Protein 9FAJ (pdb70)

Nearest PDB structures (foldseek):
  9eqg-assembly1_B  TM=9.991E-01  e=8.920E-66  Homo sapiens
  7a5v-assembly1_A  TM=9.840E-01  e=1.490E-62  Homo sapiens
  7qn5-assembly1_B  TM=9.969E-01  e=2.179E-61  Homo sapiens
  7qnb-assembly1_B  TM=9.867E-01  e=8.101E-61  Homo sapiens
  4cof-assembly1_E  TM=9.801E-01  e=2.899E-61  Homo sapiens

Sequence (2219 aa):
DNTTVFTRILDRRLLDGYDNRLRPGLGERRVTEVKTDIFVTSFGPVSDHDMEYTIDVFFRQSWKDERLKFKGPMTVLRLNNLMASKIWTPDTFFHNGKKKSVAHNMTMPNKLLRITEDGTLLYTMRLTVRAECPMHLEDFPMDAHACPLKFGSYAYTRAEVVYEWTREPARSVVVAEDGSRLNQYDLLGQTVDSGIVQSSTGEYVVMTTHFHLKRKIGYFVIQTYLPCIMTVILSQVSFWLNRESVPARTVFGVTTVLTMTTLSISARNSLPKVAYATAMDWFIAVCYAFVFSALIEFATVNYFTKRGYAWDGKSVVPEKKTFNSVSKIDRLSRIAFPLLFGIFNLVYWATYLNREPQLNMSFVKETVDKLLKGYDIRLRPDFGGPPVCVGMNIDIASIDMVSEVNMDYTLTMYFQQYYWRDKRLAYSGIPLNLTLDNRVADQLWVPDTYFLNDKKSFVHGVTVKNRMIRLHPDGTVLYGLRITTTAACMMDLRRYPLDEQNCTLEIESYGYTTDDIEFYWRGGDKAVTGVERIELPQFSIVEHRLVSRNVVFATGAYPRLSLSFRLKRNIGYFILQTYMPSILITILSWVSFWINYDASAARVALGITTVLTMTTINTHLRETLPKIPYVKAIDMYLMGCFVFVFLALLEYAFVNYIFFGRGPQRQKKLKIPDLTDVNAIDRWSRIVFPFTFSLFNLVYWLYYVGDVTVILNNLLEGYDNKLRPDIGVKPTLIHTDMYVNSIGPVNAINMEYTIDIFFAQTWYDRRLKFNSTIKVLRLNSNMVGKIWIPDTFFRNSKKADAHWITTPNRMLRIWNDGRVLYTLRLTIDAECQLQLHNFPMDEHSCPLEFSSYGYPRREEIVYQWKRSSVEVGDTRSWRLYQFSFVGLRRNTTEVVKTTSGDYVVMSVYFDLSRRMGYFTIQTYIPCTLIVVLSWVSFWINKDAVPARTSLGITTVLTMTTLSTIARKSLPKVSYVTAMDLFVSVCFFIFVFSALVEYGTLHYFVSNRKCLDGKDCASFFFEDHIRIAKMDSYARIFFPTAFCLFNLVYWVSYLYLGDNTTVFTRILDRLLDGYDNRLRPGLGERVTEVKTDIFVTSFGPVSDHDMEYTIDVFFRQSWKDERLKFKGPMTVLRLNNLMASKIWTPDTFFHNGKKSVAHNMTMPNKLLRITEDGTLLYTMRLTVRAECPMHLEDFPMDAHACPLKFGSYAYTRAEVVYEWTREPARSVVVAEDGSRLNQYDLLGQTVDSGIVQSSTGEYVVMTTHFHLKRKIGYFVIQTYLPCIMTVILSQVSFWLNRESVPARTVFGVTTVLTMTTLSISARNSLPKVAYATAMDWFIAVCYAFVFSALIEFATVNYFTKRGYAWDGKSVVPEKPKKTFNSVSKIDRLSRIAFPLLFGIFNLVYWATYLNRGNMSFVKETVDKLLKGYDIRLRPDFGGPPVCVGMNNIDIASIDMVSEVNMDYTLTMYFQQYYWRRDKRLAYSGIPLNLTLDNRVADQLWVPDTYFLNDKKSFVHGVTVKNRMIRLHPDGTVLYGLRITTTAACMMDLRRRYPLDEQNCTLEIESYGYTTDDIEFYWRGGDKAVTGVERRIELPQFSIVEHRLVSRNVVFATGAYPRLSLSFRLKRNIGYFILQTYMPSILITILSWVSFWINYDASAARVALGITTVLTMTTINTHLRETLPKIPYVKAIDMYLMGCFVFVFLALLEYAFVNYIFFGRGPQRQKKLIKIPDLTDVNAIDRWSRIVFPFTFSLFNLVYWLYYVDSRDYSTELSVTVAVGASLLFLNILAFAALYYKYHEHYMRNSRAIGVLWAIFTICFAIINVVVFIQPYWVGDSVSTPKPGYFGLFHYCVGSGLAGRELTCRGSFTDFSTIPSSAFKAAAFFVLLSMVLILGCITCFSLFFFCNTATVYKICAWMQLLAALCLVLGCMIFPDGWDAETIRDMCGAKTGKYSLGDCSVRWAYILAIIGILNALILSFFLAFVLGNRQTDQVQLQESGGGLVQGSLRVSCAASGRTFTTYIMAWFRQAPGKEREFLAAMDQGRRIQYYGDSVRGRFTISRDYAKNSVDLQLDGLRPEDTAVYYCAAGAGFWGLRTASSYHYWGQGTQVTVSSQVQLQESGGGLVQGSLRVSCAASGRTFTTYIMAWFRQAPGKEREFLAAMDQGRIQYYGDSVRGRFTISRDYAKNSVDLQLDGLRPEDTAVYYCAAGAGFWGLRTASSYHYWGQGTQVTVSS

GO terms:
  GO:0004890 GABA-A receptor activity (F, IDA)
  GO:0043197 dendritic spine (C, IDA)
  GO:0051932 synaptic transmission, GABAergic (P, IDA)
  GO:1904862 inhibitory synapse assembly (P, IDA)
  GO:1902711 GABA-A receptor complex (C, IDA)
  GO:0022851 GABA-gated chloride ion channel activity (F, IDA)
  GO:0005886 plasma membrane (C, EXP)
  GO:0004890 GABA-A receptor activity (F, TAS)
  GO:0005886 plasma membrane (C, TAS)
  GO:0007214 gamma-aminobutyric acid signaling pathway (P, TAS)
  GO:0005886 plasma membrane (C, IDA)
  GO:1902476 chloride transmembrane transport (P, IDA)
  GO:0007214 gamma-aminobutyric acid signaling pathway (P, IDA)

Foldseek 3Di:
DVCVVVVVLLCQLLVVADQVADACPPHAAWEKAKFKEFAAWAEAAQQQQKTKTKIWIKIKTFHQSNADDDPDFKDWDDPVVVVSHHDFQKDWPFFDDKDFDQVVHRQKTWMAGNNRMIMIITIMMTIGHFDDDFQLPPFDKGWGKTKMWGDQAAPRHYDYDHNDPQQVRYHYDPPRYNYDFKDQPGKDWDKDWDQDPNGIIIMTMMITIIGGHCVVVCVQQVVLLVVLLVQLLVLLPDFLLPVVVNLCSLVVSLVSLVVSLVPVCVSHHPDPDDHLSNVSSVVSNVSSNVSSVLSVVSNVPADDNDADDPPDDADDVVHHDDGDVSSVVSNVVSVVVVVVVVVVSCVVSNPDDDDD/DCVVVVVLVCQLLPPDDQVADQCNPDFAWEKAKFKEWPEWDDCAQQQQKTKTKIKIKIKTARQSSAADPDQDWDWDDQVCPVSHHDFQKDWPQFDDKDFDQPVHGQWTWIAHNRRMIMIITTMMTIGHFNADQQAPPQDKGKDKTKMWGDPAANRHYHYDHPPPPPRYHNLCVYDDPFWDFPDKDKDWDWDADPVGIIIIIMIMTMIGTDCPVVVVQQVVVLVVLLVLLLVLLPPDLVVVVVNLVSLVVSLVVLVVSLVVVPPSHHPDPDAHLSNVVSVVSNVSSNVSNVLSVLLNCLCVPCVVVVVVVVVQDPSNDSNSSSVVSNVVSVVVVVVVVVVSVVVSD/DVVVVLVVQLLVVADQVADAPNPNFAWEKEKAKEWAFWAEQQQQQQWTKTKIKIKIKTFHQSSADDDPDFKDKDDCPCVVSHHDFQKDKDQFPDKDFDQVPHFQKIWMAGNRRMIMIITIMMTTGGANADQQAPPQDKGWGKIKMWGPQAACRHYEYDYDPNGYHYDPQVVHNYDQKHWPDKDKDWDWDADPNGIIIMIMMITMIGGDCPVLCVQAVVVLVVLLVQLLVLLVDDLVPPVVNLCSLVVSLVVLVVSLVVSCVSHHPDDDAHLSNVSSVVSNVSSVVSNVLSVQLCCVVVVVPVPVDPDVVVVVPPCVPPRNCSSVVCNPVSVVVVVVVVVVSCCCSPPVD/DVCVVVVVLVCQLLVPADQVADACVPHAAWEKAKFKEFAAFAEQDQQQQKTKTKIWIKIKTAHQSSADDDPDQKDWDDPVVPVSHHDFQKDWPFWDDKDQDQVPHRQKTWMAGNNRMIMIIGIITTMGHFDADFQLPPQGKGWRKTKMWGDQDACRHYEYDHNPPFQPRYHYDPVHYHYDFKDFPGKDWDKDWDQDPNGIIIMTMIITIIGGHCVVCCVQQVVQLVVLLVQLLVLLPDFLLPLVVNLCSLVVSLVSLVVSLVVVCVSHHPDDDDHLSNVSSVVSSVSSVVSVVLSVVSNVPWDDNDADPPPDDADDPCVDHHDDRDPSSVVSNPVSVVVVVVVVVVSCVVSNVD/DDPVVVVVLVCQLLPPDDQVADLCNDFAAWEKAKFKEWPEWDDCAQAQQKTKTKIKIKIKTFHQSSAADDDQDKDKDDQVCPVSHHDFQKDWPQFDDKDFDQPVHGQWTWIAHNNRMIMIITTMMTIGHFHADQQAPPQDKGKDKTKMWGDPDANRHYHYDHPVAPNRYHNLVVYDDPFKDWPDKDKDWDWDADPVGIIIIIMIMTMIGTDCPVVCVQQQVVLVVLLVQLLVLLVDDLVVCVVNLVSLVVSLVVLVVSVVVVVVRHHDDPDAHLSNVNSVVSNVLSVVSSVLSVLLNCLCVPCVVVVVVVPVDQFDSNDSNRSSVVCSVVSVVVVVVVVVVSVVVSD/DDPDCDVVVVVVVVVVVVVVVVVVVVVVVVPPD/DVVVLVVVLVVLVVVLLVLLVVLLVLLVCLLPDFQFKWFAPPFQWGWTGHLFKIWTDPRDPDRNTDIWGDLVDCVRGQDPLSNLLSVLSVQLSVLSVVLNVLVVCVVPDDLLVNLLSNLVSLVSSLVSLVSSLQSRLQRCQGPVNCNGGHVQRHRPRNHRMDGGDSSVSSVVSSVSSNVSSVSSNVSSVSVVD/DKAKDKDWDAEDLDKIKIKIAIPDDQQLQKKKFKWWAAVPDDIWGAKIAGNVRDIDGDPVCPPAKDWDDDRVRRMIMIIGHPDDQVRFTWMKMFIARQDVHPIDPVRTDHIHPTGTYGHRD/DKAKDKDWDAEELDKIKIKIFIPPDQQLQWKKFKWWDAPPGDTWGAKIAHNVRDIDGDPVCVPAKDKGDDNVRRMIMIMGHPDDQVPWTWMKIFIGHADVHPGDPVRTPHIHPTGTHGHRD

InterPro domains:
  IPR001390 Gamma-aminobutyric-acid A receptor, alpha subunit [PR01079] (40-51)
  IPR001390 Gamma-aminobutyric-acid A receptor, alpha subunit [PR01079] (60-77)
  IPR001390 Gamma-aminobutyric-acid A receptor, alpha subunit [PR01079] (104-116)
  IPR001390 Gamma-aminobutyric-acid A receptor, alpha subunit [PR01079] (196-208)
  IPR001390 Gamma-aminobutyric-acid A receptor, alpha subunit [PR01079] (213-235)
  IPR001390 Gamma-aminobutyric-acid A receptor, alpha subunit [PR01079] (306-319)
  IPR001390 Gamma-aminobutyric-acid A receptor, alpha subunit [PR01079] (412-424)
  IPR001390 Gamma-aminobutyric-acid A receptor, alpha subunit [PR01079] (437-448)
  IPR005431 Gamma-aminobutyric-acid A receptor, alpha 1 subunit [PR01614] (1-26)
  IPR005431 Gamma-aminobutyric-acid A receptor, alpha 1 subunit [PR01614] (350-370)
  IPR005431 Gamma-aminobutyric-aci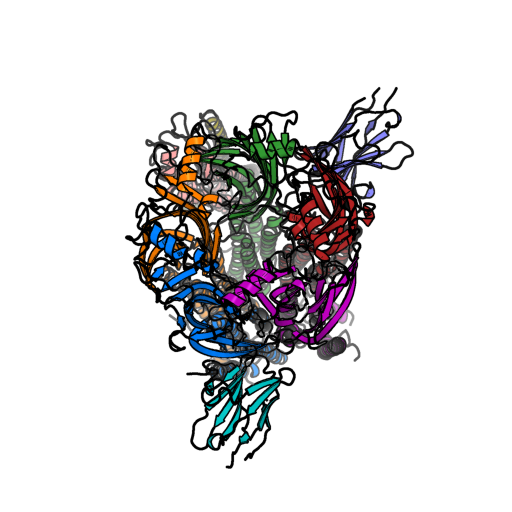d A receptor, alpha 1 subunit [PR01614] (384-397)
  IPR006028 Gamma-aminobutyric acid A receptor/Glycine receptor alpha [PR00253] (253-273)
  IPR006028 Gamma-aminobutyric acid A receptor/Glycine receptor alpha [PR00253] (279-300)
  IPR006028 Gamma-aminobutyric acid A receptor/Glycine receptor alpha [PR00253] (313-334)
  IPR006028 Gamma-aminobutyric acid A receptor/Glycine receptor alpha [PR00253] (422-442)
  IPR006029 Neurotransmitter-gated ion-channel transmembrane domain [PF02932] (257-341)
  IPR006029 Neurotransmitter-gated ion-channel transmembrane domain [PF02932] (372-439)
  IPR006201 Neurotransmitter-gated ion-channel [PR00252] (88-104)
  IPR006201 Neurotransmitter-gated ion-channel [PR00252] (120-131)
  IPR006201 Neurotransmitter-gated ion-channel [PR00252] (166-180)

Solvent-accessible surface area: 88097 Å² total

B-factor: mean 68.93, std 15.11, range [48.6, 142.57]

Organism: Homo sapiens (NCBI:txid9606)

Structure (mmCIF, N/CA/C/O backbone):
data_9FAJ
#
_entry.id   9FAJ
#
_cell.length_a   1.00
_cell.length_b   1.00
_cell.length_c   1.00
_cell.angle_alpha   90.00
_cell.angle_beta   90.00
_cell.angle_gamma   90.00
#
_symmetry.space_group_name_H-M   'P 1'
#
loop_
_entity.id
_entity.type
_entity.pdbx_description
1 polymer 'Gamma-aminobutyric acid receptor subunit alpha-1'
2 polymer 'Gamma-aminobutyric acid receptor subunit beta-3'
3 polymer 'Isoform 2 of Gamma-aminobutyric acid receptor subunit gamma-2'
4 polymer Neuroligin-2
5 polymer 'LHFPL tetraspan subfamily member 4 protein'
6 polymer Megabody38
7 branched alpha-D-mannopyranose-(1-2)-alpha-D-mannopyranose-(1-2)-alpha-D-mannopyranose-(1-3)-[alpha-D-mannopyranose-(1-2)-alpha-D-mannopyranose-(1-6)-[alpha-D-mannopyranose-(1-3)]alpha-D-mannopyranose-(1-6)]beta-D-mannopyranose-(1-4)-2-acetamido-2-deoxy-beta-D-glucopyranose-(1-4)-2-acetamido-2-deoxy-beta-D-glucopyranose
8 branched beta-D-mannopyranose-(1-4)-2-acetamido-2-deoxy-beta-D-glucopyranose-(1-4)-2-acetamido-2-deoxy-beta-D-glucopyranose
9 branched alpha-D-mannopyranose-(1-3)-alpha-D-mannopyranose-(1-6)-[alpha-D-mannopyranose-(1-3)]beta-D-mannopyranose-(1-4)-2-acetamido-2-deoxy-beta-D-glucopyranose-(1-4)-2-acetamido-2-deoxy-beta-D-glucopyranose
10 branched 2-acetamido-2-deoxy-beta-D-glucopyranose-(1-4)-2-acetamido-2-deoxy-beta-D-glucopyranose
11 branched alpha-D-mannopyranose-(1-2)-alpha-D-mannopyranose-(1-3)-[alpha-D-mannopyranose-(1-6)]beta-D-mannopyranose-(1-4)-2-acetamido-2-deoxy-beta-D-glucopyranose-(1-4)-2-acetamido-2-deoxy-beta-D-glucopyranose
12 non-polymer '[(2R)-2-octanoyloxy-3-[oxidanyl-[(1R,2R,3S,4R,5R,6S)-2,3,6-tris(oxidanyl)-4,5-diphosphonooxy-cyclohexyl]oxy-phosphoryl]oxy-propyl] octanoate'
13 non-polymer '(1R)-2-{[(S)-{[(2S)-2,3-dihydroxypropyl]oxy}(hydroxy)phosphoryl]oxy}-1-[(hexadecanoyloxy)methyl]ethyl (9Z)-octadec-9-enoate'
14 non-polymer DECANE
15 non-polymer 1,2-DILAUROYL-SN-GLYCERO-3-PHOSPHATE
16 non-polymer 'GAMMA-AMINO-BUTANOIC ACID'
17 non-polymer 'CHLORIDE ION'
18 non-polymer HEXADECANE
19 non-polymer HEXANE
20 non-polymer 'PALMITIC ACID'
21 non-polymer '(2R)-2,3-dihydroxypropyl (9Z)-octadec-9-enoate'
22 non-polymer CHOLESTEROL
23 water water
#
loop_
_atom_site.group_PDB
_atom_site.id
_atom_site.type_symbol
_atom_site.label_atom_id
_atom_site.label_alt_id
_atom_site.label_comp_id
_atom_site.label_asym_id
_atom_site.label_entity_id
_atom_site.label_seq_id
_atom_site.pdbx_PDB_ins_code
_atom_site.Cartn_x
_atom_site.Cartn_y
_atom_site.Cartn_z
_atom_site.occupancy
_atom_site.B_iso_or_equiv
_atom_site.auth_seq_id
_atom_site.auth_comp_id
_atom_site.auth_asym_id
_atom_site.auth_atom_id
_atom_site.pdbx_PDB_model_num
ATOM 1 N N . ASP A 1 1 ? 147.708 131.459 58.583 1.00 82.22 10 ASP A N 1
ATOM 2 C CA . ASP A 1 1 ? 147.722 131.749 60.011 1.00 82.22 10 ASP A CA 1
ATOM 3 C C . ASP A 1 1 ? 148.103 130.498 60.799 1.00 82.22 10 ASP A C 1
ATOM 4 O O . ASP A 1 1 ? 148.039 129.385 60.279 1.00 82.22 10 ASP A O 1
ATOM 9 N N . ASN A 1 2 ? 148.516 130.690 62.053 1.00 81.07 11 ASN A N 1
ATOM 10 C CA . ASN A 1 2 ? 148.907 129.555 62.882 1.00 81.07 11 ASN A CA 1
ATOM 11 C C . ASN A 1 2 ? 147.728 128.627 63.148 1.00 81.07 11 ASN A C 1
ATOM 12 O O . ASN A 1 2 ? 147.875 127.401 63.109 1.00 81.07 11 ASN A O 1
ATOM 17 N N . THR A 1 3 ? 146.549 129.193 63.414 1.00 75.98 12 THR A N 1
ATOM 18 C CA . THR A 1 3 ? 145.389 128.407 63.820 1.00 75.98 12 THR A CA 1
ATOM 19 C C . THR A 1 3 ? 144.500 127.985 62.657 1.00 75.98 12 THR A C 1
ATOM 20 O O . THR A 1 3 ? 143.700 127.054 62.817 1.00 75.98 12 THR A O 1
ATOM 24 N N . THR A 1 4 ? 144.605 128.643 61.500 1.00 76.02 13 THR A N 1
ATOM 25 C CA . THR A 1 4 ? 143.733 128.292 60.384 1.00 76.02 13 THR A CA 1
ATOM 26 C C . THR A 1 4 ? 144.047 126.902 59.842 1.00 76.02 13 THR A C 1
ATOM 27 O O . THR A 1 4 ? 143.138 126.200 59.386 1.00 76.02 13 THR A O 1
ATOM 31 N N . VAL A 1 5 ? 145.310 126.475 59.900 1.00 74.20 14 VAL A N 1
ATOM 32 C CA . VAL A 1 5 ? 145.651 125.132 59.441 1.00 74.20 14 VAL A CA 1
ATOM 33 C C . VAL A 1 5 ? 145.021 124.083 60.350 1.00 74.20 14 VAL A C 1
ATOM 34 O O . VAL A 1 5 ? 144.507 123.061 59.879 1.00 74.20 14 VAL A O 1
ATOM 38 N N . PHE A 1 6 ? 145.032 124.321 61.664 1.00 71.52 15 PHE A N 1
ATOM 39 C CA . PHE A 1 6 ? 144.402 123.380 62.584 1.00 71.52 15 PHE A CA 1
ATOM 40 C C . PHE A 1 6 ? 142.888 123.398 62.430 1.00 71.52 15 PHE A C 1
ATOM 41 O O . PHE A 1 6 ? 142.232 122.358 62.563 1.00 71.52 15 PHE A O 1
ATOM 49 N N . THR A 1 7 ? 142.314 124.570 62.147 1.00 71.28 16 THR A N 1
ATOM 50 C CA . THR A 1 7 ? 140.885 124.635 61.858 1.00 71.28 16 THR A CA 1
ATOM 51 C C . THR A 1 7 ? 140.544 123.813 60.621 1.00 71.28 16 THR A C 1
ATOM 52 O O . THR A 1 7 ? 139.547 123.081 60.605 1.00 71.28 16 THR A O 1
ATOM 56 N N . ARG A 1 8 ? 141.370 123.918 59.577 1.00 73.79 17 ARG A N 1
ATOM 57 C CA . ARG A 1 8 ? 141.157 123.116 58.376 1.00 73.79 17 ARG A CA 1
ATOM 58 C C . ARG A 1 8 ? 141.290 121.630 58.680 1.00 73.79 17 ARG A C 1
ATOM 59 O O . ARG A 1 8 ? 140.531 120.811 58.152 1.00 73.79 17 ARG A O 1
ATOM 67 N N . ILE A 1 9 ? 142.257 121.262 59.523 1.00 70.36 18 ILE A N 1
ATOM 68 C CA . ILE A 1 9 ? 142.444 119.856 59.878 1.00 70.36 18 ILE A CA 1
ATOM 69 C C . ILE A 1 9 ? 141.212 119.328 60.605 1.00 70.36 18 ILE A C 1
ATOM 70 O O . ILE A 1 9 ? 140.723 118.229 60.318 1.00 70.36 18 ILE A O 1
ATOM 75 N N . LEU A 1 10 ? 140.696 120.102 61.563 1.00 67.95 19 LEU A N 1
ATOM 76 C CA . LEU A 1 10 ? 139.512 119.671 62.301 1.00 67.95 19 LEU A CA 1
ATOM 77 C C . LEU A 1 10 ? 138.297 119.568 61.386 1.00 67.95 19 LEU A C 1
ATOM 78 O O . LEU A 1 10 ? 137.501 118.626 61.501 1.00 67.95 19 LEU A O 1
ATOM 83 N N . ASP A 1 11 ? 138.135 120.529 60.473 1.00 69.81 20 ASP A N 1
ATOM 84 C CA . ASP A 1 11 ? 137.028 120.462 59.524 1.00 69.81 20 ASP A CA 1
ATOM 85 C C . ASP A 1 11 ? 137.146 119.231 58.635 1.00 69.81 20 ASP A C 1
ATOM 86 O O . ASP A 1 11 ? 136.146 118.562 58.353 1.00 69.81 20 ASP A O 1
ATOM 91 N N . ARG A 1 12 ? 138.363 118.919 58.183 1.00 69.77 21 ARG A N 1
ATOM 92 C CA A ARG A 1 12 ? 138.562 117.727 57.366 0.50 69.77 21 ARG A CA 1
ATOM 93 C CA B ARG A 1 12 ? 138.567 117.725 57.366 0.50 69.77 21 ARG A CA 1
ATOM 94 C C . ARG A 1 12 ? 138.231 116.463 58.149 1.00 69.77 21 ARG A C 1
ATOM 95 O O . ARG A 1 12 ? 137.599 115.543 57.618 1.00 69.77 21 ARG A O 1
ATOM 110 N N . LEU A 1 13 ? 138.654 116.400 59.414 1.00 67.71 22 LEU A N 1
ATOM 111 C CA . LEU A 1 13 ? 138.368 115.224 60.230 1.00 67.71 22 LEU A CA 1
ATOM 112 C C . LEU A 1 13 ? 136.870 115.047 60.434 1.00 67.71 22 LEU A C 1
ATOM 113 O O . LEU A 1 13 ? 136.353 113.927 60.348 1.00 67.71 22 LEU A O 1
ATOM 118 N N . LEU A 1 14 ? 136.154 116.140 60.702 1.00 67.34 23 LEU A N 1
ATOM 119 C CA . LEU A 1 14 ? 134.717 116.057 60.929 1.00 67.34 23 LEU A CA 1
ATOM 120 C C . LEU A 1 14 ? 133.904 115.995 59.641 1.00 67.34 23 LEU A C 1
ATOM 121 O O . LEU A 1 14 ? 132.687 115.792 59.712 1.00 67.34 23 LEU A O 1
ATOM 126 N N . ASP A 1 15 ? 134.528 116.163 58.476 1.00 72.49 24 ASP A N 1
ATOM 127 C CA . ASP A 1 15 ? 133.801 116.097 57.211 1.00 72.49 24 ASP A CA 1
ATOM 128 C C . ASP A 1 15 ? 133.337 114.668 56.964 1.00 72.49 24 ASP A C 1
ATOM 129 O O . ASP A 1 15 ? 134.157 113.761 56.786 1.00 72.49 24 ASP A O 1
ATOM 134 N N . GLY A 1 16 ? 132.022 114.463 56.953 1.00 69.41 25 GLY A N 1
ATOM 135 C CA . GLY A 1 16 ? 131.456 113.152 56.726 1.00 69.41 25 GLY A CA 1
ATOM 136 C C . GLY A 1 16 ? 131.511 112.216 57.912 1.00 69.41 25 GLY A C 1
ATOM 137 O O . GLY A 1 16 ? 131.100 111.056 57.781 1.00 69.41 25 GLY A O 1
ATOM 138 N N . TYR A 1 17 ? 132.002 112.673 59.061 1.00 65.45 26 TYR A N 1
ATOM 139 C CA . TYR A 1 17 ? 132.090 111.816 60.233 1.00 65.45 26 TYR A CA 1
ATOM 140 C C . TYR A 1 17 ? 130.700 111.581 60.809 1.00 65.45 26 TYR A C 1
ATOM 141 O O . TYR A 1 17 ? 129.928 112.526 61.000 1.00 65.45 26 TYR A O 1
ATOM 150 N N . ASP A 1 18 ? 130.385 110.317 61.084 1.00 68.59 27 ASP A N 1
ATOM 151 C CA . ASP A 1 18 ? 129.120 109.914 61.695 1.00 68.59 27 ASP A CA 1
ATOM 152 C C . ASP A 1 18 ? 129.433 109.383 63.090 1.00 68.59 27 ASP A C 1
ATOM 153 O O . ASP A 1 18 ? 129.913 108.256 63.243 1.00 68.59 27 ASP A O 1
ATOM 158 N N . ASN A 1 19 ? 129.158 110.201 64.106 1.00 65.50 28 ASN A N 1
ATOM 159 C CA . ASN A 1 19 ? 129.418 109.803 65.484 1.00 65.50 28 ASN A CA 1
ATOM 160 C C . ASN A 1 19 ? 128.443 108.748 65.991 1.00 65.50 28 ASN A C 1
ATOM 161 O O . ASN A 1 19 ? 128.664 108.202 67.077 1.00 65.50 28 ASN A O 1
ATOM 166 N N . ARG A 1 20 ? 127.376 108.448 65.246 1.00 66.80 29 ARG A N 1
ATOM 167 C CA . ARG A 1 20 ? 126.448 107.404 65.661 1.00 66.80 29 ARG A CA 1
ATOM 168 C C . ARG A 1 20 ? 127.031 106.006 65.497 1.00 66.80 29 ARG A C 1
ATOM 169 O O . ARG A 1 20 ? 126.538 105.069 66.133 1.00 66.80 29 ARG A O 1
ATOM 177 N N . LEU A 1 21 ? 128.063 105.846 64.670 1.00 66.52 30 LEU A N 1
ATOM 178 C CA . LEU A 1 21 ? 128.661 104.549 64.382 1.00 66.52 30 LEU A CA 1
ATOM 179 C C . LEU A 1 21 ? 129.984 104.418 65.122 1.00 66.52 30 LEU A C 1
ATOM 180 O O . LEU A 1 21 ? 130.831 105.315 65.052 1.00 66.52 30 LEU A O 1
ATOM 185 N N . ARG A 1 22 ? 130.160 103.303 65.825 1.00 60.95 31 ARG A N 1
ATOM 186 C CA . ARG A 1 22 ? 131.405 103.057 66.527 1.00 60.95 31 ARG A CA 1
ATOM 187 C C . ARG A 1 22 ? 132.528 102.797 65.522 1.00 60.95 31 ARG A C 1
ATOM 188 O O . ARG A 1 22 ? 132.265 102.428 64.377 1.00 60.95 31 ARG A O 1
ATOM 196 N N . PRO A 1 23 ? 133.790 102.993 65.917 1.00 61.45 32 PRO A N 1
ATOM 197 C CA . PRO A 1 23 ? 134.892 102.642 65.013 1.00 61.45 32 PRO A CA 1
ATOM 198 C C . PRO A 1 23 ? 134.880 101.159 64.674 1.00 61.45 32 PRO A C 1
ATOM 199 O O . PRO A 1 23 ? 134.637 100.308 65.531 1.00 61.45 32 PRO A O 1
ATOM 203 N N . GLY A 1 24 ? 135.155 100.857 63.410 1.00 66.30 33 GLY A N 1
ATOM 204 C CA . GLY A 1 24 ? 135.176 99.474 62.963 1.00 66.30 33 GLY A CA 1
ATOM 205 C C . GLY A 1 24 ? 133.841 98.773 63.092 1.00 66.30 33 GLY A C 1
ATOM 206 O O . GLY A 1 24 ? 133.798 97.582 63.423 1.00 66.30 33 GLY A O 1
ATOM 207 N N . LEU A 1 25 ? 132.747 99.486 62.838 1.00 66.94 34 LEU A N 1
ATOM 208 C CA . LEU A 1 25 ? 131.427 98.877 62.920 1.00 66.94 34 LEU A CA 1
ATOM 209 C C . LEU A 1 25 ? 131.259 97.851 61.807 1.00 66.94 34 LEU A C 1
ATOM 210 O O . LEU A 1 25 ? 131.545 98.132 60.639 1.00 66.94 34 LEU A O 1
ATOM 215 N N . GLY A 1 26 ? 130.793 96.659 62.172 1.00 70.22 35 GLY A N 1
ATOM 216 C CA . GLY A 1 26 ? 130.542 95.610 61.209 1.00 70.22 35 GLY A CA 1
ATOM 217 C C . GLY A 1 26 ? 131.771 94.939 60.639 1.00 70.22 35 GLY A C 1
ATOM 218 O O . GLY A 1 26 ? 131.627 94.073 59.768 1.00 70.22 35 GLY A O 1
ATOM 219 N N . GLU A 1 27 ? 132.973 95.309 61.092 1.00 69.95 36 GLU A N 1
ATOM 220 C CA . GLU A 1 27 ? 134.216 94.726 60.596 1.00 69.95 36 GLU A CA 1
ATOM 221 C C . GLU A 1 27 ? 135.207 94.342 61.683 1.00 69.95 36 GLU A C 1
ATOM 222 O O . GLU A 1 27 ? 136.064 93.488 61.426 1.00 69.95 36 GLU A O 1
ATOM 228 N N . ARG A 1 28 ? 135.131 94.929 62.875 1.00 65.96 37 ARG A N 1
ATOM 229 C CA A ARG A 1 28 ? 136.045 94.559 63.944 0.50 65.96 37 ARG A CA 1
ATOM 230 C CA B ARG A 1 28 ? 136.102 94.678 63.932 0.50 65.96 37 ARG A CA 1
ATOM 231 C C . ARG A 1 28 ? 135.463 95.017 65.272 1.00 65.96 37 ARG A C 1
ATOM 232 O O . ARG A 1 28 ? 134.453 95.723 65.329 1.00 65.96 37 ARG A O 1
ATOM 247 N N . VAL A 1 29 ? 136.092 94.549 66.344 1.00 59.77 38 VAL A N 1
ATOM 248 C CA . VAL A 1 29 ? 135.669 94.856 67.705 1.00 59.77 38 VAL A CA 1
ATOM 249 C C . VAL A 1 29 ? 136.438 96.078 68.185 1.00 59.77 38 VAL A C 1
ATOM 250 O O . VAL A 1 29 ? 137.664 96.149 68.036 1.00 59.77 38 VAL A O 1
ATOM 254 N N . THR A 1 30 ? 135.723 97.042 68.758 1.00 58.58 39 THR A N 1
ATOM 255 C CA . THR A 1 30 ? 136.352 98.232 69.314 1.00 58.58 39 THR A CA 1
ATOM 256 C C . THR A 1 30 ? 136.978 97.886 70.660 1.00 58.58 39 THR A C 1
ATOM 257 O O . THR A 1 30 ? 136.271 97.526 71.608 1.00 58.58 39 THR A O 1
ATOM 261 N N . GLU A 1 31 ? 138.301 98.000 70.739 1.00 58.79 40 GLU A N 1
ATOM 262 C CA . GLU A 1 31 ? 139.055 97.699 71.949 1.00 58.79 40 GLU A CA 1
ATOM 263 C C . GLU A 1 31 ? 139.304 98.997 72.705 1.00 58.79 40 GLU A C 1
ATOM 264 O O . GLU A 1 31 ? 140.000 99.886 72.202 1.00 58.79 40 GLU A O 1
ATOM 270 N N . VAL A 1 32 ? 138.742 99.100 73.907 1.00 54.80 41 VAL A N 1
ATOM 271 C CA . VAL A 1 32 ? 138.835 100.300 74.734 1.00 54.80 41 VAL A CA 1
ATOM 272 C C . VAL A 1 32 ? 139.761 99.996 75.903 1.00 54.80 41 VAL A C 1
ATOM 273 O O . VAL A 1 32 ? 139.445 99.152 76.749 1.00 54.80 41 VAL A O 1
ATOM 277 N N . LYS A 1 33 ? 140.895 100.690 75.954 1.00 56.43 42 LYS A N 1
ATOM 278 C CA . LYS A 1 33 ? 141.851 100.544 77.043 1.00 56.43 42 LYS A CA 1
ATOM 279 C C . LYS A 1 33 ? 141.541 101.577 78.119 1.00 56.43 42 LYS A C 1
ATOM 280 O O . LYS A 1 33 ? 141.488 102.775 77.834 1.00 56.43 42 LYS A O 1
ATOM 286 N N . THR A 1 34 ? 141.352 101.110 79.350 1.00 54.48 43 THR A N 1
ATOM 287 C CA . THR A 1 34 ? 140.812 101.920 80.431 1.00 54.48 43 THR A CA 1
ATOM 288 C C . THR A 1 34 ? 141.752 101.914 81.628 1.00 54.48 43 THR A C 1
ATOM 289 O O . THR A 1 34 ? 142.467 100.939 81.876 1.00 54.48 43 THR A O 1
ATOM 293 N N . ASP A 1 35 ? 141.746 103.024 82.363 1.00 54.88 44 ASP A N 1
ATOM 294 C CA . ASP A 1 35 ? 142.430 103.095 83.645 1.00 54.88 44 ASP A CA 1
ATOM 295 C C . ASP A 1 35 ? 141.726 104.121 84.522 1.00 54.88 44 ASP A C 1
ATOM 296 O O . ASP A 1 35 ? 140.950 104.955 84.044 1.00 54.88 44 ASP A O 1
ATOM 301 N N . ILE A 1 36 ? 141.981 104.021 85.824 1.00 52.08 45 ILE A N 1
ATOM 302 C CA . ILE A 1 36 ? 141.334 104.849 86.834 1.00 52.08 45 ILE A CA 1
ATOM 303 C C . ILE A 1 36 ? 142.408 105.408 87.752 1.00 52.08 45 ILE A C 1
ATOM 304 O O . ILE A 1 36 ? 143.311 104.676 88.173 1.00 52.08 45 ILE A O 1
ATOM 309 N N . PHE A 1 37 ? 142.314 106.702 88.053 1.00 51.52 46 PHE A N 1
ATOM 310 C CA . PHE A 1 37 ? 143.119 107.339 89.091 1.00 51.52 46 PHE A CA 1
ATOM 311 C C . PHE A 1 37 ? 142.164 107.856 90.157 1.00 51.52 46 PHE A C 1
ATOM 312 O O . PHE A 1 37 ? 141.422 108.813 89.919 1.00 51.52 46 PHE A O 1
ATOM 320 N N . VAL A 1 38 ? 142.180 107.225 91.328 1.00 51.76 47 VAL A N 1
ATOM 321 C CA . VAL A 1 38 ? 141.265 107.586 92.405 1.00 51.76 47 VAL A CA 1
ATOM 322 C C . VAL A 1 38 ? 141.851 108.791 93.133 1.00 51.76 47 VAL A C 1
ATOM 323 O O . VAL A 1 38 ? 142.827 108.666 93.875 1.00 51.76 47 VAL A O 1
ATOM 327 N N . THR A 1 39 ? 141.251 109.964 92.921 1.00 52.65 48 THR A N 1
ATOM 328 C CA . THR A 1 39 ? 141.737 111.172 93.575 1.00 52.65 48 THR A CA 1
ATOM 329 C C . THR A 1 39 ? 141.365 111.204 95.050 1.00 52.65 48 THR A C 1
ATOM 330 O O . THR A 1 39 ? 142.063 111.841 95.845 1.00 52.65 48 THR A O 1
ATOM 334 N N . SER A 1 40 ? 140.269 110.547 95.429 1.00 53.83 49 SER A N 1
ATOM 335 C CA . SER A 1 40 ? 139.888 110.423 96.830 1.00 53.83 49 SER A CA 1
ATOM 336 C C . SER A 1 40 ? 138.825 109.346 96.995 1.00 53.83 49 SER A C 1
ATOM 337 O O . SER A 1 40 ? 137.816 109.349 96.284 1.00 53.83 49 SER A O 1
ATOM 340 N N . PHE A 1 41 ? 139.042 108.425 97.930 1.00 52.98 50 PHE A N 1
ATOM 341 C CA . PHE A 1 41 ? 138.076 107.374 98.234 1.00 52.98 50 PHE A CA 1
ATOM 342 C C . PHE A 1 41 ? 137.104 107.916 99.275 1.00 52.98 50 PHE A C 1
ATOM 343 O O . PHE A 1 41 ? 137.464 108.084 100.444 1.00 52.98 50 PHE A O 1
ATOM 351 N N . GLY A 1 42 ? 135.868 108.181 98.850 1.00 53.69 51 GLY A N 1
ATOM 352 C CA . GLY A 1 42 ? 134.927 108.886 99.671 1.00 53.69 51 GLY A CA 1
ATOM 353 C C . GLY A 1 42 ? 134.500 108.079 100.883 1.00 53.69 51 GLY A C 1
ATOM 354 O O . GLY A 1 42 ? 134.876 106.912 101.050 1.00 53.69 51 GLY A O 1
ATOM 355 N N . PRO A 1 43 ? 133.704 108.704 101.747 1.00 54.88 52 PRO A N 1
ATOM 356 C CA . PRO A 1 43 ? 133.260 108.020 102.963 1.00 54.88 52 PRO A CA 1
ATOM 357 C C . PRO A 1 43 ? 132.290 106.892 102.655 1.00 54.88 52 PRO A C 1
ATOM 358 O O . PRO A 1 43 ? 131.586 106.902 101.642 1.00 54.88 52 PRO A O 1
ATOM 362 N N . VAL A 1 44 ? 132.263 105.911 103.552 1.00 56.15 53 VAL A N 1
ATOM 363 C CA . VAL A 1 44 ? 131.371 104.762 103.453 1.00 56.15 53 VAL A CA 1
ATOM 364 C C . VAL A 1 44 ? 130.152 105.028 104.323 1.00 56.15 53 VAL A C 1
ATOM 365 O O . VAL A 1 44 ? 130.287 105.434 105.484 1.00 56.15 53 VAL A O 1
ATOM 369 N N . SER A 1 45 ? 128.966 104.804 103.762 1.00 59.80 54 SER A N 1
ATOM 370 C CA . SER A 1 45 ? 127.700 104.971 104.469 1.00 59.80 54 SER A CA 1
ATOM 371 C C . SER A 1 45 ? 127.132 103.585 104.749 1.00 59.80 54 SER A C 1
ATOM 372 O O . SER A 1 45 ? 126.636 102.915 103.838 1.00 59.80 54 SER A O 1
ATOM 375 N N . ASP A 1 46 ? 127.212 103.159 106.011 1.00 64.58 55 ASP A N 1
ATOM 376 C CA . ASP A 1 46 ? 126.701 101.844 106.380 1.00 64.58 55 ASP A CA 1
ATOM 377 C C . ASP A 1 46 ? 125.185 101.785 106.254 1.00 64.58 55 ASP A C 1
ATOM 378 O O . ASP A 1 46 ? 124.629 100.746 105.878 1.00 64.58 55 ASP A O 1
ATOM 383 N N . HIS A 1 47 ? 124.502 102.889 106.569 1.00 67.29 56 HIS A N 1
ATOM 384 C CA . HIS A 1 47 ? 123.042 102.900 106.536 1.00 67.29 56 HIS A CA 1
ATOM 385 C C . HIS A 1 47 ? 122.517 102.613 105.135 1.00 67.29 56 HIS A C 1
ATOM 386 O O . HIS A 1 47 ? 121.582 101.823 104.965 1.00 67.29 56 HIS A O 1
ATOM 393 N N . ASP A 1 48 ? 123.109 103.241 104.121 1.00 62.32 57 ASP A N 1
ATOM 394 C CA . ASP A 1 48 ? 122.716 103.021 102.737 1.00 62.32 57 ASP A CA 1
ATOM 395 C C . ASP A 1 48 ? 123.441 101.851 102.082 1.00 62.32 57 ASP A C 1
ATOM 396 O O . ASP A 1 48 ? 123.055 101.452 100.979 1.00 62.32 57 ASP A O 1
ATOM 401 N N . MET A 1 49 ? 124.460 101.284 102.734 1.00 62.61 58 MET A N 1
ATOM 402 C CA . MET A 1 49 ? 125.285 100.220 102.161 1.00 62.61 58 MET A CA 1
ATOM 403 C C . MET A 1 49 ? 125.865 100.666 100.816 1.00 62.61 58 MET A C 1
ATOM 404 O O . MET A 1 49 ? 125.608 100.082 99.761 1.00 62.61 58 MET A O 1
ATOM 409 N N . GLU A 1 50 ? 126.652 101.737 100.875 1.00 58.44 59 GLU A N 1
ATOM 410 C CA . GLU A 1 50 ? 127.203 102.359 99.682 1.00 58.44 59 GLU A CA 1
ATOM 411 C C . GLU A 1 50 ? 128.486 103.086 100.060 1.00 58.44 59 GLU A C 1
ATOM 412 O O . GLU A 1 50 ? 128.864 103.156 101.233 1.00 58.44 59 GLU A O 1
ATOM 418 N N . TYR A 1 51 ? 129.156 103.630 99.049 1.00 53.78 60 TYR A N 1
ATOM 419 C CA . TYR A 1 51 ? 130.354 104.427 99.261 1.00 53.78 60 TYR A CA 1
ATOM 420 C C . TYR A 1 51 ? 130.512 105.363 98.074 1.00 53.78 60 TYR A C 1
ATOM 421 O O . TYR A 1 51 ? 129.933 105.141 97.008 1.00 53.78 60 TYR A O 1
ATOM 430 N N . THR A 1 52 ? 131.308 106.409 98.274 1.00 51.96 61 THR A N 1
ATOM 431 C CA . THR A 1 52 ? 131.588 107.409 97.256 1.00 51.96 61 THR A CA 1
ATOM 432 C C . THR A 1 52 ? 133.052 107.326 96.846 1.00 51.96 61 THR A C 1
ATOM 433 O O . THR A 1 52 ? 133.916 106.962 97.647 1.00 51.96 61 THR A O 1
ATOM 437 N N . ILE A 1 53 ? 133.322 107.649 95.584 1.00 50.98 62 ILE A N 1
ATOM 438 C CA . ILE A 1 53 ? 134.685 107.609 95.061 1.00 50.98 62 ILE A CA 1
ATOM 439 C C . ILE A 1 53 ? 134.817 108.655 93.961 1.00 50.98 62 ILE A C 1
ATOM 440 O O . ILE A 1 53 ? 133.983 108.725 93.055 1.00 50.98 62 ILE A O 1
ATOM 445 N N . ASP A 1 54 ? 135.867 109.470 94.047 1.00 53.84 63 ASP A N 1
ATOM 446 C CA . ASP A 1 54 ? 136.178 110.479 93.041 1.00 53.84 63 ASP A CA 1
ATOM 447 C C . ASP A 1 54 ? 137.333 109.979 92.187 1.00 53.84 63 ASP A C 1
ATOM 448 O O . ASP A 1 54 ? 138.387 109.617 92.719 1.00 53.84 63 ASP A O 1
ATOM 453 N N . VAL A 1 55 ? 137.141 109.969 90.868 1.00 50.72 64 VAL A N 1
ATOM 454 C CA . VAL A 1 55 ? 138.075 109.318 89.954 1.00 50.72 64 VAL A CA 1
ATOM 455 C C . VAL A 1 55 ? 138.290 110.172 88.714 1.00 50.72 64 VAL A C 1
ATOM 456 O O . VAL A 1 55 ? 137.358 110.805 88.203 1.00 50.72 64 VAL A O 1
ATOM 460 N N . PHE A 1 56 ? 139.533 110.189 88.236 1.00 51.92 65 PHE A N 1
ATOM 461 C CA . PHE A 1 56 ? 139.826 110.455 86.833 1.00 51.92 65 PHE A CA 1
ATOM 462 C C . PHE A 1 56 ? 139.694 109.127 86.100 1.00 51.92 65 PHE A C 1
ATOM 463 O O . PHE A 1 56 ? 140.495 108.209 86.309 1.00 51.92 65 PHE A O 1
ATOM 471 N N . PHE A 1 57 ? 138.671 109.026 85.259 1.00 50.76 66 PHE A N 1
ATOM 472 C CA . PHE A 1 57 ? 138.367 107.824 84.494 1.00 50.76 66 PHE A CA 1
ATOM 473 C C . PHE A 1 57 ? 138.869 108.046 83.074 1.00 50.76 66 PHE A C 1
ATOM 474 O O . PHE A 1 57 ? 138.316 108.873 82.342 1.00 50.76 66 PHE A O 1
ATOM 482 N N . ARG A 1 58 ? 139.928 107.330 82.694 1.00 52.87 67 ARG A N 1
ATOM 483 C CA . ARG A 1 58 ? 140.584 107.493 81.405 1.00 52.87 67 ARG A CA 1
ATOM 484 C C . ARG A 1 58 ? 140.237 106.311 80.513 1.00 52.87 67 ARG A C 1
ATOM 485 O O . ARG A 1 58 ? 140.356 105.158 80.938 1.00 52.87 67 ARG A O 1
ATOM 493 N N . GLN A 1 59 ? 139.820 106.601 79.281 1.00 53.10 68 GLN A N 1
ATOM 494 C CA . GLN A 1 59 ? 139.596 105.598 78.253 1.00 53.10 68 GLN A CA 1
ATOM 495 C C . GLN A 1 59 ? 140.412 105.980 77.028 1.00 53.10 68 GLN A C 1
ATOM 496 O O . GLN A 1 59 ? 140.789 107.140 76.845 1.00 53.10 68 GLN A O 1
ATOM 502 N N . SER A 1 60 ? 140.710 104.985 76.201 1.00 54.73 69 SER A N 1
ATOM 503 C CA . SER A 1 60 ? 141.490 105.217 74.998 1.00 54.73 69 SER A CA 1
ATOM 504 C C . SER A 1 60 ? 141.110 104.187 73.949 1.00 54.73 69 SER A C 1
ATOM 505 O O . SER A 1 60 ? 140.810 103.039 74.281 1.00 54.73 69 SER A O 1
ATOM 508 N N . TRP A 1 61 ? 141.119 104.603 72.686 1.00 56.11 70 TRP A N 1
ATOM 509 C CA . TRP A 1 61 ? 140.740 103.680 71.621 1.00 56.11 70 TRP A CA 1
ATOM 510 C C . TRP A 1 61 ? 141.219 104.203 70.276 1.00 56.11 70 TRP A C 1
ATOM 511 O O . TRP A 1 61 ? 141.556 105.376 70.126 1.00 56.11 70 TRP A O 1
ATOM 522 N N . LYS A 1 62 ? 141.219 103.309 69.292 1.00 62.17 71 LYS A N 1
ATOM 523 C CA . LYS A 1 62 ? 141.663 103.618 67.939 1.00 62.17 71 LYS A CA 1
ATOM 524 C C . LYS A 1 62 ? 140.461 103.986 67.080 1.00 62.17 71 LYS A C 1
ATOM 525 O O . LYS A 1 62 ? 139.441 103.289 67.102 1.00 62.17 71 LYS A O 1
ATOM 531 N N . ASP A 1 63 ? 140.584 105.081 66.328 1.00 63.91 72 ASP A N 1
ATOM 532 C CA . ASP A 1 63 ? 139.564 105.510 65.372 1.00 63.91 72 ASP A CA 1
ATOM 533 C C . ASP A 1 63 ? 140.302 105.950 64.112 1.00 63.91 72 ASP A C 1
ATOM 534 O O . ASP A 1 63 ? 140.864 107.048 64.066 1.00 63.91 72 ASP A O 1
ATOM 539 N N . GLU A 1 64 ? 140.302 105.089 63.094 1.00 66.67 73 GLU A N 1
ATOM 540 C CA . GLU A 1 64 ? 141.026 105.379 61.863 1.00 66.67 73 GLU A CA 1
ATOM 541 C C . GLU A 1 64 ? 140.414 106.526 61.070 1.00 66.67 73 GLU A C 1
ATOM 542 O O . GLU A 1 64 ? 141.072 107.045 60.164 1.00 66.67 73 GLU A O 1
ATOM 548 N N . ARG A 1 65 ? 139.179 106.927 61.374 1.00 65.91 74 ARG A N 1
ATOM 549 C CA . ARG A 1 65 ? 138.587 108.073 60.696 1.00 65.91 74 ARG A CA 1
ATOM 550 C C . ARG A 1 65 ? 139.247 109.388 61.090 1.00 65.91 74 ARG A C 1
ATOM 551 O O . ARG A 1 65 ? 139.152 110.359 60.333 1.00 65.91 74 ARG A O 1
ATOM 559 N N . LEU A 1 66 ? 139.917 109.439 62.245 1.00 64.76 75 LEU A N 1
ATOM 560 C CA . LEU A 1 66 ? 140.432 110.681 62.811 1.00 64.76 75 LEU A CA 1
ATOM 561 C C . LEU A 1 66 ? 141.951 110.802 62.703 1.00 64.76 75 LEU A C 1
ATOM 562 O O . LEU A 1 66 ? 142.549 111.638 63.388 1.00 64.76 75 LEU A O 1
ATOM 567 N N . LYS A 1 67 ? 142.593 109.996 61.861 1.00 67.44 76 LYS A N 1
ATOM 568 C CA . LYS A 1 67 ? 144.021 110.164 61.633 1.00 67.44 76 LYS A CA 1
ATOM 569 C C . LYS A 1 67 ? 144.272 111.399 60.774 1.00 67.44 76 LYS A C 1
ATOM 570 O O . LYS A 1 67 ? 143.471 111.751 59.905 1.00 67.44 76 LYS A O 1
ATOM 576 N N . PHE A 1 68 ? 145.399 112.062 61.028 1.00 67.67 77 PHE A N 1
ATOM 577 C CA . PHE A 1 68 ? 145.709 113.315 60.356 1.00 67.67 77 PHE A CA 1
ATOM 578 C C . PHE A 1 68 ? 147.218 113.484 60.262 1.00 67.67 77 PHE A C 1
ATOM 579 O O . PHE A 1 68 ? 147.981 112.876 61.016 1.00 67.67 77 PHE A O 1
ATOM 587 N N . LYS A 1 69 ? 147.633 114.324 59.316 1.00 71.79 78 LYS A N 1
ATOM 588 C CA . LYS A 1 69 ? 148.997 114.827 59.223 1.00 71.79 78 LYS A CA 1
ATOM 589 C C . LYS A 1 69 ? 148.972 116.324 59.495 1.00 71.79 78 LYS A C 1
ATOM 590 O O . LYS A 1 69 ? 148.214 117.059 58.854 1.00 71.79 78 LYS A O 1
ATOM 596 N N . GLY A 1 70 ? 149.793 116.772 60.442 1.00 72.82 79 GLY A N 1
ATOM 597 C CA . GLY A 1 70 ? 149.799 118.162 60.833 1.00 72.82 79 GLY A CA 1
ATOM 598 C C . GLY A 1 70 ? 151.101 118.602 61.472 1.00 72.82 79 GLY A C 1
ATOM 599 O O . GLY A 1 70 ? 152.051 117.823 61.600 1.00 72.82 79 GLY A O 1
ATOM 600 N N . PRO A 1 71 ? 151.173 119.879 61.869 1.00 73.82 80 PRO A N 1
ATOM 601 C CA . PRO A 1 71 ? 152.407 120.376 62.506 1.00 73.82 80 PRO A CA 1
ATOM 602 C C . PRO A 1 71 ? 152.792 119.632 63.773 1.00 73.82 80 PRO A C 1
ATOM 603 O O . PRO A 1 71 ? 153.988 119.424 64.015 1.00 73.82 80 PRO A O 1
ATOM 607 N N . MET A 1 72 ? 151.816 119.224 64.587 1.00 72.95 81 MET A N 1
ATOM 608 C CA . MET A 1 72 ? 152.061 118.512 65.834 1.00 72.95 81 MET A CA 1
ATOM 609 C C . MET A 1 72 ? 151.420 117.132 65.781 1.00 72.95 81 MET A C 1
ATOM 610 O O . MET A 1 72 ? 150.457 116.900 65.044 1.00 72.95 81 MET A O 1
ATOM 615 N N . THR A 1 73 ? 151.973 116.215 66.577 1.00 69.38 82 THR A N 1
ATOM 616 C CA . THR A 1 73 ? 151.504 114.835 66.579 1.00 69.38 82 THR A CA 1
ATOM 617 C C . THR A 1 73 ? 150.191 114.664 67.332 1.00 69.38 82 THR A C 1
ATOM 618 O O . THR A 1 73 ? 149.390 113.795 66.972 1.00 69.38 82 THR A O 1
ATOM 622 N N . VAL A 1 74 ? 149.953 115.472 68.366 1.00 66.10 83 VAL A N 1
ATOM 623 C CA . VAL A 1 74 ? 148.804 115.323 69.253 1.00 66.10 83 VAL A CA 1
ATOM 624 C C . VAL A 1 74 ? 148.044 116.639 69.289 1.00 66.10 83 VAL A C 1
ATOM 625 O O . VAL A 1 74 ? 148.639 117.698 69.517 1.00 66.10 83 VAL A O 1
ATOM 629 N N . LEU A 1 75 ? 146.731 116.569 69.070 1.00 65.74 84 LEU A N 1
ATOM 630 C CA . LEU A 1 75 ? 145.838 117.721 69.180 1.00 65.74 84 LEU A CA 1
ATOM 631 C C . LEU A 1 75 ? 145.152 117.654 70.539 1.00 65.74 84 LEU A C 1
ATOM 632 O O . LEU A 1 75 ? 144.231 116.860 70.742 1.00 65.74 84 LEU A O 1
ATOM 637 N N . ARG A 1 76 ? 145.600 118.495 71.470 1.00 62.81 85 ARG A N 1
ATOM 638 C CA . ARG A 1 76 ? 144.975 118.603 72.788 1.00 62.81 85 ARG A CA 1
ATOM 639 C C . ARG A 1 76 ? 143.825 119.591 72.654 1.00 62.81 85 ARG A C 1
ATOM 640 O O . ARG A 1 76 ? 143.990 120.801 72.809 1.00 62.81 85 ARG A O 1
ATOM 648 N N . LEU A 1 77 ? 142.643 119.060 72.364 1.00 64.56 86 LEU A N 1
ATOM 649 C CA . LEU A 1 77 ? 141.493 119.851 71.958 1.00 64.56 86 LEU A CA 1
ATOM 650 C C . LEU A 1 77 ? 140.562 120.110 73.136 1.00 64.56 86 LEU A C 1
ATOM 651 O O . LEU A 1 77 ? 140.673 119.505 74.204 1.00 64.56 86 LEU A O 1
ATOM 656 N N . ASN A 1 78 ? 139.629 121.032 72.919 1.00 65.56 87 ASN A N 1
ATOM 657 C CA . ASN A 1 78 ? 138.609 121.324 73.914 1.00 65.56 87 ASN A CA 1
ATOM 658 C C . ASN A 1 78 ? 137.683 120.127 74.090 1.00 65.56 87 ASN A C 1
ATOM 659 O O . ASN A 1 78 ? 137.512 119.305 73.187 1.00 65.56 87 ASN A O 1
ATOM 664 N N . ASN A 1 79 ? 137.079 120.033 75.278 1.00 62.60 88 ASN A N 1
ATOM 665 C CA . ASN A 1 79 ? 136.140 118.947 75.550 1.00 62.60 88 ASN A CA 1
ATOM 666 C C . ASN A 1 79 ? 134.897 119.014 74.669 1.00 62.60 88 ASN A C 1
ATOM 667 O O . ASN A 1 79 ? 134.179 118.015 74.557 1.00 62.60 88 ASN A O 1
ATOM 672 N N . LEU A 1 80 ? 134.622 120.167 74.052 1.00 65.69 89 LEU A N 1
ATOM 673 C CA . LEU A 1 80 ? 133.505 120.271 73.119 1.00 65.69 89 LEU A CA 1
ATOM 674 C C . LEU A 1 80 ? 133.660 119.303 71.953 1.00 65.69 89 LEU A C 1
ATOM 675 O O . LEU A 1 80 ? 132.662 118.778 71.446 1.00 65.69 89 LEU A O 1
ATOM 680 N N . MET A 1 81 ? 134.897 119.049 71.520 1.00 66.60 90 MET A N 1
ATOM 681 C CA . MET A 1 81 ? 135.119 118.151 70.390 1.00 66.60 90 MET A CA 1
ATOM 682 C C . MET A 1 81 ? 134.706 116.719 70.711 1.00 66.60 90 MET A C 1
ATOM 683 O O . MET A 1 81 ? 134.437 115.935 69.794 1.00 66.60 90 MET A O 1
ATOM 688 N N . ALA A 1 82 ? 134.660 116.353 71.995 1.00 63.32 91 ALA A N 1
ATOM 689 C CA . ALA A 1 82 ? 134.279 114.992 72.361 1.00 63.32 91 ALA A CA 1
ATOM 690 C C . ALA A 1 82 ? 132.846 114.686 71.944 1.00 63.32 91 ALA A C 1
ATOM 691 O O . ALA A 1 82 ? 132.555 113.588 71.457 1.00 63.32 91 ALA A O 1
ATOM 693 N N . SER A 1 83 ? 131.936 115.645 72.126 1.00 66.84 92 SER A N 1
ATOM 694 C CA . SER A 1 83 ? 130.539 115.424 71.771 1.00 66.84 92 SER A CA 1
ATOM 695 C C . SER A 1 83 ? 130.331 115.278 70.268 1.00 66.84 92 SER A C 1
ATOM 696 O O . SER A 1 83 ? 129.316 114.710 69.852 1.00 66.84 92 SER A O 1
ATOM 699 N N . LYS A 1 84 ? 131.258 115.769 69.449 1.00 65.18 93 LYS A N 1
ATOM 700 C CA . LYS A 1 84 ? 131.132 115.704 68.000 1.00 65.18 93 LYS A CA 1
ATOM 701 C C . LYS A 1 84 ? 131.628 114.389 67.409 1.00 65.18 93 LYS A C 1
ATOM 702 O O . LYS A 1 84 ? 131.508 114.196 66.195 1.00 65.18 93 LYS A O 1
ATOM 708 N N . ILE A 1 85 ? 132.179 113.489 68.227 1.00 62.37 94 ILE A N 1
ATOM 709 C CA . ILE A 1 85 ? 132.708 112.210 67.773 1.00 62.37 94 ILE A CA 1
ATOM 710 C C . ILE A 1 85 ? 132.086 111.093 68.601 1.00 62.37 94 ILE A C 1
ATOM 711 O O . ILE A 1 85 ? 131.424 111.327 69.612 1.00 62.37 94 ILE A O 1
ATOM 716 N N . TRP A 1 86 ? 132.312 109.862 68.151 1.00 58.52 95 TRP A N 1
ATOM 717 C CA . TRP A 1 86 ? 131.888 108.700 68.917 1.00 58.52 95 TRP A CA 1
ATOM 718 C C . TRP A 1 86 ? 132.785 108.521 70.134 1.00 58.52 95 TRP A C 1
ATOM 719 O O . TRP A 1 86 ? 134.007 108.672 70.053 1.00 58.52 95 TRP A O 1
ATOM 730 N N . THR A 1 87 ? 132.169 108.202 71.263 1.00 56.86 96 THR A N 1
ATOM 731 C CA . THR A 1 87 ? 132.869 107.851 72.487 1.00 56.86 96 THR A CA 1
ATOM 732 C C . THR A 1 87 ? 132.160 106.657 73.105 1.00 56.86 96 THR A C 1
ATOM 733 O O . THR A 1 87 ? 130.973 106.435 72.842 1.00 56.86 96 THR A O 1
ATOM 737 N N . PRO A 1 88 ? 132.857 105.858 73.921 1.00 54.63 97 PRO A N 1
ATOM 738 C CA . PRO A 1 88 ? 132.187 104.712 74.547 1.00 54.63 97 PRO A CA 1
ATOM 739 C C . PRO A 1 88 ? 131.083 105.159 75.491 1.00 54.63 97 PRO A C 1
ATOM 740 O O . PRO A 1 88 ? 131.186 106.188 76.163 1.00 54.63 97 PRO A O 1
ATOM 744 N N . ASP A 1 89 ? 130.019 104.364 75.537 1.00 54.93 98 ASP A N 1
ATOM 745 C CA . ASP A 1 89 ? 128.897 104.604 76.447 1.00 54.93 98 ASP A CA 1
ATOM 746 C C . ASP A 1 89 ? 129.089 103.853 77.761 1.00 54.93 98 ASP A C 1
ATOM 747 O O . ASP A 1 89 ? 128.224 103.107 78.215 1.00 54.93 98 ASP A O 1
ATOM 752 N N . THR A 1 90 ? 130.244 104.062 78.386 1.00 50.52 99 THR A N 1
ATOM 753 C CA . THR A 1 90 ? 130.566 103.361 79.619 1.00 50.52 99 THR A CA 1
ATOM 754 C C . THR A 1 90 ? 129.638 103.799 80.744 1.00 50.52 99 THR A C 1
ATOM 755 O O . THR A 1 90 ? 129.303 104.979 80.874 1.00 50.52 99 THR A O 1
ATOM 759 N N . PHE A 1 91 ? 129.222 102.833 81.558 1.00 48.60 100 PHE A N 1
ATOM 760 C CA . PHE A 1 91 ? 128.382 103.091 82.714 1.00 48.60 100 PHE A CA 1
ATOM 761 C C . PHE A 1 91 ? 128.778 102.127 83.820 1.00 48.60 100 PHE A C 1
ATOM 762 O O . PHE A 1 91 ? 129.353 101.064 83.569 1.00 48.60 100 PHE A O 1
ATOM 770 N N . PHE A 1 92 ? 128.446 102.507 85.050 1.00 48.98 101 PHE A N 1
ATOM 771 C CA . PHE A 1 92 ? 128.782 101.730 86.235 1.00 48.98 101 PHE A CA 1
ATOM 772 C C . PHE A 1 92 ? 127.589 100.861 86.613 1.00 48.98 101 PHE A C 1
ATOM 773 O O . PHE A 1 92 ? 126.494 101.375 86.868 1.00 48.98 101 PHE A O 1
ATOM 781 N N . HIS A 1 93 ? 127.811 99.546 86.643 1.00 49.20 102 HIS A N 1
ATOM 782 C CA . HIS A 1 93 ? 126.722 98.603 86.878 1.00 49.20 102 HIS A CA 1
ATOM 783 C C . HIS A 1 93 ? 126.117 98.784 88.262 1.00 49.20 102 HIS A C 1
ATOM 784 O O . HIS A 1 93 ? 124.890 98.775 88.416 1.00 49.20 102 HIS A O 1
ATOM 791 N N . ASN A 1 94 ? 126.959 98.954 89.280 1.00 51.38 103 ASN A N 1
ATOM 792 C CA . ASN A 1 94 ? 126.514 99.112 90.658 1.00 51.38 103 ASN A CA 1
ATOM 793 C C . ASN A 1 94 ? 126.481 100.570 91.101 1.00 51.38 103 ASN A C 1
ATOM 794 O O . ASN A 1 94 ? 126.334 100.838 92.297 1.00 51.38 103 ASN A O 1
ATOM 799 N N . GLY A 1 95 ? 126.617 101.515 90.174 1.00 51.17 104 GLY A N 1
ATOM 800 C CA . GLY A 1 95 ? 126.482 102.914 90.533 1.00 51.17 104 GLY A CA 1
ATOM 801 C C . GLY A 1 95 ? 125.046 103.248 90.899 1.00 51.17 104 GLY A C 1
ATOM 802 O O . GLY A 1 95 ? 124.095 102.755 90.291 1.00 51.17 104 GLY A O 1
ATOM 803 N N . LYS A 1 96 ? 124.896 104.105 91.910 1.00 55.87 105 LYS A N 1
ATOM 804 C CA . LYS A 1 96 ? 123.588 104.520 92.407 1.00 55.87 105 LYS A CA 1
ATOM 805 C C . LYS A 1 96 ? 123.183 105.880 91.851 1.00 55.87 105 LYS A C 1
ATOM 806 O O . LYS A 1 96 ? 122.120 106.015 91.239 1.00 55.87 105 LYS A O 1
ATOM 812 N N . LYS A 1 97 ? 124.009 106.901 92.073 1.00 54.43 106 LYS A N 1
ATOM 813 C CA A LYS A 1 97 ? 123.752 108.231 91.523 0.50 54.43 106 LYS A CA 1
ATOM 814 C CA B LYS A 1 97 ? 123.752 108.232 91.525 0.50 54.43 106 LYS A CA 1
ATOM 815 C C . LYS A 1 97 ? 125.102 108.936 91.424 1.00 54.43 106 LYS A C 1
ATOM 816 O O . LYS A 1 97 ? 125.618 109.435 92.428 1.00 54.43 106 LYS A O 1
ATOM 827 N N . SER A 1 98 ? 125.656 108.975 90.218 1.00 53.93 107 SER A N 1
ATOM 828 C CA . SER A 1 98 ? 126.972 109.540 89.970 1.00 53.93 107 SER A CA 1
ATOM 829 C C . SER A 1 98 ? 126.860 110.930 89.357 1.00 53.93 107 SER A C 1
ATOM 830 O O . SER A 1 98 ? 125.817 111.323 88.829 1.00 53.93 107 SER A O 1
ATOM 833 N N . VAL A 1 99 ? 127.963 111.670 89.439 1.00 52.53 108 VAL A N 1
ATOM 834 C CA . VAL A 1 99 ? 128.045 113.047 88.966 1.00 52.53 108 VAL A CA 1
ATOM 835 C C . VAL A 1 99 ? 129.243 113.170 88.037 1.00 52.53 108 VAL A C 1
ATOM 836 O O . VAL A 1 99 ? 130.357 112.767 88.394 1.00 52.53 108 VAL A O 1
ATOM 840 N N . ALA A 1 100 ? 129.009 113.722 86.848 1.00 52.30 109 ALA A N 1
ATOM 841 C CA . ALA A 1 100 ? 130.068 114.146 85.939 1.00 52.30 109 ALA A CA 1
ATOM 842 C C . ALA A 1 100 ? 130.228 115.652 86.107 1.00 52.30 109 ALA A C 1
ATOM 843 O O . ALA A 1 100 ? 129.373 116.426 85.666 1.00 52.30 109 ALA A O 1
ATOM 845 N N . HIS A 1 101 ? 131.318 116.061 86.748 1.00 52.36 110 HIS A N 1
ATOM 846 C CA . HIS A 1 101 ? 131.488 117.456 87.131 1.00 52.36 110 HIS A CA 1
ATOM 847 C C . HIS A 1 101 ? 131.623 118.346 85.903 1.00 52.36 110 HIS A C 1
ATOM 848 O O . HIS A 1 101 ? 132.285 117.985 84.926 1.00 52.36 110 HIS A O 1
ATOM 855 N N . ASN A 1 102 ? 131.007 119.525 85.962 1.00 59.30 111 ASN A N 1
ATOM 856 C CA . ASN A 1 102 ? 131.067 120.484 84.836 1.00 59.30 111 ASN A CA 1
ATOM 857 C C . ASN A 1 102 ? 131.323 121.884 85.387 1.00 59.30 111 ASN A C 1
ATOM 858 O O . ASN A 1 102 ? 130.788 122.826 84.813 1.00 59.30 111 ASN A O 1
ATOM 863 N N . MET A 1 103 ? 132.115 122.000 86.447 1.00 56.03 112 MET A N 1
ATOM 864 C CA . MET A 1 103 ? 132.500 123.270 87.052 1.00 56.03 112 MET A CA 1
ATOM 865 C C . MET A 1 103 ? 134.002 123.464 86.847 1.00 56.03 112 MET A C 1
ATOM 866 O O . MET A 1 103 ? 134.780 122.590 87.243 1.00 56.03 112 MET A O 1
ATOM 871 N N . THR A 1 104 ? 134.439 124.581 86.242 1.00 55.61 113 THR A N 1
ATOM 872 C CA . THR A 1 104 ? 133.634 125.623 85.594 1.00 55.61 113 THR A CA 1
ATOM 873 C C . THR A 1 104 ? 133.072 125.118 84.269 1.00 55.61 113 THR A C 1
ATOM 874 O O . THR A 1 104 ? 131.948 125.446 83.893 1.00 55.61 113 THR A O 1
ATOM 878 N N . MET A 1 105 ? 133.871 124.324 83.572 1.00 58.06 114 MET A N 1
ATOM 879 C CA . MET A 1 105 ? 133.532 123.689 82.311 1.00 58.06 114 MET A CA 1
ATOM 880 C C . MET A 1 105 ? 133.420 122.182 82.501 1.00 58.06 114 MET A C 1
ATOM 881 O O . MET A 1 105 ? 133.737 121.656 83.574 1.00 58.06 114 MET A O 1
ATOM 886 N N . PRO A 1 106 ? 132.937 121.445 81.480 1.00 57.19 115 PRO A N 1
ATOM 887 C CA . PRO A 1 106 ? 132.969 119.977 81.559 1.00 57.19 115 PRO A CA 1
ATOM 888 C C . PRO A 1 106 ? 134.360 119.433 81.841 1.00 57.19 115 PRO A C 1
ATOM 889 O O . PRO A 1 106 ? 135.285 119.631 81.047 1.00 57.19 115 PRO A O 1
ATOM 893 N N . ASN A 1 107 ? 134.521 118.747 82.976 1.00 52.81 116 ASN A N 1
ATOM 894 C CA . ASN A 1 107 ? 135.820 118.212 83.387 1.00 52.81 116 ASN A CA 1
ATOM 895 C C . ASN A 1 107 ? 136.130 116.963 82.561 1.00 52.81 116 ASN A C 1
ATOM 896 O O . ASN A 1 107 ? 136.101 115.823 83.032 1.00 52.81 116 ASN A O 1
ATOM 901 N N . LYS A 1 108 ? 136.417 117.213 81.286 1.00 55.23 117 LYS A N 1
ATOM 902 C CA . LYS A 1 108 ? 136.801 116.192 80.328 1.00 55.23 117 LYS A CA 1
ATOM 903 C C . LYS A 1 108 ? 137.983 116.710 79.526 1.00 55.23 117 LYS A C 1
ATOM 904 O O . LYS A 1 108 ? 138.163 117.921 79.378 1.00 55.23 117 LYS A O 1
ATOM 910 N N . LEU A 1 109 ? 138.794 115.787 79.014 1.00 54.56 118 LEU A N 1
ATOM 911 C CA . LEU A 1 109 ? 139.799 116.148 78.023 1.00 54.56 118 LEU A CA 1
ATOM 912 C C . LEU A 1 109 ? 139.830 115.080 76.946 1.00 54.56 118 LEU A C 1
ATOM 913 O O . LEU A 1 109 ? 139.683 113.887 77.235 1.00 54.56 118 LEU A O 1
ATOM 918 N N . LEU A 1 110 ? 140.027 115.533 75.708 1.00 59.27 119 LEU A N 1
ATOM 919 C CA . LEU A 1 110 ? 140.134 114.686 74.529 1.00 59.27 119 LEU A CA 1
ATOM 920 C C . LEU A 1 110 ? 141.428 115.030 73.808 1.00 59.27 119 LEU A C 1
ATOM 921 O O . LEU A 1 110 ? 141.719 116.210 73.586 1.00 59.27 119 LEU A O 1
ATOM 926 N N . ARG A 1 111 ? 142.199 114.005 73.450 1.00 58.64 120 ARG A N 1
ATOM 927 C CA . ARG A 1 111 ? 143.458 114.173 72.734 1.00 58.64 120 ARG A CA 1
ATOM 928 C C . ARG A 1 111 ? 143.523 113.163 71.602 1.00 58.64 120 ARG A C 1
ATOM 929 O O . ARG A 1 111 ? 143.405 111.956 71.836 1.00 58.64 120 ARG A O 1
ATOM 937 N N . ILE A 1 112 ? 143.722 113.657 70.382 1.00 62.64 121 ILE A N 1
ATOM 938 C CA . ILE A 1 112 ? 143.753 112.833 69.178 1.00 62.64 121 ILE A CA 1
ATOM 939 C C . ILE A 1 112 ? 145.189 112.802 68.675 1.00 62.64 121 ILE A C 1
ATOM 940 O O . ILE A 1 112 ? 145.775 113.852 68.384 1.00 62.64 121 ILE A O 1
ATOM 945 N N . THR A 1 113 ? 145.753 111.604 68.576 1.00 65.04 122 THR A N 1
ATOM 946 C CA . THR A 1 113 ? 147.082 111.409 68.021 1.00 65.04 122 THR A CA 1
ATOM 947 C C . THR A 1 113 ? 146.994 111.289 66.501 1.00 65.04 122 THR A C 1
ATOM 948 O O . THR A 1 113 ? 145.943 110.972 65.940 1.00 65.04 122 THR A O 1
ATOM 952 N N . GLU A 1 114 ? 148.120 111.567 65.834 1.00 68.51 123 GLU A N 1
ATOM 953 C CA . GLU A 1 114 ? 148.149 111.544 64.374 1.00 68.51 123 GLU A CA 1
ATOM 954 C C . GLU A 1 114 ? 147.789 110.172 63.819 1.00 68.51 123 GLU A C 1
ATOM 955 O O . GLU A 1 114 ? 147.175 110.078 62.750 1.00 68.51 123 GLU A O 1
ATOM 961 N N . ASP A 1 115 ? 148.157 109.100 64.523 1.00 66.73 124 ASP A N 1
ATOM 962 C CA . ASP A 1 115 ? 147.851 107.753 64.055 1.00 66.73 124 ASP A CA 1
ATOM 963 C C . ASP A 1 115 ? 146.381 107.382 64.213 1.00 66.73 124 ASP A C 1
ATOM 964 O O . ASP A 1 115 ? 145.978 106.324 63.719 1.00 66.73 124 ASP A O 1
ATOM 969 N N . GLY A 1 116 ? 145.581 108.211 64.880 1.00 64.11 125 GLY A N 1
ATOM 970 C CA . GLY A 1 116 ? 144.192 107.905 65.148 1.00 64.11 125 GLY A CA 1
ATOM 971 C C . GLY A 1 116 ? 143.908 107.361 66.529 1.00 64.11 125 GLY A C 1
ATOM 972 O O . GLY A 1 116 ? 142.786 106.905 66.773 1.00 64.11 125 GLY A O 1
ATOM 973 N N . THR A 1 117 ? 144.884 107.378 67.433 1.00 62.28 126 THR A N 1
ATOM 974 C CA . THR A 1 117 ? 144.651 106.969 68.810 1.00 62.28 126 THR A CA 1
ATOM 975 C C . THR A 1 117 ? 144.052 108.130 69.592 1.00 62.28 126 THR A C 1
ATOM 976 O O . T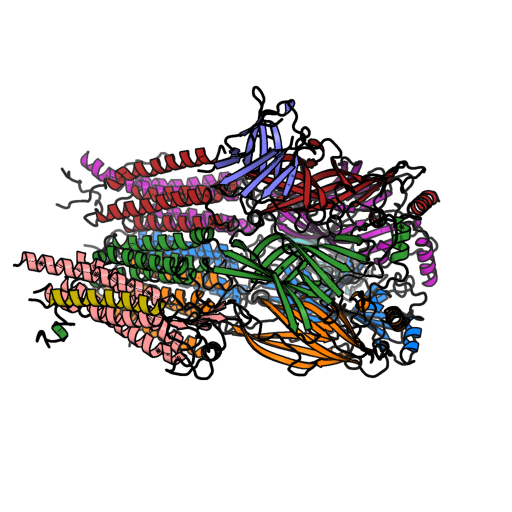HR A 1 117 ? 144.614 109.229 69.617 1.00 62.28 126 THR A O 1
ATOM 980 N N . LEU A 1 118 ? 142.913 107.880 70.229 1.00 59.83 127 LEU A N 1
ATOM 981 C CA . LEU A 1 118 ? 142.198 108.864 71.026 1.00 59.83 127 LEU A CA 1
ATOM 982 C C . LEU A 1 118 ? 142.374 108.530 72.495 1.00 59.83 127 LEU A C 1
ATOM 983 O O . LEU A 1 118 ? 142.233 107.366 72.887 1.00 59.83 127 LEU A O 1
ATOM 988 N N . LEU A 1 119 ? 142.700 109.549 73.287 1.00 55.34 128 LEU A N 1
ATOM 989 C CA . LEU A 1 119 ? 142.631 109.509 74.739 1.00 55.34 128 LEU A CA 1
ATOM 990 C C . LEU A 1 119 ? 141.490 110.414 75.181 1.00 55.34 128 LEU A C 1
ATOM 991 O O . LEU A 1 119 ? 141.327 111.519 74.656 1.00 55.34 128 LEU A O 1
ATOM 996 N N . TYR A 1 120 ? 140.701 109.943 76.143 1.00 54.68 129 TYR A N 1
ATOM 997 C CA . TYR A 1 120 ? 139.498 110.649 76.572 1.00 54.68 129 TYR A CA 1
ATOM 998 C C . TYR A 1 120 ? 139.329 110.385 78.059 1.00 54.68 129 TYR A C 1
ATOM 999 O O . TYR A 1 120 ? 139.033 109.250 78.442 1.00 54.68 129 TYR A O 1
ATOM 1008 N N . THR A 1 121 ? 139.526 111.408 78.893 1.00 52.73 130 THR A N 1
ATOM 1009 C CA . THR A 1 121 ? 139.408 111.233 80.337 1.00 52.73 130 THR A CA 1
ATOM 1010 C C . THR A 1 121 ? 138.336 112.162 80.882 1.00 52.73 130 THR A C 1
ATOM 1011 O O . THR A 1 121 ? 138.103 113.251 80.348 1.00 52.73 130 THR A O 1
ATOM 1015 N N . MET A 1 122 ? 137.696 111.703 81.957 1.00 52.87 131 MET A N 1
ATOM 1016 C CA . MET A 1 122 ? 136.588 112.384 82.611 1.00 52.87 131 MET A CA 1
ATOM 1017 C C . MET A 1 122 ? 136.858 112.456 84.105 1.00 52.87 131 MET A C 1
ATOM 1018 O O . MET A 1 122 ? 137.585 111.625 84.651 1.00 52.87 131 MET A O 1
ATOM 1023 N N . ARG A 1 123 ? 136.275 113.457 84.763 1.00 51.79 132 ARG A N 1
ATOM 1024 C CA . ARG A 1 123 ? 136.272 113.534 86.221 1.00 51.79 132 ARG A CA 1
ATOM 1025 C C . ARG A 1 123 ? 134.886 113.144 86.716 1.00 51.79 132 ARG A C 1
ATOM 1026 O O . ARG A 1 123 ? 133.891 113.768 86.330 1.00 51.79 132 ARG A O 1
ATOM 1034 N N . LEU A 1 124 ? 134.824 112.121 87.570 1.00 50.50 133 LEU A N 1
ATOM 1035 C CA . LEU A 1 124 ? 133.564 111.548 88.019 1.00 50.50 133 LEU A CA 1
ATOM 1036 C C . LEU A 1 124 ? 133.557 111.402 89.532 1.00 50.50 133 LEU A C 1
ATOM 1037 O O . LEU A 1 124 ? 134.601 111.213 90.162 1.00 50.50 133 LEU A O 1
ATOM 1042 N N . THR A 1 125 ? 132.357 111.498 90.103 1.00 52.79 134 THR A N 1
ATOM 1043 C CA . THR A 1 125 ? 132.091 111.127 91.489 1.00 52.79 134 THR A CA 1
ATOM 1044 C C . THR A 1 125 ? 131.021 110.046 91.459 1.00 52.79 134 THR A C 1
ATOM 1045 O O . THR A 1 125 ? 129.859 110.331 91.153 1.00 52.79 134 THR A O 1
ATOM 1049 N N . VAL A 1 126 ? 131.411 108.815 91.774 1.00 51.67 135 VAL A N 1
ATOM 1050 C CA . VAL A 1 126 ? 130.544 107.648 91.673 1.00 51.67 135 VAL A CA 1
ATOM 1051 C C . VAL A 1 126 ? 130.117 107.241 93.074 1.00 51.67 135 VAL A C 1
ATOM 1052 O O . VAL A 1 126 ? 130.961 107.064 93.962 1.00 51.67 135 VAL A O 1
ATOM 1056 N N . ARG A 1 127 ? 128.808 107.103 93.268 1.00 55.07 136 ARG A N 1
ATOM 1057 C CA . ARG A 1 127 ? 128.220 106.555 94.484 1.00 55.07 136 ARG A CA 1
ATOM 1058 C C . ARG A 1 127 ? 127.750 105.144 94.157 1.00 55.07 136 ARG A C 1
ATOM 1059 O O . ARG A 1 127 ? 126.714 104.966 93.508 1.00 55.07 136 ARG A O 1
ATOM 1067 N N . ALA A 1 128 ? 128.509 104.148 94.607 1.00 53.48 137 ALA A N 1
ATOM 1068 C CA . ALA A 1 128 ? 128.324 102.762 94.206 1.00 53.48 137 ALA A CA 1
ATOM 1069 C C . ALA A 1 128 ? 127.833 101.919 95.374 1.00 53.48 137 ALA A C 1
ATOM 1070 O O . ALA A 1 128 ? 128.088 102.229 96.541 1.00 53.48 137 ALA A O 1
ATOM 1072 N N . GLU A 1 129 ? 127.119 100.846 95.042 1.00 56.82 138 GLU A N 1
ATOM 1073 C CA . GLU A 1 129 ? 126.584 99.938 96.045 1.00 56.82 138 GLU A CA 1
ATOM 1074 C C . GLU A 1 129 ? 127.689 99.036 96.577 1.00 56.82 138 GLU A C 1
ATOM 1075 O O . GLU A 1 129 ? 128.466 98.467 95.804 1.00 56.82 138 GLU A O 1
ATOM 1081 N N . CYS A 1 130 ? 127.757 98.911 97.901 1.00 59.79 139 CYS A N 1
ATOM 1082 C CA . CYS A 1 130 ? 128.716 98.045 98.586 1.00 59.79 139 CYS A CA 1
ATOM 1083 C C . CYS A 1 130 ? 127.943 97.211 99.600 1.00 59.79 139 CYS A C 1
ATOM 1084 O O . CYS A 1 130 ? 127.868 97.579 100.779 1.00 59.79 139 CYS A O 1
ATOM 1087 N N . PRO A 1 131 ? 127.323 96.104 99.177 1.00 60.46 140 PRO A N 1
ATOM 1088 C CA . PRO A 1 131 ? 126.594 95.271 100.143 1.00 60.46 140 PRO A CA 1
ATOM 1089 C C . PRO A 1 131 ? 127.526 94.704 101.204 1.00 60.46 140 PRO A C 1
ATOM 1090 O O . PRO A 1 131 ? 128.676 94.357 100.925 1.00 60.46 140 PRO A O 1
ATOM 1094 N N . MET A 1 132 ? 127.011 94.610 102.431 1.00 61.92 141 MET A N 1
ATOM 1095 C CA . MET A 1 132 ? 127.804 94.263 103.602 1.00 61.92 141 MET A CA 1
ATOM 1096 C C . MET A 1 132 ? 127.135 93.141 104.381 1.00 61.92 141 MET A C 1
ATOM 1097 O O . MET A 1 132 ? 125.910 92.989 104.361 1.00 61.92 141 MET A O 1
ATOM 1102 N N . HIS A 1 133 ? 127.964 92.357 105.065 1.00 59.62 142 HIS A N 1
ATOM 1103 C CA . HIS A 1 133 ? 127.523 91.337 106.010 1.00 59.62 142 HIS A CA 1
ATOM 1104 C C . HIS A 1 133 ? 127.994 91.779 107.390 1.00 59.62 142 HIS A C 1
ATOM 1105 O O . HIS A 1 133 ? 129.198 91.789 107.665 1.00 59.62 142 HIS A O 1
ATOM 1112 N N . LEU A 1 134 ? 127.045 92.139 108.255 1.00 62.37 143 LEU A N 1
ATOM 1113 C CA . LEU A 1 134 ? 127.337 92.805 109.519 1.00 62.37 143 LEU A CA 1
ATOM 1114 C C . LEU A 1 134 ? 127.224 91.861 110.713 1.00 62.37 143 LEU A C 1
ATOM 1115 O O . LEU A 1 134 ? 126.833 92.280 111.805 1.00 62.37 143 LEU A O 1
ATOM 1120 N N . GLU A 1 135 ? 127.566 90.585 110.527 1.00 63.91 144 GLU A N 1
ATOM 1121 C CA . GLU A 1 135 ? 127.570 89.653 111.649 1.00 63.91 144 GLU A CA 1
ATOM 1122 C C . GLU A 1 135 ? 128.761 89.875 112.571 1.00 63.91 144 GLU A C 1
ATOM 1123 O O . GLU A 1 135 ? 128.656 89.626 113.777 1.00 63.91 144 GLU A O 1
ATOM 1129 N N . ASP A 1 136 ? 129.888 90.339 112.031 1.00 65.64 145 ASP A N 1
ATOM 1130 C CA . ASP A 1 136 ? 131.087 90.630 112.806 1.00 65.64 145 ASP A CA 1
ATOM 1131 C C . ASP A 1 136 ? 131.210 92.108 113.163 1.00 65.64 145 ASP A C 1
ATOM 1132 O O . ASP A 1 136 ? 132.271 92.535 113.628 1.00 65.64 145 ASP A O 1
ATOM 1137 N N . PHE A 1 137 ? 130.157 92.892 112.951 1.00 62.06 146 PHE A N 1
ATOM 1138 C CA . PHE A 1 137 ? 130.201 94.315 113.247 1.00 62.06 146 PHE A CA 1
ATOM 1139 C C . PHE A 1 137 ? 130.448 94.524 114.743 1.00 62.06 146 PHE A C 1
ATOM 1140 O O . PHE A 1 137 ? 129.859 93.813 115.565 1.00 62.06 146 PHE A O 1
ATOM 1148 N N . PRO A 1 138 ? 131.321 95.480 115.142 1.00 62.47 147 PRO A N 1
ATOM 1149 C CA . PRO A 1 138 ? 132.159 96.410 114.368 1.00 62.47 147 PRO A CA 1
ATOM 1150 C C . PRO A 1 138 ? 133.523 95.863 113.952 1.00 62.47 147 PRO A C 1
ATOM 1151 O O . PRO A 1 138 ? 134.376 96.648 113.541 1.00 62.47 147 PRO A O 1
ATOM 1155 N N . MET A 1 139 ? 133.732 94.553 114.061 1.00 64.65 148 MET A N 1
ATOM 1156 C CA . MET A 1 139 ? 134.994 93.919 113.685 1.00 64.65 148 MET A CA 1
ATOM 1157 C C . MET A 1 139 ? 134.882 93.238 112.328 1.00 64.65 148 MET A C 1
ATOM 1158 O O . MET A 1 139 ? 135.456 92.171 112.093 1.00 64.65 148 MET A O 1
ATOM 1163 N N . ASP A 1 140 ? 134.141 93.860 111.417 1.00 62.78 149 ASP A N 1
ATOM 1164 C CA . ASP A 1 140 ? 133.877 93.330 110.088 1.00 62.78 149 ASP A CA 1
ATOM 1165 C C . ASP A 1 140 ? 134.735 94.040 109.048 1.00 62.78 149 ASP A C 1
ATOM 1166 O O . ASP A 1 140 ? 135.245 95.141 109.270 1.00 62.78 149 ASP A O 1
ATOM 1171 N N . ALA A 1 141 ? 134.889 93.382 107.902 1.00 58.40 150 ALA A N 1
ATOM 1172 C CA . ALA A 1 141 ? 135.601 93.936 106.762 1.00 58.40 150 ALA A CA 1
ATOM 1173 C C . ALA A 1 141 ? 134.826 93.596 105.500 1.00 58.40 150 ALA A C 1
ATOM 1174 O O . ALA A 1 141 ? 134.157 92.562 105.427 1.00 58.40 150 ALA A O 1
ATOM 1176 N N . HIS A 1 142 ? 134.922 94.479 104.507 1.00 58.06 151 HIS A N 1
ATOM 1177 C CA . HIS A 1 142 ? 134.120 94.393 103.295 1.00 58.06 151 HIS A CA 1
ATOM 1178 C C . HIS A 1 142 ? 135.007 94.553 102.071 1.00 58.06 151 HIS A C 1
ATOM 1179 O O . HIS A 1 142 ? 136.135 95.044 102.151 1.00 58.06 151 HIS A O 1
ATOM 1186 N N . ALA A 1 143 ? 134.478 94.112 100.932 1.00 53.69 152 ALA A N 1
ATOM 1187 C CA . ALA A 1 143 ? 135.110 94.269 99.624 1.00 53.69 152 ALA A CA 1
ATOM 1188 C C . ALA A 1 143 ? 134.106 95.004 98.743 1.00 53.69 152 ALA A C 1
ATOM 1189 O O . ALA A 1 143 ? 133.250 94.385 98.107 1.00 53.69 152 ALA A O 1
ATOM 1191 N N . CYS A 1 144 ? 134.213 96.325 98.712 1.00 55.67 153 CYS A N 1
ATOM 1192 C CA . CYS A 1 144 ? 133.259 97.132 97.963 1.00 55.67 153 CYS A CA 1
ATOM 1193 C C . CYS A 1 144 ? 133.601 97.087 96.472 1.00 55.67 153 CYS A C 1
ATOM 1194 O O . CYS A 1 144 ? 134.741 97.392 96.103 1.00 55.67 153 CYS A O 1
ATOM 1197 N N . PRO A 1 145 ? 132.672 96.697 95.592 1.00 52.45 154 PRO A N 1
ATOM 1198 C CA . PRO A 1 145 ? 132.991 96.683 94.161 1.00 52.45 154 PRO A CA 1
ATOM 1199 C C . PRO A 1 145 ? 132.871 98.049 93.499 1.00 52.45 154 PRO A C 1
ATOM 1200 O O . PRO A 1 145 ? 132.262 98.987 94.016 1.00 52.45 154 PRO A O 1
ATOM 1204 N N . LEU A 1 146 ? 133.478 98.127 92.317 1.00 50.76 155 LEU A N 1
ATOM 1205 C CA . LEU A 1 146 ? 133.279 99.208 91.353 1.00 50.76 155 LEU A CA 1
ATOM 1206 C C . LEU A 1 146 ? 133.366 98.535 89.988 1.00 50.76 155 LEU A C 1
ATOM 1207 O O . LEU A 1 146 ? 134.460 98.185 89.537 1.00 50.76 155 LEU A O 1
ATOM 1212 N N . LYS A 1 147 ? 132.215 98.336 89.354 1.00 51.12 156 LYS A N 1
ATOM 1213 C CA . LYS A 1 147 ? 132.096 97.576 88.117 1.00 51.12 156 LYS A CA 1
ATOM 1214 C C . LYS A 1 147 ? 131.581 98.502 87.029 1.00 51.12 156 LYS A C 1
ATOM 1215 O O . LYS A 1 147 ? 130.599 99.216 87.245 1.00 51.12 156 LYS A O 1
ATOM 1221 N N . PHE A 1 148 ? 132.224 98.481 85.860 1.00 49.15 157 PHE A N 1
ATOM 1222 C CA . PHE A 1 148 ? 131.806 99.335 84.756 1.00 49.15 157 PHE A CA 1
ATOM 1223 C C . PHE A 1 148 ? 131.921 98.587 83.436 1.00 49.15 157 PHE A C 1
ATOM 1224 O O . PHE A 1 148 ? 132.630 97.586 83.317 1.00 49.15 157 PHE A O 1
ATOM 1232 N N . GLY A 1 149 ? 131.201 99.089 82.442 1.00 49.10 158 GLY A N 1
ATOM 1233 C CA . GLY A 1 149 ? 131.233 98.479 81.125 1.00 49.10 158 GLY A CA 1
ATOM 1234 C C . GLY A 1 149 ? 130.297 99.201 80.183 1.00 49.10 158 GLY A C 1
ATOM 1235 O O . GLY A 1 149 ? 129.609 100.153 80.558 1.00 49.10 158 GLY A O 1
ATOM 1236 N N . SER A 1 150 ? 130.285 98.730 78.939 1.00 51.61 159 SER A N 1
ATOM 1237 C CA . SER A 1 150 ? 129.421 99.324 77.929 1.00 51.61 159 SER A CA 1
ATOM 1238 C C . SER A 1 150 ? 127.961 99.018 78.231 1.00 51.61 159 SER A C 1
ATOM 1239 O O . SER A 1 150 ? 127.620 97.926 78.691 1.00 51.61 159 SER A O 1
ATOM 1242 N N . TYR A 1 151 ? 127.094 99.997 77.963 1.00 51.02 160 TYR A N 1
ATOM 1243 C CA . TYR A 1 151 ? 125.669 99.817 78.212 1.00 51.02 160 TYR A CA 1
ATOM 1244 C C . TYR A 1 151 ? 124.966 99.150 77.037 1.00 51.02 160 TYR A C 1
ATOM 1245 O O . TYR A 1 151 ? 124.094 98.298 77.240 1.00 51.02 160 TYR A O 1
ATOM 1254 N N . ALA A 1 152 ? 125.338 99.517 75.806 1.00 53.06 161 ALA A N 1
ATOM 1255 C CA . ALA A 1 152 ? 124.628 99.089 74.608 1.00 53.06 161 ALA A CA 1
ATOM 1256 C C . ALA A 1 152 ? 125.397 98.101 73.744 1.00 53.06 161 ALA A C 1
ATOM 1257 O O . ALA A 1 152 ? 124.766 97.343 73.002 1.00 53.06 161 ALA A O 1
ATOM 1259 N N . TYR A 1 153 ? 126.725 98.081 73.822 1.00 54.31 162 TYR A N 1
ATOM 1260 C CA . TYR A 1 153 ? 127.555 97.272 72.938 1.00 54.31 162 TYR A CA 1
ATOM 1261 C C . TYR A 1 153 ? 127.950 95.977 73.635 1.00 54.31 162 TYR A C 1
ATOM 1262 O O . TYR A 1 153 ? 128.457 96.001 74.761 1.00 54.31 162 TYR A O 1
ATOM 1271 N N . THR A 1 154 ? 127.728 94.855 72.956 1.00 54.51 163 THR A N 1
ATOM 1272 C CA . THR A 1 154 ? 127.983 93.537 73.522 1.00 54.51 163 THR A CA 1
ATOM 1273 C C . THR A 1 154 ? 129.458 93.176 73.337 1.00 54.51 163 THR A C 1
ATOM 1274 O O . THR A 1 154 ? 130.284 94.012 72.962 1.00 54.51 163 THR A O 1
ATOM 1278 N N . ARG A 1 155 ? 129.805 91.915 73.613 1.00 55.41 164 ARG A N 1
ATOM 1279 C CA . ARG A 1 155 ? 131.192 91.476 73.481 1.00 55.41 164 ARG A CA 1
ATOM 1280 C C . ARG A 1 155 ? 131.680 91.597 72.045 1.00 55.41 164 ARG A C 1
ATOM 1281 O O . ARG A 1 155 ? 132.810 92.032 71.799 1.00 55.41 164 ARG A O 1
ATOM 1289 N N . ALA A 1 156 ? 130.843 91.210 71.081 1.00 56.96 165 ALA A N 1
ATOM 1290 C CA . ALA A 1 156 ? 131.251 91.239 69.683 1.00 56.96 165 ALA A CA 1
ATOM 1291 C C . ALA A 1 156 ? 131.461 92.654 69.160 1.00 56.96 165 ALA A C 1
ATOM 1292 O O . ALA A 1 156 ? 132.124 92.823 68.131 1.00 56.96 165 ALA A O 1
ATOM 1294 N N . GLU A 1 157 ? 130.919 93.667 69.838 1.00 58.30 166 GLU A N 1
ATOM 1295 C CA . GLU A 1 157 ? 131.002 95.052 69.386 1.00 58.30 166 GLU A CA 1
ATOM 1296 C C . GLU A 1 157 ? 132.116 95.820 70.089 1.00 58.30 166 GLU A C 1
ATOM 1297 O O . GLU A 1 157 ? 132.999 96.371 69.428 1.00 58.30 166 GLU A O 1
ATOM 1303 N N . VAL A 1 158 ? 132.089 95.862 71.422 1.00 54.57 167 VAL A N 1
ATOM 1304 C CA . VAL A 1 158 ? 133.053 96.611 72.223 1.00 54.57 167 VAL A CA 1
ATOM 1305 C C . VAL A 1 158 ? 133.611 95.688 73.295 1.00 54.57 167 VAL A C 1
ATOM 1306 O O . VAL A 1 158 ? 132.860 94.948 73.941 1.00 54.57 167 VAL A O 1
ATOM 1310 N N . VAL A 1 159 ? 134.930 95.730 73.481 1.00 54.95 168 VAL A N 1
ATOM 1311 C CA . VAL A 1 159 ? 135.611 94.979 74.532 1.00 54.95 168 VAL A CA 1
ATOM 1312 C C . VAL A 1 159 ? 136.519 95.932 75.294 1.00 54.95 168 VAL A C 1
ATOM 1313 O O . VAL A 1 159 ? 137.268 96.706 74.685 1.00 54.95 168 VAL A O 1
ATOM 1317 N N . TYR A 1 160 ? 136.450 95.873 76.621 1.00 52.71 169 TYR A N 1
ATOM 1318 C CA . TYR A 1 160 ? 137.279 96.688 77.496 1.00 52.71 169 TYR A CA 1
ATOM 1319 C C . TYR A 1 160 ? 138.500 95.898 77.943 1.00 52.71 169 TYR A C 1
ATOM 1320 O O . TYR A 1 160 ? 138.430 94.682 78.146 1.00 52.71 169 TYR A O 1
ATOM 1329 N N . GLU A 1 161 ? 139.618 96.601 78.093 1.00 56.85 170 GLU A N 1
ATOM 1330 C CA . GLU A 1 161 ? 140.869 96.018 78.550 1.00 56.85 170 GLU A CA 1
ATOM 1331 C C . GLU A 1 161 ? 141.565 97.053 79.421 1.00 56.85 170 GLU A C 1
ATOM 1332 O O . GLU A 1 161 ? 141.263 98.244 79.348 1.00 56.85 170 GLU A O 1
ATOM 1338 N N . TRP A 1 162 ? 142.460 96.588 80.286 1.00 54.05 171 TRP A N 1
ATOM 1339 C CA . TRP A 1 162 ? 143.220 97.490 81.140 1.00 54.05 171 TRP A CA 1
ATOM 1340 C C . TRP A 1 162 ? 144.442 98.013 80.394 1.00 54.05 171 TRP A C 1
ATOM 1341 O O . TRP A 1 162 ? 145.102 97.271 79.661 1.00 54.05 171 TRP A O 1
ATOM 1352 N N . THR A 1 163 ? 144.732 99.305 80.576 1.00 57.32 172 THR A N 1
ATOM 1353 C CA . THR A 1 163 ? 145.817 99.938 79.829 1.00 57.32 172 THR A CA 1
ATOM 1354 C C . THR A 1 163 ? 147.160 99.305 80.168 1.00 57.32 172 THR A C 1
ATOM 1355 O O . THR A 1 163 ? 147.898 98.868 79.278 1.00 57.32 172 THR A O 1
ATOM 1359 N N . ARG A 1 164 ? 147.489 99.250 81.452 1.00 60.34 173 ARG A N 1
ATOM 1360 C CA . ARG A 1 164 ? 148.622 98.503 81.967 1.00 60.34 173 ARG A CA 1
ATOM 1361 C C . ARG A 1 164 ? 148.105 97.152 82.449 1.00 60.34 173 ARG A C 1
ATOM 1362 O O . ARG A 1 164 ? 146.960 96.774 82.183 1.00 60.34 173 ARG A O 1
ATOM 1370 N N . GLU A 1 165 ? 148.947 96.399 83.150 1.00 62.02 174 GLU A N 1
ATOM 1371 C CA . GLU A 1 165 ? 148.436 95.226 83.835 1.00 62.02 174 GLU A CA 1
ATOM 1372 C C . GLU A 1 165 ? 147.430 95.672 84.898 1.00 62.02 174 GLU A C 1
ATOM 1373 O O . GLU A 1 165 ? 147.513 96.801 85.396 1.00 62.02 174 GLU A O 1
ATOM 1379 N N . PRO A 1 166 ? 146.458 94.817 85.250 1.00 57.59 175 PRO A N 1
ATOM 1380 C CA . PRO A 1 166 ? 145.340 95.292 86.088 1.00 57.59 175 PRO A CA 1
ATOM 1381 C C . PRO A 1 166 ? 145.759 95.846 87.437 1.00 57.59 175 PRO A C 1
ATOM 1382 O O . PRO A 1 166 ? 145.099 96.759 87.947 1.00 57.59 175 PRO A O 1
ATOM 1386 N N . ALA A 1 167 ? 146.835 95.327 88.032 1.00 59.49 176 ALA A N 1
ATOM 1387 C CA . ALA A 1 167 ? 147.265 95.822 89.335 1.00 59.49 176 ALA A CA 1
ATOM 1388 C C . ALA A 1 167 ? 147.678 97.288 89.264 1.00 59.49 176 ALA A C 1
ATOM 1389 O O . ALA A 1 167 ? 147.313 98.084 90.137 1.00 59.49 176 ALA A O 1
ATOM 1391 N N . ARG A 1 168 ? 148.432 97.665 88.230 1.00 61.67 177 ARG A N 1
ATOM 1392 C CA . ARG A 1 168 ? 148.880 99.042 88.063 1.00 61.67 177 ARG A CA 1
ATOM 1393 C C . ARG A 1 168 ? 147.904 99.906 87.275 1.00 61.67 177 ARG A C 1
ATOM 1394 O O . ARG A 1 168 ? 148.123 101.118 87.176 1.00 61.67 177 ARG A O 1
ATOM 1402 N N . SER A 1 169 ? 146.842 99.328 86.715 1.00 58.08 178 SER A N 1
ATOM 1403 C CA . SER A 1 169 ? 145.886 100.115 85.947 1.00 58.08 178 SER A CA 1
ATOM 1404 C C . SER A 1 169 ? 144.895 100.878 86.817 1.00 58.08 178 SER A C 1
ATOM 1405 O O . SER A 1 169 ? 144.121 101.676 86.279 1.00 58.08 178 SER A O 1
ATOM 1408 N N . VAL A 1 170 ? 144.890 100.651 88.130 1.00 54.18 179 VAL A N 1
ATOM 1409 C CA . VAL A 1 170 ? 144.078 101.415 89.073 1.00 54.18 179 VAL A CA 1
ATOM 1410 C C . VAL A 1 170 ? 145.015 101.957 90.142 1.00 54.18 179 VAL A C 1
ATOM 1411 O O . VAL A 1 170 ? 145.676 101.181 90.842 1.00 54.18 179 VAL A O 1
ATOM 1415 N N . VAL A 1 171 ? 145.066 103.282 90.269 1.00 52.95 180 VAL A N 1
ATOM 1416 C CA . VAL A 1 171 ? 145.995 103.970 91.158 1.00 52.95 180 VAL A CA 1
ATOM 1417 C C . VAL A 1 171 ? 145.198 104.853 92.107 1.00 52.95 180 VAL A C 1
ATOM 1418 O O . VAL A 1 171 ? 144.247 105.524 91.693 1.00 52.95 180 VAL A O 1
ATOM 1422 N N . VAL A 1 172 ? 145.591 104.845 93.379 1.00 55.03 181 VAL A N 1
ATOM 1423 C CA . VAL A 1 172 ? 144.949 105.632 94.427 1.00 55.03 181 VAL A CA 1
ATOM 1424 C C . VAL A 1 172 ? 145.940 106.681 94.909 1.00 55.03 181 VAL A C 1
ATOM 1425 O O . VAL A 1 172 ? 147.093 106.358 95.222 1.00 55.03 181 VAL A O 1
ATOM 1429 N N . ALA A 1 173 ? 145.494 107.933 94.962 1.00 59.63 182 ALA A N 1
ATOM 1430 C CA . ALA A 1 173 ? 146.354 109.016 95.418 1.00 59.63 182 ALA A CA 1
ATOM 1431 C C . ALA A 1 173 ? 146.721 108.826 96.884 1.00 59.63 182 ALA A C 1
ATOM 1432 O O . ALA A 1 173 ? 145.918 108.340 97.686 1.00 59.63 182 ALA A O 1
ATOM 1434 N N . GLU A 1 174 ? 147.952 109.212 97.232 1.00 67.30 183 GLU A N 1
ATOM 1435 C CA . GLU A 1 174 ? 148.428 109.027 98.599 1.00 67.30 183 GLU A CA 1
ATOM 1436 C C . GLU A 1 174 ? 147.627 109.866 99.587 1.00 67.30 183 GLU A C 1
ATOM 1437 O O . GLU A 1 174 ? 147.259 109.383 100.664 1.00 67.30 183 GLU A O 1
ATOM 1443 N N . ASP A 1 175 ? 147.346 111.120 99.241 1.00 68.66 184 ASP A N 1
ATOM 1444 C CA . ASP A 1 175 ? 146.569 112.010 100.093 1.00 68.66 184 ASP A CA 1
ATOM 1445 C C . ASP A 1 175 ? 145.065 111.875 99.882 1.00 68.66 184 ASP A C 1
ATOM 1446 O O . ASP A 1 175 ? 144.296 112.535 100.587 1.00 68.66 184 ASP A O 1
ATOM 1451 N N . GLY A 1 176 ? 144.630 111.043 98.938 1.00 62.63 185 GLY A N 1
ATOM 1452 C CA . GLY A 1 176 ? 143.222 110.905 98.627 1.00 62.63 185 GLY A CA 1
ATOM 1453 C C . GLY A 1 176 ? 142.507 109.871 99.468 1.00 62.63 185 GLY A C 1
ATOM 1454 O O . GLY A 1 176 ? 142.178 108.788 98.975 1.00 62.63 185 GLY A O 1
ATOM 1455 N N . SER A 1 177 ? 142.264 110.187 100.739 1.00 58.01 186 SER A N 1
ATOM 1456 C CA . SER A 1 177 ? 141.532 109.302 101.641 1.00 58.01 186 SER A CA 1
ATOM 1457 C C . SER A 1 177 ? 140.566 110.149 102.455 1.00 58.01 186 SER A C 1
ATOM 1458 O O . SER A 1 177 ? 140.993 110.913 103.326 1.00 58.01 186 SER A O 1
ATOM 1461 N N . ARG A 1 178 ? 139.271 110.011 102.168 1.00 54.79 187 ARG A N 1
ATOM 1462 C CA . ARG A 1 178 ? 138.212 110.681 102.913 1.00 54.79 187 ARG A CA 1
ATOM 1463 C C . ARG A 1 178 ? 137.472 109.726 103.845 1.00 54.79 187 ARG A C 1
ATOM 1464 O O . ARG A 1 178 ? 136.365 110.038 104.294 1.00 54.79 187 ARG A O 1
ATOM 1472 N N . LEU A 1 179 ? 138.060 108.571 104.146 1.00 55.65 188 LEU A N 1
ATOM 1473 C CA . LEU A 1 179 ? 137.440 107.619 105.054 1.00 55.65 188 LEU A CA 1
ATOM 1474 C C . LEU A 1 179 ? 137.628 108.064 106.496 1.00 55.65 188 LEU A C 1
ATOM 1475 O O . LEU A 1 179 ? 138.696 108.554 106.876 1.00 55.65 188 LEU A O 1
ATOM 1480 N N . ASN A 1 180 ? 136.580 107.887 107.299 1.00 60.49 189 ASN A N 1
ATOM 1481 C CA . ASN A 1 180 ? 136.594 108.236 108.714 1.00 60.49 189 ASN A CA 1
ATOM 1482 C C . ASN A 1 180 ? 136.773 107.018 109.610 1.00 60.49 189 ASN A C 1
ATOM 1483 O O . ASN A 1 180 ? 137.638 107.022 110.489 1.00 60.49 189 ASN A O 1
ATOM 1488 N N . GLN A 1 181 ? 135.975 105.968 109.392 1.00 60.78 190 GLN A N 1
ATOM 1489 C CA . GLN A 1 181 ? 135.982 104.774 110.231 1.00 60.78 190 GLN A CA 1
ATOM 1490 C C . GLN A 1 181 ? 136.404 103.526 109.461 1.00 60.78 190 GLN A C 1
ATOM 1491 O O . GLN A 1 181 ? 136.094 102.412 109.889 1.00 60.78 190 GLN A O 1
ATOM 1497 N N . TYR A 1 182 ? 137.129 103.683 108.353 1.00 57.32 191 TYR A N 1
ATOM 1498 C CA . TYR A 1 182 ? 137.579 102.555 107.549 1.00 57.32 191 TYR A CA 1
ATOM 1499 C C . TYR A 1 182 ? 139.029 102.751 107.136 1.00 57.32 191 TYR A C 1
ATOM 1500 O O . TYR A 1 182 ? 139.512 103.879 107.009 1.00 57.32 191 TYR A O 1
ATOM 1509 N N . ASP A 1 183 ? 139.715 101.628 106.935 1.00 59.49 192 ASP A N 1
ATOM 1510 C CA . ASP A 1 183 ? 141.063 101.583 106.384 1.00 59.49 192 ASP A CA 1
ATOM 1511 C C . ASP A 1 183 ? 140.990 100.869 105.045 1.00 59.49 192 ASP A C 1
ATOM 1512 O O . ASP A 1 183 ? 140.508 99.734 104.975 1.00 59.49 192 ASP A O 1
ATOM 1517 N N . LEU A 1 184 ? 141.469 101.529 103.993 1.00 54.66 193 LEU A N 1
ATOM 1518 C CA . LEU A 1 184 ? 141.530 100.940 102.656 1.00 54.66 193 LEU A CA 1
ATOM 1519 C C . LEU A 1 184 ? 142.818 100.134 102.566 1.00 54.66 193 LEU A C 1
ATOM 1520 O O . LEU A 1 184 ? 143.890 100.663 102.267 1.00 54.66 193 LEU A O 1
ATOM 1525 N N . LEU A 1 185 ? 142.716 98.830 102.839 1.00 56.01 194 LEU A N 1
ATOM 1526 C CA . LEU A 1 185 ? 143.906 97.987 102.854 1.00 56.01 194 LEU A CA 1
ATOM 1527 C C . LEU A 1 185 ? 144.509 97.859 101.461 1.00 56.01 194 LEU A C 1
ATOM 1528 O O . LEU A 1 185 ? 145.735 97.793 101.313 1.00 56.01 194 LEU A O 1
ATOM 1533 N N . GLY A 1 186 ? 143.670 97.819 100.434 1.00 54.54 195 GLY A N 1
ATOM 1534 C CA . GLY A 1 186 ? 144.160 97.704 99.078 1.00 54.54 195 GLY A CA 1
ATOM 1535 C C . GLY A 1 186 ? 143.008 97.505 98.115 1.00 54.54 195 GLY A C 1
ATOM 1536 O O . GLY A 1 186 ? 141.836 97.648 98.478 1.00 54.54 195 GLY A O 1
ATOM 1537 N N . GLN A 1 187 ? 143.368 97.183 96.873 1.00 53.75 196 GLN A N 1
ATOM 1538 C CA . GLN A 1 187 ? 142.391 96.919 95.830 1.00 53.75 196 GLN A CA 1
ATOM 1539 C C . GLN A 1 187 ? 142.838 95.729 94.995 1.00 53.75 196 GLN A C 1
ATOM 1540 O O . GLN A 1 187 ? 144.034 95.450 94.873 1.00 53.75 196 GLN A O 1
ATOM 1546 N N . THR A 1 188 ? 141.858 95.029 94.427 1.00 53.68 197 THR A N 1
ATOM 1547 C CA . THR A 1 188 ? 142.095 93.958 93.464 1.00 53.68 197 THR A CA 1
ATOM 1548 C C . THR A 1 188 ? 141.330 94.259 92.185 1.00 53.68 197 THR A C 1
ATOM 1549 O O . THR A 1 188 ? 140.146 94.603 92.233 1.00 53.68 197 THR A O 1
ATOM 1553 N N . VAL A 1 189 ? 142.004 94.109 91.049 1.00 54.21 198 VAL A N 1
ATOM 1554 C CA . VAL A 1 189 ? 141.474 94.482 89.743 1.00 54.21 198 VAL A CA 1
ATOM 1555 C C . VAL A 1 189 ? 141.239 93.214 88.934 1.00 54.21 198 VAL A C 1
ATOM 1556 O O . VAL A 1 189 ? 142.089 92.316 88.912 1.00 54.21 198 VAL A O 1
ATOM 1560 N N . ASP A 1 190 ? 140.087 93.139 88.271 1.00 54.01 199 ASP A N 1
ATOM 1561 C CA . ASP A 1 190 ? 139.700 91.941 87.539 1.00 54.01 199 ASP A CA 1
ATOM 1562 C C . ASP A 1 190 ? 138.724 92.333 86.436 1.00 54.01 199 ASP A C 1
ATOM 1563 O O . ASP A 1 190 ? 138.325 93.494 86.309 1.00 54.01 199 ASP A O 1
ATOM 1568 N N . SER A 1 191 ? 138.334 91.341 85.638 1.00 52.88 200 SER A N 1
ATOM 1569 C CA . SER A 1 191 ? 137.360 91.539 84.577 1.00 52.88 200 SER A CA 1
ATOM 1570 C C . SER A 1 191 ? 136.565 90.255 84.402 1.00 52.88 200 SER A C 1
ATOM 1571 O O . SER A 1 191 ? 137.017 89.167 84.766 1.00 52.88 200 SER A O 1
ATOM 1574 N N . GLY A 1 192 ? 135.372 90.395 83.838 1.00 51.79 201 GLY A N 1
ATOM 1575 C CA . GLY A 1 192 ? 134.501 89.261 83.649 1.00 51.79 201 GLY A CA 1
ATOM 1576 C C . GLY A 1 192 ? 133.434 89.560 82.621 1.00 51.79 201 GLY A C 1
ATOM 1577 O O . GLY A 1 192 ? 133.469 90.587 81.942 1.00 51.79 201 GLY A O 1
ATOM 1578 N N . ILE A 1 193 ? 132.474 88.643 82.527 1.00 52.83 202 ILE A N 1
ATOM 1579 C CA . ILE A 1 193 ? 131.371 88.730 81.580 1.00 52.83 202 ILE A CA 1
ATOM 1580 C C . ILE A 1 193 ? 130.069 88.743 82.365 1.00 52.83 202 ILE A C 1
ATOM 1581 O O . ILE A 1 193 ? 129.963 88.134 83.434 1.00 52.83 202 ILE A O 1
ATOM 1586 N N . VAL A 1 194 ? 129.078 89.456 81.832 1.00 51.54 203 VAL A N 1
ATOM 1587 C CA . VAL A 1 194 ? 127.723 89.457 82.370 1.00 51.54 203 VAL A CA 1
ATOM 1588 C C . VAL A 1 194 ? 126.763 89.127 81.236 1.00 51.54 203 VAL A C 1
ATOM 1589 O O . VAL A 1 194 ? 126.876 89.683 80.137 1.00 51.54 203 VAL A O 1
ATOM 1593 N N . GLN A 1 195 ? 125.844 88.202 81.500 1.00 55.50 204 GLN A N 1
ATOM 1594 C CA . GLN A 1 195 ? 124.793 87.824 80.566 1.00 55.50 204 GLN A CA 1
ATOM 1595 C C . GLN A 1 195 ? 123.498 88.493 81.003 1.00 55.50 204 GLN A C 1
ATOM 1596 O O . GLN A 1 195 ? 123.073 88.339 82.153 1.00 55.50 204 GLN A O 1
ATOM 1602 N N . SER A 1 196 ? 122.880 89.233 80.088 1.00 56.77 205 SER A N 1
ATOM 1603 C CA . SER A 1 196 ? 121.619 89.918 80.331 1.00 56.77 205 SER A CA 1
ATOM 1604 C C . SER A 1 196 ? 120.652 89.578 79.206 1.00 56.77 205 SER A C 1
ATOM 1605 O O . SER A 1 196 ? 120.970 88.816 78.288 1.00 56.77 205 SER A O 1
ATOM 1608 N N . SER A 1 197 ? 119.451 90.154 79.282 1.00 58.57 206 SER A N 1
ATOM 1609 C CA . SER A 1 197 ? 118.436 89.895 78.270 1.00 58.57 206 SER A CA 1
ATOM 1610 C C . SER A 1 197 ? 118.828 90.426 76.897 1.00 58.57 206 SER A C 1
ATOM 1611 O O . SER A 1 197 ? 118.259 89.980 75.895 1.00 58.57 206 SER A O 1
ATOM 1614 N N . THR A 1 198 ? 119.784 91.356 76.826 1.00 56.29 207 THR A N 1
ATOM 1615 C CA . THR A 1 198 ? 120.188 91.985 75.575 1.00 56.29 207 THR A CA 1
ATOM 1616 C C . THR A 1 198 ? 121.518 91.469 75.033 1.00 56.29 207 THR A C 1
ATOM 1617 O O . THR A 1 198 ? 121.917 91.883 73.940 1.00 56.29 207 THR A O 1
ATOM 1621 N N . GLY A 1 199 ? 122.212 90.588 75.757 1.00 56.34 208 GLY A N 1
ATOM 1622 C CA . GLY A 1 199 ? 123.407 89.937 75.264 1.00 56.34 208 GLY A CA 1
ATOM 1623 C C . GLY A 1 199 ? 124.482 89.873 76.327 1.00 56.34 208 GLY A C 1
ATOM 1624 O O . GLY A 1 199 ? 124.233 90.097 77.510 1.00 56.34 208 GLY A O 1
ATOM 1625 N N . GLU A 1 200 ? 125.698 89.563 75.879 1.00 55.74 209 GLU A N 1
ATOM 1626 C CA . GLU A 1 200 ? 126.864 89.425 76.743 1.00 55.74 209 GLU A CA 1
ATOM 1627 C C . GLU A 1 200 ? 127.654 90.725 76.737 1.00 55.74 209 GLU A C 1
ATOM 1628 O O . GLU A 1 200 ? 127.873 91.314 75.674 1.00 55.74 209 GLU A O 1
ATOM 1634 N N . TYR A 1 201 ? 128.086 91.165 77.920 1.00 52.71 210 TYR A N 1
ATOM 1635 C CA . TYR A 1 201 ? 128.845 92.401 78.064 1.00 52.71 210 TYR A CA 1
ATOM 1636 C C . TYR A 1 201 ? 130.078 92.164 78.921 1.00 52.71 210 TYR A C 1
ATOM 1637 O O . TYR A 1 201 ? 130.029 91.432 79.914 1.00 52.71 210 TYR A O 1
ATOM 1646 N N . VAL A 1 202 ? 131.182 92.789 78.526 1.00 51.63 211 VAL A N 1
ATOM 1647 C CA . VAL A 1 202 ? 132.403 92.775 79.323 1.00 51.63 211 VAL A CA 1
ATOM 1648 C C . VAL A 1 202 ? 132.239 93.758 80.473 1.00 51.63 211 VAL A C 1
ATOM 1649 O O . VAL A 1 202 ? 131.847 94.912 80.264 1.00 51.63 211 VAL A O 1
ATOM 1653 N N . VAL A 1 203 ? 132.534 93.302 81.688 1.00 50.65 212 VAL A N 1
ATOM 1654 C CA . VAL A 1 203 ? 132.422 94.109 82.897 1.00 50.65 212 VAL A CA 1
ATOM 1655 C C . VAL A 1 203 ? 133.787 94.128 83.565 1.00 50.65 212 VAL A C 1
ATOM 1656 O O . VAL A 1 203 ? 134.303 93.078 83.967 1.00 50.65 212 VAL A O 1
ATOM 1660 N N . MET A 1 204 ? 134.362 95.317 83.693 1.00 52.98 213 MET A N 1
ATOM 1661 C CA . MET A 1 204 ? 135.659 95.512 84.322 1.00 52.98 213 MET A CA 1
ATOM 1662 C C . MET A 1 204 ? 135.418 95.942 85.760 1.00 52.98 213 MET A C 1
ATOM 1663 O O . MET A 1 204 ? 134.692 96.913 86.004 1.00 52.98 213 MET A O 1
ATOM 1668 N N . THR A 1 205 ? 136.016 95.218 86.706 1.00 52.68 214 THR A N 1
ATOM 1669 C CA . THR A 1 205 ? 135.698 95.349 88.118 1.00 52.68 214 THR A CA 1
ATOM 1670 C C . THR A 1 205 ? 136.953 95.657 88.920 1.00 52.68 214 THR A C 1
ATOM 1671 O O . THR A 1 205 ? 138.042 95.162 88.614 1.00 52.68 214 THR A O 1
ATOM 1675 N N . THR A 1 206 ? 136.785 96.498 89.930 1.00 52.67 215 THR A N 1
ATOM 1676 C CA . THR A 1 206 ? 137.755 96.681 90.994 1.00 52.67 215 THR A CA 1
ATOM 1677 C C . THR A 1 206 ? 137.051 96.385 92.308 1.00 52.67 215 THR A C 1
ATOM 1678 O O . THR A 1 206 ? 135.841 96.572 92.428 1.00 52.67 215 THR A O 1
ATOM 1682 N N . HIS A 1 207 ? 137.803 95.884 93.280 1.00 52.63 216 HIS A N 1
ATOM 1683 C CA . HIS A 1 207 ? 137.274 95.576 94.604 1.00 52.63 216 HIS A CA 1
ATOM 1684 C C . HIS A 1 207 ? 138.189 96.231 95.622 1.00 52.63 216 HIS A C 1
ATOM 1685 O O . HIS A 1 207 ? 139.352 95.837 95.750 1.00 52.63 216 HIS A O 1
ATOM 1692 N N . PHE A 1 208 ? 137.667 97.237 96.322 1.00 51.36 217 PHE A N 1
ATOM 1693 C CA . PHE A 1 208 ? 138.411 97.942 97.357 1.00 51.36 217 PHE A CA 1
ATOM 1694 C C . PHE A 1 208 ? 138.124 97.274 98.694 1.00 51.36 217 PHE A C 1
ATOM 1695 O O . PHE A 1 208 ? 136.960 97.146 99.089 1.00 51.36 217 PHE A O 1
ATOM 1703 N N . HIS A 1 209 ? 139.177 96.851 99.387 1.00 54.06 218 HIS A N 1
ATOM 1704 C CA . HIS A 1 209 ? 139.051 96.031 100.585 1.00 54.06 218 HIS A CA 1
ATOM 1705 C C . HIS A 1 209 ? 139.194 96.923 101.812 1.00 54.06 218 HIS A C 1
ATOM 1706 O O . HIS A 1 209 ? 140.298 97.372 102.139 1.00 54.06 218 HIS A O 1
ATOM 1713 N N . LEU A 1 210 ? 138.077 97.155 102.495 1.00 55.47 219 LEU A N 1
ATOM 1714 C CA . LEU A 1 210 ? 137.993 98.081 103.613 1.00 55.47 219 LEU A CA 1
ATOM 1715 C C . LEU A 1 210 ? 137.842 97.316 104.919 1.00 55.47 219 LEU A C 1
ATOM 1716 O O . LEU A 1 210 ? 137.106 96.327 104.988 1.00 55.47 219 LEU A O 1
ATOM 1721 N N . LYS A 1 211 ? 138.550 97.776 105.950 1.00 59.90 220 LYS A N 1
ATOM 1722 C CA . LYS A 1 211 ? 138.457 97.222 107.296 1.00 59.90 220 LYS A CA 1
ATOM 1723 C C . LYS A 1 211 ? 137.978 98.306 108.249 1.00 59.90 220 LYS A C 1
ATOM 1724 O O . LYS A 1 211 ? 138.568 99.388 108.306 1.00 59.90 220 LYS A O 1
ATOM 1730 N N . ARG A 1 212 ? 136.919 98.016 108.998 1.00 60.20 221 ARG A N 1
ATOM 1731 C CA . ARG A 1 212 ? 136.370 99.004 109.917 1.00 60.20 221 ARG A CA 1
ATOM 1732 C C . ARG A 1 212 ? 137.296 99.213 111.108 1.00 60.20 221 ARG A C 1
ATOM 1733 O O . ARG A 1 212 ? 137.939 98.277 111.591 1.00 60.20 221 ARG A O 1
ATOM 1741 N N . LYS A 1 213 ? 137.357 100.456 111.578 1.00 62.72 222 LYS A N 1
ATOM 1742 C CA . LYS A 1 213 ? 138.088 100.812 112.785 1.00 62.72 222 LYS A CA 1
ATOM 1743 C C . LYS A 1 213 ? 137.151 100.718 113.981 1.00 62.72 222 LYS A C 1
ATOM 1744 O O . LYS A 1 213 ? 136.047 101.269 113.958 1.00 62.72 222 LYS A O 1
ATOM 1750 N N . ILE A 1 214 ? 137.600 100.022 115.030 1.00 64.31 223 ILE A N 1
ATOM 1751 C CA . ILE A 1 214 ? 136.737 99.714 116.167 1.00 64.31 223 ILE A CA 1
ATOM 1752 C C . ILE A 1 214 ? 136.751 100.794 117.244 1.00 64.31 223 ILE A C 1
ATOM 1753 O O . ILE A 1 214 ? 135.970 100.704 118.204 1.00 64.31 223 ILE A O 1
ATOM 1758 N N . GLY A 1 215 ? 137.600 101.818 117.115 1.00 63.47 224 GLY A N 1
ATOM 1759 C CA . GLY A 1 215 ? 137.781 102.763 118.207 1.00 63.47 224 GLY A CA 1
ATOM 1760 C C . GLY A 1 215 ? 136.534 103.570 118.517 1.00 63.47 224 GLY A C 1
ATOM 1761 O O . GLY A 1 215 ? 136.212 103.808 119.688 1.00 63.47 224 GLY A O 1
ATOM 1762 N N . TYR A 1 216 ? 135.819 104.006 117.475 1.00 63.99 225 TYR A N 1
ATOM 1763 C CA . TYR A 1 216 ? 134.610 104.794 117.690 1.00 63.99 225 TYR A CA 1
ATOM 1764 C C . TYR A 1 216 ? 133.594 104.016 118.507 1.00 63.99 225 TYR A C 1
ATOM 1765 O O . TYR A 1 216 ? 133.027 104.536 119.471 1.00 63.99 225 TYR A O 1
ATOM 1774 N N . PHE A 1 217 ? 133.364 102.756 118.145 1.00 62.67 226 PHE A N 1
ATOM 1775 C CA . PHE A 1 217 ? 132.363 101.968 118.848 1.00 62.67 226 PHE A CA 1
ATOM 1776 C C . PHE A 1 217 ? 132.857 101.538 120.221 1.00 62.67 226 PHE A C 1
ATOM 1777 O O . PHE A 1 217 ? 132.050 101.403 121.147 1.00 62.67 226 PHE A O 1
ATOM 1785 N N . VAL A 1 218 ? 134.171 101.363 120.382 1.00 63.59 227 VAL A N 1
ATOM 1786 C CA . VAL A 1 218 ? 134.727 101.094 121.705 1.00 63.59 227 VAL A CA 1
ATOM 1787 C C . VAL A 1 218 ? 134.411 102.248 122.645 1.00 63.59 227 VAL A C 1
ATOM 1788 O O . VAL A 1 218 ? 133.994 102.045 123.791 1.00 63.59 227 VAL A O 1
ATOM 1792 N N . ILE A 1 219 ? 134.603 103.480 122.172 1.00 65.28 228 ILE A N 1
ATOM 1793 C CA . ILE A 1 219 ? 134.274 104.633 123.006 1.00 65.28 228 ILE A CA 1
ATOM 1794 C C . ILE A 1 219 ? 132.762 104.759 123.173 1.00 65.28 228 ILE A C 1
ATOM 1795 O O . ILE A 1 219 ? 132.272 105.136 124.244 1.00 65.28 228 ILE A O 1
ATOM 1800 N N . GLN A 1 220 ? 131.999 104.450 122.122 1.00 66.47 229 GLN A N 1
ATOM 1801 C CA . GLN A 1 220 ? 130.576 104.770 122.092 1.00 66.47 229 GLN A CA 1
ATOM 1802 C C . GLN A 1 220 ? 129.752 103.831 122.966 1.00 66.47 229 GLN A C 1
ATOM 1803 O O . GLN A 1 220 ? 128.886 104.288 123.719 1.00 66.47 229 GLN A O 1
ATOM 1809 N N . THR A 1 221 ? 129.983 102.520 122.857 1.00 64.13 230 THR A N 1
ATOM 1810 C CA . THR A 1 221 ? 129.111 101.513 123.456 1.00 64.13 230 THR A CA 1
ATOM 1811 C C . THR A 1 221 ? 129.828 100.598 124.435 1.00 64.13 230 THR A C 1
ATOM 1812 O O . THR A 1 221 ? 129.310 100.354 125.531 1.00 64.13 230 THR A O 1
ATOM 1816 N N . TYR A 1 222 ? 131.000 100.070 124.070 1.00 62.27 231 TYR A N 1
ATOM 1817 C CA . TYR A 1 222 ? 131.635 99.043 124.891 1.00 62.27 231 TYR A CA 1
ATOM 1818 C C . TYR A 1 222 ? 132.015 99.580 126.266 1.00 62.27 231 TYR A C 1
ATOM 1819 O O . TYR A 1 222 ? 131.735 98.945 127.289 1.00 62.27 231 TYR A O 1
ATOM 1828 N N . LEU A 1 223 ? 132.658 100.747 126.315 1.00 64.31 232 LEU A N 1
ATOM 1829 C CA . LEU A 1 223 ? 133.044 101.301 127.611 1.00 64.31 232 LEU A CA 1
ATOM 1830 C C . LEU A 1 223 ? 131.843 101.656 128.477 1.00 64.31 232 LEU A C 1
ATOM 1831 O O . LEU A 1 223 ? 131.853 101.302 129.668 1.00 64.31 232 LEU A O 1
ATOM 1836 N N . PRO A 1 224 ? 130.802 102.343 127.982 1.00 63.34 233 PRO A N 1
ATOM 1837 C CA . PRO A 1 224 ? 129.608 102.524 128.826 1.00 63.34 233 PRO A CA 1
ATOM 1838 C C . PRO A 1 224 ? 129.022 101.225 129.341 1.00 63.34 233 PRO A C 1
ATOM 1839 O O . PRO A 1 224 ? 128.645 101.153 130.514 1.00 63.34 233 PRO A O 1
ATOM 1843 N N . CYS A 1 225 ? 128.969 100.183 128.512 1.00 63.53 234 CYS A N 1
ATOM 1844 C CA . CYS A 1 225 ? 128.448 98.903 128.979 1.00 63.53 234 CYS A CA 1
ATOM 1845 C C . CYS A 1 225 ? 129.340 98.299 130.059 1.00 63.53 234 CYS A C 1
ATOM 1846 O O . CYS A 1 225 ? 128.841 97.766 131.057 1.00 63.53 234 CYS A O 1
ATOM 1849 N N . ILE A 1 226 ? 130.660 98.373 129.879 1.00 63.32 235 ILE A N 1
ATOM 1850 C CA . ILE A 1 226 ? 131.577 97.774 130.844 1.00 63.32 235 ILE A CA 1
ATOM 1851 C C . ILE A 1 226 ? 131.480 98.491 132.187 1.00 63.32 235 ILE A C 1
ATOM 1852 O O . ILE A 1 226 ? 131.380 97.854 133.244 1.00 63.32 235 ILE A O 1
ATOM 1857 N N . MET A 1 227 ? 131.503 99.827 132.171 1.00 64.01 236 MET A N 1
ATOM 1858 C CA . MET A 1 227 ? 131.388 100.549 133.434 1.00 64.01 236 MET A CA 1
ATOM 1859 C C . MET A 1 227 ? 129.988 100.443 134.022 1.00 64.01 236 MET A C 1
ATOM 1860 O O . MET A 1 227 ? 129.837 100.527 135.241 1.00 64.01 236 MET A O 1
ATOM 1865 N N . THR A 1 228 ? 128.957 100.224 133.202 1.00 61.52 237 THR A N 1
ATOM 1866 C CA . THR A 1 228 ? 127.635 99.953 133.758 1.00 61.52 237 THR A CA 1
ATOM 1867 C C . THR A 1 228 ? 127.612 98.616 134.489 1.00 61.52 237 THR A C 1
ATOM 1868 O O . THR A 1 228 ? 127.019 98.500 135.568 1.00 61.52 237 THR A O 1
ATOM 1872 N N . VAL A 1 229 ? 128.253 97.596 133.916 1.00 62.21 238 VAL A N 1
ATOM 1873 C CA . VAL A 1 229 ? 128.339 96.302 134.589 1.00 62.21 238 VAL A CA 1
ATOM 1874 C C . VAL A 1 229 ? 129.118 96.436 135.892 1.00 62.21 238 VAL A C 1
ATOM 1875 O O . VAL A 1 229 ? 128.737 95.869 136.924 1.00 62.21 238 VAL A O 1
ATOM 1879 N N . ILE A 1 230 ? 130.220 97.187 135.866 1.00 64.51 239 ILE A N 1
ATOM 1880 C CA . ILE A 1 230 ? 131.011 97.384 137.080 1.00 64.51 239 ILE A CA 1
ATOM 1881 C C . ILE A 1 230 ? 130.205 98.157 138.119 1.00 64.51 239 ILE A C 1
ATOM 1882 O O . ILE A 1 230 ? 130.269 97.871 139.321 1.00 64.51 239 ILE A O 1
ATOM 1887 N N . LEU A 1 231 ? 129.434 99.150 137.671 1.00 61.99 240 LEU A N 1
ATOM 1888 C CA . LEU A 1 231 ? 128.572 99.910 138.567 1.00 61.99 240 LEU A CA 1
ATOM 1889 C C . LEU A 1 231 ? 127.538 99.010 139.226 1.00 61.99 240 LEU A C 1
ATOM 1890 O O . LEU A 1 231 ? 127.265 99.135 140.425 1.00 61.99 240 LEU A O 1
ATOM 1895 N N . SER A 1 232 ? 126.945 98.100 138.452 1.00 62.43 241 SER A N 1
ATOM 1896 C CA . SER A 1 232 ? 126.003 97.145 139.023 1.00 62.43 241 SER A CA 1
ATOM 1897 C C . SER A 1 232 ? 126.690 96.233 140.031 1.00 62.43 241 SER A C 1
ATOM 1898 O O . SER A 1 232 ? 126.129 95.931 141.091 1.00 62.43 241 SER A O 1
ATOM 1901 N N . GLN A 1 233 ? 127.908 95.787 139.720 1.00 65.28 242 GLN A N 1
ATOM 1902 C CA . GLN A 1 233 ? 128.619 94.884 140.619 1.00 65.28 242 GLN A CA 1
ATOM 1903 C C . GLN A 1 233 ? 129.119 95.584 141.877 1.00 65.28 242 GLN A C 1
ATOM 1904 O O . GLN A 1 233 ? 129.430 94.906 142.862 1.00 65.28 242 GLN A O 1
ATOM 1910 N N . VAL A 1 234 ? 129.215 96.916 141.865 1.00 64.88 243 VAL A N 1
ATOM 1911 C CA . VAL A 1 234 ? 129.623 97.644 143.066 1.00 64.88 243 VAL A CA 1
ATOM 1912 C C . VAL A 1 234 ? 128.630 97.424 144.203 1.00 64.88 243 VAL A C 1
ATOM 1913 O O . VAL A 1 234 ? 129.004 97.481 145.381 1.00 64.88 243 VAL A O 1
ATOM 1917 N N . SER A 1 235 ? 127.360 97.164 143.881 1.00 64.38 244 SER A N 1
ATOM 1918 C CA . SER A 1 235 ? 126.335 97.046 144.914 1.00 64.38 244 SER A CA 1
ATOM 1919 C C . SER A 1 235 ? 126.563 95.860 145.844 1.00 64.38 244 SER A C 1
ATOM 1920 O O . SER A 1 235 ? 126.021 95.850 146.954 1.00 64.38 244 SER A O 1
ATOM 1923 N N . PHE A 1 236 ? 127.345 94.860 145.426 1.00 65.51 245 PHE A N 1
ATOM 1924 C CA . PHE A 1 236 ? 127.579 93.698 146.277 1.00 65.51 245 PHE A CA 1
ATOM 1925 C C . PHE A 1 236 ? 128.342 94.046 147.549 1.00 65.51 245 PHE A C 1
ATOM 1926 O O . PHE A 1 236 ? 128.265 93.291 148.524 1.00 65.51 245 PHE A O 1
ATOM 1934 N N . TRP A 1 237 ? 129.073 95.159 147.564 1.00 69.04 246 TRP A N 1
ATOM 1935 C CA . TRP A 1 237 ? 129.900 95.529 148.705 1.00 69.04 246 TRP A CA 1
ATOM 1936 C C . TRP A 1 237 ? 129.164 96.365 149.743 1.00 69.04 246 TRP A C 1
ATOM 1937 O O . TRP A 1 237 ? 129.727 96.624 150.812 1.00 69.04 246 TRP A O 1
ATOM 1948 N N . LEU A 1 238 ? 127.934 96.789 149.466 1.00 65.69 247 LEU A N 1
ATOM 1949 C CA . LEU A 1 238 ? 127.118 97.479 150.452 1.00 65.69 247 LEU A CA 1
ATOM 1950 C C . LEU A 1 238 ? 126.411 96.465 151.340 1.00 65.69 247 LEU A C 1
ATOM 1951 O O . LEU A 1 238 ? 126.126 95.338 150.926 1.00 65.69 247 LEU A O 1
ATOM 1956 N N . ASN A 1 239 ? 126.132 96.877 152.572 1.00 68.62 248 ASN A N 1
ATOM 1957 C CA . ASN A 1 239 ? 125.467 95.997 153.520 1.00 68.62 248 ASN A CA 1
ATOM 1958 C C . ASN A 1 239 ? 124.054 95.674 153.046 1.00 68.62 248 ASN A C 1
ATOM 1959 O O . ASN A 1 239 ? 123.404 96.469 152.363 1.00 68.62 248 ASN A O 1
ATOM 1964 N N . ARG A 1 240 ? 123.581 94.483 153.419 1.00 69.85 249 ARG A N 1
ATOM 1965 C CA . ARG A 1 240 ? 122.307 93.987 152.911 1.00 69.85 249 ARG A CA 1
ATOM 1966 C C . ARG A 1 240 ? 121.115 94.806 153.392 1.00 69.85 249 ARG A C 1
ATOM 1967 O O . ARG A 1 240 ? 120.048 94.737 152.773 1.00 69.85 249 ARG A O 1
ATOM 1975 N N . GLU A 1 241 ? 121.263 95.575 154.472 1.00 68.76 250 GLU A N 1
ATOM 1976 C CA . GLU A 1 241 ? 120.154 96.366 154.989 1.00 68.76 250 GLU A CA 1
ATOM 1977 C C . GLU A 1 241 ? 119.941 97.669 154.226 1.00 68.76 250 GLU A C 1
ATOM 1978 O O . GLU A 1 241 ? 118.948 98.357 154.485 1.00 68.76 250 GLU A O 1
ATOM 1984 N N . SER A 1 242 ? 120.836 98.026 153.301 1.00 64.86 251 SER A N 1
ATOM 1985 C CA . SER A 1 242 ? 120.658 99.207 152.456 1.00 64.86 251 SER A CA 1
ATOM 1986 C C . SER A 1 242 ? 119.795 98.854 151.241 1.00 64.86 251 SER A C 1
ATOM 1987 O O . SER A 1 242 ? 120.217 98.918 150.084 1.00 64.86 251 SER A O 1
ATOM 1990 N N . VAL A 1 243 ? 118.554 98.464 151.542 1.00 62.52 252 VAL A N 1
ATOM 1991 C CA . VAL A 1 243 ? 117.642 98.004 150.494 1.00 62.52 252 VAL A CA 1
ATOM 1992 C C . VAL A 1 243 ? 117.353 99.092 149.465 1.00 62.52 252 VAL A C 1
ATOM 1993 O O . VAL A 1 243 ? 117.447 98.808 148.260 1.00 62.52 252 VAL A O 1
ATOM 1997 N N . PRO A 1 244 ? 116.988 100.329 149.846 1.00 60.99 253 PRO A N 1
ATOM 1998 C CA . PRO A 1 244 ? 116.756 101.347 148.806 1.00 60.99 253 PRO A CA 1
ATOM 1999 C C . PRO A 1 244 ? 117.985 101.638 147.966 1.00 60.99 253 PRO A C 1
ATOM 2000 O O . PRO A 1 244 ? 117.871 101.808 146.749 1.00 60.99 253 PRO A O 1
ATOM 2004 N N . ALA A 1 245 ? 119.168 101.667 148.581 1.00 62.53 254 ALA A N 1
ATOM 2005 C CA . ALA A 1 245 ? 120.383 101.984 147.838 1.00 62.53 254 ALA A CA 1
ATOM 2006 C C . ALA A 1 245 ? 120.714 100.892 146.827 1.00 62.53 254 ALA A C 1
ATOM 2007 O O . ALA A 1 245 ? 121.042 101.178 145.668 1.00 62.53 254 ALA A O 1
ATOM 2009 N N . ARG A 1 246 ? 120.634 99.630 147.247 1.00 64.67 255 ARG A N 1
ATOM 2010 C CA . ARG A 1 246 ? 120.956 98.541 146.331 1.00 64.67 255 ARG A CA 1
ATOM 2011 C C . ARG A 1 246 ? 119.894 98.401 145.245 1.00 64.67 255 ARG A C 1
ATOM 2012 O O . ARG A 1 246 ? 120.214 98.085 144.089 1.00 64.67 255 ARG A O 1
ATOM 2020 N N . THR A 1 247 ? 118.626 98.654 145.584 1.00 62.31 256 THR A N 1
ATOM 2021 C CA . THR A 1 247 ? 117.591 98.683 144.557 1.00 62.31 256 THR A CA 1
ATOM 2022 C C . THR A 1 247 ? 117.846 99.806 143.561 1.00 62.31 256 THR A C 1
ATOM 2023 O O . THR A 1 247 ? 117.608 99.644 142.359 1.00 62.31 256 THR A O 1
ATOM 2027 N N . VAL A 1 248 ? 118.325 100.955 144.043 1.00 60.58 257 VAL A N 1
ATOM 2028 C CA . VAL A 1 248 ? 118.658 102.061 143.150 1.00 60.58 257 VAL A CA 1
ATOM 2029 C C . VAL A 1 248 ? 119.777 101.648 142.203 1.00 60.58 257 VAL A C 1
ATOM 2030 O O . VAL A 1 248 ? 119.709 101.900 140.994 1.00 60.58 257 VAL A O 1
ATOM 2034 N N . PHE A 1 249 ? 120.818 100.999 142.742 1.00 60.26 258 PHE A N 1
ATOM 2035 C CA . PHE A 1 249 ? 121.882 100.448 141.901 1.00 60.26 258 PHE A CA 1
ATOM 2036 C C . PHE A 1 249 ? 121.313 99.573 140.792 1.00 60.26 258 PHE A C 1
ATOM 2037 O O . PHE A 1 249 ? 121.565 99.807 139.602 1.00 60.26 258 PHE A O 1
ATOM 2045 N N . GLY A 1 250 ? 120.508 98.579 141.173 1.00 60.75 259 GLY A N 1
ATOM 2046 C CA . GLY A 1 250 ? 120.010 97.630 140.190 1.00 60.75 259 GLY A CA 1
ATOM 2047 C C . GLY A 1 250 ? 119.141 98.282 139.132 1.00 60.75 259 GLY A C 1
ATOM 2048 O O . GLY A 1 250 ? 119.346 98.083 137.931 1.00 60.75 259 GLY A O 1
ATOM 2049 N N . VAL A 1 251 ? 118.172 99.092 139.561 1.00 60.59 260 VAL A N 1
ATOM 2050 C CA . VAL A 1 251 ? 117.210 99.649 138.616 1.00 60.59 260 VAL A CA 1
ATOM 2051 C C . VAL A 1 251 ? 117.880 100.671 137.707 1.00 60.59 260 VAL A C 1
ATOM 2052 O O . VAL A 1 251 ? 117.606 100.717 136.501 1.00 60.59 260 VAL A O 1
ATOM 2056 N N . THR A 1 252 ? 118.774 101.502 138.254 1.00 60.54 261 THR A N 1
ATOM 2057 C CA . THR A 1 252 ? 119.446 102.488 137.419 1.00 60.54 261 THR A CA 1
ATOM 2058 C C . THR A 1 252 ? 120.371 101.816 136.413 1.00 60.54 261 THR A C 1
ATOM 2059 O O . THR A 1 252 ? 120.450 102.247 135.256 1.00 60.54 261 THR A O 1
ATOM 2063 N N . THR A 1 253 ? 121.073 100.754 136.821 1.00 60.37 262 THR A N 1
ATOM 2064 C CA . THR A 1 253 ? 121.929 100.057 135.867 1.00 60.37 262 THR A CA 1
ATOM 2065 C C . THR A 1 253 ? 121.104 99.372 134.783 1.00 60.37 262 THR A C 1
ATOM 2066 O O . THR A 1 253 ? 121.502 99.358 133.612 1.00 60.37 262 THR A O 1
ATOM 2070 N N . VAL A 1 254 ? 119.947 98.809 135.147 1.00 61.50 263 VAL A N 1
ATOM 2071 C CA . VAL A 1 254 ? 119.085 98.191 134.141 1.00 61.50 263 VAL A CA 1
ATOM 2072 C C . VAL A 1 254 ? 118.589 99.239 133.152 1.00 61.50 263 VAL A C 1
ATOM 2073 O O . VAL A 1 254 ? 118.561 99.004 131.938 1.00 61.50 263 VAL A O 1
ATOM 2077 N N . LEU A 1 255 ? 118.182 100.408 133.653 1.00 61.26 264 LEU A N 1
ATOM 2078 C CA . LEU A 1 255 ? 117.720 101.471 132.765 1.00 61.26 264 LEU A CA 1
ATOM 2079 C C . LEU A 1 255 ? 118.839 101.943 131.842 1.00 61.26 264 LEU A C 1
ATOM 2080 O O . LEU A 1 255 ? 118.613 102.182 130.648 1.00 61.26 264 LEU A O 1
ATOM 2085 N N . THR A 1 256 ? 120.053 102.085 132.379 1.00 61.04 265 THR A N 1
ATOM 2086 C CA . THR A 1 256 ? 121.181 102.508 131.554 1.00 61.04 265 THR A CA 1
ATOM 2087 C C . THR A 1 256 ? 121.481 101.485 130.467 1.00 61.04 265 THR A C 1
ATOM 2088 O O . THR A 1 256 ? 121.733 101.849 129.310 1.00 61.04 265 THR A O 1
ATOM 2092 N N . MET A 1 257 ? 121.459 100.197 130.816 1.00 63.23 266 MET A N 1
ATOM 2093 C CA . MET A 1 257 ? 121.713 99.169 129.814 1.00 63.23 266 MET A CA 1
ATOM 2094 C C . MET A 1 257 ? 120.612 99.147 128.762 1.00 63.23 266 MET A C 1
ATOM 2095 O O . MET A 1 257 ? 120.887 98.926 127.579 1.00 63.23 266 MET A O 1
ATOM 2100 N N . THR A 1 258 ? 119.359 99.364 129.172 1.00 62.35 267 THR A N 1
ATOM 2101 C CA . THR A 1 258 ? 118.270 99.433 128.202 1.00 62.35 267 THR A CA 1
ATOM 2102 C C . THR A 1 258 ? 118.471 100.593 127.235 1.00 62.35 267 THR A C 1
ATOM 2103 O O . THR A 1 258 ? 118.282 100.441 126.021 1.00 62.35 267 THR A O 1
ATOM 2107 N N . THR A 1 259 ? 118.860 101.759 127.755 1.00 62.70 268 THR A N 1
ATOM 2108 C CA . THR A 1 259 ? 119.107 102.908 126.889 1.00 62.70 268 THR A CA 1
ATOM 2109 C C . THR A 1 259 ? 120.246 102.626 125.916 1.00 62.70 268 THR A C 1
ATOM 2110 O O . THR A 1 259 ? 120.152 102.948 124.725 1.00 62.70 268 THR A O 1
ATOM 2114 N N . LEU A 1 260 ? 121.330 102.020 126.408 1.00 63.98 269 LEU A N 1
ATOM 2115 C CA . LEU A 1 260 ? 122.455 101.694 125.535 1.00 63.98 269 LEU A CA 1
ATOM 2116 C C . LEU A 1 260 ? 122.050 100.691 124.462 1.00 63.98 269 LEU A C 1
ATOM 2117 O O . LEU A 1 260 ? 122.442 100.825 123.297 1.00 63.98 269 LEU A O 1
ATOM 2122 N N . SER A 1 261 ? 121.270 99.675 124.836 1.00 65.09 270 SER A N 1
ATOM 2123 C CA . SER A 1 261 ? 120.824 98.683 123.865 1.00 65.09 270 SER A CA 1
ATOM 2124 C C . SER A 1 261 ? 119.947 99.318 122.796 1.00 65.09 270 SER A C 1
ATOM 2125 O O . SER A 1 261 ? 120.062 98.989 121.610 1.00 65.09 270 SER A O 1
ATOM 2128 N N . ILE A 1 262 ? 119.059 100.227 123.200 1.00 67.11 271 ILE A N 1
ATOM 2129 C CA . ILE A 1 262 ? 118.201 100.903 122.231 1.00 67.11 271 ILE A CA 1
ATOM 2130 C C . ILE A 1 262 ? 119.034 101.766 121.290 1.00 67.11 271 ILE A C 1
ATOM 2131 O O . ILE A 1 262 ? 118.805 101.781 120.074 1.00 67.11 271 ILE A O 1
ATOM 2136 N N . SER A 1 263 ? 120.011 102.496 121.829 1.00 68.09 272 SER A N 1
ATOM 2137 C CA . SER A 1 263 ? 120.759 103.469 121.040 1.00 68.09 272 SER A CA 1
ATOM 2138 C C . SER A 1 263 ? 121.942 102.876 120.283 1.00 68.09 272 SER A C 1
ATOM 2139 O O . SER A 1 263 ? 122.560 103.591 119.486 1.00 68.09 272 SER A O 1
ATOM 2142 N N . ALA A 1 264 ? 122.284 101.604 120.510 1.00 68.30 273 ALA A N 1
ATOM 2143 C CA . ALA A 1 264 ? 123.468 101.036 119.870 1.00 68.30 273 ALA A CA 1
ATOM 2144 C C . ALA A 1 264 ? 123.330 100.976 118.352 1.00 68.30 273 ALA A C 1
ATOM 2145 O O . ALA A 1 264 ? 124.262 101.346 117.628 1.00 68.30 273 ALA A O 1
ATOM 2147 N N . ARG A 1 265 ? 122.180 100.520 117.848 1.00 70.19 274 ARG A N 1
ATOM 2148 C CA . ARG A 1 265 ? 121.993 100.262 116.423 1.00 70.19 274 ARG A CA 1
ATOM 2149 C C . ARG A 1 265 ? 121.377 101.445 115.683 1.00 70.19 274 ARG A C 1
ATOM 2150 O O . ARG A 1 265 ? 120.711 101.252 114.657 1.00 70.19 274 ARG A O 1
ATOM 2158 N N . ASN A 1 266 ? 121.581 102.669 116.175 1.00 71.80 275 ASN A N 1
ATOM 2159 C CA . ASN A 1 266 ? 120.957 103.831 115.547 1.00 71.80 275 ASN A CA 1
ATOM 2160 C C . ASN A 1 266 ? 121.496 104.064 114.140 1.00 71.80 275 ASN A C 1
ATOM 2161 O O . ASN A 1 266 ? 120.726 104.345 113.214 1.00 71.80 275 ASN A O 1
ATOM 2166 N N . SER A 1 267 ? 122.812 103.943 113.960 1.00 69.61 276 SER A N 1
ATOM 2167 C CA . SER A 1 267 ? 123.488 104.303 112.719 1.00 69.61 276 SER A CA 1
ATOM 2168 C C . SER A 1 267 ? 123.790 103.089 111.845 1.00 69.61 276 SER A C 1
ATOM 2169 O O . SER A 1 267 ? 124.816 103.064 111.157 1.00 69.61 276 SER A O 1
ATOM 2172 N N . LEU A 1 268 ? 122.914 102.087 111.857 1.00 66.09 277 LEU A N 1
ATOM 2173 C CA . LEU A 1 268 ? 123.124 100.817 111.181 1.00 66.09 277 LEU A CA 1
ATOM 2174 C C . LEU A 1 268 ? 121.865 100.426 110.419 1.00 66.09 277 LEU A C 1
ATOM 2175 O O . LEU A 1 268 ? 120.760 100.799 110.826 1.00 66.09 277 LEU A O 1
ATOM 2180 N N . PRO A 1 269 ? 121.985 99.683 109.313 1.00 64.43 278 PRO A N 1
ATOM 2181 C CA . PRO A 1 269 ? 120.776 99.170 108.661 1.00 64.43 278 PRO A CA 1
ATOM 2182 C C . PRO A 1 269 ? 120.055 98.165 109.543 1.00 64.43 278 PRO A C 1
ATOM 2183 O O . PRO A 1 269 ? 120.660 97.476 110.367 1.00 64.43 278 PRO A O 1
ATOM 2187 N N . LYS A 1 270 ? 118.737 98.087 109.357 1.00 62.44 279 LYS A N 1
ATOM 2188 C CA . LYS A 1 270 ? 117.880 97.242 110.188 1.00 62.44 279 LYS A CA 1
ATOM 2189 C C . LYS A 1 270 ? 117.984 95.789 109.722 1.00 62.44 279 LYS A C 1
ATOM 2190 O O . LYS A 1 270 ? 117.050 95.198 109.176 1.00 62.44 279 LYS A O 1
ATOM 2196 N N . VAL A 1 271 ? 119.162 95.208 109.956 1.00 61.93 280 VAL A N 1
ATOM 2197 C CA . VAL A 1 271 ? 119.381 93.807 109.620 1.00 61.93 280 VAL A CA 1
ATOM 2198 C C . VAL A 1 271 ? 118.641 92.923 110.617 1.00 61.93 280 VAL A C 1
ATOM 2199 O O . VAL A 1 271 ? 118.414 93.302 111.774 1.00 61.93 280 VAL A O 1
ATOM 2203 N N . ALA A 1 272 ? 118.274 91.725 110.169 1.00 64.79 281 ALA A N 1
ATOM 2204 C CA . ALA A 1 272 ? 117.431 90.820 110.938 1.00 64.79 281 ALA A CA 1
ATOM 2205 C C . ALA A 1 272 ? 118.220 89.797 111.749 1.00 64.79 281 ALA A C 1
ATOM 2206 O O . ALA A 1 272 ? 117.621 88.843 112.255 1.00 64.79 281 ALA A O 1
ATOM 2208 N N . TYR A 1 273 ? 119.536 89.967 111.882 1.00 62.45 282 TYR A N 1
ATOM 2209 C CA . TYR A 1 273 ? 120.383 89.055 112.637 1.00 62.45 282 TYR A CA 1
ATOM 2210 C C . TYR A 1 273 ? 121.181 89.829 113.678 1.00 62.45 282 TYR A C 1
ATOM 2211 O O . TYR A 1 273 ? 121.332 91.051 113.597 1.00 62.45 282 TYR A O 1
ATOM 2220 N N . ALA A 1 274 ? 121.687 89.095 114.665 1.00 64.89 283 ALA A N 1
ATOM 2221 C CA . ALA A 1 274 ? 122.444 89.680 115.761 1.00 64.89 283 ALA A CA 1
ATOM 2222 C C . ALA A 1 274 ? 123.912 89.818 115.381 1.00 64.89 283 ALA A C 1
ATOM 2223 O O . ALA A 1 274 ? 124.483 88.941 114.727 1.00 64.89 283 ALA A O 1
ATOM 2225 N N . THR A 1 275 ? 124.515 90.928 115.800 1.00 63.72 284 THR A N 1
ATOM 2226 C CA . THR A 1 275 ? 125.918 91.219 115.559 1.00 63.72 284 THR A CA 1
ATOM 2227 C C . THR A 1 275 ? 126.723 90.988 116.837 1.00 63.72 284 THR A C 1
ATOM 2228 O O . THR A 1 275 ? 126.185 90.649 117.895 1.00 63.72 284 THR A O 1
ATOM 2232 N N . ALA A 1 276 ? 128.041 91.175 116.730 1.00 63.05 285 ALA A N 1
ATOM 2233 C CA . ALA A 1 276 ? 128.894 91.088 117.910 1.00 63.05 285 ALA A CA 1
ATOM 2234 C C . ALA A 1 276 ? 128.527 92.163 118.923 1.00 63.05 285 ALA A C 1
ATOM 2235 O O . ALA A 1 276 ? 128.560 91.924 120.137 1.00 63.05 285 ALA A O 1
ATOM 2237 N N . MET A 1 277 ? 128.185 93.360 118.439 1.00 64.05 286 MET A N 1
ATOM 2238 C CA . MET A 1 277 ? 127.684 94.412 119.316 1.00 64.05 286 MET A CA 1
ATOM 2239 C C . MET A 1 277 ? 126.445 93.946 120.069 1.00 64.05 286 MET A C 1
ATOM 2240 O O . MET A 1 277 ? 126.333 94.145 121.287 1.00 64.05 286 MET A O 1
ATOM 2245 N N . ASP A 1 278 ? 125.506 93.321 119.355 1.00 65.98 287 ASP A N 1
ATOM 2246 C CA . ASP A 1 278 ? 124.284 92.837 119.986 1.00 65.98 287 ASP A CA 1
ATOM 2247 C C . ASP A 1 278 ? 124.590 91.784 121.040 1.00 65.98 287 ASP A C 1
ATOM 2248 O O . ASP A 1 278 ? 124.016 91.808 122.134 1.00 65.98 287 ASP A O 1
ATOM 2253 N N . TRP A 1 279 ? 125.494 90.851 120.733 1.00 65.29 288 TRP A N 1
ATOM 2254 C CA . TRP A 1 279 ? 125.825 89.807 121.700 1.00 65.29 288 TRP A CA 1
ATOM 2255 C C . TRP A 1 279 ? 126.490 90.388 122.942 1.00 65.29 288 TRP A C 1
ATOM 2256 O O . TRP A 1 279 ? 126.167 89.991 124.070 1.00 65.29 288 TRP A O 1
ATOM 2267 N N . PHE A 1 280 ? 127.419 91.330 122.759 1.00 61.48 289 PHE A N 1
ATOM 2268 C CA . PHE A 1 280 ? 128.080 91.947 123.904 1.00 61.48 289 PHE A CA 1
ATOM 2269 C C . PHE A 1 280 ? 127.082 92.700 124.774 1.00 61.48 289 PHE A C 1
ATOM 2270 O O . PHE A 1 280 ? 127.106 92.583 126.008 1.00 61.48 289 PHE A O 1
ATOM 2278 N N . ILE A 1 281 ? 126.180 93.461 124.149 1.00 63.30 290 ILE A N 1
ATOM 2279 C CA . ILE A 1 281 ? 125.188 94.204 124.919 1.00 63.30 290 ILE A CA 1
ATOM 2280 C C . ILE A 1 281 ? 124.246 93.246 125.638 1.00 63.30 290 ILE A C 1
ATOM 2281 O O . ILE A 1 281 ? 123.841 93.497 126.779 1.00 63.30 290 ILE A O 1
ATOM 2286 N N . ALA A 1 282 ? 123.879 92.139 124.988 1.00 62.72 291 ALA A N 1
ATOM 2287 C CA . ALA A 1 282 ? 123.000 91.162 125.620 1.00 62.72 291 ALA A CA 1
ATOM 2288 C C . ALA A 1 282 ? 123.655 90.540 126.843 1.00 62.72 291 ALA A C 1
ATOM 2289 O O . ALA A 1 282 ? 123.016 90.391 127.891 1.00 62.72 291 ALA A O 1
ATOM 2291 N N . VAL A 1 283 ? 124.933 90.178 126.734 1.00 64.40 292 VAL A N 1
ATOM 2292 C CA . VAL A 1 283 ? 125.622 89.570 127.867 1.00 64.40 292 VAL A CA 1
ATOM 2293 C C . VAL A 1 283 ? 125.764 90.576 129.002 1.00 64.40 292 VAL A C 1
ATOM 2294 O O . VAL A 1 283 ? 125.605 90.232 130.180 1.00 64.40 292 VAL A O 1
ATOM 2298 N N . CYS A 1 284 ? 126.055 91.836 128.671 1.00 63.70 293 CYS A N 1
ATOM 2299 C CA . CYS A 1 284 ? 126.166 92.856 129.710 1.00 63.70 293 CYS A CA 1
ATOM 2300 C C . CYS A 1 284 ? 124.828 93.086 130.409 1.00 63.70 293 CYS A C 1
ATOM 2301 O O . CYS A 1 284 ? 124.772 93.213 131.642 1.00 63.70 293 CYS A O 1
ATOM 2304 N N . TYR A 1 285 ? 123.738 93.142 129.639 1.00 64.64 294 TYR A N 1
ATOM 2305 C CA . TYR A 1 285 ? 122.420 93.313 130.241 1.00 64.64 294 TYR A CA 1
ATOM 2306 C C . TYR A 1 285 ? 122.071 92.121 131.119 1.00 64.64 294 TYR A C 1
ATOM 2307 O O . TYR A 1 285 ? 121.452 92.279 132.177 1.00 64.64 294 TYR A O 1
ATOM 2316 N N . ALA A 1 286 ? 122.448 90.915 130.690 1.00 64.84 295 ALA A N 1
ATOM 2317 C CA . ALA A 1 286 ? 122.219 89.735 131.517 1.00 64.84 295 ALA A CA 1
ATOM 2318 C C . ALA A 1 286 ? 123.001 89.818 132.820 1.00 64.84 295 ALA A C 1
ATOM 2319 O O . ALA A 1 286 ? 122.494 89.432 133.877 1.00 64.84 295 ALA A O 1
ATOM 2321 N N . PHE A 1 287 ? 124.241 90.312 132.765 1.00 65.19 296 PHE A N 1
ATOM 2322 C CA . PHE A 1 287 ? 125.017 90.485 133.993 1.00 65.19 296 PHE A CA 1
ATOM 2323 C C . PHE A 1 287 ? 124.340 91.468 134.943 1.00 65.19 296 PHE A C 1
ATOM 2324 O O . PHE A 1 287 ? 124.240 91.209 136.148 1.00 65.19 296 PHE A O 1
ATOM 2332 N N . VAL A 1 288 ? 123.859 92.597 134.417 1.00 62.18 297 VAL A N 1
ATOM 2333 C CA . VAL A 1 288 ? 123.195 93.587 135.268 1.00 62.18 297 VAL A CA 1
ATOM 2334 C C . VAL A 1 288 ? 121.908 93.013 135.860 1.00 62.18 297 VAL A C 1
ATOM 2335 O O . VAL A 1 288 ? 121.612 93.191 137.054 1.00 62.18 297 VAL A O 1
ATOM 2339 N N . PHE A 1 289 ? 121.123 92.322 135.031 1.00 65.10 298 PHE A N 1
ATOM 2340 C CA . PHE A 1 289 ? 119.878 91.720 135.493 1.00 65.10 298 PHE A CA 1
ATOM 2341 C C . PHE A 1 289 ? 120.142 90.682 136.575 1.00 65.10 298 PHE A C 1
ATOM 2342 O O . PHE A 1 289 ? 119.428 90.625 137.584 1.00 65.10 298 PHE A O 1
ATOM 2350 N N . SER A 1 290 ? 121.170 89.853 136.383 1.00 65.23 299 SER A N 1
ATOM 2351 C CA . SER A 1 290 ? 121.517 88.855 137.384 1.00 65.23 299 SER A CA 1
ATOM 2352 C C . SER A 1 290 ? 122.018 89.504 138.664 1.00 65.23 299 SER A C 1
ATOM 2353 O O . SER A 1 290 ? 121.778 88.975 139.749 1.00 65.23 299 SER A O 1
ATOM 2356 N N . ALA A 1 291 ? 122.708 90.642 138.565 1.00 63.89 300 ALA A N 1
ATOM 2357 C CA . ALA A 1 291 ? 123.112 91.355 139.774 1.00 63.89 300 ALA A CA 1
ATOM 2358 C C . ALA A 1 291 ? 121.898 91.827 140.566 1.00 63.89 300 ALA A C 1
ATOM 2359 O O . ALA A 1 291 ? 121.845 91.676 141.795 1.00 63.89 300 ALA A O 1
ATOM 2361 N N . LEU A 1 292 ? 120.906 92.398 139.878 1.00 63.78 301 LEU A N 1
ATOM 2362 C CA . LEU A 1 292 ? 119.705 92.842 140.585 1.00 63.78 301 LEU A CA 1
ATOM 2363 C C . LEU A 1 292 ? 118.947 91.660 141.186 1.00 63.78 301 LEU A C 1
ATOM 2364 O O . LEU A 1 292 ? 118.455 91.737 142.321 1.00 63.78 301 LEU A O 1
ATOM 2369 N N . ILE A 1 293 ? 118.853 90.552 140.448 1.00 67.00 302 ILE A N 1
ATOM 2370 C CA . ILE A 1 293 ? 118.175 89.370 140.974 1.00 67.00 302 ILE A CA 1
ATOM 2371 C C . ILE A 1 293 ? 118.938 88.807 142.169 1.00 67.00 302 ILE A C 1
ATOM 2372 O O . ILE A 1 293 ? 118.338 88.297 143.123 1.00 67.00 302 ILE A O 1
ATOM 2377 N N . GLU A 1 294 ? 120.269 88.881 142.133 1.00 67.46 303 GLU A N 1
ATOM 2378 C CA . GLU A 1 294 ? 121.074 88.439 143.263 1.00 67.46 303 GLU A CA 1
ATOM 2379 C C . GLU A 1 294 ? 120.801 89.292 144.491 1.00 67.46 303 GLU A C 1
ATOM 2380 O O . GLU A 1 294 ? 120.716 88.773 145.611 1.00 67.46 303 GLU A O 1
ATOM 2386 N N . PHE A 1 295 ? 120.671 90.608 144.306 1.00 65.50 304 PHE A N 1
ATOM 2387 C CA . PHE A 1 295 ? 120.307 91.452 145.439 1.00 65.50 304 PHE A CA 1
ATOM 2388 C C . PHE A 1 295 ? 118.929 91.087 145.976 1.00 65.50 304 PHE A C 1
ATOM 2389 O O . PHE A 1 295 ? 118.709 91.099 147.192 1.00 65.50 304 PHE A O 1
ATOM 2397 N N . ALA A 1 296 ? 117.979 90.797 145.085 1.00 66.35 305 ALA A N 1
ATOM 2398 C CA . ALA A 1 296 ? 116.653 90.390 145.544 1.00 66.35 305 ALA A CA 1
ATOM 2399 C C . ALA A 1 296 ? 116.731 89.108 146.366 1.00 66.35 305 ALA A C 1
ATOM 2400 O O . ALA A 1 296 ? 116.084 88.988 147.416 1.00 66.35 305 ALA A O 1
ATOM 2402 N N . THR A 1 297 ? 117.535 88.146 145.910 1.00 69.49 306 THR A N 1
ATOM 2403 C CA . THR A 1 297 ? 117.715 86.906 146.658 1.00 69.49 306 THR A CA 1
ATOM 2404 C C . THR A 1 297 ? 118.347 87.168 148.019 1.00 69.49 306 THR A C 1
ATOM 2405 O O . THR A 1 297 ? 117.946 86.569 149.023 1.00 69.49 306 THR A O 1
ATOM 2409 N N . VAL A 1 298 ? 119.344 88.054 148.069 1.00 67.97 307 VAL A N 1
ATOM 2410 C CA . VAL A 1 298 ? 119.987 88.383 149.340 1.00 67.97 307 VAL A CA 1
ATOM 2411 C C . VAL A 1 298 ? 118.983 89.025 150.290 1.00 67.97 307 VAL A C 1
ATOM 2412 O O . VAL A 1 298 ? 118.929 88.692 151.480 1.00 67.97 307 VAL A O 1
ATOM 2416 N N . ASN A 1 299 ? 118.177 89.957 149.780 1.00 65.88 308 ASN A N 1
ATOM 2417 C CA . ASN A 1 299 ? 117.209 90.648 150.623 1.00 65.88 308 ASN A CA 1
ATOM 2418 C C . ASN A 1 299 ? 116.111 89.711 151.107 1.00 65.88 308 ASN A C 1
ATOM 2419 O O . ASN A 1 299 ? 115.543 89.933 152.183 1.00 65.88 308 ASN A O 1
ATOM 2424 N N . TYR A 1 300 ? 115.791 88.672 150.331 1.00 68.28 309 TYR A N 1
ATOM 2425 C CA . TYR A 1 300 ? 114.751 87.738 150.754 1.00 68.28 309 TYR A CA 1
ATOM 2426 C C . TYR A 1 300 ? 115.107 87.034 152.059 1.00 68.28 309 TYR A C 1
ATOM 2427 O O . TYR A 1 300 ? 114.209 86.673 152.828 1.00 68.28 309 TYR A O 1
ATOM 2436 N N . PHE A 1 301 ? 116.398 86.834 152.329 1.00 71.26 310 PHE A N 1
ATOM 2437 C CA . PHE A 1 301 ? 116.860 86.135 153.522 1.00 71.26 310 PHE A CA 1
ATOM 2438 C C . PHE A 1 301 ? 117.321 87.077 154.631 1.00 71.26 310 PHE A C 1
ATOM 2439 O O . PHE A 1 301 ? 117.928 86.618 155.603 1.00 71.26 310 PHE A O 1
ATOM 2447 N N . THR A 1 302 ? 117.043 88.375 154.518 1.00 70.84 311 THR A N 1
ATOM 2448 C CA . THR A 1 302 ? 117.409 89.331 155.559 1.00 70.84 311 THR A CA 1
ATOM 2449 C C . THR A 1 302 ? 116.340 89.303 156.645 1.00 70.84 311 THR A C 1
ATOM 2450 O O . THR A 1 302 ? 115.176 89.628 156.390 1.00 70.84 311 THR A O 1
ATOM 2454 N N . LYS A 1 303 ? 116.734 88.912 157.859 1.00 74.06 312 LYS A N 1
ATOM 2455 C CA . LYS A 1 303 ? 115.771 88.794 158.949 1.00 74.06 312 LYS A CA 1
ATOM 2456 C C . LYS A 1 303 ? 115.439 90.155 159.548 1.00 74.06 312 LYS A C 1
ATOM 2457 O O . LYS A 1 303 ? 114.267 90.541 159.628 1.00 74.06 312 LYS A O 1
ATOM 2463 N N . ARG A 1 304 ? 116.458 90.897 159.969 1.00 77.14 313 ARG A N 1
ATOM 2464 C CA . ARG A 1 304 ? 116.284 92.114 160.749 1.00 77.14 313 ARG A CA 1
ATOM 2465 C C . ARG A 1 304 ? 116.316 93.332 159.836 1.00 77.14 313 ARG A C 1
ATOM 2466 O O . ARG A 1 304 ? 117.078 93.375 158.866 1.00 77.14 313 ARG A O 1
ATOM 2474 N N . GLY A 1 305 ? 115.485 94.319 160.155 1.00 77.35 314 GLY A N 1
ATOM 2475 C CA . GLY A 1 305 ? 115.380 95.537 159.383 1.00 77.35 314 GLY A CA 1
ATOM 2476 C C . GLY A 1 305 ? 116.347 96.638 159.754 1.00 77.35 314 GLY A C 1
ATOM 2477 O O . GLY A 1 305 ? 116.263 97.727 159.177 1.00 77.35 314 GLY A O 1
ATOM 2478 N N . TYR A 1 306 ? 117.260 96.394 160.694 1.00 78.17 315 TYR A N 1
ATOM 2479 C CA . TYR A 1 306 ? 118.228 97.383 161.148 1.00 78.17 315 TYR A CA 1
ATOM 2480 C C . TYR A 1 306 ? 119.640 96.877 160.896 1.00 78.17 315 TYR A C 1
ATOM 2481 O O . TYR A 1 306 ? 119.915 95.677 160.990 1.00 78.17 315 TYR A O 1
ATOM 2490 N N . ALA A 1 307 ? 120.534 97.807 160.571 1.00 76.82 316 ALA A N 1
ATOM 2491 C CA . ALA A 1 307 ? 121.924 97.477 160.308 1.00 76.82 316 ALA A CA 1
ATOM 2492 C C . ALA A 1 307 ? 122.697 97.376 161.621 1.00 76.82 316 ALA A C 1
ATOM 2493 O O . ALA A 1 307 ? 122.150 97.537 162.715 1.00 76.82 316 ALA A O 1
ATOM 2495 N N . TRP A 1 308 ? 123.994 97.106 161.508 1.00 86.47 317 TRP A N 1
ATOM 2496 C CA . TRP A 1 308 ? 124.845 96.918 162.676 1.00 86.47 317 TRP A CA 1
ATOM 2497 C C . TRP A 1 308 ? 125.271 98.274 163.229 1.00 86.47 317 TRP A C 1
ATOM 2498 O O . TRP A 1 308 ? 125.949 99.045 162.541 1.00 86.47 317 TRP A O 1
ATOM 2509 N N . ASP A 1 309 ? 124.874 98.564 164.464 1.00 90.33 318 ASP A N 1
ATOM 2510 C CA . ASP A 1 309 ? 125.303 99.793 165.117 1.00 90.33 318 ASP A CA 1
ATOM 2511 C C . ASP A 1 309 ? 126.799 99.746 165.405 1.00 90.33 318 ASP A C 1
ATOM 2512 O O . ASP A 1 309 ? 127.378 98.682 165.636 1.00 90.33 318 ASP A O 1
ATOM 2517 N N . GLY A 1 310 ? 127.424 100.924 165.412 1.00 89.70 319 GLY A N 1
ATOM 2518 C CA . GLY A 1 310 ? 128.874 100.999 165.483 1.00 89.70 319 GLY A CA 1
ATOM 2519 C C . GLY A 1 310 ? 129.476 100.474 166.771 1.00 89.70 319 GLY A C 1
ATOM 2520 O O . GLY A 1 310 ? 130.669 100.152 166.795 1.00 89.70 319 GLY A O 1
ATOM 2521 N N . LYS A 1 311 ? 128.685 100.371 167.839 1.00 94.66 320 LYS A N 1
ATOM 2522 C CA . LYS A 1 311 ? 129.198 100.058 169.170 1.00 94.66 320 LYS A CA 1
ATOM 2523 C C . LYS A 1 311 ? 129.038 98.593 169.559 1.00 94.66 320 LYS A C 1
ATOM 2524 O O . LYS A 1 311 ? 129.929 98.034 170.208 1.00 94.66 320 LYS A O 1
ATOM 2530 N N . SER A 1 312 ? 127.935 97.952 169.184 1.00 93.29 321 SER A N 1
ATOM 2531 C CA . SER A 1 312 ? 127.643 96.615 169.681 1.00 93.29 321 SER A CA 1
ATOM 2532 C C . SER A 1 312 ? 128.586 95.580 169.075 1.00 93.29 321 SER A C 1
ATOM 2533 O O . SER A 1 312 ? 129.098 95.743 167.965 1.00 93.29 321 SER A O 1
ATOM 2536 N N . VAL A 1 313 ? 128.804 94.500 169.825 1.00 95.84 322 VAL A N 1
ATOM 2537 C CA . VAL A 1 313 ? 129.640 93.381 169.402 1.00 95.84 322 VAL A CA 1
ATOM 2538 C C . VAL A 1 313 ? 128.728 92.255 168.935 1.00 95.84 322 VAL A C 1
ATOM 2539 O O . VAL A 1 313 ? 127.780 91.882 169.637 1.00 95.84 322 VAL A O 1
ATOM 2543 N N . VAL A 1 314 ? 129.013 91.714 167.755 1.00 94.28 323 VAL A N 1
ATOM 2544 C CA . VAL A 1 314 ? 128.180 90.676 167.153 1.00 94.28 323 VAL A CA 1
ATOM 2545 C C . VAL A 1 314 ? 128.470 89.346 167.848 1.00 94.28 323 VAL A C 1
ATOM 2546 O O . VAL A 1 314 ? 129.627 88.903 167.838 1.00 94.28 323 VAL A O 1
ATOM 2550 N N . PRO A 1 315 ? 127.490 88.672 168.460 1.00 97.74 324 PRO A N 1
ATOM 2551 C CA . PRO A 1 315 ? 127.767 87.333 168.993 1.00 97.74 324 PRO A CA 1
ATOM 2552 C C . PRO A 1 315 ? 128.057 86.334 167.884 1.00 97.74 324 PRO A C 1
ATOM 2553 O O . PRO A 1 315 ? 127.542 86.438 166.768 1.00 97.74 324 PRO A O 1
ATOM 2557 N N . GLU A 1 316 ? 128.895 85.355 168.209 1.00 100.07 325 GLU A N 1
ATOM 2558 C CA . GLU A 1 316 ? 129.242 84.304 167.265 1.00 100.07 325 GLU A CA 1
ATOM 2559 C C . GLU A 1 316 ? 128.128 83.265 167.194 1.00 100.07 325 GLU A C 1
ATOM 2560 O O . GLU A 1 316 ? 127.400 83.035 168.163 1.00 100.07 325 GLU A O 1
ATOM 2566 N N . LYS A 1 317 ? 127.998 82.642 166.026 1.00 90.01 326 LYS A N 1
ATOM 2567 C CA . LYS A 1 317 ? 126.997 81.602 165.813 1.00 90.01 326 LYS A CA 1
ATOM 2568 C C . LYS A 1 317 ? 127.230 80.419 166.747 1.00 90.01 326 LYS A C 1
ATOM 2569 O O . LYS A 1 317 ? 128.359 79.958 166.911 1.00 90.01 326 LYS A O 1
ATOM 2575 N N . LYS A 1 375 ? 120.222 91.745 171.608 1.00 82.95 384 LYS A N 1
ATOM 2576 C CA . LYS A 1 375 ? 120.047 92.332 170.285 1.00 82.95 384 LYS A CA 1
ATOM 2577 C C . LYS A 1 375 ? 120.994 91.696 169.274 1.00 82.95 384 LYS A C 1
ATOM 2578 O O . LYS A 1 375 ? 122.174 92.041 169.213 1.00 82.95 384 LYS A O 1
ATOM 2584 N N . THR A 1 376 ? 120.468 90.766 168.482 1.00 82.17 385 THR A N 1
ATOM 2585 C CA . THR A 1 376 ? 121.247 90.126 167.436 1.00 82.17 385 THR A CA 1
ATOM 2586 C C . THR A 1 376 ? 121.296 91.016 166.196 1.00 82.17 385 THR A C 1
ATOM 2587 O O . THR A 1 376 ? 120.533 91.975 166.053 1.00 82.17 385 THR A O 1
ATOM 2591 N N . PHE A 1 377 ? 122.217 90.685 165.290 1.00 82.93 386 PHE A N 1
ATOM 2592 C CA . PHE A 1 377 ? 122.434 91.454 164.073 1.00 82.93 386 PHE A CA 1
ATOM 2593 C C . PHE A 1 377 ? 122.584 90.507 162.893 1.00 82.93 386 PHE A C 1
ATOM 2594 O O . PHE A 1 377 ? 122.976 89.348 163.051 1.00 82.93 386 PHE A O 1
ATOM 2602 N N . ASN A 1 378 ? 122.265 91.016 161.707 1.00 75.95 387 ASN A N 1
ATOM 2603 C CA . ASN A 1 378 ? 122.392 90.224 160.494 1.00 75.95 387 ASN A CA 1
ATOM 2604 C C . ASN A 1 378 ? 123.853 89.909 160.206 1.00 75.95 387 ASN A C 1
ATOM 2605 O O . ASN A 1 378 ? 124.733 90.760 160.361 1.00 75.95 387 ASN A O 1
ATOM 2610 N N . SER A 1 379 ? 124.105 88.675 159.782 1.00 75.01 388 SER A N 1
ATOM 2611 C CA . SER A 1 379 ? 125.425 88.288 159.313 1.00 75.01 388 SER A CA 1
ATOM 2612 C C . SER A 1 379 ? 125.598 88.693 157.854 1.00 75.01 388 SER A C 1
ATOM 2613 O O . SER A 1 379 ? 124.625 88.835 157.108 1.00 75.01 388 SER A O 1
ATOM 2616 N N . VAL A 1 380 ? 126.854 88.887 157.453 1.00 72.42 389 VAL A N 1
ATOM 2617 C CA . VAL A 1 380 ? 127.145 89.253 156.072 1.00 72.42 389 VAL A CA 1
ATOM 2618 C C . VAL A 1 380 ? 126.755 88.099 155.161 1.00 72.42 389 VAL A C 1
ATOM 2619 O O . VAL A 1 380 ? 127.107 86.939 155.415 1.00 72.42 389 VAL A O 1
ATOM 2623 N N . SER A 1 381 ? 126.020 88.410 154.097 1.00 72.91 390 SER A N 1
ATOM 2624 C CA . SER A 1 381 ? 125.460 87.373 153.242 1.00 72.91 390 SER A CA 1
ATOM 2625 C C . SER A 1 381 ? 126.563 86.635 152.494 1.00 72.91 390 SER A C 1
ATOM 2626 O O . SER A 1 381 ? 127.388 87.250 151.808 1.00 72.91 390 SER A O 1
ATOM 2629 N N . LYS A 1 382 ? 126.570 85.306 152.618 1.00 75.40 391 LYS A N 1
ATOM 2630 C CA . LYS A 1 382 ? 127.528 84.507 151.863 1.00 75.40 391 LYS A CA 1
ATOM 2631 C C . LYS A 1 382 ? 127.261 84.594 150.366 1.00 75.40 391 LYS A C 1
ATOM 2632 O O . LYS A 1 382 ? 128.193 84.458 149.562 1.00 75.40 391 LYS A O 1
ATOM 2638 N N . ILE A 1 383 ? 126.005 84.833 149.978 1.00 72.72 392 ILE A N 1
ATOM 2639 C CA . ILE A 1 383 ? 125.694 85.087 148.574 1.00 72.72 392 ILE A CA 1
ATOM 2640 C C . ILE A 1 383 ? 126.477 86.295 148.081 1.00 72.72 392 ILE A C 1
ATOM 2641 O O . ILE A 1 383 ? 127.116 86.253 147.025 1.00 72.72 392 ILE A O 1
ATOM 2646 N N . ASP A 1 384 ? 126.452 87.387 148.850 1.00 71.62 393 ASP A N 1
ATOM 2647 C CA . ASP A 1 384 ? 127.231 88.567 148.490 1.00 71.62 393 ASP A CA 1
ATOM 2648 C C . ASP A 1 384 ? 128.723 88.262 148.502 1.00 71.62 393 ASP A C 1
ATOM 2649 O O . ASP A 1 384 ? 129.462 88.698 147.609 1.00 71.62 393 ASP A O 1
ATOM 2654 N N . ARG A 1 385 ? 129.181 87.513 149.511 1.00 73.11 394 ARG A N 1
ATOM 2655 C CA . ARG A 1 385 ? 130.610 87.247 149.652 1.00 73.11 394 ARG A CA 1
ATOM 2656 C C . ARG A 1 385 ? 131.158 86.502 148.443 1.00 73.11 394 ARG A C 1
ATOM 2657 O O . ARG A 1 385 ? 132.232 86.840 147.933 1.00 73.11 394 ARG A O 1
ATOM 2665 N N . LEU A 1 386 ? 130.433 85.489 147.965 1.00 72.10 395 LEU A N 1
ATOM 2666 C CA . LEU A 1 386 ? 130.892 84.749 146.796 1.00 72.10 395 LEU A CA 1
ATOM 2667 C C . LEU A 1 386 ? 130.550 85.450 145.486 1.00 72.10 395 LEU A C 1
ATOM 2668 O O . LEU A 1 386 ? 131.250 85.242 144.491 1.00 72.10 395 LEU A O 1
ATOM 2673 N N . SER A 1 387 ? 129.513 86.293 145.460 1.00 69.79 396 SER A N 1
ATOM 2674 C CA . SER A 1 387 ? 129.224 87.061 144.255 1.00 69.79 396 SER A CA 1
ATOM 2675 C C . SER A 1 387 ? 130.312 88.085 143.977 1.00 69.79 396 SER A C 1
ATOM 2676 O O . SER A 1 387 ? 130.620 88.349 142.808 1.00 69.79 396 SER A O 1
ATOM 2679 N N . ARG A 1 388 ? 130.903 88.656 145.034 1.00 69.77 397 ARG A N 1
ATOM 2680 C CA . ARG A 1 388 ? 131.985 89.624 144.862 1.00 69.77 397 ARG A CA 1
ATOM 2681 C C . ARG A 1 388 ? 133.132 89.039 144.046 1.00 69.77 397 ARG A C 1
ATOM 2682 O O . ARG A 1 388 ? 133.751 89.745 143.241 1.00 69.77 397 ARG A O 1
ATOM 2690 N N . ILE A 1 389 ? 133.428 87.755 144.239 1.00 70.64 398 ILE A N 1
ATOM 2691 C CA . ILE A 1 389 ? 134.475 87.093 143.467 1.00 70.64 398 ILE A CA 1
ATOM 2692 C C . ILE A 1 389 ? 133.943 86.504 142.161 1.00 70.64 398 ILE A C 1
ATOM 2693 O O . ILE A 1 389 ? 134.687 86.408 141.181 1.00 70.64 398 ILE A O 1
ATOM 2698 N N . ALA A 1 390 ? 132.669 86.109 142.119 1.00 69.38 399 ALA A N 1
ATOM 2699 C CA . ALA A 1 390 ? 132.145 85.432 140.939 1.00 69.38 399 ALA A CA 1
ATOM 2700 C C . ALA A 1 390 ? 131.876 86.409 139.800 1.00 69.38 399 ALA A C 1
ATOM 2701 O O . ALA A 1 390 ? 132.390 86.229 138.692 1.00 69.38 399 ALA A O 1
ATOM 2703 N N . PHE A 1 391 ? 131.087 87.456 140.060 1.00 66.59 400 PHE A N 1
ATOM 2704 C CA . PHE A 1 391 ? 130.625 88.322 138.975 1.00 66.59 400 PHE A CA 1
ATOM 2705 C C . PHE A 1 391 ? 131.770 88.989 138.221 1.00 66.59 400 PHE A C 1
ATOM 2706 O O . PHE A 1 391 ? 131.796 88.896 136.979 1.00 66.59 400 PHE A O 1
ATOM 2714 N N . PRO A 1 392 ? 132.738 89.649 138.873 1.00 67.52 401 PRO A N 1
ATOM 2715 C CA . PRO A 1 392 ? 133.885 90.175 138.112 1.00 67.52 401 PRO A CA 1
ATOM 2716 C C . PRO A 1 392 ? 134.662 89.100 137.376 1.00 67.52 401 PRO A C 1
ATOM 2717 O O . PRO A 1 392 ? 135.105 89.325 136.244 1.00 67.52 401 PRO A O 1
ATOM 2721 N N . LEU A 1 393 ? 134.827 87.926 137.987 1.00 68.11 402 LEU A N 1
ATOM 2722 C CA . LEU A 1 393 ? 135.608 86.862 137.365 1.00 68.11 402 LEU A CA 1
ATOM 2723 C C . LEU A 1 393 ? 134.933 86.353 136.095 1.00 68.11 402 LEU A C 1
ATOM 2724 O O . LEU A 1 393 ? 135.574 86.240 135.041 1.00 68.11 402 LEU A O 1
ATOM 2729 N N . LEU A 1 394 ? 133.635 86.047 136.172 1.00 68.30 403 LEU A N 1
ATOM 2730 C CA . LEU A 1 394 ? 132.921 85.591 134.984 1.00 68.30 403 LEU A CA 1
ATOM 2731 C C . LEU A 1 394 ? 132.862 86.676 133.918 1.00 68.30 403 LEU A C 1
ATOM 2732 O O . LEU A 1 394 ? 132.987 86.382 132.724 1.00 68.30 403 LEU A O 1
ATOM 2737 N N . PHE A 1 395 ? 132.668 87.937 134.318 1.00 64.62 404 PHE A N 1
ATOM 2738 C CA . PHE A 1 395 ? 132.625 89.003 133.321 1.00 64.62 404 PHE A CA 1
ATOM 2739 C C . PHE A 1 395 ? 133.972 89.158 132.620 1.00 64.62 404 PHE A C 1
ATOM 2740 O O . PHE A 1 395 ? 134.025 89.344 131.397 1.00 64.62 404 PHE A O 1
ATOM 2748 N N . GLY A 1 396 ? 135.071 89.068 133.372 1.00 66.36 405 GLY A N 1
ATOM 2749 C CA . GLY A 1 396 ? 136.385 89.144 132.756 1.00 66.36 405 GLY A CA 1
ATOM 2750 C C . GLY A 1 396 ? 136.662 87.982 131.823 1.00 66.36 405 GLY A C 1
ATOM 2751 O O . GLY A 1 396 ? 137.238 88.162 130.746 1.00 66.36 405 GLY A O 1
ATOM 2752 N N . ILE A 1 397 ? 136.263 86.771 132.221 1.00 66.65 406 ILE A N 1
ATOM 2753 C CA . ILE A 1 397 ? 136.462 85.613 131.352 1.00 66.65 406 ILE A CA 1
ATOM 2754 C C . ILE A 1 397 ? 135.637 85.761 130.079 1.00 66.65 406 ILE A C 1
ATOM 2755 O O . ILE A 1 397 ? 136.095 85.419 128.979 1.00 66.65 406 ILE A O 1
ATOM 2760 N N . PHE A 1 398 ? 134.405 86.260 130.207 1.00 64.85 407 PHE A N 1
ATOM 2761 C CA . PHE A 1 398 ? 133.585 86.500 129.026 1.00 64.85 407 PHE A CA 1
ATOM 2762 C C . PHE A 1 398 ? 134.236 87.517 128.102 1.00 64.85 407 PHE A C 1
ATOM 2763 O O . PHE A 1 398 ? 134.229 87.344 126.880 1.00 64.85 407 PHE A O 1
ATOM 2771 N N . ASN A 1 399 ? 134.784 88.597 128.665 1.00 65.01 408 ASN A N 1
ATOM 2772 C CA . ASN A 1 399 ? 135.459 89.589 127.834 1.00 65.01 408 ASN A CA 1
ATOM 2773 C C . ASN A 1 399 ? 136.656 88.977 127.121 1.00 65.01 408 ASN A C 1
ATOM 2774 O O . ASN A 1 399 ? 136.871 89.223 125.926 1.00 65.01 408 ASN A O 1
ATOM 2779 N N . LEU A 1 400 ? 137.439 88.166 127.839 1.00 66.21 409 LEU A N 1
ATOM 2780 C CA . LEU A 1 400 ? 138.576 87.482 127.229 1.00 66.21 409 LEU A CA 1
ATOM 2781 C C . LEU A 1 400 ? 138.135 86.644 126.037 1.00 66.21 409 LEU A C 1
ATOM 2782 O O . LEU A 1 400 ? 138.668 86.787 124.930 1.00 66.21 409 LEU A O 1
ATOM 2787 N N . VAL A 1 401 ? 137.137 85.781 126.244 1.00 66.10 410 VAL A N 1
ATOM 2788 C CA . VAL A 1 401 ? 136.705 84.877 125.180 1.00 66.10 410 VAL A CA 1
ATOM 2789 C C . VAL A 1 401 ? 136.122 85.662 124.012 1.00 66.10 410 VAL A C 1
ATOM 2790 O O . VAL A 1 401 ? 136.407 85.366 122.845 1.00 66.10 410 VAL A O 1
ATOM 2794 N N . TYR A 1 402 ? 135.300 86.673 124.304 1.00 64.17 411 TYR A N 1
ATOM 2795 C CA . TYR A 1 402 ? 134.650 87.449 123.254 1.00 64.17 411 TYR A CA 1
ATOM 2796 C C . TYR A 1 402 ? 135.674 88.164 122.383 1.00 64.17 411 TYR A C 1
ATOM 2797 O O . TYR A 1 402 ? 135.638 88.065 121.148 1.00 64.17 411 TYR A O 1
ATOM 2806 N N . TRP A 1 403 ? 136.600 88.893 123.005 1.00 64.75 412 TRP A N 1
ATOM 2807 C CA . TRP A 1 403 ? 137.572 89.630 122.210 1.00 64.75 412 TRP A CA 1
ATOM 2808 C C . TRP A 1 403 ? 138.513 88.681 121.480 1.00 64.75 412 TRP A C 1
ATOM 2809 O O . TRP A 1 403 ? 138.854 88.921 120.317 1.00 64.75 412 TRP A O 1
ATOM 2820 N N . ALA A 1 404 ? 138.900 87.571 122.118 1.00 66.91 413 ALA A N 1
ATOM 2821 C CA . ALA A 1 404 ? 139.771 86.610 121.452 1.00 66.91 413 ALA A CA 1
ATOM 2822 C C . ALA A 1 404 ? 139.101 86.007 120.224 1.00 66.91 413 ALA A C 1
ATOM 2823 O O . ALA A 1 404 ? 139.740 85.855 119.176 1.00 66.91 413 ALA A O 1
ATOM 2825 N N . THR A 1 405 ? 137.814 85.661 120.325 1.00 68.45 414 THR A N 1
ATOM 2826 C CA . THR A 1 405 ? 137.147 84.989 119.217 1.00 68.45 414 THR A CA 1
ATOM 2827 C C . THR A 1 405 ? 136.639 85.949 118.149 1.00 68.45 414 THR A C 1
ATOM 2828 O O . THR A 1 405 ? 136.323 85.490 117.046 1.00 68.45 414 THR A O 1
ATOM 2832 N N . TYR A 1 406 ? 136.557 87.256 118.434 1.00 67.77 415 TYR A N 1
ATOM 2833 C CA . TYR A 1 406 ? 136.076 88.219 117.444 1.00 67.77 415 TYR A CA 1
ATOM 2834 C C . TYR A 1 406 ? 137.159 89.085 116.815 1.00 67.77 415 TYR A C 1
ATOM 2835 O O . TYR A 1 406 ? 136.991 89.498 115.666 1.00 67.77 415 TYR A O 1
ATOM 2844 N N . LEU A 1 407 ? 138.259 89.384 117.512 1.00 68.67 416 LEU A N 1
ATOM 2845 C CA . LEU A 1 407 ? 139.266 90.261 116.924 1.00 68.67 416 LEU A CA 1
ATOM 2846 C C . LEU A 1 407 ? 139.984 89.586 115.761 1.00 68.67 416 LEU A C 1
ATOM 2847 O O . LEU A 1 407 ? 140.229 90.220 114.728 1.00 68.67 416 LEU A O 1
ATOM 2852 N N . ASN A 1 408 ? 140.325 88.305 115.908 1.00 75.87 417 ASN A N 1
ATOM 2853 C CA . ASN A 1 408 ? 141.046 87.554 114.880 1.00 75.87 417 ASN A CA 1
ATOM 2854 C C . ASN A 1 408 ? 140.035 86.721 114.096 1.00 75.87 417 ASN A C 1
ATOM 2855 O O . ASN A 1 408 ? 139.837 85.531 114.346 1.00 75.87 417 ASN A O 1
ATOM 2860 N N . ARG A 1 409 ? 139.380 87.376 113.132 1.00 75.23 418 ARG A N 1
ATOM 2861 C CA . ARG A 1 409 ? 138.346 86.736 112.319 1.00 75.23 418 ARG A CA 1
ATOM 2862 C C . ARG A 1 409 ? 138.440 87.021 110.827 1.00 75.23 418 ARG A C 1
ATOM 2863 O O . ARG A 1 409 ? 137.912 86.225 110.043 1.00 75.23 418 ARG A O 1
ATOM 2871 N N . GLU A 1 410 ? 139.083 88.102 110.392 1.00 74.51 419 GLU A N 1
ATOM 2872 C CA . GLU A 1 410 ? 139.078 88.458 108.983 1.00 74.51 419 GLU A CA 1
ATOM 2873 C C . GLU A 1 410 ? 140.098 87.628 108.203 1.00 74.51 419 GLU A C 1
ATOM 2874 O O . GLU A 1 410 ? 141.033 87.074 108.786 1.00 74.51 419 GLU A O 1
ATOM 2880 N N . PRO A 1 411 ? 139.948 87.523 106.881 1.00 73.11 420 PRO A N 1
ATOM 2881 C CA . PRO A 1 411 ? 141.013 86.915 106.076 1.00 73.11 420 PRO A CA 1
ATOM 2882 C C . PRO A 1 411 ? 142.235 87.818 105.999 1.00 73.11 420 PRO A C 1
ATOM 2883 O O . PRO A 1 411 ? 142.176 89.020 106.267 1.00 73.11 420 PRO A O 1
ATOM 2887 N N . GLN A 1 412 ? 143.360 87.208 105.627 1.00 79.20 421 GLN A N 1
ATOM 2888 C CA . GLN A 1 412 ? 144.630 87.902 105.475 1.00 79.20 421 GLN A CA 1
ATOM 2889 C C . GLN A 1 412 ? 145.252 87.536 104.135 1.00 79.20 421 GLN A C 1
ATOM 2890 O O . GLN A 1 412 ? 144.975 86.473 103.573 1.00 79.20 421 GLN A O 1
ATOM 2896 N N . LEU A 1 413 ? 146.094 88.431 103.629 1.00 74.61 422 LEU A N 1
ATOM 2897 C CA . LEU A 1 413 ? 146.798 88.197 102.373 1.00 74.61 422 LEU A CA 1
ATOM 2898 C C . LEU A 1 413 ? 147.732 86.997 102.491 1.00 74.61 422 LEU A C 1
ATOM 2899 O O . LEU A 1 413 ? 148.183 86.444 101.487 1.00 74.61 422 LEU A O 1
ATOM 2905 N N . ASN B 2 2 ? 127.754 155.666 67.974 1.00 78.49 8 ASN B N 1
ATOM 2906 C CA . ASN B 2 2 ? 126.777 154.811 67.310 1.00 78.49 8 ASN B CA 1
ATOM 2907 C C . ASN B 2 2 ? 126.911 153.348 67.729 1.00 78.49 8 ASN B C 1
ATOM 2908 O O . ASN B 2 2 ? 127.974 152.916 68.176 1.00 78.49 8 ASN B O 1
ATOM 2913 N N . MET B 2 3 ? 125.818 152.596 67.583 1.00 73.04 9 MET B N 1
ATOM 2914 C CA . MET B 2 3 ? 125.798 151.174 67.900 1.00 73.04 9 MET B CA 1
ATOM 2915 C C . MET B 2 3 ? 126.007 150.290 66.679 1.00 73.04 9 MET B C 1
ATOM 2916 O O . MET B 2 3 ? 126.386 149.125 66.839 1.00 73.04 9 MET B O 1
ATOM 2921 N N . SER B 2 4 ? 125.768 150.808 65.471 1.00 76.59 10 SER B N 1
ATOM 2922 C CA . SER B 2 4 ? 125.959 150.000 64.271 1.00 76.59 10 SER B CA 1
ATOM 2923 C C . SER B 2 4 ? 127.417 149.588 64.110 1.00 76.59 10 SER B C 1
ATOM 2924 O O . SER B 2 4 ? 127.710 148.440 63.757 1.00 76.59 10 SER B O 1
ATOM 2927 N N . PHE B 2 5 ? 128.346 150.512 64.365 1.00 74.27 11 PHE B N 1
ATOM 2928 C CA . PHE B 2 5 ? 129.763 150.182 64.248 1.00 74.27 11 PHE B CA 1
ATOM 2929 C C . PHE B 2 5 ? 130.169 149.135 65.278 1.00 74.27 11 PHE B C 1
ATOM 2930 O O . PHE B 2 5 ? 130.942 148.219 64.973 1.00 74.27 11 PHE B O 1
ATOM 2938 N N . VAL B 2 6 ? 129.654 149.252 66.504 1.00 69.48 12 VAL B N 1
ATOM 2939 C CA . VAL B 2 6 ? 129.945 148.259 67.535 1.00 69.48 12 VAL B CA 1
ATOM 2940 C C . VAL B 2 6 ? 129.390 146.899 67.131 1.00 69.48 12 VAL B C 1
ATOM 2941 O O . VAL B 2 6 ? 130.033 145.862 67.338 1.00 69.48 12 VAL B O 1
ATOM 2945 N N . LYS B 2 7 ? 128.182 146.880 66.564 1.00 70.08 13 LYS B N 1
ATOM 2946 C CA . LYS B 2 7 ? 127.591 145.624 66.113 1.00 70.08 13 LYS B CA 1
ATOM 2947 C C . LYS B 2 7 ? 128.431 144.988 65.013 1.00 70.08 13 LYS B C 1
ATOM 2948 O O . LYS B 2 7 ? 128.672 143.775 65.029 1.00 70.08 13 LYS B O 1
ATOM 2954 N N . GLU B 2 8 ? 128.885 145.793 64.050 1.00 73.49 14 GLU B N 1
ATOM 2955 C CA . GLU B 2 8 ? 129.736 145.265 62.989 1.00 73.49 14 GLU B CA 1
ATOM 2956 C C . GLU B 2 8 ? 131.045 144.727 63.550 1.00 73.49 14 GLU B C 1
ATOM 2957 O O . GLU B 2 8 ? 131.519 143.668 63.125 1.00 73.49 14 GLU B O 1
ATOM 2963 N N . THR B 2 9 ? 131.642 145.439 64.508 1.00 69.68 15 THR B N 1
ATOM 2964 C CA . THR B 2 9 ? 132.891 144.973 65.103 1.00 69.68 15 THR B CA 1
ATOM 2965 C C . THR B 2 9 ? 132.695 143.649 65.832 1.00 69.68 15 THR B C 1
ATOM 2966 O O . THR B 2 9 ? 133.509 142.729 65.693 1.00 69.68 15 THR B O 1
ATOM 2970 N N . VAL B 2 10 ? 131.617 143.532 66.611 1.00 67.36 16 VAL B N 1
ATOM 2971 C CA . VAL B 2 10 ? 131.368 142.298 67.350 1.00 67.36 16 VAL B CA 1
ATOM 2972 C C . VAL B 2 10 ? 131.102 141.143 66.391 1.00 67.36 16 VAL B C 1
ATOM 2973 O O . VAL B 2 10 ? 131.590 140.024 66.595 1.00 67.36 16 VAL B O 1
ATOM 2977 N N . ASP B 2 11 ? 130.319 141.390 65.337 1.00 71.12 17 ASP B N 1
ATOM 2978 C CA . ASP B 2 11 ? 130.054 140.343 64.356 1.00 71.12 17 ASP B CA 1
ATOM 2979 C C . ASP B 2 11 ? 131.334 139.917 63.649 1.00 71.12 17 ASP B C 1
ATOM 2980 O O . ASP B 2 11 ? 131.542 138.725 63.393 1.00 71.12 17 ASP B O 1
ATOM 2985 N N . LYS B 2 12 ? 132.201 140.877 63.320 1.00 71.63 18 LYS B N 1
ATOM 2986 C CA . LYS B 2 12 ? 133.477 140.543 62.696 1.00 71.63 18 LYS B CA 1
ATOM 2987 C C . LYS B 2 12 ? 134.338 139.705 63.631 1.00 71.63 18 LYS B C 1
ATOM 2988 O O . LYS B 2 12 ? 134.989 138.748 63.197 1.00 71.63 18 LYS B O 1
ATOM 2994 N N . LEU B 2 13 ? 134.361 140.055 64.920 1.00 66.78 19 LEU B N 1
ATOM 2995 C CA . LEU B 2 13 ? 135.136 139.278 65.881 1.00 66.78 19 LEU B CA 1
ATOM 2996 C C . LEU B 2 13 ? 134.607 137.855 65.994 1.00 66.78 19 LEU B C 1
ATOM 2997 O O . LEU B 2 13 ? 135.387 136.896 66.026 1.00 66.78 19 LEU B O 1
ATOM 3002 N N . LEU B 2 14 ? 133.285 137.696 66.054 1.00 66.26 20 LEU B N 1
ATOM 3003 C CA . LEU B 2 14 ? 132.696 136.375 66.236 1.00 66.26 20 LEU B CA 1
ATOM 3004 C C . LEU B 2 14 ? 132.646 135.553 64.954 1.00 66.26 20 LEU B C 1
ATOM 3005 O O . LEU B 2 14 ? 132.433 134.338 65.031 1.00 66.26 20 LEU B O 1
ATOM 3010 N N . LYS B 2 15 ? 132.835 136.168 63.789 1.00 71.13 21 LYS B N 1
ATOM 3011 C CA . LYS B 2 15 ? 132.827 135.430 62.533 1.00 71.13 21 LYS B CA 1
ATOM 3012 C C . LYS B 2 15 ? 134.175 134.756 62.316 1.00 71.13 21 LYS B C 1
ATOM 3013 O O . LYS B 2 15 ? 135.225 135.397 62.420 1.00 71.13 21 LYS B O 1
ATOM 3019 N N . GLY B 2 16 ? 134.143 133.461 62.011 1.00 68.58 22 GLY B N 1
ATOM 3020 C CA . GLY B 2 16 ? 135.368 132.720 61.793 1.00 68.58 22 GLY B CA 1
ATOM 3021 C C . GLY B 2 16 ? 136.152 132.411 63.047 1.00 68.58 22 GLY B C 1
ATOM 3022 O O . GLY B 2 16 ? 137.343 132.103 62.958 1.00 68.58 22 GLY B O 1
ATOM 3023 N N . TYR B 2 17 ? 135.519 132.480 64.215 1.00 62.21 23 TYR B N 1
ATOM 3024 C CA . TYR B 2 17 ? 136.179 132.195 65.482 1.00 62.21 23 TYR B CA 1
ATOM 3025 C C . TYR B 2 17 ? 136.043 130.708 65.784 1.00 62.21 23 TYR B C 1
ATOM 3026 O O . TYR B 2 17 ? 134.927 130.178 65.827 1.00 62.21 23 TYR B O 1
ATOM 3035 N N . ASP B 2 18 ? 137.175 130.039 65.995 1.00 66.22 24 ASP B N 1
ATOM 3036 C CA . ASP B 2 18 ? 137.212 128.603 66.265 1.00 66.22 24 ASP B CA 1
ATOM 3037 C C . ASP B 2 18 ? 137.269 128.403 67.776 1.00 66.22 24 ASP B C 1
ATOM 3038 O O . ASP B 2 18 ? 138.316 128.592 68.400 1.00 66.22 24 ASP B O 1
ATOM 3043 N N . ILE B 2 19 ? 136.134 128.018 68.362 1.00 63.64 25 ILE B N 1
ATOM 3044 C CA . ILE B 2 19 ? 136.079 127.778 69.798 1.00 63.64 25 ILE B CA 1
ATOM 3045 C C . ILE B 2 19 ? 136.877 126.544 70.198 1.00 63.64 25 ILE B C 1
ATOM 3046 O O . ILE B 2 19 ? 137.281 126.423 71.360 1.00 63.64 25 ILE B O 1
ATOM 3051 N N . ARG B 2 20 ? 137.116 125.618 69.266 1.00 66.56 26 ARG B N 1
ATOM 3052 C CA . ARG B 2 20 ? 137.837 124.396 69.606 1.00 66.56 26 ARG B CA 1
ATOM 3053 C C . ARG B 2 20 ? 139.292 124.676 69.955 1.00 66.56 26 ARG B C 1
ATOM 3054 O O . ARG B 2 20 ? 139.865 123.990 70.808 1.00 66.56 26 ARG B O 1
ATOM 3062 N N . LEU B 2 21 ? 139.902 125.671 69.315 1.00 66.94 27 LEU B N 1
ATOM 3063 C CA . LEU B 2 21 ? 141.308 125.992 69.510 1.00 66.94 27 LEU B CA 1
ATOM 3064 C C . LEU B 2 21 ? 141.464 127.072 70.572 1.00 66.94 27 LEU B C 1
ATOM 3065 O O . LEU B 2 21 ? 140.673 128.016 70.636 1.00 66.94 27 LEU B O 1
ATOM 3070 N N . ARG B 2 22 ? 142.491 126.924 71.400 1.00 61.74 28 ARG B N 1
ATOM 3071 C CA . ARG B 2 22 ? 142.828 127.922 72.402 1.00 61.74 28 ARG B CA 1
ATOM 3072 C C . ARG B 2 22 ? 143.509 129.106 71.718 1.00 61.74 28 ARG B C 1
ATOM 3073 O O . ARG B 2 22 ? 143.787 129.052 70.518 1.00 61.74 28 ARG B O 1
ATOM 3081 N N . PRO B 2 23 ? 143.752 130.210 72.447 1.00 62.20 29 PRO B N 1
ATOM 3082 C CA . PRO B 2 23 ? 144.237 131.437 71.780 1.00 62.20 29 PRO B CA 1
ATOM 3083 C C . PRO B 2 23 ? 145.502 131.275 70.951 1.00 62.20 29 PRO B C 1
ATOM 3084 O O . PRO B 2 23 ? 145.605 131.890 69.882 1.00 62.20 29 PRO B O 1
ATOM 3088 N N . ASP B 2 24 ? 146.471 130.476 71.407 1.00 66.09 30 ASP B N 1
ATOM 3089 C CA . ASP B 2 24 ? 147.686 130.175 70.639 1.00 66.09 30 ASP B CA 1
ATOM 3090 C C . ASP B 2 24 ? 147.844 128.659 70.637 1.00 66.09 30 ASP B C 1
ATOM 3091 O O . ASP B 2 24 ? 148.593 128.104 71.442 1.00 66.09 30 ASP B O 1
ATOM 3096 N N . PHE B 2 25 ? 147.157 127.999 69.702 1.00 67.49 31 PHE B N 1
ATOM 3097 C CA . PHE B 2 25 ? 147.069 126.542 69.737 1.00 67.49 31 PHE B CA 1
ATOM 3098 C C . PHE B 2 25 ? 148.430 125.892 69.512 1.00 67.49 31 PHE B C 1
ATOM 3099 O O . PHE B 2 25 ? 148.790 124.941 70.216 1.00 67.49 31 PHE B O 1
ATOM 3107 N N . GLY B 2 26 ? 149.195 126.388 68.540 1.00 68.47 32 GLY B N 1
ATOM 3108 C CA . GLY B 2 26 ? 150.544 125.918 68.296 1.00 68.47 32 GLY B CA 1
ATOM 3109 C C . GLY B 2 26 ? 151.637 126.725 68.959 1.00 68.47 32 GLY B C 1
ATOM 3110 O O . GLY B 2 26 ? 152.800 126.312 68.931 1.00 68.47 32 GLY B O 1
ATOM 3111 N N . GLY B 2 27 ? 151.295 127.862 69.560 1.00 66.35 33 GLY B N 1
ATOM 3112 C CA . GLY B 2 27 ? 152.273 128.772 70.104 1.00 66.35 33 GLY B CA 1
ATOM 3113 C C . GLY B 2 27 ? 152.573 128.508 71.568 1.00 66.35 33 GLY B C 1
ATOM 3114 O O . GLY B 2 27 ? 152.266 127.435 72.098 1.00 66.35 33 GLY B O 1
ATOM 3115 N N . PRO B 2 28 ? 153.181 129.476 72.252 1.00 63.71 34 PRO B N 1
ATOM 3116 C CA . PRO B 2 28 ? 153.501 129.288 73.674 1.00 63.71 34 PRO B CA 1
ATOM 3117 C C . PRO B 2 28 ? 152.239 129.216 74.513 1.00 63.71 34 PRO B C 1
ATOM 3118 O O . PRO B 2 28 ? 151.140 129.513 74.020 1.00 63.71 34 PRO B O 1
ATOM 3122 N N . PRO B 2 29 ? 152.347 128.819 75.781 1.00 59.80 35 PRO B N 1
ATOM 3123 C CA . PRO B 2 29 ? 151.141 128.665 76.602 1.00 59.80 35 PRO B CA 1
ATOM 3124 C C . PRO B 2 29 ? 150.447 129.992 76.865 1.00 59.80 35 PRO B C 1
ATOM 3125 O O . PRO B 2 29 ? 151.071 131.055 76.909 1.00 59.80 35 PRO B O 1
ATOM 3129 N N . VAL B 2 30 ? 149.133 129.910 77.039 1.00 59.72 36 VAL B N 1
ATOM 3130 C CA . VAL B 2 30 ? 148.327 131.075 77.385 1.00 59.72 36 VAL B CA 1
ATOM 3131 C C . VAL B 2 30 ? 148.415 131.303 78.888 1.00 59.72 36 VAL B C 1
ATOM 3132 O O . VAL B 2 30 ? 148.183 130.386 79.683 1.00 59.72 36 VAL B O 1
ATOM 3136 N N . CYS B 2 31 ? 148.765 132.526 79.278 1.00 59.83 37 CYS B N 1
ATOM 3137 C CA . CYS B 2 31 ? 148.840 132.903 80.683 1.00 59.83 37 CYS B CA 1
ATOM 3138 C C . CYS B 2 31 ? 147.472 133.381 81.149 1.00 59.83 37 CYS B C 1
ATOM 3139 O O . CYS B 2 31 ? 146.871 134.260 80.524 1.00 59.83 37 CYS B O 1
ATOM 3142 N N . VAL B 2 32 ? 146.987 132.801 82.245 1.00 55.19 38 VAL B N 1
ATOM 3143 C CA . VAL B 2 32 ? 145.681 133.114 82.809 1.00 55.19 38 VAL B CA 1
ATOM 3144 C C . VAL B 2 32 ? 145.893 133.609 84.232 1.00 55.19 38 VAL B C 1
ATOM 3145 O O . VAL B 2 32 ? 146.411 132.874 85.084 1.00 55.19 38 VAL B O 1
ATOM 3149 N N . GLY B 2 33 ? 145.507 134.855 84.480 1.00 54.78 39 GLY B N 1
ATOM 3150 C CA . GLY B 2 33 ? 145.443 135.370 85.828 1.00 54.78 39 GLY B CA 1
ATOM 3151 C C . GLY B 2 33 ? 144.098 135.049 86.447 1.00 54.78 39 GLY B C 1
ATOM 3152 O O . GLY B 2 33 ? 143.091 134.961 85.757 1.00 54.78 39 GLY B O 1
ATOM 3153 N N . MET B 2 34 ? 144.096 134.854 87.761 1.00 53.97 40 MET B N 1
ATOM 3154 C CA . MET B 2 34 ? 142.870 134.563 88.488 1.00 53.97 40 MET B CA 1
ATOM 3155 C C . MET B 2 34 ? 142.811 135.398 89.751 1.00 53.97 40 MET B C 1
ATOM 3156 O O . MET B 2 34 ? 143.827 135.599 90.422 1.00 53.97 40 MET B O 1
ATOM 3161 N N . ASN B 2 35 ? 141.614 135.884 90.063 1.00 54.47 41 ASN B N 1
ATOM 3162 C CA . ASN B 2 35 ? 141.361 136.511 91.349 1.00 54.47 41 ASN B CA 1
ATOM 3163 C C . ASN B 2 35 ? 139.961 136.142 91.815 1.00 54.47 41 ASN B C 1
ATOM 3164 O O . ASN B 2 35 ? 139.095 135.747 91.026 1.00 54.47 41 ASN B O 1
ATOM 3169 N N . ILE B 2 36 ? 139.777 136.217 93.129 1.00 54.23 42 ILE B N 1
ATOM 3170 C CA . ILE B 2 36 ? 138.575 135.742 93.800 1.00 54.23 42 ILE B CA 1
ATOM 3171 C C . ILE B 2 36 ? 138.118 136.810 94.779 1.00 54.23 42 ILE B C 1
ATOM 3172 O O . ILE B 2 36 ? 138.941 137.454 95.438 1.00 54.23 42 ILE B O 1
ATOM 3177 N N . ASP B 2 37 ? 136.805 137.007 94.859 1.00 56.95 43 ASP B N 1
ATOM 3178 C CA . ASP B 2 37 ? 136.179 137.802 95.913 1.00 56.95 43 ASP B CA 1
ATOM 3179 C C . ASP B 2 37 ? 135.284 136.863 96.711 1.00 56.95 43 ASP B C 1
ATOM 3180 O O . ASP B 2 37 ? 134.261 136.396 96.201 1.00 56.95 43 ASP B O 1
ATOM 3185 N N . ILE B 2 38 ? 135.672 136.583 97.952 1.00 56.84 44 ILE B N 1
ATOM 3186 C CA . ILE B 2 38 ? 134.973 135.602 98.778 1.00 56.84 44 ILE B CA 1
ATOM 3187 C C . ILE B 2 38 ? 133.714 136.265 99.325 1.00 56.84 44 ILE B C 1
ATOM 3188 O O . ILE B 2 38 ? 133.790 137.132 100.198 1.00 56.84 44 ILE B O 1
ATOM 3193 N N . ALA B 2 39 ? 132.549 135.862 98.812 1.00 54.64 45 ALA B N 1
ATOM 3194 C CA . ALA B 2 39 ? 131.302 136.443 99.293 1.00 54.64 45 ALA B CA 1
ATOM 3195 C C . ALA B 2 39 ? 130.964 135.941 100.690 1.00 54.64 45 ALA B C 1
ATOM 3196 O O . ALA B 2 39 ? 130.562 136.726 101.556 1.00 54.64 45 ALA B O 1
ATOM 3198 N N . SER B 2 40 ? 131.122 134.641 100.933 1.00 56.88 46 SER B N 1
ATOM 3199 C CA . SER B 2 40 ? 130.795 134.068 102.231 1.00 56.88 46 SER B CA 1
ATOM 3200 C C . SER B 2 40 ? 131.323 132.643 102.303 1.00 56.88 46 SER B C 1
ATOM 3201 O O . SER B 2 40 ? 131.568 131.998 101.279 1.00 56.88 46 SER B O 1
ATOM 3204 N N . ILE B 2 41 ? 131.501 132.169 103.534 1.00 58.66 47 ILE B N 1
ATOM 3205 C CA . ILE B 2 41 ? 131.717 130.758 103.838 1.00 58.66 47 ILE B CA 1
ATOM 3206 C C . ILE B 2 41 ? 130.614 130.355 104.806 1.00 58.66 47 ILE B C 1
ATOM 3207 O O . ILE B 2 41 ? 130.506 130.925 105.899 1.00 58.66 47 ILE B O 1
ATOM 3212 N N . ASP B 2 42 ? 129.800 129.376 104.411 1.00 63.23 48 ASP B N 1
ATOM 3213 C CA . ASP B 2 42 ? 128.504 129.155 105.045 1.00 63.23 48 ASP B CA 1
ATOM 3214 C C . ASP B 2 42 ? 128.520 128.039 106.085 1.00 63.23 48 ASP B C 1
ATOM 3215 O O . ASP B 2 42 ? 128.235 128.289 107.260 1.00 63.23 48 ASP B O 1
ATOM 3220 N N . MET B 2 43 ? 128.857 126.813 105.679 1.00 63.62 49 MET B N 1
ATOM 3221 C CA . MET B 2 43 ? 128.622 125.614 106.491 1.00 63.62 49 MET B CA 1
ATOM 3222 C C . MET B 2 43 ? 129.893 124.775 106.566 1.00 63.62 49 MET B C 1
ATOM 3223 O O . MET B 2 43 ? 130.071 123.847 105.774 1.00 63.62 49 MET B O 1
ATOM 3228 N N . VAL B 2 44 ? 130.754 125.075 107.536 1.00 60.20 50 VAL B N 1
ATOM 3229 C CA . VAL B 2 44 ? 131.927 124.247 107.811 1.00 60.20 50 VAL B CA 1
ATOM 3230 C C . VAL B 2 44 ? 131.433 123.043 108.608 1.00 60.20 50 VAL B C 1
ATOM 3231 O O . VAL B 2 44 ? 131.243 123.123 109.822 1.00 60.20 50 VAL B O 1
ATOM 3235 N N . SER B 2 45 ? 131.228 121.920 107.924 1.00 60.88 51 SER B N 1
ATOM 3236 C CA . SER B 2 45 ? 130.579 120.748 108.497 1.00 60.88 51 SER B CA 1
ATOM 3237 C C . SER B 2 45 ? 131.630 119.738 108.939 1.00 60.88 51 SER B C 1
ATOM 3238 O O . SER B 2 45 ? 132.461 119.306 108.133 1.00 60.88 51 SER B O 1
ATOM 3241 N N . GLU B 2 46 ? 131.590 119.365 110.221 1.00 62.65 52 GLU B N 1
ATOM 3242 C CA . GLU B 2 46 ? 132.477 118.314 110.712 1.00 62.65 52 GLU B CA 1
ATOM 3243 C C . GLU B 2 46 ? 132.015 116.942 110.241 1.00 62.65 52 GLU B C 1
ATOM 3244 O O . GLU B 2 46 ? 132.835 116.114 109.828 1.00 62.65 52 GLU B O 1
ATOM 3250 N N . VAL B 2 47 ? 130.706 116.683 110.294 1.00 62.29 53 VAL B N 1
ATOM 3251 C CA . VAL B 2 47 ? 130.192 115.363 109.941 1.00 62.29 53 VAL B CA 1
ATOM 3252 C C . VAL B 2 47 ? 130.432 115.069 108.464 1.00 62.29 53 VAL B C 1
ATOM 3253 O O . VAL B 2 47 ? 130.798 113.947 108.094 1.00 62.29 53 VAL B O 1
ATOM 3257 N N . ASN B 2 48 ? 130.235 116.063 107.599 1.00 60.22 54 ASN B N 1
ATOM 3258 C CA . ASN B 2 48 ? 130.464 115.902 106.169 1.00 60.22 54 ASN B CA 1
ATOM 3259 C C . ASN B 2 48 ? 131.908 116.165 105.759 1.00 60.22 54 ASN B C 1
ATOM 3260 O O . ASN B 2 48 ? 132.291 115.788 104.647 1.00 60.22 54 ASN B O 1
ATOM 3265 N N . MET B 2 49 ? 132.713 116.785 106.625 1.00 60.34 55 MET B N 1
ATOM 3266 C CA . MET B 2 49 ? 134.112 117.099 106.330 1.00 60.34 55 MET B CA 1
ATOM 3267 C C . MET B 2 49 ? 134.231 117.943 105.061 1.00 60.34 55 MET B C 1
ATOM 3268 O O . MET B 2 49 ? 135.024 117.654 104.163 1.00 60.34 55 MET B O 1
ATOM 3273 N N . ASP B 2 50 ? 133.425 118.999 104.991 1.00 58.43 56 ASP B N 1
ATOM 3274 C CA . ASP B 2 50 ? 133.461 119.914 103.860 1.00 58.43 56 ASP B CA 1
ATOM 3275 C C . ASP B 2 50 ? 132.966 121.279 104.312 1.00 58.43 56 ASP B C 1
ATOM 3276 O O . ASP B 2 50 ? 132.373 121.425 105.384 1.00 58.43 56 ASP B O 1
ATOM 3281 N N . TYR B 2 51 ? 133.225 122.282 103.477 1.00 57.67 57 TYR B N 1
ATOM 3282 C CA . TYR B 2 51 ? 132.760 123.640 103.705 1.00 57.67 57 TYR B CA 1
ATOM 3283 C C . TYR B 2 51 ? 132.183 124.189 102.410 1.00 57.67 57 TYR B C 1
ATOM 3284 O O . TYR B 2 51 ? 132.637 123.843 101.316 1.00 57.67 57 TYR B O 1
ATOM 3293 N N . THR B 2 52 ? 131.178 125.049 102.546 1.00 58.52 58 THR B N 1
ATOM 3294 C CA . THR B 2 52 ? 130.538 125.702 101.413 1.00 58.52 58 THR B CA 1
ATOM 3295 C C . THR B 2 52 ? 131.095 127.111 101.276 1.00 58.52 58 THR B C 1
ATOM 3296 O O . THR B 2 52 ? 131.134 127.867 102.252 1.00 58.52 58 THR B O 1
ATOM 3300 N N . LEU B 2 53 ? 131.517 127.456 100.062 1.00 56.10 59 LEU B N 1
ATOM 3301 C CA . LEU B 2 53 ? 132.224 128.698 99.779 1.00 56.10 59 LEU B CA 1
ATOM 3302 C C . LEU B 2 53 ? 131.575 129.351 98.572 1.00 56.10 59 LEU B C 1
ATOM 3303 O O . LEU B 2 53 ? 131.566 128.766 97.485 1.00 56.10 59 LEU B O 1
ATOM 3308 N N . THR B 2 54 ? 131.036 130.553 98.766 1.00 55.45 60 THR B N 1
ATOM 3309 C CA . THR B 2 54 ? 130.486 131.368 97.690 1.00 55.45 60 THR B CA 1
ATOM 3310 C C . THR B 2 54 ? 131.485 132.455 97.322 1.00 55.45 60 THR B C 1
ATOM 3311 O O . THR B 2 54 ? 132.105 133.065 98.197 1.00 55.45 60 THR B O 1
ATOM 3315 N N . MET B 2 55 ? 131.630 132.707 96.024 1.00 54.43 61 MET B N 1
ATOM 3316 C CA . MET B 2 55 ? 132.679 133.604 95.568 1.00 54.43 61 MET B CA 1
ATOM 3317 C C . MET B 2 55 ? 132.356 134.136 94.182 1.00 54.43 61 MET B C 1
ATOM 3318 O O . MET B 2 55 ? 131.561 133.558 93.433 1.00 54.43 61 MET B O 1
ATOM 3323 N N . TYR B 2 56 ? 132.981 135.269 93.869 1.00 53.29 62 TYR B N 1
ATOM 3324 C CA . TYR B 2 56 ? 133.092 135.779 92.509 1.00 53.29 62 TYR B CA 1
ATOM 3325 C C . TYR B 2 56 ? 134.474 135.380 92.009 1.00 53.29 62 TYR B C 1
ATOM 3326 O O . TYR B 2 56 ? 135.486 135.897 92.493 1.00 53.29 62 TYR B O 1
ATOM 3335 N N . PHE B 2 57 ? 134.511 134.451 91.059 1.00 52.82 63 PHE B N 1
ATOM 3336 C CA . PHE B 2 57 ? 135.741 133.891 90.514 1.00 52.82 63 PHE B CA 1
ATOM 3337 C C . PHE B 2 57 ? 135.957 134.490 89.133 1.00 52.82 63 PHE B C 1
ATOM 3338 O O . PHE B 2 57 ? 135.138 134.275 88.233 1.00 52.82 63 PHE B O 1
ATOM 3346 N N . GLN B 2 58 ? 137.045 135.245 88.968 1.00 54.82 64 GLN B N 1
ATOM 3347 C CA . GLN B 2 58 ? 137.302 135.995 87.747 1.00 54.82 64 GLN B CA 1
ATOM 3348 C C . GLN B 2 58 ? 138.640 135.580 87.152 1.00 54.82 64 GLN B C 1
ATOM 3349 O O . GLN B 2 58 ? 139.658 135.531 87.857 1.00 54.82 64 GLN B O 1
ATOM 3355 N N . GLN B 2 59 ? 138.618 135.282 85.854 1.00 53.94 65 GLN B N 1
ATOM 3356 C CA . GLN B 2 59 ? 139.777 134.892 85.071 1.00 53.94 65 GLN B CA 1
ATOM 3357 C C . GLN B 2 59 ? 140.100 135.984 84.059 1.00 53.94 65 GLN B C 1
ATOM 3358 O O . GLN B 2 59 ? 139.211 136.677 83.556 1.00 53.94 65 GLN B O 1
ATOM 3364 N N . TYR B 2 60 ? 141.391 136.122 83.777 1.00 54.87 66 TYR B N 1
ATOM 3365 C CA A TYR B 2 60 ? 141.925 137.178 82.925 0.50 54.87 66 TYR B CA 1
ATOM 3366 C CA B TYR B 2 60 ? 141.929 137.179 82.935 0.50 54.87 66 TYR B CA 1
ATOM 3367 C C . TYR B 2 60 ? 142.899 136.555 81.942 1.00 54.87 66 TYR B C 1
ATOM 3368 O O . TYR B 2 60 ? 143.827 135.853 82.350 1.00 54.87 66 TYR B O 1
ATOM 3385 N N . TRP B 2 61 ? 142.697 136.807 80.650 1.00 56.00 67 TRP B N 1
ATOM 3386 C CA . TRP B 2 61 ? 143.645 136.297 79.664 1.00 56.00 67 TRP B CA 1
ATOM 3387 C C . TRP B 2 61 ? 143.592 137.166 78.417 1.00 56.00 67 TRP B C 1
ATOM 3388 O O . TRP B 2 61 ? 142.853 138.148 78.354 1.00 56.00 67 TRP B O 1
ATOM 3399 N N . ARG B 2 62 ? 144.413 136.807 77.431 1.00 61.69 68 ARG B N 1
ATOM 3400 C CA . ARG B 2 62 ? 144.535 137.546 76.182 1.00 61.69 68 ARG B CA 1
ATOM 3401 C C . ARG B 2 62 ? 144.264 136.614 75.012 1.00 61.69 68 ARG B C 1
ATOM 3402 O O . ARG B 2 62 ? 144.878 135.547 74.908 1.00 61.69 68 ARG B O 1
ATOM 3410 N N . ASP B 2 63 ? 143.343 137.022 74.141 1.00 62.59 69 ASP B N 1
ATOM 3411 C CA . ASP B 2 63 ? 143.025 136.304 72.910 1.00 62.59 69 ASP B CA 1
ATOM 3412 C C . ASP B 2 63 ? 143.115 137.306 71.768 1.00 62.59 69 ASP B C 1
ATOM 3413 O O . ASP B 2 63 ? 142.230 138.154 71.611 1.00 62.59 69 ASP B O 1
ATOM 3418 N N . LYS B 2 64 ? 144.183 137.211 70.973 1.00 63.56 70 LYS B N 1
ATOM 3419 C CA . LYS B 2 64 ? 144.398 138.172 69.897 1.00 63.56 70 LYS B CA 1
ATOM 3420 C C . LYS B 2 64 ? 143.331 138.087 68.813 1.00 63.56 70 LYS B C 1
ATOM 3421 O O . LYS B 2 64 ? 143.170 139.042 68.047 1.00 63.56 70 LYS B O 1
ATOM 3427 N N . ARG B 2 65 ? 142.603 136.971 68.727 1.00 62.87 71 ARG B N 1
ATOM 3428 C CA . ARG B 2 65 ? 141.504 136.882 67.773 1.00 62.87 71 ARG B CA 1
ATOM 3429 C C . ARG B 2 65 ? 140.398 137.877 68.097 1.00 62.87 71 ARG B C 1
ATOM 3430 O O . ARG B 2 65 ? 139.696 138.339 67.191 1.00 62.87 71 ARG B O 1
ATOM 3438 N N . LEU B 2 66 ? 140.231 138.221 69.374 1.00 61.93 72 LEU B N 1
ATOM 3439 C CA . LEU B 2 66 ? 139.159 139.095 69.828 1.00 61.93 72 LEU B CA 1
ATOM 3440 C C . LEU B 2 66 ? 139.593 140.550 69.968 1.00 61.93 72 LEU B C 1
ATOM 3441 O O . LEU B 2 66 ? 138.836 141.358 70.514 1.00 61.93 72 LEU B O 1
ATOM 3446 N N . ALA B 2 67 ? 140.786 140.903 69.498 1.00 63.39 73 ALA B N 1
ATOM 3447 C CA . ALA B 2 67 ? 141.223 142.291 69.550 1.00 63.39 73 ALA B CA 1
ATOM 3448 C C . ALA B 2 67 ? 140.464 143.124 68.526 1.00 63.39 73 ALA B C 1
ATOM 3449 O O . ALA B 2 67 ? 140.181 142.666 67.416 1.00 63.39 73 ALA B O 1
ATOM 3451 N N . TYR B 2 68 ? 140.137 144.359 68.906 1.00 65.03 74 TYR B N 1
ATOM 3452 C CA . TYR B 2 68 ? 139.404 145.275 68.045 1.00 65.03 74 TYR B CA 1
ATOM 3453 C C . TYR B 2 68 ? 139.973 146.677 68.207 1.00 65.03 74 TYR B C 1
ATOM 3454 O O . TYR B 2 68 ? 140.669 146.979 69.179 1.00 65.03 74 TYR B O 1
ATOM 3463 N N . SER B 2 69 ? 139.666 147.531 67.232 1.00 69.38 75 SER B N 1
ATOM 3464 C CA . SER B 2 69 ? 140.165 148.898 67.197 1.00 69.38 75 SER B CA 1
ATOM 3465 C C . SER B 2 69 ? 139.050 149.828 66.742 1.00 69.38 75 SER B C 1
ATOM 3466 O O . SER B 2 69 ? 138.056 149.399 66.151 1.00 69.38 75 SER B O 1
ATOM 3469 N N . GLY B 2 70 ? 139.229 151.115 67.030 1.00 71.49 76 GLY B N 1
ATOM 3470 C CA . GLY B 2 70 ? 138.254 152.125 66.678 1.00 71.49 76 GLY B CA 1
ATOM 3471 C C . GLY B 2 70 ? 137.112 152.291 67.657 1.00 71.49 76 GLY B C 1
ATOM 3472 O O . GLY B 2 70 ? 136.227 153.121 67.408 1.00 71.49 76 GLY B O 1
ATOM 3473 N N . ILE B 2 71 ? 137.098 151.535 68.751 1.00 69.31 77 ILE B N 1
ATOM 3474 C CA . ILE B 2 71 ? 136.062 151.626 69.779 1.00 69.31 77 ILE B CA 1
ATOM 3475 C C . ILE B 2 71 ? 136.755 151.837 71.121 1.00 69.31 77 ILE B C 1
ATOM 3476 O O . ILE B 2 71 ? 137.100 150.851 71.788 1.00 69.31 77 ILE B O 1
ATOM 3481 N N . PRO B 2 72 ? 136.989 153.083 71.568 1.00 69.46 78 PRO B N 1
ATOM 3482 C CA . PRO B 2 72 ? 137.708 153.254 72.851 1.00 69.46 78 PRO B CA 1
ATOM 3483 C C . PRO B 2 72 ? 136.825 152.946 74.056 1.00 69.46 78 PRO B C 1
ATOM 3484 O O . PRO B 2 72 ? 136.449 153.814 74.852 1.00 69.46 78 PRO B O 1
ATOM 3488 N N . LEU B 2 73 ? 136.476 151.669 74.199 1.00 68.14 79 LEU B N 1
ATOM 3489 C CA . LEU B 2 73 ? 135.625 151.208 75.285 1.00 68.14 79 LEU B CA 1
ATOM 3490 C C . LEU B 2 73 ? 135.961 149.759 75.596 1.00 68.14 79 LEU B C 1
ATOM 3491 O O . LEU B 2 73 ? 136.478 149.031 74.745 1.00 68.14 79 LEU B O 1
ATOM 3496 N N . ASN B 2 74 ? 135.660 149.350 76.826 1.00 65.70 80 ASN B N 1
ATOM 3497 C CA . ASN B 2 74 ? 135.675 147.942 77.206 1.00 65.70 80 ASN B CA 1
ATOM 3498 C C . ASN B 2 74 ? 134.271 147.396 76.985 1.00 65.70 80 ASN B C 1
ATOM 3499 O O . ASN B 2 74 ? 133.328 147.790 77.679 1.00 65.70 80 ASN B O 1
ATOM 3504 N N . LEU B 2 75 ? 134.130 146.492 76.022 1.00 62.75 81 LEU B N 1
ATOM 3505 C CA . LEU B 2 75 ? 132.817 145.980 75.649 1.00 62.75 81 LEU B CA 1
ATOM 3506 C C . LEU B 2 75 ? 132.409 144.900 76.641 1.00 62.75 81 LEU B C 1
ATOM 3507 O O . LEU B 2 75 ? 132.949 143.791 76.619 1.00 62.75 81 LEU B O 1
ATOM 3512 N N . THR B 2 76 ? 131.463 145.229 77.516 1.00 59.45 82 THR B N 1
ATOM 3513 C CA . THR B 2 76 ? 130.869 144.259 78.432 1.00 59.45 82 THR B CA 1
ATOM 3514 C C . THR B 2 76 ? 129.701 143.614 77.701 1.00 59.45 82 THR B C 1
ATOM 3515 O O . THR B 2 76 ? 128.624 144.205 77.589 1.00 59.45 82 THR B O 1
ATOM 3519 N N . LEU B 2 77 ? 129.908 142.400 77.203 1.00 60.86 83 LEU B N 1
ATOM 3520 C CA . LEU B 2 77 ? 128.903 141.764 76.366 1.00 60.86 83 LEU B CA 1
ATOM 3521 C C . LEU B 2 77 ? 127.958 140.926 77.215 1.00 60.86 83 LEU B C 1
ATOM 3522 O O . LEU B 2 77 ? 128.244 140.594 78.368 1.00 60.86 83 LEU B O 1
ATOM 3527 N N . ASP B 2 78 ? 126.809 140.598 76.630 1.00 63.10 84 ASP B N 1
ATOM 3528 C CA . ASP B 2 78 ? 125.869 139.709 77.294 1.00 63.10 84 ASP B CA 1
ATOM 3529 C C . ASP B 2 78 ? 126.520 138.353 77.522 1.00 63.10 84 ASP B C 1
ATOM 3530 O O . ASP B 2 78 ? 127.296 137.871 76.693 1.00 63.10 84 ASP B O 1
ATOM 3535 N N . ASN B 2 79 ? 126.197 137.731 78.656 1.00 60.35 85 ASN B N 1
ATOM 3536 C CA . ASN B 2 79 ? 126.884 136.515 79.074 1.00 60.35 85 ASN B CA 1
ATOM 3537 C C . ASN B 2 79 ? 126.640 135.334 78.142 1.00 60.35 85 ASN B C 1
ATOM 3538 O O . ASN B 2 79 ? 127.355 134.333 78.249 1.00 60.35 85 ASN B O 1
ATOM 3543 N N . ARG B 2 80 ? 125.657 135.417 77.240 1.00 65.33 86 ARG B N 1
ATOM 3544 C CA . ARG B 2 80 ? 125.421 134.325 76.302 1.00 65.33 86 ARG B CA 1
ATOM 3545 C C . ARG B 2 80 ? 126.610 134.105 75.373 1.00 65.33 86 ARG B C 1
ATOM 3546 O O . ARG B 2 80 ? 126.852 132.975 74.935 1.00 65.33 86 ARG B O 1
ATOM 3554 N N . VAL B 2 81 ? 127.364 135.164 75.062 1.00 62.45 87 VAL B N 1
ATOM 3555 C CA . VAL B 2 81 ? 128.486 135.047 74.134 1.00 62.45 87 VAL B CA 1
ATOM 3556 C C . VAL B 2 81 ? 129.663 134.284 74.723 1.00 62.45 87 VAL B C 1
ATOM 3557 O O . VAL B 2 81 ? 130.582 133.912 73.981 1.00 62.45 87 VAL B O 1
ATOM 3561 N N . ALA B 2 82 ? 129.673 134.046 76.037 1.00 60.79 88 ALA B N 1
ATOM 3562 C CA . ALA B 2 82 ? 130.709 133.201 76.618 1.00 60.79 88 ALA B CA 1
ATOM 3563 C C . ALA B 2 82 ? 130.634 131.782 76.071 1.00 60.79 88 ALA B C 1
ATOM 3564 O O . ALA B 2 82 ? 131.657 131.095 75.985 1.00 60.79 88 ALA B O 1
ATOM 3566 N N . ASP B 2 83 ? 129.435 131.326 75.699 1.00 67.20 89 ASP B N 1
ATOM 3567 C CA . ASP B 2 83 ? 129.306 130.021 75.064 1.00 67.20 89 ASP B CA 1
ATOM 3568 C C . ASP B 2 83 ? 129.975 129.998 73.697 1.00 67.20 89 ASP B C 1
ATOM 3569 O O . ASP B 2 83 ? 130.528 128.969 73.296 1.00 67.20 89 ASP B O 1
ATOM 3574 N N . GLN B 2 84 ? 129.931 131.115 72.969 1.00 63.34 90 GLN B N 1
ATOM 3575 C CA . GLN B 2 84 ? 130.587 131.189 71.669 1.00 63.34 90 GLN B CA 1
ATOM 3576 C C . GLN B 2 84 ? 132.093 131.370 71.798 1.00 63.34 90 GLN B C 1
ATOM 3577 O O . GLN B 2 84 ? 132.846 130.880 70.951 1.00 63.34 90 GLN B O 1
ATOM 3583 N N . LEU B 2 85 ? 132.544 132.062 72.839 1.00 61.59 91 LEU B N 1
ATOM 3584 C CA . LEU B 2 85 ? 133.963 132.326 73.030 1.00 61.59 91 LEU B CA 1
ATOM 3585 C C . LEU B 2 85 ? 134.643 131.175 73.765 1.00 61.59 91 LEU B C 1
ATOM 3586 O O . LEU B 2 85 ? 134.013 130.403 74.491 1.00 61.59 91 LEU B O 1
ATOM 3591 N N . TRP B 2 86 ? 135.953 131.073 73.561 1.00 58.42 92 TRP B N 1
ATOM 3592 C CA . TRP B 2 86 ? 136.772 130.118 74.293 1.00 58.42 92 TRP B CA 1
ATOM 3593 C C . TRP B 2 86 ? 137.041 130.633 75.699 1.00 58.42 92 TRP B C 1
ATOM 3594 O O . TRP B 2 86 ? 137.304 131.822 75.899 1.00 58.42 92 TRP B O 1
ATOM 3605 N N . VAL B 2 87 ? 136.968 129.730 76.673 1.00 55.94 93 VAL B N 1
ATOM 3606 C CA . VAL B 2 87 ? 137.326 130.033 78.058 1.00 55.94 93 VAL B CA 1
ATOM 3607 C C . VAL B 2 87 ? 138.121 128.866 78.625 1.00 55.94 93 VAL B C 1
ATOM 3608 O O . VAL B 2 87 ? 138.025 127.736 78.129 1.00 55.94 93 VAL B O 1
ATOM 3612 N N . PRO B 2 88 ? 138.926 129.110 79.667 1.00 55.35 94 PRO B N 1
ATOM 3613 C CA . PRO B 2 88 ? 139.711 128.009 80.240 1.00 55.35 94 PRO B CA 1
ATOM 3614 C C . PRO B 2 88 ? 138.821 126.942 80.859 1.00 55.35 94 PRO B C 1
ATOM 3615 O O . PRO B 2 88 ? 137.729 127.222 81.357 1.00 55.35 94 PRO B O 1
ATOM 3619 N N . ASP B 2 89 ? 139.309 125.705 80.826 1.00 57.28 95 ASP B N 1
ATOM 3620 C CA . ASP B 2 89 ? 138.612 124.569 81.435 1.00 57.28 95 ASP B CA 1
ATOM 3621 C C . ASP B 2 89 ? 139.007 124.400 82.900 1.00 57.28 95 ASP B C 1
ATOM 3622 O O . ASP B 2 89 ? 139.402 123.326 83.351 1.00 57.28 95 ASP B O 1
ATOM 3627 N N . THR B 2 90 ? 138.883 125.484 83.658 1.00 53.21 96 THR B N 1
ATOM 3628 C CA . THR B 2 90 ? 139.254 125.480 85.063 1.00 53.21 96 THR B CA 1
ATOM 3629 C C . THR B 2 90 ? 138.288 124.621 85.873 1.00 53.21 96 THR B C 1
ATOM 3630 O O . THR B 2 90 ? 137.097 124.527 85.565 1.00 53.21 96 THR B O 1
ATOM 3634 N N . TYR B 2 91 ? 138.814 123.988 86.920 1.00 51.76 97 TYR B N 1
ATOM 3635 C CA . TYR B 2 91 ? 137.988 123.193 87.815 1.00 51.76 97 TYR B CA 1
ATOM 3636 C C . TYR B 2 91 ? 138.639 123.152 89.188 1.00 51.76 97 TYR B C 1
ATOM 3637 O O . TYR B 2 91 ? 139.826 123.450 89.348 1.00 51.76 97 TYR B O 1
ATOM 3646 N N . PHE B 2 92 ? 137.835 122.796 90.187 1.00 52.76 98 PHE B N 1
ATOM 3647 C CA . PHE B 2 92 ? 138.276 122.696 91.572 1.00 52.76 98 PHE B CA 1
ATOM 3648 C C . PHE B 2 92 ? 138.366 121.220 91.936 1.00 52.76 98 PHE B C 1
ATOM 3649 O O . PHE B 2 92 ? 137.350 120.517 91.948 1.00 52.76 98 PHE B O 1
ATOM 3657 N N . LEU B 2 93 ? 139.584 120.756 92.228 1.00 53.60 99 LEU B N 1
ATOM 3658 C CA . LEU B 2 93 ? 139.818 119.322 92.383 1.00 53.60 99 LEU B CA 1
ATOM 3659 C C . LEU B 2 93 ? 139.065 118.752 93.578 1.00 53.60 99 LEU B C 1
ATOM 3660 O O . LEU B 2 93 ? 138.464 117.676 93.484 1.00 53.60 99 LEU B O 1
ATOM 3665 N N . ASN B 2 94 ? 139.081 119.456 94.709 1.00 54.28 100 ASN B N 1
ATOM 3666 C CA . ASN B 2 94 ? 138.447 118.977 95.931 1.00 54.28 100 ASN B CA 1
ATOM 3667 C C . ASN B 2 94 ? 136.971 119.357 96.015 1.00 54.28 100 ASN B C 1
ATOM 3668 O O . ASN B 2 94 ? 136.407 119.383 97.114 1.00 54.28 100 ASN B O 1
ATOM 3673 N N . ASP B 2 95 ? 136.337 119.649 94.882 1.00 56.11 101 ASP B N 1
ATOM 3674 C CA . ASP B 2 95 ? 134.916 119.956 94.866 1.00 56.11 101 ASP B CA 1
ATOM 3675 C C . ASP B 2 95 ? 134.094 118.703 95.139 1.00 56.11 101 ASP B C 1
ATOM 3676 O O . ASP B 2 95 ? 134.523 117.578 94.870 1.00 56.11 101 ASP B O 1
ATOM 3681 N N . LYS B 2 96 ? 132.901 118.915 95.682 1.00 55.71 102 LYS B N 1
ATOM 3682 C CA . LYS B 2 96 ? 131.891 117.877 95.851 1.00 55.71 102 LYS B CA 1
ATOM 3683 C C . LYS B 2 96 ? 130.570 118.241 95.198 1.00 55.71 102 LYS B C 1
ATOM 3684 O O . LYS B 2 96 ? 129.889 117.365 94.660 1.00 55.71 102 LYS B O 1
ATOM 3690 N N . LYS B 2 97 ? 130.195 119.517 95.229 1.00 57.05 103 LYS B N 1
ATOM 3691 C CA . LYS B 2 97 ? 128.952 119.978 94.629 1.00 57.05 103 LYS B CA 1
ATOM 3692 C C . LYS B 2 97 ? 129.056 121.480 94.430 1.00 57.05 103 LYS B C 1
ATOM 3693 O O . LYS B 2 97 ? 129.358 122.209 95.380 1.00 57.05 103 LYS B O 1
ATOM 3699 N N . SER B 2 98 ? 128.813 121.938 93.204 1.00 55.09 104 SER B N 1
ATOM 3700 C CA . SER B 2 98 ? 128.958 123.348 92.883 1.00 55.09 104 SER B CA 1
ATOM 3701 C C . SER B 2 98 ? 128.038 123.702 91.726 1.00 55.09 104 SER B C 1
ATOM 3702 O O . SER B 2 98 ? 127.610 122.836 90.958 1.00 55.09 104 SER B O 1
ATOM 3705 N N . PHE B 2 99 ? 127.738 124.992 91.613 1.00 54.70 105 PHE B N 1
ATOM 3706 C CA . PHE B 2 99 ? 126.932 125.491 90.510 1.00 54.70 105 PHE B CA 1
ATOM 3707 C C . PHE B 2 99 ? 127.170 126.985 90.369 1.00 54.70 105 PHE B C 1
ATOM 3708 O O . PHE B 2 99 ? 127.634 127.650 91.299 1.00 54.70 105 PHE B O 1
ATOM 3716 N N . VAL B 2 100 ? 126.846 127.500 89.188 1.00 53.78 106 VAL B N 1
ATOM 3717 C CA . VAL B 2 100 ? 126.836 128.934 88.932 1.00 53.78 106 VAL B CA 1
ATOM 3718 C C . VAL B 2 100 ? 125.420 129.440 89.166 1.00 53.78 106 VAL B C 1
ATOM 3719 O O . VAL B 2 100 ? 124.454 128.868 88.648 1.00 53.78 106 VAL B O 1
ATOM 3723 N N . HIS B 2 101 ? 125.294 130.501 89.960 1.00 52.99 107 HIS B N 1
ATOM 3724 C CA . HIS B 2 101 ? 123.983 131.065 90.250 1.00 52.99 107 HIS B CA 1
ATOM 3725 C C . HIS B 2 101 ? 123.320 131.556 88.969 1.00 52.99 107 HIS B C 1
ATOM 3726 O O . HIS B 2 101 ? 123.980 132.104 88.082 1.00 52.99 107 HIS B O 1
ATOM 3733 N N . GLY B 2 102 ? 122.003 131.358 88.881 1.00 55.18 108 GLY B N 1
ATOM 3734 C CA . GLY B 2 102 ? 121.267 131.574 87.648 1.00 55.18 108 GLY B CA 1
ATOM 3735 C C . GLY B 2 102 ? 119.994 132.384 87.777 1.00 55.18 108 GLY B C 1
ATOM 3736 O O . GLY B 2 102 ? 119.010 132.092 87.090 1.00 55.18 108 GLY B O 1
ATOM 3737 N N . VAL B 2 103 ? 119.996 133.391 88.650 1.00 53.90 109 VAL B N 1
ATOM 3738 C CA . VAL B 2 103 ? 118.871 134.305 88.829 1.00 53.90 109 VAL B CA 1
ATOM 3739 C C . VAL B 2 103 ? 119.433 135.727 88.871 1.00 53.90 109 VAL B C 1
ATOM 3740 O O . VAL B 2 103 ? 120.402 135.973 89.598 1.00 53.90 109 VAL B O 1
ATOM 3744 N N . THR B 2 104 ? 118.852 136.672 88.111 1.00 53.91 110 THR B N 1
ATOM 3745 C CA . THR B 2 104 ? 117.750 136.507 87.152 1.00 53.91 110 THR B CA 1
ATOM 3746 C C . THR B 2 104 ? 118.213 135.801 85.879 1.00 53.91 110 THR B C 1
ATOM 3747 O O . THR B 2 104 ? 117.406 135.214 85.159 1.00 53.91 110 THR B O 1
ATOM 3751 N N . VAL B 2 105 ? 119.515 135.873 85.603 1.00 55.12 111 VAL B N 1
ATOM 3752 C CA . VAL B 2 105 ? 120.152 135.152 84.515 1.00 55.12 111 VAL B CA 1
ATOM 3753 C C . VAL B 2 105 ? 121.400 134.472 85.069 1.00 55.12 111 VAL B C 1
ATOM 3754 O O . VAL B 2 105 ? 121.684 134.537 86.264 1.00 55.12 111 VAL B O 1
ATOM 3758 N N . LYS B 2 106 ? 122.138 133.805 84.187 1.00 56.52 112 LYS B N 1
ATOM 3759 C CA . LYS B 2 106 ? 123.391 133.179 84.586 1.00 56.52 112 LYS B CA 1
ATOM 3760 C C . LYS B 2 106 ? 124.362 134.245 85.074 1.00 56.52 112 LYS B C 1
ATOM 3761 O O . LYS B 2 106 ? 124.776 135.117 84.303 1.00 56.52 112 LYS B O 1
ATOM 3767 N N . ASN B 2 107 ? 124.727 134.179 86.356 1.00 53.03 113 ASN B N 1
ATOM 3768 C CA . ASN B 2 107 ? 125.577 135.204 86.964 1.00 53.03 113 ASN B CA 1
ATOM 3769 C C . ASN B 2 107 ? 126.994 135.015 86.431 1.00 53.03 113 ASN B C 1
ATOM 3770 O O . ASN B 2 107 ? 127.884 134.445 87.073 1.00 53.03 113 ASN B O 1
ATOM 3775 N N . ARG B 2 108 ? 127.186 135.531 85.219 1.00 55.90 114 ARG B N 1
ATOM 3776 C CA . ARG B 2 108 ? 128.388 135.358 84.426 1.00 55.90 114 ARG B CA 1
ATOM 3777 C C . ARG B 2 108 ? 128.660 136.666 83.700 1.00 55.90 114 ARG B C 1
ATOM 3778 O O . ARG B 2 108 ? 127.737 137.294 83.175 1.00 55.90 114 ARG B O 1
ATOM 3786 N N . MET B 2 109 ? 129.925 137.072 83.684 1.00 57.23 115 MET B N 1
ATOM 3787 C CA . MET B 2 109 ? 130.373 138.314 83.071 1.00 57.23 115 MET B CA 1
ATOM 3788 C C . MET B 2 109 ? 131.428 138.005 82.025 1.00 57.23 115 MET B C 1
ATOM 3789 O O . MET B 2 109 ? 132.324 137.192 82.262 1.00 57.23 115 MET B O 1
ATOM 3794 N N . ILE B 2 110 ? 131.319 138.665 80.874 1.00 58.02 116 ILE B N 1
ATOM 3795 C CA . ILE B 2 110 ? 132.324 138.587 79.820 1.00 58.02 116 ILE B CA 1
ATOM 3796 C C . ILE B 2 110 ? 132.583 140.005 79.322 1.00 58.02 116 ILE B C 1
ATOM 3797 O O . ILE B 2 110 ? 131.648 140.714 78.924 1.00 58.02 116 ILE B O 1
ATOM 3802 N N . ARG B 2 111 ? 133.845 140.430 79.380 1.00 57.45 117 ARG B N 1
ATOM 3803 C CA . ARG B 2 111 ? 134.245 141.784 79.015 1.00 57.45 117 ARG B CA 1
ATOM 3804 C C . ARG B 2 111 ? 135.485 141.710 78.140 1.00 57.45 117 ARG B C 1
ATOM 3805 O O . ARG B 2 111 ? 136.507 141.150 78.551 1.00 57.45 117 ARG B O 1
ATOM 3813 N N . LEU B 2 112 ? 135.391 142.276 76.940 1.00 60.09 118 LEU B N 1
ATOM 3814 C CA . LEU B 2 112 ? 136.496 142.348 75.998 1.00 60.09 118 LEU B CA 1
ATOM 3815 C C . LEU B 2 112 ? 137.113 143.740 76.028 1.00 60.09 118 LEU B C 1
ATOM 3816 O O . LEU B 2 112 ? 136.423 144.737 76.253 1.00 60.09 118 LEU B O 1
ATOM 3821 N N . HIS B 2 113 ? 138.419 143.794 75.797 1.00 61.43 119 HIS B N 1
ATOM 3822 C CA . HIS B 2 113 ? 139.184 145.029 75.729 1.00 61.43 119 HIS B CA 1
ATOM 3823 C C . HIS B 2 113 ? 139.795 145.172 74.339 1.00 61.43 119 HIS B C 1
ATOM 3824 O O . HIS B 2 113 ? 139.845 144.198 73.578 1.00 61.43 119 HIS B O 1
ATOM 3831 N N . PRO B 2 114 ? 140.244 146.378 73.959 1.00 63.62 120 PRO B N 1
ATOM 3832 C CA . PRO B 2 114 ? 140.716 146.575 72.575 1.00 63.62 120 PRO B CA 1
ATOM 3833 C C . PRO B 2 114 ? 141.873 145.679 72.168 1.00 63.62 120 PRO B C 1
ATOM 3834 O O . PRO B 2 114 ? 141.960 145.302 70.992 1.00 63.62 120 PRO B O 1
ATOM 3838 N N . ASP B 2 115 ? 142.760 145.316 73.094 1.00 63.52 121 ASP B N 1
ATOM 3839 C CA . ASP B 2 115 ? 143.927 144.503 72.781 1.00 63.52 121 ASP B CA 1
ATOM 3840 C C . ASP B 2 115 ? 143.642 143.004 72.836 1.00 63.52 121 ASP B C 1
ATOM 3841 O O . ASP B 2 115 ? 144.581 142.211 72.972 1.00 63.52 121 ASP B O 1
ATOM 3846 N N . GLY B 2 116 ? 142.378 142.599 72.731 1.00 62.49 122 GLY B N 1
ATOM 3847 C CA . GLY B 2 116 ? 142.019 141.199 72.775 1.00 62.49 122 GLY B CA 1
ATOM 3848 C C . GLY B 2 116 ? 141.921 140.607 74.162 1.00 62.49 122 GLY B C 1
ATOM 3849 O O . GLY B 2 116 ? 141.658 139.404 74.284 1.00 62.49 122 GLY B O 1
ATOM 3850 N N . THR B 2 117 ? 142.123 141.402 75.209 1.00 58.60 123 THR B N 1
ATOM 3851 C CA . THR B 2 117 ? 142.034 140.885 76.565 1.00 58.60 123 THR B CA 1
ATOM 3852 C C . THR B 2 117 ? 140.592 140.535 76.906 1.00 58.60 123 THR B C 1
ATOM 3853 O O . THR B 2 117 ? 139.658 141.267 76.566 1.00 58.60 123 THR B O 1
ATOM 3857 N N . VAL B 2 118 ? 140.424 139.405 77.589 1.00 56.58 124 VAL B N 1
ATOM 3858 C CA . VAL B 2 118 ? 139.130 138.897 78.022 1.00 56.58 124 VAL B CA 1
ATOM 3859 C C . VAL B 2 118 ? 139.150 138.776 79.537 1.00 56.58 124 VAL B C 1
ATOM 3860 O O . VAL B 2 118 ? 140.075 138.180 80.111 1.00 56.58 124 VAL B O 1
ATOM 3864 N N . LEU B 2 119 ? 138.135 139.356 80.175 1.00 55.59 125 LEU B N 1
ATOM 3865 C CA . LEU B 2 119 ? 137.844 139.166 81.587 1.00 55.59 125 LEU B CA 1
ATOM 3866 C C . LEU B 2 119 ? 136.548 138.375 81.699 1.00 55.59 125 LEU B C 1
ATOM 3867 O O . LEU B 2 119 ? 135.522 138.773 81.134 1.00 55.59 125 LEU B O 1
ATOM 3872 N N . TYR B 2 120 ? 136.603 137.260 82.427 1.00 53.46 126 TYR B N 1
ATOM 3873 C CA . TYR B 2 120 ? 135.525 136.278 82.479 1.00 53.46 126 TYR B CA 1
ATOM 3874 C C . TYR B 2 120 ? 135.232 135.962 83.938 1.00 53.46 126 TYR B C 1
ATOM 3875 O O . TYR B 2 120 ? 136.044 135.320 84.609 1.00 53.46 126 TYR B O 1
ATOM 3884 N N . GLY B 2 121 ? 134.075 136.403 84.425 1.00 52.61 127 GLY B N 1
ATOM 3885 C CA . GLY B 2 121 ? 133.695 136.243 85.818 1.00 52.61 127 GLY B CA 1
ATOM 3886 C C . GLY B 2 121 ? 132.510 135.310 85.967 1.00 52.61 127 GLY B C 1
ATOM 3887 O O . GLY B 2 121 ? 131.633 135.262 85.106 1.00 52.61 127 GLY B O 1
ATOM 3888 N N . LEU B 2 122 ? 132.491 134.567 87.072 1.00 52.41 128 LEU B N 1
ATOM 3889 C CA . LEU B 2 122 ? 131.389 133.678 87.410 1.00 52.41 128 LEU B CA 1
ATOM 3890 C C . LEU B 2 122 ? 131.082 133.810 88.891 1.00 52.41 128 LEU B C 1
ATOM 3891 O O . LEU B 2 122 ? 131.995 133.965 89.706 1.00 52.41 128 LEU B O 1
ATOM 3896 N N . ARG B 2 123 ? 129.797 133.748 89.243 1.00 52.32 129 ARG B N 1
ATOM 3897 C CA . ARG B 2 123 ? 129.382 133.674 90.641 1.00 52.32 129 ARG B CA 1
ATOM 3898 C C . ARG B 2 123 ? 129.173 132.204 90.983 1.00 52.32 129 ARG B C 1
ATOM 3899 O O . ARG B 2 123 ? 128.183 131.598 90.560 1.00 52.32 129 ARG B O 1
ATOM 3907 N N . ILE B 2 124 ? 130.102 131.635 91.751 1.00 52.65 130 ILE B N 1
ATOM 3908 C CA . ILE B 2 124 ? 130.159 130.199 91.998 1.00 52.65 130 ILE B CA 1
ATOM 3909 C C . ILE B 2 124 ? 130.072 129.956 93.495 1.00 52.65 130 ILE B C 1
ATOM 3910 O O . ILE B 2 124 ? 130.798 130.586 94.272 1.00 52.65 130 ILE B O 1
ATOM 3915 N N . THR B 2 125 ? 129.196 129.037 93.893 1.00 54.67 131 THR B N 1
ATOM 3916 C CA . THR B 2 125 ? 129.192 128.478 95.238 1.00 54.67 131 THR B CA 1
ATOM 3917 C C . THR B 2 125 ? 129.509 126.994 95.141 1.00 54.67 131 THR B C 1
ATOM 3918 O O . THR B 2 125 ? 128.884 126.271 94.359 1.00 54.67 131 THR B O 1
ATOM 3922 N N . THR B 2 126 ? 130.495 126.555 95.920 1.00 56.07 132 THR B N 1
ATOM 3923 C CA . THR B 2 126 ? 131.031 125.204 95.834 1.00 56.07 132 THR B CA 1
ATOM 3924 C C . THR B 2 126 ? 131.193 124.614 97.225 1.00 56.07 132 THR B C 1
ATOM 3925 O O . THR B 2 126 ? 131.634 125.298 98.152 1.00 56.07 132 THR B O 1
ATOM 3929 N N . THR B 2 127 ? 130.838 123.338 97.359 1.00 56.01 133 THR B N 1
ATOM 3930 C CA . THR B 2 127 ? 131.068 122.572 98.578 1.00 56.01 133 THR B CA 1
ATOM 3931 C C . THR B 2 127 ? 132.357 121.782 98.386 1.00 56.01 133 THR B C 1
ATOM 3932 O O . THR B 2 127 ? 132.385 120.802 97.635 1.00 56.01 133 THR B O 1
ATOM 3936 N N . ALA B 2 128 ? 133.417 122.210 99.065 1.00 56.12 134 ALA B N 1
ATOM 3937 C CA . ALA B 2 128 ? 134.747 121.643 98.903 1.00 56.12 134 ALA B CA 1
ATOM 3938 C C . ALA B 2 128 ? 135.091 120.756 100.090 1.00 56.12 134 ALA B C 1
ATOM 3939 O O . ALA B 2 128 ? 134.818 121.106 101.242 1.00 56.12 134 ALA B O 1
ATOM 3941 N N . ALA B 2 129 ? 135.687 119.603 99.800 1.00 56.32 135 ALA B N 1
ATOM 3942 C CA . ALA B 2 129 ? 136.085 118.681 100.853 1.00 56.32 135 ALA B CA 1
ATOM 3943 C C . ALA B 2 129 ? 137.204 119.280 101.694 1.00 56.32 135 ALA B C 1
ATOM 3944 O O . ALA B 2 129 ? 138.132 119.902 101.171 1.00 56.32 135 ALA B O 1
ATOM 3946 N N . CYS B 2 130 ? 137.109 119.087 103.010 1.00 62.00 136 CYS B N 1
ATOM 3947 C CA . CYS B 2 130 ? 138.154 119.529 103.932 1.00 62.00 136 CYS B CA 1
ATOM 3948 C C . CYS B 2 130 ? 138.212 118.508 105.065 1.00 62.00 136 CYS B C 1
ATOM 3949 O O . CYS B 2 130 ? 137.432 118.591 106.017 1.00 62.00 136 CYS B O 1
ATOM 3952 N N . MET B 2 131 ? 139.131 117.553 104.953 1.00 61.21 137 MET B N 1
ATOM 3953 C CA . MET B 2 131 ? 139.290 116.542 105.990 1.00 61.21 137 MET B CA 1
ATOM 3954 C C . MET B 2 131 ? 139.943 117.173 107.212 1.00 61.21 137 MET B C 1
ATOM 3955 O O . MET B 2 131 ? 141.070 117.674 107.135 1.00 61.21 137 MET B O 1
ATOM 3960 N N . MET B 2 132 ? 139.237 117.137 108.338 1.00 61.37 138 MET B N 1
ATOM 3961 C CA . MET B 2 132 ? 139.609 117.869 109.541 1.00 61.37 138 MET B CA 1
ATOM 3962 C C . MET B 2 132 ? 140.128 116.904 110.597 1.00 61.37 138 MET B C 1
ATOM 3963 O O . MET B 2 132 ? 139.492 115.884 110.880 1.00 61.37 138 MET B O 1
ATOM 3968 N N . ASP B 2 133 ? 141.283 117.230 111.173 1.00 62.25 139 ASP B N 1
ATOM 3969 C CA . ASP B 2 133 ? 141.858 116.463 112.273 1.00 62.25 139 ASP B CA 1
ATOM 3970 C C . ASP B 2 133 ? 141.247 116.969 113.574 1.00 62.25 139 ASP B C 1
ATOM 3971 O O . ASP B 2 133 ? 141.498 118.107 113.983 1.00 62.25 139 ASP B O 1
ATOM 3976 N N . LEU B 2 134 ? 140.450 116.121 114.226 1.00 60.86 140 LEU B N 1
ATOM 3977 C CA . LEU B 2 134 ? 139.684 116.499 115.407 1.00 60.86 140 LEU B CA 1
ATOM 3978 C C . LEU B 2 134 ? 140.292 115.955 116.696 1.00 60.86 140 LEU B C 1
ATOM 3979 O O . LEU B 2 134 ? 139.576 115.785 117.688 1.00 60.86 140 LEU B O 1
ATOM 3984 N N . ARG B 2 135 ? 141.597 115.678 116.706 1.00 61.73 141 ARG B N 1
ATOM 3985 C CA . ARG B 2 135 ? 142.227 115.158 117.916 1.00 61.73 141 ARG B CA 1
ATOM 3986 C C . ARG B 2 135 ? 142.198 116.185 119.041 1.00 61.73 141 ARG B C 1
ATOM 3987 O O . ARG B 2 135 ? 142.001 115.826 120.208 1.00 61.73 141 ARG B O 1
ATOM 3995 N N . ARG B 2 136 ? 142.389 117.463 118.711 1.00 62.40 142 ARG B N 1
ATOM 3996 C CA . ARG B 2 136 ? 142.372 118.552 119.680 1.00 62.40 142 ARG B CA 1
ATOM 3997 C C . ARG B 2 136 ? 141.034 119.288 119.707 1.00 62.40 142 ARG B C 1
ATOM 3998 O O . ARG B 2 136 ? 140.957 120.401 120.237 1.00 62.40 142 ARG B O 1
ATOM 4006 N N . TYR B 2 137 ? 139.987 118.693 119.144 1.00 60.36 143 TYR B N 1
ATOM 4007 C CA . TYR B 2 137 ? 138.678 119.325 119.132 1.00 60.36 143 TYR B CA 1
ATOM 4008 C C . TYR B 2 137 ? 138.170 119.481 120.566 1.00 60.36 143 TYR B C 1
ATOM 4009 O O . TYR B 2 137 ? 138.308 118.553 121.372 1.00 60.36 143 TYR B O 1
ATOM 4018 N N . PRO B 2 138 ? 137.570 120.633 120.930 1.00 60.49 144 PRO B N 1
ATOM 4019 C CA . PRO B 2 138 ? 137.230 121.845 120.180 1.00 60.49 144 PRO B CA 1
ATOM 4020 C C . PRO B 2 138 ? 138.316 122.921 120.192 1.00 60.49 144 PRO B C 1
ATOM 4021 O O . PRO B 2 138 ? 138.058 124.034 119.737 1.00 60.49 144 PRO B O 1
ATOM 4025 N N . LEU B 2 139 ? 139.507 122.599 120.705 1.00 62.34 145 LEU B N 1
ATOM 4026 C CA . LEU B 2 139 ? 140.648 123.507 120.668 1.00 62.34 145 LEU B CA 1
ATOM 4027 C C . LEU B 2 139 ? 141.513 123.287 119.435 1.00 62.34 145 LEU B C 1
ATOM 4028 O O . LEU B 2 139 ? 142.727 123.530 119.473 1.00 62.34 145 LEU B O 1
ATOM 4033 N N . ASP B 2 140 ? 140.912 122.832 118.342 1.00 61.99 146 ASP B N 1
ATOM 4034 C CA . ASP B 2 140 ? 141.623 122.468 117.127 1.00 61.99 146 ASP B CA 1
ATOM 4035 C C . ASP B 2 140 ? 141.724 123.658 116.180 1.00 61.99 146 ASP B C 1
ATOM 4036 O O . ASP B 2 140 ? 140.977 124.634 116.280 1.00 61.99 146 ASP B O 1
ATOM 4041 N N . GLU B 2 141 ? 142.673 123.559 115.251 1.00 63.73 147 GLU B N 1
ATOM 4042 C CA . GLU B 2 141 ? 142.878 124.547 114.202 1.00 63.73 147 GLU B CA 1
ATOM 4043 C C . GLU B 2 141 ? 142.959 123.807 112.876 1.00 63.73 147 GLU B C 1
ATOM 4044 O O . GLU B 2 141 ? 143.767 122.884 112.729 1.00 63.73 147 GLU B O 1
ATOM 4050 N N . GLN B 2 142 ? 142.130 124.215 111.916 1.00 61.04 148 GLN B N 1
ATOM 4051 C CA . GLN B 2 142 ? 141.874 123.439 110.708 1.00 61.04 148 GLN B CA 1
ATOM 4052 C C . GLN B 2 142 ? 142.336 124.187 109.468 1.00 61.04 148 GLN B C 1
ATOM 4053 O O . GLN B 2 142 ? 142.045 125.376 109.308 1.00 61.04 148 GLN B O 1
ATOM 4059 N N . ASN B 2 143 ? 143.045 123.480 108.592 1.00 60.40 149 ASN B N 1
ATOM 4060 C CA . ASN B 2 143 ? 143.390 123.977 107.268 1.00 60.40 149 ASN B CA 1
ATOM 4061 C C . ASN B 2 143 ? 142.355 123.492 106.261 1.00 60.40 149 ASN B C 1
ATOM 4062 O O . ASN B 2 143 ? 142.077 122.291 106.184 1.00 60.40 149 ASN B O 1
ATOM 4067 N N . CYS B 2 144 ? 141.785 124.424 105.496 1.00 62.57 150 CYS B N 1
ATOM 4068 C CA . CYS B 2 144 ? 140.825 124.097 104.448 1.00 62.57 150 CYS B CA 1
ATOM 4069 C C . CYS B 2 144 ? 141.225 124.821 103.173 1.00 62.57 150 CYS B C 1
ATOM 4070 O O . CYS B 2 144 ? 141.423 126.039 103.188 1.00 62.57 150 CYS B O 1
ATOM 4073 N N . THR B 2 145 ? 141.314 124.079 102.069 1.00 58.23 151 THR B N 1
ATOM 4074 C CA . THR B 2 145 ? 141.894 124.580 100.832 1.00 58.23 151 THR B CA 1
ATOM 4075 C C . THR B 2 145 ? 140.926 124.413 99.669 1.00 58.23 151 THR B C 1
ATOM 4076 O O . THR B 2 145 ? 140.045 123.550 99.676 1.00 58.23 151 THR B O 1
ATOM 4080 N N . LEU B 2 146 ? 141.110 125.274 98.672 1.00 55.35 152 LEU B N 1
ATOM 4081 C CA . LEU B 2 146 ? 140.476 125.163 97.367 1.00 55.35 152 LEU B CA 1
ATOM 4082 C C . LEU B 2 146 ? 141.579 125.024 96.330 1.00 55.35 152 LEU B C 1
ATOM 4083 O O . LEU B 2 146 ? 142.488 125.861 96.272 1.00 55.35 152 LEU B O 1
ATOM 4088 N N . GLU B 2 147 ? 141.491 123.971 95.515 1.00 54.93 153 GLU B N 1
ATOM 4089 C CA . GLU B 2 147 ? 142.559 123.556 94.606 1.00 54.93 153 GLU B CA 1
ATOM 4090 C C . GLU B 2 147 ? 142.108 123.800 93.170 1.00 54.93 153 GLU B C 1
ATOM 4091 O O . GLU B 2 147 ? 141.444 122.954 92.567 1.00 54.93 153 GLU B O 1
ATOM 4097 N N . ILE B 2 148 ? 142.498 124.943 92.617 1.00 53.12 154 ILE B N 1
ATOM 4098 C CA . ILE B 2 148 ? 142.134 125.334 91.261 1.00 53.12 154 ILE B CA 1
ATOM 4099 C C . ILE B 2 148 ? 143.149 124.736 90.296 1.00 53.12 154 ILE B C 1
ATOM 4100 O O . ILE B 2 148 ? 144.362 124.861 90.503 1.00 53.12 154 ILE B O 1
ATOM 4105 N N . GLU B 2 149 ? 142.657 124.094 89.235 1.00 54.06 155 GLU B N 1
ATOM 4106 C CA . GLU B 2 149 ? 143.524 123.397 88.296 1.00 54.06 155 GLU B CA 1
ATOM 4107 C C . GLU B 2 149 ? 142.899 123.412 86.909 1.00 54.06 155 GLU B C 1
ATOM 4108 O O . GLU B 2 149 ? 141.675 123.470 86.761 1.00 54.06 155 GLU B O 1
ATOM 4114 N N . SER B 2 150 ? 143.756 123.353 85.891 1.00 53.84 156 SER B N 1
ATOM 4115 C CA . SER B 2 150 ? 143.321 123.147 84.517 1.00 53.84 156 SER B CA 1
ATOM 4116 C C . SER B 2 150 ? 143.195 121.654 84.257 1.00 53.84 156 SER B C 1
ATOM 4117 O O . SER B 2 150 ? 144.090 120.881 84.612 1.00 53.84 156 SER B O 1
ATOM 4120 N N . TYR B 2 151 ? 142.087 121.249 83.637 1.00 52.95 157 TYR B N 1
ATOM 4121 C CA . TYR B 2 151 ? 141.853 119.827 83.418 1.00 52.95 157 TYR B CA 1
ATOM 4122 C C . TYR B 2 151 ? 142.582 119.316 82.179 1.00 52.95 157 TYR B C 1
ATOM 4123 O O . TYR B 2 151 ? 143.429 118.423 82.272 1.00 52.95 157 TYR B O 1
ATOM 4132 N N . GLY B 2 152 ? 142.261 119.866 81.012 1.00 53.62 158 GLY B N 1
ATOM 4133 C CA . GLY B 2 152 ? 142.758 119.324 79.763 1.00 53.62 158 GLY B CA 1
ATOM 4134 C C . GLY B 2 152 ? 144.078 119.892 79.288 1.00 53.62 158 GLY B C 1
ATOM 4135 O O . GLY B 2 152 ? 144.803 119.229 78.540 1.00 53.62 158 GLY B O 1
ATOM 4136 N N . TYR B 2 153 ? 144.409 121.108 79.714 1.00 56.43 159 TYR B N 1
ATOM 4137 C CA . TYR B 2 153 ? 145.564 121.835 79.200 1.00 56.43 159 TYR B CA 1
ATOM 4138 C C . TYR B 2 153 ? 146.731 121.693 80.168 1.00 56.43 159 TYR B C 1
ATOM 4139 O O . TYR B 2 153 ? 146.621 122.066 81.340 1.00 56.43 159 TYR B O 1
ATOM 4148 N N . THR B 2 154 ? 147.847 121.167 79.669 1.00 56.01 160 THR B N 1
ATOM 4149 C CA . THR B 2 154 ? 149.050 120.997 80.467 1.00 56.01 160 THR B CA 1
ATOM 4150 C C . THR B 2 154 ? 149.798 122.325 80.571 1.00 56.01 160 THR B C 1
ATOM 4151 O O . THR B 2 154 ? 149.365 123.356 80.051 1.00 56.01 160 THR B O 1
ATOM 4155 N N . THR B 2 155 ? 150.944 122.302 81.256 1.00 56.22 161 THR B N 1
ATOM 4156 C CA . THR B 2 155 ? 151.754 123.508 81.383 1.00 56.22 161 THR B CA 1
ATOM 4157 C C . THR B 2 155 ? 152.288 123.987 80.041 1.00 56.22 161 THR B C 1
ATOM 4158 O O . THR B 2 155 ? 152.609 125.172 79.901 1.00 56.22 161 THR B O 1
ATOM 4162 N N . ASP B 2 156 ? 152.394 123.098 79.052 1.00 60.60 162 ASP B N 1
ATOM 4163 C CA . ASP B 2 156 ? 152.771 123.520 77.709 1.00 60.60 162 ASP B CA 1
ATOM 4164 C C . ASP B 2 156 ? 151.692 124.367 77.048 1.00 60.60 162 ASP B C 1
ATOM 4165 O O . ASP B 2 156 ? 152.011 125.162 76.158 1.00 60.60 162 ASP B O 1
ATOM 4170 N N . ASP B 2 157 ? 150.433 124.217 77.464 1.00 60.84 163 ASP B N 1
ATOM 4171 C CA . ASP B 2 157 ? 149.311 124.921 76.857 1.00 60.84 163 ASP B CA 1
ATOM 4172 C C . ASP B 2 157 ? 148.800 126.086 77.690 1.00 60.84 163 ASP B C 1
ATOM 4173 O O . ASP B 2 157 ? 148.406 127.108 77.120 1.00 60.84 163 ASP B O 1
ATOM 4178 N N . ILE B 2 158 ? 148.809 125.971 79.016 1.00 56.03 164 ILE B N 1
ATOM 4179 C CA . ILE B 2 158 ? 148.208 126.973 79.890 1.00 56.03 164 ILE B CA 1
ATOM 4180 C C . ILE B 2 158 ? 149.094 127.172 81.110 1.00 56.03 164 ILE B C 1
ATOM 4181 O O . ILE B 2 158 ? 149.695 126.221 81.621 1.00 56.03 164 ILE B O 1
ATOM 4186 N N . GLU B 2 159 ? 149.179 128.419 81.567 1.00 57.26 165 GLU B N 1
ATOM 4187 C CA . GLU B 2 159 ? 149.849 128.785 82.805 1.00 57.26 165 GLU B CA 1
ATOM 4188 C C . GLU B 2 159 ? 148.861 129.546 83.672 1.00 57.26 165 GLU B C 1
ATOM 4189 O O . GLU B 2 159 ? 148.030 130.294 83.153 1.00 57.26 165 GLU B O 1
ATOM 4195 N N . PHE B 2 160 ? 148.947 129.347 84.984 1.00 53.45 166 PHE B N 1
ATOM 4196 C CA . PHE B 2 160 ? 148.091 130.019 85.951 1.00 53.45 166 PHE B CA 1
ATOM 4197 C C . PHE B 2 160 ? 148.926 130.961 86.802 1.00 53.45 166 PHE B C 1
ATOM 4198 O O . PHE B 2 160 ? 150.083 130.668 87.118 1.00 53.45 166 PHE B O 1
ATOM 4206 N N . TYR B 2 161 ? 148.337 132.097 87.167 1.00 53.90 167 TYR B N 1
ATOM 4207 C CA . TYR B 2 161 ? 148.949 132.961 88.164 1.00 53.90 167 TYR B CA 1
ATOM 4208 C C . TYR B 2 161 ? 147.856 133.692 88.927 1.00 53.90 167 TYR B C 1
ATOM 4209 O O . TYR B 2 161 ? 146.714 133.798 88.473 1.00 53.90 167 TYR B O 1
ATOM 4218 N N . TRP B 2 162 ? 148.217 134.164 90.116 1.00 52.78 168 TRP B N 1
ATOM 4219 C CA . TRP B 2 162 ? 147.324 134.958 90.946 1.00 52.78 168 TRP B CA 1
ATOM 4220 C C . TRP B 2 162 ? 147.440 136.417 90.526 1.00 52.78 168 TRP B C 1
ATOM 4221 O O . TRP B 2 162 ? 148.502 137.029 90.680 1.00 52.78 168 TRP B O 1
ATOM 4232 N N . ARG B 2 163 ? 146.355 136.968 89.992 1.00 56.27 169 ARG B N 1
ATOM 4233 C CA . ARG B 2 163 ? 146.377 138.345 89.522 1.00 56.27 169 ARG B CA 1
ATOM 4234 C C . ARG B 2 163 ? 146.422 139.297 90.709 1.00 56.27 169 ARG B C 1
ATOM 4235 O O . ARG B 2 163 ? 145.603 139.201 91.628 1.00 56.27 169 ARG B O 1
ATOM 4243 N N . GLY B 2 164 ? 147.379 140.220 90.685 1.00 57.59 170 GLY B N 1
ATOM 4244 C CA . GLY B 2 164 ? 147.607 141.101 91.810 1.00 57.59 170 GLY B CA 1
ATOM 4245 C C . GLY B 2 164 ? 148.442 140.507 92.920 1.00 57.59 170 GLY B C 1
ATOM 4246 O O . GLY B 2 164 ? 148.544 141.118 93.990 1.00 57.59 170 GLY B O 1
ATOM 4247 N N . GLY B 2 165 ? 149.045 139.340 92.703 1.00 58.35 171 GLY B N 1
ATOM 4248 C CA . GLY B 2 165 ? 149.877 138.737 93.729 1.00 58.35 171 GLY B CA 1
ATOM 4249 C C . GLY B 2 165 ? 149.071 138.349 94.951 1.00 58.35 171 GLY B C 1
ATOM 4250 O O . GLY B 2 165 ? 147.961 137.812 94.855 1.00 58.35 171 GLY B O 1
ATOM 4251 N N . ASP B 2 166 ? 149.631 138.642 96.127 1.00 63.20 172 ASP B N 1
ATOM 4252 C CA . ASP B 2 166 ? 148.996 138.255 97.382 1.00 63.20 172 ASP B CA 1
ATOM 4253 C C . ASP B 2 166 ? 147.661 138.955 97.619 1.00 63.20 172 ASP B C 1
ATOM 4254 O O . ASP B 2 166 ? 146.892 138.510 98.477 1.00 63.20 172 ASP B O 1
ATOM 4259 N N . LYS B 2 167 ? 147.367 140.029 96.887 1.00 60.95 173 LYS B N 1
ATOM 4260 C CA . LYS B 2 167 ? 146.074 140.697 96.956 1.00 60.95 173 LYS B CA 1
ATOM 4261 C C . LYS B 2 167 ? 145.049 140.097 95.999 1.00 60.95 173 LYS B C 1
ATOM 4262 O O . LYS B 2 167 ? 144.004 140.713 95.770 1.00 60.95 173 LYS B O 1
ATOM 4268 N N . ALA B 2 168 ? 145.323 138.918 95.433 1.00 56.48 174 ALA B N 1
ATOM 4269 C CA . ALA B 2 168 ? 144.397 138.327 94.473 1.00 56.48 174 ALA B CA 1
ATOM 4270 C C . ALA B 2 168 ? 143.063 137.978 95.122 1.00 56.48 174 ALA B C 1
ATOM 4271 O O . ALA B 2 168 ? 142.004 138.194 94.523 1.00 56.48 174 ALA B O 1
ATOM 4273 N N . VAL B 2 169 ? 143.092 137.446 96.341 1.00 56.58 175 VAL B N 1
ATOM 4274 C CA . VAL B 2 169 ? 141.890 137.021 97.052 1.00 56.58 175 VAL B CA 1
ATOM 4275 C C . VAL B 2 169 ? 141.499 138.109 98.039 1.00 56.58 175 VAL B C 1
ATOM 4276 O O . VAL B 2 169 ? 142.313 138.521 98.875 1.00 56.58 175 VAL B O 1
ATOM 4280 N N . THR B 2 170 ? 140.254 138.572 97.943 1.00 57.91 176 THR B N 1
ATOM 4281 C CA . THR B 2 170 ? 139.720 139.634 98.783 1.00 57.91 176 THR B CA 1
ATOM 4282 C C . THR B 2 170 ? 138.446 139.145 99.460 1.00 57.91 176 THR B C 1
ATOM 4283 O O . THR B 2 170 ? 137.878 138.113 99.096 1.00 57.91 176 THR B O 1
ATOM 4287 N N . GLY B 2 171 ? 137.999 139.906 100.457 1.00 62.14 177 GLY B N 1
ATOM 4288 C CA . GLY B 2 171 ? 136.810 139.565 101.208 1.00 62.14 177 GLY B CA 1
ATOM 4289 C C . GLY B 2 171 ? 137.016 138.564 102.323 1.00 62.14 177 GLY B C 1
ATOM 4290 O O . GLY B 2 171 ? 136.035 138.180 102.973 1.00 62.14 177 GLY B O 1
ATOM 4291 N N . VAL B 2 172 ? 138.253 138.127 102.570 1.00 61.86 178 VAL B N 1
ATOM 4292 C CA . VAL B 2 172 ? 138.500 137.166 103.639 1.00 61.86 178 VAL B CA 1
ATOM 4293 C C . VAL B 2 172 ? 138.222 137.786 105.004 1.00 61.86 178 VAL B C 1
ATOM 4294 O O . VAL B 2 172 ? 137.803 137.087 105.935 1.00 61.86 178 VAL B O 1
ATOM 4298 N N . GLU B 2 173 ? 138.442 139.092 105.152 1.00 66.56 179 GLU B N 1
ATOM 4299 C CA . GLU B 2 173 ? 138.270 139.741 106.446 1.00 66.56 179 GLU B CA 1
ATOM 4300 C C . GLU B 2 173 ? 136.811 140.032 106.781 1.00 66.56 179 GLU B C 1
ATOM 4301 O O . GLU B 2 173 ? 136.510 140.294 107.950 1.00 66.56 179 GLU B O 1
ATOM 4307 N N . ARG B 2 174 ? 135.904 139.981 105.805 1.00 67.08 180 ARG B N 1
ATOM 4308 C CA . ARG B 2 174 ? 134.491 140.262 106.030 1.00 67.08 180 ARG B CA 1
ATOM 4309 C C . ARG B 2 174 ? 133.671 139.004 106.315 1.00 67.08 180 ARG B C 1
ATOM 4310 O O . ARG B 2 174 ? 132.441 139.083 106.383 1.00 67.08 180 ARG B O 1
ATOM 4318 N N . ILE B 2 175 ? 134.316 137.852 106.483 1.00 62.67 181 ILE B N 1
ATOM 4319 C CA . ILE B 2 175 ? 133.602 136.603 106.731 1.00 62.67 181 ILE B CA 1
ATOM 4320 C C . ILE B 2 175 ? 133.308 136.483 108.220 1.00 62.67 181 ILE B C 1
ATOM 4321 O O . ILE B 2 175 ? 134.196 136.680 109.059 1.00 62.67 181 ILE B O 1
ATOM 4326 N N . GLU B 2 176 ? 132.056 136.162 108.550 1.00 68.63 182 GLU B N 1
ATOM 4327 C CA . GLU B 2 176 ? 131.627 135.888 109.919 1.00 68.63 182 GLU B CA 1
ATOM 4328 C C . GLU B 2 176 ? 131.185 134.433 109.997 1.00 68.63 182 GLU B C 1
ATOM 4329 O O . GLU B 2 176 ? 130.142 134.068 109.443 1.00 68.63 182 GLU B O 1
ATOM 4335 N N . LEU B 2 177 ? 131.981 133.605 110.688 1.00 61.60 183 LEU B N 1
ATOM 4336 C CA . LEU B 2 177 ? 131.635 132.218 110.977 1.00 61.60 183 LEU B CA 1
ATOM 4337 C C . LEU B 2 177 ? 131.221 132.099 112.438 1.00 61.60 183 LEU B C 1
ATOM 4338 O O . LEU B 2 177 ? 131.986 132.535 113.311 1.00 61.60 183 LEU B O 1
ATOM 4343 N N . PRO B 2 178 ? 130.041 131.559 112.779 1.00 63.74 184 PRO B N 1
ATOM 4344 C CA . PRO B 2 178 ? 129.682 131.471 114.207 1.00 63.74 184 PRO B CA 1
ATOM 4345 C C . PRO B 2 178 ? 130.641 130.632 115.032 1.00 63.74 184 PRO B C 1
ATOM 4346 O O . PRO B 2 178 ? 130.875 130.954 116.204 1.00 63.74 184 PRO B O 1
ATOM 4350 N N . GLN B 2 179 ? 131.209 129.571 114.455 1.00 64.13 185 GLN B N 1
ATOM 4351 C CA . GLN B 2 179 ? 132.056 128.640 115.190 1.00 64.13 185 GLN B CA 1
ATOM 4352 C C . GLN B 2 179 ? 133.546 128.867 114.980 1.00 64.13 185 GLN B C 1
ATOM 4353 O O . GLN B 2 179 ? 134.342 128.397 115.801 1.00 64.13 185 GLN B O 1
ATOM 4359 N N . PHE B 2 180 ? 133.941 129.571 113.919 1.00 60.57 186 PHE B N 1
ATOM 4360 C CA . PHE B 2 180 ? 135.335 129.667 113.510 1.00 60.57 186 PHE B CA 1
ATOM 4361 C C . PHE B 2 180 ? 135.741 131.120 113.322 1.00 60.57 186 PHE B C 1
ATOM 4362 O O . PHE B 2 180 ? 134.908 132.007 113.124 1.00 60.57 186 PHE B O 1
ATOM 4370 N N . SER B 2 181 ? 137.052 131.341 113.399 1.00 59.90 187 SER B N 1
ATOM 4371 C CA . SER B 2 181 ? 137.677 132.617 113.082 1.00 59.90 187 SER B CA 1
ATOM 4372 C C . SER B 2 181 ? 138.765 132.370 112.048 1.00 59.90 187 SER B C 1
ATOM 4373 O O . SER B 2 181 ? 139.571 131.445 112.203 1.00 59.90 187 SER B O 1
ATOM 4376 N N . ILE B 2 182 ? 138.778 133.186 110.996 1.00 60.08 188 ILE B N 1
ATOM 4377 C CA . ILE B 2 182 ? 139.768 133.073 109.925 1.00 60.08 188 ILE B CA 1
ATOM 4378 C C . ILE B 2 182 ? 141.046 133.730 110.437 1.00 60.08 188 ILE B C 1
ATOM 4379 O O . ILE B 2 182 ? 141.157 134.957 110.442 1.00 60.08 188 ILE B O 1
ATOM 4384 N N . VAL B 2 183 ? 142.020 132.923 110.864 1.00 60.68 189 VAL B N 1
ATOM 4385 C CA . VAL B 2 183 ? 143.236 133.508 111.421 1.00 60.68 189 VAL B CA 1
ATOM 4386 C C . VAL B 2 183 ? 144.219 133.895 110.320 1.00 60.68 189 VAL B C 1
ATOM 4387 O O . VAL B 2 183 ? 145.043 134.796 110.515 1.00 60.68 189 VAL B O 1
ATOM 4391 N N . GLU B 2 184 ? 144.155 133.247 109.159 1.00 61.22 190 GLU B N 1
ATOM 4392 C CA . GLU B 2 184 ? 145.098 133.535 108.086 1.00 61.22 190 GLU B CA 1
ATOM 4393 C C . GLU B 2 184 ? 144.606 132.860 106.813 1.00 61.22 190 GLU B C 1
ATOM 4394 O O . GLU B 2 184 ? 143.919 131.835 106.867 1.00 61.22 190 GLU B O 1
ATOM 4400 N N . HIS B 2 185 ? 144.947 133.463 105.674 1.00 58.31 191 HIS B N 1
ATOM 4401 C CA . HIS B 2 185 ? 144.723 132.863 104.367 1.00 58.31 191 HIS B CA 1
ATOM 4402 C C . HIS B 2 185 ? 145.995 132.985 103.541 1.00 58.31 191 HIS B C 1
ATOM 4403 O O . HIS B 2 185 ? 146.790 133.910 103.730 1.00 58.31 191 HIS B O 1
ATOM 4410 N N . ARG B 2 186 ? 146.177 132.036 102.624 1.00 59.76 192 ARG B N 1
ATOM 4411 C CA . ARG B 2 186 ? 147.412 131.899 101.866 1.00 59.76 192 ARG B CA 1
ATOM 4412 C C . ARG B 2 186 ? 147.100 131.514 100.428 1.00 59.76 192 ARG B C 1
ATOM 4413 O O . ARG B 2 186 ? 146.103 130.841 100.150 1.00 59.76 192 ARG B O 1
ATOM 4421 N N . LEU B 2 187 ? 147.975 131.945 99.520 1.00 55.99 193 LEU B N 1
ATOM 4422 C CA . LEU B 2 187 ? 147.888 131.633 98.099 1.00 55.99 193 LEU B CA 1
ATOM 4423 C C . LEU B 2 187 ? 149.167 130.929 97.671 1.00 55.99 193 LEU B C 1
ATOM 4424 O O . LEU B 2 187 ? 150.266 131.376 98.015 1.00 55.99 193 LEU B O 1
ATOM 4429 N N . VAL B 2 188 ? 149.021 129.835 96.925 1.00 59.05 194 VAL B N 1
ATOM 4430 C CA . VAL B 2 188 ? 150.151 129.058 96.432 1.00 59.05 194 VAL B CA 1
ATOM 4431 C C . VAL B 2 188 ? 149.940 128.776 94.952 1.00 59.05 194 VAL B C 1
ATOM 4432 O O . VAL B 2 188 ? 148.807 128.624 94.487 1.00 59.05 194 VAL B O 1
ATOM 4436 N N . SER B 2 189 ? 151.045 128.716 94.209 1.00 58.70 195 SER B N 1
ATOM 4437 C CA . SER B 2 189 ? 151.042 128.353 92.798 1.00 58.70 195 SER B CA 1
ATOM 4438 C C . SER B 2 189 ? 152.144 127.332 92.561 1.00 58.70 195 SER B C 1
ATOM 4439 O O . SER B 2 189 ? 153.274 127.523 93.019 1.00 58.70 195 SER B O 1
ATOM 4442 N N . ARG B 2 190 ? 151.820 126.257 91.850 1.00 58.82 196 ARG B N 1
ATOM 4443 C CA . ARG B 2 190 ? 152.767 125.168 91.641 1.00 58.82 196 ARG B CA 1
ATOM 4444 C C . ARG B 2 190 ? 152.314 124.347 90.439 1.00 58.82 196 ARG B C 1
ATOM 4445 O O . ARG B 2 190 ? 151.393 124.732 89.711 1.00 58.82 196 ARG B O 1
ATOM 4453 N N . ASN B 2 191 ? 152.973 123.208 90.232 1.00 56.85 197 ASN B N 1
ATOM 4454 C CA . ASN B 2 191 ? 152.633 122.254 89.187 1.00 56.85 197 ASN B CA 1
ATOM 4455 C C . ASN B 2 191 ? 152.335 120.901 89.816 1.00 56.85 197 ASN B C 1
ATOM 4456 O O . ASN B 2 191 ? 152.934 120.525 90.828 1.00 56.85 197 ASN B O 1
ATOM 4461 N N . VAL B 2 192 ? 151.397 120.178 89.209 1.00 54.49 198 VAL B N 1
ATOM 4462 C CA . VAL B 2 192 ? 151.002 118.845 89.650 1.00 54.49 198 VAL B CA 1
ATOM 4463 C C . VAL B 2 192 ? 151.106 117.908 88.458 1.00 54.49 198 VAL B C 1
ATOM 4464 O O . VAL B 2 192 ? 150.591 118.213 87.377 1.00 54.49 198 VAL B O 1
ATOM 4468 N N . VAL B 2 193 ? 151.766 116.770 88.658 1.00 54.07 199 VAL B N 1
ATOM 4469 C CA . VAL B 2 193 ? 152.050 115.813 87.595 1.00 54.07 199 VAL B CA 1
ATOM 4470 C C . VAL B 2 193 ? 151.121 114.620 87.766 1.00 54.07 199 VAL B C 1
ATOM 4471 O O . VAL B 2 193 ? 151.116 113.972 88.820 1.00 54.07 199 VAL B O 1
ATOM 4475 N N . PHE B 2 194 ? 150.337 114.339 86.731 1.00 53.93 200 PHE B N 1
ATOM 4476 C CA . PHE B 2 194 ? 149.533 113.133 86.616 1.00 53.93 200 PHE B CA 1
ATOM 4477 C C . PHE B 2 194 ? 150.106 112.262 85.504 1.00 53.93 200 PHE B C 1
ATOM 4478 O O . PHE B 2 194 ? 151.096 112.612 84.855 1.00 53.93 200 PHE B O 1
ATOM 4486 N N . ALA B 2 195 ? 149.475 111.107 85.287 1.00 56.03 201 ALA B N 1
ATOM 4487 C CA . ALA B 2 195 ? 149.918 110.220 84.218 1.00 56.03 201 ALA B CA 1
ATOM 4488 C C . ALA B 2 195 ? 149.759 110.866 82.848 1.00 56.03 201 ALA B C 1
ATOM 4489 O O . ALA B 2 195 ? 150.510 110.543 81.920 1.00 56.03 201 ALA B O 1
ATOM 4491 N N . THR B 2 196 ? 148.798 111.777 82.699 1.00 55.11 202 THR B N 1
ATOM 4492 C CA . THR B 2 196 ? 148.538 112.431 81.425 1.00 55.11 202 THR B CA 1
ATOM 4493 C C . THR B 2 196 ? 149.429 113.643 81.171 1.00 55.11 202 THR B C 1
ATOM 4494 O O . THR B 2 196 ? 149.455 114.139 80.040 1.00 55.11 202 THR B O 1
ATOM 4498 N N . GLY B 2 197 ? 150.153 114.128 82.178 1.00 55.73 203 GLY B N 1
ATOM 4499 C CA . GLY B 2 197 ? 151.070 115.235 82.025 1.00 55.73 203 GLY B CA 1
ATOM 4500 C C . GLY B 2 197 ? 151.071 116.106 83.261 1.00 55.73 203 GLY B C 1
ATOM 4501 O O . GLY B 2 197 ? 150.480 115.770 84.285 1.00 55.73 203 GLY B O 1
ATOM 4502 N N . ALA B 2 198 ? 151.751 117.246 83.149 1.00 54.38 204 ALA B N 1
ATOM 4503 C CA . ALA B 2 198 ? 151.856 118.224 84.223 1.00 54.38 204 ALA B CA 1
ATOM 4504 C C . ALA B 2 198 ? 150.890 119.372 83.969 1.00 54.38 204 ALA B C 1
ATOM 4505 O O . ALA B 2 198 ? 150.736 119.822 82.831 1.00 54.38 204 ALA B O 1
ATOM 4507 N N . TYR B 2 199 ? 150.247 119.843 85.035 1.00 53.63 205 TYR B N 1
ATOM 4508 C CA . TYR B 2 199 ? 149.232 120.881 84.964 1.00 53.63 205 TYR B CA 1
ATOM 4509 C C . TYR B 2 199 ? 149.518 121.961 85.997 1.00 53.63 205 TYR B C 1
ATOM 4510 O O . TYR B 2 199 ? 150.135 121.681 87.028 1.00 53.63 205 TYR B O 1
ATOM 4519 N N . PRO B 2 200 ? 149.081 123.199 85.759 1.00 53.59 206 PRO B N 1
ATOM 4520 C CA . PRO B 2 200 ? 149.255 124.236 86.777 1.00 53.59 206 PRO B CA 1
ATOM 4521 C C . PRO B 2 200 ? 148.196 124.124 87.860 1.00 53.59 206 PRO B C 1
ATOM 4522 O O . PRO B 2 200 ? 147.062 123.712 87.611 1.00 53.59 206 PRO B O 1
ATOM 4526 N N . ARG B 2 201 ? 148.581 124.509 89.076 1.00 54.60 207 ARG B N 1
ATOM 4527 C CA . ARG B 2 201 ? 147.725 124.365 90.247 1.00 54.60 207 ARG B CA 1
ATOM 4528 C C . ARG B 2 201 ? 147.859 125.613 91.102 1.00 54.60 207 ARG B C 1
ATOM 4529 O O . ARG B 2 201 ? 148.948 125.911 91.600 1.00 54.60 207 ARG B O 1
ATOM 4537 N N . LEU B 2 202 ? 146.754 126.330 91.271 1.00 52.90 208 LEU B N 1
ATOM 4538 C CA . LEU B 2 202 ? 146.641 127.370 92.279 1.00 52.90 208 LEU B CA 1
ATOM 4539 C C . LEU B 2 202 ? 145.921 126.793 93.490 1.00 52.90 208 LEU B C 1
ATOM 4540 O O . LEU B 2 202 ? 145.100 125.883 93.367 1.00 52.90 208 LEU B O 1
ATOM 4545 N N . SER B 2 203 ? 146.255 127.313 94.667 1.00 55.88 209 SER B N 1
ATOM 4546 C CA . SER B 2 203 ? 145.697 126.810 95.917 1.00 55.88 209 SER B CA 1
ATOM 4547 C C . SER B 2 203 ? 145.407 127.986 96.832 1.00 55.88 209 SER B C 1
ATOM 4548 O O . SER B 2 203 ? 146.310 128.771 97.140 1.00 55.88 209 SER B O 1
ATOM 4551 N N . LEU B 2 204 ? 144.150 128.102 97.255 1.00 56.32 210 LEU B N 1
ATOM 4552 C CA . LEU B 2 204 ? 143.714 129.113 98.215 1.00 56.32 210 LEU B CA 1
ATOM 4553 C C . LEU B 2 204 ? 143.406 128.398 99.522 1.00 56.32 210 LEU B C 1
ATOM 4554 O O . LEU B 2 204 ? 142.435 127.642 99.601 1.00 56.32 210 LEU B O 1
ATOM 4559 N N . SER B 2 205 ? 144.223 128.643 100.543 1.00 58.68 211 SER B N 1
ATOM 4560 C CA . SER B 2 205 ? 144.104 127.974 101.831 1.00 58.68 211 SER B CA 1
ATOM 4561 C C . SER B 2 205 ? 143.636 128.963 102.887 1.00 58.68 211 SER B C 1
ATOM 4562 O O . SER B 2 205 ? 144.040 130.127 102.877 1.00 58.68 211 SER B O 1
ATOM 4565 N N . PHE B 2 206 ? 142.772 128.495 103.784 1.00 59.30 212 PHE B N 1
ATOM 4566 C CA . PHE B 2 206 ? 142.369 129.225 104.974 1.00 59.30 212 PHE B CA 1
ATOM 4567 C C . PHE B 2 206 ? 142.709 128.393 106.200 1.00 59.30 212 PHE B C 1
ATOM 4568 O O . PHE B 2 206 ? 142.655 127.157 106.164 1.00 59.30 212 PHE B O 1
ATOM 4576 N N . ARG B 2 207 ? 143.065 129.081 107.282 1.00 61.44 213 ARG B N 1
ATOM 4577 C CA . ARG B 2 207 ? 143.260 128.462 108.584 1.00 61.44 213 ARG B CA 1
ATOM 4578 C C . ARG B 2 207 ? 142.194 128.986 109.537 1.00 61.44 213 ARG B C 1
ATOM 4579 O O . ARG B 2 207 ? 142.038 130.203 109.702 1.00 61.44 213 ARG B O 1
ATOM 4587 N N . LEU B 2 208 ? 141.456 128.058 110.141 1.00 59.88 214 LEU B N 1
ATOM 4588 C CA . LEU B 2 208 ? 140.290 128.349 110.960 1.00 59.88 214 LEU B CA 1
ATOM 4589 C C . LEU B 2 208 ? 140.587 127.942 112.394 1.00 59.88 214 LEU B C 1
ATOM 4590 O O . LEU B 2 208 ? 141.015 126.809 112.640 1.00 59.88 214 LEU B O 1
ATOM 4595 N N . LYS B 2 209 ? 140.356 128.859 113.330 1.00 60.47 215 LYS B N 1
ATOM 4596 C CA . LYS B 2 209 ? 140.459 128.577 114.756 1.00 60.47 215 LYS B CA 1
ATOM 4597 C C . LYS B 2 209 ? 139.056 128.479 115.337 1.00 60.47 215 LYS B C 1
ATOM 4598 O O . LYS B 2 209 ? 138.246 129.395 115.166 1.00 60.47 215 LYS B O 1
ATOM 4604 N N . ARG B 2 210 ? 138.772 127.372 116.017 1.00 59.44 216 ARG B N 1
ATOM 4605 C CA . ARG B 2 210 ? 137.440 127.131 116.550 1.00 59.44 216 ARG B CA 1
ATOM 4606 C C . ARG B 2 210 ? 137.218 127.929 117.828 1.00 59.44 216 ARG B C 1
ATOM 4607 O O . ARG B 2 210 ? 138.110 128.041 118.673 1.00 59.44 216 ARG B O 1
ATOM 4615 N N . ASN B 2 211 ? 136.016 128.483 117.963 1.00 63.56 217 ASN B N 1
ATOM 4616 C CA . ASN B 2 211 ? 135.662 129.257 119.144 1.00 63.56 217 ASN B CA 1
ATOM 4617 C C . ASN B 2 211 ? 135.305 128.331 120.300 1.00 63.56 217 ASN B C 1
ATOM 4618 O O . ASN B 2 211 ? 134.607 127.329 120.122 1.00 63.56 217 ASN B O 1
ATOM 4623 N N . ILE B 2 212 ? 135.783 128.686 121.494 1.00 63.70 218 ILE B N 1
ATOM 4624 C CA . ILE B 2 212 ? 135.665 127.828 122.668 1.00 63.70 218 ILE B CA 1
ATOM 4625 C C . ILE B 2 212 ? 134.474 128.189 123.558 1.00 63.70 218 ILE B C 1
ATOM 4626 O O . ILE B 2 212 ? 134.082 127.372 124.405 1.00 63.70 218 ILE B O 1
ATOM 4631 N N . GLY B 2 213 ? 133.880 129.373 123.384 1.00 65.52 219 GLY B N 1
ATOM 4632 C CA . GLY B 2 213 ? 132.820 129.801 124.286 1.00 65.52 219 GLY B CA 1
ATOM 4633 C C . GLY B 2 213 ? 131.593 128.912 124.232 1.00 65.52 219 GLY B C 1
ATOM 4634 O O . GLY B 2 213 ? 130.970 128.636 125.262 1.00 65.52 219 GLY B O 1
ATOM 4635 N N . TYR B 2 214 ? 131.222 128.462 123.030 1.00 64.46 220 TYR B N 1
ATOM 4636 C CA . TYR B 2 214 ? 130.081 127.563 122.895 1.00 64.46 220 TYR B CA 1
ATOM 4637 C C . TYR B 2 214 ? 130.297 126.293 123.704 1.00 64.46 220 TYR B C 1
ATOM 4638 O O . TYR B 2 214 ? 129.405 125.841 124.431 1.00 64.46 220 TYR B O 1
ATOM 4647 N N . PHE B 2 215 ? 131.493 125.716 123.607 1.00 62.32 221 PHE B N 1
ATOM 4648 C CA . PHE B 2 215 ? 131.773 124.480 124.321 1.00 62.32 221 PHE B CA 1
ATOM 4649 C C . PHE B 2 215 ? 131.890 124.710 125.819 1.00 62.32 221 PHE B C 1
ATOM 4650 O O . PHE B 2 215 ? 131.483 123.849 126.602 1.00 62.32 221 PHE B O 1
ATOM 4658 N N . ILE B 2 216 ? 132.412 125.864 126.240 1.00 64.68 222 ILE B N 1
ATOM 4659 C CA . ILE B 2 216 ? 132.444 126.171 127.667 1.00 64.68 222 ILE B CA 1
ATOM 4660 C C . ILE B 2 216 ? 131.026 126.255 128.215 1.00 64.68 222 ILE B C 1
ATOM 4661 O O . ILE B 2 216 ? 130.735 125.756 129.308 1.00 64.68 222 ILE B O 1
ATOM 4666 N N . LEU B 2 217 ? 130.121 126.889 127.466 1.00 66.51 223 LEU B N 1
ATOM 4667 C CA . LEU B 2 217 ? 128.733 126.968 127.907 1.00 66.51 223 LEU B CA 1
ATOM 4668 C C . LEU B 2 217 ? 128.068 125.596 127.913 1.00 66.51 223 LEU B C 1
ATOM 4669 O O . LEU B 2 217 ? 127.275 125.290 128.811 1.00 66.51 223 LEU B O 1
ATOM 4674 N N . GLN B 2 218 ? 128.376 124.757 126.924 1.00 68.30 224 GLN B N 1
ATOM 4675 C CA . GLN B 2 218 ? 127.605 123.541 126.697 1.00 68.30 224 GLN B CA 1
ATOM 4676 C C . GLN B 2 218 ? 128.099 122.340 127.499 1.00 68.30 224 GLN B C 1
ATOM 4677 O O . GLN B 2 218 ? 127.278 121.589 128.037 1.00 68.30 224 GLN B O 1
ATOM 4683 N N . THR B 2 219 ? 129.415 122.137 127.593 1.00 66.70 225 THR B N 1
ATOM 4684 C CA . THR B 2 219 ? 129.994 120.901 128.107 1.00 66.70 225 THR B CA 1
ATOM 4685 C C . THR B 2 219 ? 130.823 121.100 129.364 1.00 66.70 225 THR B C 1
ATOM 4686 O O . THR B 2 219 ? 130.587 120.417 130.368 1.00 66.70 225 THR B O 1
ATOM 4690 N N . TYR B 2 220 ? 131.802 122.006 129.335 1.00 64.13 226 TYR B N 1
ATOM 4691 C CA . TYR B 2 220 ? 132.786 122.073 130.411 1.00 64.13 226 TYR B CA 1
ATOM 4692 C C . TYR B 2 220 ? 132.147 122.509 131.723 1.00 64.13 226 TYR B C 1
ATOM 4693 O O . TYR B 2 220 ? 132.382 121.898 132.772 1.00 64.13 226 TYR B O 1
ATOM 4702 N N . MET B 2 221 ? 131.339 123.567 131.684 1.00 67.51 227 MET B N 1
ATOM 4703 C CA . MET B 2 221 ? 130.692 124.050 132.903 1.00 67.51 227 MET B CA 1
ATOM 4704 C C . MET B 2 221 ? 129.760 123.017 133.523 1.00 67.51 227 MET B C 1
ATOM 4705 O O . MET B 2 221 ? 129.884 122.758 134.735 1.00 67.51 227 MET B O 1
ATOM 4710 N N . PRO B 2 222 ? 128.812 122.411 132.792 1.00 65.64 228 PRO B N 1
ATOM 4711 C CA . PRO B 2 222 ? 127.959 121.392 133.432 1.00 65.64 228 PRO B CA 1
ATOM 4712 C C . PRO B 2 222 ? 128.734 120.208 133.980 1.00 65.64 228 PRO B C 1
ATOM 4713 O O . PRO B 2 222 ? 128.367 119.678 135.033 1.00 65.64 228 PRO B O 1
ATOM 4717 N N . SER B 2 223 ? 129.801 119.779 133.302 1.00 64.47 229 SER B N 1
ATOM 4718 C CA . SER B 2 223 ? 130.607 118.679 133.822 1.00 64.47 229 SER B CA 1
ATOM 4719 C C . SER B 2 223 ? 131.263 119.056 135.144 1.00 64.47 229 SER B C 1
ATOM 4720 O O . SER B 2 223 ? 131.277 118.259 136.091 1.00 64.47 229 SER B O 1
ATOM 4723 N N . ILE B 2 224 ? 131.801 120.274 135.230 1.00 64.76 230 ILE B N 1
ATOM 4724 C CA . ILE B 2 224 ? 132.437 120.729 136.464 1.00 64.76 230 ILE B CA 1
ATOM 4725 C C . ILE B 2 224 ? 131.415 120.794 137.591 1.00 64.76 230 ILE B C 1
ATOM 4726 O O . ILE B 2 224 ? 131.676 120.354 138.720 1.00 64.76 230 ILE B O 1
ATOM 4731 N N . LEU B 2 225 ? 130.245 121.319 137.259 1.00 65.33 231 LEU B N 1
ATOM 4732 C CA . LEU B 2 225 ? 129.182 121.475 138.279 1.00 65.33 231 LEU B CA 1
ATOM 4733 C C . LEU B 2 225 ? 128.692 120.102 138.741 1.00 65.33 231 LEU B C 1
ATOM 4734 O O . LEU B 2 225 ? 128.441 119.954 139.932 1.00 65.33 231 LEU B O 1
ATOM 4739 N N . ILE B 2 226 ? 128.585 119.136 137.842 1.00 62.52 232 ILE B N 1
ATOM 4740 C CA . ILE B 2 226 ? 128.177 117.780 138.197 1.00 62.52 232 ILE B CA 1
ATOM 4741 C C . ILE B 2 226 ? 129.239 117.122 139.066 1.00 62.52 232 ILE B C 1
ATOM 4742 O O . ILE B 2 226 ? 128.924 116.383 140.005 1.00 62.52 232 ILE B O 1
ATOM 4747 N N . THR B 2 227 ? 130.515 117.376 138.769 1.00 62.61 233 THR B N 1
ATOM 4748 C CA . THR B 2 227 ? 131.584 116.848 139.612 1.00 62.61 233 THR B CA 1
ATOM 4749 C C . THR B 2 227 ? 131.512 117.434 141.019 1.00 62.61 233 THR B C 1
ATOM 4750 O O . THR B 2 227 ? 131.762 116.735 142.011 1.00 62.61 233 THR B O 1
ATOM 4754 N N . ILE B 2 228 ? 131.174 118.719 141.127 1.00 63.49 234 ILE B N 1
ATOM 4755 C CA . ILE B 2 228 ? 131.056 119.340 142.446 1.00 63.49 234 ILE B CA 1
ATOM 4756 C C . ILE B 2 228 ? 129.909 118.709 143.233 1.00 63.49 234 ILE B C 1
ATOM 4757 O O . ILE B 2 228 ? 130.043 118.398 144.426 1.00 63.49 234 ILE B O 1
ATOM 4762 N N . LEU B 2 229 ? 128.762 118.503 142.583 1.00 63.26 235 LEU B N 1
ATOM 4763 C CA . LEU B 2 229 ? 127.680 117.796 143.264 1.00 63.26 235 LEU B CA 1
ATOM 4764 C C . LEU B 2 229 ? 128.040 116.351 143.575 1.00 63.26 235 LEU B C 1
ATOM 4765 O O . LEU B 2 229 ? 127.484 115.778 144.516 1.00 63.26 235 LEU B O 1
ATOM 4770 N N . SER B 2 230 ? 128.941 115.743 142.806 1.00 62.50 236 SER B N 1
ATOM 4771 C CA . SER B 2 230 ? 129.480 114.448 143.203 1.00 62.50 236 SER B CA 1
ATOM 4772 C C . SER B 2 230 ? 130.257 114.567 144.507 1.00 62.50 236 SER B C 1
ATOM 4773 O O . SER B 2 230 ? 130.144 113.707 145.389 1.00 62.50 236 SER B O 1
ATOM 4776 N N . TRP B 2 231 ? 131.053 115.630 144.646 1.00 63.85 237 TRP B N 1
ATOM 4777 C CA . TRP B 2 231 ? 131.797 115.844 145.887 1.00 63.85 237 TRP B CA 1
ATOM 4778 C C . TRP B 2 231 ? 130.890 116.143 147.068 1.00 63.85 237 TRP B C 1
ATOM 4779 O O . TRP B 2 231 ? 131.310 115.951 148.214 1.00 63.85 237 TRP B O 1
ATOM 4790 N N . VAL B 2 232 ? 129.677 116.643 146.814 1.00 64.47 238 VAL B N 1
ATOM 4791 C CA . VAL B 2 232 ? 128.771 117.008 147.908 1.00 64.47 238 VAL B CA 1
ATOM 4792 C C . VAL B 2 232 ? 128.499 115.821 148.831 1.00 64.47 238 VAL B C 1
ATOM 4793 O O . VAL B 2 232 ? 128.230 116.006 150.024 1.00 64.47 238 VAL B O 1
ATOM 4797 N N . SER B 2 233 ? 128.571 114.592 148.311 1.00 63.76 239 SER B N 1
ATOM 4798 C CA . SER B 2 233 ? 128.264 113.420 149.124 1.00 63.76 239 SER B CA 1
ATOM 4799 C C . SER B 2 233 ? 129.239 113.225 150.279 1.00 63.76 239 SER B C 1
ATOM 4800 O O . SER B 2 233 ? 128.881 112.577 151.268 1.00 63.76 239 SER B O 1
ATOM 4803 N N . PHE B 2 234 ? 130.460 113.760 150.185 1.00 64.35 240 PHE B N 1
ATOM 4804 C CA . PHE B 2 234 ? 131.437 113.548 151.248 1.00 64.35 240 PHE B CA 1
ATOM 4805 C C . PHE B 2 234 ? 131.032 114.213 152.556 1.00 64.35 240 PHE B C 1
ATOM 4806 O O . PHE B 2 234 ? 131.484 113.777 153.620 1.00 64.35 240 PHE B O 1
ATOM 4814 N N . TRP B 2 235 ? 130.200 115.250 152.507 1.00 67.28 241 TRP B N 1
ATOM 4815 C CA . TRP B 2 235 ? 129.709 115.915 153.706 1.00 67.28 241 TRP B CA 1
ATOM 4816 C C . TRP B 2 235 ? 128.420 115.303 154.241 1.00 67.28 241 TRP B C 1
ATOM 4817 O O . TRP B 2 235 ? 127.920 115.760 155.275 1.00 67.28 241 TRP B O 1
ATOM 4828 N N . ILE B 2 236 ? 127.875 114.284 153.575 1.00 64.54 242 ILE B N 1
ATOM 4829 C CA . ILE B 2 236 ? 126.678 113.588 154.031 1.00 64.54 242 ILE B CA 1
ATOM 4830 C C . ILE B 2 236 ? 127.109 112.459 154.958 1.00 64.54 242 ILE B C 1
ATOM 4831 O O . ILE B 2 236 ? 128.195 111.887 154.813 1.00 64.54 242 ILE B O 1
ATOM 4836 N N . ASN B 2 237 ? 126.254 112.146 155.930 1.00 69.81 243 ASN B N 1
ATOM 4837 C CA . ASN B 2 237 ? 126.563 111.115 156.912 1.00 69.81 243 ASN B CA 1
ATOM 4838 C C . ASN B 2 237 ? 126.752 109.762 156.237 1.00 69.81 243 ASN B C 1
ATOM 4839 O O . ASN B 2 237 ? 126.091 109.445 155.245 1.00 69.81 243 ASN B O 1
ATOM 4844 N N . TYR B 2 238 ? 127.669 108.962 156.787 1.00 71.75 244 TYR B N 1
ATOM 4845 C CA . TYR B 2 238 ? 127.986 107.671 156.185 1.00 71.75 244 TYR B CA 1
ATOM 4846 C C . TYR B 2 238 ? 126.796 106.720 156.217 1.00 71.75 244 TYR B C 1
ATOM 4847 O O . TYR B 2 238 ? 126.696 105.828 155.366 1.00 71.75 244 TYR B O 1
ATOM 4856 N N . ASP B 2 239 ? 125.889 106.885 157.181 1.00 69.84 245 ASP B N 1
ATOM 4857 C CA . ASP B 2 239 ? 124.727 106.012 157.285 1.00 69.84 245 ASP B CA 1
ATOM 4858 C C . ASP B 2 239 ? 123.585 106.416 156.358 1.00 69.84 245 ASP B C 1
ATOM 4859 O O . ASP B 2 239 ? 122.600 105.675 156.266 1.00 69.84 245 ASP B O 1
ATOM 4864 N N . ALA B 2 240 ? 123.685 107.559 155.673 1.00 65.32 246 ALA B N 1
ATOM 4865 C CA . ALA B 2 240 ? 122.668 107.987 154.710 1.00 65.32 246 ALA B CA 1
ATOM 4866 C C . ALA B 2 240 ? 122.959 107.329 153.359 1.00 65.32 246 ALA B C 1
ATOM 4867 O O . ALA B 2 240 ? 123.280 107.974 152.356 1.00 65.32 246 ALA B O 1
ATOM 4869 N N . SER B 2 241 ? 122.837 105.999 153.358 1.00 63.61 247 SER B N 1
ATOM 4870 C CA . SER B 2 241 ? 123.235 105.214 152.196 1.00 63.61 247 SER B CA 1
ATOM 4871 C C . SER B 2 241 ? 122.366 105.518 150.987 1.00 63.61 247 SER B C 1
ATOM 4872 O O . SER B 2 241 ? 122.880 105.651 149.873 1.00 63.61 247 SER B O 1
ATOM 4875 N N . ALA B 2 242 ? 121.052 105.632 151.184 1.00 61.54 248 ALA B N 1
ATOM 4876 C CA . ALA B 2 242 ? 120.165 105.915 150.062 1.00 61.54 248 ALA B CA 1
ATOM 4877 C C . ALA B 2 242 ? 120.519 107.247 149.414 1.00 61.54 248 ALA B C 1
ATOM 4878 O O . ALA B 2 242 ? 120.650 107.338 148.189 1.00 61.54 248 ALA B O 1
ATOM 4880 N N . ALA B 2 243 ? 120.735 108.279 150.231 1.00 62.05 249 ALA B N 1
ATOM 4881 C CA . ALA B 2 243 ? 121.054 109.599 149.697 1.00 62.05 249 ALA B CA 1
ATOM 4882 C C . ALA B 2 243 ? 122.392 109.594 148.968 1.00 62.05 249 ALA B C 1
ATOM 4883 O O . ALA B 2 243 ? 122.504 110.104 147.845 1.00 62.05 249 ALA B O 1
ATOM 4885 N N . ARG B 2 244 ? 123.425 109.026 149.595 1.00 63.12 250 ARG B N 1
ATOM 4886 C CA . ARG B 2 244 ? 124.755 109.085 148.997 1.00 63.12 250 ARG B CA 1
ATOM 4887 C C . ARG B 2 244 ? 124.829 108.245 147.727 1.00 63.12 250 ARG B C 1
ATOM 4888 O O . ARG B 2 244 ? 125.432 108.667 146.731 1.00 63.12 250 ARG B O 1
ATOM 4896 N N . VAL B 2 245 ? 124.209 107.063 147.732 1.00 61.58 251 VAL B N 1
ATOM 4897 C CA . VAL B 2 245 ? 124.171 106.238 146.532 1.00 61.58 251 VAL B CA 1
ATOM 4898 C C . VAL B 2 245 ? 123.368 106.920 145.435 1.00 61.58 251 VAL B C 1
ATOM 4899 O O . VAL B 2 245 ? 123.737 106.855 144.257 1.00 61.58 251 VAL B O 1
ATOM 4903 N N . ALA B 2 246 ? 122.259 107.577 145.790 1.00 60.45 252 ALA B N 1
ATOM 4904 C CA . ALA B 2 246 ? 121.483 108.294 144.786 1.00 60.45 252 ALA B CA 1
ATOM 4905 C C . ALA B 2 246 ? 122.321 109.386 144.139 1.00 60.45 252 ALA B C 1
ATOM 4906 O O . ALA B 2 246 ? 122.351 109.513 142.911 1.00 60.45 252 ALA B O 1
ATOM 4908 N N . LEU B 2 247 ? 123.045 110.156 144.954 1.00 62.43 253 LEU B N 1
ATOM 4909 C CA . LEU B 2 247 ? 123.879 111.227 144.417 1.00 62.43 253 LEU B CA 1
ATOM 4910 C C . LEU B 2 247 ? 124.972 110.674 143.508 1.00 62.43 253 LEU B C 1
ATOM 4911 O O . LEU B 2 247 ? 125.185 111.174 142.395 1.00 62.43 253 LEU B O 1
ATOM 4916 N N . GLY B 2 248 ? 125.671 109.631 143.963 1.00 61.13 254 GLY B N 1
ATOM 4917 C CA . GLY B 2 248 ? 126.761 109.084 143.167 1.00 61.13 254 GLY B CA 1
ATOM 4918 C C . GLY B 2 248 ? 126.288 108.479 141.859 1.00 61.13 254 GLY B C 1
ATOM 4919 O O . GLY B 2 248 ? 126.862 108.737 140.795 1.00 61.13 254 GLY B O 1
ATOM 4920 N N . ILE B 2 249 ? 125.230 107.665 141.920 1.00 61.10 255 ILE B N 1
ATOM 4921 C CA . ILE B 2 249 ? 124.686 107.041 140.718 1.00 61.10 255 ILE B CA 1
ATOM 4922 C C . ILE B 2 249 ? 124.193 108.107 139.754 1.00 61.10 255 ILE B C 1
ATOM 4923 O O . ILE B 2 249 ? 124.417 108.021 138.538 1.00 61.10 255 ILE B O 1
ATOM 4928 N N . THR B 2 250 ? 123.510 109.125 140.282 1.00 61.17 256 THR B N 1
ATOM 4929 C CA . THR B 2 250 ? 123.012 110.209 139.451 1.00 61.17 256 THR B CA 1
ATOM 4930 C C . THR B 2 250 ? 124.152 110.900 138.715 1.00 61.17 256 THR B C 1
ATOM 4931 O O . THR B 2 250 ? 124.101 111.065 137.492 1.00 61.17 256 THR B O 1
ATOM 4935 N N . THR B 2 251 ? 125.199 111.295 139.444 1.00 61.65 257 THR B N 1
ATOM 4936 C CA . THR B 2 251 ? 126.301 112.011 138.809 1.00 61.65 257 THR B CA 1
ATOM 4937 C C . THR B 2 251 ? 127.003 111.142 137.770 1.00 61.65 257 THR B C 1
ATOM 4938 O O . THR B 2 251 ? 127.334 111.616 136.674 1.00 61.65 257 THR B O 1
ATOM 4942 N N . VAL B 2 252 ? 127.221 109.862 138.086 1.00 62.91 258 VAL B N 1
ATOM 4943 C CA . VAL B 2 252 ? 127.923 108.974 137.161 1.00 62.91 258 VAL B CA 1
ATOM 4944 C C . VAL B 2 252 ? 127.126 108.815 135.869 1.00 62.91 258 VAL B C 1
ATOM 4945 O O . VAL B 2 252 ? 127.649 109.004 134.757 1.00 62.91 258 VAL B O 1
ATOM 4949 N N . LEU B 2 253 ? 125.840 108.480 135.997 1.00 62.79 259 LEU B N 1
ATOM 4950 C CA . LEU B 2 253 ? 125.033 108.250 134.808 1.00 62.79 259 LEU B CA 1
ATOM 4951 C C . LEU B 2 253 ? 124.820 109.533 134.023 1.00 62.79 259 LEU B C 1
ATOM 4952 O O . LEU B 2 253 ? 124.703 109.489 132.796 1.00 62.79 259 LEU B O 1
ATOM 4957 N N . THR B 2 254 ? 124.798 110.684 134.695 1.00 64.07 260 THR B N 1
ATOM 4958 C CA . THR B 2 254 ? 124.646 111.942 133.977 1.00 64.07 260 THR B CA 1
ATOM 4959 C C . THR B 2 254 ? 125.905 112.291 133.201 1.00 64.07 260 THR B C 1
ATOM 4960 O O . THR B 2 254 ? 125.824 112.840 132.098 1.00 64.07 260 THR B O 1
ATOM 4964 N N . MET B 2 255 ? 127.080 111.995 133.760 1.00 65.98 261 MET B N 1
ATOM 4965 C CA . MET B 2 255 ? 128.307 112.202 132.999 1.00 65.98 261 MET B CA 1
ATOM 4966 C C . MET B 2 255 ? 128.329 111.315 131.759 1.00 65.98 261 MET B C 1
ATOM 4967 O O . MET B 2 255 ? 128.661 111.777 130.655 1.00 65.98 261 MET B O 1
ATOM 4972 N N . THR B 2 256 ? 127.940 110.045 131.913 1.00 66.98 262 THR B N 1
ATOM 4973 C CA . THR B 2 256 ? 127.857 109.169 130.744 1.00 66.98 262 THR B CA 1
ATOM 4974 C C . THR B 2 256 ? 126.852 109.701 129.728 1.00 66.98 262 THR B C 1
ATOM 4975 O O . THR B 2 256 ? 127.120 109.711 128.518 1.00 66.98 262 THR B O 1
ATOM 4979 N N . THR B 2 257 ? 125.691 110.153 130.206 1.00 69.42 263 THR B N 1
ATOM 4980 C CA . THR B 2 257 ? 124.636 110.614 129.313 1.00 69.42 263 THR B CA 1
ATOM 4981 C C . THR B 2 257 ? 125.067 111.853 128.543 1.00 69.42 263 THR B C 1
ATOM 4982 O O . THR B 2 257 ? 124.846 111.944 127.333 1.00 69.42 263 THR B O 1
ATOM 4986 N N . ILE B 2 258 ? 125.680 112.824 129.225 1.00 68.60 264 ILE B N 1
ATOM 4987 C CA . ILE B 2 258 ? 126.076 114.048 128.538 1.00 68.60 264 ILE B CA 1
ATOM 4988 C C . ILE B 2 258 ? 127.195 113.761 127.546 1.00 68.60 264 ILE B C 1
ATOM 4989 O O . ILE B 2 258 ? 127.203 114.312 126.439 1.00 68.60 264 ILE B O 1
ATOM 4994 N N . ASN B 2 259 ? 128.133 112.872 127.896 1.00 70.48 265 ASN B N 1
ATOM 4995 C CA . ASN B 2 259 ? 129.191 112.527 126.948 1.00 70.48 265 ASN B CA 1
ATOM 4996 C C . ASN B 2 259 ? 128.614 111.884 125.690 1.00 70.48 265 ASN B C 1
ATOM 4997 O O . ASN B 2 259 ? 128.919 112.303 124.560 1.00 70.48 265 ASN B O 1
ATOM 5002 N N . THR B 2 260 ? 127.768 110.864 125.868 1.00 72.91 266 THR B N 1
ATOM 5003 C CA . THR B 2 260 ? 127.205 110.164 124.719 1.00 72.91 266 THR B CA 1
ATOM 5004 C C . THR B 2 260 ? 126.318 111.085 123.891 1.00 72.91 266 THR B C 1
ATOM 5005 O O . THR B 2 260 ? 126.392 111.082 122.658 1.00 72.91 266 THR B O 1
ATOM 5009 N N . HIS B 2 261 ? 125.481 111.891 124.551 1.00 74.75 267 HIS B N 1
ATOM 5010 C CA . HIS B 2 261 ? 124.606 112.810 123.835 1.00 74.75 267 HIS B CA 1
ATOM 5011 C C . HIS B 2 261 ? 125.403 113.858 123.073 1.00 74.75 267 HIS B C 1
ATOM 5012 O O . HIS B 2 261 ? 124.998 114.272 121.981 1.00 74.75 267 HIS B O 1
ATOM 5019 N N . LEU B 2 262 ? 126.532 114.302 123.629 1.00 70.81 268 LEU B N 1
ATOM 5020 C CA . LEU B 2 262 ? 127.368 115.267 122.928 1.00 70.81 268 LEU B CA 1
ATOM 5021 C C . LEU B 2 262 ? 127.969 114.660 121.671 1.00 70.81 268 LEU B C 1
ATOM 5022 O O . LEU B 2 262 ? 127.886 115.250 120.588 1.00 70.81 268 LEU B O 1
ATOM 5027 N N . ARG B 2 263 ? 128.579 113.477 121.787 1.00 70.89 269 ARG B N 1
ATOM 5028 C CA . ARG B 2 263 ? 129.457 113.003 120.722 1.00 70.89 269 ARG B CA 1
ATOM 5029 C C . ARG B 2 263 ? 128.714 112.238 119.625 1.00 70.89 269 ARG B C 1
ATOM 5030 O O . ARG B 2 263 ? 129.322 111.399 118.946 1.00 70.89 269 ARG B O 1
ATOM 5038 N N . GLU B 2 264 ? 127.416 112.506 119.432 1.00 75.69 270 GLU B N 1
ATOM 5039 C CA . GLU B 2 264 ? 126.700 111.984 118.269 1.00 75.69 270 GLU B CA 1
ATOM 5040 C C . GLU B 2 264 ? 126.843 112.902 117.061 1.00 75.69 270 GLU B C 1
ATOM 5041 O O . GLU B 2 264 ? 126.984 112.423 115.930 1.00 75.69 270 GLU B O 1
ATOM 5047 N N . THR B 2 265 ? 126.803 114.219 117.277 1.00 70.83 271 THR B N 1
ATOM 5048 C CA . THR B 2 265 ? 126.821 115.160 116.162 1.00 70.83 271 THR B CA 1
ATOM 5049 C C . THR B 2 265 ? 128.139 115.139 115.398 1.00 70.83 271 THR B C 1
ATOM 5050 O O . THR B 2 265 ? 128.169 115.544 114.231 1.00 70.83 271 THR B O 1
ATOM 5054 N N . LEU B 2 266 ? 129.222 114.685 116.020 1.00 66.18 272 LEU B N 1
ATOM 5055 C CA . LEU B 2 266 ? 130.489 114.549 115.326 1.00 66.18 272 LEU B CA 1
ATOM 5056 C C . LEU B 2 266 ? 130.448 113.343 114.391 1.00 66.18 272 LEU B C 1
ATOM 5057 O O . LEU B 2 266 ? 129.585 112.472 114.528 1.00 66.18 272 LEU B O 1
ATOM 5062 N N . PRO B 2 267 ? 131.364 113.262 113.427 1.00 64.29 273 PRO B N 1
ATOM 5063 C CA . PRO B 2 267 ? 131.477 112.035 112.632 1.00 64.29 273 PRO B CA 1
ATOM 5064 C C . PRO B 2 267 ? 132.050 110.902 113.470 1.00 64.29 273 PRO B C 1
ATOM 5065 O O . PRO B 2 267 ? 132.538 111.093 114.585 1.00 64.29 273 PRO B O 1
ATOM 5069 N N . LYS B 2 268 ? 131.983 109.695 112.910 1.00 64.20 274 LYS B N 1
ATOM 5070 C CA . LYS B 2 268 ? 132.402 108.487 113.620 1.00 64.20 274 LYS B CA 1
ATOM 5071 C C . LYS B 2 268 ? 133.920 108.306 113.530 1.00 64.20 274 LYS B C 1
ATOM 5072 O O . LYS B 2 268 ? 134.437 107.344 112.963 1.00 64.20 274 LYS B O 1
ATOM 5078 N N . ILE B 2 269 ? 134.636 109.262 114.111 1.00 62.91 275 ILE B N 1
ATOM 5079 C CA . ILE B 2 269 ? 136.098 109.234 114.116 1.00 62.91 275 ILE B CA 1
ATOM 5080 C C . ILE B 2 269 ? 136.580 108.126 115.049 1.00 62.91 275 ILE B C 1
ATOM 5081 O O . ILE B 2 269 ? 135.924 107.856 116.064 1.00 62.91 275 ILE B O 1
ATOM 5086 N N . PRO B 2 270 ? 137.724 107.488 114.781 1.00 62.32 276 PRO B N 1
ATOM 5087 C CA . PRO B 2 270 ? 138.174 106.381 115.630 1.00 62.32 276 PRO B CA 1
ATOM 5088 C C . PRO B 2 270 ? 138.988 106.781 116.851 1.00 62.32 276 PRO B C 1
ATOM 5089 O O . PRO B 2 270 ? 139.212 105.925 117.718 1.00 62.32 276 PRO B O 1
ATOM 5093 N N . TYR B 2 271 ? 139.422 108.035 116.953 1.00 62.06 277 TYR B N 1
ATOM 5094 C CA . TYR B 2 271 ? 140.362 108.473 117.978 1.00 62.06 277 TYR B CA 1
ATOM 5095 C C . TYR B 2 271 ? 139.650 109.317 119.029 1.00 62.06 277 TYR B C 1
ATOM 5096 O O . TYR B 2 271 ? 138.489 109.705 118.877 1.00 62.06 277 TYR B O 1
ATOM 5105 N N . VAL B 2 272 ? 140.376 109.592 120.110 1.00 63.79 278 VAL B N 1
ATOM 5106 C CA . VAL B 2 272 ? 139.843 110.308 121.263 1.00 63.79 278 VAL B CA 1
ATOM 5107 C C . VAL B 2 272 ? 140.136 111.794 121.102 1.00 63.79 278 VAL B C 1
ATOM 5108 O O . VAL B 2 272 ? 141.271 112.184 120.800 1.00 63.79 278 VAL B O 1
ATOM 5112 N N . LYS B 2 273 ? 139.114 112.621 121.302 1.00 64.09 279 LYS B N 1
ATOM 5113 C CA . LYS B 2 273 ? 139.245 114.068 121.223 1.00 64.09 279 LYS B CA 1
ATOM 5114 C C . LYS B 2 273 ? 139.554 114.655 122.599 1.00 64.09 279 LYS B C 1
ATOM 5115 O O . LYS B 2 273 ? 139.548 113.963 123.618 1.00 64.09 279 LYS B O 1
ATOM 5121 N N . ALA B 2 274 ? 139.823 115.962 122.618 1.00 62.78 280 ALA B N 1
ATOM 5122 C CA . ALA B 2 274 ? 140.083 116.641 123.883 1.00 62.78 280 ALA B CA 1
ATOM 5123 C C . ALA B 2 274 ? 138.827 116.704 124.745 1.00 62.78 280 ALA B C 1
ATOM 5124 O O . ALA B 2 274 ? 138.899 116.541 125.970 1.00 62.78 280 ALA B O 1
ATOM 5126 N N . ILE B 2 275 ? 137.669 116.951 124.129 1.00 64.07 281 ILE B N 1
ATOM 5127 C CA . ILE B 2 275 ? 136.422 116.960 124.889 1.00 64.07 281 ILE B CA 1
ATOM 5128 C C . ILE B 2 275 ? 136.141 115.572 125.446 1.00 64.07 281 ILE B C 1
ATOM 5129 O O . ILE B 2 275 ? 135.665 115.423 126.578 1.00 64.07 281 ILE B O 1
ATOM 5134 N N . ASP B 2 276 ? 136.454 114.533 124.669 1.00 66.59 282 ASP B N 1
ATOM 5135 C CA . ASP B 2 276 ? 136.306 113.170 125.161 1.00 66.59 282 ASP B CA 1
ATOM 5136 C C . ASP B 2 276 ? 137.240 112.912 126.335 1.00 66.59 282 ASP B C 1
ATOM 5137 O O . ASP B 2 276 ? 136.849 112.277 127.318 1.00 66.59 282 ASP B O 1
ATOM 5142 N N . MET B 2 277 ? 138.478 113.402 126.251 1.00 66.64 283 MET B N 1
ATOM 5143 C CA . MET B 2 277 ? 139.422 113.226 127.350 1.00 66.64 283 MET B CA 1
ATOM 5144 C C . MET B 2 277 ? 138.912 113.900 128.618 1.00 66.64 283 MET B C 1
ATOM 5145 O O . MET B 2 277 ? 138.954 113.314 129.709 1.00 66.64 283 MET B O 1
ATOM 5150 N N . TYR B 2 278 ? 138.408 115.128 128.488 1.00 63.39 284 TYR B N 1
ATOM 5151 C CA . TYR B 2 278 ? 137.873 115.840 129.645 1.00 63.39 284 TYR B CA 1
ATOM 5152 C C . TYR B 2 278 ? 136.667 115.116 130.231 1.00 63.39 284 TYR B C 1
ATOM 5153 O O . TYR B 2 278 ? 136.522 115.019 131.458 1.00 63.39 284 TYR B O 1
ATOM 5162 N N . LEU B 2 279 ? 135.784 114.605 129.371 1.00 65.69 285 LEU B N 1
ATOM 5163 C CA . LEU B 2 279 ? 134.590 113.930 129.864 1.00 65.69 285 LEU B CA 1
ATOM 5164 C C . LEU B 2 279 ? 134.940 112.615 130.552 1.00 65.69 285 LEU B C 1
ATOM 5165 O O . LEU B 2 279 ? 134.331 112.266 131.568 1.00 65.69 285 LEU B O 1
ATOM 5170 N N . MET B 2 280 ? 135.921 111.875 130.027 1.00 66.56 286 MET B N 1
ATOM 5171 C CA . MET B 2 280 ? 136.383 110.681 130.730 1.00 66.56 286 MET B CA 1
ATOM 5172 C C . MET B 2 280 ? 137.023 111.036 132.065 1.00 66.56 286 MET B C 1
ATOM 5173 O O . MET B 2 280 ? 136.869 110.300 133.044 1.00 66.56 286 MET B O 1
ATOM 5178 N N . GLY B 2 281 ? 137.748 112.154 132.129 1.00 64.08 287 GLY B N 1
ATOM 5179 C CA . GLY B 2 281 ? 138.292 112.583 133.410 1.00 64.08 287 GLY B CA 1
ATOM 5180 C C . GLY B 2 281 ? 137.206 112.865 134.432 1.00 64.08 287 GLY B C 1
ATOM 5181 O O . GLY B 2 281 ? 137.275 112.413 135.581 1.00 64.08 287 GLY B O 1
ATOM 5182 N N . CYS B 2 282 ? 136.175 113.605 134.019 1.00 64.28 288 CYS B N 1
ATOM 5183 C CA . CYS B 2 282 ? 135.067 113.900 134.925 1.00 64.28 288 CYS B CA 1
ATOM 5184 C C . CYS B 2 282 ? 134.332 112.626 135.331 1.00 64.28 288 CYS B C 1
ATOM 5185 O O . CYS B 2 282 ? 133.912 112.479 136.489 1.00 64.28 288 CYS B O 1
ATOM 5188 N N . PHE B 2 283 ? 134.157 111.698 134.385 1.00 64.35 289 PHE B N 1
ATOM 5189 C CA . PHE B 2 283 ? 133.539 110.417 134.705 1.00 64.35 289 PHE B CA 1
ATOM 5190 C C . PHE B 2 283 ? 134.356 109.663 135.741 1.00 64.35 289 PHE B C 1
ATOM 5191 O O . PHE B 2 283 ? 133.798 109.079 136.676 1.00 64.35 289 PHE B O 1
ATOM 5199 N N . VAL B 2 284 ? 135.680 109.651 135.582 1.00 63.39 290 VAL B N 1
ATOM 5200 C CA . VAL B 2 284 ? 136.538 108.964 136.540 1.00 63.39 290 VAL B CA 1
ATOM 5201 C C . VAL B 2 284 ? 136.405 109.604 137.913 1.00 63.39 290 VAL B C 1
ATOM 5202 O O . VAL B 2 284 ? 136.375 108.911 138.933 1.00 63.39 290 VAL B O 1
ATOM 5206 N N . PHE B 2 285 ? 136.306 110.933 137.961 1.00 62.80 291 PHE B N 1
ATOM 5207 C CA . PHE B 2 285 ? 136.189 111.608 139.253 1.00 62.80 291 PHE B CA 1
ATOM 5208 C C . PHE B 2 285 ? 134.879 111.258 139.956 1.00 62.80 291 PHE B C 1
ATOM 5209 O O . PHE B 2 285 ? 134.873 110.919 141.148 1.00 62.80 291 PHE B O 1
ATOM 5217 N N . VAL B 2 286 ? 133.755 111.330 139.239 1.00 62.74 292 VAL B N 1
ATOM 5218 C CA . VAL B 2 286 ? 132.474 111.029 139.883 1.00 62.74 292 VAL B CA 1
ATOM 5219 C C . VAL B 2 286 ? 132.397 109.548 140.255 1.00 62.74 292 VAL B C 1
ATOM 5220 O O . VAL B 2 286 ? 131.863 109.182 141.315 1.00 62.74 292 VAL B O 1
ATOM 5224 N N . PHE B 2 287 ? 132.939 108.676 139.401 1.00 63.21 293 PHE B N 1
ATOM 5225 C CA . PHE B 2 287 ? 132.974 107.254 139.715 1.00 63.21 293 PHE B CA 1
ATOM 5226 C C . PHE B 2 287 ? 133.828 106.990 140.946 1.00 63.21 293 PHE B C 1
ATOM 5227 O O . PHE B 2 287 ? 133.495 106.131 141.767 1.00 63.21 293 PHE B O 1
ATOM 5235 N N . LEU B 2 288 ? 134.936 107.719 141.090 1.00 63.54 294 LEU B N 1
ATOM 5236 C CA . LEU B 2 288 ? 135.775 107.560 142.269 1.00 63.54 294 LEU B CA 1
ATOM 5237 C C . LEU B 2 288 ? 135.063 108.050 143.521 1.00 63.54 294 LEU B C 1
ATOM 5238 O O . LEU B 2 288 ? 135.247 107.484 144.599 1.00 63.54 294 LEU B O 1
ATOM 5243 N N . ALA B 2 289 ? 134.252 109.104 143.407 1.00 62.36 295 ALA B N 1
ATOM 5244 C CA . ALA B 2 289 ? 133.465 109.539 144.562 1.00 62.36 295 ALA B CA 1
ATOM 5245 C C . ALA B 2 289 ? 132.465 108.464 144.987 1.00 62.36 295 ALA B C 1
ATOM 5246 O O . ALA B 2 289 ? 132.325 108.157 146.184 1.00 62.36 295 ALA B O 1
ATOM 5248 N N . LEU B 2 290 ? 131.762 107.875 144.016 1.00 62.31 296 LEU B N 1
ATOM 5249 C CA . LEU B 2 290 ? 130.822 106.806 144.344 1.00 62.31 296 LEU B CA 1
ATOM 5250 C C . LEU B 2 290 ? 131.547 105.603 144.941 1.00 62.31 296 LEU B C 1
ATOM 5251 O O . LEU B 2 290 ? 131.081 105.003 145.920 1.00 62.31 296 LEU B O 1
ATOM 5256 N N . LEU B 2 291 ? 132.698 105.242 144.371 1.00 66.37 297 LEU B N 1
ATOM 5257 C CA . LEU B 2 291 ? 133.489 104.151 144.923 1.00 66.37 297 LEU B CA 1
ATOM 5258 C C . LEU B 2 291 ? 134.009 104.488 146.311 1.00 66.37 297 LEU B C 1
ATOM 5259 O O . LEU B 2 291 ? 134.194 103.591 147.133 1.00 66.37 297 LEU B O 1
ATOM 5264 N N . GLU B 2 292 ? 134.262 105.767 146.589 1.00 67.44 298 GLU B N 1
ATOM 5265 C CA . GLU B 2 292 ? 134.676 106.165 147.928 1.00 67.44 298 GLU B CA 1
ATOM 5266 C C . GLU B 2 292 ? 133.563 105.923 148.934 1.00 67.44 298 GLU B C 1
ATOM 5267 O O . GLU B 2 292 ? 133.818 105.432 150.045 1.00 67.44 298 GLU B O 1
ATOM 5273 N N . TYR B 2 293 ? 132.321 106.267 148.576 1.00 65.07 299 TYR B N 1
ATOM 5274 C CA . TYR B 2 293 ? 131.235 105.934 149.494 1.00 65.07 299 TYR B CA 1
ATOM 5275 C C . TYR B 2 293 ? 131.102 104.423 149.656 1.00 65.07 299 TYR B C 1
ATOM 5276 O O . TYR B 2 293 ? 130.865 103.927 150.765 1.00 65.07 299 TYR B O 1
ATOM 5285 N N . ALA B 2 294 ? 131.221 103.678 148.555 1.00 67.15 300 ALA B N 1
ATOM 5286 C CA . ALA B 2 294 ? 131.164 102.222 148.654 1.00 67.15 300 ALA B CA 1
ATOM 5287 C C . ALA B 2 294 ? 132.260 101.698 149.573 1.00 67.15 300 ALA B C 1
ATOM 5288 O O . ALA B 2 294 ? 132.038 100.767 150.355 1.00 67.15 300 ALA B O 1
ATOM 5290 N N . PHE B 2 295 ? 133.438 102.319 149.520 1.00 71.82 301 PHE B N 1
ATOM 5291 C CA . PHE B 2 295 ? 134.560 101.884 150.339 1.00 71.82 301 PHE B CA 1
ATOM 5292 C C . PHE B 2 295 ? 134.303 102.144 151.816 1.00 71.82 301 PHE B C 1
ATOM 5293 O O . PHE B 2 295 ? 134.555 101.273 152.653 1.00 71.82 301 PHE B O 1
ATOM 5301 N N . VAL B 2 296 ? 133.811 103.336 152.165 1.00 70.60 302 VAL B N 1
ATOM 5302 C CA . VAL B 2 296 ? 133.572 103.607 153.583 1.00 70.60 302 VAL B CA 1
ATOM 5303 C C . VAL B 2 296 ? 132.427 102.745 154.104 1.00 70.60 302 VAL B C 1
ATOM 5304 O O . VAL B 2 296 ? 132.466 102.265 155.245 1.00 70.60 302 VAL B O 1
ATOM 5308 N N . ASN B 2 297 ? 131.396 102.522 153.281 1.00 69.01 303 ASN B N 1
ATOM 5309 C CA . ASN B 2 297 ? 130.303 101.649 153.697 1.00 69.01 303 ASN B CA 1
ATOM 5310 C C . ASN B 2 297 ? 130.795 100.228 153.936 1.00 69.01 303 ASN B C 1
ATOM 5311 O O . ASN B 2 297 ? 130.437 99.599 154.941 1.00 69.01 303 ASN B O 1
ATOM 5316 N N . TYR B 2 298 ? 131.618 99.704 153.023 1.00 73.36 304 TYR B N 1
ATOM 5317 C CA . TYR B 2 298 ? 132.176 98.371 153.216 1.00 73.36 304 TYR B CA 1
ATOM 5318 C C . TYR B 2 298 ? 133.055 98.320 154.455 1.00 73.36 304 TYR B C 1
ATOM 5319 O O . TYR B 2 298 ? 132.966 97.373 155.241 1.00 73.36 304 TYR B O 1
ATOM 5328 N N . ILE B 2 299 ? 133.898 99.338 154.651 1.00 76.41 305 ILE B N 1
ATOM 5329 C CA . ILE B 2 299 ? 134.799 99.356 155.799 1.00 76.41 305 ILE B CA 1
ATOM 5330 C C . ILE B 2 299 ? 133.998 99.290 157.089 1.00 76.41 305 ILE B C 1
ATOM 5331 O O . ILE B 2 299 ? 134.214 98.404 157.922 1.00 76.41 305 ILE B O 1
ATOM 5336 N N . PHE B 2 300 ? 133.004 100.167 157.230 1.00 77.22 306 PHE B N 1
ATOM 5337 C CA . PHE B 2 300 ? 132.161 100.165 158.418 1.00 77.22 306 PHE B CA 1
ATOM 5338 C C . PHE B 2 300 ? 131.469 98.817 158.584 1.00 77.22 306 PHE B C 1
ATOM 5339 O O . PHE B 2 300 ? 131.824 98.045 159.483 1.00 77.22 306 PHE B O 1
ATOM 5347 N N . PHE B 2 301 ? 130.565 98.476 157.664 1.00 75.04 307 PHE B N 1
ATOM 5348 C CA . PHE B 2 301 ? 129.670 97.342 157.853 1.00 75.04 307 PHE B CA 1
ATOM 5349 C C . PHE B 2 301 ? 130.312 95.994 157.527 1.00 75.04 307 PHE B C 1
ATOM 5350 O O . PHE B 2 301 ? 129.585 94.997 157.448 1.00 75.04 307 PHE B O 1
ATOM 5358 N N . GLY B 2 302 ? 131.631 95.930 157.335 1.00 81.53 308 GLY B N 1
ATOM 5359 C CA . GLY B 2 302 ? 132.305 94.660 157.160 1.00 81.53 308 GLY B CA 1
ATOM 5360 C C . GLY B 2 302 ? 133.651 94.571 157.848 1.00 81.53 308 GLY B C 1
ATOM 5361 O O . GLY B 2 302 ? 134.360 93.578 157.663 1.00 81.53 308 GLY B O 1
ATOM 5362 N N . ARG B 2 303 ? 134.030 95.591 158.630 1.00 88.06 309 ARG B N 1
ATOM 5363 C CA . ARG B 2 303 ? 135.200 95.491 159.490 1.00 88.06 309 ARG B CA 1
ATOM 5364 C C . ARG B 2 303 ? 134.966 96.022 160.894 1.00 88.06 309 ARG B C 1
ATOM 5365 O O . ARG B 2 303 ? 135.815 95.780 161.756 1.00 88.06 309 ARG B O 1
ATOM 5373 N N . GLY B 2 304 ? 133.867 96.727 161.170 1.00 91.54 310 GLY B N 1
ATOM 5374 C CA . GLY B 2 304 ? 133.566 97.138 162.517 1.00 91.54 310 GLY B CA 1
ATOM 5375 C C . GLY B 2 304 ? 133.354 95.969 163.461 1.00 91.54 310 GLY B C 1
ATOM 5376 O O . GLY B 2 304 ? 133.949 95.918 164.542 1.00 91.54 310 GLY B O 1
ATOM 5377 N N . PRO B 2 305 ? 132.493 95.010 163.088 1.00 93.11 311 PRO B N 1
ATOM 5378 C CA . PRO B 2 305 ? 132.335 93.823 163.948 1.00 93.11 311 PRO B CA 1
ATOM 5379 C C . PRO B 2 305 ? 133.621 93.040 164.139 1.00 93.11 311 PRO B C 1
ATOM 5380 O O . PRO B 2 305 ? 133.935 92.639 165.266 1.00 93.11 311 PRO B O 1
ATOM 5384 N N . GLN B 2 306 ? 134.390 92.828 163.069 1.00 97.40 312 GLN B N 1
ATOM 5385 C CA . GLN B 2 306 ? 135.631 92.069 163.194 1.00 97.40 312 GLN B CA 1
ATOM 5386 C C . GLN B 2 306 ? 136.666 92.833 164.011 1.00 97.40 312 GLN B C 1
ATOM 5387 O O . GLN B 2 306 ? 137.365 92.242 164.842 1.00 97.40 312 GLN B O 1
ATOM 5393 N N . ARG B 2 307 ? 136.775 94.146 163.797 1.00 99.77 313 ARG B N 1
ATOM 5394 C CA . ARG B 2 307 ? 137.723 94.937 164.576 1.00 99.77 313 ARG B CA 1
ATOM 5395 C C . ARG B 2 307 ? 137.339 94.962 166.050 1.00 99.77 313 ARG B C 1
ATOM 5396 O O . ARG B 2 307 ? 138.210 94.892 166.925 1.00 99.77 313 ARG B O 1
ATOM 5404 N N . GLN B 2 308 ? 136.042 95.061 166.348 1.00 99.34 314 GLN B N 1
ATOM 5405 C CA . GLN B 2 308 ? 135.604 95.056 167.740 1.00 99.34 314 GLN B CA 1
ATOM 5406 C C . GLN B 2 308 ? 135.824 93.691 168.381 1.00 99.34 314 GLN B C 1
ATOM 5407 O O . GLN B 2 308 ? 136.175 93.604 169.563 1.00 99.34 314 GLN B O 1
ATOM 5413 N N . LYS B 2 309 ? 135.617 92.613 167.620 1.00 103.38 315 LYS B N 1
ATOM 5414 C CA . LYS B 2 309 ? 135.920 91.280 168.129 1.00 103.38 315 LYS B CA 1
ATOM 5415 C C . LYS B 2 309 ? 137.410 91.135 168.413 1.00 103.38 315 LYS B C 1
ATOM 5416 O O . LYS B 2 309 ? 137.804 90.506 169.402 1.00 103.38 315 LYS B O 1
ATOM 5422 N N . LYS B 2 310 ? 138.251 91.705 167.548 1.00 105.91 316 LYS B N 1
ATOM 5423 C CA . LYS B 2 310 ? 139.686 91.731 167.813 1.00 105.91 316 LYS B CA 1
ATOM 5424 C C . LYS B 2 310 ? 139.992 92.500 169.092 1.00 105.91 316 LYS B C 1
ATOM 5425 O O . LYS B 2 310 ? 140.805 92.057 169.912 1.00 105.91 316 LYS B O 1
ATOM 5431 N N . LEU B 2 311 ? 139.345 93.647 169.279 1.00 103.93 317 LEU B N 1
ATOM 5432 C CA . LEU B 2 311 ? 139.554 94.489 170.454 1.00 103.93 317 LEU B CA 1
ATOM 5433 C C . LEU B 2 311 ? 138.456 94.257 171.486 1.00 103.93 317 LEU B C 1
ATOM 5434 O O . LEU B 2 311 ? 137.942 93.146 171.621 1.00 103.93 317 LEU B O 1
ATOM 5439 N N . LYS B 2 407 ? 149.309 112.658 152.163 1.00 98.98 413 LYS B N 1
ATOM 5440 C CA . LYS B 2 407 ? 149.529 111.375 152.820 1.00 98.98 413 LYS B CA 1
ATOM 5441 C C . LYS B 2 407 ? 148.197 110.706 153.141 1.00 98.98 413 LYS B C 1
ATOM 5442 O O . LYS B 2 407 ? 147.235 111.370 153.528 1.00 98.98 413 LYS B O 1
ATOM 5448 N N . ILE B 2 408 ? 148.148 109.387 152.977 1.00 91.97 414 ILE B N 1
ATOM 5449 C CA . ILE B 2 408 ? 146.904 108.633 153.126 1.00 91.97 414 ILE B CA 1
ATOM 5450 C C . ILE B 2 408 ? 146.455 108.667 154.584 1.00 91.97 414 ILE B C 1
ATOM 5451 O O . ILE B 2 408 ? 147.295 108.833 155.480 1.00 91.97 414 ILE B O 1
ATOM 5456 N N . PRO B 2 409 ? 145.150 108.512 154.875 1.00 87.43 415 PRO B N 1
ATOM 5457 C CA . PRO B 2 409 ? 144.700 108.513 156.271 1.00 87.43 415 PRO B CA 1
ATOM 5458 C C . PRO B 2 409 ? 144.727 107.118 156.874 1.00 87.43 415 PRO B C 1
ATOM 5459 O O . PRO B 2 409 ? 145.130 106.161 156.206 1.00 87.43 415 PRO B O 1
ATOM 5463 N N . ASP B 2 410 ? 144.303 106.986 158.128 1.00 90.23 416 ASP B N 1
ATOM 5464 C CA . ASP B 2 410 ? 144.105 105.663 158.703 1.00 90.23 416 ASP B CA 1
ATOM 5465 C C . ASP B 2 410 ? 142.875 105.020 158.073 1.00 90.23 416 ASP B C 1
ATOM 5466 O O . ASP B 2 410 ? 141.806 105.634 158.000 1.00 90.23 416 ASP B O 1
ATOM 5471 N N . LEU B 2 411 ? 143.029 103.781 157.607 1.00 86.63 417 LEU B N 1
ATOM 5472 C CA . LEU B 2 411 ? 141.980 103.123 156.841 1.00 86.63 417 LEU B CA 1
ATOM 5473 C C . LEU B 2 411 ? 140.825 102.625 157.702 1.00 86.63 417 LEU B C 1
ATOM 5474 O O . LEU B 2 411 ? 139.802 102.211 157.146 1.00 86.63 417 LEU B O 1
ATOM 5479 N N . THR B 2 412 ? 140.955 102.652 159.028 1.00 87.63 418 THR B N 1
ATOM 5480 C CA . THR B 2 412 ? 139.930 102.121 159.916 1.00 87.63 418 THR B CA 1
ATOM 5481 C C . THR B 2 412 ? 138.885 103.151 160.332 1.00 87.63 418 THR B C 1
ATOM 5482 O O . THR B 2 412 ? 137.902 102.772 160.978 1.00 87.63 418 THR B O 1
ATOM 5486 N N . ASP B 2 413 ? 139.060 104.429 159.980 1.00 83.70 419 ASP B N 1
ATOM 5487 C CA . ASP B 2 413 ? 138.170 105.506 160.412 1.00 83.70 419 ASP B CA 1
ATOM 5488 C C . ASP B 2 413 ? 137.435 106.066 159.199 1.00 83.70 419 ASP B C 1
ATOM 5489 O O . ASP B 2 413 ? 138.043 106.704 158.328 1.00 83.70 419 ASP B O 1
ATOM 5494 N N . VAL B 2 414 ? 136.120 105.841 159.158 1.00 77.76 420 VAL B N 1
ATOM 5495 C CA . VAL B 2 414 ? 135.310 106.339 158.051 1.00 77.76 420 VAL B CA 1
ATOM 5496 C C . VAL B 2 414 ? 135.286 107.862 158.051 1.00 77.76 420 VAL B C 1
ATOM 5497 O O . VAL B 2 414 ? 135.254 108.494 156.989 1.00 77.76 420 VAL B O 1
ATOM 5501 N N . ASN B 2 415 ? 135.294 108.476 159.236 1.00 79.40 421 ASN B N 1
ATOM 5502 C CA . ASN B 2 415 ? 135.358 109.932 159.306 1.00 79.40 421 ASN B CA 1
ATOM 5503 C C . ASN B 2 415 ? 136.662 110.449 158.712 1.00 79.40 421 ASN B C 1
ATOM 5504 O O . ASN B 2 415 ? 136.670 111.451 157.987 1.00 79.40 421 ASN B O 1
ATOM 5509 N N . ALA B 2 416 ? 137.776 109.775 159.008 1.00 80.34 422 ALA B N 1
ATOM 5510 C CA . ALA B 2 416 ? 139.052 110.172 158.424 1.00 80.34 422 ALA B CA 1
ATOM 5511 C C . ALA B 2 416 ? 139.034 110.012 156.912 1.00 80.34 422 ALA B C 1
ATOM 5512 O O . ALA B 2 416 ? 139.558 110.865 156.187 1.00 80.34 422 ALA B O 1
ATOM 5514 N N . ILE B 2 417 ? 138.442 108.923 156.415 1.00 75.89 423 ILE B N 1
ATOM 5515 C CA . ILE B 2 417 ? 138.370 108.726 154.968 1.00 75.89 423 ILE B CA 1
ATOM 5516 C C . ILE B 2 417 ? 137.537 109.829 154.324 1.00 75.89 423 ILE B C 1
ATOM 5517 O O . ILE B 2 417 ? 137.896 110.363 153.267 1.00 75.89 423 ILE B O 1
ATOM 5522 N N . ASP B 2 418 ? 136.409 110.182 154.945 1.00 73.09 424 ASP B N 1
ATOM 5523 C CA . ASP B 2 418 ? 135.560 111.234 154.395 1.00 73.09 424 ASP B CA 1
ATOM 5524 C C . ASP B 2 418 ? 136.277 112.579 154.392 1.00 73.09 424 ASP B C 1
ATOM 5525 O O . ASP B 2 418 ? 136.194 113.331 153.415 1.00 73.09 424 ASP B O 1
ATOM 5530 N N . ARG B 2 419 ? 136.987 112.901 155.477 1.00 74.43 425 ARG B N 1
ATOM 5531 C CA . ARG B 2 419 ? 137.731 114.156 155.524 1.00 74.43 425 ARG B CA 1
ATOM 5532 C C . ARG B 2 419 ? 138.836 114.179 154.473 1.00 74.43 425 ARG B C 1
ATOM 5533 O O . ARG B 2 419 ? 139.059 115.201 153.811 1.00 74.43 425 ARG B O 1
ATOM 5541 N N . TRP B 2 420 ? 139.537 113.056 154.308 1.00 74.69 426 TRP B N 1
ATOM 5542 C CA . TRP B 2 420 ? 140.576 112.966 153.290 1.00 74.69 426 TRP B CA 1
ATOM 5543 C C . TRP B 2 420 ? 139.996 113.167 151.898 1.00 74.69 426 TRP B C 1
ATOM 5544 O O . TRP B 2 420 ? 140.592 113.857 151.064 1.00 74.69 426 TRP B O 1
ATOM 5555 N N . SER B 2 421 ? 138.828 112.579 151.630 1.00 69.31 427 SER B N 1
ATOM 5556 C CA . SER B 2 421 ? 138.169 112.798 150.346 1.00 69.31 427 SER B CA 1
ATOM 5557 C C . SER B 2 421 ? 137.800 114.265 150.163 1.00 69.31 427 SER B C 1
ATOM 5558 O O . SER B 2 421 ? 138.008 114.833 149.083 1.00 69.31 427 SER B O 1
ATOM 5561 N N . ARG B 2 422 ? 137.269 114.894 151.218 1.00 69.18 428 ARG B N 1
ATOM 5562 C CA . ARG B 2 422 ? 136.905 116.307 151.156 1.00 69.18 428 ARG B CA 1
ATOM 5563 C C . ARG B 2 422 ? 138.103 117.166 150.779 1.00 69.18 428 ARG B C 1
ATOM 5564 O O . ARG B 2 422 ? 137.987 118.083 149.957 1.00 69.18 428 ARG B O 1
ATOM 5572 N N . ILE B 2 423 ? 139.260 116.891 151.381 1.00 69.60 429 ILE B N 1
ATOM 5573 C CA . ILE B 2 423 ? 140.452 117.672 151.064 1.00 69.60 429 ILE B CA 1
ATOM 5574 C C . ILE B 2 423 ? 140.947 117.364 149.654 1.00 69.60 429 ILE B C 1
ATOM 5575 O O . ILE B 2 423 ? 141.316 118.274 148.903 1.00 69.60 429 ILE B O 1
ATOM 5580 N N . VAL B 2 424 ? 140.961 116.090 149.268 1.00 67.57 430 VAL B N 1
ATOM 5581 C CA . VAL B 2 424 ? 141.737 115.670 148.105 1.00 67.57 430 VAL B CA 1
ATOM 5582 C C . VAL B 2 424 ? 140.971 115.851 146.799 1.00 67.57 430 VAL B C 1
ATOM 5583 O O . VAL B 2 424 ? 141.557 116.281 145.804 1.00 67.57 430 VAL B O 1
ATOM 5587 N N . PHE B 2 425 ? 139.675 115.517 146.758 1.00 64.12 431 PHE B N 1
ATOM 5588 C CA . PHE B 2 425 ? 138.953 115.540 145.484 1.00 64.12 431 PHE B CA 1
ATOM 5589 C C . PHE B 2 425 ? 138.945 116.916 144.827 1.00 64.12 431 PHE B C 1
ATOM 5590 O O . PHE B 2 425 ? 139.269 117.002 143.628 1.00 64.12 431 PHE B O 1
ATOM 5598 N N . PRO B 2 426 ? 138.602 118.011 145.518 1.00 65.21 432 PRO B N 1
ATOM 5599 C CA . PRO B 2 426 ? 138.736 119.330 144.875 1.00 65.21 432 PRO B CA 1
ATOM 5600 C C . PRO B 2 426 ? 140.155 119.648 144.441 1.00 65.21 432 PRO B C 1
ATOM 5601 O O . PRO B 2 426 ? 140.358 120.204 143.355 1.00 65.21 432 PRO B O 1
ATOM 5605 N N . PHE B 2 427 ? 141.149 119.280 145.251 1.00 66.34 433 PHE B N 1
ATOM 5606 C CA . PHE B 2 427 ? 142.532 119.604 144.922 1.00 66.34 433 PHE B CA 1
ATOM 5607 C C . PHE B 2 427 ? 142.987 118.870 143.667 1.00 66.34 433 PHE B C 1
ATOM 5608 O O . PHE B 2 427 ? 143.543 119.479 142.744 1.00 66.34 433 PHE B O 1
ATOM 5616 N N . THR B 2 428 ? 142.758 117.556 143.612 1.00 64.87 434 THR B N 1
ATOM 5617 C CA . THR B 2 428 ? 143.207 116.803 142.448 1.00 64.87 434 THR B CA 1
ATOM 5618 C C . THR B 2 428 ? 142.382 117.143 141.212 1.00 64.87 434 THR B C 1
ATOM 5619 O O . THR B 2 428 ? 142.908 117.096 140.097 1.00 64.87 434 THR B O 1
ATOM 5623 N N . PHE B 2 429 ? 141.111 117.524 141.376 1.00 63.67 435 PHE B N 1
ATOM 5624 C CA . PHE B 2 429 ? 140.350 117.976 140.214 1.00 63.67 435 PHE B CA 1
ATOM 5625 C C . PHE B 2 429 ? 140.881 119.303 139.686 1.00 63.67 435 PHE B C 1
ATOM 5626 O O . PHE B 2 429 ? 140.959 119.505 138.469 1.00 63.67 435 PHE B O 1
ATOM 5634 N N . SER B 2 430 ? 141.241 120.224 140.583 1.00 66.11 436 SER B N 1
ATOM 5635 C CA . SER B 2 430 ? 141.841 121.479 140.143 1.00 66.11 436 SER B CA 1
ATOM 5636 C C . SER B 2 430 ? 143.167 121.228 139.438 1.00 66.11 436 SER B C 1
ATOM 5637 O O . SER B 2 430 ? 143.468 121.861 138.419 1.00 66.11 436 SER B O 1
ATOM 5640 N N . LEU B 2 431 ? 143.972 120.305 139.967 1.00 65.91 437 LEU B N 1
ATOM 5641 C CA . LEU B 2 431 ? 145.235 119.964 139.319 1.00 65.91 437 LEU B CA 1
ATOM 5642 C C . LEU B 2 431 ? 144.995 119.355 137.941 1.00 65.91 437 LEU B C 1
ATOM 5643 O O . LEU B 2 431 ? 145.713 119.666 136.982 1.00 65.91 437 LEU B O 1
ATOM 5648 N N . PHE B 2 432 ? 143.990 118.483 137.826 1.00 64.56 438 PHE B N 1
ATOM 5649 C CA . PHE B 2 432 ? 143.649 117.896 136.535 1.00 64.56 438 PHE B CA 1
ATOM 5650 C C . PHE B 2 432 ? 143.225 118.965 135.538 1.00 64.56 438 PHE B C 1
ATOM 5651 O O . PHE B 2 432 ? 143.641 118.938 134.374 1.00 64.56 438 PHE B O 1
ATOM 5659 N N . ASN B 2 433 ? 142.394 119.913 135.976 1.00 64.89 439 ASN B N 1
ATOM 5660 C CA . ASN B 2 433 ? 141.976 120.996 135.091 1.00 64.89 439 ASN B CA 1
ATOM 5661 C C . ASN B 2 433 ? 143.167 121.838 134.658 1.00 64.89 439 ASN B C 1
ATOM 5662 O O . ASN B 2 433 ? 143.276 122.216 133.485 1.00 64.89 439 ASN B O 1
ATOM 5667 N N . LEU B 2 434 ? 144.067 122.145 135.594 1.00 67.17 440 LEU B N 1
ATOM 5668 C CA . LEU B 2 434 ? 145.253 122.926 135.261 1.00 67.17 440 LEU B CA 1
ATOM 5669 C C . LEU B 2 434 ? 146.092 122.215 134.208 1.00 67.17 440 LEU B C 1
ATOM 5670 O O . LEU B 2 434 ? 146.493 122.819 133.206 1.00 67.17 440 LEU B O 1
ATOM 5675 N N . VAL B 2 435 ? 146.345 120.919 134.408 1.00 65.84 441 VAL B N 1
ATOM 5676 C CA . VAL B 2 435 ? 147.162 120.163 133.461 1.00 65.84 441 VAL B CA 1
ATOM 5677 C C . VAL B 2 435 ? 146.483 120.114 132.098 1.00 65.84 441 VAL B C 1
ATOM 5678 O O . VAL B 2 435 ? 147.117 120.340 131.060 1.00 65.84 441 VAL B O 1
ATOM 5682 N N . TYR B 2 436 ? 145.176 119.833 132.085 1.00 63.63 442 TYR B N 1
ATOM 5683 C CA . TYR B 2 436 ? 144.438 119.724 130.830 1.00 63.63 442 TYR B CA 1
ATOM 5684 C C . TYR B 2 436 ? 144.480 121.030 130.048 1.00 63.63 442 TYR B C 1
ATOM 5685 O O . TYR B 2 436 ? 144.789 121.041 128.849 1.00 63.63 442 TYR B O 1
ATOM 5694 N N . TRP B 2 437 ? 144.175 122.147 130.712 1.00 65.26 443 TRP B N 1
ATOM 5695 C CA . TRP B 2 437 ? 144.100 123.415 129.998 1.00 65.26 443 TRP B CA 1
ATOM 5696 C C . TRP B 2 437 ? 145.482 123.897 129.579 1.00 65.26 443 TRP B C 1
ATOM 5697 O O . TRP B 2 437 ? 145.641 124.444 128.482 1.00 65.26 443 TRP B O 1
ATOM 5708 N N . LEU B 2 438 ? 146.502 123.684 130.417 1.00 67.62 444 LEU B N 1
ATOM 5709 C CA . LEU B 2 438 ? 147.855 124.060 130.022 1.00 67.62 444 LEU B CA 1
ATOM 5710 C C . LEU B 2 438 ? 148.324 123.244 128.825 1.00 67.62 444 LEU B C 1
ATOM 5711 O O . LEU B 2 438 ? 148.996 123.773 127.932 1.00 67.62 444 LEU B O 1
ATOM 5716 N N . TYR B 2 439 ? 147.982 121.955 128.784 1.00 67.34 445 TYR B N 1
ATOM 5717 C CA . TYR B 2 439 ? 148.391 121.129 127.654 1.00 67.34 445 TYR B CA 1
ATOM 5718 C C . TYR B 2 439 ? 147.665 121.540 126.379 1.00 67.34 445 TYR B C 1
ATOM 5719 O O . TYR B 2 439 ? 148.291 121.706 125.326 1.00 67.34 445 TYR B O 1
ATOM 5728 N N . TYR B 2 440 ? 146.345 121.715 126.452 1.00 65.30 446 TYR B N 1
ATOM 5729 C CA . TYR B 2 440 ? 145.539 121.910 125.253 1.00 65.30 446 TYR B CA 1
ATOM 5730 C C . TYR B 2 440 ? 145.425 123.366 124.814 1.00 65.30 446 TYR B C 1
ATOM 5731 O O . TYR B 2 440 ? 144.855 123.619 123.747 1.00 65.30 446 TYR B O 1
ATOM 5740 N N . VAL B 2 441 ? 145.943 124.318 125.591 1.00 66.42 447 VAL B N 1
ATOM 5741 C CA . VAL B 2 441 ? 145.965 125.725 125.188 1.00 66.42 447 VAL B CA 1
ATOM 5742 C C . VAL B 2 441 ? 147.411 126.170 125.018 1.00 66.42 447 VAL B C 1
ATOM 5743 O O . VAL B 2 441 ? 147.807 126.635 123.950 1.00 66.42 447 VAL B O 1
ATOM 5748 N N . GLY C 3 1 ? 99.964 138.918 59.735 1.00 72.19 25 GLY C N 1
ATOM 5749 C CA . GLY C 3 1 ? 99.446 139.628 60.890 1.00 72.19 25 GLY C CA 1
ATOM 5750 C C . GLY C 3 1 ? 100.212 140.903 61.183 1.00 72.19 25 GLY C C 1
ATOM 5751 O O . GLY C 3 1 ? 101.436 140.946 61.039 1.00 72.19 25 GLY C O 1
ATOM 5752 N N . ASP C 3 2 ? 99.483 141.947 61.588 1.00 69.24 26 ASP C N 1
ATOM 5753 C CA . ASP C 3 2 ? 100.125 143.220 61.907 1.00 69.24 26 ASP C CA 1
ATOM 5754 C C . ASP C 3 2 ? 101.111 143.065 63.060 1.00 69.24 26 ASP C C 1
ATOM 5755 O O . ASP C 3 2 ? 102.237 143.576 63.001 1.00 69.24 26 ASP C O 1
ATOM 5760 N N . VAL C 3 3 ? 100.718 142.336 64.106 1.00 64.97 27 VAL C N 1
ATOM 5761 C CA . VAL C 3 3 ? 101.614 142.141 65.242 1.00 64.97 27 VAL C CA 1
ATOM 5762 C C . VAL C 3 3 ? 102.811 141.298 64.825 1.00 64.97 27 VAL C C 1
ATOM 5763 O O . VAL C 3 3 ? 103.941 141.540 65.265 1.00 64.97 27 VAL C O 1
ATOM 5767 N N . THR C 3 4 ? 102.585 140.298 63.970 1.00 66.68 28 THR C N 1
ATOM 5768 C CA . THR C 3 4 ? 103.680 139.446 63.520 1.00 66.68 28 THR C CA 1
ATOM 5769 C C . THR C 3 4 ? 104.711 140.247 62.734 1.00 66.68 28 THR C C 1
ATOM 5770 O O . THR C 3 4 ? 105.919 140.119 62.965 1.00 66.68 28 THR C O 1
ATOM 5774 N N . VAL C 3 5 ? 104.253 141.087 61.801 1.00 67.52 29 VAL C N 1
ATOM 5775 C CA . VAL C 3 5 ? 105.204 141.876 61.023 1.00 67.52 29 VAL C CA 1
ATOM 5776 C C . VAL C 3 5 ? 105.886 142.912 61.906 1.00 67.52 29 VAL C C 1
ATOM 5777 O O . VAL C 3 5 ? 107.066 143.219 61.703 1.00 67.52 29 VAL C O 1
ATOM 5781 N N . ILE C 3 6 ? 105.176 143.465 62.895 1.00 64.64 30 ILE C N 1
ATOM 5782 C CA . ILE C 3 6 ? 105.810 144.399 63.824 1.00 64.64 30 ILE C CA 1
ATOM 5783 C C . ILE C 3 6 ? 106.944 143.708 64.573 1.00 64.64 30 ILE C C 1
ATOM 5784 O O . ILE C 3 6 ? 108.052 144.243 64.691 1.00 64.64 30 ILE C O 1
ATOM 5789 N N . LEU C 3 7 ? 106.683 142.503 65.084 1.00 63.82 31 LEU C N 1
ATOM 5790 C CA . LEU C 3 7 ? 107.707 141.779 65.830 1.00 63.82 31 LEU C CA 1
ATOM 5791 C C . LEU C 3 7 ? 108.885 141.409 64.936 1.00 63.82 31 LEU C C 1
ATOM 5792 O O . LEU C 3 7 ? 110.047 141.508 65.353 1.00 63.82 31 LEU C O 1
ATOM 5797 N N . ASN C 3 8 ? 108.606 140.974 63.704 1.00 66.22 32 ASN C N 1
ATOM 5798 C CA . ASN C 3 8 ? 109.688 140.634 62.785 1.00 66.22 32 ASN C CA 1
ATOM 5799 C C . ASN C 3 8 ? 110.534 141.856 62.456 1.00 66.22 32 ASN C C 1
ATOM 5800 O O . ASN C 3 8 ? 111.764 141.767 62.391 1.00 66.22 32 ASN C O 1
ATOM 5805 N N . ASN C 3 9 ? 109.894 143.008 62.241 1.00 67.35 33 ASN C N 1
ATOM 5806 C CA . ASN C 3 9 ? 110.645 144.230 61.973 1.00 67.35 33 ASN C CA 1
ATOM 5807 C C . ASN C 3 9 ? 111.493 144.628 63.173 1.00 67.35 33 ASN C C 1
ATOM 5808 O O . ASN C 3 9 ? 112.642 145.056 63.015 1.00 67.35 33 ASN C O 1
ATOM 5813 N N . LEU C 3 10 ? 110.942 144.502 64.383 1.00 62.49 34 LEU C N 1
ATOM 5814 C CA . LEU C 3 10 ? 111.705 144.854 65.576 1.00 62.49 34 LEU C CA 1
ATOM 5815 C C . LEU C 3 10 ? 112.918 143.947 65.742 1.00 62.49 34 LEU C C 1
ATOM 5816 O O . LEU C 3 10 ? 114.013 144.419 66.069 1.00 62.49 34 LEU C O 1
ATOM 5821 N N . LEU C 3 11 ? 112.747 142.643 65.519 1.00 64.85 35 LEU C N 1
ATOM 5822 C CA . LEU C 3 11 ? 113.863 141.714 65.659 1.00 64.85 35 LEU C CA 1
ATOM 5823 C C . LEU C 3 11 ? 114.822 141.749 64.475 1.00 64.85 35 LEU C C 1
ATOM 5824 O O . LEU C 3 11 ? 115.937 141.230 64.588 1.00 64.85 35 LEU C O 1
ATOM 5829 N N . GLU C 3 12 ? 114.423 142.340 63.350 1.00 70.23 36 GLU C N 1
ATOM 5830 C CA . GLU C 3 12 ? 115.279 142.393 62.170 1.00 70.23 36 GLU C CA 1
ATOM 5831 C C . GLU C 3 12 ? 116.477 143.289 62.460 1.00 70.23 36 GLU C C 1
ATOM 5832 O O . GLU C 3 12 ? 116.325 144.501 62.645 1.00 70.23 36 GLU C O 1
ATOM 5838 N N . GLY C 3 13 ? 117.668 142.696 62.500 1.00 67.07 37 GLY C N 1
ATOM 5839 C CA . GLY C 3 13 ? 118.880 143.428 62.796 1.00 67.07 37 GLY C CA 1
ATOM 5840 C C . GLY C 3 13 ? 119.138 143.671 64.266 1.00 67.07 37 GLY C C 1
ATOM 5841 O O . GLY C 3 13 ? 120.164 144.273 64.604 1.00 67.07 37 GLY C O 1
ATOM 5842 N N . TYR C 3 14 ? 118.248 143.228 65.150 1.00 62.71 38 TYR C N 1
ATOM 5843 C CA . TYR C 3 14 ? 118.452 143.416 66.578 1.00 62.71 38 TYR C CA 1
ATOM 5844 C C . TYR C 3 14 ? 119.602 142.544 67.065 1.00 62.71 38 TYR C C 1
ATOM 5845 O O . TYR C 3 14 ? 119.757 141.397 66.637 1.00 62.71 38 TYR C O 1
ATOM 5854 N N . ASP C 3 15 ? 120.411 143.101 67.967 1.00 66.71 39 ASP C N 1
ATOM 5855 C CA . ASP C 3 15 ? 121.532 142.402 68.590 1.00 66.71 39 ASP C CA 1
ATOM 5856 C C . ASP C 3 15 ? 121.314 142.408 70.097 1.00 66.71 39 ASP C C 1
ATOM 5857 O O . ASP C 3 15 ? 121.515 143.434 70.755 1.00 66.71 39 ASP C O 1
ATOM 5862 N N . ASN C 3 16 ? 120.900 141.263 70.640 1.00 62.61 40 ASN C N 1
ATOM 5863 C CA . ASN C 3 16 ? 120.659 141.152 72.074 1.00 62.61 40 ASN C CA 1
ATOM 5864 C C . ASN C 3 16 ? 121.943 141.088 72.892 1.00 62.61 40 ASN C C 1
ATOM 5865 O O . ASN C 3 16 ? 121.873 141.167 74.122 1.00 62.61 40 ASN C O 1
ATOM 5870 N N . LYS C 3 17 ? 123.104 140.937 72.251 1.00 63.77 41 LYS C N 1
ATOM 5871 C CA . LYS C 3 17 ? 124.360 140.972 72.991 1.00 63.77 41 LYS C CA 1
ATOM 5872 C C . LYS C 3 17 ? 124.660 142.368 73.520 1.00 63.77 41 LYS C C 1
ATOM 5873 O O . LYS C 3 17 ? 125.246 142.507 74.599 1.00 63.77 41 LYS C O 1
ATOM 5879 N N . LEU C 3 18 ? 124.269 143.405 72.781 1.00 64.20 42 LEU C N 1
ATOM 5880 C CA . LEU C 3 18 ? 124.569 144.784 73.140 1.00 64.20 42 LEU C CA 1
ATOM 5881 C C . LEU C 3 18 ? 123.399 145.392 73.902 1.00 64.20 42 LEU C C 1
ATOM 5882 O O . LEU C 3 18 ? 122.240 145.224 73.510 1.00 64.20 42 LEU C O 1
ATOM 5887 N N . ARG C 3 19 ? 123.707 146.097 74.987 1.00 60.21 43 ARG C N 1
ATOM 5888 C CA . ARG C 3 19 ? 122.682 146.806 75.729 1.00 60.21 43 ARG C CA 1
ATOM 5889 C C . ARG C 3 19 ? 122.229 148.038 74.945 1.00 60.21 43 ARG C C 1
ATOM 5890 O O . ARG C 3 19 ? 122.949 148.521 74.069 1.00 60.21 43 ARG C O 1
ATOM 5898 N N . PRO C 3 20 ? 121.037 148.566 75.233 1.00 60.66 44 PRO C N 1
ATOM 5899 C CA . PRO C 3 20 ? 120.679 149.871 74.668 1.00 60.66 44 PRO C CA 1
ATOM 5900 C C . PRO C 3 20 ? 121.614 150.955 75.180 1.00 60.66 44 PRO C C 1
ATOM 5901 O O . PRO C 3 20 ? 122.004 150.960 76.349 1.00 60.66 44 PRO C O 1
ATOM 5905 N N . ASP C 3 21 ? 121.971 151.880 74.289 1.00 64.49 45 ASP C N 1
ATOM 5906 C CA . ASP C 3 21 ? 122.869 152.988 74.618 1.00 64.49 45 ASP C CA 1
ATOM 5907 C C . ASP C 3 21 ? 124.253 152.466 75.005 1.00 64.49 45 ASP C C 1
ATOM 5908 O O . ASP C 3 21 ? 124.794 152.798 76.061 1.00 64.49 45 ASP C O 1
ATOM 5913 N N . ILE C 3 22 ? 124.828 151.638 74.129 1.00 65.12 46 ILE C N 1
ATOM 5914 C CA . ILE C 3 22 ? 126.101 150.988 74.437 1.00 65.12 46 ILE C CA 1
ATOM 5915 C C . ILE C 3 22 ? 127.215 152.020 74.578 1.00 65.12 46 ILE C C 1
ATOM 5916 O O . ILE C 3 22 ? 128.122 151.861 75.404 1.00 65.12 46 ILE C O 1
ATOM 5921 N N . GLY C 3 23 ? 127.167 153.085 73.776 1.00 66.15 47 GLY C N 1
ATOM 5922 C CA . GLY C 3 23 ? 128.189 154.117 73.780 1.00 66.15 47 GLY C CA 1
ATOM 5923 C C . GLY C 3 23 ? 127.680 155.506 74.111 1.00 66.15 47 GLY C C 1
ATOM 5924 O O . GLY C 3 23 ? 128.475 156.444 74.214 1.00 66.15 47 GLY C O 1
ATOM 5925 N N . VAL C 3 24 ? 126.367 155.658 74.286 1.00 65.50 48 VAL C N 1
ATOM 5926 C CA . VAL C 3 24 ? 125.760 156.974 74.452 1.00 65.50 48 VAL C CA 1
ATOM 5927 C C . VAL C 3 24 ? 125.683 157.337 75.929 1.00 65.50 48 VAL C C 1
ATOM 5928 O O . VAL C 3 24 ? 126.284 158.325 76.365 1.00 65.50 48 VAL C O 1
ATOM 5932 N N . LYS C 3 25 ? 124.949 156.549 76.705 1.00 64.17 49 LYS C N 1
ATOM 5933 C CA . LYS C 3 25 ? 124.685 156.874 78.099 1.00 64.17 49 LYS C CA 1
ATOM 5934 C C . LYS C 3 25 ? 124.368 155.587 78.840 1.00 64.17 49 LYS C C 1
ATOM 5935 O O . LYS C 3 25 ? 124.112 154.548 78.218 1.00 64.17 49 LYS C O 1
ATOM 5941 N N . PRO C 3 26 ? 124.377 155.615 80.175 1.00 59.94 50 PRO C N 1
ATOM 5942 C CA . PRO C 3 26 ? 123.960 154.426 80.926 1.00 59.94 50 PRO C CA 1
ATOM 5943 C C . PRO C 3 26 ? 122.485 154.117 80.724 1.00 59.94 50 PRO C C 1
ATOM 5944 O O . PRO C 3 26 ? 121.654 155.010 80.541 1.00 59.94 50 PRO C O 1
ATOM 5948 N N . THR C 3 27 ? 122.168 152.826 80.765 1.00 57.69 51 THR C N 1
ATOM 5949 C CA . THR C 3 27 ? 120.787 152.372 80.718 1.00 57.69 51 THR C CA 1
ATOM 5950 C C . THR C 3 27 ? 120.173 152.472 82.109 1.00 57.69 51 THR C C 1
ATOM 5951 O O . THR C 3 27 ? 120.728 151.947 83.080 1.00 57.69 51 THR C O 1
ATOM 5955 N N . LEU C 3 28 ? 119.027 153.141 82.200 1.00 54.02 52 LEU C N 1
ATOM 5956 C CA . LEU C 3 28 ? 118.342 153.369 83.465 1.00 54.02 52 LEU C CA 1
ATOM 5957 C C . LEU C 3 28 ? 117.256 152.314 83.639 1.00 54.02 52 LEU C C 1
ATOM 5958 O O . LEU C 3 28 ? 116.338 152.223 82.817 1.00 54.02 52 LEU C O 1
ATOM 5963 N N . ILE C 3 29 ? 117.362 151.528 84.708 1.00 54.26 53 ILE C N 1
ATOM 5964 C CA . ILE C 3 29 ? 116.425 150.452 85.014 1.00 54.26 53 ILE C CA 1
ATOM 5965 C C . ILE C 3 29 ? 115.617 150.864 86.236 1.00 54.26 53 ILE C C 1
ATOM 5966 O O . ILE C 3 29 ? 116.167 150.991 87.337 1.00 54.26 53 ILE C O 1
ATOM 5971 N N . HIS C 3 30 ? 114.314 151.051 86.051 1.00 56.41 54 HIS C N 1
ATOM 5972 C CA . HIS C 3 30 ? 113.400 151.326 87.151 1.00 56.41 54 HIS C CA 1
ATOM 5973 C C . HIS C 3 30 ? 112.890 149.999 87.699 1.00 56.41 54 HIS C C 1
ATOM 5974 O O . HIS C 3 30 ? 112.315 149.199 86.954 1.00 56.41 54 HIS C O 1
ATOM 5981 N N . THR C 3 31 ? 113.099 149.768 88.992 1.00 57.47 55 THR C N 1
ATOM 5982 C CA . THR C 3 31 ? 112.834 148.476 89.612 1.00 57.47 55 THR C CA 1
ATOM 5983 C C . THR C 3 31 ? 111.584 148.537 90.480 1.00 57.47 55 THR C C 1
ATOM 5984 O O . THR C 3 31 ? 111.332 149.536 91.160 1.00 57.47 55 THR C O 1
ATOM 5988 N N . ASP C 3 32 ? 110.809 147.454 90.446 1.00 62.13 56 ASP C N 1
ATOM 5989 C CA . ASP C 3 32 ? 109.578 147.313 91.209 1.00 62.13 56 ASP C CA 1
ATOM 5990 C C . ASP C 3 32 ? 109.545 145.903 91.782 1.00 62.13 56 ASP C C 1
ATOM 5991 O O . ASP C 3 32 ? 110.077 144.967 91.179 1.00 62.13 56 ASP C O 1
ATOM 5996 N N . MET C 3 33 ? 108.908 145.748 92.942 1.00 59.83 57 MET C N 1
ATOM 5997 C CA . MET C 3 33 ? 108.959 144.488 93.668 1.00 59.83 57 MET C CA 1
ATOM 5998 C C . MET C 3 33 ? 107.677 144.330 94.469 1.00 59.83 57 MET C C 1
ATOM 5999 O O . MET C 3 33 ? 107.262 145.263 95.162 1.00 59.83 57 MET C O 1
ATOM 6004 N N . TYR C 3 34 ? 107.056 143.156 94.359 1.00 62.33 58 TYR C N 1
ATOM 6005 C CA . TYR C 3 34 ? 105.910 142.783 95.182 1.00 62.33 58 TYR C CA 1
ATOM 6006 C C . TYR C 3 34 ? 106.262 141.517 95.946 1.00 62.33 58 TYR C C 1
ATOM 6007 O O . TYR C 3 34 ? 106.523 140.477 95.336 1.00 62.33 58 TYR C O 1
ATOM 6016 N N . VAL C 3 35 ? 106.249 141.599 97.274 1.00 59.72 59 VAL C N 1
ATOM 6017 C CA . VAL C 3 35 ? 106.649 140.487 98.130 1.00 59.72 59 VAL C CA 1
ATOM 6018 C C . VAL C 3 35 ? 105.404 139.647 98.400 1.00 59.72 59 VAL C C 1
ATOM 6019 O O . VAL C 3 35 ? 104.538 140.032 99.186 1.00 59.72 59 VAL C O 1
ATOM 6023 N N . ASN C 3 36 ? 105.313 138.490 97.740 1.00 58.79 60 ASN C N 1
ATOM 6024 C CA . ASN C 3 36 ? 104.214 137.572 98.020 1.00 58.79 60 ASN C CA 1
ATOM 6025 C C . ASN C 3 36 ? 104.305 137.029 99.439 1.00 58.79 60 ASN C C 1
ATOM 6026 O O . ASN C 3 36 ? 103.292 136.933 100.140 1.00 58.79 60 ASN C O 1
ATOM 6031 N N . SER C 3 37 ? 105.510 136.666 99.877 1.00 59.46 61 SER C N 1
ATOM 6032 C CA . SER C 3 37 ? 105.688 136.096 101.205 1.00 59.46 61 SER C CA 1
ATOM 6033 C C . SER C 3 37 ? 107.156 136.035 101.599 1.00 59.46 61 SER C C 1
ATOM 6034 O O . SER C 3 37 ? 107.998 135.593 100.811 1.00 59.46 61 SER C O 1
ATOM 6037 N N . ILE C 3 38 ? 107.468 136.475 102.814 1.00 59.45 62 ILE C N 1
ATOM 6038 C CA . ILE C 3 38 ? 108.786 136.274 103.405 1.00 59.45 62 ILE C CA 1
ATOM 6039 C C . ILE C 3 38 ? 108.730 134.953 104.162 1.00 59.45 62 ILE C C 1
ATOM 6040 O O . ILE C 3 38 ? 108.081 134.849 105.205 1.00 59.45 62 ILE C O 1
ATOM 6045 N N . GLY C 3 39 ? 109.411 133.942 103.632 1.00 61.08 63 GLY C N 1
ATOM 6046 C CA . GLY C 3 39 ? 109.379 132.615 104.195 1.00 61.08 63 GLY C CA 1
ATOM 6047 C C . GLY C 3 39 ? 110.052 132.540 105.552 1.00 61.08 63 GLY C C 1
ATOM 6048 O O . GLY C 3 39 ? 110.373 133.564 106.163 1.00 61.08 63 GLY C O 1
ATOM 6049 N N . PRO C 3 40 ? 110.277 131.326 106.056 1.00 61.57 64 PRO C N 1
ATOM 6050 C CA . PRO C 3 40 ? 110.843 131.190 107.400 1.00 61.57 64 PRO C CA 1
ATOM 6051 C C . PRO C 3 40 ? 112.261 131.729 107.478 1.00 61.57 64 PRO C C 1
ATOM 6052 O O . PRO C 3 40 ? 113.030 131.669 106.516 1.00 61.57 64 PRO C O 1
ATOM 6056 N N . VAL C 3 41 ? 112.597 132.262 108.648 1.00 60.77 65 VAL C N 1
ATOM 6057 C CA . VAL C 3 41 ? 113.948 132.725 108.941 1.00 60.77 65 VAL C CA 1
ATOM 6058 C C . VAL C 3 41 ? 114.681 131.576 109.622 1.00 60.77 65 VAL C C 1
ATOM 6059 O O . VAL C 3 41 ? 114.393 131.242 110.774 1.00 60.77 65 VAL C O 1
ATOM 6063 N N . ASN C 3 42 ? 115.629 130.971 108.911 1.00 65.08 66 ASN C N 1
ATOM 6064 C CA . ASN C 3 42 ? 116.411 129.856 109.442 1.00 65.08 66 ASN C CA 1
ATOM 6065 C C . ASN C 3 42 ? 117.618 130.441 110.163 1.00 65.08 66 ASN C C 1
ATOM 6066 O O . ASN C 3 42 ? 118.606 130.829 109.535 1.00 65.08 66 ASN C O 1
ATOM 6071 N N . ALA C 3 43 ? 117.538 130.504 111.494 1.00 65.45 67 ALA C N 1
ATOM 6072 C CA . ALA C 3 43 ? 118.599 131.138 112.268 1.00 65.45 67 ALA C CA 1
ATOM 6073 C C . ALA C 3 43 ? 119.870 130.300 112.290 1.00 65.45 67 ALA C C 1
ATOM 6074 O O . ALA C 3 43 ? 120.963 130.844 112.481 1.00 65.45 67 ALA C O 1
ATOM 6076 N N . ILE C 3 44 ? 119.754 128.984 112.105 1.00 67.17 68 ILE C N 1
ATOM 6077 C CA . ILE C 3 44 ? 120.935 128.125 112.136 1.00 67.17 68 ILE C CA 1
ATOM 6078 C C . ILE C 3 44 ? 121.850 128.441 110.959 1.00 67.17 68 ILE C C 1
ATOM 6079 O O . ILE C 3 44 ? 123.072 128.554 111.115 1.00 67.17 68 ILE C O 1
ATOM 6084 N N . ASN C 3 45 ? 121.276 128.591 109.768 1.00 64.64 69 ASN C N 1
ATOM 6085 C CA . ASN C 3 45 ? 122.038 128.853 108.554 1.00 64.64 69 ASN C CA 1
ATOM 6086 C C . ASN C 3 45 ? 122.187 130.337 108.237 1.00 64.64 69 ASN C C 1
ATOM 6087 O O . ASN C 3 45 ? 122.844 130.671 107.246 1.00 64.64 69 ASN C O 1
ATOM 6092 N N . MET C 3 46 ? 121.607 131.229 109.044 1.00 66.26 70 MET C N 1
ATOM 6093 C CA . MET C 3 46 ? 121.662 132.673 108.806 1.00 66.26 70 MET C CA 1
ATOM 6094 C C . MET C 3 46 ? 121.096 133.019 107.427 1.00 66.26 70 MET C C 1
ATOM 6095 O O . MET C 3 46 ? 121.767 133.614 106.583 1.00 66.26 70 MET C O 1
ATOM 6100 N N . GLU C 3 47 ? 119.842 132.629 107.209 1.00 62.22 71 GLU C N 1
ATOM 6101 C CA . GLU C 3 47 ? 119.182 132.895 105.939 1.00 62.22 71 GLU C CA 1
ATOM 6102 C C . GLU C 3 47 ? 117.678 132.978 106.149 1.00 62.22 71 GLU C C 1
ATOM 6103 O O . GLU C 3 47 ? 117.137 132.474 107.137 1.00 62.22 71 GLU C O 1
ATOM 6109 N N . TYR C 3 48 ? 117.012 133.628 105.198 1.00 57.45 72 TYR C N 1
ATOM 6110 C CA . TYR C 3 48 ? 115.560 133.698 105.151 1.00 57.45 72 TYR C CA 1
ATOM 6111 C C . TYR C 3 48 ? 115.118 133.552 103.704 1.00 57.45 72 TYR C C 1
ATOM 6112 O O . TYR C 3 48 ? 115.838 133.940 102.780 1.00 57.45 72 TYR C O 1
ATOM 6121 N N . THR C 3 49 ? 113.929 132.990 103.516 1.00 57.64 73 THR C N 1
ATOM 6122 C CA . THR C 3 49 ? 113.351 132.791 102.194 1.00 57.64 73 THR C CA 1
ATOM 6123 C C . THR C 3 49 ? 112.352 133.900 101.900 1.00 57.64 73 THR C C 1
ATOM 6124 O O . THR C 3 49 ? 111.602 134.322 102.785 1.00 57.64 73 THR C O 1
ATOM 6128 N N . ILE C 3 50 ? 112.358 134.381 100.659 1.00 55.96 74 ILE C N 1
ATOM 6129 C CA . ILE C 3 50 ? 111.447 135.431 100.215 1.00 55.96 74 ILE C CA 1
ATOM 6130 C C . ILE C 3 50 ? 110.962 135.091 98.812 1.00 55.96 74 ILE C C 1
ATOM 6131 O O . ILE C 3 50 ? 111.757 134.711 97.948 1.00 55.96 74 ILE C O 1
ATOM 6136 N N . ASP C 3 51 ? 109.658 135.230 98.589 1.00 57.29 75 ASP C N 1
ATOM 6137 C CA . ASP C 3 51 ? 109.034 135.019 97.289 1.00 57.29 75 ASP C CA 1
ATOM 6138 C C . ASP C 3 51 ? 108.543 136.361 96.768 1.00 57.29 75 ASP C C 1
ATOM 6139 O O . ASP C 3 51 ? 107.807 137.064 97.468 1.00 57.29 75 ASP C O 1
ATOM 6144 N N . ILE C 3 52 ? 108.955 136.721 95.551 1.00 54.74 76 ILE C N 1
ATOM 6145 C CA . ILE C 3 52 ? 108.678 138.044 95.004 1.00 54.74 76 ILE C CA 1
ATOM 6146 C C . ILE C 3 52 ? 108.264 137.951 93.542 1.00 54.74 76 ILE C C 1
ATOM 6147 O O . ILE C 3 52 ? 108.594 136.994 92.834 1.00 54.74 76 ILE C O 1
ATOM 6152 N N . PHE C 3 53 ? 107.512 138.958 93.110 1.00 55.08 77 PHE C N 1
ATOM 6153 C CA . PHE C 3 53 ? 107.389 139.325 91.707 1.00 55.08 77 PHE C CA 1
ATOM 6154 C C . PHE C 3 53 ? 108.302 140.523 91.484 1.00 55.08 77 PHE C C 1
ATOM 6155 O O . PHE C 3 53 ? 108.094 141.584 92.087 1.00 55.08 77 PHE C O 1
ATOM 6163 N N . PHE C 3 54 ? 109.312 140.346 90.636 1.00 53.25 78 PHE C N 1
ATOM 6164 C CA . PHE C 3 54 ? 110.351 141.339 90.396 1.00 53.25 78 PHE C CA 1
ATOM 6165 C C . PHE C 3 54 ? 110.173 141.880 88.986 1.00 53.25 78 PHE C C 1
ATOM 6166 O O . PHE C 3 54 ? 110.156 141.104 88.024 1.00 53.25 78 PHE C O 1
ATOM 6174 N N . ALA C 3 55 ? 110.035 143.201 88.865 1.00 53.68 79 ALA C N 1
ATOM 6175 C CA . ALA C 3 55 ? 109.768 143.863 87.597 1.00 53.68 79 ALA C CA 1
ATOM 6176 C C . ALA C 3 55 ? 110.828 144.920 87.329 1.00 53.68 79 ALA C C 1
ATOM 6177 O O . ALA C 3 55 ? 111.254 145.633 88.242 1.00 53.68 79 ALA C O 1
ATOM 6179 N N . GLN C 3 56 ? 111.244 145.012 86.069 1.00 53.28 80 GLN C N 1
ATOM 6180 C CA . GLN C 3 56 ? 112.258 145.957 85.625 1.00 53.28 80 GLN C CA 1
ATOM 6181 C C . GLN C 3 56 ? 111.751 146.664 84.379 1.00 53.28 80 GLN C C 1
ATOM 6182 O O . GLN C 3 56 ? 111.298 146.010 83.434 1.00 53.28 80 GLN C O 1
ATOM 6188 N N . THR C 3 57 ? 111.834 147.992 84.377 1.00 54.90 81 THR C N 1
ATOM 6189 C CA . THR C 3 57 ? 111.404 148.819 83.261 1.00 54.90 81 THR C CA 1
ATOM 6190 C C . THR C 3 57 ? 112.601 149.586 82.719 1.00 54.90 81 THR C C 1
ATOM 6191 O O . THR C 3 57 ? 113.413 150.104 83.489 1.00 54.90 81 THR C O 1
ATOM 6195 N N . TRP C 3 58 ? 112.715 149.655 81.397 1.00 54.07 82 TRP C N 1
ATOM 6196 C CA . TRP C 3 58 ? 113.789 150.429 80.784 1.00 54.07 82 TRP C CA 1
ATOM 6197 C C . TRP C 3 58 ? 113.358 150.836 79.382 1.00 54.07 82 TRP C C 1
ATOM 6198 O O . TRP C 3 58 ? 112.229 150.578 78.961 1.00 54.07 82 TRP C O 1
ATOM 6209 N N . TYR C 3 59 ? 114.268 151.497 78.668 1.00 55.03 83 TYR C N 1
ATOM 6210 C CA . TYR C 3 59 ? 114.017 152.018 77.331 1.00 55.03 83 TYR C CA 1
ATOM 6211 C C . TYR C 3 59 ? 115.034 151.437 76.359 1.00 55.03 83 TYR C C 1
ATOM 6212 O O . TYR C 3 59 ? 116.233 151.405 76.654 1.00 55.03 83 TYR C O 1
ATOM 6221 N N . ASP C 3 60 ? 114.548 150.978 75.207 1.00 59.17 84 ASP C N 1
ATOM 6222 C CA . ASP C 3 60 ? 115.384 150.461 74.125 1.00 59.17 84 ASP C CA 1
ATOM 6223 C C . ASP C 3 60 ? 114.856 151.071 72.830 1.00 59.17 84 ASP C C 1
ATOM 6224 O O . ASP C 3 60 ? 113.799 150.666 72.338 1.00 59.17 84 ASP C O 1
ATOM 6229 N N . ARG C 3 61 ? 115.582 152.048 72.279 1.00 63.34 85 ARG C N 1
ATOM 6230 C CA . ARG C 3 61 ? 115.102 152.716 71.073 1.00 63.34 85 ARG C CA 1
ATOM 6231 C C . ARG C 3 61 ? 115.057 151.785 69.868 1.00 63.34 85 ARG C C 1
ATOM 6232 O O . ARG C 3 61 ? 114.340 152.077 68.906 1.00 63.34 85 ARG C O 1
ATOM 6240 N N . ARG C 3 62 ? 115.800 150.676 69.894 1.00 62.05 86 ARG C N 1
ATOM 6241 C CA . ARG C 3 62 ? 115.717 149.702 68.812 1.00 62.05 86 ARG C CA 1
ATOM 6242 C C . ARG C 3 62 ? 114.344 149.051 68.721 1.00 62.05 86 ARG C C 1
ATOM 6243 O O . ARG C 3 62 ? 113.984 148.547 67.652 1.00 62.05 86 ARG C O 1
ATOM 6251 N N . LEU C 3 63 ? 113.572 149.053 69.808 1.00 59.44 87 LEU C N 1
ATOM 6252 C CA . LEU C 3 63 ? 112.267 148.412 69.859 1.00 59.44 87 LEU C CA 1
ATOM 6253 C C . LEU C 3 63 ? 111.116 149.387 69.638 1.00 59.44 87 LEU C C 1
ATOM 6254 O O . LEU C 3 63 ? 109.956 149.011 69.833 1.00 59.44 87 LEU C O 1
ATOM 6259 N N . LYS C 3 64 ? 111.401 150.625 69.240 1.00 61.07 88 LYS C N 1
ATOM 6260 C CA . LYS C 3 64 ? 110.338 151.545 68.864 1.00 61.07 88 LYS C CA 1
ATOM 6261 C C . LYS C 3 64 ? 109.619 151.034 67.623 1.00 61.07 88 LYS C C 1
ATOM 6262 O O . LYS C 3 64 ? 110.245 150.530 66.687 1.00 61.07 88 LYS C O 1
ATOM 6268 N N . PHE C 3 65 ? 108.295 151.162 67.623 1.00 61.61 89 PHE C N 1
ATOM 6269 C CA . PHE C 3 65 ? 107.488 150.791 66.471 1.00 61.61 89 PHE C CA 1
ATOM 6270 C C . PHE C 3 65 ? 106.308 151.744 66.373 1.00 61.61 89 PHE C C 1
ATOM 6271 O O . PHE C 3 65 ? 105.716 152.116 67.389 1.00 61.61 89 PHE C O 1
ATOM 6279 N N . ASN C 3 66 ? 105.979 152.134 65.144 1.00 69.23 90 ASN C N 1
ATOM 6280 C CA . ASN C 3 66 ? 104.857 153.021 64.864 1.00 69.23 90 ASN C CA 1
ATOM 6281 C C . ASN C 3 66 ? 103.699 152.183 64.339 1.00 69.23 90 ASN C C 1
ATOM 6282 O O . ASN C 3 66 ? 103.831 151.510 63.311 1.00 69.23 90 ASN C O 1
ATOM 6287 N N . SER C 3 67 ? 102.573 152.221 65.044 1.00 67.88 91 SER C N 1
ATOM 6288 C CA . SER C 3 67 ? 101.408 151.433 64.667 1.00 67.88 91 SER C CA 1
ATOM 6289 C C . SER C 3 67 ? 100.224 151.894 65.503 1.00 67.88 91 SER C C 1
ATOM 6290 O O . SER C 3 67 ? 100.379 152.608 66.497 1.00 67.88 91 SER C O 1
ATOM 6293 N N . THR C 3 68 ? 99.029 151.473 65.082 1.00 69.47 92 THR C N 1
ATOM 6294 C CA . THR C 3 68 ? 97.833 151.738 65.874 1.00 69.47 92 THR C CA 1
ATOM 6295 C C . THR C 3 68 ? 97.878 151.005 67.209 1.00 69.47 92 THR C C 1
ATOM 6296 O O . THR C 3 68 ? 97.273 151.462 68.185 1.00 69.47 92 THR C O 1
ATOM 6300 N N . ILE C 3 69 ? 98.579 149.873 67.269 1.00 66.24 93 ILE C N 1
ATOM 6301 C CA . ILE C 3 69 ? 98.735 149.147 68.523 1.00 66.24 93 ILE C CA 1
ATOM 6302 C C . ILE C 3 69 ? 99.724 149.894 69.405 1.00 66.24 93 ILE C C 1
ATOM 6303 O O . ILE C 3 69 ? 100.828 150.246 68.969 1.00 66.24 93 ILE C O 1
ATOM 6308 N N . LYS C 3 70 ? 99.334 150.134 70.657 1.00 64.28 94 LYS C N 1
ATOM 6309 C CA . LYS C 3 70 ? 100.143 150.925 71.575 1.00 64.28 94 LYS C CA 1
ATOM 6310 C C . LYS C 3 70 ? 101.088 150.087 72.424 1.00 64.28 94 LYS C C 1
ATOM 6311 O O . LYS C 3 70 ? 102.088 150.623 72.915 1.00 64.28 94 LYS C O 1
ATOM 6317 N N . VAL C 3 71 ? 100.805 148.800 72.613 1.00 59.06 95 VAL C N 1
ATOM 6318 C CA . VAL C 3 71 ? 101.644 147.948 73.451 1.00 59.06 95 VAL C CA 1
ATOM 6319 C C . VAL C 3 71 ? 101.512 146.507 72.981 1.00 59.06 95 VAL C C 1
ATOM 6320 O O . VAL C 3 71 ? 100.402 146.012 72.762 1.00 59.06 95 VAL C O 1
ATOM 6324 N N . LEU C 3 72 ? 102.653 145.841 72.822 1.00 60.38 96 LEU C N 1
ATOM 6325 C CA . LEU C 3 72 ? 102.709 144.405 72.585 1.00 60.38 96 LEU C CA 1
ATOM 6326 C C . LEU C 3 72 ? 102.891 143.707 73.925 1.00 60.38 96 LEU C C 1
ATOM 6327 O O . LEU C 3 72 ? 103.889 143.940 74.617 1.00 60.38 96 LEU C O 1
ATOM 6332 N N . ARG C 3 73 ? 101.930 142.861 74.286 1.00 58.49 97 ARG C N 1
ATOM 6333 C CA . ARG C 3 73 ? 101.934 142.120 75.543 1.00 58.49 97 ARG C CA 1
ATOM 6334 C C . ARG C 3 73 ? 102.269 140.670 75.226 1.00 58.49 97 ARG C C 1
ATOM 6335 O O . ARG C 3 73 ? 101.519 140.006 74.501 1.00 58.49 97 ARG C O 1
ATOM 6343 N N . LEU C 3 74 ? 103.384 140.180 75.770 1.00 59.20 98 LEU C N 1
ATOM 6344 C CA . LEU C 3 74 ? 103.985 138.927 75.340 1.00 59.20 98 LEU C CA 1
ATOM 6345 C C . LEU C 3 74 ? 104.355 138.069 76.541 1.00 59.20 98 LEU C C 1
ATOM 6346 O O . LEU C 3 74 ? 104.661 138.574 77.628 1.00 59.20 98 LEU C O 1
ATOM 6351 N N . ASN C 3 75 ? 104.332 136.759 76.321 1.00 59.97 99 ASN C N 1
ATOM 6352 C CA . ASN C 3 75 ? 104.777 135.793 77.314 1.00 59.97 99 ASN C CA 1
ATOM 6353 C C . ASN C 3 75 ? 106.304 135.698 77.259 1.00 59.97 99 ASN C C 1
ATOM 6354 O O . ASN C 3 75 ? 106.981 136.531 76.650 1.00 59.97 99 ASN C O 1
ATOM 6359 N N . SER C 3 76 ? 106.866 134.675 77.894 1.00 61.10 100 SER C N 1
ATOM 6360 C CA . SER C 3 76 ? 108.309 134.509 78.058 1.00 61.10 100 SER C CA 1
ATOM 6361 C C . SER C 3 76 ? 109.052 134.153 76.757 1.00 61.10 100 SER C C 1
ATOM 6362 O O . SER C 3 76 ? 110.251 133.861 76.857 1.00 61.10 100 SER C O 1
ATOM 6365 N N . ASN C 3 77 ? 108.450 134.154 75.565 1.00 65.87 101 ASN C N 1
ATOM 6366 C CA . ASN C 3 77 ? 109.156 133.664 74.385 1.00 65.87 101 ASN C CA 1
ATOM 6367 C C . ASN C 3 77 ? 110.279 134.605 73.961 1.00 65.87 101 ASN C C 1
ATOM 6368 O O . ASN C 3 77 ? 111.374 134.147 73.613 1.00 65.87 101 ASN C O 1
ATOM 6373 N N . MET C 3 78 ? 110.037 135.916 73.985 1.00 63.61 102 MET C N 1
ATOM 6374 C CA . MET C 3 78 ? 111.011 136.893 73.507 1.00 63.61 102 MET C CA 1
ATOM 6375 C C . MET C 3 78 ? 111.935 137.421 74.598 1.00 63.61 102 MET C C 1
ATOM 6376 O O . MET C 3 78 ? 112.753 138.309 74.316 1.00 63.61 102 MET C O 1
ATOM 6381 N N . VAL C 3 79 ? 111.839 136.898 75.823 1.00 59.51 103 VAL C N 1
ATOM 6382 C CA . VAL C 3 79 ? 112.747 137.322 76.884 1.00 59.51 103 VAL C CA 1
ATOM 6383 C C . VAL C 3 79 ? 114.186 137.012 76.497 1.00 59.51 103 VAL C C 1
ATOM 6384 O O . VAL C 3 79 ? 115.090 137.833 76.698 1.00 59.51 103 VAL C O 1
ATOM 6388 N N . GLY C 3 80 ? 114.423 135.830 75.932 1.00 62.02 104 GLY C N 1
ATOM 6389 C CA . GLY C 3 80 ? 115.729 135.510 75.393 1.00 62.02 104 GLY C CA 1
ATOM 6390 C C . GLY C 3 80 ? 116.037 136.147 74.057 1.00 62.02 104 GLY C C 1
ATOM 6391 O O . GLY C 3 80 ? 117.206 136.196 73.664 1.00 62.02 104 GLY C O 1
ATOM 6392 N N . LYS C 3 81 ? 115.016 136.635 73.348 1.00 63.84 105 LYS C N 1
ATOM 6393 C CA . LYS C 3 81 ? 115.238 137.260 72.049 1.00 63.84 105 LYS C CA 1
ATOM 6394 C C . LYS C 3 81 ? 115.765 138.682 72.186 1.00 63.84 105 LYS C C 1
ATOM 6395 O O . LYS C 3 81 ? 116.653 139.086 71.427 1.00 63.84 105 LYS C O 1
ATOM 6401 N N . ILE C 3 82 ? 115.239 139.452 73.141 1.00 59.46 106 ILE C N 1
ATOM 6402 C CA . ILE C 3 82 ? 115.663 140.840 73.328 1.00 59.46 106 ILE C CA 1
ATOM 6403 C C . ILE C 3 82 ? 116.720 140.898 74.423 1.00 59.46 106 ILE C C 1
ATOM 6404 O O . ILE C 3 82 ? 116.910 139.958 75.200 1.00 59.46 106 ILE C O 1
ATOM 6409 N N . TRP C 3 83 ? 117.424 142.026 74.482 1.00 56.52 107 TRP C N 1
ATOM 6410 C CA . TRP C 3 83 ? 118.376 142.260 75.558 1.00 56.52 107 TRP C CA 1
ATOM 6411 C C . TRP C 3 83 ? 117.640 142.412 76.882 1.00 56.52 107 TRP C C 1
ATOM 6412 O O . TRP C 3 83 ? 116.592 143.061 76.957 1.00 56.52 107 TRP C O 1
ATOM 6423 N N . ILE C 3 84 ? 118.200 141.811 77.928 1.00 55.11 108 ILE C N 1
ATOM 6424 C CA . ILE C 3 84 ? 117.611 141.812 79.266 1.00 55.11 108 ILE C CA 1
ATOM 6425 C C . ILE C 3 84 ? 118.709 142.235 80.239 1.00 55.11 108 ILE C C 1
ATOM 6426 O O . ILE C 3 84 ? 119.865 141.833 80.047 1.00 55.11 108 ILE C O 1
ATOM 6431 N N . PRO C 3 85 ? 118.432 143.038 81.274 1.00 54.43 109 PRO C N 1
ATOM 6432 C CA . PRO C 3 85 ? 119.481 143.318 82.261 1.00 54.43 109 PRO C CA 1
ATOM 6433 C C . PRO C 3 85 ? 119.915 142.055 82.987 1.00 54.43 109 PRO C C 1
ATOM 6434 O O . PRO C 3 85 ? 119.111 141.162 83.264 1.00 54.43 109 PRO C O 1
ATOM 6438 N N . ASP C 3 86 ? 121.206 141.992 83.300 1.00 55.64 110 ASP C N 1
ATOM 6439 C CA . ASP C 3 86 ? 121.775 140.859 84.032 1.00 55.64 110 ASP C CA 1
ATOM 6440 C C . ASP C 3 86 ? 121.705 141.086 85.539 1.00 55.64 110 ASP C C 1
ATOM 6441 O O . ASP C 3 86 ? 122.692 140.956 86.261 1.00 55.64 110 ASP C O 1
ATOM 6446 N N . THR C 3 87 ? 120.513 141.417 86.026 1.00 52.82 111 THR C N 1
ATOM 6447 C CA . THR C 3 87 ? 120.328 141.661 87.449 1.00 52.82 111 THR C CA 1
ATOM 6448 C C . THR C 3 87 ? 120.499 140.364 88.226 1.00 52.82 111 THR C C 1
ATOM 6449 O O . THR C 3 87 ? 119.937 139.329 87.859 1.00 52.82 111 THR C O 1
ATOM 6453 N N . PHE C 3 88 ? 121.280 140.425 89.301 1.00 51.86 112 PHE C N 1
ATOM 6454 C CA . PHE C 3 88 ? 121.489 139.292 90.186 1.00 51.86 112 PHE C CA 1
ATOM 6455 C C . PHE C 3 88 ? 121.450 139.785 91.622 1.00 51.86 112 PHE C C 1
ATOM 6456 O O . PHE C 3 88 ? 121.779 140.941 91.911 1.00 51.86 112 PHE C O 1
ATOM 6464 N N . PHE C 3 89 ? 121.057 138.886 92.519 1.00 51.82 113 PHE C N 1
ATOM 6465 C CA . PHE C 3 89 ? 120.920 139.201 93.933 1.00 51.82 113 PHE C CA 1
ATOM 6466 C C . PHE C 3 89 ? 122.224 138.859 94.644 1.00 51.82 113 PHE C C 1
ATOM 6467 O O . PHE C 3 89 ? 122.646 137.698 94.665 1.00 51.82 113 PHE C O 1
ATOM 6475 N N . ARG C 3 90 ? 122.854 139.881 95.224 1.00 53.47 114 ARG C N 1
ATOM 6476 C CA . ARG C 3 90 ? 124.216 139.744 95.731 1.00 53.47 114 ARG C CA 1
ATOM 6477 C C . ARG C 3 90 ? 124.284 138.801 96.925 1.00 53.47 114 ARG C C 1
ATOM 6478 O O . ARG C 3 90 ? 125.197 137.972 97.015 1.00 53.47 114 ARG C O 1
ATOM 6486 N N . ASN C 3 91 ? 123.330 138.911 97.851 1.00 54.68 115 ASN C N 1
ATOM 6487 C CA . ASN C 3 91 ? 123.348 138.159 99.100 1.00 54.68 115 ASN C CA 1
ATOM 6488 C C . ASN C 3 91 ? 122.500 136.894 99.028 1.00 54.68 115 ASN C C 1
ATOM 6489 O O . ASN C 3 91 ? 121.955 136.455 100.046 1.00 54.68 115 ASN C O 1
ATOM 6494 N N . SER C 3 92 ? 122.389 136.292 97.846 1.00 55.31 116 SER C N 1
ATOM 6495 C CA . SER C 3 92 ? 121.573 135.101 97.649 1.00 55.31 116 SER C CA 1
ATOM 6496 C C . SER C 3 92 ? 122.420 133.851 97.844 1.00 55.31 116 SER C C 1
ATOM 6497 O O . SER C 3 92 ? 123.404 133.643 97.126 1.00 55.31 116 SER C O 1
ATOM 6500 N N . LYS C 3 93 ? 122.036 133.023 98.815 1.00 59.88 117 LYS C N 1
ATOM 6501 C CA . LYS C 3 93 ? 122.640 131.704 98.949 1.00 59.88 117 LYS C CA 1
ATOM 6502 C C . LYS C 3 93 ? 122.092 130.731 97.916 1.00 59.88 117 LYS C C 1
ATOM 6503 O O . LYS C 3 93 ? 122.821 129.849 97.450 1.00 59.88 117 LYS C O 1
ATOM 6509 N N . LYS C 3 94 ? 120.820 130.876 97.549 1.00 59.57 118 LYS C N 1
ATOM 6510 C CA . LYS C 3 94 ? 120.199 130.022 96.546 1.00 59.57 118 LYS C CA 1
ATOM 6511 C C . LYS C 3 94 ? 118.918 130.699 96.085 1.00 59.57 118 LYS C C 1
ATOM 6512 O O . LYS C 3 94 ? 118.075 131.056 96.912 1.00 59.57 118 LYS C O 1
ATOM 6518 N N . ALA C 3 95 ? 118.782 130.879 94.773 1.00 56.54 119 ALA C N 1
ATOM 6519 C CA . ALA C 3 95 ? 117.595 131.479 94.184 1.00 56.54 119 ALA C CA 1
ATOM 6520 C C . ALA C 3 95 ? 117.230 130.711 92.924 1.00 56.54 119 ALA C C 1
ATOM 6521 O O . ALA C 3 95 ? 118.088 130.100 92.283 1.00 56.54 119 ALA C O 1
ATOM 6523 N N . ASP C 3 96 ? 115.946 130.745 92.577 1.00 60.19 120 ASP C N 1
ATOM 6524 C CA . ASP C 3 96 ? 115.468 130.026 91.406 1.00 60.19 120 ASP C CA 1
ATOM 6525 C C . ASP C 3 96 ? 114.167 130.652 90.931 1.00 60.19 120 ASP C C 1
ATOM 6526 O O . ASP C 3 96 ? 113.353 131.097 91.743 1.00 60.19 120 ASP C O 1
ATOM 6531 N N . ALA C 3 97 ? 113.986 130.687 89.614 1.00 56.37 121 ALA C N 1
ATOM 6532 C CA . ALA C 3 97 ? 112.761 131.194 89.014 1.00 56.37 121 ALA C CA 1
ATOM 6533 C C . ALA C 3 97 ? 111.682 130.116 89.106 1.00 56.37 121 ALA C C 1
ATOM 6534 O O . ALA C 3 97 ? 111.853 129.091 89.770 1.00 56.37 121 ALA C O 1
ATOM 6536 N N . HIS C 3 98 ? 110.549 130.344 88.444 1.00 54.90 122 HIS C N 1
ATOM 6537 C CA . HIS C 3 98 ? 109.438 129.404 88.409 1.00 54.90 122 HIS C CA 1
ATOM 6538 C C . HIS C 3 98 ? 109.147 129.028 86.965 1.00 54.90 122 HIS C C 1
ATOM 6539 O O . HIS C 3 98 ? 109.155 129.887 86.077 1.00 54.90 122 HIS C O 1
ATOM 6546 N N . TRP C 3 99 ? 108.889 127.735 86.740 1.00 59.95 123 TRP C N 1
ATOM 6547 C CA . TRP C 3 99 ? 108.791 127.172 85.398 1.00 59.95 123 TRP C CA 1
ATOM 6548 C C . TRP C 3 99 ? 107.543 126.322 85.192 1.00 59.95 123 TRP C C 1
ATOM 6549 O O . TRP C 3 99 ? 107.468 125.601 84.190 1.00 59.95 123 TRP C O 1
ATOM 6560 N N . ILE C 3 100 ? 106.567 126.393 86.098 1.00 54.88 124 ILE C N 1
ATOM 6561 C CA . ILE C 3 100 ? 105.362 125.570 86.059 1.00 54.88 124 ILE C CA 1
ATOM 6562 C C . ILE C 3 100 ? 104.159 126.509 85.947 1.00 54.88 124 ILE C C 1
ATOM 6563 O O . ILE C 3 100 ? 104.034 127.432 86.760 1.00 54.88 124 ILE C O 1
ATOM 6568 N N . THR C 3 101 ? 103.269 126.300 84.960 1.00 53.74 125 THR C N 1
ATOM 6569 C CA . THR C 3 101 ? 103.346 125.320 83.870 1.00 53.74 125 THR C CA 1
ATOM 6570 C C . THR C 3 101 ? 104.397 125.744 82.848 1.00 53.74 125 THR C C 1
ATOM 6571 O O . THR C 3 101 ? 105.104 124.909 82.284 1.00 53.74 125 THR C O 1
ATOM 6575 N N . THR C 3 102 ? 104.483 127.055 82.620 1.00 56.54 126 THR C N 1
ATOM 6576 C CA . THR C 3 102 ? 105.443 127.666 81.710 1.00 56.54 126 THR C CA 1
ATOM 6577 C C . THR C 3 102 ? 106.304 128.627 82.523 1.00 56.54 126 THR C C 1
ATOM 6578 O O . THR C 3 102 ? 106.043 128.810 83.719 1.00 56.54 126 THR C O 1
ATOM 6582 N N . PRO C 3 103 ? 107.341 129.236 81.943 1.00 57.69 127 PRO C N 1
ATOM 6583 C CA . PRO C 3 103 ? 108.144 130.197 82.712 1.00 57.69 127 PRO C CA 1
ATOM 6584 C C . PRO C 3 103 ? 107.303 131.371 83.195 1.00 57.69 127 PRO C C 1
ATOM 6585 O O . PRO C 3 103 ? 106.618 132.032 82.412 1.00 57.69 127 PRO C O 1
ATOM 6589 N N . ASN C 3 104 ? 107.365 131.628 84.503 1.00 53.54 128 ASN C N 1
ATOM 6590 C CA . ASN C 3 104 ? 106.589 132.699 85.128 1.00 53.54 128 ASN C CA 1
ATOM 6591 C C . ASN C 3 104 ? 107.285 134.036 84.870 1.00 53.54 128 ASN C C 1
ATOM 6592 O O . ASN C 3 104 ? 107.879 134.661 85.755 1.00 53.54 128 ASN C O 1
ATOM 6597 N N . ARG C 3 105 ? 107.206 134.459 83.608 1.00 55.39 129 ARG C N 1
ATOM 6598 C CA . ARG C 3 105 ? 107.770 135.716 83.144 1.00 55.39 129 ARG C CA 1
ATOM 6599 C C . ARG C 3 105 ? 106.774 136.387 82.209 1.00 55.39 129 ARG C C 1
ATOM 6600 O O . ARG C 3 105 ? 105.914 135.736 81.612 1.00 55.39 129 ARG C O 1
ATOM 6608 N N . MET C 3 106 ? 106.907 137.705 82.090 1.00 56.44 130 MET C N 1
ATOM 6609 C CA . MET C 3 106 ? 106.005 138.518 81.288 1.00 56.44 130 MET C CA 1
ATOM 6610 C C . MET C 3 106 ? 106.800 139.664 80.683 1.00 56.44 130 MET C C 1
ATOM 6611 O O . MET C 3 106 ? 107.691 140.216 81.337 1.00 56.44 130 MET C O 1
ATOM 6616 N N . LEU C 3 107 ? 106.463 140.024 79.442 1.00 56.99 131 LEU C N 1
ATOM 6617 C CA . LEU C 3 107 ? 107.123 141.098 78.718 1.00 56.99 131 LEU C CA 1
ATOM 6618 C C . LEU C 3 107 ? 106.072 142.022 78.125 1.00 56.99 131 LEU C C 1
ATOM 6619 O O . LEU C 3 107 ? 105.006 141.569 77.701 1.00 56.99 131 LEU C O 1
ATOM 6624 N N . ARG C 3 108 ? 106.369 143.319 78.108 1.00 57.24 132 ARG C N 1
ATOM 6625 C CA . ARG C 3 108 ? 105.453 144.300 77.533 1.00 57.24 132 ARG C CA 1
ATOM 6626 C C . ARG C 3 108 ? 106.269 145.414 76.901 1.00 57.24 132 ARG C C 1
ATOM 6627 O O . ARG C 3 108 ? 107.046 146.079 77.592 1.00 57.24 132 ARG C O 1
ATOM 6635 N N . ILE C 3 109 ? 106.088 145.618 75.597 1.00 56.97 133 ILE C N 1
ATOM 6636 C CA . ILE C 3 109 ? 106.870 146.579 74.822 1.00 56.97 133 ILE C CA 1
ATOM 6637 C C . ILE C 3 109 ? 105.922 147.651 74.304 1.00 56.97 133 ILE C C 1
ATOM 6638 O O . ILE C 3 109 ? 104.964 147.343 73.587 1.00 56.97 133 ILE C O 1
ATOM 6643 N N . TRP C 3 110 ? 106.201 148.905 74.645 1.00 56.71 134 TRP C N 1
ATOM 6644 C CA . TRP C 3 110 ? 105.381 150.028 74.216 1.00 56.71 134 TRP C CA 1
ATOM 6645 C C . TRP C 3 110 ? 105.943 150.650 72.941 1.00 56.71 134 TRP C C 1
ATOM 6646 O O . TRP C 3 110 ? 107.092 150.419 72.559 1.00 56.71 134 TRP C O 1
ATOM 6657 N N . ASN C 3 111 ? 105.102 151.450 72.277 1.00 60.47 135 ASN C N 1
ATOM 6658 C CA . ASN C 3 111 ? 105.486 152.029 70.993 1.00 60.47 135 ASN C CA 1
ATOM 6659 C C . ASN C 3 111 ? 106.657 152.993 71.132 1.00 60.47 135 ASN C C 1
ATOM 6660 O O . ASN C 3 111 ? 107.430 153.167 70.183 1.00 60.47 135 ASN C O 1
ATOM 6665 N N . ASP C 3 112 ? 106.808 153.625 72.294 1.00 59.53 136 ASP C N 1
ATOM 6666 C CA . ASP C 3 112 ? 107.935 154.520 72.532 1.00 59.53 136 ASP C CA 1
ATOM 6667 C C . ASP C 3 112 ? 109.237 153.780 72.819 1.00 59.53 136 ASP C C 1
ATOM 6668 O O . ASP C 3 112 ? 110.269 154.435 73.000 1.00 59.53 136 ASP C O 1
ATOM 6673 N N . GLY C 3 113 ? 109.217 152.450 72.868 1.00 57.82 137 GLY C N 1
ATOM 6674 C CA . GLY C 3 113 ? 110.400 151.668 73.159 1.00 57.82 137 GLY C CA 1
ATOM 6675 C C . GLY C 3 113 ? 110.581 151.298 74.612 1.00 57.82 137 GLY C C 1
ATOM 6676 O O . GLY C 3 113 ? 111.669 150.844 74.984 1.00 57.82 137 GLY C O 1
ATOM 6677 N N . ARG C 3 114 ? 109.561 151.479 75.447 1.00 55.68 138 ARG C N 1
ATOM 6678 C CA . ARG C 3 114 ? 109.654 151.097 76.847 1.00 55.68 138 ARG C CA 1
ATOM 6679 C C . ARG C 3 114 ? 109.387 149.605 76.993 1.00 55.68 138 ARG C C 1
ATOM 6680 O O . ARG C 3 114 ? 108.360 149.102 76.530 1.00 55.68 138 ARG C O 1
ATOM 6688 N N . VAL C 3 115 ? 110.318 148.905 77.635 1.00 55.16 139 VAL C N 1
ATOM 6689 C CA . VAL C 3 115 ? 110.220 147.475 77.894 1.00 55.16 139 VAL C CA 1
ATOM 6690 C C . VAL C 3 115 ? 109.986 147.283 79.383 1.00 55.16 139 VAL C C 1
ATOM 6691 O O . VAL C 3 115 ? 110.746 147.806 80.207 1.00 55.16 139 VAL C O 1
ATOM 6695 N N . LEU C 3 116 ? 108.935 146.539 79.719 1.00 54.68 140 LEU C N 1
ATOM 6696 C CA . LEU C 3 116 ? 108.650 146.096 81.077 1.00 54.68 140 LEU C CA 1
ATOM 6697 C C . LEU C 3 116 ? 108.810 144.583 81.107 1.00 54.68 140 LEU C C 1
ATOM 6698 O O . LEU C 3 116 ? 108.173 143.876 80.318 1.00 54.68 140 LEU C O 1
ATOM 6703 N N . TYR C 3 117 ? 109.655 144.094 82.012 1.00 53.18 141 TYR C N 1
ATOM 6704 C CA . TYR C 3 117 ? 109.978 142.677 82.122 1.00 53.18 141 TYR C CA 1
ATOM 6705 C C . TYR C 3 117 ? 109.780 142.255 83.567 1.00 53.18 141 TYR C C 1
ATOM 6706 O O . TYR C 3 117 ? 110.479 142.748 84.457 1.00 53.18 141 TYR C O 1
ATOM 6715 N N . THR C 3 118 ? 108.831 141.350 83.798 1.00 52.90 142 THR C N 1
ATOM 6716 C CA . THR C 3 118 ? 108.496 140.875 85.132 1.00 52.90 142 THR C CA 1
ATOM 6717 C C . THR C 3 118 ? 108.741 139.376 85.209 1.00 52.90 142 THR C C 1
ATOM 6718 O O . THR C 3 118 ? 108.587 138.661 84.218 1.00 52.90 142 THR C O 1
ATOM 6722 N N . LEU C 3 119 ? 109.140 138.906 86.389 1.00 52.38 143 LEU C N 1
ATOM 6723 C CA . LEU C 3 119 ? 109.308 137.475 86.598 1.00 52.38 143 LEU C CA 1
ATOM 6724 C C . LEU C 3 119 ? 109.116 137.142 88.069 1.00 52.38 143 LEU C C 1
ATOM 6725 O O . LEU C 3 119 ? 109.357 137.972 88.950 1.00 52.38 143 LEU C O 1
ATOM 6730 N N . ARG C 3 120 ? 108.684 135.908 88.323 1.00 53.89 144 ARG C N 1
ATOM 6731 C CA . ARG C 3 120 ? 108.522 135.413 89.684 1.00 53.89 144 ARG C CA 1
ATOM 6732 C C . ARG C 3 120 ? 109.810 134.750 90.155 1.00 53.89 144 ARG C C 1
ATOM 6733 O O . ARG C 3 120 ? 110.438 133.992 89.411 1.00 53.89 144 ARG C O 1
ATOM 6741 N N . LEU C 3 121 ? 110.197 135.038 91.400 1.00 53.45 145 LEU C N 1
ATOM 6742 C CA . LEU C 3 121 ? 111.435 134.531 91.975 1.00 53.45 145 LEU C CA 1
ATOM 6743 C C . LEU C 3 121 ? 111.204 134.079 93.408 1.00 53.45 145 LEU C C 1
ATOM 6744 O O . LEU C 3 121 ? 110.337 134.602 94.113 1.00 53.45 145 LEU C O 1
ATOM 6749 N N . THR C 3 122 ? 111.998 133.093 93.827 1.00 55.28 146 THR C N 1
ATOM 6750 C CA . THR C 3 122 ? 112.085 132.664 95.218 1.00 55.28 146 THR C CA 1
ATOM 6751 C C . THR C 3 122 ? 113.558 132.619 95.592 1.00 55.28 146 THR C C 1
ATOM 6752 O O . THR C 3 122 ? 114.329 131.866 94.989 1.00 55.28 146 THR C O 1
ATOM 6756 N N . ILE C 3 123 ? 113.941 133.417 96.586 1.00 55.02 147 ILE C N 1
ATOM 6757 C CA . ILE C 3 123 ? 115.335 133.664 96.932 1.00 55.02 147 ILE C CA 1
ATOM 6758 C C . ILE C 3 123 ? 115.562 133.242 98.375 1.00 55.02 147 ILE C C 1
ATOM 6759 O O . ILE C 3 123 ? 114.773 133.593 99.260 1.00 55.02 147 ILE C O 1
ATOM 6764 N N . ASP C 3 124 ? 116.637 132.489 98.606 1.00 59.84 148 ASP C N 1
ATOM 6765 C CA . ASP C 3 124 ? 117.143 132.208 99.949 1.00 59.84 148 ASP C CA 1
ATOM 6766 C C . ASP C 3 124 ? 118.333 133.135 100.171 1.00 59.84 148 ASP C C 1
ATOM 6767 O O . ASP C 3 124 ? 119.449 132.844 99.733 1.00 59.84 148 ASP C O 1
ATOM 6772 N N . ALA C 3 125 ? 118.092 134.249 100.856 1.00 57.23 149 ALA C N 1
ATOM 6773 C CA . ALA C 3 125 ? 119.086 135.294 101.051 1.00 57.23 149 ALA C CA 1
ATOM 6774 C C . ALA C 3 125 ? 119.686 135.191 102.445 1.00 57.23 149 ALA C C 1
ATOM 6775 O O . ALA C 3 125 ? 118.975 134.925 103.419 1.00 57.23 149 ALA C O 1
ATOM 6777 N N . GLU C 3 126 ? 120.996 135.403 102.535 1.00 61.58 150 GLU C N 1
ATOM 6778 C CA . GLU C 3 126 ? 121.672 135.348 103.821 1.00 61.58 150 GLU C CA 1
ATOM 6779 C C . GLU C 3 126 ? 121.363 136.594 104.643 1.00 61.58 150 GLU C C 1
ATOM 6780 O O . GLU C 3 126 ? 121.184 137.692 104.110 1.00 61.58 150 GLU C O 1
ATOM 6786 N N . CYS C 3 127 ? 121.302 136.409 105.962 1.00 65.68 151 CYS C N 1
ATOM 6787 C CA . CYS C 3 127 ? 121.030 137.507 106.887 1.00 65.68 151 CYS C CA 1
ATOM 6788 C C . CYS C 3 127 ? 121.789 137.206 108.176 1.00 65.68 151 CYS C C 1
ATOM 6789 O O . CYS C 3 127 ? 121.361 136.358 108.964 1.00 65.68 151 CYS C O 1
ATOM 6792 N N . GLN C 3 128 ? 122.910 137.893 108.377 1.00 65.96 152 GLN C N 1
ATOM 6793 C CA . GLN C 3 128 ? 123.737 137.678 109.560 1.00 65.96 152 GLN C CA 1
ATOM 6794 C C . GLN C 3 128 ? 123.003 138.203 110.788 1.00 65.96 152 GLN C C 1
ATOM 6795 O O . GLN C 3 128 ? 122.793 139.412 110.925 1.00 65.96 152 GLN C O 1
ATOM 6801 N N . LEU C 3 129 ? 122.623 137.297 111.684 1.00 63.94 153 LEU C N 1
ATOM 6802 C CA . LEU C 3 129 ? 121.826 137.628 112.857 1.00 63.94 153 LEU C CA 1
ATOM 6803 C C . LEU C 3 129 ? 122.730 137.808 114.069 1.00 63.94 153 LEU C C 1
ATOM 6804 O O . LEU C 3 129 ? 123.626 136.992 114.308 1.00 63.94 153 LEU C O 1
ATOM 6809 N N . GLN C 3 130 ? 122.492 138.878 114.825 1.00 65.11 154 GLN C N 1
ATOM 6810 C CA . GLN C 3 130 ? 123.111 139.087 116.130 1.00 65.11 154 GLN C CA 1
ATOM 6811 C C . GLN C 3 130 ? 122.104 138.644 117.184 1.00 65.11 154 GLN C C 1
ATOM 6812 O O . GLN C 3 130 ? 121.089 139.314 117.402 1.00 65.11 154 GLN C O 1
ATOM 6818 N N . LEU C 3 131 ? 122.390 137.519 117.839 1.00 64.39 155 LEU C N 1
ATOM 6819 C CA . LEU C 3 131 ? 121.452 136.865 118.745 1.00 64.39 155 LEU C CA 1
ATOM 6820 C C . LEU C 3 131 ? 121.805 137.095 120.211 1.00 64.39 155 LEU C C 1
ATOM 6821 O O . LEU C 3 131 ? 121.535 136.236 121.057 1.00 64.39 155 LEU C O 1
ATOM 6826 N N . HIS C 3 132 ? 122.406 138.243 120.529 1.00 63.69 156 HIS C N 1
ATOM 6827 C CA . HIS C 3 132 ? 122.738 138.539 121.919 1.00 63.69 156 HIS C CA 1
ATOM 6828 C C . HIS C 3 132 ? 121.482 138.686 122.769 1.00 63.69 156 HIS C C 1
ATOM 6829 O O . HIS C 3 132 ? 121.424 138.173 123.892 1.00 63.69 156 HIS C O 1
ATOM 6836 N N . ASN C 3 133 ? 120.468 139.379 122.250 1.00 63.18 157 ASN C N 1
ATOM 6837 C CA . ASN C 3 133 ? 119.221 139.610 122.966 1.00 63.18 157 ASN C CA 1
ATOM 6838 C C . ASN C 3 133 ? 118.168 138.545 122.679 1.00 63.18 157 ASN C C 1
ATOM 6839 O O . ASN C 3 133 ? 116.987 138.767 122.966 1.00 63.18 157 ASN C O 1
ATOM 6844 N N . PHE C 3 134 ? 118.564 137.406 122.121 1.00 63.63 158 PHE C N 1
ATOM 6845 C CA . PHE C 3 134 ? 117.612 136.343 121.843 1.00 63.63 158 PHE C CA 1
ATOM 6846 C C . PHE C 3 134 ? 117.009 135.845 123.158 1.00 63.63 158 PHE C C 1
ATOM 6847 O O . PHE C 3 134 ? 117.747 135.642 124.128 1.00 63.63 158 PHE C O 1
ATOM 6855 N N . PRO C 3 135 ? 115.675 135.619 123.234 1.00 64.13 159 PRO C N 1
ATOM 6856 C CA . PRO C 3 135 ? 114.627 135.759 122.212 1.00 64.13 159 PRO C CA 1
ATOM 6857 C C . PRO C 3 135 ? 113.999 137.151 122.114 1.00 64.13 159 PRO C C 1
ATOM 6858 O O . PRO C 3 135 ? 112.968 137.291 121.456 1.00 64.13 159 PRO C O 1
ATOM 6862 N N . MET C 3 136 ? 114.600 138.158 122.754 1.00 65.48 160 MET C N 1
ATOM 6863 C CA . MET C 3 136 ? 114.146 139.541 122.649 1.00 65.48 160 MET C CA 1
ATOM 6864 C C . MET C 3 136 ? 114.849 140.293 121.520 1.00 65.48 160 MET C C 1
ATOM 6865 O O . MET C 3 136 ? 114.938 141.528 121.551 1.00 65.48 160 MET C O 1
ATOM 6870 N N . ASP C 3 137 ? 115.336 139.576 120.512 1.00 64.20 161 ASP C N 1
ATOM 6871 C CA . ASP C 3 137 ? 116.176 140.154 119.475 1.00 64.20 161 ASP C CA 1
ATOM 6872 C C . ASP C 3 137 ? 115.337 140.671 118.313 1.00 64.20 161 ASP C C 1
ATOM 6873 O O . ASP C 3 137 ? 114.238 140.181 118.043 1.00 64.20 161 ASP C O 1
ATOM 6878 N N . GLU C 3 138 ? 115.876 141.681 117.631 1.00 63.86 162 GLU C N 1
ATOM 6879 C CA . GLU C 3 138 ? 115.289 142.247 116.427 1.00 63.86 162 GLU C CA 1
ATOM 6880 C C . GLU C 3 138 ? 116.366 142.337 115.358 1.00 63.86 162 GLU C C 1
ATOM 6881 O O . GLU C 3 138 ? 117.538 142.579 115.661 1.00 63.86 162 GLU C O 1
ATOM 6887 N N . HIS C 3 139 ? 115.960 142.140 114.104 1.00 62.69 163 HIS C N 1
ATOM 6888 C CA . HIS C 3 139 ? 116.891 142.098 112.985 1.00 62.69 163 HIS C CA 1
ATOM 6889 C C . HIS C 3 139 ? 116.350 142.932 111.836 1.00 62.69 163 HIS C C 1
ATOM 6890 O O . HIS C 3 139 ? 115.155 143.220 111.756 1.00 62.69 163 HIS C O 1
ATOM 6897 N N . SER C 3 140 ? 117.262 143.331 110.951 1.00 60.41 164 SER C N 1
ATOM 6898 C CA . SER C 3 140 ? 116.939 144.058 109.724 1.00 60.41 164 SER C CA 1
ATOM 6899 C C . SER C 3 140 ? 117.642 143.313 108.594 1.00 60.41 164 SER C C 1
ATOM 6900 O O . SER C 3 140 ? 118.781 143.630 108.243 1.00 60.41 164 SER C O 1
ATOM 6903 N N . CYS C 3 141 ? 116.960 142.325 108.032 1.00 61.56 165 CYS C N 1
ATOM 6904 C CA . CYS C 3 141 ? 117.592 141.448 107.055 1.00 61.56 165 CYS C CA 1
ATOM 6905 C C . CYS C 3 141 ? 117.618 142.124 105.684 1.00 61.56 165 CYS C C 1
ATOM 6906 O O . CYS C 3 141 ? 116.605 142.698 105.271 1.00 61.56 165 CYS C O 1
ATOM 6909 N N . PRO C 3 142 ? 118.736 142.080 104.951 1.00 57.66 166 PRO C N 1
ATOM 6910 C CA . PRO C 3 142 ? 118.796 142.763 103.657 1.00 57.66 166 PRO C CA 1
ATOM 6911 C C . PRO C 3 142 ? 118.441 141.862 102.481 1.00 57.66 166 PRO C C 1
ATOM 6912 O O . PRO C 3 142 ? 118.439 140.633 102.568 1.00 57.66 166 PRO C O 1
ATOM 6916 N N . LEU C 3 143 ? 118.137 142.519 101.365 1.00 54.51 167 LEU C N 1
ATOM 6917 C CA . LEU C 3 143 ? 118.016 141.875 100.060 1.00 54.51 167 LEU C CA 1
ATOM 6918 C C . LEU C 3 143 ? 118.611 142.845 99.051 1.00 54.51 167 LEU C C 1
ATOM 6919 O O . LEU C 3 143 ? 118.003 143.877 98.757 1.00 54.51 167 LEU C O 1
ATOM 6924 N N . GLU C 3 144 ? 119.798 142.525 98.545 1.00 55.08 168 GLU C N 1
ATOM 6925 C CA . GLU C 3 144 ? 120.563 143.407 97.675 1.00 55.08 168 GLU C CA 1
ATOM 6926 C C . GLU C 3 144 ? 120.612 142.818 96.275 1.00 55.08 168 GLU C C 1
ATOM 6927 O O . GLU C 3 144 ? 120.749 141.605 96.114 1.00 55.08 168 GLU C O 1
ATOM 6933 N N . PHE C 3 145 ? 120.523 143.679 95.262 1.00 52.86 169 PHE C N 1
ATOM 6934 C CA . PHE C 3 145 ? 120.683 143.230 93.885 1.00 52.86 169 PHE C CA 1
ATOM 6935 C C . PHE C 3 145 ? 121.387 144.307 93.074 1.00 52.86 169 PHE C C 1
ATOM 6936 O O . PHE C 3 145 ? 121.380 145.489 93.425 1.00 52.86 169 PHE C O 1
ATOM 6944 N N . SER C 3 146 ? 122.007 143.875 91.981 1.00 53.40 170 SER C N 1
ATOM 6945 C CA . SER C 3 146 ? 122.717 144.789 91.093 1.00 53.40 170 SER C CA 1
ATOM 6946 C C . SER C 3 146 ? 122.991 144.071 89.782 1.00 53.40 170 SER C C 1
ATOM 6947 O O . SER C 3 146 ? 122.760 142.867 89.651 1.00 53.40 170 SER C O 1
ATOM 6950 N N . SER C 3 147 ? 123.492 144.826 88.809 1.00 54.70 171 SER C N 1
ATOM 6951 C CA . SER C 3 147 ? 123.922 144.230 87.552 1.00 54.70 171 SER C CA 1
ATOM 6952 C C . SER C 3 147 ? 125.245 143.505 87.756 1.00 54.70 171 SER C C 1
ATOM 6953 O O . SER C 3 147 ? 126.181 144.055 88.343 1.00 54.70 171 SER C O 1
ATOM 6956 N N . TYR C 3 148 ? 125.324 142.265 87.273 1.00 53.44 172 TYR C N 1
ATOM 6957 C CA . TYR C 3 148 ? 126.537 141.482 87.482 1.00 53.44 172 TYR C CA 1
ATOM 6958 C C . TYR C 3 148 ? 127.678 141.975 86.604 1.00 53.44 172 TYR C C 1
ATOM 6959 O O . TYR C 3 148 ? 128.818 142.091 87.069 1.00 53.44 172 TYR C O 1
ATOM 6968 N N . GLY C 3 149 ? 127.393 142.276 85.341 1.00 54.72 173 GLY C N 1
ATOM 6969 C CA . GLY C 3 149 ? 128.435 142.590 84.385 1.00 54.72 173 GLY C CA 1
ATOM 6970 C C . GLY C 3 149 ? 128.673 144.070 84.178 1.00 54.72 173 GLY C C 1
ATOM 6971 O O . GLY C 3 149 ? 129.820 144.512 84.074 1.00 54.72 173 GLY C O 1
ATOM 6972 N N . TYR C 3 150 ? 127.596 144.848 84.134 1.00 56.31 174 TYR C N 1
ATOM 6973 C CA . TYR C 3 150 ? 127.669 146.224 83.666 1.00 56.31 174 TYR C CA 1
ATOM 6974 C C . TYR C 3 150 ? 127.955 147.161 84.836 1.00 56.31 174 TYR C C 1
ATOM 6975 O O . TYR C 3 150 ? 127.162 147.196 85.786 1.00 56.31 174 TYR C O 1
ATOM 6984 N N . PRO C 3 151 ? 129.063 147.941 84.823 1.00 57.75 175 PRO C N 1
ATOM 6985 C CA . PRO C 3 151 ? 129.325 148.833 85.962 1.00 57.75 175 PRO C CA 1
ATOM 6986 C C . PRO C 3 151 ? 128.387 150.031 86.001 1.00 57.75 175 PRO C C 1
ATOM 6987 O O . PRO C 3 151 ? 127.454 150.128 85.199 1.00 57.75 175 PRO C O 1
ATOM 6991 N N . ARG C 3 152 ? 128.634 150.950 86.939 1.00 59.04 176 ARG C N 1
ATOM 6992 C CA A ARG C 3 152 ? 127.757 152.102 87.129 0.50 59.04 176 ARG C CA 1
ATOM 6993 C CA B ARG C 3 152 ? 127.734 152.085 87.112 0.50 59.04 176 ARG C CA 1
ATOM 6994 C C . ARG C 3 152 ? 127.720 152.999 85.895 1.00 59.04 176 ARG C C 1
ATOM 6995 O O . ARG C 3 152 ? 126.725 153.697 85.670 1.00 59.04 176 ARG C O 1
ATOM 7010 N N . GLU C 3 153 ? 128.786 153.004 85.096 1.00 60.29 177 GLU C N 1
ATOM 7011 C CA . GLU C 3 153 ? 128.805 153.811 83.882 1.00 60.29 177 GLU C CA 1
ATOM 7012 C C . GLU C 3 153 ? 127.990 153.200 82.749 1.00 60.29 177 GLU C C 1
ATOM 7013 O O . GLU C 3 153 ? 127.818 153.859 81.717 1.00 60.29 177 GLU C O 1
ATOM 7019 N N . GLU C 3 154 ? 127.488 151.975 82.912 1.00 59.96 178 GLU C N 1
ATOM 7020 C CA . GLU C 3 154 ? 126.750 151.261 81.876 1.00 59.96 178 GLU C CA 1
ATOM 7021 C C . GLU C 3 154 ? 125.299 150.991 82.241 1.00 59.96 178 GLU C C 1
ATOM 7022 O O . GLU C 3 154 ? 124.424 151.164 81.394 1.00 59.96 178 GLU C O 1
ATOM 7028 N N . ILE C 3 155 ? 125.015 150.576 83.476 1.00 56.01 179 ILE C N 1
ATOM 7029 C CA . ILE C 3 155 ? 123.650 150.361 83.949 1.00 56.01 179 ILE C CA 1
ATOM 7030 C C . ILE C 3 155 ? 123.501 151.055 85.295 1.00 56.01 179 ILE C C 1
ATOM 7031 O O . ILE C 3 155 ? 124.376 150.938 86.159 1.00 56.01 179 ILE C O 1
ATOM 7036 N N . VAL C 3 156 ? 122.393 151.775 85.465 1.00 54.87 180 VAL C N 1
ATOM 7037 C CA . VAL C 3 156 ? 122.048 152.438 86.718 1.00 54.87 180 VAL C CA 1
ATOM 7038 C C . VAL C 3 156 ? 120.632 152.029 87.092 1.00 54.87 180 VAL C C 1
ATOM 7039 O O . VAL C 3 156 ? 119.709 152.173 86.284 1.00 54.87 180 VAL C O 1
ATOM 7043 N N . TYR C 3 157 ? 120.461 151.527 88.310 1.00 54.33 181 TYR C N 1
ATOM 7044 C CA . TYR C 3 157 ? 119.151 151.150 88.816 1.00 54.33 181 TYR C CA 1
ATOM 7045 C C . TYR C 3 157 ? 118.530 152.304 89.598 1.00 54.33 181 TYR C C 1
ATOM 7046 O O . TYR C 3 157 ? 119.221 153.203 90.081 1.00 54.33 181 TYR C O 1
ATOM 7055 N N . GLN C 3 158 ? 117.204 152.266 89.718 1.00 56.64 182 GLN C N 1
ATOM 7056 C CA . GLN C 3 158 ? 116.473 153.322 90.403 1.00 56.64 182 GLN C CA 1
ATOM 7057 C C . GLN C 3 158 ? 115.158 152.774 90.938 1.00 56.64 182 GLN C C 1
ATOM 7058 O O . GLN C 3 158 ? 114.446 152.048 90.238 1.00 56.64 182 GLN C O 1
ATOM 7064 N N . TRP C 3 159 ? 114.840 153.132 92.180 1.00 59.70 183 TRP C N 1
ATOM 7065 C CA . TRP C 3 159 ? 113.572 152.748 92.781 1.00 59.70 183 TRP C CA 1
ATOM 7066 C C . TRP C 3 159 ? 112.447 153.618 92.237 1.00 59.70 183 TRP C C 1
ATOM 7067 O O . TRP C 3 159 ? 112.636 154.808 91.972 1.00 59.70 183 TRP C O 1
ATOM 7078 N N . LYS C 3 160 ? 111.269 153.019 92.077 1.00 66.94 184 LYS C N 1
ATOM 7079 C CA . LYS C 3 160 ? 110.090 153.756 91.649 1.00 66.94 184 LYS C CA 1
ATOM 7080 C C . LYS C 3 160 ? 109.459 154.465 92.848 1.00 66.94 184 LYS C C 1
ATOM 7081 O O . LYS C 3 160 ? 109.978 154.431 93.967 1.00 66.94 184 LYS C O 1
ATOM 7087 N N . ARG C 3 161 ? 108.325 155.131 92.610 1.00 78.84 185 ARG C N 1
ATOM 7088 C CA . ARG C 3 161 ? 107.678 155.903 93.668 1.00 78.84 185 ARG C CA 1
ATOM 7089 C C . ARG C 3 161 ? 107.230 155.002 94.813 1.00 78.84 185 ARG C C 1
ATOM 7090 O O . ARG C 3 161 ? 107.560 155.249 95.979 1.00 78.84 185 ARG C O 1
ATOM 7098 N N . SER C 3 162 ? 106.477 153.951 94.496 1.00 73.53 186 SER C N 1
ATOM 7099 C CA . SER C 3 162 ? 106.053 152.927 95.450 1.00 73.53 186 SER C CA 1
ATOM 7100 C C . SER C 3 162 ? 106.631 151.615 94.933 1.00 73.53 186 SER C C 1
ATOM 7101 O O . SER C 3 162 ? 105.974 150.880 94.193 1.00 73.53 186 SER C O 1
ATOM 7104 N N . SER C 3 163 ? 107.868 151.326 95.331 1.00 67.24 187 SER C N 1
ATOM 7105 C CA . SER C 3 163 ? 108.640 150.257 94.712 1.00 67.24 187 SER C CA 1
ATOM 7106 C C . SER C 3 163 ? 108.420 148.905 95.380 1.00 67.24 187 SER C C 1
ATOM 7107 O O . SER C 3 163 ? 108.144 147.918 94.696 1.00 67.24 187 SER C O 1
ATOM 7110 N N . VAL C 3 164 ? 108.561 148.837 96.700 1.00 62.17 188 VAL C N 1
ATOM 7111 C CA . VAL C 3 164 ? 108.411 147.593 97.447 1.00 62.17 188 VAL C CA 1
ATOM 7112 C C . VAL C 3 164 ? 106.997 147.562 98.008 1.00 62.17 188 VAL C C 1
ATOM 7113 O O . VAL C 3 164 ? 106.668 148.319 98.928 1.00 62.17 188 VAL C O 1
ATOM 7117 N N . GLU C 3 165 ? 106.164 146.685 97.455 1.00 66.99 189 GLU C N 1
ATOM 7118 C CA . GLU C 3 165 ? 104.794 146.490 97.899 1.00 66.99 189 GLU C CA 1
ATOM 7119 C C . GLU C 3 165 ? 104.667 145.133 98.576 1.00 66.99 189 GLU C C 1
ATOM 7120 O O . GLU C 3 165 ? 105.401 144.192 98.260 1.00 66.99 189 GLU C O 1
ATOM 7126 N N . VAL C 3 166 ? 103.740 145.051 99.527 1.00 68.35 190 VAL C N 1
ATOM 7127 C CA . VAL C 3 166 ? 103.437 143.816 100.236 1.00 68.35 190 VAL C CA 1
ATOM 7128 C C . VAL C 3 166 ? 101.927 143.656 100.289 1.00 68.35 190 VAL C C 1
ATOM 7129 O O . VAL C 3 166 ? 101.176 144.634 100.220 1.00 68.35 190 VAL C O 1
ATOM 7133 N N . GLY C 3 167 ? 101.485 142.408 100.417 1.00 75.13 191 GLY C N 1
ATOM 7134 C CA . GLY C 3 167 ? 100.072 142.101 100.509 1.00 75.13 191 GLY C CA 1
ATOM 7135 C C . GLY C 3 167 ? 99.634 141.952 101.949 1.00 75.13 191 GLY C C 1
ATOM 7136 O O . GLY C 3 167 ? 99.511 142.943 102.675 1.00 75.13 191 GLY C O 1
ATOM 7137 N N . ASP C 3 168 ? 99.402 140.712 102.371 1.00 85.91 192 ASP C N 1
ATOM 7138 C CA . ASP C 3 168 ? 99.043 140.404 103.753 1.00 85.91 192 ASP C CA 1
ATOM 7139 C C . ASP C 3 168 ? 100.327 140.076 104.502 1.00 85.91 192 ASP C C 1
ATOM 7140 O O . ASP C 3 168 ? 100.875 138.979 104.370 1.00 85.91 192 ASP C O 1
ATOM 7145 N N . THR C 3 169 ? 100.811 141.037 105.293 1.00 78.26 193 THR C N 1
ATOM 7146 C CA . THR C 3 169 ? 102.122 140.895 105.920 1.00 78.26 193 THR C CA 1
ATOM 7147 C C . THR C 3 169 ? 102.149 139.746 106.921 1.00 78.26 193 THR C C 1
ATOM 7148 O O . THR C 3 169 ? 103.102 138.959 106.943 1.00 78.26 193 THR C O 1
ATOM 7152 N N . ARG C 3 170 ? 101.112 139.625 107.750 1.00 91.84 194 ARG C N 1
ATOM 7153 C CA . ARG C 3 170 ? 101.081 138.641 108.824 1.00 91.84 194 ARG C CA 1
ATOM 7154 C C . ARG C 3 170 ? 100.321 137.373 108.451 1.00 91.84 194 ARG C C 1
ATOM 7155 O O . ARG C 3 170 ? 99.928 136.617 109.345 1.00 91.84 194 ARG C O 1
ATOM 7163 N N . SER C 3 171 ? 100.100 137.128 107.158 1.00 82.05 195 SER C N 1
ATOM 7164 C CA . SER C 3 171 ? 99.672 135.830 106.655 1.00 82.05 195 SER C CA 1
ATOM 7165 C C . SER C 3 171 ? 100.826 135.039 106.049 1.00 82.05 195 SER C C 1
ATOM 7166 O O . SER C 3 171 ? 100.589 134.029 105.380 1.00 82.05 195 SER C O 1
ATOM 7169 N N . TRP C 3 172 ? 102.065 135.475 106.269 1.00 67.25 196 TRP C N 1
ATOM 7170 C CA . TRP C 3 172 ? 103.231 134.843 105.678 1.00 67.25 196 TRP C CA 1
ATOM 7171 C C . TRP C 3 172 ? 103.674 133.661 106.539 1.00 67.25 196 TRP C C 1
ATOM 7172 O O . TRP C 3 172 ? 103.042 133.311 107.539 1.00 67.25 196 TRP C O 1
ATOM 7183 N N . ARG C 3 173 ? 104.782 133.037 106.146 1.00 64.84 197 ARG C N 1
ATOM 7184 C CA . ARG C 3 173 ? 105.317 131.874 106.842 1.00 64.84 197 ARG C CA 1
ATOM 7185 C C . ARG C 3 173 ? 106.174 132.245 108.052 1.00 64.84 197 ARG C C 1
ATOM 7186 O O . ARG C 3 173 ? 106.765 131.352 108.669 1.00 64.84 197 ARG C O 1
ATOM 7194 N N . LEU C 3 174 ? 106.245 133.522 108.419 1.00 62.71 198 LEU C N 1
ATOM 7195 C CA . LEU C 3 174 ? 107.016 133.947 109.585 1.00 62.71 198 LEU C CA 1
ATOM 7196 C C . LEU C 3 174 ? 106.314 133.461 110.844 1.00 62.71 198 LEU C C 1
ATOM 7197 O O . LEU C 3 174 ? 105.345 134.068 111.305 1.00 62.71 198 LEU C O 1
ATOM 7202 N N . TYR C 3 175 ? 106.805 132.360 111.412 1.00 66.79 199 TYR C N 1
ATOM 7203 C CA . TYR C 3 175 ? 106.247 131.814 112.643 1.00 66.79 199 TYR C CA 1
ATOM 7204 C C . TYR C 3 175 ? 106.885 132.446 113.874 1.00 66.79 199 TYR C C 1
ATOM 7205 O O . TYR C 3 175 ? 106.180 132.916 114.772 1.00 66.79 199 TYR C O 1
ATOM 7214 N N . GLN C 3 176 ? 108.213 132.465 113.924 1.00 67.63 200 GLN C N 1
ATOM 7215 C CA . GLN C 3 176 ? 108.949 132.984 115.067 1.00 67.63 200 GLN C CA 1
ATOM 7216 C C . GLN C 3 176 ? 109.159 134.491 115.015 1.00 67.63 200 GLN C C 1
ATOM 7217 O O . GLN C 3 176 ? 109.661 135.058 115.990 1.00 67.63 200 GLN C O 1
ATOM 7223 N N . PHE C 3 177 ? 108.776 135.153 113.922 1.00 62.96 201 PHE C N 1
ATOM 7224 C CA . PHE C 3 177 ? 109.045 136.569 113.722 1.00 62.96 201 PHE C CA 1
ATOM 7225 C C . PHE C 3 177 ? 107.784 137.282 113.259 1.00 62.96 201 PHE C C 1
ATOM 7226 O O . PHE C 3 177 ? 106.858 136.674 112.717 1.00 62.96 201 PHE C O 1
ATOM 7234 N N . SER C 3 178 ? 107.765 138.591 113.498 1.00 63.56 202 SER C N 1
ATOM 7235 C CA . SER C 3 178 ? 106.722 139.488 113.031 1.00 63.56 202 SER C CA 1
ATOM 7236 C C . SER C 3 178 ? 107.364 140.588 112.200 1.00 63.56 202 SER C C 1
ATOM 7237 O O . SER C 3 178 ? 108.432 141.102 112.551 1.00 63.56 202 SER C O 1
ATOM 7240 N N . PHE C 3 179 ? 106.708 140.939 111.098 1.00 62.93 203 PHE C N 1
ATOM 7241 C CA . PHE C 3 179 ? 107.227 141.914 110.146 1.00 62.93 203 PHE C CA 1
ATOM 7242 C C . PHE C 3 179 ? 106.842 143.313 110.617 1.00 62.93 203 PHE C C 1
ATOM 7243 O O . PHE C 3 179 ? 105.657 143.658 110.654 1.00 62.93 203 PHE C O 1
ATOM 7251 N N . VAL C 3 180 ? 107.842 144.117 110.974 1.00 62.73 204 VAL C N 1
ATOM 7252 C CA . VAL C 3 180 ? 107.597 145.471 111.462 1.00 62.73 204 VAL C CA 1
ATOM 7253 C C . VAL C 3 180 ? 107.478 146.460 110.309 1.00 62.73 204 VAL C C 1
ATOM 7254 O O . VAL C 3 180 ? 106.609 147.335 110.321 1.00 62.73 204 VAL C O 1
ATOM 7258 N N . GLY C 3 181 ? 108.343 146.339 109.311 1.00 62.41 205 GLY C N 1
ATOM 7259 C CA . GLY C 3 181 ? 108.312 147.251 108.185 1.00 62.41 205 GLY C CA 1
ATOM 7260 C C . GLY C 3 181 ? 109.464 146.966 107.251 1.00 62.41 205 GLY C C 1
ATOM 7261 O O . GLY C 3 181 ? 110.176 145.971 107.400 1.00 62.41 205 GLY C O 1
ATOM 7262 N N . LEU C 3 182 ? 109.636 147.848 106.270 1.00 60.54 206 LEU C N 1
ATOM 7263 C CA . LEU C 3 182 ? 110.743 147.716 105.336 1.00 60.54 206 LEU C CA 1
ATOM 7264 C C . LEU C 3 182 ? 111.171 149.092 104.854 1.00 60.54 206 LEU C C 1
ATOM 7265 O O . LEU C 3 182 ? 110.422 150.067 104.950 1.00 60.54 206 LEU C O 1
ATOM 7270 N N . ARG C 3 183 ? 112.396 149.155 104.337 1.00 61.34 207 ARG C N 1
ATOM 7271 C CA A ARG C 3 183 ? 112.924 150.389 103.773 0.50 61.34 207 ARG C CA 1
ATOM 7272 C CA B ARG C 3 183 ? 112.921 150.389 103.770 0.50 61.34 207 ARG C CA 1
ATOM 7273 C C . ARG C 3 183 ? 113.913 150.047 102.670 1.00 61.34 207 ARG C C 1
ATOM 7274 O O . ARG C 3 183 ? 114.710 149.119 102.812 1.00 61.34 207 ARG C O 1
ATOM 7289 N N . ASN C 3 184 ? 113.861 150.808 101.581 1.00 63.14 208 ASN C N 1
ATOM 7290 C CA . ASN C 3 184 ? 114.733 150.602 100.435 1.00 63.14 208 ASN C CA 1
ATOM 7291 C C . ASN C 3 184 ? 115.814 151.674 100.394 1.00 63.14 208 ASN C C 1
ATOM 7292 O O . ASN C 3 184 ? 115.605 152.809 100.831 1.00 63.14 208 ASN C O 1
ATOM 7297 N N . THR C 3 185 ? 116.975 151.299 99.860 1.00 61.15 209 THR C N 1
ATOM 7298 C CA . THR C 3 185 ? 118.110 152.202 99.733 1.00 61.15 209 THR C CA 1
ATOM 7299 C C . THR C 3 185 ? 118.882 151.850 98.469 1.00 61.15 209 THR C C 1
ATOM 7300 O O . THR C 3 185 ? 118.677 150.798 97.859 1.00 61.15 209 THR C O 1
ATOM 7304 N N . THR C 3 186 ? 119.784 152.752 98.087 1.00 59.79 210 THR C N 1
ATOM 7305 C CA . THR C 3 186 ? 120.674 152.549 96.953 1.00 59.79 210 THR C CA 1
ATOM 7306 C C . THR C 3 186 ? 122.060 153.047 97.328 1.00 59.79 210 THR C C 1
ATOM 7307 O O . THR C 3 186 ? 122.205 153.969 98.134 1.00 59.79 210 THR C O 1
ATOM 7311 N N . GLU C 3 187 ? 123.081 152.429 96.740 1.00 60.45 211 GLU C N 1
ATOM 7312 C CA . GLU C 3 187 ? 124.459 152.813 97.022 1.00 60.45 211 GLU C CA 1
ATOM 7313 C C . GLU C 3 187 ? 125.332 152.384 95.849 1.00 60.45 211 GLU C C 1
ATOM 7314 O O . GLU C 3 187 ? 124.856 151.787 94.881 1.00 60.45 211 GLU C O 1
ATOM 7320 N N . VAL C 3 188 ? 126.622 152.698 95.950 1.00 57.97 212 VAL C N 1
ATOM 7321 C CA . VAL C 3 188 ? 127.624 152.316 94.962 1.00 57.97 212 VAL C CA 1
ATOM 7322 C C . VAL C 3 188 ? 128.682 151.483 95.669 1.00 57.97 212 VAL C C 1
ATOM 7323 O O . VAL C 3 188 ? 129.239 151.913 96.686 1.00 57.97 212 VAL C O 1
ATOM 7327 N N . VAL C 3 189 ? 128.955 150.297 95.130 1.00 57.01 213 VAL C N 1
ATOM 7328 C CA . VAL C 3 189 ? 129.918 149.358 95.693 1.00 57.01 213 VAL C CA 1
ATOM 7329 C C . VAL C 3 189 ? 131.062 149.206 94.704 1.00 57.01 213 VAL C C 1
ATOM 7330 O O . VAL C 3 189 ? 130.834 148.924 93.522 1.00 57.01 213 VAL C O 1
ATOM 7334 N N . LYS C 3 190 ? 132.287 149.392 95.189 1.00 59.97 214 LYS C N 1
ATOM 7335 C CA . LYS C 3 190 ? 133.479 149.273 94.362 1.00 59.97 214 LYS C CA 1
ATOM 7336 C C . LYS C 3 190 ? 134.024 147.855 94.452 1.00 59.97 214 LYS C C 1
ATOM 7337 O O . LYS C 3 190 ? 134.214 147.324 95.551 1.00 59.97 214 LYS C O 1
ATOM 7343 N N . THR C 3 191 ? 134.266 147.247 93.293 1.00 60.68 215 THR C N 1
ATOM 7344 C CA . THR C 3 191 ? 134.845 145.915 93.185 1.00 60.68 215 THR C CA 1
ATOM 7345 C C . THR C 3 191 ? 136.020 145.973 92.218 1.00 60.68 215 THR C C 1
ATOM 7346 O O . THR C 3 191 ? 136.362 147.032 91.683 1.00 60.68 215 THR C O 1
ATOM 7350 N N . THR C 3 192 ? 136.650 144.818 91.999 1.00 61.09 216 THR C N 1
ATOM 7351 C CA . THR C 3 192 ? 137.774 144.758 91.071 1.00 61.09 216 THR C CA 1
ATOM 7352 C C . THR C 3 192 ? 137.331 145.076 89.649 1.00 61.09 216 THR C C 1
ATOM 7353 O O . THR C 3 192 ? 138.049 145.752 88.903 1.00 61.09 216 THR C O 1
ATOM 7357 N N . SER C 3 193 ? 136.149 144.599 89.255 1.00 60.65 217 SER C N 1
ATOM 7358 C CA . SER C 3 193 ? 135.671 144.843 87.899 1.00 60.65 217 SER C CA 1
ATOM 7359 C C . SER C 3 193 ? 135.235 146.290 87.704 1.00 60.65 217 SER C C 1
ATOM 7360 O O . SER C 3 193 ? 135.350 146.822 86.594 1.00 60.65 217 SER C O 1
ATOM 7363 N N . GLY C 3 194 ? 134.740 146.937 88.749 1.00 60.92 218 GLY C N 1
ATOM 7364 C CA . GLY C 3 194 ? 134.330 148.321 88.648 1.00 60.92 218 GLY C CA 1
ATOM 7365 C C . GLY C 3 194 ? 133.360 148.679 89.757 1.00 60.92 218 GLY C C 1
ATOM 7366 O O . GLY C 3 194 ? 133.138 147.909 90.690 1.00 60.92 218 GLY C O 1
ATOM 7367 N N . ASP C 3 195 ? 132.790 149.875 89.626 1.00 60.26 219 ASP C N 1
ATOM 7368 C CA . ASP C 3 195 ? 131.802 150.379 90.570 1.00 60.26 219 ASP C CA 1
ATOM 7369 C C . ASP C 3 195 ? 130.406 150.030 90.072 1.00 60.26 219 ASP C C 1
ATOM 7370 O O . ASP C 3 195 ? 130.083 150.265 88.904 1.00 60.26 219 ASP C O 1
ATOM 7375 N N . TYR C 3 196 ? 129.583 149.474 90.961 1.00 56.59 220 TYR C N 1
ATOM 7376 C CA . TYR C 3 196 ? 128.262 148.969 90.616 1.00 56.59 220 TYR C CA 1
ATOM 7377 C C . TYR C 3 196 ? 127.211 149.607 91.510 1.00 56.59 220 TYR C C 1
ATOM 7378 O O . TYR C 3 196 ? 127.441 149.813 92.705 1.00 56.59 220 TYR C O 1
ATOM 7387 N N . VAL C 3 197 ? 126.055 149.908 90.925 1.00 55.97 221 VAL C N 1
ATOM 7388 C CA . VAL C 3 197 ? 124.930 150.465 91.670 1.00 55.97 221 VAL C CA 1
ATOM 7389 C C . VAL C 3 197 ? 124.189 149.305 92.326 1.00 55.97 221 VAL C C 1
ATOM 7390 O O . VAL C 3 197 ? 123.603 148.465 91.639 1.00 55.97 221 VAL C O 1
ATOM 7394 N N . VAL C 3 198 ? 124.203 149.266 93.656 1.00 54.79 222 VAL C N 1
ATOM 7395 C CA . VAL C 3 198 ? 123.593 148.198 94.439 1.00 54.79 222 VAL C CA 1
ATOM 7396 C C . VAL C 3 198 ? 122.311 148.735 95.058 1.00 54.79 222 VAL C C 1
ATOM 7397 O O . VAL C 3 198 ? 122.309 149.814 95.666 1.00 54.79 222 VAL C O 1
ATOM 7401 N N . MET C 3 199 ? 121.227 147.977 94.906 1.00 57.23 223 MET C N 1
ATOM 7402 C CA . MET C 3 199 ? 119.895 148.378 95.334 1.00 57.23 223 MET C CA 1
ATOM 7403 C C . MET C 3 199 ? 119.477 147.417 96.435 1.00 57.23 223 MET C C 1
ATOM 7404 O O . MET C 3 199 ? 119.423 146.204 96.203 1.00 57.23 223 MET C O 1
ATOM 7409 N N . SER C 3 200 ? 119.181 147.949 97.620 1.00 57.77 224 SER C N 1
ATOM 7410 C CA . SER C 3 200 ? 118.930 147.141 98.805 1.00 57.77 224 SER C CA 1
ATOM 7411 C C . SER C 3 200 ? 117.522 147.384 99.325 1.00 57.77 224 SER C C 1
ATOM 7412 O O . SER C 3 200 ? 116.990 148.492 99.233 1.00 57.77 224 SER C O 1
ATOM 7415 N N . VAL C 3 201 ? 116.924 146.326 99.866 1.00 57.88 225 VAL C N 1
ATOM 7416 C CA . VAL C 3 201 ? 115.654 146.396 100.579 1.00 57.88 225 VAL C CA 1
ATOM 7417 C C . VAL C 3 201 ? 115.848 145.693 101.913 1.00 57.88 225 VAL C C 1
ATOM 7418 O O . VAL C 3 201 ? 116.139 144.493 101.944 1.00 57.88 225 VAL C O 1
ATOM 7422 N N . TYR C 3 202 ? 115.697 146.433 103.007 1.00 59.02 226 TYR C N 1
ATOM 7423 C CA . TYR C 3 202 ? 115.822 145.892 104.352 1.00 59.02 226 TYR C CA 1
ATOM 7424 C C . TYR C 3 202 ? 114.434 145.616 104.906 1.00 59.02 226 TYR C C 1
ATOM 7425 O O . TYR C 3 202 ? 113.552 146.480 104.832 1.00 59.02 226 TYR C O 1
ATOM 7434 N N . PHE C 3 203 ? 114.245 144.411 105.446 1.00 57.54 227 PHE C N 1
ATOM 7435 C CA . PHE C 3 203 ? 113.009 144.006 106.108 1.00 57.54 227 PHE C CA 1
ATOM 7436 C C . PHE C 3 203 ? 113.283 143.885 107.600 1.00 57.54 227 PHE C C 1
ATOM 7437 O O . PHE C 3 203 ? 114.183 143.141 108.006 1.00 57.54 227 PHE C O 1
ATOM 7445 N N . ASP C 3 204 ? 112.509 144.603 108.411 1.00 61.72 228 ASP C N 1
ATOM 7446 C CA . ASP C 3 204 ? 112.669 144.586 109.858 1.00 61.72 228 ASP C CA 1
ATOM 7447 C C . ASP C 3 204 ? 111.787 143.492 110.447 1.00 61.72 228 ASP C C 1
ATOM 7448 O O . ASP C 3 204 ? 110.573 143.475 110.217 1.00 61.72 228 ASP C O 1
ATOM 7453 N N . LEU C 3 205 ? 112.401 142.590 111.208 1.00 61.45 229 LEU C N 1
ATOM 7454 C CA . LEU C 3 205 ? 111.721 141.470 111.841 1.00 61.45 229 LEU C CA 1
ATOM 7455 C C . LEU C 3 205 ? 111.962 141.517 113.342 1.00 61.45 229 LEU C C 1
ATOM 7456 O O . LEU C 3 205 ? 113.077 141.800 113.794 1.00 61.45 229 LEU C O 1
ATOM 7461 N N . SER C 3 206 ? 110.906 141.247 114.108 1.00 63.54 230 SER C N 1
ATOM 7462 C CA . SER C 3 206 ? 110.959 141.225 115.564 1.00 63.54 230 SER C CA 1
ATOM 7463 C C . SER C 3 206 ? 110.512 139.856 116.052 1.00 63.54 230 SER C C 1
ATOM 7464 O O . SER C 3 206 ? 109.431 139.388 115.687 1.00 63.54 230 SER C O 1
ATOM 7467 N N . ARG C 3 207 ? 111.339 139.218 116.874 1.00 64.19 231 ARG C N 1
ATOM 7468 C CA . ARG C 3 207 ? 111.034 137.871 117.331 1.00 64.19 231 ARG C CA 1
ATOM 7469 C C . ARG C 3 207 ? 109.834 137.868 118.270 1.00 64.19 231 ARG C C 1
ATOM 7470 O O . ARG C 3 207 ? 109.567 138.842 118.980 1.00 64.19 231 ARG C O 1
ATOM 7478 N N . ARG C 3 208 ? 109.112 136.750 118.265 1.00 67.95 232 ARG C N 1
ATOM 7479 C CA . ARG C 3 208 ? 107.946 136.544 119.113 1.00 67.95 232 ARG C CA 1
ATOM 7480 C C . ARG C 3 208 ? 108.289 135.573 120.236 1.00 67.95 232 ARG C C 1
ATOM 7481 O O . ARG C 3 208 ? 108.959 134.560 120.016 1.00 67.95 232 ARG C O 1
ATOM 7489 N N . MET C 3 209 ? 107.820 135.893 121.441 1.00 71.59 233 MET C N 1
ATOM 7490 C CA . MET C 3 209 ? 108.247 135.229 122.666 1.00 71.59 233 MET C CA 1
ATOM 7491 C C . MET C 3 209 ? 107.490 133.943 122.980 1.00 71.59 233 MET C C 1
ATOM 7492 O O . MET C 3 209 ? 107.889 133.234 123.908 1.00 71.59 233 MET C O 1
ATOM 7497 N N . GLY C 3 210 ? 106.412 133.630 122.258 1.00 70.35 234 GLY C N 1
ATOM 7498 C CA . GLY C 3 210 ? 105.502 132.590 122.722 1.00 70.35 234 GLY C CA 1
ATOM 7499 C C . GLY C 3 210 ? 106.128 131.206 122.766 1.00 70.35 234 GLY C C 1
ATOM 7500 O O . GLY C 3 210 ? 106.067 130.516 123.791 1.00 70.35 234 GLY C O 1
ATOM 7501 N N . TYR C 3 211 ? 106.739 130.781 121.657 1.00 69.61 235 TYR C N 1
ATOM 7502 C CA . TYR C 3 211 ? 107.279 129.426 121.590 1.00 69.61 235 TYR C CA 1
ATOM 7503 C C . TYR C 3 211 ? 108.405 129.229 122.594 1.00 69.61 235 TYR C C 1
ATOM 7504 O O . TYR C 3 211 ? 108.455 128.211 123.292 1.00 69.61 235 TYR C O 1
ATOM 7513 N N . PHE C 3 212 ? 109.314 130.197 122.685 1.00 67.99 236 PHE C N 1
ATOM 7514 C CA . PHE C 3 212 ? 110.444 130.060 123.595 1.00 67.99 236 PHE C CA 1
ATOM 7515 C C . PHE C 3 212 ? 110.005 130.163 125.048 1.00 67.99 236 PHE C C 1
ATOM 7516 O O . PHE C 3 212 ? 110.567 129.479 125.913 1.00 67.99 236 PHE C O 1
ATOM 7524 N N . THR C 3 213 ? 108.995 130.989 125.330 1.00 66.67 237 THR C N 1
ATOM 7525 C CA . THR C 3 213 ? 108.423 131.032 126.669 1.00 66.67 237 THR C CA 1
ATOM 7526 C C . THR C 3 213 ? 107.835 129.681 127.050 1.00 66.67 237 THR C C 1
ATOM 7527 O O . THR C 3 213 ? 108.000 129.221 128.186 1.00 66.67 237 THR C O 1
ATOM 7531 N N . ILE C 3 214 ? 107.141 129.032 126.112 1.00 68.72 238 ILE C N 1
ATOM 7532 C CA . ILE C 3 214 ? 106.625 127.691 126.377 1.00 68.72 238 ILE C CA 1
ATOM 7533 C C . ILE C 3 214 ? 107.773 126.717 126.609 1.00 68.72 238 ILE C C 1
ATOM 7534 O O . ILE C 3 214 ? 107.728 125.883 127.520 1.00 68.72 238 ILE C O 1
ATOM 7539 N N . GLN C 3 215 ? 108.821 126.809 125.788 1.00 67.95 239 GLN C N 1
ATOM 7540 C CA . GLN C 3 215 ? 109.811 125.742 125.721 1.00 67.95 239 GLN C CA 1
ATOM 7541 C C . GLN C 3 215 ? 110.809 125.789 126.873 1.00 67.95 239 GLN C C 1
ATOM 7542 O O . GLN C 3 215 ? 111.140 124.740 127.436 1.00 67.95 239 GLN C O 1
ATOM 7548 N N . THR C 3 216 ? 111.307 126.976 127.233 1.00 65.27 240 THR C N 1
ATOM 7549 C CA . THR C 3 216 ? 112.439 127.095 128.150 1.00 65.27 240 THR C CA 1
ATOM 7550 C C . THR C 3 216 ? 112.116 127.867 129.419 1.00 65.27 240 THR C C 1
ATOM 7551 O O . THR C 3 216 ? 112.443 127.399 130.516 1.00 65.27 240 THR C O 1
ATOM 7555 N N . TYR C 3 217 ? 111.496 129.044 129.308 1.00 63.12 241 TYR C N 1
ATOM 7556 C CA . TYR C 3 217 ? 111.355 129.916 130.471 1.00 63.12 241 TYR C CA 1
ATOM 7557 C C . TYR C 3 217 ? 110.465 129.289 131.536 1.00 63.12 241 TYR C C 1
ATOM 7558 O O . TYR C 3 217 ? 110.826 129.252 132.718 1.00 63.12 241 TYR C O 1
ATOM 7567 N N . ILE C 3 218 ? 109.296 128.799 131.140 1.00 64.40 242 ILE C N 1
ATOM 7568 C CA . ILE C 3 218 ? 108.330 128.254 132.091 1.00 64.40 242 ILE C CA 1
ATOM 7569 C C . ILE C 3 218 ? 108.891 126.989 132.742 1.00 64.40 242 ILE C C 1
ATOM 7570 O O . ILE C 3 218 ? 108.852 126.885 133.977 1.00 64.40 242 ILE C O 1
ATOM 7575 N N . PRO C 3 219 ? 109.412 126.008 131.987 1.00 63.19 243 PRO C N 1
ATOM 7576 C CA . PRO C 3 219 ? 110.005 124.834 132.657 1.00 63.19 243 PRO C CA 1
ATOM 7577 C C . PRO C 3 219 ? 111.150 125.159 133.601 1.00 63.19 243 PRO C C 1
ATOM 7578 O O . PRO C 3 219 ? 111.255 124.536 134.663 1.00 63.19 243 PRO C O 1
ATOM 7582 N N . CYS C 3 220 ? 112.014 126.114 133.255 1.00 64.16 244 CYS C N 1
ATOM 7583 C CA . CYS C 3 220 ? 113.142 126.423 134.129 1.00 64.16 244 CYS C CA 1
ATOM 7584 C C . CYS C 3 220 ? 112.672 127.037 135.443 1.00 64.16 244 CYS C C 1
ATOM 7585 O O . CYS C 3 220 ? 113.140 126.648 136.521 1.00 64.16 244 CYS C O 1
ATOM 7588 N N . THR C 3 221 ? 111.738 127.989 135.376 1.00 63.17 245 THR C N 1
ATOM 7589 C CA . THR C 3 221 ? 111.189 128.572 136.595 1.00 63.17 245 THR C CA 1
ATOM 7590 C C . THR C 3 221 ? 110.464 127.518 137.421 1.00 63.17 245 THR C C 1
ATOM 7591 O O . THR C 3 221 ? 110.550 127.512 138.656 1.00 63.17 245 THR C O 1
ATOM 7595 N N . LEU C 3 222 ? 109.744 126.615 136.755 1.00 63.31 246 LEU C N 1
ATOM 7596 C CA . LEU C 3 222 ? 109.039 125.562 137.475 1.00 63.31 246 LEU C CA 1
ATOM 7597 C C . LEU C 3 222 ? 110.013 124.621 138.173 1.00 63.31 246 LEU C C 1
ATOM 7598 O O . LEU C 3 222 ? 109.752 124.171 139.293 1.00 63.31 246 LEU C O 1
ATOM 7603 N N . ILE C 3 223 ? 111.142 124.313 137.534 1.00 61.81 247 ILE C N 1
ATOM 7604 C CA . ILE C 3 223 ? 112.145 123.467 138.177 1.00 61.81 247 ILE C CA 1
ATOM 7605 C C . ILE C 3 223 ? 112.788 124.199 139.349 1.00 61.81 247 ILE C C 1
ATOM 7606 O O . ILE C 3 223 ? 113.134 123.587 140.365 1.00 61.81 247 ILE C O 1
ATOM 7611 N N . VAL C 3 224 ? 112.970 125.515 139.228 1.00 62.33 248 VAL C N 1
ATOM 7612 C CA . VAL C 3 224 ? 113.491 126.286 140.355 1.00 62.33 248 VAL C CA 1
ATOM 7613 C C . VAL C 3 224 ? 112.520 126.229 141.531 1.00 62.33 248 VAL C C 1
ATOM 7614 O O . VAL C 3 224 ? 112.927 126.085 142.692 1.00 62.33 248 VAL C O 1
ATOM 7618 N N . VAL C 3 225 ? 111.220 126.328 141.253 1.00 63.17 249 VAL C N 1
ATOM 7619 C CA . VAL C 3 225 ? 110.232 126.227 142.327 1.00 63.17 249 VAL C CA 1
ATOM 7620 C C . VAL C 3 225 ? 110.233 124.814 142.911 1.00 63.17 249 VAL C C 1
ATOM 7621 O O . VAL C 3 225 ? 110.053 124.620 144.122 1.00 63.17 249 VAL C O 1
ATOM 7625 N N . LEU C 3 226 ? 110.412 123.805 142.056 1.00 61.54 250 LEU C N 1
ATOM 7626 C CA . LEU C 3 226 ? 110.534 122.431 142.533 1.00 61.54 250 LEU C CA 1
ATOM 7627 C C . LEU C 3 226 ? 111.725 122.290 143.473 1.00 61.54 250 LEU C C 1
ATOM 7628 O O . LEU C 3 226 ? 111.670 121.543 144.455 1.00 61.54 250 LEU C O 1
ATOM 7633 N N . SER C 3 227 ? 112.817 122.992 143.174 1.00 62.36 251 SER C N 1
ATOM 7634 C CA . SER C 3 227 ? 113.948 123.030 144.094 1.00 62.36 251 SER C CA 1
ATOM 7635 C C . SER C 3 227 ? 113.566 123.716 145.400 1.00 62.36 251 SER C C 1
ATOM 7636 O O . SER C 3 227 ? 113.999 123.298 146.480 1.00 62.36 251 SER C O 1
ATOM 7639 N N . TRP C 3 228 ? 112.764 124.783 145.319 1.00 64.42 252 TRP C N 1
ATOM 7640 C CA . TRP C 3 228 ? 112.318 125.458 146.538 1.00 64.42 252 TRP C CA 1
ATOM 7641 C C . TRP C 3 228 ? 111.480 124.542 147.415 1.00 64.42 252 TRP C C 1
ATOM 7642 O O . TRP C 3 228 ? 111.456 124.709 148.640 1.00 64.42 252 TRP C O 1
ATOM 7653 N N . VAL C 3 229 ? 110.766 123.592 146.805 1.00 64.03 253 VAL C N 1
ATOM 7654 C CA . VAL C 3 229 ? 109.920 122.679 147.577 1.00 64.03 253 VAL C CA 1
ATOM 7655 C C . VAL C 3 229 ? 110.746 121.893 148.593 1.00 64.03 253 VAL C C 1
ATOM 7656 O O . VAL C 3 229 ? 110.225 121.471 149.632 1.00 64.03 253 VAL C O 1
ATOM 7660 N N . SER C 3 230 ? 112.038 121.687 148.318 1.00 62.84 254 SER C N 1
ATOM 7661 C CA . SER C 3 230 ? 112.893 120.948 149.242 1.00 62.84 254 SER C CA 1
ATOM 7662 C C . SER C 3 230 ? 112.995 121.629 150.603 1.00 62.84 254 SER C C 1
ATOM 7663 O O . SER C 3 230 ? 113.169 120.949 151.620 1.00 62.84 254 SER C O 1
ATOM 7666 N N . PHE C 3 231 ? 112.898 122.961 150.648 1.00 64.52 255 PHE C N 1
ATOM 7667 C CA . PHE C 3 231 ? 113.041 123.665 151.920 1.00 64.52 255 PHE C CA 1
ATOM 7668 C C . PHE C 3 231 ? 111.928 123.327 152.903 1.00 64.52 255 PHE C C 1
ATOM 7669 O O . PHE C 3 231 ? 112.138 123.446 154.115 1.00 64.52 255 PHE C O 1
ATOM 7677 N N . TRP C 3 232 ? 110.759 122.913 152.418 1.00 67.49 256 TRP C N 1
ATOM 7678 C CA . TRP C 3 232 ? 109.625 122.607 153.279 1.00 67.49 256 TRP C CA 1
ATOM 7679 C C . TRP C 3 232 ? 109.578 121.151 153.724 1.00 67.49 256 TRP C C 1
ATOM 7680 O O . TRP C 3 232 ? 108.730 120.804 154.552 1.00 67.49 256 TRP C O 1
ATOM 7691 N N . ILE C 3 233 ? 110.457 120.298 153.203 1.00 63.33 257 ILE C N 1
ATOM 7692 C CA . ILE C 3 233 ? 110.545 118.915 153.656 1.00 63.33 257 ILE C CA 1
ATOM 7693 C C . ILE C 3 233 ? 111.368 118.868 154.936 1.00 63.33 257 ILE C C 1
ATOM 7694 O O . ILE C 3 233 ? 112.260 119.695 155.158 1.00 63.33 257 ILE C O 1
ATOM 7699 N N . ASN C 3 234 ? 111.056 117.900 155.795 1.00 64.31 258 ASN C N 1
ATOM 7700 C CA . ASN C 3 234 ? 111.817 117.714 157.023 1.00 64.31 258 ASN C CA 1
ATOM 7701 C C . ASN C 3 234 ? 113.277 117.420 156.698 1.00 64.31 258 ASN C C 1
ATOM 7702 O O . ASN C 3 234 ? 113.584 116.624 155.806 1.00 64.31 258 ASN C O 1
ATOM 7707 N N . LYS C 3 235 ? 114.182 118.076 157.428 1.00 65.92 259 LYS C N 1
ATOM 7708 C CA . LYS C 3 235 ? 115.607 117.913 157.165 1.00 65.92 259 LYS C CA 1
ATOM 7709 C C . LYS C 3 235 ? 116.093 116.496 157.442 1.00 65.92 259 LYS C C 1
ATOM 7710 O O . LYS C 3 235 ? 117.132 116.098 156.906 1.00 65.92 259 LYS C O 1
ATOM 7716 N N . ASP C 3 236 ? 115.373 115.729 158.262 1.00 65.02 260 ASP C N 1
ATOM 7717 C CA . ASP C 3 236 ? 115.724 114.333 158.485 1.00 65.02 260 ASP C CA 1
ATOM 7718 C C . ASP C 3 236 ? 115.443 113.452 157.273 1.00 65.02 260 ASP C C 1
ATOM 7719 O O . ASP C 3 236 ? 115.934 112.319 157.231 1.00 65.02 260 ASP C O 1
ATOM 7724 N N . ALA C 3 237 ? 114.673 113.935 156.296 1.00 62.70 261 ALA C N 1
ATOM 7725 C CA . ALA C 3 237 ? 114.397 113.187 155.069 1.00 62.70 261 ALA C CA 1
ATOM 7726 C C . ALA C 3 237 ? 115.576 113.351 154.109 1.00 62.70 261 ALA C C 1
ATOM 7727 O O . ALA C 3 237 ? 115.506 114.019 153.072 1.00 62.70 261 ALA C O 1
ATOM 7729 N N . VAL C 3 238 ? 116.684 112.709 154.484 1.00 61.55 262 VAL C N 1
ATOM 7730 C CA . VAL C 3 238 ? 117.937 112.901 153.754 1.00 61.55 262 VAL C CA 1
ATOM 7731 C C . VAL C 3 238 ? 117.849 112.391 152.320 1.00 61.55 262 VAL C C 1
ATOM 7732 O O . VAL C 3 238 ? 118.173 113.159 151.397 1.00 61.55 262 VAL C O 1
ATOM 7736 N N . PRO C 3 239 ? 117.457 111.135 152.053 1.00 60.82 263 PRO C N 1
ATOM 7737 C CA . PRO C 3 239 ? 117.368 110.708 150.647 1.00 60.82 263 PRO C CA 1
ATOM 7738 C C . PRO C 3 239 ? 116.375 111.518 149.840 1.00 60.82 263 PRO C C 1
ATOM 7739 O O . PRO C 3 239 ? 116.653 111.845 148.681 1.00 60.82 263 PRO C O 1
ATOM 7743 N N . ALA C 3 240 ? 115.242 111.894 150.438 1.00 61.29 264 ALA C N 1
ATOM 7744 C CA . ALA C 3 240 ? 114.241 112.664 149.709 1.00 61.29 264 ALA C CA 1
ATOM 7745 C C . ALA C 3 240 ? 114.797 114.013 149.275 1.00 61.29 264 ALA C C 1
ATOM 7746 O O . ALA C 3 240 ? 114.735 114.372 148.093 1.00 61.29 264 ALA C O 1
ATOM 7748 N N . ARG C 3 241 ? 115.367 114.768 150.217 1.00 62.79 265 ARG C N 1
ATOM 7749 C CA . ARG C 3 241 ? 115.852 116.103 149.881 1.00 62.79 265 ARG C CA 1
ATOM 7750 C C . ARG C 3 241 ? 117.060 116.042 148.952 1.00 62.79 265 ARG C C 1
ATOM 7751 O O . ARG C 3 241 ? 117.175 116.855 148.023 1.00 62.79 265 ARG C O 1
ATOM 7759 N N . THR C 3 242 ? 117.967 115.085 149.172 1.00 62.59 266 THR C N 1
ATOM 7760 C CA . THR C 3 242 ? 119.129 114.965 148.297 1.00 62.59 266 THR C CA 1
ATOM 7761 C C . THR C 3 242 ? 118.712 114.612 146.874 1.00 62.59 266 THR C C 1
ATOM 7762 O O . THR C 3 242 ? 119.212 115.204 145.905 1.00 62.59 266 THR C O 1
ATOM 7766 N N . SER C 3 243 ? 117.792 113.652 146.726 1.00 61.97 267 SER C N 1
ATOM 7767 C CA . SER C 3 243 ? 117.310 113.286 145.402 1.00 61.97 267 SER C CA 1
ATOM 7768 C C . SER C 3 243 ? 116.600 114.455 144.741 1.00 61.97 267 SER C C 1
ATOM 7769 O O . SER C 3 243 ? 116.773 114.693 143.543 1.00 61.97 267 SER C O 1
ATOM 7772 N N . LEU C 3 244 ? 115.807 115.207 145.509 1.00 62.27 268 LEU C N 1
ATOM 7773 C CA . LEU C 3 244 ? 115.110 116.359 144.949 1.00 62.27 268 LEU C CA 1
ATOM 7774 C C . LEU C 3 244 ? 116.096 117.386 144.404 1.00 62.27 268 LEU C C 1
ATOM 7775 O O . LEU C 3 244 ? 115.964 117.849 143.263 1.00 62.27 268 LEU C O 1
ATOM 7780 N N . GLY C 3 245 ? 117.114 117.731 145.196 1.00 61.92 269 GLY C N 1
ATOM 7781 C CA . GLY C 3 245 ? 118.079 118.724 144.745 1.00 61.92 269 GLY C CA 1
ATOM 7782 C C . GLY C 3 245 ? 118.861 118.274 143.524 1.00 61.92 269 GLY C C 1
ATOM 7783 O O . GLY C 3 245 ? 118.963 119.002 142.525 1.00 61.92 269 GLY C O 1
ATOM 7784 N N . ILE C 3 246 ? 119.413 117.058 143.578 1.00 62.76 270 ILE C N 1
ATOM 7785 C CA . ILE C 3 246 ? 120.233 116.593 142.465 1.00 62.76 270 ILE C CA 1
ATOM 7786 C C . ILE C 3 246 ? 119.380 116.423 141.213 1.00 62.76 270 ILE C C 1
ATOM 7787 O O . ILE C 3 246 ? 119.823 116.729 140.101 1.00 62.76 270 ILE C O 1
ATOM 7792 N N . THR C 3 247 ? 118.131 115.978 141.373 1.00 62.27 271 THR C N 1
ATOM 7793 C CA . THR C 3 247 ? 117.246 115.804 140.230 1.00 62.27 271 THR C CA 1
ATOM 7794 C C . THR C 3 247 ? 116.888 117.142 139.596 1.00 62.27 271 THR C C 1
ATOM 7795 O O . THR C 3 247 ? 116.800 117.250 138.364 1.00 62.27 271 THR C O 1
ATOM 7799 N N . THR C 3 248 ? 116.661 118.170 140.419 1.00 62.43 272 THR C N 1
ATOM 7800 C CA . THR C 3 248 ? 116.418 119.498 139.870 1.00 62.43 272 THR C CA 1
ATOM 7801 C C . THR C 3 248 ? 117.620 119.980 139.071 1.00 62.43 272 THR C C 1
ATOM 7802 O O . THR C 3 248 ? 117.464 120.567 137.992 1.00 62.43 272 THR C O 1
ATOM 7806 N N . VAL C 3 249 ? 118.829 119.695 139.556 1.00 63.07 273 VAL C N 1
ATOM 7807 C CA . VAL C 3 249 ? 120.088 120.106 138.858 1.00 63.07 273 VAL C CA 1
ATOM 7808 C C . VAL C 3 249 ? 120.243 119.315 137.562 1.00 63.07 273 VAL C C 1
ATOM 7809 O O . VAL C 3 249 ? 120.812 119.855 136.622 1.00 63.07 273 VAL C O 1
ATOM 7813 N N . LEU C 3 250 ? 119.764 118.084 137.521 1.00 63.82 274 LEU C N 1
ATOM 7814 C CA . LEU C 3 250 ? 119.759 117.305 136.283 1.00 63.82 274 LEU C CA 1
ATOM 7815 C C . LEU C 3 250 ? 118.821 117.914 135.258 1.00 63.82 274 LEU C C 1
ATOM 7816 O O . LEU C 3 250 ? 119.179 118.088 134.084 1.00 63.82 274 LEU C O 1
ATOM 7821 N N . THR C 3 251 ? 117.590 118.192 135.677 1.00 62.63 275 THR C N 1
ATOM 7822 C CA . THR C 3 251 ? 116.609 118.714 134.742 1.00 62.63 275 THR C CA 1
ATOM 7823 C C . THR C 3 251 ? 117.015 120.087 134.237 1.00 62.63 275 THR C C 1
ATOM 7824 O O . THR C 3 251 ? 116.756 120.416 133.076 1.00 62.63 275 THR C O 1
ATOM 7828 N N . MET C 3 252 ? 117.867 120.779 134.980 1.00 64.53 276 MET C N 1
ATOM 7829 C CA . MET C 3 252 ? 118.362 122.087 134.490 1.00 64.53 276 MET C CA 1
ATOM 7830 C C . MET C 3 252 ? 119.402 121.834 133.405 1.00 64.53 276 MET C C 1
ATOM 7831 O O . MET C 3 252 ? 119.313 122.473 132.354 1.00 64.53 276 MET C O 1
ATOM 7836 N N . THR C 3 253 ? 120.340 120.928 133.648 1.00 65.18 277 THR C N 1
ATOM 7837 C CA . THR C 3 253 ? 121.341 120.574 132.615 1.00 65.18 277 THR C CA 1
ATOM 7838 C C . THR C 3 253 ? 120.596 120.187 131.347 1.00 65.18 277 THR C C 1
ATOM 7839 O O . THR C 3 253 ? 121.031 120.579 130.269 1.00 65.18 277 THR C O 1
ATOM 7843 N N . THR C 3 254 ? 119.509 119.438 131.483 1.00 63.94 278 THR C N 1
ATOM 7844 C CA . THR C 3 254 ? 118.834 119.006 130.261 1.00 63.94 278 THR C CA 1
ATOM 7845 C C . THR C 3 254 ? 118.128 120.174 129.579 1.00 63.94 278 THR C C 1
ATOM 7846 O O . THR C 3 254 ? 118.162 120.299 128.346 1.00 63.94 278 THR C O 1
ATOM 7850 N N . LEU C 3 255 ? 117.479 121.035 130.368 1.00 64.02 279 LEU C N 1
ATOM 7851 C CA . LEU C 3 255 ? 116.814 122.208 129.813 1.00 64.02 279 LEU C CA 1
ATOM 7852 C C . LEU C 3 255 ? 117.816 123.137 129.144 1.00 64.02 279 LEU C C 1
ATOM 7853 O O . LEU C 3 255 ? 117.544 123.685 128.069 1.00 64.02 279 LEU C O 1
ATOM 7858 N N . SER C 3 256 ? 118.986 123.320 129.743 1.00 65.28 280 SER C N 1
ATOM 7859 C CA . SER C 3 256 ? 120.025 124.146 129.079 1.00 65.28 280 SER C CA 1
ATOM 7860 C C . SER C 3 256 ? 120.393 123.495 127.757 1.00 65.28 280 SER C C 1
ATOM 7861 O O . SER C 3 256 ? 120.465 124.193 126.745 1.00 65.28 280 SER C O 1
ATOM 7864 N N . THR C 3 257 ? 120.624 122.190 127.785 1.00 67.96 281 THR C N 1
ATOM 7865 C CA . THR C 3 257 ? 121.057 121.537 126.555 1.00 67.96 281 THR C CA 1
ATOM 7866 C C . THR C 3 257 ? 120.041 121.729 125.434 1.00 67.96 281 THR C C 1
ATOM 7867 O O . THR C 3 257 ? 120.418 122.021 124.293 1.00 67.96 281 THR C O 1
ATOM 7871 N N . ILE C 3 258 ? 118.748 121.579 125.737 1.00 66.61 282 ILE C N 1
ATOM 7872 C CA . ILE C 3 258 ? 117.744 121.673 124.676 1.00 66.61 282 ILE C CA 1
ATOM 7873 C C . ILE C 3 258 ? 117.401 123.114 124.312 1.00 66.61 282 ILE C C 1
ATOM 7874 O O . ILE C 3 258 ? 116.871 123.355 123.220 1.00 66.61 282 ILE C O 1
ATOM 7879 N N . ALA C 3 259 ? 117.676 124.083 125.191 1.00 65.78 283 ALA C N 1
ATOM 7880 C CA . ALA C 3 259 ? 117.373 125.471 124.862 1.00 65.78 283 ALA C CA 1
ATOM 7881 C C . ALA C 3 259 ? 118.233 125.983 123.713 1.00 65.78 283 ALA C C 1
ATOM 7882 O O . ALA C 3 259 ? 117.821 126.902 122.995 1.00 65.78 283 ALA C O 1
ATOM 7884 N N . ARG C 3 260 ? 119.419 125.407 123.521 1.00 68.76 284 ARG C N 1
ATOM 7885 C CA . ARG C 3 260 ? 120.350 125.881 122.507 1.00 68.76 284 ARG C CA 1
ATOM 7886 C C . ARG C 3 260 ? 120.063 125.299 121.125 1.00 68.76 284 ARG C C 1
ATOM 7887 O O . ARG C 3 260 ? 120.616 125.796 120.138 1.00 68.76 284 ARG C O 1
ATOM 7895 N N . LYS C 3 261 ? 119.186 124.293 121.028 1.00 68.49 285 LYS C N 1
ATOM 7896 C CA . LYS C 3 261 ? 119.051 123.521 119.794 1.00 68.49 285 LYS C CA 1
ATOM 7897 C C . LYS C 3 261 ? 118.594 124.389 118.627 1.00 68.49 285 LYS C C 1
ATOM 7898 O O . LYS C 3 261 ? 119.077 124.229 117.500 1.00 68.49 285 LYS C O 1
ATOM 7904 N N . SER C 3 262 ? 117.660 125.309 118.874 1.00 69.97 286 SER C N 1
ATOM 7905 C CA . SER C 3 262 ? 117.153 126.147 117.793 1.00 69.97 286 SER C CA 1
ATOM 7906 C C . SER C 3 262 ? 118.220 127.100 117.267 1.00 69.97 286 SER C C 1
ATOM 7907 O O . SER C 3 262 ? 118.193 127.465 116.086 1.00 69.97 286 SER C O 1
ATOM 7910 N N . LEU C 3 263 ? 119.157 127.509 118.115 1.00 67.35 287 LEU C N 1
ATOM 7911 C CA . LEU C 3 263 ? 120.157 128.490 117.734 1.00 67.35 287 LEU C CA 1
ATOM 7912 C C . LEU C 3 263 ? 121.309 127.840 116.972 1.00 67.35 287 LEU C C 1
ATOM 7913 O O . LEU C 3 263 ? 121.478 126.619 117.007 1.00 67.35 287 LEU C O 1
ATOM 7918 N N . PRO C 3 264 ? 122.117 128.633 116.270 1.00 65.91 288 PRO C N 1
ATOM 7919 C CA . PRO C 3 264 ? 123.418 128.140 115.814 1.00 65.91 288 PRO C CA 1
ATOM 7920 C C . PRO C 3 264 ? 124.419 128.136 116.962 1.00 65.91 288 PRO C C 1
ATOM 7921 O O . PRO C 3 264 ? 124.158 128.636 118.057 1.00 65.91 288 PRO C O 1
ATOM 7925 N N . LYS C 3 265 ? 125.588 127.559 116.689 1.00 65.57 289 LYS C N 1
ATOM 7926 C CA . LYS C 3 265 ? 126.615 127.369 117.712 1.00 65.57 289 LYS C CA 1
ATOM 7927 C C . LYS C 3 265 ? 127.451 128.640 117.890 1.00 65.57 289 LYS C C 1
ATOM 7928 O O . LYS C 3 265 ? 128.658 128.673 117.654 1.00 65.57 289 LYS C O 1
ATOM 7934 N N . VAL C 3 266 ? 126.773 129.706 118.325 1.00 65.38 290 VAL C N 1
ATOM 7935 C CA . VAL C 3 266 ? 127.471 130.960 118.601 1.00 65.38 290 VAL C CA 1
ATOM 7936 C C . VAL C 3 266 ? 128.267 130.835 119.896 1.00 65.38 290 VAL C C 1
ATOM 7937 O O . VAL C 3 266 ? 127.948 130.041 120.789 1.00 65.38 290 VAL C O 1
ATOM 7941 N N . SER C 3 267 ? 129.317 131.651 119.999 1.00 66.19 291 SER C N 1
ATOM 7942 C CA . SER C 3 267 ? 130.266 131.598 121.105 1.00 66.19 291 SER C CA 1
ATOM 7943 C C . SER C 3 267 ? 130.083 132.753 122.086 1.00 66.19 291 SER C C 1
ATOM 7944 O O . SER C 3 267 ? 131.059 133.240 122.662 1.00 66.19 291 SER C O 1
ATOM 7947 N N . TYR C 3 268 ? 128.845 133.208 122.280 1.00 64.54 292 TYR C N 1
ATOM 7948 C CA . TYR C 3 268 ? 128.544 134.244 123.258 1.00 64.54 292 TYR C CA 1
ATOM 7949 C C . TYR C 3 268 ? 127.253 133.892 123.982 1.00 64.54 292 TYR C C 1
ATOM 7950 O O . TYR C 3 268 ? 126.461 133.067 123.523 1.00 64.54 292 TYR C O 1
ATOM 7959 N N . VAL C 3 269 ? 127.057 134.535 125.127 1.00 65.32 293 VAL C N 1
ATOM 7960 C CA . VAL C 3 269 ? 125.895 134.276 125.969 1.00 65.32 293 VAL C CA 1
ATOM 7961 C C . VAL C 3 269 ? 124.716 135.088 125.449 1.00 65.32 293 VAL C C 1
ATOM 7962 O O . VAL C 3 269 ? 124.854 136.279 125.145 1.00 65.32 293 VAL C O 1
ATOM 7966 N N . THR C 3 270 ? 123.561 134.440 125.330 1.00 64.05 294 THR C N 1
ATOM 7967 C CA . THR C 3 270 ? 122.310 135.094 124.982 1.00 64.05 294 THR C CA 1
ATOM 7968 C C . THR C 3 270 ? 121.491 135.337 126.249 1.00 64.05 294 THR C C 1
ATOM 7969 O O . THR C 3 270 ? 121.868 134.935 127.352 1.00 64.05 294 THR C O 1
ATOM 7973 N N . ALA C 3 271 ? 120.353 136.015 126.086 1.00 63.29 295 ALA C N 1
ATOM 7974 C CA . ALA C 3 271 ? 119.478 136.265 127.227 1.00 63.29 295 ALA C CA 1
ATOM 7975 C C . ALA C 3 271 ? 118.945 134.960 127.801 1.00 63.29 295 ALA C C 1
ATOM 7976 O O . ALA C 3 271 ? 118.870 134.793 129.026 1.00 63.29 295 ALA C O 1
ATOM 7978 N N . MET C 3 272 ? 118.558 134.028 126.930 1.00 64.81 296 MET C N 1
ATOM 7979 C CA . MET C 3 272 ? 118.098 132.726 127.395 1.00 64.81 296 MET C CA 1
ATOM 7980 C C . MET C 3 272 ? 119.206 131.992 128.133 1.00 64.81 296 MET C C 1
ATOM 7981 O O . MET C 3 272 ? 118.960 131.347 129.160 1.00 64.81 296 MET C O 1
ATOM 7986 N N . ASP C 3 273 ? 120.434 132.080 127.620 1.00 66.15 297 ASP C N 1
ATOM 7987 C CA . ASP C 3 273 ? 121.568 131.454 128.288 1.00 66.15 297 ASP C CA 1
ATOM 7988 C C . ASP C 3 273 ? 121.772 132.042 129.676 1.00 66.15 297 ASP C C 1
ATOM 7989 O O . ASP C 3 273 ? 122.011 131.308 130.640 1.00 66.15 297 ASP C O 1
ATOM 7994 N N . LEU C 3 274 ? 121.675 133.367 129.795 1.00 65.47 298 LEU C N 1
ATOM 7995 C CA . LEU C 3 274 ? 121.837 134.014 131.092 1.00 65.47 298 LEU C CA 1
ATOM 7996 C C . LEU C 3 274 ? 120.744 133.583 132.063 1.00 65.47 298 LEU C C 1
ATOM 7997 O O . LEU C 3 274 ? 121.018 133.298 133.236 1.00 65.47 298 LEU C O 1
ATOM 8002 N N . PHE C 3 275 ? 119.498 133.528 131.589 1.00 61.79 299 PHE C N 1
ATOM 8003 C CA . PHE C 3 275 ? 118.390 133.117 132.445 1.00 61.79 299 PHE C CA 1
ATOM 8004 C C . PHE C 3 275 ? 118.576 131.684 132.931 1.00 61.79 299 PHE C C 1
ATOM 8005 O O . PHE C 3 275 ? 118.393 131.384 134.120 1.00 61.79 299 PHE C O 1
ATOM 8013 N N . VAL C 3 276 ? 118.926 130.785 132.026 1.00 63.12 300 VAL C N 1
ATOM 8014 C CA . VAL C 3 276 ? 119.067 129.353 132.396 1.00 63.12 300 VAL C CA 1
ATOM 8015 C C . VAL C 3 276 ? 120.271 129.205 133.319 1.00 63.12 300 VAL C C 1
ATOM 8016 O O . VAL C 3 276 ? 120.221 128.355 134.197 1.00 63.12 300 VAL C O 1
ATOM 8020 N N . SER C 3 277 ? 121.301 130.012 133.119 1.00 64.59 301 SER C N 1
ATOM 8021 C CA . SER C 3 277 ? 122.518 129.938 133.954 1.00 64.59 301 SER C CA 1
ATOM 8022 C C . SER C 3 277 ? 122.198 130.382 135.373 1.00 64.59 301 SER C C 1
ATOM 8023 O O . SER C 3 277 ? 122.723 129.789 136.303 1.00 64.59 301 SER C O 1
ATOM 8026 N N . VAL C 3 278 ? 121.378 131.410 135.516 1.00 63.87 302 VAL C N 1
ATOM 8027 C CA . VAL C 3 278 ? 121.006 131.915 136.860 1.00 63.87 302 VAL C CA 1
ATOM 8028 C C . VAL C 3 278 ? 120.068 130.905 137.502 1.00 63.87 302 VAL C C 1
ATOM 8029 O O . VAL C 3 278 ? 120.163 130.717 138.708 1.00 63.87 302 VAL C O 1
ATOM 8033 N N . CYS C 3 279 ? 119.190 130.292 136.722 1.00 64.25 303 CYS C N 1
ATOM 8034 C CA . CYS C 3 279 ? 118.302 129.235 137.255 1.00 64.25 303 CYS C CA 1
ATOM 8035 C C . CYS C 3 279 ? 119.176 128.089 137.755 1.00 64.25 303 CYS C C 1
ATOM 8036 O O . CYS C 3 279 ? 118.846 127.523 138.792 1.00 64.25 303 CYS C O 1
ATOM 8039 N N . PHE C 3 280 ? 120.260 127.768 137.057 1.00 65.71 304 PHE C N 1
ATOM 8040 C CA A PHE C 3 280 ? 121.218 126.736 137.534 0.50 65.71 304 PHE C CA 1
ATOM 8041 C CA B PHE C 3 280 ? 121.199 126.722 137.541 0.50 65.71 304 PHE C CA 1
ATOM 8042 C C . PHE C 3 280 ? 121.850 127.044 138.900 1.00 65.71 304 PHE C C 1
ATOM 8043 O O . PHE C 3 280 ? 122.131 126.214 139.831 1.00 65.71 304 PHE C O 1
ATOM 8058 N N . ILE C 3 281 ? 122.175 128.314 139.075 1.00 65.02 305 ILE C N 1
ATOM 8059 C CA . ILE C 3 281 ? 122.826 128.729 140.346 1.00 65.02 305 ILE C CA 1
ATOM 8060 C C . ILE C 3 281 ? 121.798 128.634 141.468 1.00 65.02 305 ILE C C 1
ATOM 8061 O O . ILE C 3 281 ? 122.173 128.251 142.568 1.00 65.02 305 ILE C O 1
ATOM 8066 N N . PHE C 3 282 ? 120.547 128.971 141.186 1.00 63.79 306 PHE C N 1
ATOM 8067 C CA . PHE C 3 282 ? 119.497 128.954 142.230 1.00 63.79 306 PHE C CA 1
ATOM 8068 C C . PHE C 3 282 ? 119.204 127.514 142.639 1.00 63.79 306 PHE C C 1
ATOM 8069 O O . PHE C 3 282 ? 118.835 127.302 143.791 1.00 63.79 306 PHE C O 1
ATOM 8077 N N . VAL C 3 283 ? 119.331 126.572 141.712 1.00 63.01 307 VAL C N 1
ATOM 8078 C CA . VAL C 3 283 ? 119.032 125.142 142.006 1.00 63.01 307 VAL C CA 1
ATOM 8079 C C . VAL C 3 283 ? 120.259 124.530 142.666 1.00 63.01 307 VAL C C 1
ATOM 8080 O O . VAL C 3 283 ? 120.085 123.608 143.456 1.00 63.01 307 VAL C O 1
ATOM 8084 N N . PHE C 3 284 ? 121.445 125.039 142.354 1.00 64.41 308 PHE C N 1
ATOM 8085 C CA . PHE C 3 284 ? 122.695 124.555 142.988 1.00 64.41 308 PHE C CA 1
ATOM 8086 C C . PHE C 3 284 ? 122.812 125.173 144.378 1.00 64.41 308 PHE C C 1
ATOM 8087 O O . PHE C 3 284 ? 123.209 124.452 145.284 1.00 64.41 308 PHE C O 1
ATOM 8095 N N . SER C 3 285 ? 122.466 126.450 144.542 1.00 64.55 309 SER C N 1
ATOM 8096 C CA . SER C 3 285 ? 122.480 127.041 145.873 1.00 64.55 309 SER C CA 1
ATOM 8097 C C . SER C 3 285 ? 121.517 126.321 146.803 1.00 64.55 309 SER C C 1
ATOM 8098 O O . SER C 3 285 ? 121.810 126.155 147.988 1.00 64.55 309 SER C O 1
ATOM 8101 N N . ALA C 3 286 ? 120.360 125.895 146.293 1.00 63.31 310 ALA C N 1
ATOM 8102 C CA . ALA C 3 286 ? 119.422 125.149 147.130 1.00 63.31 310 ALA C CA 1
ATOM 8103 C C . ALA C 3 286 ? 120.031 123.828 147.594 1.00 63.31 310 ALA C C 1
ATOM 8104 O O . ALA C 3 286 ? 119.944 123.464 148.779 1.00 63.31 310 ALA C O 1
ATOM 8106 N N . LEU C 3 287 ? 120.662 123.097 146.671 1.00 63.41 311 LEU C N 1
ATOM 8107 C CA . LEU C 3 287 ? 121.283 121.830 147.048 1.00 63.41 311 LEU C CA 1
ATOM 8108 C C . LEU C 3 287 ? 122.417 122.048 148.045 1.00 63.41 311 LEU C C 1
ATOM 8109 O O . LEU C 3 287 ? 122.543 121.305 149.028 1.00 63.41 311 LEU C O 1
ATOM 8114 N N . VAL C 3 288 ? 123.247 123.068 147.815 1.00 66.12 312 VAL C N 1
ATOM 8115 C CA . VAL C 3 288 ? 124.344 123.352 148.735 1.00 66.12 312 VAL C CA 1
ATOM 8116 C C . VAL C 3 288 ? 123.804 123.785 150.092 1.00 66.12 312 VAL C C 1
ATOM 8117 O O . VAL C 3 288 ? 124.393 123.479 151.135 1.00 66.12 312 VAL C O 1
ATOM 8121 N N . GLU C 3 289 ? 122.687 124.515 150.101 1.00 66.74 313 GLU C N 1
ATOM 8122 C CA . GLU C 3 289 ? 122.054 124.909 151.353 1.00 66.74 313 GLU C CA 1
ATOM 8123 C C . GLU C 3 289 ? 121.647 123.688 152.159 1.00 66.74 313 GLU C C 1
ATOM 8124 O O . GLU C 3 289 ? 121.916 123.609 153.365 1.00 66.74 313 GLU C O 1
ATOM 8130 N N . TYR C 3 290 ? 120.989 122.723 151.512 1.00 64.28 314 TYR C N 1
ATOM 8131 C CA . TYR C 3 290 ? 120.606 121.534 152.266 1.00 64.28 314 TYR C CA 1
ATOM 8132 C C . TYR C 3 290 ? 121.831 120.754 152.725 1.00 64.28 314 TYR C C 1
ATOM 8133 O O . TYR C 3 290 ? 121.841 120.208 153.834 1.00 64.28 314 TYR C O 1
ATOM 8142 N N . GLY C 3 291 ? 122.861 120.670 151.881 1.00 65.44 315 GLY C N 1
ATOM 8143 C CA . GLY C 3 291 ? 124.074 119.977 152.289 1.00 65.44 315 GLY C CA 1
ATOM 8144 C C . GLY C 3 291 ? 124.699 120.595 153.526 1.00 65.44 315 GLY C C 1
ATOM 8145 O O . GLY C 3 291 ? 125.080 119.891 154.466 1.00 65.44 315 GLY C O 1
ATOM 8146 N N . THR C 3 292 ? 124.789 121.926 153.549 1.00 69.17 316 THR C N 1
ATOM 8147 C CA . THR C 3 292 ? 125.347 122.615 154.708 1.00 69.17 316 THR C CA 1
ATOM 8148 C C . THR C 3 292 ? 124.484 122.399 155.943 1.00 69.17 316 THR C C 1
ATOM 8149 O O . THR C 3 292 ? 125.006 122.148 157.038 1.00 69.17 316 THR C O 1
ATOM 8153 N N . LEU C 3 293 ? 123.160 122.501 155.789 1.00 68.09 317 LEU C N 1
ATOM 8154 C CA . LEU C 3 293 ? 122.263 122.300 156.923 1.00 68.09 317 LEU C CA 1
ATOM 8155 C C . LEU C 3 293 ? 122.428 120.903 157.505 1.00 68.09 317 LEU C C 1
ATOM 8156 O O . LEU C 3 293 ? 122.556 120.735 158.724 1.00 68.09 317 LEU C O 1
ATOM 8161 N N . HIS C 3 294 ? 122.443 119.887 156.641 1.00 66.34 318 HIS C N 1
ATOM 8162 C CA . HIS C 3 294 ? 122.573 118.514 157.112 1.00 66.34 318 HIS C CA 1
ATOM 8163 C C . HIS C 3 294 ? 123.918 118.289 157.789 1.00 66.34 318 HIS C C 1
ATOM 8164 O O . HIS C 3 294 ? 123.986 117.660 158.852 1.00 66.34 318 HIS C O 1
ATOM 8171 N N . TYR C 3 295 ? 125.000 118.799 157.191 1.00 70.37 319 TYR C N 1
ATOM 8172 C CA . TYR C 3 295 ? 126.321 118.598 157.774 1.00 70.37 319 TYR C CA 1
ATOM 8173 C C . TYR C 3 295 ? 126.428 119.255 159.143 1.00 70.37 319 TYR C C 1
ATOM 8174 O O . TYR C 3 295 ? 126.973 118.662 160.081 1.00 70.37 319 TYR C O 1
ATOM 8183 N N . PHE C 3 296 ? 125.911 120.477 159.282 1.00 71.55 320 PHE C N 1
ATOM 8184 C CA . PHE C 3 296 ? 126.031 121.186 160.549 1.00 71.55 320 PHE C CA 1
ATOM 8185 C C . PHE C 3 296 ? 125.027 120.718 161.595 1.00 71.55 320 PHE C C 1
ATOM 8186 O O . PHE C 3 296 ? 125.242 120.972 162.785 1.00 71.55 320 PHE C O 1
ATOM 8194 N N . VAL C 3 297 ? 123.952 120.044 161.193 1.00 70.33 321 VAL C N 1
ATOM 8195 C CA . VAL C 3 297 ? 122.964 119.553 162.151 1.00 70.33 321 VAL C CA 1
ATOM 8196 C C . VAL C 3 297 ? 123.309 118.152 162.640 1.00 70.33 321 VAL C C 1
ATOM 8197 O O . VAL C 3 297 ? 123.284 117.889 163.845 1.00 70.33 321 VAL C O 1
ATOM 8201 N N . SER C 3 298 ? 123.644 117.239 161.724 1.00 72.04 322 SER C N 1
ATOM 8202 C CA . SER C 3 298 ? 123.794 115.823 162.047 1.00 72.04 322 SER C CA 1
ATOM 8203 C C . SER C 3 298 ? 125.233 115.340 161.926 1.00 72.04 322 SER C C 1
ATOM 8204 O O . SER C 3 298 ? 125.779 114.788 162.886 1.00 72.04 322 SER C O 1
ATOM 8207 N N . ASN C 3 299 ? 125.864 115.525 160.764 1.00 73.76 323 ASN C N 1
ATOM 8208 C CA . ASN C 3 299 ? 127.172 114.920 160.528 1.00 73.76 323 ASN C CA 1
ATOM 8209 C C . ASN C 3 299 ? 128.234 115.520 161.441 1.00 73.76 323 ASN C C 1
ATOM 8210 O O . ASN C 3 299 ? 128.975 114.790 162.111 1.00 73.76 323 ASN C O 1
ATOM 8215 N N . ARG C 3 300 ? 128.326 116.850 161.483 1.00 77.35 324 ARG C N 1
ATOM 8216 C CA . ARG C 3 300 ? 129.245 117.488 162.420 1.00 77.35 324 ARG C CA 1
ATOM 8217 C C . ARG C 3 300 ? 128.786 117.284 163.858 1.00 77.35 324 ARG C C 1
ATOM 8218 O O . ARG C 3 300 ? 129.612 117.080 164.756 1.00 77.35 324 ARG C O 1
ATOM 8226 N N . LYS C 3 301 ? 127.479 117.338 164.092 1.00 80.70 325 LYS C N 1
ATOM 8227 C CA . LYS C 3 301 ? 126.922 117.213 165.433 1.00 80.70 325 LYS C CA 1
ATOM 8228 C C . LYS C 3 301 ? 125.541 116.569 165.373 1.00 80.70 325 LYS C C 1
ATOM 8229 O O . LYS C 3 301 ? 125.373 115.403 165.730 1.00 80.70 325 LYS C O 1
ATOM 8235 N N . CYS C 3 345 ? 135.528 158.067 165.656 1.00 112.09 369 CYS C N 1
ATOM 8236 C CA . CYS C 3 345 ? 135.019 157.643 166.985 1.00 112.09 369 CYS C CA 1
ATOM 8237 C C . CYS C 3 345 ? 133.974 158.642 167.503 1.00 112.09 369 CYS C C 1
ATOM 8238 O O . CYS C 3 345 ? 134.016 158.937 168.715 1.00 112.09 369 CYS C O 1
ATOM 8241 N N . LEU C 3 346 ? 133.069 159.139 166.653 1.00 107.36 370 LEU C N 1
ATOM 8242 C CA . LEU C 3 346 ? 132.131 160.148 167.198 1.00 107.36 370 LEU C CA 1
ATOM 8243 C C . LEU C 3 346 ? 131.314 159.463 168.291 1.00 107.36 370 LEU C C 1
ATOM 8244 O O . LEU C 3 346 ? 131.083 160.095 169.345 1.00 107.36 370 LEU C O 1
ATOM 8249 N N . ASP C 3 347 ? 130.887 158.224 168.053 1.00 110.07 371 ASP C N 1
ATOM 8250 C CA . ASP C 3 347 ? 130.230 157.417 169.121 1.00 110.07 371 ASP C CA 1
ATOM 8251 C C . ASP C 3 347 ? 131.268 157.188 170.224 1.00 110.07 371 ASP C C 1
ATOM 8252 O O . ASP C 3 347 ? 130.888 157.224 171.412 1.00 110.07 371 ASP C O 1
ATOM 8257 N N . GLY C 3 348 ? 132.522 156.943 169.839 1.00 110.61 372 GLY C N 1
ATOM 8258 C CA . GLY C 3 348 ? 133.563 156.546 170.801 1.00 110.61 372 GLY C CA 1
ATOM 8259 C C . GLY C 3 348 ? 133.433 155.049 170.992 1.00 110.61 372 GLY C C 1
ATOM 8260 O O . GLY C 3 348 ? 134.198 154.487 171.804 1.00 110.61 372 GLY C O 1
ATOM 8261 N N . LYS C 3 349 ? 132.510 154.418 170.254 1.00 109.58 373 LYS C N 1
ATOM 8262 C CA . LYS C 3 349 ? 132.384 152.938 170.260 1.00 109.58 373 LYS C CA 1
ATOM 8263 C C . LYS C 3 349 ? 133.610 152.354 169.542 1.00 109.58 373 LYS C C 1
ATOM 8264 O O . LYS C 3 349 ? 134.118 153.025 168.623 1.00 109.58 373 LYS C O 1
ATOM 8270 N N . ASP C 3 350 ? 134.062 151.160 169.918 1.00 106.62 374 ASP C N 1
ATOM 8271 C CA . ASP C 3 350 ? 135.209 150.614 169.154 1.00 106.62 374 ASP C CA 1
ATOM 8272 C C . ASP C 3 350 ? 134.712 150.425 167.730 1.00 106.62 374 ASP C C 1
ATOM 8273 O O . ASP C 3 350 ? 133.574 149.956 167.544 1.00 106.62 374 ASP C O 1
ATOM 8278 N N . CYS C 3 351 ? 135.558 150.734 166.758 1.00 103.16 375 CYS C N 1
ATOM 8279 C CA . CYS C 3 351 ? 135.044 150.711 165.378 1.00 103.16 375 CYS C CA 1
ATOM 8280 C C . CYS C 3 351 ? 134.606 149.291 165.048 1.00 103.16 375 CYS C C 1
ATOM 8281 O O . CYS C 3 351 ? 133.519 149.134 164.463 1.00 103.16 375 CYS C O 1
ATOM 8284 N N . ALA C 3 352 ? 135.382 148.293 165.457 1.00 101.36 376 ALA C N 1
ATOM 8285 C CA . ALA C 3 352 ? 134.952 146.948 165.027 1.00 101.36 376 ALA C CA 1
ATOM 8286 C C . ALA C 3 352 ? 133.587 146.633 165.639 1.00 101.36 376 ALA C C 1
ATOM 8287 O O . ALA C 3 352 ? 132.743 146.075 164.924 1.00 101.36 376 ALA C O 1
ATOM 8289 N N . SER C 3 353 ? 133.364 146.962 166.914 1.00 100.63 377 SER C N 1
ATOM 8290 C CA . SER C 3 353 ? 131.999 146.779 167.470 1.00 100.63 377 SER C CA 1
ATOM 8291 C C . SER C 3 353 ? 130.975 147.685 166.775 1.00 100.63 377 SER C C 1
ATOM 8292 O O . SER C 3 353 ? 129.851 147.220 166.512 1.00 100.63 377 SER C O 1
ATOM 8295 N N . PHE C 3 354 ? 131.347 148.943 166.519 1.00 99.08 378 PHE C N 1
ATOM 8296 C CA . PHE C 3 354 ? 130.359 149.888 165.939 1.00 99.08 378 PHE C CA 1
ATOM 8297 C C . PHE C 3 354 ? 129.940 149.430 164.578 1.00 99.08 378 PHE C C 1
ATOM 8298 O O . PHE C 3 354 ? 128.741 149.411 164.255 1.00 99.08 378 PHE C O 1
ATOM 8306 N N . PHE C 3 355 ? 130.937 149.120 163.761 1.00 93.84 379 PHE C N 1
ATOM 8307 C CA . PHE C 3 355 ? 130.643 148.741 162.366 1.00 93.84 379 PHE C CA 1
ATOM 8308 C C . PHE C 3 355 ? 130.487 147.253 162.276 1.00 93.84 379 PHE C C 1
ATOM 8309 O O . PHE C 3 355 ? 129.359 146.788 162.045 1.00 93.84 379 PHE C O 1
ATOM 8363 N N . PHE C 3 358 ? 131.531 141.213 165.671 1.00 98.10 382 PHE C N 1
ATOM 8364 C CA . PHE C 3 358 ? 132.239 140.185 166.430 1.00 98.10 382 PHE C CA 1
ATOM 8365 C C . PHE C 3 358 ? 131.368 139.706 167.588 1.00 98.10 382 PHE C C 1
ATOM 8366 O O . PHE C 3 358 ? 131.551 138.600 168.095 1.00 98.10 382 PHE C O 1
ATOM 8374 N N . GLU C 3 359 ? 130.427 140.551 168.010 1.00 99.30 383 GLU C N 1
ATOM 8375 C CA . GLU C 3 359 ? 129.421 140.127 168.972 1.00 99.30 383 GLU C CA 1
ATOM 8376 C C . GLU C 3 359 ? 128.613 138.970 168.399 1.00 99.30 383 GLU C C 1
ATOM 8377 O O . GLU C 3 359 ? 128.227 138.983 167.227 1.00 99.30 383 GLU C O 1
ATOM 8383 N N . ASP C 3 360 ? 128.374 137.959 169.231 1.00 97.71 384 ASP C N 1
ATOM 8384 C CA . ASP C 3 360 ? 127.653 136.749 168.827 1.00 97.71 384 ASP C CA 1
ATOM 8385 C C . ASP C 3 360 ? 128.354 136.031 167.669 1.00 97.71 384 ASP C C 1
ATOM 8386 O O . ASP C 3 360 ? 128.937 134.964 167.865 1.00 97.71 384 ASP C O 1
ATOM 8414 N N . HIS C 3 372 ? 128.187 129.205 162.326 1.00 92.09 396 HIS C N 1
ATOM 8415 C CA . HIS C 3 372 ? 127.546 130.127 163.256 1.00 92.09 396 HIS C CA 1
ATOM 8416 C C . HIS C 3 372 ? 126.705 129.358 164.269 1.00 92.09 396 HIS C C 1
ATOM 8417 O O . HIS C 3 372 ? 126.720 128.127 164.291 1.00 92.09 396 HIS C O 1
ATOM 8424 N N . ILE C 3 373 ? 125.976 130.093 165.104 1.00 92.57 397 ILE C N 1
ATOM 8425 C CA . ILE C 3 373 ? 125.061 129.489 166.070 1.00 92.57 397 ILE C CA 1
ATOM 8426 C C . ILE C 3 373 ? 123.680 129.293 165.465 1.00 92.57 397 ILE C C 1
ATOM 8427 O O . ILE C 3 373 ? 123.081 128.221 165.588 1.00 92.57 397 ILE C O 1
ATOM 8432 N N . ARG C 3 374 ? 123.155 130.324 164.801 1.00 89.67 398 ARG C N 1
ATOM 8433 C CA . ARG C 3 374 ? 121.829 130.268 164.186 1.00 89.67 398 ARG C CA 1
ATOM 8434 C C . ARG C 3 374 ? 121.937 129.570 162.829 1.00 89.67 398 ARG C C 1
ATOM 8435 O O . ARG C 3 374 ? 121.812 130.177 161.763 1.00 89.67 398 ARG C O 1
ATOM 8443 N N . ILE C 3 375 ? 122.165 128.256 162.894 1.00 79.12 399 ILE C N 1
ATOM 8444 C CA . ILE C 3 375 ? 122.359 127.440 161.706 1.00 79.12 399 ILE C CA 1
ATOM 8445 C C . ILE C 3 375 ? 121.189 126.489 161.464 1.00 79.12 399 ILE C C 1
ATOM 8446 O O . ILE C 3 375 ? 120.925 126.135 160.309 1.00 79.12 399 ILE C O 1
ATOM 8451 N N . ALA C 3 376 ? 120.474 126.074 162.513 1.00 76.97 400 ALA C N 1
ATOM 8452 C CA . ALA C 3 376 ? 119.329 125.189 162.320 1.00 76.97 400 ALA C CA 1
ATOM 8453 C C . ALA C 3 376 ? 118.166 125.904 161.644 1.00 76.97 400 ALA C C 1
ATOM 8454 O O . ALA C 3 376 ? 117.310 125.250 161.036 1.00 76.97 400 ALA C O 1
ATOM 8456 N N . LYS C 3 377 ? 118.112 127.235 161.734 1.00 77.91 401 LYS C N 1
ATOM 8457 C CA . LYS C 3 377 ? 117.058 128.029 161.119 1.00 77.91 401 LYS C CA 1
ATOM 8458 C C . LYS C 3 377 ? 117.358 128.380 159.662 1.00 77.91 401 LYS C C 1
ATOM 8459 O O . LYS C 3 377 ? 116.717 129.281 159.101 1.00 77.91 401 LYS C O 1
ATOM 8465 N N . MET C 3 378 ? 118.318 127.694 159.035 1.00 75.25 402 MET C N 1
ATOM 8466 C CA . MET C 3 378 ? 118.659 128.022 157.658 1.00 75.25 402 MET C CA 1
ATOM 8467 C C . MET C 3 378 ? 117.528 127.662 156.704 1.00 75.25 402 MET C C 1
ATOM 8468 O O . MET C 3 378 ? 117.354 128.332 155.684 1.00 75.25 402 MET C O 1
ATOM 8473 N N . ASP C 3 379 ? 116.745 126.626 157.016 1.00 72.60 403 ASP C N 1
ATOM 8474 C CA . ASP C 3 379 ? 115.570 126.329 156.200 1.00 72.60 403 ASP C CA 1
ATOM 8475 C C . ASP C 3 379 ? 114.554 127.462 156.273 1.00 72.60 403 ASP C C 1
ATOM 8476 O O . ASP C 3 379 ? 113.990 127.871 155.249 1.00 72.60 403 ASP C O 1
ATOM 8481 N N . SER C 3 380 ? 114.307 127.978 157.480 1.00 74.90 404 SER C N 1
ATOM 8482 C CA . SER C 3 380 ? 113.380 129.093 157.634 1.00 74.90 404 SER C CA 1
ATOM 8483 C C . SER C 3 380 ? 113.879 130.320 156.885 1.00 74.90 404 SER C C 1
ATOM 8484 O O . SER C 3 380 ? 113.092 131.036 156.256 1.00 74.90 404 SER C O 1
ATOM 8487 N N . TYR C 3 381 ? 115.186 130.581 156.947 1.00 77.95 405 TYR C N 1
ATOM 8488 C CA . TYR C 3 381 ? 115.743 131.701 156.196 1.00 77.95 405 TYR C CA 1
ATOM 8489 C C . TYR C 3 381 ? 115.571 131.491 154.696 1.00 77.95 405 TYR C C 1
ATOM 8490 O O . TYR C 3 381 ? 115.121 132.391 153.980 1.00 77.95 405 TYR C O 1
ATOM 8499 N N . ALA C 3 382 ? 115.901 130.292 154.208 1.00 70.26 406 ALA C N 1
ATOM 8500 C CA . ALA C 3 382 ? 115.890 130.033 152.774 1.00 70.26 406 ALA C CA 1
ATOM 8501 C C . ALA C 3 382 ? 114.485 130.094 152.195 1.00 70.26 406 ALA C C 1
ATOM 8502 O O . ALA C 3 382 ? 114.316 130.553 151.058 1.00 70.26 406 ALA C O 1
ATOM 8504 N N . ARG C 3 383 ? 113.480 129.656 152.966 1.00 70.62 407 ARG C N 1
ATOM 8505 C CA . ARG C 3 383 ? 112.103 129.622 152.475 1.00 70.62 407 ARG C CA 1
ATOM 8506 C C . ARG C 3 383 ? 111.650 130.988 151.975 1.00 70.62 407 ARG C C 1
ATOM 8507 O O . ARG C 3 383 ? 110.936 131.082 150.970 1.00 70.62 407 ARG C O 1
ATOM 8515 N N . ILE C 3 384 ? 112.059 132.054 152.661 1.00 73.56 408 ILE C N 1
ATOM 8516 C CA . ILE C 3 384 ? 111.736 133.410 152.226 1.00 73.56 408 ILE C CA 1
ATOM 8517 C C . ILE C 3 384 ? 112.837 133.990 151.339 1.00 73.56 408 ILE C C 1
ATOM 8518 O O . ILE C 3 384 ? 112.547 134.788 150.442 1.00 73.56 408 ILE C O 1
ATOM 8523 N N . PHE C 3 385 ? 114.097 133.610 151.567 1.00 72.92 409 PHE C N 1
ATOM 8524 C CA . PHE C 3 385 ? 115.202 134.222 150.837 1.00 72.92 409 PHE C CA 1
ATOM 8525 C C . PHE C 3 385 ? 115.172 133.856 149.358 1.00 72.92 409 PHE C C 1
ATOM 8526 O O . PHE C 3 385 ? 115.259 134.735 148.493 1.00 72.92 409 PHE C O 1
ATOM 8534 N N . PHE C 3 386 ? 115.061 132.564 149.047 1.00 66.29 410 PHE C N 1
ATOM 8535 C CA . PHE C 3 386 ? 115.180 132.131 147.654 1.00 66.29 410 PHE C CA 1
ATOM 8536 C C . PHE C 3 386 ? 114.076 132.692 146.767 1.00 66.29 410 PHE C C 1
ATOM 8537 O O . PHE C 3 386 ? 114.391 133.197 145.672 1.00 66.29 410 PHE C O 1
ATOM 8545 N N . PRO C 3 387 ? 112.791 132.632 147.143 1.00 68.02 411 PRO C N 1
ATOM 8546 C CA . PRO C 3 387 ? 111.769 133.287 146.308 1.00 68.02 411 PRO C CA 1
ATOM 8547 C C . PRO C 3 387 ? 111.996 134.776 146.125 1.00 68.02 411 PRO C C 1
ATOM 8548 O O . PRO C 3 387 ? 111.765 135.296 145.029 1.00 68.02 411 PRO C O 1
ATOM 8552 N N . THR C 3 388 ? 112.452 135.480 147.164 1.00 69.50 412 THR C N 1
ATOM 8553 C CA . THR C 3 388 ? 112.698 136.912 147.028 1.00 69.50 412 THR C CA 1
ATOM 8554 C C . THR C 3 388 ? 113.826 137.185 146.041 1.00 69.50 412 THR C C 1
ATOM 8555 O O . THR C 3 388 ? 113.712 138.077 145.188 1.00 69.50 412 THR C O 1
ATOM 8559 N N . ALA C 3 389 ? 114.920 136.426 146.139 1.00 67.02 413 ALA C N 1
ATOM 8560 C CA . ALA C 3 389 ? 116.033 136.604 145.213 1.00 67.02 413 ALA C CA 1
ATOM 8561 C C . ALA C 3 389 ? 115.603 136.317 143.784 1.00 67.02 413 ALA C C 1
ATOM 8562 O O . ALA C 3 389 ? 115.948 137.063 142.860 1.00 67.02 413 ALA C O 1
ATOM 8564 N N . PHE C 3 390 ? 114.840 135.241 143.584 1.00 63.54 414 PHE C N 1
ATOM 8565 C CA . PHE C 3 390 ? 114.399 134.898 142.238 1.00 63.54 414 PHE C CA 1
ATOM 8566 C C . PHE C 3 390 ? 113.439 135.943 141.685 1.00 63.54 414 PHE C C 1
ATOM 8567 O O . PHE C 3 390 ? 113.498 136.277 140.497 1.00 63.54 414 PHE C O 1
ATOM 8575 N N . CYS C 3 391 ? 112.544 136.466 142.526 1.00 67.69 415 CYS C N 1
ATOM 8576 C CA . CYS C 3 391 ? 111.623 137.502 142.074 1.00 67.69 415 CYS C CA 1
ATOM 8577 C C . CYS C 3 391 ? 112.371 138.768 141.682 1.00 67.69 415 CYS C C 1
ATOM 8578 O O . CYS C 3 391 ? 112.062 139.387 140.657 1.00 67.69 415 CYS C O 1
ATOM 8581 N N . LEU C 3 392 ? 113.362 139.168 142.484 1.00 68.94 416 LEU C N 1
ATOM 8582 C CA . LEU C 3 392 ? 114.158 140.342 142.137 1.00 68.94 416 LEU C CA 1
ATOM 8583 C C . LEU C 3 392 ? 114.914 140.123 140.833 1.00 68.94 416 LEU C C 1
ATOM 8584 O O . LEU C 3 392 ? 114.959 141.014 139.972 1.00 68.94 416 LEU C O 1
ATOM 8589 N N . PHE C 3 393 ? 115.510 138.940 140.669 1.00 64.03 417 PHE C N 1
ATOM 8590 C CA . PHE C 3 393 ? 116.233 138.637 139.440 1.00 64.03 417 PHE C CA 1
ATOM 8591 C C . PHE C 3 393 ? 115.307 138.693 138.234 1.00 64.03 417 PHE C C 1
ATOM 8592 O O . PHE C 3 393 ? 115.650 139.282 137.204 1.00 64.03 417 PHE C O 1
ATOM 8600 N N . ASN C 3 394 ? 114.124 138.087 138.346 1.00 64.26 418 ASN C N 1
ATOM 8601 C CA . ASN C 3 394 ? 113.181 138.095 137.233 1.00 64.26 418 ASN C CA 1
ATOM 8602 C C . ASN C 3 394 ? 112.729 139.510 136.908 1.00 64.26 418 ASN C C 1
ATOM 8603 O O . ASN C 3 394 ? 112.632 139.882 135.733 1.00 64.26 418 ASN C O 1
ATOM 8608 N N . LEU C 3 395 ? 112.458 140.317 137.936 1.00 66.87 419 LEU C N 1
ATOM 8609 C CA . LEU C 3 395 ? 112.019 141.688 137.705 1.00 66.87 419 LEU C CA 1
ATOM 8610 C C . LEU C 3 395 ? 113.079 142.479 136.952 1.00 66.87 419 LEU C C 1
ATOM 8611 O O . LEU C 3 395 ? 112.792 143.092 135.915 1.00 66.87 419 LEU C O 1
ATOM 8616 N N . VAL C 3 396 ? 114.322 142.456 137.445 1.00 65.71 420 VAL C N 1
ATOM 8617 C CA . VAL C 3 396 ? 115.378 143.230 136.796 1.00 65.71 420 VAL C CA 1
ATOM 8618 C C . VAL C 3 396 ? 115.628 142.707 135.386 1.00 65.71 420 VAL C C 1
ATOM 8619 O O . VAL C 3 396 ? 115.760 143.489 134.437 1.00 65.71 420 VAL C O 1
ATOM 8623 N N . TYR C 3 397 ? 115.674 141.382 135.225 1.00 62.47 421 TYR C N 1
ATOM 8624 C CA . TYR C 3 397 ? 115.922 140.778 133.919 1.00 62.47 421 TYR C CA 1
ATOM 8625 C C . TYR C 3 397 ? 114.869 141.196 132.899 1.00 62.47 421 TYR C C 1
ATOM 8626 O O . TYR C 3 397 ? 115.199 141.704 131.818 1.00 62.47 421 TYR C O 1
ATOM 8635 N N . TRP C 3 398 ? 113.591 141.001 133.231 1.00 64.04 422 TRP C N 1
ATOM 8636 C CA . TRP C 3 398 ? 112.537 141.284 132.268 1.00 64.04 422 TRP C CA 1
ATOM 8637 C C . TRP C 3 398 ? 112.430 142.776 131.989 1.00 64.04 422 TRP C C 1
ATOM 8638 O O . TRP C 3 398 ? 112.250 143.179 130.834 1.00 64.04 422 TRP C O 1
ATOM 8649 N N . VAL C 3 399 ? 112.553 143.615 133.023 1.00 66.63 423 VAL C N 1
ATOM 8650 C CA . VAL C 3 399 ? 112.470 145.057 132.813 1.00 66.63 423 VAL C CA 1
ATOM 8651 C C . VAL C 3 399 ? 113.601 145.518 131.903 1.00 66.63 423 VAL C C 1
ATOM 8652 O O . VAL C 3 399 ? 113.380 146.259 130.935 1.00 66.63 423 VAL C O 1
ATOM 8656 N N . SER C 3 400 ? 114.825 145.058 132.180 1.00 67.41 424 SER C N 1
ATOM 8657 C CA . SER C 3 400 ? 115.973 145.469 131.384 1.00 67.41 424 SER C CA 1
ATOM 8658 C C . SER C 3 400 ? 115.841 145.021 129.936 1.00 67.41 424 SER C C 1
ATOM 8659 O O . SER C 3 400 ? 116.135 145.793 129.015 1.00 67.41 424 SER C O 1
ATOM 8662 N N . TYR C 3 401 ? 115.398 143.783 129.708 1.00 64.32 425 TYR C N 1
ATOM 8663 C CA . TYR C 3 401 ? 115.353 143.279 128.341 1.00 64.32 425 TYR C CA 1
ATOM 8664 C C . TYR C 3 401 ? 114.148 143.772 127.553 1.00 64.32 425 TYR C C 1
ATOM 8665 O O . TYR C 3 401 ? 114.212 143.791 126.319 1.00 64.32 425 TYR C O 1
ATOM 8674 N N . LEU C 3 402 ? 113.065 144.178 128.218 1.00 66.60 426 LEU C N 1
ATOM 8675 C CA . LEU C 3 402 ? 111.854 144.592 127.521 1.00 66.60 426 LEU C CA 1
ATOM 8676 C C . LEU C 3 402 ? 111.738 146.100 127.346 1.00 66.60 426 LEU C C 1
ATOM 8677 O O . LEU C 3 402 ? 111.269 146.549 126.296 1.00 66.60 426 LEU C O 1
ATOM 8682 N N . TYR C 3 403 ? 112.160 146.894 128.334 1.00 70.31 427 TYR C N 1
ATOM 8683 C CA . TYR C 3 403 ? 111.931 148.336 128.329 1.00 70.31 427 TYR C CA 1
ATOM 8684 C C . TYR C 3 403 ? 113.208 149.156 128.225 1.00 70.31 427 TYR C C 1
ATOM 8685 O O . TYR C 3 403 ? 113.324 150.000 127.332 1.00 70.31 427 TYR C O 1
ATOM 8694 N N . LEU C 3 404 ? 114.177 148.936 129.114 1.00 70.25 428 LEU C N 1
ATOM 8695 C CA . LEU C 3 404 ? 115.359 149.791 129.133 1.00 70.25 428 LEU C CA 1
ATOM 8696 C C . LEU C 3 404 ? 116.316 149.503 127.982 1.00 70.25 428 LEU C C 1
ATOM 8697 O O . LEU C 3 404 ? 117.170 150.345 127.684 1.00 70.25 428 LEU C O 1
ATOM 8702 N N . GLY C 3 405 ? 116.199 148.351 127.330 1.00 72.76 429 GLY C N 1
ATOM 8703 C CA . GLY C 3 405 ? 117.094 148.007 126.240 1.00 72.76 429 GLY C CA 1
ATOM 8704 C C . GLY C 3 405 ? 116.574 146.875 125.375 1.00 72.76 429 GLY C C 1
ATOM 8705 O O . GLY C 3 405 ? 117.337 146.226 124.660 1.00 72.76 429 GLY C O 1
ATOM 8707 N N . ASP D 1 1 ? 103.616 107.533 50.893 1.00 90.89 10 ASP D N 1
ATOM 8708 C CA . ASP D 1 1 ? 103.225 106.735 52.049 1.00 90.89 10 ASP D CA 1
ATOM 8709 C C . ASP D 1 1 ? 101.928 107.268 52.650 1.00 90.89 10 ASP D C 1
ATOM 8710 O O . ASP D 1 1 ? 101.513 108.390 52.359 1.00 90.89 10 ASP D O 1
ATOM 8715 N N . ASN D 1 2 ? 101.287 106.449 53.488 1.00 88.35 11 ASN D N 1
ATOM 8716 C CA . ASN D 1 2 ? 100.038 106.864 54.117 1.00 88.35 11 ASN D CA 1
ATOM 8717 C C . ASN D 1 2 ? 100.255 108.047 55.053 1.00 88.35 11 ASN D C 1
ATOM 8718 O O . ASN D 1 2 ? 99.430 108.966 55.105 1.00 88.35 11 ASN D O 1
ATOM 8723 N N . THR D 1 3 ? 101.357 108.041 55.804 1.00 80.81 12 THR D N 1
ATOM 8724 C CA . THR D 1 3 ? 101.625 109.088 56.782 1.00 80.81 12 THR D CA 1
ATOM 8725 C C . THR D 1 3 ? 102.158 110.373 56.158 1.00 80.81 12 THR D C 1
ATOM 8726 O O . THR D 1 3 ? 102.235 111.395 56.854 1.00 80.81 12 THR D O 1
ATOM 8730 N N . THR D 1 4 ? 102.529 110.350 54.874 1.00 81.77 13 THR D N 1
ATOM 8731 C CA . THR D 1 4 ? 103.022 111.562 54.230 1.00 81.77 13 THR D CA 1
ATOM 8732 C C . THR D 1 4 ? 101.953 112.644 54.187 1.00 81.77 13 THR D C 1
ATOM 8733 O O . THR D 1 4 ? 102.273 113.834 54.282 1.00 81.77 13 THR D O 1
ATOM 8737 N N . VAL D 1 5 ? 100.681 112.258 54.059 1.00 77.38 14 VAL D N 1
ATOM 8738 C CA . VAL D 1 5 ? 99.615 113.255 54.051 1.00 77.38 14 VAL D CA 1
ATOM 8739 C C . VAL D 1 5 ? 99.526 113.946 55.408 1.00 77.38 14 VAL D C 1
ATOM 8740 O O . VAL D 1 5 ? 99.332 115.164 55.485 1.00 77.38 14 VAL D O 1
ATOM 8744 N N . PHE D 1 6 ? 99.698 113.193 56.497 1.00 74.34 15 PHE D N 1
ATOM 8745 C CA . PHE D 1 6 ? 99.661 113.801 57.823 1.00 74.34 15 PHE D CA 1
ATOM 8746 C C . PHE D 1 6 ? 100.886 114.675 58.060 1.00 74.34 15 PHE D C 1
ATOM 8747 O O . PHE D 1 6 ? 100.788 115.732 58.697 1.00 74.34 15 PHE D O 1
ATOM 8755 N N . THR D 1 7 ? 102.048 114.253 57.554 1.00 73.52 16 THR D N 1
ATOM 8756 C CA . THR D 1 7 ? 103.234 115.099 57.649 1.00 73.52 16 THR D CA 1
ATOM 8757 C C . THR D 1 7 ? 103.027 116.415 56.909 1.00 73.52 16 THR D C 1
ATOM 8758 O O . THR D 1 7 ? 103.379 117.487 57.417 1.00 73.52 16 THR D O 1
ATOM 8762 N N . ARG D 1 8 ? 102.445 116.353 55.708 1.00 75.89 17 ARG D N 1
ATOM 8763 C CA . ARG D 1 8 ? 102.166 117.573 54.958 1.00 75.89 17 ARG D CA 1
ATOM 8764 C C . ARG D 1 8 ? 101.142 118.440 55.678 1.00 75.89 17 ARG D C 1
ATOM 8765 O O . ARG D 1 8 ? 101.249 119.670 55.670 1.00 75.89 17 ARG D O 1
ATOM 8773 N N . ILE D 1 9 ? 100.138 117.819 56.302 1.00 71.93 18 ILE D N 1
ATOM 8774 C CA . ILE D 1 9 ? 99.135 118.582 57.043 1.00 71.93 18 ILE D CA 1
ATOM 8775 C C . ILE D 1 9 ? 99.788 119.324 58.202 1.00 71.93 18 ILE D C 1
ATOM 8776 O O . ILE D 1 9 ? 99.513 120.506 58.439 1.00 71.93 18 ILE D O 1
ATOM 8781 N N . LEU D 1 10 ? 100.660 118.640 58.946 1.00 68.60 19 LEU D N 1
ATOM 8782 C CA . LEU D 1 10 ? 101.335 119.289 60.067 1.00 68.60 19 LEU D CA 1
ATOM 8783 C C . LEU D 1 10 ? 102.250 120.411 59.588 1.00 68.60 19 LEU D C 1
ATOM 8784 O O . LEU D 1 10 ? 102.310 121.481 60.210 1.00 68.60 19 LEU D O 1
ATOM 8789 N N . ASP D 1 11 ? 102.974 120.185 58.488 1.00 72.47 20 ASP D N 1
ATOM 8790 C CA . ASP D 1 11 ? 103.835 121.233 57.949 1.00 72.47 20 ASP D CA 1
ATOM 8791 C C . ASP D 1 11 ? 103.016 122.441 57.511 1.00 72.47 20 ASP D C 1
ATOM 8792 O O . ASP D 1 11 ? 103.419 123.588 57.737 1.00 72.47 20 ASP D O 1
ATOM 8797 N N . ARG D 1 12 ? 101.863 122.204 56.883 1.00 72.93 21 ARG D N 1
ATOM 8798 C CA . ARG D 1 12 ? 100.986 123.303 56.494 1.00 72.93 21 ARG D CA 1
ATOM 8799 C C . ARG D 1 12 ? 100.476 124.055 57.716 1.00 72.93 21 ARG D C 1
ATOM 8800 O O . ARG D 1 12 ? 100.420 125.291 57.714 1.00 72.93 21 ARG D O 1
ATOM 8808 N N . LEU D 1 13 ? 100.091 123.327 58.767 1.00 67.97 22 LEU D N 1
ATOM 8809 C CA . LEU D 1 13 ? 99.583 123.977 59.971 1.00 67.97 22 LEU D CA 1
ATOM 8810 C C . LEU D 1 13 ? 100.649 124.852 60.616 1.00 67.97 22 LEU D C 1
ATOM 8811 O O . LEU D 1 13 ? 100.361 125.972 61.052 1.00 67.97 22 LEU D O 1
ATOM 8816 N N . LEU D 1 14 ? 101.887 124.361 60.683 1.00 68.13 23 LEU D N 1
ATOM 8817 C CA . LEU D 1 14 ? 102.969 125.143 61.272 1.00 68.13 23 LEU D CA 1
ATOM 8818 C C . LEU D 1 14 ? 103.542 126.187 60.321 1.00 68.13 23 LEU D C 1
ATOM 8819 O O . LEU D 1 14 ? 104.323 127.035 60.764 1.00 68.13 23 LEU D O 1
ATOM 8824 N N . ASP D 1 15 ? 103.181 126.155 59.040 1.00 73.60 24 ASP D N 1
ATOM 8825 C CA . ASP D 1 15 ? 103.675 127.149 58.096 1.00 73.60 24 ASP D CA 1
ATOM 8826 C C . ASP D 1 15 ? 103.033 128.499 58.389 1.00 73.60 24 ASP D C 1
ATOM 8827 O O . ASP D 1 15 ? 101.807 128.639 58.325 1.00 73.60 24 ASP D O 1
ATOM 8832 N N . GLY D 1 16 ? 103.859 129.490 58.712 1.00 69.24 25 GLY D N 1
ATOM 8833 C CA . GLY D 1 16 ? 103.367 130.818 59.011 1.00 69.24 25 GLY D CA 1
ATOM 8834 C C . GLY D 1 16 ? 102.750 130.982 60.380 1.00 69.24 25 GLY D C 1
ATOM 8835 O O . GLY D 1 16 ? 102.177 132.041 60.658 1.00 69.24 25 GLY D O 1
ATOM 8836 N N . TYR D 1 17 ? 102.845 129.975 61.245 1.00 63.85 26 TYR D N 1
ATOM 8837 C CA . TYR D 1 17 ? 102.280 130.067 62.584 1.00 63.85 26 TYR D CA 1
ATOM 8838 C C . TYR D 1 17 ? 103.213 130.866 63.485 1.00 63.85 26 TYR D C 1
ATOM 8839 O O . TYR D 1 17 ? 104.419 130.606 63.529 1.00 63.85 26 TYR D O 1
ATOM 8848 N N . ASP D 1 18 ? 102.648 131.836 64.202 1.00 64.74 27 ASP D N 1
ATOM 8849 C CA . ASP D 1 18 ? 103.379 132.671 65.153 1.00 64.74 27 ASP D CA 1
ATOM 8850 C C . ASP D 1 18 ? 102.880 132.315 66.549 1.00 64.74 27 ASP D C 1
ATOM 8851 O O . ASP D 1 18 ? 101.773 132.697 66.939 1.00 64.74 27 ASP D O 1
ATOM 8856 N N . ASN D 1 19 ? 103.702 131.587 67.302 1.00 63.27 28 ASN D N 1
ATOM 8857 C CA . ASN D 1 19 ? 103.322 131.128 68.631 1.00 63.27 28 ASN D CA 1
ATOM 8858 C C . ASN D 1 19 ? 103.526 132.183 69.711 1.00 63.27 28 ASN D C 1
ATOM 8859 O O . ASN D 1 19 ? 103.204 131.919 70.874 1.00 63.27 28 ASN D O 1
ATOM 8864 N N . ARG D 1 20 ? 104.053 133.359 69.366 1.00 63.32 29 ARG D N 1
ATOM 8865 C CA . ARG D 1 20 ? 104.157 134.448 70.328 1.00 63.32 29 ARG D CA 1
ATOM 8866 C C . ARG D 1 20 ? 102.825 135.145 70.572 1.00 63.32 29 ARG D C 1
ATOM 8867 O O . ARG D 1 20 ? 102.688 135.847 71.579 1.00 63.32 29 ARG D O 1
ATOM 8875 N N . LEU D 1 21 ? 101.848 134.964 69.685 1.00 62.75 30 LEU D N 1
ATOM 8876 C CA . LEU D 1 21 ? 100.559 135.638 69.758 1.00 62.75 30 LEU D CA 1
ATOM 8877 C C . LEU D 1 21 ? 99.485 134.642 70.168 1.00 62.75 30 LEU D C 1
ATOM 8878 O O . LEU D 1 21 ? 99.412 133.539 69.616 1.00 62.75 30 LEU D O 1
ATOM 8883 N N . ARG D 1 22 ? 98.656 135.034 71.131 1.00 59.95 31 ARG D N 1
ATOM 8884 C CA . ARG D 1 22 ? 97.557 134.190 71.557 1.00 59.95 31 ARG D CA 1
ATOM 8885 C C . ARG D 1 22 ? 96.520 134.083 70.438 1.00 59.95 31 ARG D C 1
ATOM 8886 O O . ARG D 1 22 ? 96.434 134.963 69.579 1.00 59.95 31 ARG D O 1
ATOM 8894 N N . PRO D 1 23 ? 95.724 133.010 70.414 1.00 60.07 32 PRO D N 1
ATOM 8895 C CA . PRO D 1 23 ? 94.672 132.917 69.396 1.00 60.07 32 PRO D CA 1
ATOM 8896 C C . PRO D 1 23 ? 93.631 134.011 69.575 1.00 60.07 32 PRO D C 1
ATOM 8897 O O . PRO D 1 23 ? 93.300 134.404 70.696 1.00 60.07 32 PRO D O 1
ATOM 8901 N N . GLY D 1 24 ? 93.110 134.499 68.453 1.00 64.39 33 GLY D N 1
ATOM 8902 C CA . GLY D 1 24 ? 92.133 135.572 68.494 1.00 64.39 33 GLY D CA 1
ATOM 8903 C C . GLY D 1 24 ? 92.673 136.867 69.052 1.00 64.39 33 GLY D C 1
ATOM 8904 O O . GLY D 1 24 ? 91.935 137.606 69.712 1.00 64.39 33 GLY D O 1
ATOM 8905 N N . LEU D 1 25 ? 93.946 137.166 68.805 1.00 63.39 34 LEU D N 1
ATOM 8906 C CA . LEU D 1 25 ? 94.536 138.399 69.308 1.00 63.39 34 LEU D CA 1
ATOM 8907 C C . LEU D 1 25 ? 93.935 139.595 68.583 1.00 63.39 34 LEU D C 1
ATOM 8908 O O . LEU D 1 25 ? 93.905 139.638 67.349 1.00 63.39 34 LEU D O 1
ATOM 8913 N N . GLY D 1 26 ? 93.457 140.570 69.352 1.00 67.80 35 GLY D N 1
ATOM 8914 C CA . GLY D 1 26 ? 92.849 141.749 68.773 1.00 67.80 35 GLY D CA 1
ATOM 8915 C C . GLY D 1 26 ? 91.464 141.545 68.206 1.00 67.80 35 GLY D C 1
ATOM 8916 O O . GLY D 1 26 ? 90.945 142.455 67.552 1.00 67.80 35 GLY D O 1
ATOM 8917 N N . GLU D 1 27 ? 90.850 140.380 68.433 1.00 69.32 36 GLU D N 1
ATOM 8918 C CA . GLU D 1 27 ? 89.521 140.077 67.911 1.00 69.32 36 GLU D CA 1
ATOM 8919 C C . GLU D 1 27 ? 88.588 139.569 69.003 1.00 69.32 36 GLU D C 1
ATOM 8920 O O . GLU D 1 27 ? 87.375 139.792 68.938 1.00 69.32 36 GLU D O 1
ATOM 8926 N N . ARG D 1 28 ? 89.132 138.886 70.007 1.00 65.55 37 ARG D N 1
ATOM 8927 C CA . ARG D 1 28 ? 88.309 138.342 71.078 1.00 65.55 37 ARG D CA 1
ATOM 8928 C C . ARG D 1 28 ? 89.206 137.970 72.249 1.00 65.55 37 ARG D C 1
ATOM 8929 O O . ARG D 1 28 ? 90.434 138.040 72.168 1.00 65.55 37 ARG D O 1
ATOM 8937 N N . VAL D 1 29 ? 88.566 137.570 73.341 1.00 59.10 38 VAL D N 1
ATOM 8938 C CA . VAL D 1 29 ? 89.255 137.127 74.546 1.00 59.10 38 VAL D CA 1
ATOM 8939 C C . VAL D 1 29 ? 89.438 135.617 74.465 1.00 59.10 38 VAL D C 1
ATOM 8940 O O . VAL D 1 29 ? 88.483 134.882 74.187 1.00 59.10 38 VAL D O 1
ATOM 8944 N N . THR D 1 30 ? 90.662 135.151 74.702 1.00 58.45 39 THR D N 1
ATOM 8945 C CA . THR D 1 30 ? 90.944 133.723 74.648 1.00 58.45 39 THR D CA 1
ATOM 8946 C C . THR D 1 30 ? 90.343 133.032 75.867 1.00 58.45 39 THR D C 1
ATOM 8947 O O . THR D 1 30 ? 90.750 133.295 77.004 1.00 58.45 39 THR D O 1
ATOM 8951 N N . GLU D 1 31 ? 89.383 132.145 75.625 1.00 59.81 40 GLU D N 1
ATOM 8952 C CA . GLU D 1 31 ? 88.710 131.394 76.677 1.00 59.81 40 GLU D CA 1
ATOM 8953 C C . GLU D 1 31 ? 89.395 130.043 76.827 1.00 59.81 40 GLU D C 1
ATOM 8954 O O . GLU D 1 31 ? 89.496 129.285 75.857 1.00 59.81 40 GLU D O 1
ATOM 8960 N N . VAL D 1 32 ? 89.860 129.747 78.038 1.00 56.40 41 VAL D N 1
ATOM 8961 C CA . VAL D 1 32 ? 90.550 128.499 78.348 1.00 56.40 41 VAL D CA 1
ATOM 8962 C C . VAL D 1 32 ? 89.648 127.695 79.273 1.00 56.40 41 VAL D C 1
ATOM 8963 O O . VAL D 1 32 ? 89.401 128.095 80.418 1.00 56.40 41 VAL D O 1
ATOM 8967 N N . LYS D 1 33 ? 89.156 126.562 78.780 1.00 57.63 42 LYS D N 1
ATOM 8968 C CA . LYS D 1 33 ? 88.371 125.635 79.582 1.00 57.63 42 LYS D CA 1
ATOM 8969 C C . LYS D 1 33 ? 89.327 124.679 80.283 1.00 57.63 42 LYS D C 1
ATOM 8970 O O . LYS D 1 33 ? 90.023 123.903 79.623 1.00 57.63 42 LYS D O 1
ATOM 8976 N N . THR D 1 34 ? 89.358 124.734 81.612 1.00 56.82 43 THR D N 1
ATOM 8977 C CA . THR D 1 34 ? 90.343 124.020 82.411 1.00 56.82 43 THR D CA 1
ATOM 8978 C C . THR D 1 34 ? 89.652 123.053 83.360 1.00 56.82 43 THR D C 1
ATOM 8979 O O . THR D 1 34 ? 88.486 123.234 83.722 1.00 56.82 43 THR D O 1
ATOM 8983 N N . ASP D 1 35 ? 90.381 122.004 83.731 1.00 57.53 44 ASP D N 1
ATOM 8984 C CA . ASP D 1 35 ? 89.925 121.085 84.762 1.00 57.53 44 ASP D CA 1
ATOM 8985 C C . ASP D 1 35 ? 91.127 120.338 85.321 1.00 57.53 44 ASP D C 1
ATOM 8986 O O . ASP D 1 35 ? 92.220 120.355 84.746 1.00 57.53 44 ASP D O 1
ATOM 8991 N N . ILE D 1 36 ? 90.913 119.712 86.475 1.00 54.45 45 ILE D N 1
ATOM 8992 C CA . ILE D 1 36 ? 91.958 119.024 87.222 1.00 54.45 45 ILE D CA 1
ATOM 8993 C C . ILE D 1 36 ? 91.443 117.647 87.609 1.00 54.45 45 ILE D C 1
ATOM 8994 O O . ILE D 1 36 ? 90.298 117.507 88.052 1.00 54.45 45 ILE D O 1
ATOM 8999 N N . PHE D 1 37 ? 92.287 116.631 87.431 1.00 53.93 46 PHE D N 1
ATOM 9000 C CA . PHE D 1 37 ? 92.035 115.293 87.961 1.00 53.93 46 PHE D CA 1
ATOM 9001 C C . PHE D 1 37 ? 93.141 114.975 88.957 1.00 53.93 46 PHE D C 1
ATOM 9002 O O . PHE D 1 37 ? 94.293 114.771 88.565 1.00 53.93 46 PHE D O 1
ATOM 9010 N N . VAL D 1 38 ? 92.792 114.930 90.239 1.00 54.78 47 VAL D N 1
ATOM 9011 C CA . VAL D 1 38 ? 93.769 114.679 91.294 1.00 54.78 47 VAL D CA 1
ATOM 9012 C C . VAL D 1 38 ? 93.976 113.172 91.390 1.00 54.78 47 VAL D C 1
ATOM 9013 O O . VAL D 1 38 ? 93.112 112.447 91.888 1.00 54.78 47 VAL D O 1
ATOM 9017 N N . THR D 1 39 ? 95.128 112.697 90.915 1.00 55.20 48 THR D N 1
ATOM 9018 C CA . THR D 1 39 ? 95.413 111.269 90.980 1.00 55.20 48 THR D CA 1
ATOM 9019 C C . THR D 1 39 ? 95.752 110.832 92.398 1.00 55.20 48 THR D C 1
ATOM 9020 O O . THR D 1 39 ? 95.487 109.684 92.770 1.00 55.20 48 THR D O 1
ATOM 9024 N N . SER D 1 40 ? 96.337 111.722 93.197 1.00 56.87 49 SER D N 1
ATOM 9025 C CA . SER D 1 40 ? 96.686 111.396 94.577 1.00 56.87 49 SER D CA 1
ATOM 9026 C C . SER D 1 40 ? 96.864 112.691 95.349 1.00 56.87 49 SER D C 1
ATOM 9027 O O . SER D 1 40 ? 97.706 113.517 94.982 1.00 56.87 49 SER D O 1
ATOM 9030 N N . PHE D 1 41 ? 96.083 112.869 96.411 1.00 57.07 50 PHE D N 1
ATOM 9031 C CA . PHE D 1 41 ? 96.231 114.025 97.288 1.00 57.07 50 PHE D CA 1
ATOM 9032 C C . PHE D 1 41 ? 97.387 113.752 98.242 1.00 57.07 50 PHE D C 1
ATOM 9033 O O . PHE D 1 41 ? 97.272 112.923 99.150 1.00 57.07 50 PHE D O 1
ATOM 9041 N N . GLY D 1 42 ? 98.503 114.454 98.040 1.00 55.73 51 GLY D N 1
ATOM 9042 C CA . GLY D 1 42 ? 99.717 114.147 98.738 1.00 55.73 51 GLY D CA 1
ATOM 9043 C C . GLY D 1 42 ? 99.631 114.483 100.215 1.00 55.73 51 GLY D C 1
ATOM 9044 O O . GLY D 1 42 ? 98.623 115.010 100.703 1.00 55.73 51 GLY D O 1
ATOM 9045 N N . PRO D 1 43 ? 100.699 114.173 100.946 1.00 55.50 52 PRO D N 1
ATOM 9046 C CA . PRO D 1 43 ? 100.716 114.461 102.383 1.00 55.50 52 PRO D CA 1
ATOM 9047 C C . PRO D 1 43 ? 100.814 115.954 102.655 1.00 55.50 52 PRO D C 1
ATOM 9048 O O . PRO D 1 43 ? 101.278 116.740 101.826 1.00 55.50 52 PRO D O 1
ATOM 9052 N N . VAL D 1 44 ? 100.366 116.334 103.848 1.00 59.12 53 VAL D N 1
ATOM 9053 C CA . VAL D 1 44 ? 100.378 117.720 104.302 1.00 59.12 53 VAL D CA 1
ATOM 9054 C C . VAL D 1 44 ? 101.572 117.912 105.225 1.00 59.12 53 VAL D C 1
ATOM 9055 O O . VAL D 1 44 ? 101.754 117.150 106.183 1.00 59.12 53 VAL D O 1
ATOM 9059 N N . SER D 1 45 ? 102.384 118.927 104.938 1.00 63.47 54 SER D N 1
ATOM 9060 C CA . SER D 1 45 ? 103.556 119.262 105.744 1.00 63.47 54 SER D CA 1
ATOM 9061 C C . SER D 1 45 ? 103.172 120.405 106.676 1.00 63.47 54 SER D C 1
ATOM 9062 O O . SER D 1 45 ? 103.107 121.565 106.262 1.00 63.47 54 SER D O 1
ATOM 9065 N N . ASP D 1 46 ? 102.913 120.072 107.942 1.00 67.32 55 ASP D N 1
ATOM 9066 C CA . ASP D 1 46 ? 102.568 121.100 108.916 1.00 67.32 55 ASP D CA 1
ATOM 9067 C C . ASP D 1 46 ? 103.755 122.003 109.219 1.00 67.32 55 ASP D C 1
ATOM 9068 O O . ASP D 1 46 ? 103.570 123.195 109.489 1.00 67.32 55 ASP D O 1
ATOM 9073 N N . HIS D 1 47 ? 104.972 121.456 109.186 1.00 69.14 56 HIS D N 1
ATOM 9074 C CA . HIS D 1 47 ? 106.157 122.269 109.438 1.00 69.14 56 HIS D CA 1
ATOM 9075 C C . HIS D 1 47 ? 106.297 123.373 108.399 1.00 69.14 56 HIS D C 1
ATOM 9076 O O . HIS D 1 47 ? 106.610 124.520 108.739 1.00 69.14 56 HIS D O 1
ATOM 9083 N N . ASP D 1 48 ? 106.066 123.047 107.129 1.00 66.24 57 ASP D N 1
ATOM 9084 C CA . ASP D 1 48 ? 106.162 124.015 106.046 1.00 66.24 57 ASP D CA 1
ATOM 9085 C C . ASP D 1 48 ? 104.856 124.750 105.771 1.00 66.24 57 ASP D C 1
ATOM 9086 O O . ASP D 1 48 ? 104.864 125.708 104.991 1.00 66.24 57 ASP D O 1
ATOM 9091 N N . MET D 1 49 ? 103.751 124.353 106.403 1.00 66.62 58 MET D N 1
ATOM 9092 C CA . MET D 1 49 ? 102.415 124.818 106.031 1.00 66.62 58 MET D CA 1
ATOM 9093 C C . MET D 1 49 ? 102.208 124.623 104.528 1.00 66.62 58 MET D C 1
ATOM 9094 O O . MET D 1 49 ? 102.039 125.563 103.749 1.00 66.62 58 MET D O 1
ATOM 9099 N N . GLU D 1 50 ? 102.244 123.353 104.136 1.00 64.12 59 GLU D N 1
ATOM 9100 C CA . GLU D 1 50 ? 102.386 122.973 102.743 1.00 64.12 59 GLU D CA 1
ATOM 9101 C C . GLU D 1 50 ? 101.699 121.633 102.535 1.00 64.12 59 GLU D C 1
ATOM 9102 O O . GLU D 1 50 ? 101.526 120.852 103.474 1.00 64.12 59 GLU D O 1
ATOM 9108 N N . TYR D 1 51 ? 101.302 121.375 101.292 1.00 57.42 60 TYR D N 1
ATOM 9109 C CA . TYR D 1 51 ? 100.706 120.098 100.937 1.00 57.42 60 TYR D CA 1
ATOM 9110 C C . TYR D 1 51 ? 101.014 119.804 99.478 1.00 57.42 60 TYR D C 1
ATOM 9111 O O . TYR D 1 51 ? 101.090 120.715 98.649 1.00 57.42 60 TYR D O 1
ATOM 9120 N N . THR D 1 52 ? 101.194 118.523 99.179 1.00 56.92 61 THR D N 1
ATOM 9121 C CA . THR D 1 52 ? 101.499 118.052 97.838 1.00 56.92 61 THR D CA 1
ATOM 9122 C C . THR D 1 52 ? 100.244 117.476 97.196 1.00 56.92 61 THR D C 1
ATOM 9123 O O . THR D 1 52 ? 99.355 116.963 97.879 1.00 56.92 61 THR D O 1
ATOM 9127 N N . ILE D 1 53 ? 100.169 117.588 95.874 1.00 55.47 62 ILE D N 1
ATOM 9128 C CA . ILE D 1 53 ? 99.035 117.066 95.119 1.00 55.47 62 ILE D CA 1
ATOM 9129 C C . ILE D 1 53 ? 99.517 116.710 93.719 1.00 55.47 62 ILE D C 1
ATOM 9130 O O . ILE D 1 53 ? 100.145 117.528 93.040 1.00 55.47 62 ILE D O 1
ATOM 9135 N N . ASP D 1 54 ? 99.246 115.475 93.301 1.00 56.48 63 ASP D N 1
ATOM 9136 C CA . ASP D 1 54 ? 99.577 114.995 91.965 1.00 56.48 63 ASP D CA 1
ATOM 9137 C C . ASP D 1 54 ? 98.334 115.094 91.093 1.00 56.48 63 ASP D C 1
ATOM 9138 O O . ASP D 1 54 ? 97.283 114.550 91.446 1.00 56.48 63 ASP D O 1
ATOM 9143 N N . VAL D 1 55 ? 98.458 115.778 89.955 1.00 53.28 64 VAL D N 1
ATOM 9144 C CA . VAL D 1 55 ? 97.304 116.145 89.143 1.00 53.28 64 VAL D CA 1
ATOM 9145 C C . VAL D 1 55 ? 97.592 115.928 87.665 1.00 53.28 64 VAL D C 1
ATOM 9146 O O . VAL D 1 55 ? 98.716 116.116 87.189 1.00 53.28 64 VAL D O 1
ATOM 9150 N N . PHE D 1 56 ? 96.553 115.513 86.944 1.00 53.96 65 PHE D N 1
ATOM 9151 C CA . PHE D 1 56 ? 96.443 115.753 85.511 1.00 53.96 65 PHE D CA 1
ATOM 9152 C C . PHE D 1 56 ? 95.751 117.099 85.349 1.00 53.96 65 PHE D C 1
ATOM 9153 O O . PHE D 1 56 ? 94.555 117.231 85.642 1.00 53.96 65 PHE D O 1
ATOM 9161 N N . PHE D 1 57 ? 96.512 118.101 84.919 1.00 53.15 66 PHE D N 1
ATOM 9162 C CA . PHE D 1 57 ? 96.001 119.443 84.677 1.00 53.15 66 PHE D CA 1
ATOM 9163 C C . PHE D 1 57 ? 95.665 119.542 83.196 1.00 53.15 66 PHE D C 1
ATOM 9164 O O . PHE D 1 57 ? 96.560 119.448 82.346 1.00 53.15 66 PHE D O 1
ATOM 9172 N N . ARG D 1 58 ? 94.378 119.703 82.887 1.00 54.55 67 ARG D N 1
ATOM 9173 C CA . ARG D 1 58 ? 93.873 119.720 81.522 1.00 54.55 67 ARG D CA 1
ATOM 9174 C C . ARG D 1 58 ? 93.408 121.128 81.184 1.00 54.55 67 ARG D C 1
ATOM 9175 O O . ARG D 1 58 ? 92.705 121.758 81.982 1.00 54.55 67 ARG D O 1
ATOM 9183 N N . GLN D 1 59 ? 93.795 121.610 80.005 1.00 54.74 68 GLN D N 1
ATOM 9184 C CA . GLN D 1 59 ? 93.336 122.881 79.472 1.00 54.74 68 GLN D CA 1
ATOM 9185 C C . GLN D 1 59 ? 92.873 122.657 78.041 1.00 54.74 68 GLN D C 1
ATOM 9186 O O . GLN D 1 59 ? 93.279 121.699 77.380 1.00 54.74 68 GLN D O 1
ATOM 9192 N N . SER D 1 60 ? 91.990 123.533 77.575 1.00 55.96 69 SER D N 1
ATOM 9193 C CA . SER D 1 60 ? 91.494 123.434 76.214 1.00 55.96 69 SER D CA 1
ATOM 9194 C C . SER D 1 60 ? 91.106 124.816 75.719 1.00 55.96 69 SER D C 1
ATOM 9195 O O . SER D 1 60 ? 90.670 125.668 76.495 1.00 55.96 69 SER D O 1
ATOM 9198 N N . TRP D 1 61 ? 91.269 125.031 74.417 1.00 56.56 70 TRP D N 1
ATOM 9199 C CA . TRP D 1 61 ? 90.955 126.342 73.854 1.00 56.56 70 TRP D CA 1
ATOM 9200 C C . TRP D 1 61 ? 90.867 126.241 72.340 1.00 56.56 70 TRP D C 1
ATOM 9201 O O . TRP D 1 61 ? 91.367 125.293 71.736 1.00 56.56 70 TRP D O 1
ATOM 9212 N N . LYS D 1 62 ? 90.246 127.248 71.733 1.00 61.82 71 LYS D N 1
ATOM 9213 C CA . LYS D 1 62 ? 90.101 127.305 70.285 1.00 61.82 71 LYS D CA 1
ATOM 9214 C C . LYS D 1 62 ? 91.244 128.100 69.666 1.00 61.82 71 LYS D C 1
ATOM 9215 O O . LYS D 1 62 ? 91.624 129.160 70.170 1.00 61.82 71 LYS D O 1
ATOM 9221 N N . ASP D 1 63 ? 91.791 127.573 68.571 1.00 62.08 72 ASP D N 1
ATOM 9222 C CA . ASP D 1 63 ? 92.827 128.248 67.794 1.00 62.08 72 ASP D CA 1
ATOM 9223 C C . ASP D 1 63 ? 92.466 128.082 66.325 1.00 62.08 72 ASP D C 1
ATOM 9224 O O . ASP D 1 63 ? 92.628 126.995 65.764 1.00 62.08 72 ASP D O 1
ATOM 9229 N N . GLU D 1 64 ? 91.973 129.157 65.706 1.00 66.77 73 GLU D N 1
ATOM 9230 C CA . GLU D 1 64 ? 91.516 129.068 64.322 1.00 66.77 73 GLU D CA 1
ATOM 9231 C C . GLU D 1 64 ? 92.665 128.780 63.363 1.00 66.77 73 GLU D C 1
ATOM 9232 O O . GLU D 1 64 ? 92.440 128.228 62.281 1.00 66.77 73 GLU D O 1
ATOM 9238 N N . ARG D 1 65 ? 93.893 129.146 63.735 1.00 62.59 74 ARG D N 1
ATOM 9239 C CA . ARG D 1 65 ? 95.032 128.919 62.853 1.00 62.59 74 ARG D CA 1
ATOM 9240 C C . ARG D 1 65 ? 95.295 127.434 62.635 1.00 62.59 74 ARG D C 1
ATOM 9241 O O . ARG D 1 65 ? 95.830 127.049 61.589 1.00 62.59 74 ARG D O 1
ATOM 9249 N N . LEU D 1 66 ? 94.926 126.589 63.600 1.00 63.37 75 LEU D N 1
ATOM 9250 C CA . LEU D 1 66 ? 95.209 125.159 63.556 1.00 63.37 75 LEU D CA 1
ATOM 9251 C C . LEU D 1 66 ? 94.019 124.341 63.058 1.00 63.37 75 LEU D C 1
ATOM 9252 O O . LEU D 1 66 ? 93.863 123.176 63.438 1.00 63.37 75 LEU D O 1
ATOM 9257 N N . LYS D 1 67 ? 93.174 124.929 62.215 1.00 67.86 76 LYS D N 1
ATOM 9258 C CA . LYS D 1 67 ? 92.125 124.175 61.546 1.00 67.86 76 LYS D CA 1
ATOM 9259 C C . LYS D 1 67 ? 92.717 123.355 60.406 1.00 67.86 76 LYS D C 1
ATOM 9260 O O . LYS D 1 67 ? 93.689 123.760 59.763 1.00 67.86 76 LYS D O 1
ATOM 9266 N N . PHE D 1 68 ? 92.120 122.192 60.158 1.00 67.64 77 PHE D N 1
ATOM 9267 C CA . PHE D 1 68 ? 92.596 121.317 59.096 1.00 67.64 77 PHE D CA 1
ATOM 9268 C C . PHE D 1 68 ? 91.457 120.419 58.640 1.00 67.64 77 PHE D C 1
ATOM 9269 O O . PHE D 1 68 ? 90.432 120.291 59.315 1.00 67.64 77 PHE D O 1
ATOM 9277 N N . LYS D 1 69 ? 91.656 119.805 57.476 1.00 73.99 78 LYS D N 1
ATOM 9278 C CA . LYS D 1 69 ? 90.771 118.772 56.955 1.00 73.99 78 LYS D CA 1
ATOM 9279 C C . LYS D 1 69 ? 91.630 117.596 56.518 1.00 73.99 78 LYS D C 1
ATOM 9280 O O . LYS D 1 69 ? 92.596 117.776 55.770 1.00 73.99 78 LYS D O 1
ATOM 9286 N N . GLY D 1 70 ? 91.281 116.400 56.983 1.00 73.59 79 GLY D N 1
ATOM 9287 C CA . GLY D 1 70 ? 92.053 115.220 56.678 1.00 73.59 79 GLY D CA 1
ATOM 9288 C C . GLY D 1 70 ? 91.308 113.940 56.996 1.00 73.59 79 GLY D C 1
ATOM 9289 O O . GLY D 1 70 ? 90.131 113.957 57.371 1.00 73.59 79 GLY D O 1
ATOM 9290 N N . PRO D 1 71 ? 91.980 112.797 56.831 1.00 74.60 80 PRO D N 1
ATOM 9291 C CA . PRO D 1 71 ? 91.333 111.516 57.166 1.00 74.60 80 PRO D CA 1
ATOM 9292 C C . PRO D 1 71 ? 90.897 111.416 58.617 1.00 74.60 80 PRO D C 1
ATOM 9293 O O . PRO D 1 71 ? 89.855 110.810 58.898 1.00 74.60 80 PRO D O 1
ATOM 9297 N N . MET D 1 72 ? 91.655 111.996 59.543 1.00 74.06 81 MET D N 1
ATOM 9298 C CA . MET D 1 72 ? 91.372 111.911 60.969 1.00 74.06 81 MET D CA 1
ATOM 9299 C C . MET D 1 72 ? 90.638 113.158 61.440 1.00 74.06 81 MET D C 1
ATOM 9300 O O . MET D 1 72 ? 90.942 114.274 61.008 1.00 74.06 81 MET D O 1
ATOM 9305 N N . THR D 1 73 ? 89.666 112.959 62.331 1.00 69.07 82 THR D N 1
ATOM 9306 C CA . THR D 1 73 ? 88.990 114.083 62.966 1.00 69.07 82 THR D CA 1
ATOM 9307 C C . THR D 1 73 ? 89.850 114.722 64.049 1.00 69.07 82 THR D C 1
ATOM 9308 O O . THR D 1 73 ? 89.758 115.935 64.268 1.00 69.07 82 THR D O 1
ATOM 9312 N N . VAL D 1 74 ? 90.679 113.929 64.728 1.00 65.35 83 VAL D N 1
ATOM 9313 C CA . VAL D 1 74 ? 91.524 114.394 65.821 1.00 65.35 83 VAL D CA 1
ATOM 9314 C C . VAL D 1 74 ? 92.943 113.903 65.578 1.00 65.35 83 VAL D C 1
ATOM 9315 O O . VAL D 1 74 ? 93.151 112.755 65.171 1.00 65.35 83 VAL D O 1
ATOM 9319 N N . LEU D 1 75 ? 93.917 114.776 65.828 1.00 65.37 84 LEU D N 1
ATOM 9320 C CA . LEU D 1 75 ? 95.339 114.461 65.696 1.00 65.37 84 LEU D CA 1
ATOM 9321 C C . LEU D 1 75 ? 95.923 114.309 67.095 1.00 65.37 84 LEU D C 1
ATOM 9322 O O . LEU D 1 75 ? 96.282 115.299 67.739 1.00 65.37 84 LEU D O 1
ATOM 9327 N N . ARG D 1 76 ? 96.022 113.067 67.560 1.00 63.49 85 ARG D N 1
ATOM 9328 C CA . ARG D 1 76 ? 96.648 112.765 68.845 1.00 63.49 85 ARG D CA 1
ATOM 9329 C C . ARG D 1 76 ? 98.154 112.748 68.627 1.00 63.49 85 ARG D C 1
ATOM 9330 O O . ARG D 1 76 ? 98.729 111.729 68.236 1.00 63.49 85 ARG D O 1
ATOM 9338 N N . LEU D 1 77 ? 98.796 113.882 68.886 1.00 65.01 86 LEU D N 1
ATOM 9339 C CA . LEU D 1 77 ? 100.167 114.133 68.470 1.00 65.01 86 LEU D CA 1
ATOM 9340 C C . LEU D 1 77 ? 101.141 113.977 69.631 1.00 65.01 86 LEU D C 1
ATOM 9341 O O . LEU D 1 77 ? 100.761 113.897 70.801 1.00 65.01 86 LEU D O 1
ATOM 9346 N N . ASN D 1 78 ? 102.423 113.936 69.280 1.00 69.10 87 ASN D N 1
ATOM 9347 C CA . ASN D 1 78 ? 103.481 113.963 70.278 1.00 69.10 87 ASN D CA 1
ATOM 9348 C C . ASN D 1 78 ? 103.484 115.306 70.999 1.00 69.10 87 ASN D C 1
ATOM 9349 O O . ASN D 1 78 ? 103.059 116.329 70.457 1.00 69.10 87 ASN D O 1
ATOM 9354 N N . ASN D 1 79 ? 103.975 115.297 72.240 1.00 65.90 88 ASN D N 1
ATOM 9355 C CA . ASN D 1 79 ? 104.015 116.516 73.042 1.00 65.90 88 ASN D CA 1
ATOM 9356 C C . ASN D 1 79 ? 104.990 117.556 72.502 1.00 65.90 88 ASN D C 1
ATOM 9357 O O . ASN D 1 79 ? 104.962 118.701 72.967 1.00 65.90 88 ASN D O 1
ATOM 9362 N N . LEU D 1 80 ? 105.847 117.193 71.543 1.00 68.08 89 LEU D N 1
ATOM 9363 C CA . LEU D 1 80 ? 106.773 118.157 70.958 1.00 68.08 89 LEU D CA 1
ATOM 9364 C C . LEU D 1 80 ? 106.038 119.304 70.273 1.00 68.08 89 LEU D C 1
ATOM 9365 O O . LEU D 1 80 ? 106.578 120.411 70.171 1.00 68.08 89 LEU D O 1
ATOM 9370 N N . MET D 1 81 ? 104.815 119.062 69.794 1.00 66.84 90 MET D N 1
ATOM 9371 C CA . MET D 1 81 ? 104.035 120.109 69.143 1.00 66.84 90 MET D CA 1
ATOM 9372 C C . MET D 1 81 ? 103.665 121.241 70.094 1.00 66.84 90 MET D C 1
ATOM 9373 O O . MET D 1 81 ? 103.412 122.363 69.634 1.00 66.84 90 MET D O 1
ATOM 9378 N N . ALA D 1 82 ? 103.604 120.965 71.400 1.00 63.78 91 ALA D N 1
ATOM 9379 C CA . ALA D 1 82 ? 103.238 121.997 72.363 1.00 63.78 91 ALA D CA 1
ATOM 9380 C C . ALA D 1 82 ? 104.253 123.130 72.382 1.00 63.78 91 ALA D C 1
ATOM 9381 O O . ALA D 1 82 ? 103.873 124.303 72.471 1.00 63.78 91 ALA D O 1
ATOM 9383 N N . SER D 1 83 ? 105.544 122.803 72.306 1.00 66.71 92 SER D N 1
ATOM 9384 C CA . SER D 1 83 ? 106.568 123.837 72.238 1.00 66.71 92 SER D CA 1
ATOM 9385 C C . SER D 1 83 ? 106.482 124.646 70.953 1.00 66.71 92 SER D C 1
ATOM 9386 O O . SER D 1 83 ? 106.942 125.793 70.927 1.00 66.71 92 SER D O 1
ATOM 9389 N N . LYS D 1 84 ? 105.905 124.081 69.891 1.00 65.37 93 LYS D N 1
ATOM 9390 C CA . LYS D 1 84 ? 105.808 124.773 68.615 1.00 65.37 93 LYS D CA 1
ATOM 9391 C C . LYS D 1 84 ? 104.566 125.644 68.496 1.00 65.37 93 LYS D C 1
ATOM 9392 O O . LYS D 1 84 ? 104.609 126.648 67.775 1.00 65.37 93 LYS D O 1
ATOM 9398 N N . ILE D 1 85 ? 103.475 125.297 69.177 1.00 61.34 94 ILE D N 1
ATOM 9399 C CA . ILE D 1 85 ? 102.251 126.093 69.131 1.00 61.34 94 ILE D CA 1
ATOM 9400 C C . ILE D 1 85 ? 102.150 126.942 70.397 1.00 61.34 94 ILE D C 1
ATOM 9401 O O . ILE D 1 85 ? 102.898 126.765 71.359 1.00 61.34 94 ILE D O 1
ATOM 9406 N N . TRP D 1 86 ? 101.207 127.880 70.380 1.00 57.87 95 TRP D N 1
ATOM 9407 C CA . TRP D 1 86 ? 100.908 128.687 71.554 1.00 57.87 95 TRP D CA 1
ATOM 9408 C C . TRP D 1 86 ? 100.125 127.868 72.570 1.00 57.87 95 TRP D C 1
ATOM 9409 O O . TRP D 1 86 ? 99.239 127.087 72.210 1.00 57.87 95 TRP D O 1
ATOM 9420 N N . THR D 1 87 ? 100.457 128.051 73.844 1.00 57.24 96 THR D N 1
ATOM 9421 C CA . THR D 1 87 ? 99.740 127.445 74.954 1.00 57.24 96 THR D CA 1
ATOM 9422 C C . THR D 1 87 ? 99.593 128.482 76.059 1.00 57.24 96 THR D C 1
ATOM 9423 O O . THR D 1 87 ? 100.422 129.394 76.159 1.00 57.24 96 THR D O 1
ATOM 9427 N N . PRO D 1 88 ? 98.557 128.380 76.894 1.00 55.39 97 PRO D N 1
ATOM 9428 C CA . PRO D 1 88 ? 98.414 129.351 77.984 1.00 55.39 97 PRO D CA 1
ATOM 9429 C C . PRO D 1 88 ? 99.542 129.229 78.995 1.00 55.39 97 PRO D C 1
ATOM 9430 O O . PRO D 1 88 ? 100.038 128.137 79.282 1.00 55.39 97 PRO D O 1
ATOM 9434 N N . ASP D 1 89 ? 99.940 130.375 79.540 1.00 55.25 98 ASP D N 1
ATOM 9435 C CA . ASP D 1 89 ? 101.021 130.444 80.524 1.00 55.25 98 ASP D CA 1
ATOM 9436 C C . ASP D 1 89 ? 100.482 130.348 81.949 1.00 55.25 98 ASP D C 1
ATOM 9437 O O . ASP D 1 89 ? 100.758 131.187 82.805 1.00 55.25 98 ASP D O 1
ATOM 9442 N N . THR D 1 90 ? 99.708 129.299 82.210 1.00 52.71 99 THR D N 1
ATOM 9443 C CA . THR D 1 90 ? 99.102 129.120 83.522 1.00 52.71 99 THR D CA 1
ATOM 9444 C C . THR D 1 90 ? 100.171 128.881 84.581 1.00 52.71 99 THR D C 1
ATOM 9445 O O . THR D 1 90 ? 101.161 128.184 84.344 1.00 52.71 99 THR D O 1
ATOM 9449 N N . PHE D 1 91 ? 99.962 129.470 85.756 1.00 50.73 100 PHE D N 1
ATOM 9450 C CA . PHE D 1 91 ? 100.854 129.286 86.889 1.00 50.73 100 PHE D CA 1
ATOM 9451 C C . PHE D 1 91 ? 100.022 129.295 88.160 1.00 50.73 100 PHE D C 1
ATOM 9452 O O . PHE D 1 91 ? 98.908 129.829 88.197 1.00 50.73 100 PHE D O 1
ATOM 9460 N N . PHE D 1 92 ? 100.587 128.704 89.210 1.00 52.89 101 PHE D N 1
ATOM 9461 C CA . PHE D 1 92 ? 99.924 128.569 90.499 1.00 52.89 101 PHE D CA 1
ATOM 9462 C C . PHE D 1 92 ? 100.369 129.707 91.408 1.00 52.89 101 PHE D C 1
ATOM 9463 O O . PHE D 1 92 ? 101.563 129.859 91.685 1.00 52.89 101 PHE D O 1
ATOM 9471 N N . HIS D 1 93 ? 99.401 130.502 91.866 1.00 54.49 102 HIS D N 1
ATOM 9472 C CA . HIS D 1 93 ? 99.713 131.681 92.667 1.00 54.49 102 HIS D CA 1
ATOM 9473 C C . HIS D 1 93 ? 100.363 131.297 93.989 1.00 54.49 102 HIS D C 1
ATOM 9474 O O . HIS D 1 93 ? 101.325 131.941 94.425 1.00 54.49 102 HIS D O 1
ATOM 9481 N N . ASN D 1 94 ? 99.853 130.250 94.639 1.00 55.66 103 ASN D N 1
ATOM 9482 C CA . ASN D 1 94 ? 100.356 129.790 95.927 1.00 55.66 103 ASN D CA 1
ATOM 9483 C C . ASN D 1 94 ? 101.274 128.578 95.797 1.00 55.66 103 ASN D C 1
ATOM 9484 O O . ASN D 1 94 ? 101.557 127.915 96.801 1.00 55.66 103 ASN D O 1
ATOM 9489 N N . GLY D 1 95 ? 101.747 128.275 94.589 1.00 56.64 104 GLY D N 1
ATOM 9490 C CA . GLY D 1 95 ? 102.634 127.147 94.409 1.00 56.64 104 GLY D CA 1
ATOM 9491 C C . GLY D 1 95 ? 104.015 127.401 94.981 1.00 56.64 104 GLY D C 1
ATOM 9492 O O . GLY D 1 95 ? 104.444 128.537 95.180 1.00 56.64 104 GLY D O 1
ATOM 9493 N N . LYS D 1 96 ? 104.725 126.302 95.250 1.00 61.22 105 LYS D N 1
ATOM 9494 C CA . LYS D 1 96 ? 106.071 126.364 95.827 1.00 61.22 105 LYS D CA 1
ATOM 9495 C C . LYS D 1 96 ? 106.866 125.182 95.273 1.00 61.22 105 LYS D C 1
ATOM 9496 O O . LYS D 1 96 ? 106.836 124.085 95.834 1.00 61.22 105 LYS D O 1
ATOM 9502 N N . LYS D 1 97 ? 107.597 125.429 94.188 1.00 61.24 106 LYS D N 1
ATOM 9503 C CA . LYS D 1 97 ? 108.461 124.424 93.572 1.00 61.24 106 LYS D CA 1
ATOM 9504 C C . LYS D 1 97 ? 107.654 123.195 93.147 1.00 61.24 106 LYS D C 1
ATOM 9505 O O . LYS D 1 97 ? 107.831 122.087 93.658 1.00 61.24 106 LYS D O 1
ATOM 9511 N N . SER D 1 98 ? 106.738 123.418 92.210 1.00 57.26 107 SER D N 1
ATOM 9512 C CA . SER D 1 98 ? 106.039 122.314 91.576 1.00 57.26 107 SER D CA 1
ATOM 9513 C C . SER D 1 98 ? 106.963 121.624 90.576 1.00 57.26 107 SER D C 1
ATOM 9514 O O . SER D 1 98 ? 107.985 122.174 90.156 1.00 57.26 107 SER D O 1
ATOM 9517 N N . VAL D 1 99 ? 106.590 120.403 90.196 1.00 55.48 108 VAL D N 1
ATOM 9518 C CA . VAL D 1 99 ? 107.413 119.547 89.348 1.00 55.48 108 VAL D CA 1
ATOM 9519 C C . VAL D 1 99 ? 106.587 119.105 88.150 1.00 55.48 108 VAL D C 1
ATOM 9520 O O . VAL D 1 99 ? 105.456 118.634 88.310 1.00 55.48 108 VAL D O 1
ATOM 9524 N N . ALA D 1 100 ? 107.154 119.260 86.955 1.00 56.73 109 ALA D N 1
ATOM 9525 C CA . ALA D 1 100 ? 106.597 118.704 85.727 1.00 56.73 109 ALA D CA 1
ATOM 9526 C C . ALA D 1 100 ? 107.333 117.402 85.439 1.00 56.73 109 ALA D C 1
ATOM 9527 O O . ALA D 1 100 ? 108.523 117.415 85.110 1.00 56.73 109 ALA D O 1
ATOM 9529 N N . HIS D 1 101 ? 106.628 116.283 85.568 1.00 55.38 110 HIS D N 1
ATOM 9530 C CA . HIS D 1 101 ? 107.260 114.980 85.432 1.00 55.38 110 HIS D CA 1
ATOM 9531 C C . HIS D 1 101 ? 107.742 114.766 84.003 1.00 55.38 110 HIS D C 1
ATOM 9532 O O . HIS D 1 101 ? 107.095 115.192 83.043 1.00 55.38 110 HIS D O 1
ATOM 9539 N N . ASN D 1 102 ? 108.899 114.123 83.842 1.00 61.62 111 ASN D N 1
ATOM 9540 C CA . ASN D 1 102 ? 109.553 113.977 82.516 1.00 61.62 111 ASN D CA 1
ATOM 9541 C C . ASN D 1 102 ? 110.102 112.560 82.346 1.00 61.62 111 ASN D C 1
ATOM 9542 O O . ASN D 1 102 ? 111.085 112.417 81.628 1.00 61.62 111 ASN D O 1
ATOM 9547 N N . MET D 1 103 ? 109.484 111.557 82.965 1.00 55.57 112 MET D N 1
ATOM 9548 C CA . MET D 1 103 ? 109.897 110.161 82.870 1.00 55.57 112 MET D CA 1
ATOM 9549 C C . MET D 1 103 ? 108.763 109.358 82.235 1.00 55.57 112 MET D C 1
ATOM 9550 O O . MET D 1 103 ? 107.627 109.446 82.710 1.00 55.57 112 MET D O 1
ATOM 9555 N N . THR D 1 104 ? 109.029 108.574 81.176 1.00 55.36 113 THR D N 1
ATOM 9556 C CA . THR D 1 104 ? 110.274 108.499 80.403 1.00 55.36 113 THR D CA 1
ATOM 9557 C C . THR D 1 104 ? 110.415 109.732 79.520 1.00 55.36 113 THR D C 1
ATOM 9558 O O . THR D 1 104 ? 111.503 110.284 79.368 1.00 55.36 113 THR D O 1
ATOM 9562 N N . MET D 1 105 ? 109.298 110.145 78.942 1.00 61.17 114 MET D N 1
ATOM 9563 C CA . MET D 1 105 ? 109.167 111.334 78.120 1.00 61.17 114 MET D CA 1
ATOM 9564 C C . MET D 1 105 ? 108.404 112.403 78.893 1.00 61.17 114 MET D C 1
ATOM 9565 O O . MET D 1 105 ? 107.880 112.140 79.981 1.00 61.17 114 MET D O 1
ATOM 9570 N N . PRO D 1 106 ? 108.344 113.634 78.381 1.00 61.16 115 PRO D N 1
ATOM 9571 C CA . PRO D 1 106 ? 107.521 114.659 79.046 1.00 61.16 115 PRO D CA 1
ATOM 9572 C C . PRO D 1 106 ? 106.066 114.226 79.128 1.00 61.16 115 PRO D C 1
ATOM 9573 O O . PRO D 1 106 ? 105.417 113.971 78.111 1.00 61.16 115 PRO D O 1
ATOM 9577 N N . ASN D 1 107 ? 105.552 114.142 80.357 1.00 55.02 116 ASN D N 1
ATOM 9578 C CA . ASN D 1 107 ? 104.191 113.662 80.596 1.00 55.02 116 ASN D CA 1
ATOM 9579 C C . ASN D 1 107 ? 103.199 114.766 80.229 1.00 55.02 116 ASN D C 1
ATOM 9580 O O . ASN D 1 107 ? 102.588 115.426 81.073 1.00 55.02 116 ASN D O 1
ATOM 9585 N N . LYS D 1 108 ? 103.064 114.960 78.919 1.00 57.31 117 LYS D N 1
ATOM 9586 C CA . LYS D 1 108 ? 102.117 115.895 78.339 1.00 57.31 117 LYS D CA 1
ATOM 9587 C C . LYS D 1 108 ? 101.473 115.237 77.130 1.00 57.31 117 LYS D C 1
ATOM 9588 O O . LYS D 1 108 ? 102.070 114.365 76.493 1.00 57.31 117 LYS D O 1
ATOM 9594 N N . LEU D 1 109 ? 100.247 115.653 76.824 1.00 55.69 118 LEU D N 1
ATOM 9595 C CA . LEU D 1 109 ? 99.581 115.232 75.600 1.00 55.69 118 LEU D CA 1
ATOM 9596 C C . LEU D 1 109 ? 98.887 116.429 74.973 1.00 55.69 118 LEU D C 1
ATOM 9597 O O . LEU D 1 109 ? 98.356 117.296 75.678 1.00 55.69 118 LEU D O 1
ATOM 9602 N N . LEU D 1 110 ? 98.897 116.451 73.642 1.00 59.06 119 LEU D N 1
ATOM 9603 C CA . LEU D 1 110 ? 98.263 117.483 72.839 1.00 59.06 119 LEU D CA 1
ATOM 9604 C C . LEU D 1 110 ? 97.377 116.819 71.798 1.00 59.06 119 LEU D C 1
ATOM 9605 O O . LEU D 1 110 ? 97.770 115.821 71.186 1.00 59.06 119 LEU D O 1
ATOM 9610 N N . ARG D 1 111 ? 96.183 117.375 71.602 1.00 57.92 120 ARG D N 1
ATOM 9611 C CA . ARG D 1 111 ? 95.228 116.851 70.634 1.00 57.92 120 ARG D CA 1
ATOM 9612 C C . ARG D 1 111 ? 94.569 118.011 69.907 1.00 57.92 120 ARG D C 1
ATOM 9613 O O . ARG D 1 111 ? 94.056 118.936 70.545 1.00 57.92 120 ARG D O 1
ATOM 9621 N N . ILE D 1 112 ? 94.585 117.951 68.576 1.00 62.49 121 ILE D N 1
ATOM 9622 C CA . ILE D 1 112 ? 94.037 118.993 67.714 1.00 62.49 121 ILE D CA 1
ATOM 9623 C C . ILE D 1 112 ? 92.822 118.407 67.011 1.00 62.49 121 ILE D C 1
ATOM 9624 O O . ILE D 1 112 ? 92.934 117.400 66.301 1.00 62.49 121 ILE D O 1
ATOM 9629 N N . THR D 1 113 ? 91.668 119.034 67.204 1.00 64.29 122 THR D N 1
ATOM 9630 C CA . THR D 1 113 ? 90.457 118.673 66.484 1.00 64.29 122 THR D CA 1
ATOM 9631 C C . THR D 1 113 ? 90.402 119.431 65.159 1.00 64.29 122 THR D C 1
ATOM 9632 O O . THR D 1 113 ? 91.061 120.456 64.975 1.00 64.29 122 THR D O 1
ATOM 9636 N N . GLU D 1 114 ? 89.606 118.902 64.224 1.00 68.06 123 GLU D N 1
ATOM 9637 C CA . GLU D 1 114 ? 89.548 119.483 62.885 1.00 68.06 123 GLU D CA 1
ATOM 9638 C C . GLU D 1 114 ? 89.024 120.914 62.906 1.00 68.06 123 GLU D C 1
ATOM 9639 O O . GLU D 1 114 ? 89.388 121.718 62.041 1.00 68.06 123 GLU D O 1
ATOM 9645 N N . ASP D 1 115 ? 88.178 121.253 63.877 1.00 67.16 124 ASP D N 1
ATOM 9646 C CA . ASP D 1 115 ? 87.645 122.604 64.002 1.00 67.16 124 ASP D CA 1
ATOM 9647 C C . ASP D 1 115 ? 88.585 123.552 64.741 1.00 67.16 124 ASP D C 1
ATOM 9648 O O . ASP D 1 115 ? 88.188 124.686 65.029 1.00 67.16 124 ASP D O 1
ATOM 9653 N N . GLY D 1 116 ? 89.807 123.124 65.052 1.00 64.40 125 GLY D N 1
ATOM 9654 C CA . GLY D 1 116 ? 90.760 123.963 65.746 1.00 64.40 125 GLY D CA 1
ATOM 9655 C C . GLY D 1 116 ? 90.675 123.926 67.254 1.00 64.40 125 GLY D C 1
ATOM 9656 O O . GLY D 1 116 ? 91.240 124.810 67.908 1.00 64.40 125 GLY D O 1
ATOM 9657 N N . THR D 1 117 ? 89.988 122.943 67.829 1.00 62.03 126 THR D N 1
ATOM 9658 C CA . THR D 1 117 ? 89.909 122.817 69.278 1.00 62.03 126 THR D CA 1
ATOM 9659 C C . THR D 1 117 ? 91.144 122.082 69.785 1.00 62.03 126 THR D C 1
ATOM 9660 O O . THR D 1 117 ? 91.395 120.935 69.399 1.00 62.03 126 THR D O 1
ATOM 9664 N N . LEU D 1 118 ? 91.907 122.742 70.648 1.00 59.50 127 LEU D N 1
ATOM 9665 C CA . LEU D 1 118 ? 93.113 122.198 71.248 1.00 59.50 127 LEU D CA 1
ATOM 9666 C C . LEU D 1 118 ? 92.770 121.659 72.625 1.00 59.50 127 LEU D C 1
ATOM 9667 O O . LEU D 1 118 ? 92.089 122.338 73.402 1.00 59.50 127 LEU D O 1
ATOM 9672 N N . LEU D 1 119 ? 93.229 120.440 72.907 1.00 56.39 128 LEU D N 1
ATOM 9673 C CA . LEU D 1 119 ? 93.247 119.868 74.246 1.00 56.39 128 LEU D CA 1
ATOM 9674 C C . LEU D 1 119 ? 94.701 119.635 74.624 1.00 56.39 128 LEU D C 1
ATOM 9675 O O . LEU D 1 119 ? 95.463 119.065 73.837 1.00 56.39 128 LEU D O 1
ATOM 9680 N N . TYR D 1 120 ? 95.082 120.075 75.821 1.00 55.42 129 TYR D N 1
ATOM 9681 C CA . TYR D 1 120 ? 96.476 120.078 76.251 1.00 55.42 129 TYR D CA 1
ATOM 9682 C C . TYR D 1 120 ? 96.504 119.707 77.726 1.00 55.42 129 TYR D C 1
ATOM 9683 O O . TYR D 1 120 ? 96.040 120.483 78.567 1.00 55.42 129 TYR D O 1
ATOM 9692 N N . THR D 1 121 ? 97.031 118.524 78.037 1.00 54.23 130 THR D N 1
ATOM 9693 C CA . THR D 1 121 ? 97.063 118.016 79.402 1.00 54.23 130 THR D CA 1
ATOM 9694 C C . THR D 1 121 ? 98.499 117.739 79.814 1.00 54.23 130 THR D C 1
ATOM 9695 O O . THR D 1 121 ? 99.331 117.362 78.986 1.00 54.23 130 THR D O 1
ATOM 9699 N N . MET D 1 122 ? 98.783 117.940 81.102 1.00 54.66 131 MET D N 1
ATOM 9700 C CA . MET D 1 122 ? 100.112 117.696 81.648 1.00 54.66 131 MET D CA 1
ATOM 9701 C C . MET D 1 122 ? 100.003 117.097 83.043 1.00 54.66 131 MET D C 1
ATOM 9702 O O . MET D 1 122 ? 99.074 117.400 83.795 1.00 54.66 131 MET D O 1
ATOM 9707 N N . ARG D 1 123 ? 100.972 116.248 83.385 1.00 53.91 132 ARG D N 1
ATOM 9708 C CA . ARG D 1 123 ? 101.056 115.667 84.720 1.00 53.91 132 ARG D CA 1
ATOM 9709 C C . ARG D 1 123 ? 101.980 116.516 85.581 1.00 53.91 132 ARG D C 1
ATOM 9710 O O . ARG D 1 123 ? 103.105 116.822 85.175 1.00 53.91 132 ARG D O 1
ATOM 9718 N N . LEU D 1 124 ? 101.500 116.895 86.766 1.00 53.12 133 LEU D N 1
ATOM 9719 C CA . LEU D 1 124 ? 102.242 117.772 87.661 1.00 53.12 133 LEU D CA 1
ATOM 9720 C C . LEU D 1 124 ? 102.168 117.244 89.083 1.00 53.12 133 LEU D C 1
ATOM 9721 O O . LEU D 1 124 ? 101.214 116.561 89.463 1.00 53.12 133 LEU D O 1
ATOM 9726 N N . THR D 1 125 ? 103.198 117.564 89.860 1.00 54.67 134 THR D N 1
ATOM 9727 C CA . THR D 1 125 ? 103.210 117.383 91.308 1.00 54.67 134 THR D CA 1
ATOM 9728 C C . THR D 1 125 ? 103.220 118.788 91.900 1.00 54.67 134 THR D C 1
ATOM 9729 O O . THR D 1 125 ? 104.276 119.352 92.187 1.00 54.67 134 THR D O 1
ATOM 9733 N N . VAL D 1 126 ? 102.034 119.356 92.067 1.00 55.38 135 VAL D N 1
ATOM 9734 C CA . VAL D 1 126 ? 101.911 120.718 92.565 1.00 55.38 135 VAL D CA 1
ATOM 9735 C C . VAL D 1 126 ? 102.141 120.717 94.067 1.00 55.38 135 VAL D C 1
ATOM 9736 O O . VAL D 1 126 ? 101.650 119.842 94.791 1.00 55.38 135 VAL D O 1
ATOM 9740 N N . ARG D 1 127 ? 102.901 121.703 94.535 1.00 58.60 136 ARG D N 1
ATOM 9741 C CA . ARG D 1 127 ? 103.293 121.828 95.937 1.00 58.60 136 ARG D CA 1
ATOM 9742 C C . ARG D 1 127 ? 102.950 123.254 96.357 1.00 58.60 136 ARG D C 1
ATOM 9743 O O . ARG D 1 127 ? 103.680 124.193 96.026 1.00 58.60 136 ARG D O 1
ATOM 9751 N N . ALA D 1 128 ? 101.848 123.410 97.087 1.00 57.91 137 ALA D N 1
ATOM 9752 C CA . ALA D 1 128 ? 101.216 124.701 97.317 1.00 57.91 137 ALA D CA 1
ATOM 9753 C C . ALA D 1 128 ? 101.176 125.035 98.803 1.00 57.91 137 ALA D C 1
ATOM 9754 O O . ALA D 1 128 ? 101.396 124.184 99.668 1.00 57.91 137 ALA D O 1
ATOM 9756 N N . GLU D 1 129 ? 100.889 126.305 99.083 1.00 61.42 138 GLU D N 1
ATOM 9757 C CA . GLU D 1 129 ? 100.812 126.812 100.446 1.00 61.42 138 GLU D CA 1
ATOM 9758 C C . GLU D 1 129 ? 99.434 126.555 101.036 1.00 61.42 138 GLU D C 1
ATOM 9759 O O . GLU D 1 129 ? 98.412 126.772 100.380 1.00 61.42 138 GLU D O 1
ATOM 9765 N N . CYS D 1 130 ? 99.419 126.091 102.284 1.00 64.98 139 CYS D N 1
ATOM 9766 C CA . CYS D 1 130 ? 98.194 125.890 103.056 1.00 64.98 139 CYS D CA 1
ATOM 9767 C C . CYS D 1 130 ? 98.396 126.573 104.402 1.00 64.98 139 CYS D C 1
ATOM 9768 O O . CYS D 1 130 ? 98.809 125.922 105.373 1.00 64.98 139 CYS D O 1
ATOM 9771 N N . PRO D 1 131 ? 98.158 127.887 104.497 1.00 65.46 140 PRO D N 1
ATOM 9772 C CA . PRO D 1 131 ? 98.323 128.556 105.795 1.00 65.46 140 PRO D CA 1
ATOM 9773 C C . PRO D 1 131 ? 97.387 127.965 106.839 1.00 65.46 140 PRO D C 1
ATOM 9774 O O . PRO D 1 131 ? 96.222 127.673 106.560 1.00 65.46 140 PRO D O 1
ATOM 9778 N N . MET D 1 132 ? 97.910 127.803 108.055 1.00 67.16 141 MET D N 1
ATOM 9779 C CA . MET D 1 132 ? 97.268 127.008 109.091 1.00 67.16 141 MET D CA 1
ATOM 9780 C C . MET D 1 132 ? 97.126 127.837 110.357 1.00 67.16 141 MET D C 1
ATOM 9781 O O . MET D 1 132 ? 97.948 128.712 110.642 1.00 67.16 141 MET D O 1
ATOM 9786 N N . HIS D 1 133 ? 96.071 127.547 111.112 1.00 78.34 142 HIS D N 1
ATOM 9787 C CA . HIS D 1 133 ? 95.752 128.249 112.352 1.00 78.34 142 HIS D CA 1
ATOM 9788 C C . HIS D 1 133 ? 95.668 127.176 113.433 1.00 78.34 142 HIS D C 1
ATOM 9789 O O . HIS D 1 133 ? 94.639 126.508 113.577 1.00 78.34 142 HIS D O 1
ATOM 9796 N N . LEU D 1 134 ? 96.754 127.009 114.186 1.00 67.37 143 LEU D N 1
ATOM 9797 C CA . LEU D 1 134 ? 96.933 125.865 115.069 1.00 67.37 143 LEU D CA 1
ATOM 9798 C C . LEU D 1 134 ? 96.465 126.130 116.495 1.00 67.37 143 LEU D C 1
ATOM 9799 O O . LEU D 1 134 ? 96.971 125.497 117.428 1.00 67.37 143 LEU D O 1
ATOM 9804 N N . GLU D 1 135 ? 95.518 127.048 116.687 1.00 69.86 144 GLU D N 1
ATOM 9805 C CA . GLU D 1 135 ? 95.004 127.298 118.029 1.00 69.86 144 GLU D CA 1
ATOM 9806 C C . GLU D 1 135 ? 94.268 126.079 118.572 1.00 69.86 144 GLU D C 1
ATOM 9807 O O . GLU D 1 135 ? 94.401 125.741 119.754 1.00 69.86 144 GLU D O 1
ATOM 9813 N N . ASP D 1 136 ? 93.487 125.409 117.724 1.00 68.91 145 ASP D N 1
ATOM 9814 C CA . ASP D 1 136 ? 92.711 124.239 118.112 1.00 68.91 145 ASP D CA 1
ATOM 9815 C C . ASP D 1 136 ? 93.446 122.929 117.841 1.00 68.91 145 ASP D C 1
ATOM 9816 O O . ASP D 1 136 ? 92.811 121.869 117.807 1.00 68.91 145 ASP D O 1
ATOM 9821 N N . PHE D 1 137 ? 94.759 122.981 117.644 1.00 64.76 146 PHE D N 1
ATOM 9822 C CA . PHE D 1 137 ? 95.525 121.772 117.388 1.00 64.76 146 PHE D CA 1
ATOM 9823 C C . PHE D 1 137 ? 95.460 120.853 118.608 1.00 64.76 146 PHE D C 1
ATOM 9824 O O . PHE D 1 137 ? 95.580 121.328 119.743 1.00 64.76 146 PHE D O 1
ATOM 9832 N N . PRO D 1 138 ? 95.277 119.529 118.425 1.00 63.74 147 PRO D N 1
ATOM 9833 C CA . PRO D 1 138 ? 95.110 118.710 117.218 1.00 63.74 147 PRO D CA 1
ATOM 9834 C C . PRO D 1 138 ? 93.660 118.551 116.753 1.00 63.74 147 PRO D C 1
ATOM 9835 O O . PRO D 1 138 ? 93.391 117.710 115.896 1.00 63.74 147 PRO D O 1
ATOM 9839 N N . MET D 1 139 ? 92.743 119.351 117.305 1.00 66.47 148 MET D N 1
ATOM 9840 C CA . MET D 1 139 ? 91.345 119.355 116.890 1.00 66.47 148 MET D CA 1
ATOM 9841 C C . MET D 1 139 ? 91.067 120.405 115.817 1.00 66.47 148 MET D C 1
ATOM 9842 O O . MET D 1 139 ? 89.934 120.894 115.699 1.00 66.47 148 MET D O 1
ATOM 9847 N N . ASP D 1 140 ? 92.071 120.750 115.017 1.00 65.81 149 ASP D N 1
ATOM 9848 C CA . ASP D 1 140 ? 91.983 121.834 114.050 1.00 65.81 149 ASP D CA 1
ATOM 9849 C C . ASP D 1 140 ? 91.645 121.295 112.666 1.00 65.81 149 ASP D C 1
ATOM 9850 O O . ASP D 1 140 ? 91.997 120.167 112.313 1.00 65.81 149 ASP D O 1
ATOM 9855 N N . ALA D 1 141 ? 90.950 122.122 111.887 1.00 63.69 150 ALA D N 1
ATOM 9856 C CA . ALA D 1 141 ? 90.603 121.822 110.507 1.00 63.69 150 ALA D CA 1
ATOM 9857 C C . ALA D 1 141 ? 90.930 123.032 109.645 1.00 63.69 150 ALA D C 1
ATOM 9858 O O . ALA D 1 141 ? 90.808 124.177 110.087 1.00 63.69 150 ALA D O 1
ATOM 9860 N N . HIS D 1 142 ? 91.341 122.765 108.406 1.00 65.06 151 HIS D N 1
ATOM 9861 C CA . HIS D 1 142 ? 91.858 123.787 107.506 1.00 65.06 151 HIS D CA 1
ATOM 9862 C C . HIS D 1 142 ? 91.222 123.654 106.131 1.00 65.06 151 HIS D C 1
ATOM 9863 O O . HIS D 1 142 ? 90.589 122.647 105.806 1.00 65.06 151 HIS D O 1
ATOM 9870 N N . ALA D 1 143 ? 91.393 124.704 105.328 1.00 63.02 152 ALA D N 1
ATOM 9871 C CA . ALA D 1 143 ? 90.937 124.749 103.939 1.00 63.02 152 ALA D CA 1
ATOM 9872 C C . ALA D 1 143 ? 92.133 125.180 103.096 1.00 63.02 152 ALA D C 1
ATOM 9873 O O . ALA D 1 143 ? 92.392 126.375 102.939 1.00 63.02 152 ALA D O 1
ATOM 9875 N N . CYS D 1 144 ? 92.857 124.205 102.562 1.00 61.73 153 CYS D N 1
ATOM 9876 C CA . CYS D 1 144 ? 94.058 124.492 101.789 1.00 61.73 153 CYS D CA 1
ATOM 9877 C C . CYS D 1 144 ? 93.667 124.990 100.399 1.00 61.73 153 CYS D C 1
ATOM 9878 O O . CYS D 1 144 ? 92.945 124.281 99.687 1.00 61.73 153 CYS D O 1
ATOM 9881 N N . PRO D 1 145 ? 94.089 126.184 99.973 1.00 57.85 154 PRO D N 1
ATOM 9882 C CA . PRO D 1 145 ? 93.754 126.629 98.617 1.00 57.85 154 PRO D CA 1
ATOM 9883 C C . PRO D 1 145 ? 94.646 126.008 97.550 1.00 57.85 154 PRO D C 1
ATOM 9884 O O . PRO D 1 145 ? 95.738 125.501 97.812 1.00 57.85 154 PRO D O 1
ATOM 9888 N N . LEU D 1 146 ? 94.139 126.065 96.320 1.00 56.50 155 LEU D N 1
ATOM 9889 C CA . LEU D 1 146 ? 94.915 125.810 95.108 1.00 56.50 155 LEU D CA 1
ATOM 9890 C C . LEU D 1 146 ? 94.404 126.823 94.091 1.00 56.50 155 LEU D C 1
ATOM 9891 O O . LEU D 1 146 ? 93.305 126.661 93.553 1.00 56.50 155 LEU D O 1
ATOM 9896 N N . LYS D 1 147 ? 95.190 127.869 93.853 1.00 58.89 156 LYS D N 1
ATOM 9897 C CA . LYS D 1 147 ? 94.798 128.999 93.022 1.00 58.89 156 LYS D CA 1
ATOM 9898 C C . LYS D 1 147 ? 95.724 129.059 91.819 1.00 58.89 156 LYS D C 1
ATOM 9899 O O . LYS D 1 147 ? 96.946 129.007 91.980 1.00 58.89 156 LYS D O 1
ATOM 9905 N N . PHE D 1 148 ? 95.150 129.180 90.622 1.00 53.82 157 PHE D N 1
ATOM 9906 C CA . PHE D 1 148 ? 95.956 129.248 89.409 1.00 53.82 157 PHE D CA 1
ATOM 9907 C C . PHE D 1 148 ? 95.347 130.233 88.423 1.00 53.82 157 PHE D C 1
ATOM 9908 O O . PHE D 1 148 ? 94.164 130.571 88.490 1.00 53.82 157 PHE D O 1
ATOM 9916 N N . GLY D 1 149 ? 96.183 130.695 87.502 1.00 52.30 158 GLY D N 1
ATOM 9917 C CA . GLY D 1 149 ? 95.726 131.630 86.491 1.00 52.30 158 GLY D CA 1
ATOM 9918 C C . GLY D 1 149 ? 96.862 132.017 85.573 1.00 52.30 158 GLY D C 1
ATOM 9919 O O . GLY D 1 149 ? 98.003 131.577 85.737 1.00 52.30 158 GLY D O 1
ATOM 9920 N N . SER D 1 150 ? 96.531 132.851 84.593 1.00 53.55 159 SER D N 1
ATOM 9921 C CA . SER D 1 150 ? 97.531 133.309 83.639 1.00 53.55 159 SER D CA 1
ATOM 9922 C C . SER D 1 150 ? 98.494 134.286 84.299 1.00 53.55 159 SER D C 1
ATOM 9923 O O . SER D 1 150 ? 98.102 135.096 85.143 1.00 53.55 159 SER D O 1
ATOM 9926 N N . TYR D 1 151 ? 99.765 134.204 83.905 1.00 52.97 160 TYR D N 1
ATOM 9927 C CA . TYR D 1 151 ? 100.777 135.110 84.436 1.00 52.97 160 TYR D CA 1
ATOM 9928 C C . TYR D 1 151 ? 100.822 136.415 83.651 1.00 52.97 160 TYR D C 1
ATOM 9929 O O . TYR D 1 151 ? 100.759 137.502 84.235 1.00 52.97 160 TYR D O 1
ATOM 9938 N N . ALA D 1 152 ? 100.926 136.325 82.325 1.00 55.13 161 ALA D N 1
ATOM 9939 C CA . ALA D 1 152 ? 101.181 137.492 81.492 1.00 55.13 161 ALA D CA 1
ATOM 9940 C C . ALA D 1 152 ? 99.915 138.153 80.967 1.00 55.13 161 ALA D C 1
ATOM 9941 O O . ALA D 1 152 ? 99.928 139.359 80.694 1.00 55.13 161 ALA D O 1
ATOM 9943 N N . TYR D 1 153 ? 98.824 137.405 80.825 1.00 55.14 162 TYR D N 1
ATOM 9944 C CA . TYR D 1 153 ? 97.619 137.886 80.163 1.00 55.14 162 TYR D CA 1
ATOM 9945 C C . TYR D 1 153 ? 96.587 138.315 81.195 1.00 55.14 162 TYR D C 1
ATOM 9946 O O . TYR D 1 153 ? 96.231 137.538 82.087 1.00 55.14 162 TYR D O 1
ATOM 9955 N N . THR D 1 154 ? 96.110 139.550 81.068 1.00 57.44 163 THR D N 1
ATOM 9956 C CA . THR D 1 154 ? 95.111 140.090 81.975 1.00 57.44 163 THR D CA 1
ATOM 9957 C C . THR D 1 154 ? 93.734 139.523 81.632 1.00 57.44 163 THR D C 1
ATOM 9958 O O . THR D 1 154 ? 93.581 138.677 80.747 1.00 57.44 163 THR D O 1
ATOM 9962 N N . ARG D 1 155 ? 92.712 139.994 82.352 1.00 60.39 164 ARG D N 1
ATOM 9963 C CA . ARG D 1 155 ? 91.356 139.506 82.123 1.00 60.39 164 ARG D CA 1
ATOM 9964 C C . ARG D 1 155 ? 90.861 139.852 80.725 1.00 60.39 164 ARG D C 1
ATOM 9965 O O . ARG D 1 155 ? 90.072 139.100 80.143 1.00 60.39 164 ARG D O 1
ATOM 9973 N N . ALA D 1 156 ? 91.306 140.981 80.172 1.00 58.44 165 ALA D N 1
ATOM 9974 C CA . ALA D 1 156 ? 90.874 141.388 78.841 1.00 58.44 165 ALA D CA 1
ATOM 9975 C C . ALA D 1 156 ? 91.510 140.564 77.729 1.00 58.44 165 ALA D C 1
ATOM 9976 O O . ALA D 1 156 ? 91.083 140.691 76.576 1.00 58.44 165 ALA D O 1
ATOM 9978 N N . GLU D 1 157 ? 92.505 139.731 78.039 1.00 59.02 166 GLU D N 1
ATOM 9979 C CA . GLU D 1 157 ? 93.212 138.920 77.054 1.00 59.02 166 GLU D CA 1
ATOM 9980 C C . GLU D 1 157 ? 92.894 137.438 77.176 1.00 59.02 166 GLU D C 1
ATOM 9981 O O . GLU D 1 157 ? 92.513 136.810 76.184 1.00 59.02 166 GLU D O 1
ATOM 9987 N N . VAL D 1 158 ? 93.031 136.867 78.372 1.00 56.06 167 VAL D N 1
ATOM 9988 C CA . VAL D 1 158 ? 92.798 135.447 78.619 1.00 56.06 167 VAL D CA 1
ATOM 9989 C C . VAL D 1 158 ? 91.862 135.318 79.811 1.00 56.06 167 VAL D C 1
ATOM 9990 O O . VAL D 1 158 ? 92.066 135.977 80.837 1.00 56.06 167 VAL D O 1
ATOM 9994 N N . VAL D 1 159 ? 90.840 134.474 79.675 1.00 57.18 168 VAL D N 1
ATOM 9995 C CA . VAL D 1 159 ? 89.890 134.193 80.746 1.00 57.18 168 VAL D CA 1
ATOM 9996 C C . VAL D 1 159 ? 89.773 132.684 80.901 1.00 57.18 168 VAL D C 1
ATOM 9997 O O . VAL D 1 159 ? 89.632 131.963 79.908 1.00 57.18 168 VAL D O 1
ATOM 10001 N N . TYR D 1 160 ? 89.826 132.216 82.145 1.00 54.77 169 TYR D N 1
ATOM 10002 C CA . TYR D 1 160 ? 89.702 130.803 82.469 1.00 54.77 169 TYR D CA 1
ATOM 10003 C C . TYR D 1 160 ? 88.280 130.493 82.914 1.00 54.77 169 TYR D C 1
ATOM 10004 O O . TYR D 1 160 ? 87.672 131.258 83.668 1.00 54.77 169 TYR D O 1
ATOM 10013 N N . GLU D 1 161 ? 87.757 129.369 82.435 1.00 58.90 170 GLU D N 1
ATOM 10014 C CA . GLU D 1 161 ? 86.467 128.844 82.851 1.00 58.90 170 GLU D CA 1
ATOM 10015 C C . GLU D 1 161 ? 86.628 127.364 83.150 1.00 58.90 170 GLU D C 1
ATOM 10016 O O . GLU D 1 161 ? 87.503 126.703 82.592 1.00 58.90 170 GLU D O 1
ATOM 10022 N N . TRP D 1 162 ? 85.796 126.851 84.048 1.00 58.20 171 TRP D N 1
ATOM 10023 C CA . TRP D 1 162 ? 85.807 125.423 84.322 1.00 58.20 171 TRP D CA 1
ATOM 10024 C C . TRP D 1 162 ? 85.165 124.667 83.165 1.00 58.20 171 TRP D C 1
ATOM 10025 O O . TRP D 1 162 ? 84.197 125.135 82.559 1.00 58.20 171 TRP D O 1
ATOM 10036 N N . THR D 1 163 ? 85.723 123.494 82.849 1.00 59.45 172 THR D N 1
ATOM 10037 C CA . THR D 1 163 ? 85.228 122.718 81.714 1.00 59.45 172 THR D CA 1
ATOM 10038 C C . THR D 1 163 ? 83.777 122.301 81.926 1.00 59.45 172 THR D C 1
ATOM 10039 O O . THR D 1 163 ? 82.883 122.716 81.180 1.00 59.45 172 THR D O 1
ATOM 10043 N N . ARG D 1 164 ? 83.529 121.479 82.938 1.00 63.48 173 ARG D N 1
ATOM 10044 C CA . ARG D 1 164 ? 82.191 121.133 83.381 1.00 63.48 173 ARG D CA 1
ATOM 10045 C C . ARG D 1 164 ? 81.736 122.191 84.382 1.00 63.48 173 ARG D C 1
ATOM 10046 O O . ARG D 1 164 ? 82.345 123.258 84.506 1.00 63.48 173 ARG D O 1
ATOM 10054 N N . GLU D 1 165 ? 80.648 121.915 85.095 1.00 66.20 174 GLU D N 1
ATOM 10055 C CA . GLU D 1 165 ? 80.271 122.801 86.183 1.00 66.20 174 GLU D CA 1
ATOM 10056 C C . GLU D 1 165 ? 81.360 122.764 87.258 1.00 66.20 174 GLU D C 1
ATOM 10057 O O . GLU D 1 165 ? 82.092 121.773 87.366 1.00 66.20 174 GLU D O 1
ATOM 10063 N N . PRO D 1 166 ? 81.505 123.838 88.052 1.00 62.97 175 PRO D N 1
ATOM 10064 C CA . PRO D 1 166 ? 82.680 123.929 88.942 1.00 62.97 175 PRO D CA 1
ATOM 10065 C C . PRO D 1 166 ? 82.793 122.798 89.950 1.00 62.97 175 PRO D C 1
ATOM 10066 O O . PRO D 1 166 ? 83.910 122.380 90.276 1.00 62.97 175 PRO D O 1
ATOM 10070 N N . ALA D 1 167 ? 81.667 122.288 90.455 1.00 64.94 176 ALA D N 1
ATOM 10071 C CA . ALA D 1 167 ? 81.724 121.227 91.454 1.00 64.94 176 ALA D CA 1
ATOM 10072 C C . ALA D 1 167 ? 82.339 119.954 90.890 1.00 64.94 176 ALA D C 1
ATOM 10073 O O . ALA D 1 167 ? 83.138 119.299 91.570 1.00 64.94 176 ALA D O 1
ATOM 10075 N N . ARG D 1 168 ? 81.987 119.592 89.657 1.00 66.01 177 ARG D N 1
ATOM 10076 C CA . ARG D 1 168 ? 82.461 118.369 89.022 1.00 66.01 177 ARG D CA 1
ATOM 10077 C C . ARG D 1 168 ? 83.640 118.601 88.086 1.00 66.01 177 ARG D C 1
ATOM 10078 O O . ARG D 1 168 ? 84.076 117.658 87.416 1.00 66.01 177 ARG D O 1
ATOM 10086 N N . SER D 1 169 ? 84.170 119.822 88.020 1.00 61.48 178 SER D N 1
ATOM 10087 C CA . SER D 1 169 ? 85.347 120.098 87.208 1.00 61.48 178 SER D CA 1
ATOM 10088 C C . SER D 1 169 ? 86.658 119.776 87.915 1.00 61.48 178 SER D C 1
ATOM 10089 O O . SER D 1 169 ? 87.712 119.828 87.274 1.00 61.48 178 SER D O 1
ATOM 10092 N N . VAL D 1 170 ? 86.622 119.460 89.208 1.00 58.17 179 VAL D N 1
ATOM 10093 C CA . VAL D 1 170 ? 87.779 118.966 89.949 1.00 58.17 179 VAL D CA 1
ATOM 10094 C C . VAL D 1 170 ? 87.389 117.624 90.547 1.00 58.17 179 VAL D C 1
ATOM 10095 O O . VAL D 1 170 ? 86.439 117.544 91.336 1.00 58.17 179 VAL D O 1
ATOM 10099 N N . VAL D 1 171 ? 88.121 116.576 90.176 1.00 57.22 180 VAL D N 1
ATOM 10100 C CA . VAL D 1 171 ? 87.801 115.201 90.541 1.00 57.22 180 VAL D CA 1
ATOM 10101 C C . VAL D 1 171 ? 89.005 114.597 91.246 1.00 57.22 180 VAL D C 1
ATOM 10102 O O . VAL D 1 171 ? 90.140 114.735 90.775 1.00 57.22 180 VAL D O 1
ATOM 10106 N N . VAL D 1 172 ? 88.754 113.931 92.371 1.00 58.81 181 VAL D N 1
ATOM 10107 C CA . VAL D 1 172 ? 89.781 113.254 93.155 1.00 58.81 181 VAL D CA 1
ATOM 10108 C C . VAL D 1 172 ? 89.565 111.754 93.025 1.00 58.81 181 VAL D C 1
ATOM 10109 O O . VAL D 1 172 ? 88.457 111.258 93.264 1.00 58.81 181 VAL D O 1
ATOM 10113 N N . ALA D 1 173 ? 90.618 111.037 92.641 1.00 63.17 182 ALA D N 1
ATOM 10114 C CA . ALA D 1 173 ? 90.533 109.587 92.536 1.00 63.17 182 ALA D CA 1
ATOM 10115 C C . ALA D 1 173 ? 90.303 108.975 93.911 1.00 63.17 182 ALA D C 1
ATOM 10116 O O . ALA D 1 173 ? 90.952 109.352 94.890 1.00 63.17 182 ALA D O 1
ATOM 10118 N N . GLU D 1 174 ? 89.370 108.024 93.982 1.00 72.99 183 GLU D N 1
ATOM 10119 C CA . GLU D 1 174 ? 89.034 107.421 95.268 1.00 72.99 183 GLU D CA 1
ATOM 10120 C C . GLU D 1 174 ? 90.172 106.563 95.808 1.00 72.99 183 GLU D C 1
ATOM 10121 O O . GLU D 1 174 ? 90.377 106.506 97.026 1.00 72.99 183 GLU D O 1
ATOM 10127 N N . ASP D 1 175 ? 90.922 105.895 94.930 1.00 72.43 184 ASP D N 1
ATOM 10128 C CA . ASP D 1 175 ? 92.003 105.029 95.387 1.00 72.43 184 ASP D CA 1
ATOM 10129 C C . ASP D 1 175 ? 93.220 105.822 95.844 1.00 72.43 184 ASP D C 1
ATOM 10130 O O . ASP D 1 175 ? 93.904 105.408 96.786 1.00 72.43 184 ASP D O 1
ATOM 10135 N N . GLY D 1 176 ? 93.503 106.953 95.201 1.00 66.78 185 GLY D N 1
ATOM 10136 C CA . GLY D 1 176 ? 94.680 107.734 95.523 1.00 66.78 185 GLY D CA 1
ATOM 10137 C C . GLY D 1 176 ? 94.459 108.724 96.647 1.00 66.78 185 GLY D C 1
ATOM 10138 O O . GLY D 1 176 ? 93.767 109.731 96.475 1.00 66.78 185 GLY D O 1
ATOM 10139 N N . SER D 1 177 ? 95.048 108.443 97.808 1.00 61.74 186 SER D N 1
ATOM 10140 C CA . SER D 1 177 ? 94.952 109.343 98.955 1.00 61.74 186 SER D CA 1
ATOM 10141 C C . SER D 1 177 ? 96.146 109.062 99.855 1.00 61.74 186 SER D C 1
ATOM 10142 O O . SER D 1 177 ? 96.192 108.015 100.508 1.00 61.74 186 SER D O 1
ATOM 10145 N N . ARG D 1 178 ? 97.100 109.994 99.889 1.00 56.74 187 ARG D N 1
ATOM 10146 C CA . ARG D 1 178 ? 98.342 109.833 100.634 1.00 56.74 187 ARG D CA 1
ATOM 10147 C C . ARG D 1 178 ? 98.352 110.641 101.927 1.00 56.74 187 ARG D C 1
ATOM 10148 O O . ARG D 1 178 ? 99.424 110.999 102.426 1.00 56.74 187 ARG D O 1
ATOM 10156 N N . LEU D 1 179 ? 97.178 110.936 102.480 1.00 58.59 188 LEU D N 1
ATOM 10157 C CA . LEU D 1 179 ? 97.089 111.648 103.746 1.00 58.59 188 LEU D CA 1
ATOM 10158 C C . LEU D 1 179 ? 97.239 110.668 104.901 1.00 58.59 188 LEU D C 1
ATOM 10159 O O . LEU D 1 179 ? 96.538 109.653 104.960 1.00 58.59 188 LEU D O 1
ATOM 10164 N N . ASN D 1 180 ? 98.153 110.978 105.821 1.00 62.80 189 ASN D N 1
ATOM 10165 C CA . ASN D 1 180 ? 98.398 110.138 106.986 1.00 62.80 189 ASN D CA 1
ATOM 10166 C C . ASN D 1 180 ? 97.601 110.603 108.199 1.00 62.80 189 ASN D C 1
ATOM 10167 O O . ASN D 1 180 ? 96.907 109.801 108.831 1.00 62.80 189 ASN D O 1
ATOM 10172 N N . GLN D 1 181 ? 97.681 111.892 108.524 1.00 62.36 190 GLN D N 1
ATOM 10173 C CA . GLN D 1 181 ? 97.060 112.472 109.710 1.00 62.36 190 GLN D CA 1
ATOM 10174 C C . GLN D 1 181 ? 96.001 113.499 109.324 1.00 62.36 190 GLN D C 1
ATOM 10175 O O . GLN D 1 181 ? 95.819 114.515 109.999 1.00 62.36 190 GLN D O 1
ATOM 10181 N N . TYR D 1 182 ? 95.287 113.244 108.229 1.00 60.18 191 TYR D N 1
ATOM 10182 C CA . TYR D 1 182 ? 94.249 114.150 107.762 1.00 60.18 191 TYR D CA 1
ATOM 10183 C C . TYR D 1 182 ? 93.167 113.360 107.044 1.00 60.18 191 TYR D C 1
ATOM 10184 O O . TYR D 1 182 ? 93.407 112.270 106.518 1.00 60.18 191 TYR D O 1
ATOM 10193 N N . ASP D 1 183 ? 91.965 113.932 107.035 1.00 63.02 192 ASP D N 1
ATOM 10194 C CA . ASP D 1 183 ? 90.831 113.425 106.276 1.00 63.02 192 ASP D CA 1
ATOM 10195 C C . ASP D 1 183 ? 90.356 114.522 105.339 1.00 63.02 192 ASP D C 1
ATOM 10196 O O . ASP D 1 183 ? 90.085 115.644 105.782 1.00 63.02 192 ASP D O 1
ATOM 10201 N N . LEU D 1 184 ? 90.256 114.198 104.052 1.00 60.30 193 LEU D N 1
ATOM 10202 C CA . LEU D 1 184 ? 89.777 115.138 103.040 1.00 60.30 193 LEU D CA 1
ATOM 10203 C C . LEU D 1 184 ? 88.256 115.079 103.021 1.00 60.30 193 LEU D C 1
ATOM 10204 O O . LEU D 1 184 ? 87.665 114.165 102.443 1.00 60.30 193 LEU D O 1
ATOM 10209 N N . LEU D 1 185 ? 87.614 116.059 103.659 1.00 62.96 194 LEU D N 1
ATOM 10210 C CA . LEU D 1 185 ? 86.156 116.061 103.716 1.00 62.96 194 LEU D CA 1
ATOM 10211 C C . LEU D 1 185 ? 85.551 116.355 102.350 1.00 62.96 194 LEU D C 1
ATOM 10212 O O . LEU D 1 185 ? 84.532 115.763 101.976 1.00 62.96 194 LEU D O 1
ATOM 10217 N N . GLY D 1 186 ? 86.159 117.261 101.595 1.00 63.10 195 GLY D N 1
ATOM 10218 C CA . GLY D 1 186 ? 85.640 117.608 100.289 1.00 63.10 195 GLY D CA 1
ATOM 10219 C C . GLY D 1 186 ? 86.428 118.754 99.689 1.00 63.10 195 GLY D C 1
ATOM 10220 O O . GLY D 1 186 ? 87.482 119.145 100.199 1.00 63.10 195 GLY D O 1
ATOM 10221 N N . GLN D 1 187 ? 85.897 119.275 98.584 1.00 61.76 196 GLN D N 1
ATOM 10222 C CA . GLN D 1 187 ? 86.504 120.397 97.884 1.00 61.76 196 GLN D CA 1
ATOM 10223 C C . GLN D 1 187 ? 85.427 121.377 97.449 1.00 61.76 196 GLN D C 1
ATOM 10224 O O . GLN D 1 187 ? 84.342 120.972 97.022 1.00 61.76 196 GLN D O 1
ATOM 10230 N N . THR D 1 188 ? 85.739 122.664 97.566 1.00 64.29 197 THR D N 1
ATOM 10231 C CA . THR D 1 188 ? 84.913 123.744 97.046 1.00 64.29 197 THR D CA 1
ATOM 10232 C C . THR D 1 188 ? 85.648 124.395 95.884 1.00 64.29 197 THR D C 1
ATOM 10233 O O . THR D 1 188 ? 86.869 124.552 95.926 1.00 64.29 197 THR D O 1
ATOM 10237 N N . VAL D 1 189 ? 84.905 124.761 94.843 1.00 62.06 198 VAL D N 1
ATOM 10238 C CA . VAL D 1 189 ? 85.470 125.240 93.586 1.00 62.06 198 VAL D CA 1
ATOM 10239 C C . VAL D 1 189 ? 84.868 126.603 93.281 1.00 62.06 198 VAL D C 1
ATOM 10240 O O . VAL D 1 189 ? 83.649 126.782 93.384 1.00 62.06 198 VAL D O 1
ATOM 10244 N N . ASP D 1 190 ? 85.716 127.560 92.907 1.00 70.39 199 ASP D N 1
ATOM 10245 C CA . ASP D 1 190 ? 85.260 128.926 92.680 1.00 70.39 199 ASP D CA 1
ATOM 10246 C C . ASP D 1 190 ? 86.237 129.629 91.745 1.00 70.39 199 ASP D C 1
ATOM 10247 O O . ASP D 1 190 ? 87.287 129.090 91.383 1.00 70.39 199 ASP D O 1
ATOM 10252 N N . SER D 1 191 ? 85.879 130.853 91.362 1.00 65.46 200 SER D N 1
ATOM 10253 C CA . SER D 1 191 ? 86.728 131.681 90.520 1.00 65.46 200 SER D CA 1
ATOM 10254 C C . SER D 1 191 ? 86.529 133.139 90.906 1.00 65.46 200 SER D C 1
ATOM 10255 O O . SER D 1 191 ? 85.511 133.516 91.492 1.00 65.46 200 SER D O 1
ATOM 10258 N N . GLY D 1 192 ? 87.517 133.952 90.567 1.00 66.74 201 GLY D N 1
ATOM 10259 C CA . GLY D 1 192 ? 87.465 135.360 90.883 1.00 66.74 201 GLY D CA 1
ATOM 10260 C C . GLY D 1 192 ? 88.523 136.116 90.118 1.00 66.74 201 GLY D C 1
ATOM 10261 O O . GLY D 1 192 ? 89.082 135.613 89.143 1.00 66.74 201 GLY D O 1
ATOM 10262 N N . ILE D 1 193 ? 88.802 137.333 90.583 1.00 67.52 202 ILE D N 1
ATOM 10263 C CA . ILE D 1 193 ? 89.795 138.202 89.967 1.00 67.52 202 ILE D CA 1
ATOM 10264 C C . ILE D 1 193 ? 90.779 138.677 91.026 1.00 67.52 202 ILE D C 1
ATOM 10265 O O . ILE D 1 193 ? 90.458 138.744 92.217 1.00 67.52 202 ILE D O 1
ATOM 10270 N N . VAL D 1 194 ? 91.989 138.998 90.577 1.00 64.59 203 VAL D N 1
ATOM 10271 C CA . VAL D 1 194 ? 93.024 139.597 91.410 1.00 64.59 203 VAL D CA 1
ATOM 10272 C C . VAL D 1 194 ? 93.510 140.857 90.709 1.00 64.59 203 VAL D C 1
ATOM 10273 O O . VAL D 1 194 ? 93.803 140.833 89.507 1.00 64.59 203 VAL D O 1
ATOM 10277 N N . GLN D 1 195 ? 93.570 141.957 91.455 1.00 66.95 204 GLN D N 1
ATOM 10278 C CA . GLN D 1 195 ? 93.996 143.252 90.942 1.00 66.95 204 GLN D CA 1
ATOM 10279 C C . GLN D 1 195 ? 95.419 143.508 91.421 1.00 66.95 204 GLN D C 1
ATOM 10280 O O . GLN D 1 195 ? 95.684 143.482 92.627 1.00 66.95 204 GLN D O 1
ATOM 10286 N N . SER D 1 196 ? 96.325 143.749 90.477 1.00 65.77 205 SER D N 1
ATOM 10287 C CA . SER D 1 196 ? 97.731 144.001 90.760 1.00 65.77 205 SER D CA 1
ATOM 10288 C C . SER D 1 196 ? 98.179 145.230 89.981 1.00 65.77 205 SER D C 1
ATOM 10289 O O . SER D 1 196 ? 97.394 145.861 89.265 1.00 65.77 205 SER D O 1
ATOM 10292 N N . SER D 1 197 ? 99.459 145.576 90.130 1.00 64.99 206 SER D N 1
ATOM 10293 C CA . SER D 1 197 ? 99.999 146.728 89.419 1.00 64.99 206 SER D CA 1
ATOM 10294 C C . SER D 1 197 ? 99.963 146.521 87.911 1.00 64.99 206 SER D C 1
ATOM 10295 O O . SER D 1 197 ? 99.770 147.481 87.157 1.00 64.99 206 SER D O 1
ATOM 10298 N N . THR D 1 198 ? 100.147 145.282 87.454 1.00 61.18 207 THR D N 1
ATOM 10299 C CA . THR D 1 198 ? 100.155 145.006 86.023 1.00 61.18 207 THR D CA 1
ATOM 10300 C C . THR D 1 198 ? 98.752 145.011 85.427 1.00 61.18 207 THR D C 1
ATOM 10301 O O . THR D 1 198 ? 98.587 145.374 84.257 1.00 61.18 207 THR D O 1
ATOM 10305 N N . GLY D 1 199 ? 97.744 144.620 86.197 1.00 62.91 208 GLY D N 1
ATOM 10306 C CA . GLY D 1 199 ? 96.378 144.631 85.705 1.00 62.91 208 GLY D CA 1
ATOM 10307 C C . GLY D 1 199 ? 95.516 143.661 86.494 1.00 62.91 208 GLY D C 1
ATOM 10308 O O . GLY D 1 199 ? 95.890 143.215 87.576 1.00 62.91 208 GLY D O 1
ATOM 10309 N N . GLU D 1 200 ? 94.356 143.352 85.917 1.00 62.37 209 GLU D N 1
ATOM 10310 C CA . GLU D 1 200 ? 93.398 142.424 86.503 1.00 62.37 209 GLU D CA 1
ATOM 10311 C C . GLU D 1 200 ? 93.572 141.054 85.863 1.00 62.37 209 GLU D C 1
ATOM 10312 O O . GLU D 1 200 ? 93.594 140.940 84.633 1.00 62.37 209 GLU D O 1
ATOM 10318 N N . TYR D 1 201 ? 93.686 140.020 86.697 1.00 57.92 210 TYR D N 1
ATOM 10319 C CA . TYR D 1 201 ? 93.909 138.656 86.237 1.00 57.92 210 TYR D CA 1
ATOM 10320 C C . TYR D 1 201 ? 92.836 137.738 86.799 1.00 57.92 210 TYR D C 1
ATOM 10321 O O . TYR D 1 201 ? 92.457 137.850 87.967 1.00 57.92 210 TYR D O 1
ATOM 10330 N N . VAL D 1 202 ? 92.353 136.828 85.960 1.00 57.75 211 VAL D N 1
ATOM 10331 C CA . VAL D 1 202 ? 91.385 135.828 86.392 1.00 57.75 211 VAL D CA 1
ATOM 10332 C C . VAL D 1 202 ? 92.116 134.747 87.174 1.00 57.75 211 VAL D C 1
ATOM 10333 O O . VAL D 1 202 ? 93.141 134.223 86.721 1.00 57.75 211 VAL D O 1
ATOM 10337 N N . VAL D 1 203 ? 91.594 134.416 88.353 1.00 59.82 212 VAL D N 1
ATOM 10338 C CA . VAL D 1 203 ? 92.143 133.380 89.218 1.00 59.82 212 VAL D CA 1
ATOM 10339 C C . VAL D 1 203 ? 91.067 132.326 89.423 1.00 59.82 212 VAL D C 1
ATOM 10340 O O . VAL D 1 203 ? 89.887 132.655 89.580 1.00 59.82 212 VAL D O 1
ATOM 10344 N N . MET D 1 204 ? 91.472 131.061 89.393 1.00 58.32 213 MET D N 1
ATOM 10345 C CA . MET D 1 204 ? 90.576 129.928 89.571 1.00 58.32 213 MET D CA 1
ATOM 10346 C C . MET D 1 204 ? 91.062 129.163 90.790 1.00 58.32 213 MET D C 1
ATOM 10347 O O . MET D 1 204 ? 92.237 128.778 90.850 1.00 58.32 213 MET D O 1
ATOM 10352 N N . THR D 1 205 ? 90.169 128.957 91.760 1.00 63.00 214 THR D N 1
ATOM 10353 C CA . THR D 1 205 ? 90.534 128.497 93.091 1.00 63.00 214 THR D CA 1
ATOM 10354 C C . THR D 1 205 ? 89.779 127.226 93.446 1.00 63.00 214 THR D C 1
ATOM 10355 O O . THR D 1 205 ? 88.597 127.072 93.113 1.00 63.00 214 THR D O 1
ATOM 10359 N N . THR D 1 206 ? 90.480 126.317 94.119 1.00 59.99 215 THR D N 1
ATOM 10360 C CA . THR D 1 206 ? 89.898 125.099 94.668 1.00 59.99 215 THR D CA 1
ATOM 10361 C C . THR D 1 206 ? 90.383 124.951 96.100 1.00 59.99 215 THR D C 1
ATOM 10362 O O . THR D 1 206 ? 91.583 124.790 96.333 1.00 59.99 215 THR D O 1
ATOM 10366 N N . HIS D 1 207 ? 89.459 125.008 97.052 1.00 62.08 216 HIS D N 1
ATOM 10367 C CA . HIS D 1 207 ? 89.770 124.859 98.468 1.00 62.08 216 HIS D CA 1
ATOM 10368 C C . HIS D 1 207 ? 89.486 123.423 98.883 1.00 62.08 216 HIS D C 1
ATOM 10369 O O . HIS D 1 207 ? 88.333 122.982 98.847 1.00 62.08 216 HIS D O 1
ATOM 10376 N N . PHE D 1 208 ? 90.534 122.700 99.272 1.00 58.44 217 PHE D N 1
ATOM 10377 C CA . PHE D 1 208 ? 90.400 121.343 99.788 1.00 58.44 217 PHE D CA 1
ATOM 10378 C C . PHE D 1 208 ? 90.263 121.412 101.302 1.00 58.44 217 PHE D C 1
ATOM 10379 O O . PHE D 1 208 ? 91.147 121.942 101.984 1.00 58.44 217 PHE D O 1
ATOM 10387 N N . HIS D 1 209 ? 89.161 120.881 101.826 1.00 63.31 218 HIS D N 1
ATOM 10388 C CA . HIS D 1 209 ? 88.864 120.959 103.250 1.00 63.31 218 HIS D CA 1
ATOM 10389 C C . HIS D 1 209 ? 89.408 119.714 103.939 1.00 63.31 218 HIS D C 1
ATOM 10390 O O . HIS D 1 209 ? 89.036 118.590 103.585 1.00 63.31 218 HIS D O 1
ATOM 10397 N N . LEU D 1 210 ? 90.293 119.920 104.913 1.00 60.77 219 LEU D N 1
ATOM 10398 C CA . LEU D 1 210 ? 90.983 118.849 105.616 1.00 60.77 219 LEU D CA 1
ATOM 10399 C C . LEU D 1 210 ? 90.695 118.947 107.105 1.00 60.77 219 LEU D C 1
ATOM 10400 O O . LEU D 1 210 ? 90.658 120.047 107.667 1.00 60.77 219 LEU D O 1
ATOM 10405 N N . LYS D 1 211 ? 90.483 117.794 107.736 1.00 60.88 220 LYS D N 1
ATOM 10406 C CA . LYS D 1 211 ? 90.296 117.700 109.179 1.00 60.88 220 LYS D CA 1
ATOM 10407 C C . LYS D 1 211 ? 91.369 116.792 109.758 1.00 60.88 220 LYS D C 1
ATOM 10408 O O . LYS D 1 211 ? 91.544 115.661 109.298 1.00 60.88 220 LYS D O 1
ATOM 10414 N N . ARG D 1 212 ? 92.084 117.288 110.764 1.00 62.11 221 ARG D N 1
ATOM 10415 C CA . ARG D 1 212 ? 93.161 116.513 111.362 1.00 62.11 221 ARG D CA 1
ATOM 10416 C C . ARG D 1 212 ? 92.609 115.313 112.121 1.00 62.11 221 ARG D C 1
ATOM 10417 O O . ARG D 1 212 ? 91.539 115.381 112.733 1.00 62.11 221 ARG D O 1
ATOM 10425 N N . LYS D 1 213 ? 93.353 114.211 112.076 1.00 63.57 222 LYS D N 1
ATOM 10426 C CA . LYS D 1 213 ? 92.999 112.996 112.797 1.00 63.57 222 LYS D CA 1
ATOM 10427 C C . LYS D 1 213 ? 93.671 113.005 114.164 1.00 63.57 222 LYS D C 1
ATOM 10428 O O . LYS D 1 213 ? 94.883 113.223 114.268 1.00 63.57 222 LYS D O 1
ATOM 10434 N N . ILE D 1 214 ? 92.877 112.764 115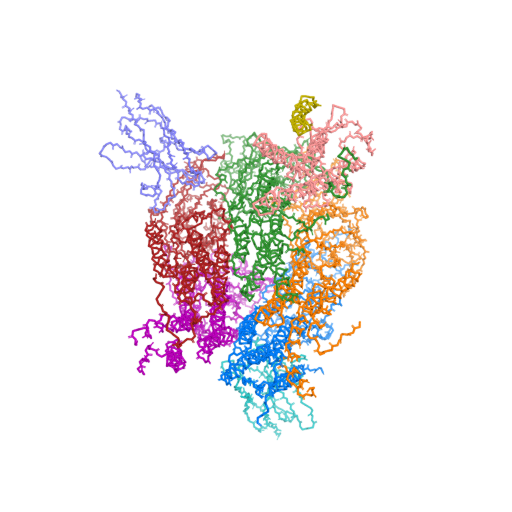.210 1.00 65.19 223 ILE D N 1
ATOM 10435 C CA . ILE D 1 214 ? 93.332 112.956 116.586 1.00 65.19 223 ILE D CA 1
ATOM 10436 C C . ILE D 1 214 ? 93.994 111.720 117.187 1.00 65.19 223 ILE D C 1
ATOM 10437 O O . ILE D 1 214 ? 94.612 111.827 118.257 1.00 65.19 223 ILE D O 1
ATOM 10442 N N . GLY D 1 215 ? 93.900 110.559 116.532 1.00 64.03 224 GLY D N 1
ATOM 10443 C CA . GLY D 1 215 ? 94.293 109.315 117.179 1.00 64.03 224 GLY D CA 1
ATOM 10444 C C . GLY D 1 215 ? 95.764 109.254 117.546 1.00 64.03 224 GLY D C 1
ATOM 10445 O O . GLY D 1 215 ? 96.123 108.772 118.624 1.00 64.03 224 GLY D O 1
ATOM 10446 N N . TYR D 1 216 ? 96.635 109.738 116.657 1.00 64.15 225 TYR D N 1
ATOM 10447 C CA . TYR D 1 216 ? 98.070 109.706 116.932 1.00 64.15 225 TYR D CA 1
ATOM 10448 C C . TYR D 1 216 ? 98.404 110.512 118.178 1.00 64.15 225 TYR D C 1
ATOM 10449 O O . TYR D 1 216 ? 99.119 110.040 119.072 1.00 64.15 225 TYR D O 1
ATOM 10458 N N . PHE D 1 217 ? 97.892 111.737 118.252 1.00 63.14 226 PHE D N 1
ATOM 10459 C CA . PHE D 1 217 ? 98.197 112.585 119.393 1.00 63.14 226 PHE D CA 1
ATOM 10460 C C . PHE D 1 217 ? 97.541 112.061 120.659 1.00 63.14 226 PHE D C 1
ATOM 10461 O O . PHE D 1 217 ? 98.133 112.156 121.737 1.00 63.14 226 PHE D O 1
ATOM 10469 N N . VAL D 1 218 ? 96.350 111.470 120.545 1.00 64.27 227 VAL D N 1
ATOM 10470 C CA . VAL D 1 218 ? 95.726 110.832 121.701 1.00 64.27 227 VAL D CA 1
ATOM 10471 C C . VAL D 1 218 ? 96.625 109.728 122.237 1.00 64.27 227 VAL D C 1
ATOM 10472 O O . VAL D 1 218 ? 96.841 109.617 123.450 1.00 64.27 227 VAL D O 1
ATOM 10476 N N . ILE D 1 219 ? 97.184 108.913 121.344 1.00 64.14 228 ILE D N 1
ATOM 10477 C CA . ILE D 1 219 ? 98.025 107.806 121.785 1.00 64.14 228 ILE D CA 1
ATOM 10478 C C . ILE D 1 219 ? 99.308 108.327 122.423 1.00 64.14 228 ILE D C 1
ATOM 10479 O O . ILE D 1 219 ? 99.737 107.831 123.471 1.00 64.14 228 ILE D O 1
ATOM 10484 N N . GLN D 1 220 ? 99.933 109.341 121.816 1.00 66.02 229 GLN D N 1
ATOM 10485 C CA . GLN D 1 220 ? 101.315 109.675 122.144 1.00 66.02 229 GLN D CA 1
ATOM 10486 C C . GLN D 1 220 ? 101.483 110.839 123.116 1.00 66.02 229 GLN D C 1
ATOM 10487 O O . GLN D 1 220 ? 102.585 111.002 123.651 1.00 66.02 229 GLN D O 1
ATOM 10493 N N . THR D 1 221 ? 100.457 111.665 123.342 1.00 64.82 230 THR D N 1
ATOM 10494 C CA . THR D 1 221 ? 100.543 112.795 124.262 1.00 64.82 230 THR D CA 1
ATOM 10495 C C . THR D 1 221 ? 99.493 112.746 125.360 1.00 64.82 230 THR D C 1
ATOM 10496 O O . THR D 1 221 ? 99.833 112.887 126.540 1.00 64.82 230 THR D O 1
ATOM 10500 N N . TYR D 1 222 ? 98.222 112.548 125.009 1.00 63.76 231 TYR D N 1
ATOM 10501 C CA . TYR D 1 222 ? 97.156 112.663 126.000 1.00 63.76 231 TYR D CA 1
ATOM 10502 C C . TYR D 1 222 ? 97.191 111.510 126.996 1.00 63.76 231 TYR D C 1
ATOM 10503 O O . TYR D 1 222 ? 97.137 111.731 128.211 1.00 63.76 231 TYR D O 1
ATOM 10512 N N . LEU D 1 223 ? 97.274 110.272 126.507 1.00 65.52 232 LEU D N 1
ATOM 10513 C CA . LEU D 1 223 ? 97.338 109.135 127.425 1.00 65.52 232 LEU D CA 1
ATOM 10514 C C . LEU D 1 223 ? 98.574 109.160 128.310 1.00 65.52 232 LEU D C 1
ATOM 10515 O O . LEU D 1 223 ? 98.439 108.892 129.516 1.00 65.52 232 LEU D O 1
ATOM 10520 N N . PRO D 1 224 ? 99.785 109.426 127.807 1.00 64.18 233 PRO D N 1
ATOM 10521 C CA . PRO D 1 224 ? 100.923 109.581 128.731 1.00 64.18 233 PRO D CA 1
ATOM 10522 C C . PRO D 1 224 ? 100.706 110.649 129.788 1.00 64.18 233 PRO D C 1
ATOM 10523 O O . PRO D 1 224 ? 101.046 110.432 130.957 1.00 64.18 233 PRO D O 1
ATOM 10527 N N . CYS D 1 225 ? 100.109 111.785 129.422 1.00 64.48 234 CYS D N 1
ATOM 10528 C CA . CYS D 1 225 ? 99.858 112.833 130.406 1.00 64.48 234 CYS D CA 1
ATOM 10529 C C . CYS D 1 225 ? 98.826 112.391 131.437 1.00 64.48 234 CYS D C 1
ATOM 10530 O O . CYS D 1 225 ? 98.990 112.643 132.638 1.00 64.48 234 CYS D O 1
ATOM 10533 N N . ILE D 1 226 ? 97.755 111.732 130.989 1.00 64.42 235 ILE D N 1
ATOM 10534 C CA . ILE D 1 226 ? 96.719 111.277 131.913 1.00 64.42 235 ILE D CA 1
ATOM 10535 C C . ILE D 1 226 ? 97.281 110.229 132.865 1.00 64.42 235 ILE D C 1
ATOM 10536 O O . ILE D 1 226 ? 96.996 110.244 134.070 1.00 64.42 235 ILE D O 1
ATOM 10541 N N . MET D 1 227 ? 98.082 109.298 132.343 1.00 65.87 236 MET D N 1
ATOM 10542 C CA . MET D 1 227 ? 98.690 108.289 133.201 1.00 65.87 236 MET D CA 1
ATOM 10543 C C . MET D 1 227 ? 99.681 108.922 134.168 1.00 65.87 236 MET D C 1
ATOM 10544 O O . MET D 1 227 ? 99.803 108.473 135.311 1.00 65.87 236 MET D O 1
ATOM 10549 N N . THR D 1 228 ? 100.394 109.965 133.738 1.00 62.68 237 THR D N 1
ATOM 10550 C CA . THR D 1 228 ? 101.288 110.666 134.653 1.00 62.68 237 THR D CA 1
ATOM 10551 C C . THR D 1 228 ? 100.508 111.332 135.780 1.00 62.68 237 THR D C 1
ATOM 10552 O O . THR D 1 228 ? 100.927 111.295 136.942 1.00 62.68 237 THR D O 1
ATOM 10556 N N . VAL D 1 229 ? 99.368 111.946 135.454 1.00 63.15 238 VAL D N 1
ATOM 10557 C CA . VAL D 1 229 ? 98.539 112.569 136.485 1.00 63.15 238 VAL D CA 1
ATOM 10558 C C . VAL D 1 229 ? 98.025 111.516 137.461 1.00 63.15 238 VAL D C 1
ATOM 10559 O O . VAL D 1 229 ? 98.040 111.718 138.683 1.00 63.15 238 VAL D O 1
ATOM 10563 N N . ILE D 1 230 ? 97.559 110.380 136.939 1.00 64.72 239 ILE D N 1
ATOM 10564 C CA . ILE D 1 230 ? 97.053 109.316 137.804 1.00 64.72 239 ILE D CA 1
ATOM 10565 C C . ILE D 1 230 ? 98.172 108.774 138.686 1.00 64.72 239 ILE D C 1
ATOM 10566 O O . ILE D 1 230 ? 97.968 108.490 139.873 1.00 64.72 239 ILE D O 1
ATOM 10571 N N . LEU D 1 231 ? 99.370 108.620 138.122 1.00 62.98 240 LEU D N 1
ATOM 10572 C CA . LEU D 1 231 ? 100.503 108.128 138.896 1.00 62.98 240 LEU D CA 1
ATOM 10573 C C . LEU D 1 231 ? 100.886 109.110 139.995 1.00 62.98 240 LEU D C 1
ATOM 10574 O O . LEU D 1 231 ? 101.253 108.702 141.102 1.00 62.98 240 LEU D O 1
ATOM 10579 N N . SER D 1 232 ? 100.822 110.409 139.703 1.00 62.59 241 SER D N 1
ATOM 10580 C CA . SER D 1 232 ? 101.075 111.407 140.736 1.00 62.59 241 SER D CA 1
ATOM 10581 C C . SER D 1 232 ? 100.030 111.327 141.840 1.00 62.59 241 SER D C 1
ATOM 10582 O O . SER D 1 232 ? 100.358 111.442 143.027 1.00 62.59 241 SER D O 1
ATOM 10585 N N . GLN D 1 233 ? 98.764 111.128 141.469 1.00 65.71 242 GLN D N 1
ATOM 10586 C CA . GLN D 1 233 ? 97.704 111.047 142.468 1.00 65.71 242 GLN D CA 1
ATOM 10587 C C . GLN D 1 233 ? 97.728 109.735 143.244 1.00 65.71 242 GLN D C 1
ATOM 10588 O O . GLN D 1 233 ? 97.106 109.649 144.307 1.00 65.71 242 GLN D O 1
ATOM 10594 N N . VAL D 1 234 ? 98.420 108.712 142.733 1.00 66.17 243 VAL D N 1
ATOM 10595 C CA . VAL D 1 234 ? 98.533 107.448 143.461 1.00 66.17 243 VAL D CA 1
ATOM 10596 C C . VAL D 1 234 ? 99.225 107.649 144.804 1.00 66.17 243 VAL D C 1
ATOM 10597 O O . VAL D 1 234 ? 98.945 106.927 145.768 1.00 66.17 243 VAL D O 1
ATOM 10601 N N . SER D 1 235 ? 100.133 108.624 144.896 1.00 63.72 244 SER D N 1
ATOM 10602 C CA . SER D 1 235 ? 100.929 108.794 146.108 1.00 63.72 244 SER D CA 1
ATOM 10603 C C . SER D 1 235 ? 100.094 109.193 147.319 1.00 63.72 244 SER D C 1
ATOM 10604 O O . SER D 1 235 ? 100.570 109.055 148.450 1.00 63.72 244 SER D O 1
ATOM 10607 N N . PHE D 1 236 ? 98.867 109.682 147.119 1.00 65.21 245 PHE D N 1
ATOM 10608 C CA . PHE D 1 236 ? 98.020 110.041 148.251 1.00 65.21 245 PHE D CA 1
ATOM 10609 C C . PHE D 1 236 ? 97.620 108.833 149.089 1.00 65.21 245 PHE D C 1
ATOM 10610 O O . PHE D 1 236 ? 97.230 109.007 150.249 1.00 65.21 245 PHE D O 1
ATOM 10618 N N . TRP D 1 237 ? 97.702 107.624 148.538 1.00 68.15 246 TRP D N 1
ATOM 10619 C CA . TRP D 1 237 ? 97.286 106.415 149.236 1.00 68.15 246 TRP D CA 1
ATOM 10620 C C . TRP D 1 237 ? 98.405 105.766 150.042 1.00 68.15 246 TRP D C 1
ATOM 10621 O O . TRP D 1 237 ? 98.143 104.793 150.757 1.00 68.15 246 TRP D O 1
ATOM 10632 N N . LEU D 1 238 ? 99.632 106.270 149.951 1.00 63.44 247 LEU D N 1
ATOM 10633 C CA . LEU D 1 238 ? 100.730 105.781 150.769 1.00 63.44 247 LEU D CA 1
ATOM 10634 C C . LEU D 1 238 ? 100.731 106.482 152.122 1.00 63.44 247 LEU D C 1
ATOM 10635 O O . LEU D 1 238 ? 100.210 107.588 152.278 1.00 63.44 247 LEU D O 1
ATOM 10640 N N . ASN D 1 239 ? 101.326 105.817 153.110 1.00 65.95 248 ASN D N 1
ATOM 10641 C CA . ASN D 1 239 ? 101.412 106.395 154.442 1.00 65.95 248 ASN D CA 1
ATOM 10642 C C . ASN D 1 239 ? 102.294 107.638 154.420 1.00 65.95 248 ASN D C 1
ATOM 10643 O O . ASN D 1 239 ? 103.258 107.731 153.657 1.00 65.95 248 ASN D O 1
ATOM 10648 N N . ARG D 1 240 ? 101.949 108.606 155.272 1.00 6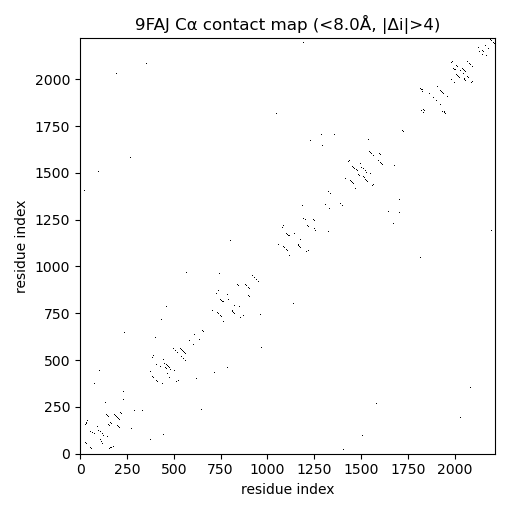7.22 249 ARG D N 1
ATOM 10649 C CA . ARG D 1 240 ? 102.639 109.891 155.264 1.00 67.22 249 ARG D CA 1
ATOM 10650 C C . ARG D 1 240 ? 104.104 109.776 155.665 1.00 67.22 249 ARG D C 1
ATOM 10651 O O . ARG D 1 240 ? 104.887 110.682 155.363 1.00 67.22 249 ARG D O 1
ATOM 10659 N N . GLU D 1 241 ? 104.493 108.691 156.335 1.00 66.44 250 GLU D N 1
ATOM 10660 C CA . GLU D 1 241 ? 105.877 108.509 156.753 1.00 66.44 250 GLU D CA 1
ATOM 10661 C C . GLU D 1 241 ? 106.770 107.961 155.646 1.00 66.44 250 GLU D C 1
ATOM 10662 O O . GLU D 1 241 ? 107.986 107.874 155.848 1.00 66.44 250 GLU D O 1
ATOM 10668 N N . SER D 1 242 ? 106.210 107.595 154.490 1.00 63.47 251 SER D N 1
ATOM 10669 C CA . SER D 1 242 ? 107.005 107.169 153.338 1.00 63.47 251 SER D CA 1
ATOM 10670 C C . SER D 1 242 ? 107.486 108.394 152.556 1.00 63.47 251 SER D C 1
ATOM 10671 O O . SER D 1 242 ? 107.131 108.626 151.398 1.00 63.47 251 SER D O 1
ATOM 10674 N N . VAL D 1 243 ? 108.314 109.189 153.236 1.00 61.51 252 VAL D N 1
ATOM 10675 C CA . VAL D 1 243 ? 108.772 110.455 152.664 1.00 61.51 252 VAL D CA 1
ATOM 10676 C C . VAL D 1 243 ? 109.586 110.248 151.391 1.00 61.51 252 VAL D C 1
ATOM 10677 O O . VAL D 1 243 ? 109.278 110.898 150.379 1.00 61.51 252 VAL D O 1
ATOM 10681 N N . PRO D 1 244 ? 110.637 109.414 151.369 1.00 59.70 253 PRO D N 1
ATOM 10682 C CA . PRO D 1 244 ? 111.372 109.235 150.104 1.00 59.70 253 PRO D CA 1
ATOM 10683 C C . PRO D 1 244 ? 110.519 108.668 148.984 1.00 59.70 253 PRO D C 1
ATOM 10684 O O . PRO D 1 244 ? 110.672 109.083 147.831 1.00 59.70 253 PRO D O 1
ATOM 10688 N N . ALA D 1 245 ? 109.602 107.750 149.292 1.00 61.08 254 ALA D N 1
ATOM 10689 C CA . ALA D 1 245 ? 108.763 107.167 148.250 1.00 61.08 254 ALA D CA 1
ATOM 10690 C C . ALA D 1 245 ? 107.837 108.213 147.637 1.00 61.08 254 ALA D C 1
ATOM 10691 O O . ALA D 1 245 ? 107.722 108.317 146.408 1.00 61.08 254 ALA D O 1
ATOM 10693 N N . ARG D 1 246 ? 107.169 109.003 148.480 1.00 62.41 255 ARG D N 1
ATOM 10694 C CA . ARG D 1 246 ? 106.261 110.017 147.958 1.00 62.41 255 ARG D CA 1
ATOM 10695 C C . ARG D 1 246 ? 107.018 111.138 147.255 1.00 62.41 255 ARG D C 1
ATOM 10696 O O . ARG D 1 246 ? 106.527 111.692 146.262 1.00 62.41 255 ARG D O 1
ATOM 10704 N N . THR D 1 247 ? 108.219 111.473 147.737 1.00 61.14 256 THR D N 1
ATOM 10705 C CA . THR D 1 247 ? 109.049 112.440 147.030 1.00 61.14 256 THR D CA 1
ATOM 10706 C C . THR D 1 247 ? 109.449 111.912 145.660 1.00 61.14 256 THR D C 1
ATOM 10707 O O . THR D 1 247 ? 109.481 112.666 144.681 1.00 61.14 256 THR D O 1
ATOM 10711 N N . VAL D 1 248 ? 109.767 110.618 145.574 1.00 60.60 257 VAL D N 1
ATOM 10712 C CA . VAL D 1 248 ? 110.089 110.012 144.286 1.00 60.60 257 VAL D CA 1
ATOM 10713 C C . VAL D 1 248 ? 108.892 110.111 143.351 1.00 60.60 257 VAL D C 1
ATOM 10714 O O . VAL D 1 248 ? 109.032 110.474 142.178 1.00 60.60 257 VAL D O 1
ATOM 10718 N N . PHE D 1 249 ? 107.696 109.798 143.864 1.00 60.98 258 PHE D N 1
ATOM 10719 C CA . PHE D 1 249 ? 106.478 109.937 143.066 1.00 60.98 258 PHE D CA 1
ATOM 10720 C C . PHE D 1 249 ? 106.343 111.347 142.505 1.00 60.98 258 PHE D C 1
ATOM 10721 O O . PHE D 1 249 ? 106.221 111.539 141.287 1.00 60.98 258 PHE D O 1
ATOM 10729 N N . GLY D 1 250 ? 106.409 112.347 143.385 1.00 60.96 259 GLY D N 1
ATOM 10730 C CA . GLY D 1 250 ? 106.195 113.717 142.946 1.00 60.96 259 GLY D CA 1
ATOM 10731 C C . GLY D 1 250 ? 107.243 114.183 141.954 1.00 60.96 259 GLY D C 1
ATOM 10732 O O . GLY D 1 250 ? 106.918 114.738 140.901 1.00 60.96 259 GLY D O 1
ATOM 10733 N N . VAL D 1 251 ? 108.516 113.933 142.263 1.00 61.13 260 VAL D N 1
ATOM 10734 C CA . VAL D 1 251 ? 109.596 114.427 141.416 1.00 61.13 260 VAL D CA 1
ATOM 10735 C C . VAL D 1 251 ? 109.566 113.741 140.056 1.00 61.13 260 VAL D C 1
ATOM 10736 O O . VAL D 1 251 ? 109.678 114.398 139.014 1.00 61.13 260 VAL D O 1
ATOM 10740 N N . THR D 1 252 ? 109.422 112.412 140.040 1.00 60.46 261 THR D N 1
ATOM 10741 C CA . THR D 1 252 ? 109.426 111.699 138.769 1.00 60.46 261 THR D CA 1
ATOM 10742 C C . THR D 1 252 ? 108.227 112.085 137.916 1.00 60.46 261 THR D C 1
ATOM 10743 O O . THR D 1 252 ? 108.353 112.218 136.694 1.00 60.46 261 THR D O 1
ATOM 10747 N N . THR D 1 253 ? 107.057 112.288 138.530 1.00 60.95 262 THR D N 1
ATOM 10748 C CA . THR D 1 253 ? 105.905 112.714 137.742 1.00 60.95 262 THR D CA 1
ATOM 10749 C C . THR D 1 253 ? 106.100 114.124 137.195 1.00 60.95 262 THR D C 1
ATOM 10750 O O . THR D 1 253 ? 105.717 114.409 136.053 1.00 60.95 262 THR D O 1
ATOM 10754 N N . VAL D 1 254 ? 106.710 115.015 137.983 1.00 61.32 263 VAL D N 1
ATOM 10755 C CA . VAL D 1 254 ? 106.982 116.365 137.497 1.00 61.32 263 VAL D CA 1
ATOM 10756 C C . VAL D 1 254 ? 107.925 116.318 136.300 1.00 61.32 263 VAL D C 1
ATOM 10757 O O . VAL D 1 254 ? 107.705 116.999 135.289 1.00 61.32 263 VAL D O 1
ATOM 10761 N N . LEU D 1 255 ? 108.985 115.510 136.386 1.00 61.06 264 LEU D N 1
ATOM 10762 C CA . LEU D 1 255 ? 109.921 115.437 135.268 1.00 61.06 264 LEU D CA 1
ATOM 10763 C C . LEU D 1 255 ? 109.284 114.784 134.051 1.00 61.06 264 LEU D C 1
ATOM 10764 O O . LEU D 1 255 ? 109.576 115.168 132.914 1.00 61.06 264 LEU D O 1
ATOM 10769 N N . THR D 1 256 ? 108.441 113.772 134.264 1.00 61.35 265 THR D N 1
ATOM 10770 C CA . THR D 1 256 ? 107.754 113.148 133.141 1.00 61.35 265 THR D CA 1
ATOM 10771 C C . THR D 1 256 ? 106.855 114.153 132.437 1.00 61.35 265 THR D C 1
ATOM 10772 O O . THR D 1 256 ? 106.808 114.198 131.202 1.00 61.35 265 THR D O 1
ATOM 10776 N N . MET D 1 257 ? 106.146 114.980 133.207 1.00 62.91 266 MET D N 1
ATOM 10777 C CA . MET D 1 257 ? 105.307 116.006 132.600 1.00 62.91 266 MET D CA 1
ATOM 10778 C C . MET D 1 257 ? 106.152 117.031 131.852 1.00 62.91 266 MET D C 1
ATOM 10779 O O . MET D 1 257 ? 105.765 117.494 130.774 1.00 62.91 266 MET D O 1
ATOM 10784 N N . THR D 1 258 ? 107.307 117.402 132.410 1.00 62.05 267 THR D N 1
ATOM 10785 C CA . THR D 1 258 ? 108.188 118.348 131.725 1.00 62.05 267 THR D CA 1
ATOM 10786 C C . THR D 1 258 ? 108.683 117.777 130.399 1.00 62.05 267 THR D C 1
ATOM 10787 O O . THR D 1 258 ? 108.692 118.468 129.372 1.00 62.05 267 THR D O 1
ATOM 10791 N N . THR D 1 259 ? 109.102 116.510 130.407 1.00 61.62 268 THR D N 1
ATOM 10792 C CA . THR D 1 259 ? 109.568 115.872 129.181 1.00 61.62 268 THR D CA 1
ATOM 10793 C C . THR D 1 259 ? 108.446 115.768 128.157 1.00 61.62 268 THR D C 1
ATOM 10794 O O . THR D 1 259 ? 108.668 115.969 126.958 1.00 61.62 268 THR D O 1
ATOM 10798 N N . LEU D 1 260 ? 107.234 115.442 128.612 1.00 64.15 269 LEU D N 1
ATOM 10799 C CA . LEU D 1 260 ? 106.093 115.386 127.704 1.00 64.15 269 LEU D CA 1
ATOM 10800 C C . LEU D 1 260 ? 105.813 116.753 127.095 1.00 64.15 269 LEU D C 1
ATOM 10801 O O . LEU D 1 260 ? 105.528 116.859 125.897 1.00 64.15 269 LEU D O 1
ATOM 10806 N N . SER D 1 261 ? 105.889 117.810 127.907 1.00 63.93 270 SER D N 1
ATOM 10807 C CA . SER D 1 261 ? 105.682 119.160 127.394 1.00 63.93 270 SER D CA 1
ATOM 10808 C C . SER D 1 261 ? 106.726 119.514 126.346 1.00 63.93 270 SER D C 1
ATOM 10809 O O . SER D 1 261 ? 106.403 120.109 125.311 1.00 63.93 270 SER D O 1
ATOM 10812 N N . ILE D 1 262 ? 107.988 119.162 126.601 1.00 66.11 271 ILE D N 1
ATOM 10813 C CA . ILE D 1 262 ? 109.050 119.451 125.638 1.00 66.11 271 ILE D CA 1
ATOM 10814 C C . ILE D 1 262 ? 108.810 118.691 124.338 1.00 66.11 271 ILE D C 1
ATOM 10815 O O . ILE D 1 262 ? 108.912 119.254 123.242 1.00 66.11 271 ILE D O 1
ATOM 10820 N N . SER D 1 263 ? 108.485 117.401 124.440 1.00 67.09 272 SER D N 1
ATOM 10821 C CA . SER D 1 263 ? 108.375 116.568 123.248 1.00 67.09 272 SER D CA 1
ATOM 10822 C C . SER D 1 263 ? 107.102 116.837 122.455 1.00 67.09 272 SER D C 1
ATOM 10823 O O . SER D 1 263 ? 107.068 116.551 121.253 1.00 67.09 272 SER D O 1
ATOM 10826 N N . ALA D 1 264 ? 106.056 117.369 123.092 1.00 67.16 273 ALA D N 1
ATOM 10827 C CA . ALA D 1 264 ? 104.800 117.593 122.385 1.00 67.16 273 ALA D CA 1
ATOM 10828 C C . ALA D 1 264 ? 104.953 118.637 121.285 1.00 67.16 273 ALA D C 1
ATOM 10829 O O . ALA D 1 264 ? 104.409 118.473 120.187 1.00 67.16 273 ALA D O 1
ATOM 10831 N N . ARG D 1 265 ? 105.691 119.714 121.557 1.00 70.57 274 ARG D N 1
ATOM 10832 C CA . ARG D 1 265 ? 105.834 120.796 120.590 1.00 70.57 274 ARG D CA 1
ATOM 10833 C C . ARG D 1 265 ? 106.718 120.430 119.404 1.00 70.57 274 ARG D C 1
ATOM 10834 O O . ARG D 1 265 ? 106.730 121.173 118.417 1.00 70.57 274 ARG D O 1
ATOM 10842 N N . ASN D 1 266 ? 107.456 119.318 119.471 1.00 69.70 275 ASN D N 1
ATOM 10843 C CA . ASN D 1 266 ? 108.350 118.959 118.375 1.00 69.70 275 ASN D CA 1
ATOM 10844 C C . ASN D 1 266 ? 107.586 118.650 117.094 1.00 69.70 275 ASN D C 1
ATOM 10845 O O . ASN D 1 266 ? 108.126 118.827 115.996 1.00 69.70 275 ASN D O 1
ATOM 10850 N N . SER D 1 267 ? 106.341 118.186 117.209 1.00 69.36 276 SER D N 1
ATOM 10851 C CA . SER D 1 267 ? 105.557 117.868 116.020 1.00 69.36 276 SER D CA 1
ATOM 10852 C C . SER D 1 267 ? 105.260 119.116 115.197 1.00 69.36 276 SER D C 1
ATOM 10853 O O . SER D 1 267 ? 105.318 119.081 113.962 1.00 69.36 276 SER D O 1
ATOM 10856 N N . LEU D 1 268 ? 104.945 120.222 115.859 1.00 68.82 277 LEU D N 1
ATOM 10857 C CA . LEU D 1 268 ? 104.436 121.409 115.189 1.00 68.82 277 LEU D CA 1
ATOM 10858 C C . LEU D 1 268 ? 105.569 122.269 114.648 1.00 68.82 277 LEU D C 1
ATOM 10859 O O . LEU D 1 268 ? 106.736 122.083 114.997 1.00 68.82 277 LEU D O 1
ATOM 10864 N N . PRO D 1 269 ? 105.257 123.232 113.780 1.00 68.36 278 PRO D N 1
ATOM 10865 C CA . PRO D 1 269 ? 106.174 124.356 113.582 1.00 68.36 278 PRO D CA 1
ATOM 10866 C C . PRO D 1 269 ? 106.181 125.246 114.815 1.00 68.36 278 PRO D C 1
ATOM 10867 O O . PRO D 1 269 ? 105.236 125.270 115.606 1.00 68.36 278 PRO D O 1
ATOM 10871 N N . LYS D 1 270 ? 107.274 125.990 114.973 1.00 69.98 279 LYS D N 1
ATOM 10872 C CA . LYS D 1 270 ? 107.494 126.787 116.180 1.00 69.98 279 LYS D CA 1
ATOM 10873 C C . LYS D 1 270 ? 106.627 128.048 116.128 1.00 69.98 279 LYS D C 1
ATOM 10874 O O . LYS D 1 270 ? 107.099 129.170 115.934 1.00 69.98 279 LYS D O 1
ATOM 10880 N N . VAL D 1 271 ? 105.323 127.839 116.310 1.00 67.63 280 VAL D N 1
ATOM 10881 C CA . VAL D 1 271 ? 104.366 128.939 116.358 1.00 67.63 280 VAL D CA 1
ATOM 10882 C C . VAL D 1 271 ? 104.407 129.581 117.738 1.00 67.63 280 VAL D C 1
ATOM 10883 O O . VAL D 1 271 ? 104.675 128.922 118.748 1.00 67.63 280 VAL D O 1
ATOM 10887 N N . ALA D 1 272 ? 104.116 130.882 117.783 1.00 67.89 281 ALA D N 1
ATOM 10888 C CA . ALA D 1 272 ? 104.279 131.691 118.985 1.00 67.89 281 ALA D CA 1
ATOM 10889 C C . ALA D 1 272 ? 102.974 131.876 119.754 1.00 67.89 281 ALA D C 1
ATOM 10890 O O . ALA D 1 272 ? 102.758 132.935 120.354 1.00 67.89 281 ALA D O 1
ATOM 10892 N N . TYR D 1 273 ? 102.096 130.874 119.747 1.00 67.33 282 TYR D N 1
ATOM 10893 C CA . TYR D 1 273 ? 100.875 130.911 120.541 1.00 67.33 282 TYR D CA 1
ATOM 10894 C C . TYR D 1 273 ? 100.585 129.520 121.083 1.00 67.33 282 TYR D C 1
ATOM 10895 O O . TYR D 1 273 ? 101.068 128.512 120.562 1.00 67.33 282 TYR D O 1
ATOM 10904 N N . ALA D 1 274 ? 99.785 129.481 122.145 1.00 68.36 283 ALA D N 1
ATOM 10905 C CA . ALA D 1 274 ? 99.460 128.229 122.811 1.00 68.36 283 ALA D CA 1
ATOM 10906 C C . ALA D 1 274 ? 98.324 127.513 122.094 1.00 68.36 283 ALA D C 1
ATOM 10907 O O . ALA D 1 274 ? 97.368 128.141 121.629 1.00 68.36 283 ALA D O 1
ATOM 10909 N N . THR D 1 275 ? 98.438 126.191 122.010 1.00 67.13 284 THR D N 1
ATOM 10910 C CA . THR D 1 275 ? 97.434 125.334 121.398 1.00 67.13 284 THR D CA 1
ATOM 10911 C C . THR D 1 275 ? 96.626 124.611 122.472 1.00 67.13 284 THR D C 1
ATOM 10912 O O . THR D 1 275 ? 96.898 124.711 123.672 1.00 67.13 284 THR D O 1
ATOM 10916 N N . ALA D 1 276 ? 95.613 123.870 122.018 1.00 65.50 285 ALA D N 1
ATOM 10917 C CA . ALA D 1 276 ? 94.793 123.093 122.941 1.00 65.50 285 ALA D CA 1
ATOM 10918 C C . ALA D 1 276 ? 95.625 122.029 123.645 1.00 65.50 285 ALA D C 1
ATOM 10919 O O . ALA D 1 276 ? 95.443 121.774 124.842 1.00 65.50 285 ALA D O 1
ATOM 10921 N N . MET D 1 277 ? 96.537 121.389 122.912 1.00 66.43 286 MET D N 1
ATOM 10922 C CA . MET D 1 277 ? 97.441 120.423 123.525 1.00 66.43 286 MET D CA 1
ATOM 10923 C C . MET D 1 277 ? 98.325 121.092 124.569 1.00 66.43 286 MET D C 1
ATOM 10924 O O . MET D 1 277 ? 98.586 120.519 125.634 1.00 66.43 286 MET D O 1
ATOM 10929 N N . ASP D 1 278 ? 98.790 122.311 124.283 1.00 67.71 287 ASP D N 1
ATOM 10930 C CA . ASP D 1 278 ? 99.590 123.044 125.259 1.00 67.71 287 ASP D CA 1
ATOM 10931 C C . ASP D 1 278 ? 98.784 123.341 126.516 1.00 67.71 287 ASP D C 1
ATOM 10932 O O . ASP D 1 278 ? 99.297 123.215 127.633 1.00 67.71 287 ASP D O 1
ATOM 10937 N N . TRP D 1 279 ? 97.520 123.738 126.357 1.00 66.74 288 TRP D N 1
ATOM 10938 C CA . TRP D 1 279 ? 96.681 124.004 127.523 1.00 66.74 288 TRP D CA 1
ATOM 10939 C C . TRP D 1 279 ? 96.450 122.737 128.336 1.00 66.74 288 TRP D C 1
ATOM 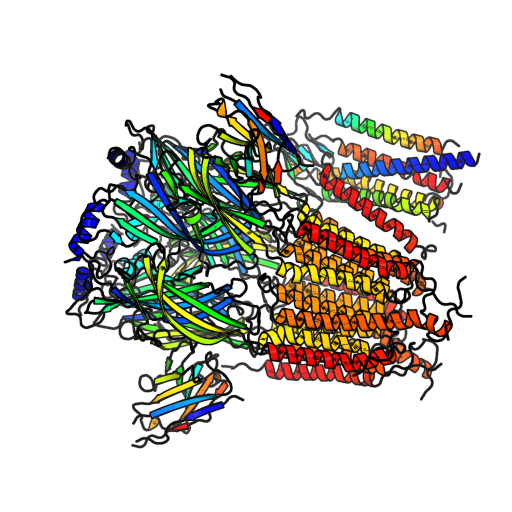10940 O O . TRP D 1 279 ? 96.494 122.764 129.573 1.00 66.74 288 TRP D O 1
ATOM 10951 N N . PHE D 1 280 ? 96.198 121.615 127.657 1.00 63.24 289 PHE D N 1
ATOM 10952 C CA . PHE D 1 280 ? 96.017 120.347 128.357 1.00 63.24 289 PHE D CA 1
ATOM 10953 C C . PHE D 1 280 ? 97.268 119.969 129.140 1.00 63.24 289 PHE D C 1
ATOM 10954 O O . PHE D 1 280 ? 97.184 119.547 130.301 1.00 63.24 289 PHE D O 1
ATOM 10962 N N . ILE D 1 281 ? 98.439 120.124 128.520 1.00 63.93 290 ILE D N 1
ATOM 10963 C CA . ILE D 1 281 ? 99.689 119.795 129.195 1.00 63.93 290 ILE D CA 1
ATOM 10964 C C . ILE D 1 281 ? 99.908 120.722 130.384 1.00 63.93 290 ILE D C 1
ATOM 10965 O O . ILE D 1 281 ? 100.400 120.299 131.436 1.00 63.93 290 ILE D O 1
ATOM 10970 N N . ALA D 1 282 ? 99.548 122.000 130.237 1.00 65.57 291 ALA D N 1
ATOM 10971 C CA . ALA D 1 282 ? 99.690 122.941 131.343 1.00 65.57 291 ALA D CA 1
ATOM 10972 C C . ALA D 1 282 ? 98.813 122.542 132.522 1.00 65.57 291 ALA D C 1
ATOM 10973 O O . ALA D 1 282 ? 99.262 122.561 133.674 1.00 65.57 291 ALA D O 1
ATOM 10975 N N . VAL D 1 283 ? 97.561 122.166 132.254 1.00 65.57 292 VAL D N 1
ATOM 10976 C CA . VAL D 1 283 ? 96.671 121.773 133.342 1.00 65.57 292 VAL D CA 1
ATOM 10977 C C . VAL D 1 283 ? 97.171 120.495 134.007 1.00 65.57 292 VAL D C 1
ATOM 10978 O O . VAL D 1 283 ? 97.114 120.356 135.235 1.00 65.57 292 VAL D O 1
ATOM 10982 N N . CYS D 1 284 ? 97.653 119.536 133.214 1.00 64.05 293 CYS D N 1
ATOM 10983 C CA . CYS D 1 284 ? 98.153 118.297 133.801 1.00 64.05 293 CYS D CA 1
ATOM 10984 C C . CYS D 1 284 ? 99.396 118.548 134.651 1.00 64.05 293 CYS D C 1
ATOM 10985 O O . CYS D 1 284 ? 99.548 117.957 135.731 1.00 64.05 293 CYS D O 1
ATOM 10988 N N . TYR D 1 285 ? 100.289 119.429 134.191 1.00 65.57 294 TYR D N 1
ATOM 10989 C CA . TYR D 1 285 ? 101.437 119.793 135.012 1.00 65.57 294 TYR D CA 1
ATOM 10990 C C . TYR D 1 285 ? 100.984 120.462 136.300 1.00 65.57 294 TYR D C 1
ATOM 10991 O O . TYR D 1 285 ? 101.571 120.237 137.363 1.00 65.57 294 TYR D O 1
ATOM 11000 N N . ALA D 1 286 ? 99.964 121.318 136.215 1.00 64.89 295 ALA D N 1
ATOM 11001 C CA . ALA D 1 286 ? 99.446 121.965 137.413 1.00 64.89 295 ALA D CA 1
ATOM 11002 C C . ALA D 1 286 ? 98.921 120.936 138.402 1.00 64.89 295 ALA D C 1
ATOM 11003 O O . ALA D 1 286 ? 99.157 121.048 139.608 1.00 64.89 295 ALA D O 1
ATOM 11005 N N . PHE D 1 287 ? 98.217 119.917 137.905 1.00 64.74 296 PHE D N 1
ATOM 11006 C CA . PHE D 1 287 ? 97.718 118.862 138.786 1.00 64.74 296 PHE D CA 1
ATOM 11007 C C . PHE D 1 287 ? 98.864 118.111 139.456 1.00 64.74 296 PHE D C 1
ATOM 11008 O O . PHE D 1 287 ? 98.833 117.856 140.667 1.00 64.74 296 PHE D O 1
ATOM 11016 N N . VAL D 1 288 ? 99.892 117.752 138.682 1.00 62.56 297 VAL D N 1
ATOM 11017 C CA . VAL D 1 288 ? 101.011 116.991 139.239 1.00 62.56 297 VAL D CA 1
ATOM 11018 C C . VAL D 1 288 ? 101.747 117.818 140.291 1.00 62.56 297 VAL D C 1
ATOM 11019 O O . VAL D 1 288 ? 102.074 117.336 141.387 1.00 62.56 297 VAL D O 1
ATOM 11023 N N . PHE D 1 289 ? 102.012 119.083 139.973 1.00 65.24 298 PHE D N 1
ATOM 11024 C CA . PHE D 1 289 ? 102.727 119.955 140.895 1.00 65.24 298 PHE D CA 1
ATOM 11025 C C . PHE D 1 289 ? 101.896 120.253 142.139 1.00 65.24 298 PHE D C 1
ATOM 11026 O O . PHE D 1 289 ? 102.447 120.369 143.242 1.00 65.24 298 PHE D O 1
ATOM 11034 N N . SER D 1 290 ? 100.573 120.349 141.993 1.00 65.58 299 SER D N 1
ATOM 11035 C CA . SER D 1 290 ? 99.707 120.506 143.154 1.00 65.58 299 SER D CA 1
ATOM 11036 C C . SER D 1 290 ? 99.735 119.263 144.031 1.00 65.58 299 SER D C 1
ATOM 11037 O O . SER D 1 290 ? 99.678 119.365 145.260 1.00 65.58 299 SER D O 1
ATOM 11040 N N . ALA D 1 291 ? 99.811 118.078 143.421 1.00 63.30 300 ALA D N 1
ATOM 11041 C CA . ALA D 1 291 ? 99.959 116.858 144.211 1.00 63.30 300 ALA D CA 1
ATOM 11042 C C . ALA D 1 291 ? 101.264 116.874 144.998 1.00 63.30 300 ALA D C 1
ATOM 11043 O O . ALA D 1 291 ? 101.308 116.455 146.165 1.00 63.30 300 ALA D O 1
ATOM 11045 N N . LEU D 1 292 ? 102.342 117.352 144.374 1.00 62.74 301 LEU D N 1
ATOM 11046 C CA . LEU D 1 292 ? 103.606 117.458 145.100 1.00 62.74 301 LEU D CA 1
ATOM 11047 C C . LEU D 1 292 ? 103.498 118.447 146.259 1.00 62.74 301 LEU D C 1
ATOM 11048 O O . LEU D 1 292 ? 104.021 118.193 147.352 1.00 62.74 301 LEU D O 1
ATOM 11053 N N . ILE D 1 293 ? 102.827 119.582 146.043 1.00 66.24 302 ILE D N 1
ATOM 11054 C CA . ILE D 1 293 ? 102.621 120.537 147.133 1.00 66.24 302 ILE D CA 1
ATOM 11055 C C . ILE D 1 293 ? 101.793 119.903 148.244 1.00 66.24 302 ILE D C 1
ATOM 11056 O O . ILE D 1 293 ? 102.001 120.176 149.432 1.00 66.24 302 ILE D O 1
ATOM 11061 N N . GLU D 1 294 ? 100.813 119.081 147.870 1.00 66.52 303 GLU D N 1
ATOM 11062 C CA . GLU D 1 294 ? 99.996 118.392 148.861 1.00 66.52 303 GLU D CA 1
ATOM 11063 C C . GLU D 1 294 ? 100.851 117.474 149.722 1.00 66.52 303 GLU D C 1
ATOM 11064 O O . GLU D 1 294 ? 100.709 117.446 150.953 1.00 66.52 303 GLU D O 1
ATOM 11070 N N . PHE D 1 295 ? 101.754 116.722 149.090 1.00 63.42 304 PHE D N 1
ATOM 11071 C CA . PHE D 1 295 ? 102.672 115.891 149.864 1.00 63.42 304 PHE D CA 1
ATOM 11072 C C . PHE D 1 295 ? 103.566 116.746 150.754 1.00 63.42 304 PHE D C 1
ATOM 11073 O O . PHE D 1 295 ? 103.889 116.352 151.880 1.00 63.42 304 PHE D O 1
ATOM 11081 N N . ALA D 1 296 ? 103.996 117.907 150.257 1.00 64.98 305 ALA D N 1
ATOM 11082 C CA . ALA D 1 296 ? 104.832 118.788 151.068 1.00 64.98 305 ALA D CA 1
ATOM 11083 C C . ALA D 1 296 ? 104.090 119.256 152.314 1.00 64.98 305 ALA D C 1
ATOM 11084 O O . ALA D 1 296 ? 104.659 119.287 153.411 1.00 64.98 305 ALA D O 1
ATOM 11086 N N . THR D 1 297 ? 102.815 119.618 152.163 1.00 67.65 306 THR D N 1
ATOM 11087 C CA . THR D 1 297 ? 102.013 120.019 153.317 1.00 67.65 306 THR D CA 1
ATOM 11088 C C . THR D 1 297 ? 101.841 118.862 154.295 1.00 67.65 306 THR D C 1
ATOM 11089 O O . THR D 1 297 ? 101.920 119.049 155.520 1.00 67.65 306 THR D O 1
ATOM 11093 N N . VAL D 1 298 ? 101.594 117.658 153.772 1.00 65.97 307 VAL D N 1
ATOM 11094 C CA . VAL D 1 298 ? 101.430 116.491 154.635 1.00 65.97 307 VAL D CA 1
ATOM 11095 C C . VAL D 1 298 ? 102.708 116.231 155.424 1.00 65.97 307 VAL D C 1
ATOM 11096 O O . VAL D 1 298 ? 102.667 115.943 156.625 1.00 65.97 307 VAL D O 1
ATOM 11100 N N . ASN D 1 299 ? 103.862 116.330 154.763 1.00 64.92 308 ASN D N 1
ATOM 11101 C CA . ASN D 1 299 ? 105.126 116.128 155.463 1.00 64.92 308 ASN D CA 1
ATOM 11102 C C . ASN D 1 299 ? 105.389 117.235 156.475 1.00 64.92 308 ASN D C 1
ATOM 11103 O O . ASN D 1 299 ? 105.976 116.976 157.531 1.00 64.92 308 ASN D O 1
ATOM 11108 N N . TYR D 1 300 ? 104.977 118.468 156.170 1.00 69.29 309 TYR D N 1
ATOM 11109 C CA . TYR D 1 300 ? 105.134 119.552 157.133 1.00 69.29 309 TYR D CA 1
ATOM 11110 C C . TYR D 1 300 ? 104.333 119.281 158.397 1.00 69.29 309 TYR D C 1
ATOM 11111 O O . TYR D 1 300 ? 104.826 119.497 159.511 1.00 69.29 309 TYR D O 1
ATOM 11120 N N . PHE D 1 301 ? 103.096 118.807 158.249 1.00 69.98 310 PHE D N 1
ATOM 11121 C CA . PHE D 1 301 ? 102.264 118.541 159.418 1.00 69.98 310 PHE D CA 1
ATOM 11122 C C . PHE D 1 301 ? 102.535 117.183 160.057 1.00 69.98 310 PHE D C 1
ATOM 11123 O O . PHE D 1 301 ? 102.010 116.919 161.144 1.00 69.98 310 PHE D O 1
ATOM 11131 N N . THR D 1 302 ? 103.326 116.321 159.423 1.00 69.46 311 THR D N 1
ATOM 11132 C CA . THR D 1 302 ? 103.741 115.085 160.074 1.00 69.46 311 THR D CA 1
ATOM 11133 C C . THR D 1 302 ? 104.604 115.393 161.293 1.00 69.46 311 THR D C 1
ATOM 11134 O O . THR D 1 302 ? 105.493 116.247 161.245 1.00 69.46 311 THR D O 1
ATOM 11138 N N . LYS D 1 303 ? 104.339 114.681 162.390 1.00 73.08 312 LYS D N 1
ATOM 11139 C CA . LYS D 1 303 ? 105.005 114.938 163.666 1.00 73.08 312 LYS D CA 1
ATOM 11140 C C . LYS D 1 303 ? 106.232 114.050 163.865 1.00 73.08 312 LYS D C 1
ATOM 11141 O O . LYS D 1 303 ? 107.345 114.553 164.050 1.00 73.08 312 LYS D O 1
ATOM 11147 N N . ARG D 1 304 ? 106.039 112.734 163.825 1.00 74.06 313 ARG D N 1
ATOM 11148 C CA . ARG D 1 304 ? 107.060 111.758 164.180 1.00 74.06 313 ARG D CA 1
ATOM 11149 C C . ARG D 1 304 ? 107.453 110.946 162.952 1.00 74.06 313 ARG D C 1
ATOM 11150 O O . ARG D 1 304 ? 106.642 110.713 162.052 1.00 74.06 313 ARG D O 1
ATOM 11158 N N . GLY D 1 305 ? 108.713 110.515 162.932 1.00 72.09 314 GLY D N 1
ATOM 11159 C CA . GLY D 1 305 ? 109.323 109.979 161.731 1.00 72.09 314 GLY D CA 1
ATOM 11160 C C . GLY D 1 305 ? 109.318 108.470 161.595 1.00 72.09 314 GLY D C 1
ATOM 11161 O O . GLY D 1 305 ? 110.132 107.922 160.845 1.00 72.09 314 GLY D O 1
ATOM 11162 N N . TYR D 1 306 ? 108.425 107.784 162.310 1.00 74.38 315 TYR D N 1
ATOM 11163 C CA . TYR D 1 306 ? 108.264 106.340 162.191 1.00 74.38 315 TYR D CA 1
ATOM 11164 C C . TYR D 1 306 ? 106.800 106.015 161.942 1.00 74.38 315 TYR D C 1
ATOM 11165 O O . TYR D 1 306 ? 105.906 106.657 162.502 1.00 74.38 315 TYR D O 1
ATOM 11174 N N . ALA D 1 307 ? 106.565 105.014 161.099 1.00 73.12 316 ALA D N 1
ATOM 11175 C CA . ALA D 1 307 ? 105.216 104.617 160.734 1.00 73.12 316 ALA D CA 1
ATOM 11176 C C . ALA D 1 307 ? 104.632 103.691 161.798 1.00 73.12 316 ALA D C 1
ATOM 11177 O O . ALA D 1 307 ? 105.270 103.371 162.805 1.00 73.12 316 ALA D O 1
ATOM 11179 N N . TRP D 1 308 ? 103.391 103.265 161.573 1.00 81.79 317 TRP D N 1
ATOM 11180 C CA . TRP D 1 308 ? 102.737 102.339 162.486 1.00 81.79 317 TRP D CA 1
ATOM 11181 C C . TRP D 1 308 ? 103.504 101.023 162.533 1.00 81.79 317 TRP D C 1
ATOM 11182 O O . TRP D 1 308 ? 103.869 100.465 161.495 1.00 81.79 317 TRP D O 1
ATOM 11193 N N . ASP D 1 309 ? 103.754 100.533 163.750 1.00 84.69 318 ASP D N 1
ATOM 11194 C CA . ASP D 1 309 ? 104.602 99.355 163.911 1.00 84.69 318 ASP D CA 1
ATOM 11195 C C . ASP D 1 309 ? 103.964 98.115 163.295 1.00 84.69 318 ASP D C 1
ATOM 11196 O O . ASP D 1 309 ? 104.658 9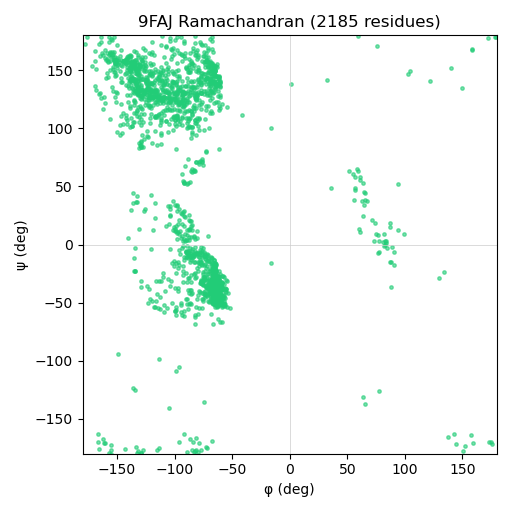7.305 162.669 1.00 84.69 318 ASP D O 1
ATOM 11201 N N . GLY D 1 310 ? 102.650 97.955 163.454 1.00 84.13 319 GLY D N 1
ATOM 11202 C CA . GLY D 1 310 ? 101.936 96.801 162.935 1.00 84.13 319 GLY D CA 1
ATOM 11203 C C . GLY D 1 310 ? 101.058 96.122 163.967 1.00 84.13 319 GLY D C 1
ATOM 11204 O O . GLY D 1 310 ? 100.038 95.522 163.616 1.00 84.13 319 GLY D O 1
ATOM 11205 N N . LYS D 1 311 ? 101.447 96.212 165.241 1.00 88.03 320 LYS D N 1
ATOM 11206 C CA . LYS D 1 311 ? 100.786 95.508 166.333 1.00 88.03 320 LYS D CA 1
ATOM 11207 C C . LYS D 1 311 ? 100.133 96.422 167.358 1.00 88.03 320 LYS D C 1
ATOM 11208 O O . LYS D 1 311 ? 99.103 96.049 167.924 1.00 88.03 320 LYS D O 1
ATOM 11214 N N . SER D 1 312 ? 100.696 97.610 167.581 1.00 87.35 321 SER D N 1
ATOM 11215 C CA . SER D 1 312 ? 100.160 98.534 168.620 1.00 87.35 321 SER D CA 1
ATOM 11216 C C . SER D 1 312 ? 98.768 99.032 168.221 1.00 87.35 321 SER D C 1
ATOM 11217 O O . SER D 1 312 ? 98.405 98.878 167.046 1.00 87.35 321 SER D O 1
ATOM 11220 N N . VAL D 1 313 ? 98.029 99.625 169.153 1.00 90.77 322 VAL D N 1
ATOM 11221 C CA . VAL D 1 313 ? 96.617 99.994 168.847 1.00 90.77 322 VAL D CA 1
ATOM 11222 C C . VAL D 1 313 ? 96.453 101.512 168.924 1.00 90.77 322 VAL D C 1
ATOM 11223 O O . VAL D 1 313 ? 96.252 102.025 170.041 1.00 90.77 322 VAL D O 1
ATOM 11227 N N . VAL D 1 314 ? 96.504 102.182 167.775 1.00 90.30 323 VAL D N 1
ATOM 11228 C CA . VAL D 1 314 ? 96.330 103.661 167.739 1.00 90.30 323 VAL D CA 1
ATOM 11229 C C . VAL D 1 314 ? 95.190 104.014 168.698 1.00 90.30 323 VAL D C 1
ATOM 11230 O O . VAL D 1 314 ? 94.032 103.668 168.400 1.00 90.30 323 VAL D O 1
ATOM 11234 N N . PRO D 1 315 ? 95.475 104.689 169.827 1.00 93.21 324 PRO D N 1
ATOM 11235 C CA . PRO D 1 315 ? 94.442 105.091 170.762 1.00 93.21 324 PRO D CA 1
ATOM 11236 C C . PRO D 1 315 ? 93.704 106.195 170.065 1.00 93.21 324 PRO D C 1
ATOM 11237 O O . PRO D 1 315 ? 94.023 106.521 168.905 1.00 93.21 324 PRO D O 1
ATOM 11241 N N . GLU D 1 316 ? 92.759 106.813 170.764 1.00 95.29 325 GLU D N 1
ATOM 11242 C CA . GLU D 1 316 ? 91.931 107.828 170.070 1.00 95.29 325 GLU D CA 1
ATOM 11243 C C . GLU D 1 316 ? 92.436 109.243 170.384 1.00 95.29 325 GLU D C 1
ATOM 11244 O O . GLU D 1 316 ? 92.615 109.563 171.574 1.00 95.29 325 GLU D O 1
ATOM 11250 N N . LYS D 1 317 ? 92.629 110.053 169.342 1.00 87.99 326 LYS D N 1
ATOM 11251 C CA . LYS D 1 317 ? 93.079 111.459 169.513 1.00 87.99 326 LYS D CA 1
ATOM 11252 C C . LYS D 1 317 ? 92.108 112.259 170.405 1.00 87.99 326 LYS D C 1
ATOM 11253 O O . LYS D 1 317 ? 92.601 112.844 171.395 1.00 87.99 326 LYS D O 1
ATOM 11259 N N . PRO D 1 318 ? 90.777 112.317 170.145 1.00 92.30 327 PRO D N 1
ATOM 11260 C CA . PRO D 1 318 ? 89.872 113.161 170.918 1.00 92.30 327 PRO D CA 1
ATOM 11261 C C . PRO D 1 318 ? 90.442 113.649 172.247 1.00 92.30 327 PRO D C 1
ATOM 11262 O O . PRO D 1 318 ? 90.274 114.850 172.538 1.00 92.30 327 PRO D O 1
ATOM 11266 N N . LYS D 1 374 ? 103.379 105.470 176.898 1.00 89.58 383 LYS D N 1
ATOM 11267 C CA . LYS D 1 374 ? 103.275 104.563 175.761 1.00 89.58 383 LYS D CA 1
ATOM 11268 C C . LYS D 1 374 ? 103.744 105.247 174.481 1.00 89.58 383 LYS D C 1
ATOM 11269 O O . LYS D 1 374 ? 103.983 106.454 174.464 1.00 89.58 383 LYS D O 1
ATOM 11275 N N . LYS D 1 375 ? 103.870 104.465 173.412 1.00 83.12 384 LYS D N 1
ATOM 11276 C CA . LYS D 1 375 ? 104.358 104.962 172.132 1.00 83.12 384 LYS D CA 1
ATOM 11277 C C . LYS D 1 375 ? 103.181 105.424 171.281 1.00 83.12 384 LYS D C 1
ATOM 11278 O O . LYS D 1 375 ? 102.336 104.613 170.890 1.00 83.12 384 LYS D O 1
ATOM 11284 N N . THR D 1 376 ? 103.130 106.723 170.997 1.00 80.22 385 THR D N 1
ATOM 11285 C CA . THR D 1 376 ? 102.110 107.274 170.122 1.00 80.22 385 THR D CA 1
ATOM 11286 C C . THR D 1 376 ? 102.493 107.051 168.660 1.00 80.22 385 THR D C 1
ATOM 11287 O O . THR D 1 376 ? 103.626 106.688 168.333 1.00 80.22 385 THR D O 1
ATOM 11291 N N . PHE D 1 377 ? 101.522 107.269 167.773 1.00 78.48 386 PHE D N 1
ATOM 11292 C CA . PHE D 1 377 ? 101.711 107.074 166.343 1.00 78.48 386 PHE D CA 1
ATOM 11293 C C . PHE D 1 377 ? 100.992 108.174 165.578 1.00 78.48 386 PHE D C 1
ATOM 11294 O O . PHE D 1 377 ? 100.009 108.746 166.057 1.00 78.48 386 PHE D O 1
ATOM 11302 N N . ASN D 1 378 ? 101.497 108.464 164.383 1.00 72.27 387 ASN D N 1
ATOM 11303 C CA . ASN D 1 378 ? 100.903 109.495 163.545 1.00 72.27 387 ASN D CA 1
ATOM 11304 C C . ASN D 1 378 ? 99.516 109.077 163.073 1.00 72.27 387 ASN D C 1
ATOM 11305 O O . ASN D 1 378 ? 99.242 107.897 162.837 1.00 72.27 387 ASN D O 1
ATOM 11310 N N . SER D 1 379 ? 98.639 110.065 162.935 1.00 72.95 388 SER D N 1
ATOM 11311 C CA . SER D 1 379 ? 97.302 109.851 162.406 1.00 72.95 388 SER D CA 1
ATOM 11312 C C . SER D 1 379 ? 97.318 109.954 160.887 1.00 72.95 388 SER D C 1
ATOM 11313 O O . SER D 1 379 ? 98.182 110.611 160.299 1.00 72.95 388 SER D O 1
ATOM 11316 N N . VAL D 1 380 ? 96.351 109.289 160.251 1.00 71.35 389 VAL D N 1
ATOM 11317 C CA . VAL D 1 380 ? 96.207 109.401 158.806 1.00 71.35 389 VAL D CA 1
ATOM 11318 C C . VAL D 1 380 ? 95.833 110.834 158.465 1.00 71.35 389 VAL D C 1
ATOM 11319 O O . VAL D 1 380 ? 94.952 111.432 159.097 1.00 71.35 389 VAL D O 1
ATOM 11323 N N . SER D 1 381 ? 96.503 111.395 157.463 1.00 70.54 390 SER D N 1
ATOM 11324 C CA . SER D 1 381 ? 96.369 112.818 157.186 1.00 70.54 390 SER D CA 1
ATOM 11325 C C . SER D 1 381 ? 94.992 113.135 156.616 1.00 70.54 390 SER D C 1
ATOM 11326 O O . SER D 1 381 ? 94.544 112.514 155.645 1.00 70.54 390 SER D O 1
ATOM 11329 N N . LYS D 1 382 ? 94.325 114.119 157.226 1.00 72.30 391 LYS D N 1
ATOM 11330 C CA . LYS D 1 382 ? 93.079 114.626 156.664 1.00 72.30 391 LYS D CA 1
ATOM 11331 C C . LYS D 1 382 ? 93.304 115.195 155.273 1.00 72.30 391 LYS D C 1
ATOM 11332 O O . LYS D 1 382 ? 92.420 115.107 154.413 1.00 72.30 391 LYS D O 1
ATOM 11338 N N . ILE D 1 383 ? 94.482 115.776 155.036 1.00 69.93 392 ILE D N 1
ATOM 11339 C CA . ILE D 1 383 ? 94.817 116.280 153.708 1.00 69.93 392 ILE D CA 1
ATOM 11340 C C . ILE D 1 383 ? 94.812 115.140 152.699 1.00 69.93 392 ILE D C 1
ATOM 11341 O O . ILE D 1 383 ? 94.258 115.264 151.602 1.00 69.93 392 ILE D O 1
ATOM 11346 N N . ASP D 1 384 ? 95.430 114.009 153.055 1.00 69.68 393 ASP D N 1
ATOM 11347 C CA . ASP D 1 384 ? 95.418 112.851 152.166 1.00 69.68 393 ASP D CA 1
ATOM 11348 C C . ASP D 1 384 ? 94.001 112.341 151.950 1.00 69.68 393 ASP D C 1
ATOM 11349 O O . ASP D 1 384 ? 93.610 112.030 150.817 1.00 69.68 393 ASP D O 1
ATOM 11354 N N . ARG D 1 385 ? 93.217 112.245 153.028 1.00 71.63 394 ARG D N 1
ATOM 11355 C CA . ARG D 1 385 ? 91.867 111.702 152.910 1.00 71.63 394 ARG D CA 1
ATOM 11356 C C . ARG D 1 385 ? 91.002 112.568 152.004 1.00 71.63 394 ARG D C 1
ATOM 11357 O O . ARG D 1 385 ? 90.205 112.049 151.214 1.00 71.63 394 ARG D O 1
ATOM 11365 N N . LEU D 1 386 ? 91.146 113.890 152.100 1.00 71.48 395 LEU D N 1
ATOM 11366 C CA . LEU D 1 386 ? 90.388 114.773 151.221 1.00 71.48 395 LEU D CA 1
ATOM 11367 C C . LEU D 1 386 ? 90.916 114.718 149.792 1.00 71.48 395 LEU D C 1
ATOM 11368 O O . LEU D 1 386 ? 90.131 114.636 148.840 1.00 71.48 395 LEU D O 1
ATOM 11373 N N . SER D 1 387 ? 92.242 114.749 149.624 1.00 68.44 396 SER D N 1
ATOM 11374 C CA . SER D 1 387 ? 92.828 114.797 148.289 1.00 68.44 396 SER D CA 1
ATOM 11375 C C . SER D 1 387 ? 92.512 113.546 147.487 1.00 68.44 396 SER D C 1
ATOM 11376 O O . SER D 1 387 ? 92.337 113.633 146.266 1.00 68.44 396 SER D O 1
ATOM 11379 N N . ARG D 1 388 ? 92.405 112.390 148.157 1.00 68.45 397 ARG D N 1
ATOM 11380 C CA . ARG D 1 388 ? 92.127 111.132 147.467 1.00 68.45 397 ARG D CA 1
ATOM 11381 C C . ARG D 1 388 ? 90.857 111.201 146.628 1.00 68.45 397 ARG D C 1
ATOM 11382 O O . ARG D 1 388 ? 90.761 110.523 145.598 1.00 68.45 397 ARG D O 1
ATOM 11390 N N . ILE D 1 389 ? 89.882 112.008 147.046 1.00 69.63 398 ILE D N 1
ATOM 11391 C CA . ILE D 1 389 ? 88.617 112.153 146.329 1.00 69.63 398 ILE D CA 1
ATOM 11392 C C . ILE D 1 389 ? 88.616 113.460 145.544 1.00 69.63 398 ILE D C 1
ATOM 11393 O O . ILE D 1 389 ? 87.993 113.552 144.481 1.00 69.63 398 ILE D O 1
ATOM 11398 N N . ALA D 1 390 ? 89.312 114.480 146.054 1.00 68.03 399 ALA D N 1
ATOM 11399 C CA . ALA D 1 390 ? 89.280 115.786 145.404 1.00 68.03 399 ALA D CA 1
ATOM 11400 C C . ALA D 1 390 ? 90.033 115.772 144.079 1.00 68.03 399 ALA D C 1
ATOM 11401 O O . ALA D 1 390 ? 89.522 116.252 143.061 1.00 68.03 399 ALA D O 1
ATOM 11403 N N . PHE D 1 391 ? 91.260 115.233 144.071 1.00 66.55 400 PHE D N 1
ATOM 11404 C CA . PHE D 1 391 ? 92.089 115.331 142.870 1.00 66.55 400 PHE D CA 1
ATOM 11405 C C . PHE D 1 391 ? 91.506 114.559 141.691 1.00 66.55 400 PHE D C 1
ATOM 11406 O O . PHE D 1 391 ? 91.392 115.142 140.597 1.00 66.55 400 PHE D O 1
ATOM 11414 N N . PRO D 1 392 ? 91.136 113.275 141.816 1.00 67.92 401 PRO D N 1
ATOM 11415 C CA . PRO D 1 392 ? 90.537 112.589 140.657 1.00 67.92 401 PRO D CA 1
ATOM 11416 C C . PRO D 1 392 ? 89.242 113.222 140.183 1.00 67.92 401 PRO D C 1
ATOM 11417 O O . PRO D 1 392 ? 88.995 113.286 138.974 1.00 67.92 401 PRO D O 1
ATOM 11421 N N . LEU D 1 393 ? 88.411 113.702 141.109 1.00 69.24 402 LEU D N 1
ATOM 11422 C CA . LEU D 1 393 ? 87.150 114.328 140.727 1.00 69.24 402 LEU D CA 1
ATOM 11423 C C . LEU D 1 393 ? 87.393 115.593 139.911 1.00 69.24 402 LEU D C 1
ATOM 11424 O O . LEU D 1 393 ? 86.766 115.806 138.865 1.00 69.24 402 LEU D O 1
ATOM 11429 N N . LEU D 1 394 ? 88.320 116.436 140.368 1.00 67.81 403 LEU D N 1
ATOM 11430 C CA . LEU D 1 394 ? 88.619 117.664 139.642 1.00 67.81 403 LEU D CA 1
ATOM 11431 C C . LEU D 1 394 ? 89.258 117.365 138.293 1.00 67.81 403 LEU D C 1
ATOM 11432 O O . LEU D 1 394 ? 88.958 118.038 137.300 1.00 67.81 403 LEU D O 1
ATOM 11437 N N . PHE D 1 395 ? 90.141 116.365 138.231 1.00 65.28 404 PHE D N 1
ATOM 11438 C CA . PHE D 1 395 ? 90.749 116.019 136.951 1.00 65.28 404 PHE D CA 1
ATOM 11439 C C . PHE D 1 395 ? 89.706 115.490 135.972 1.00 65.28 404 PHE D C 1
ATOM 11440 O O . PHE D 1 395 ? 89.745 115.811 134.778 1.00 65.28 404 PHE D O 1
ATOM 11448 N N . GLY D 1 396 ? 88.762 114.682 136.459 1.00 67.93 405 GLY D N 1
ATOM 11449 C CA . GLY D 1 396 ? 87.693 114.208 135.596 1.00 67.93 405 GLY D CA 1
ATOM 11450 C C . GLY D 1 396 ? 86.808 115.332 135.095 1.00 67.93 405 GLY D C 1
ATOM 11451 O O . GLY D 1 396 ? 86.410 115.349 133.927 1.00 67.93 405 GLY D O 1
ATOM 11452 N N . ILE D 1 397 ? 86.485 116.287 135.972 1.00 67.52 406 ILE D N 1
ATOM 11453 C CA . ILE D 1 397 ? 85.688 117.436 135.548 1.00 67.52 406 ILE D CA 1
ATOM 11454 C C . ILE D 1 397 ? 86.441 118.241 134.495 1.00 67.52 406 ILE D C 1
ATOM 11455 O O . ILE D 1 397 ? 85.855 118.699 133.504 1.00 67.52 406 ILE D O 1
ATOM 11460 N N . PHE D 1 398 ? 87.745 118.441 134.701 1.00 66.37 407 PHE D N 1
ATOM 11461 C CA . PHE D 1 398 ? 88.540 119.165 133.717 1.00 66.37 407 PHE D CA 1
ATOM 11462 C C . PHE D 1 398 ? 88.551 118.444 132.378 1.00 66.37 407 PHE D C 1
ATOM 11463 O O . PHE D 1 398 ? 88.440 119.080 131.326 1.00 66.37 407 PHE D O 1
ATOM 11471 N N . ASN D 1 399 ? 88.705 117.118 132.395 1.00 66.95 408 ASN D N 1
ATOM 11472 C CA . ASN D 1 399 ? 88.681 116.361 131.147 1.00 66.95 408 ASN D CA 1
ATOM 11473 C C . ASN D 1 399 ? 87.335 116.501 130.450 1.00 66.95 408 ASN D C 1
ATOM 11474 O O . ASN D 1 399 ? 87.278 116.697 129.228 1.00 66.95 408 ASN D O 1
ATOM 11479 N N . LEU D 1 400 ? 86.242 116.409 131.213 1.00 68.40 409 LEU D N 1
ATOM 11480 C CA . LEU D 1 400 ? 84.911 116.577 130.639 1.00 68.40 409 LEU D CA 1
ATOM 11481 C C . LEU D 1 400 ? 84.779 117.928 129.952 1.00 68.40 409 LEU D C 1
ATOM 11482 O O . LEU D 1 400 ? 84.390 118.008 128.780 1.00 68.40 409 LEU D O 1
ATOM 11487 N N . VAL D 1 401 ? 85.121 119.004 130.665 1.00 68.91 410 VAL D N 1
ATOM 11488 C CA . VAL D 1 401 ? 84.952 120.342 130.106 1.00 68.91 410 VAL D CA 1
ATOM 11489 C C . VAL D 1 401 ? 85.864 120.538 128.901 1.00 68.91 410 VAL D C 1
ATOM 11490 O O . VAL D 1 401 ? 85.445 121.090 127.879 1.00 68.91 410 VAL D O 1
ATOM 11494 N N . TYR D 1 402 ? 87.116 120.082 128.993 1.00 66.26 411 TYR D N 1
ATOM 11495 C CA . TYR D 1 402 ? 88.068 120.266 127.902 1.00 66.26 411 TYR D CA 1
ATOM 11496 C C . TYR D 1 402 ? 87.605 119.560 126.634 1.00 66.26 411 TYR D C 1
ATOM 11497 O O . TYR D 1 402 ? 87.581 120.157 125.548 1.00 66.26 411 TYR D O 1
ATOM 11506 N N . TRP D 1 403 ? 87.239 118.281 126.747 1.00 67.53 412 TRP D N 1
ATOM 11507 C CA . TRP D 1 403 ? 86.839 117.545 125.555 1.00 67.53 412 TRP D CA 1
ATOM 11508 C C . TRP D 1 403 ? 85.519 118.065 125.004 1.00 67.53 412 TRP D C 1
ATOM 11509 O O . TRP D 1 403 ? 85.370 118.209 123.785 1.00 67.53 412 TRP D O 1
ATOM 11520 N N . ALA D 1 404 ? 84.555 118.379 125.876 1.00 68.88 413 ALA D N 1
ATOM 11521 C CA . ALA D 1 404 ? 83.299 118.945 125.397 1.00 68.88 413 ALA D CA 1
ATOM 11522 C C . ALA D 1 404 ? 83.514 120.296 124.727 1.00 68.88 413 ALA D C 1
ATOM 11523 O O . ALA D 1 404 ? 82.767 120.660 123.814 1.00 68.88 413 ALA D O 1
ATOM 11525 N N . THR D 1 405 ? 84.520 121.053 125.167 1.00 70.71 414 THR D N 1
ATOM 11526 C CA . THR D 1 405 ? 84.800 122.344 124.553 1.00 70.71 414 THR D CA 1
ATOM 11527 C C . THR D 1 405 ? 85.436 122.175 123.180 1.00 70.71 414 THR D C 1
ATOM 11528 O O . THR D 1 405 ? 85.043 122.845 122.218 1.00 70.71 414 THR D O 1
ATOM 11532 N N . TYR D 1 406 ? 86.416 121.275 123.066 1.00 70.32 415 TYR D N 1
ATOM 11533 C CA . TYR D 1 406 ? 87.266 121.237 121.881 1.00 70.32 415 TYR D CA 1
ATOM 11534 C C . TYR D 1 406 ? 86.838 120.229 120.821 1.00 70.32 415 TYR D C 1
ATOM 11535 O O . TYR D 1 406 ? 87.279 120.355 119.674 1.00 70.32 415 TYR D O 1
ATOM 11544 N N . LEU D 1 407 ? 85.998 119.245 121.148 1.00 71.44 416 LEU D N 1
ATOM 11545 C CA . LEU D 1 407 ? 85.647 118.232 120.158 1.00 71.44 416 LEU D CA 1
ATOM 11546 C C . LEU D 1 407 ? 84.587 118.743 119.188 1.00 71.44 416 LEU D C 1
ATOM 11547 O O . LEU D 1 407 ? 84.818 118.807 117.976 1.00 71.44 416 LEU D O 1
ATOM 11552 N N . ASN D 1 408 ? 83.415 119.114 119.706 1.00 78.81 417 ASN D N 1
ATOM 11553 C CA . ASN D 1 408 ? 82.311 119.583 118.862 1.00 78.81 417 ASN D CA 1
ATOM 11554 C C . ASN D 1 408 ? 82.572 121.034 118.449 1.00 78.81 417 ASN D C 1
ATOM 11555 O O . ASN D 1 408 ? 81.922 121.982 118.896 1.00 78.81 417 ASN D O 1
ATOM 11560 N N . ARG D 1 409 ? 83.552 121.190 117.563 1.00 78.88 418 ARG D N 1
ATOM 11561 C CA . ARG D 1 409 ? 83.955 122.501 117.064 1.00 78.88 418 ARG D CA 1
ATOM 11562 C C . ARG D 1 409 ? 84.303 122.409 115.583 1.00 78.88 418 ARG D C 1
ATOM 11563 O O . ARG D 1 409 ? 84.313 123.412 114.869 1.00 78.88 418 ARG D O 1
ATOM 11571 N N . GLY E 2 1 ? 128.876 94.972 57.099 1.00 79.77 7 GLY E N 1
ATOM 11572 C CA . GLY E 2 1 ? 128.581 96.149 56.304 1.00 79.77 7 GLY E CA 1
ATOM 11573 C C . GLY E 2 1 ? 129.659 97.210 56.405 1.00 79.77 7 GLY E C 1
ATOM 11574 O O . GLY E 2 1 ? 130.224 97.435 57.474 1.00 79.77 7 GLY E O 1
ATOM 11575 N N . ASN E 2 2 ? 129.944 97.866 55.284 1.00 81.02 8 ASN E N 1
ATOM 11576 C CA . ASN E 2 2 ? 130.964 98.900 55.262 1.00 81.02 8 ASN E CA 1
ATOM 11577 C C . ASN E 2 2 ? 130.499 100.131 56.037 1.00 81.02 8 ASN E C 1
ATOM 11578 O O . ASN E 2 2 ? 129.301 100.375 56.214 1.00 81.02 8 ASN E O 1
ATOM 11583 N N . MET E 2 3 ? 131.477 100.908 56.507 1.00 76.13 9 MET E N 1
ATOM 11584 C CA . MET E 2 3 ? 131.176 102.107 57.283 1.00 76.13 9 MET E CA 1
ATOM 11585 C C . MET E 2 3 ? 130.354 103.094 56.464 1.00 76.13 9 MET E C 1
ATOM 11586 O O . MET E 2 3 ? 129.330 103.608 56.931 1.00 76.13 9 MET E O 1
ATOM 11591 N N . SER E 2 4 ? 130.789 103.368 55.232 1.00 78.96 10 SER E N 1
ATOM 11592 C CA . SER E 2 4 ? 130.070 104.315 54.387 1.00 78.96 10 SER E CA 1
ATOM 11593 C C . SER E 2 4 ? 128.678 103.802 54.045 1.00 78.96 10 SER E C 1
ATOM 11594 O O . SER E 2 4 ? 127.713 104.575 54.017 1.00 78.96 10 SER E O 1
ATOM 11597 N N . PHE E 2 5 ? 128.553 102.501 53.776 1.00 77.78 11 PHE E N 1
ATOM 11598 C CA . PHE E 2 5 ? 127.247 101.944 53.442 1.00 77.78 11 PHE E CA 1
ATOM 11599 C C . PHE E 2 5 ? 126.285 102.053 54.619 1.00 77.78 11 PHE E C 1
ATOM 11600 O O . PHE E 2 5 ? 125.118 102.420 54.444 1.00 77.78 11 PHE E O 1
ATOM 11608 N N . VAL E 2 6 ? 126.760 101.752 55.829 1.00 72.94 12 VAL E N 1
ATOM 11609 C CA . VAL E 2 6 ? 125.903 101.865 57.005 1.00 72.94 12 VAL E CA 1
ATOM 11610 C C . VAL E 2 6 ? 125.543 103.324 57.262 1.00 72.94 12 VAL E C 1
ATOM 11611 O O . VAL E 2 6 ? 124.416 103.637 57.667 1.00 72.94 12 VAL E O 1
ATOM 11615 N N . LYS E 2 7 ? 126.490 104.237 57.034 1.00 74.29 13 LYS E N 1
ATOM 11616 C CA . LYS E 2 7 ? 126.207 105.659 57.195 1.00 74.29 13 LYS E CA 1
ATOM 11617 C C . LYS E 2 7 ? 125.107 106.107 56.239 1.00 74.29 13 LYS E C 1
ATOM 11618 O O . LYS E 2 7 ? 124.160 106.797 56.638 1.00 74.29 13 LYS E O 1
ATOM 11624 N N . GLU E 2 8 ? 125.212 105.706 54.970 1.00 77.60 14 GLU E N 1
ATOM 11625 C CA . GLU E 2 8 ? 124.187 106.056 53.994 1.00 77.60 14 GLU E CA 1
ATOM 11626 C C . GLU E 2 8 ? 122.846 105.434 54.356 1.00 77.60 14 GLU E C 1
ATOM 11627 O O . GLU E 2 8 ? 121.799 106.069 54.195 1.00 77.60 14 GLU E O 1
ATOM 11633 N N . THR E 2 9 ? 122.854 104.192 54.844 1.00 72.39 15 THR E N 1
ATOM 11634 C CA . THR E 2 9 ? 121.604 103.538 55.219 1.00 72.39 15 THR E CA 1
ATOM 11635 C C . THR E 2 9 ? 120.920 104.276 56.363 1.00 72.39 15 THR E C 1
ATOM 11636 O O . THR E 2 9 ? 119.711 104.532 56.318 1.00 72.39 15 THR E O 1
ATOM 11640 N N . VAL E 2 10 ? 121.681 104.635 57.399 1.00 69.62 16 VAL E N 1
ATOM 11641 C CA . VAL E 2 10 ? 121.090 105.330 58.539 1.00 69.62 16 VAL E CA 1
ATOM 11642 C C . VAL E 2 10 ? 120.600 106.713 58.123 1.00 69.62 16 VAL E C 1
ATOM 11643 O O . VAL E 2 10 ? 119.536 107.169 58.566 1.00 69.62 16 VAL E O 1
ATOM 11647 N N . ASP E 2 11 ? 121.362 107.402 57.269 1.00 74.15 17 ASP E N 1
ATOM 11648 C CA . ASP E 2 11 ? 120.922 108.705 56.783 1.00 74.15 17 ASP E CA 1
ATOM 11649 C C . ASP E 2 11 ? 119.630 108.581 55.986 1.00 74.15 17 ASP E C 1
ATOM 11650 O O . ASP E 2 11 ? 118.723 109.407 56.131 1.00 74.15 17 ASP E O 1
ATOM 11655 N N . LYS E 2 12 ? 119.524 107.550 55.144 1.00 73.90 18 LYS E N 1
ATOM 11656 C CA . LYS E 2 12 ? 118.294 107.329 54.390 1.00 73.90 18 LYS E CA 1
ATOM 11657 C C . LYS E 2 12 ? 117.124 107.047 55.321 1.00 73.90 18 LYS E C 1
ATOM 11658 O O . LYS E 2 12 ? 116.011 107.540 55.100 1.00 73.90 18 LYS E O 1
ATOM 11664 N N . LEU E 2 13 ? 117.353 106.246 56.364 1.00 68.61 19 LEU E N 1
ATOM 11665 C CA . LEU E 2 13 ? 116.281 105.942 57.306 1.00 68.61 19 LEU E CA 1
ATOM 11666 C C . LEU E 2 13 ? 115.804 107.200 58.020 1.00 68.61 19 LEU E C 1
ATOM 11667 O O . LEU E 2 13 ? 114.597 107.394 58.208 1.00 68.61 19 LEU E O 1
ATOM 11672 N N . LEU E 2 14 ? 116.733 108.067 58.420 1.00 68.90 20 LEU E N 1
ATOM 11673 C CA . LEU E 2 14 ? 116.382 109.249 59.199 1.00 68.90 20 LEU E CA 1
ATOM 11674 C C . LEU E 2 14 ? 115.998 110.457 58.350 1.00 68.90 20 LEU E C 1
ATOM 11675 O O . LEU E 2 14 ? 115.549 111.462 58.911 1.00 68.90 20 LEU E O 1
ATOM 11680 N N . LYS E 2 15 ? 116.154 110.395 57.028 1.00 73.58 21 LYS E N 1
ATOM 11681 C CA . LYS E 2 15 ? 115.740 111.499 56.171 1.00 73.58 21 LYS E CA 1
ATOM 11682 C C . LYS E 2 15 ? 114.237 111.436 55.932 1.00 73.58 21 LYS E C 1
ATOM 11683 O O . LYS E 2 15 ? 113.706 110.396 55.529 1.00 73.58 21 LYS E O 1
ATOM 11689 N N . GLY E 2 16 ? 113.555 112.552 56.175 1.00 73.24 22 GLY E N 1
ATOM 11690 C CA . GLY E 2 16 ? 112.115 112.583 56.029 1.00 73.24 22 GLY E CA 1
ATOM 11691 C C . GLY E 2 16 ? 111.364 111.821 57.094 1.00 73.24 22 GLY E C 1
ATOM 11692 O O . GLY E 2 16 ? 110.209 111.447 56.877 1.00 73.24 22 GLY E O 1
ATOM 11693 N N . TYR E 2 17 ? 111.988 111.582 58.245 1.00 65.07 23 TYR E N 1
ATOM 11694 C CA . TYR E 2 17 ? 111.371 110.834 59.335 1.00 65.07 23 TYR E CA 1
ATOM 11695 C C . TYR E 2 17 ? 110.615 111.815 60.224 1.00 65.07 23 TYR E C 1
ATOM 11696 O O . TYR E 2 17 ? 111.223 112.679 60.864 1.00 65.07 23 TYR E O 1
ATOM 11705 N N . ASP E 2 18 ? 109.291 111.681 60.264 1.00 67.48 24 ASP E N 1
ATOM 11706 C CA . ASP E 2 18 ? 108.437 112.571 61.047 1.00 67.48 24 ASP E CA 1
ATOM 11707 C C . ASP E 2 18 ? 108.348 112.021 62.465 1.00 67.48 24 ASP E C 1
ATOM 11708 O O . ASP E 2 18 ? 107.603 111.077 62.735 1.00 67.48 24 ASP E O 1
ATOM 11713 N N . ILE E 2 19 ? 109.120 112.615 63.378 1.00 64.76 25 ILE E N 1
ATOM 11714 C CA . ILE E 2 19 ? 109.113 112.171 64.766 1.00 64.76 25 ILE E CA 1
ATOM 11715 C C . ILE E 2 19 ? 107.778 112.451 65.444 1.00 64.76 25 ILE E C 1
ATOM 11716 O O . ILE E 2 19 ? 107.422 111.760 66.405 1.00 64.76 25 ILE E O 1
ATOM 11721 N N . ARG E 2 20 ? 107.028 113.449 64.973 1.00 67.44 26 ARG E N 1
ATOM 11722 C CA . ARG E 2 20 ? 105.768 113.805 65.616 1.00 67.44 26 ARG E CA 1
ATOM 11723 C C . ARG E 2 20 ? 104.715 112.711 65.488 1.00 67.44 26 ARG E C 1
ATOM 11724 O O . ARG E 2 20 ? 103.776 112.681 66.291 1.00 67.44 26 ARG E O 1
ATOM 11732 N N . LEU E 2 21 ? 104.848 111.818 64.510 1.00 67.21 27 LEU E N 1
ATOM 11733 C CA . LEU E 2 21 ? 103.865 110.776 64.248 1.00 67.21 27 LEU E CA 1
ATOM 11734 C C . LEU E 2 21 ? 104.350 109.440 64.794 1.00 67.21 27 LEU E C 1
ATOM 11735 O O . LEU E 2 21 ? 105.535 109.110 64.702 1.00 67.21 27 LEU E O 1
ATOM 11740 N N . ARG E 2 22 ? 103.420 108.674 65.358 1.00 62.82 28 ARG E N 1
ATOM 11741 C CA . ARG E 2 22 ? 103.735 107.357 65.878 1.00 62.82 28 ARG E CA 1
ATOM 11742 C C . ARG E 2 22 ? 103.963 106.387 64.715 1.00 62.82 28 ARG E C 1
ATOM 11743 O O . ARG E 2 22 ? 103.626 106.700 63.571 1.00 62.82 28 ARG E O 1
ATOM 11751 N N . PRO E 2 23 ? 104.566 105.215 64.978 1.00 63.28 29 PRO E N 1
ATOM 11752 C CA . PRO E 2 23 ? 105.068 104.376 63.870 1.00 63.28 29 PRO E CA 1
ATOM 11753 C C . PRO E 2 23 ? 104.024 103.980 62.842 1.00 63.28 29 PRO E C 1
ATOM 11754 O O . PRO E 2 23 ? 104.358 103.869 61.655 1.00 63.28 29 PRO E O 1
ATOM 11758 N N . ASP E 2 24 ? 102.774 103.757 63.254 1.00 67.00 30 ASP E N 1
ATOM 11759 C CA . ASP E 2 24 ? 101.657 103.530 62.333 1.00 67.00 30 ASP E CA 1
ATOM 11760 C C . ASP E 2 24 ? 100.569 104.526 62.725 1.00 67.00 30 ASP E C 1
ATOM 11761 O O . ASP E 2 24 ? 99.628 104.196 63.447 1.00 67.00 30 ASP E O 1
ATOM 11766 N N . PHE E 2 25 ? 100.694 105.752 62.214 1.00 68.04 31 PHE E N 1
ATOM 11767 C CA . PHE E 2 25 ? 99.815 106.830 62.652 1.00 68.04 31 PHE E CA 1
ATOM 11768 C C . PHE E 2 25 ? 98.419 106.698 62.060 1.00 68.04 31 PHE E C 1
ATOM 11769 O O . PHE E 2 25 ? 97.445 107.156 62.667 1.00 68.04 31 PHE E O 1
ATOM 11777 N N . GLY E 2 26 ? 98.299 106.084 60.887 1.00 70.24 32 GLY E N 1
ATOM 11778 C CA . GLY E 2 26 ? 97.019 105.985 60.219 1.00 70.24 32 GLY E CA 1
ATOM 11779 C C . GLY E 2 26 ? 96.003 105.121 60.938 1.00 70.24 32 GLY E C 1
ATOM 11780 O O . GLY E 2 26 ? 95.013 105.638 61.463 1.00 70.24 32 GLY E O 1
ATOM 11781 N N . GLY E 2 27 ? 96.248 103.809 60.981 1.00 68.54 33 GLY E N 1
ATOM 11782 C CA . GLY E 2 27 ? 95.260 102.850 61.418 1.00 68.54 33 GLY E CA 1
ATOM 11783 C C . GLY E 2 27 ? 95.602 102.132 62.712 1.00 68.54 33 GLY E C 1
ATOM 11784 O O . GLY E 2 27 ? 95.382 102.667 63.803 1.00 68.54 33 GLY E O 1
ATOM 11785 N N . PRO E 2 28 ? 96.136 100.911 62.626 1.00 66.45 34 PRO E N 1
ATOM 11786 C CA . PRO E 2 28 ? 96.092 100.020 63.784 1.00 66.45 34 PRO E CA 1
ATOM 11787 C C . PRO E 2 28 ? 96.987 100.525 64.895 1.00 66.45 34 PRO E C 1
ATOM 11788 O O . PRO E 2 28 ? 97.943 101.285 64.648 1.00 66.45 34 PRO E O 1
ATOM 11792 N N . PRO E 2 29 ? 96.720 100.135 66.146 1.00 61.91 35 PRO E N 1
ATOM 11793 C CA . PRO E 2 29 ? 97.644 100.497 67.226 1.00 61.91 35 PRO E CA 1
ATOM 11794 C C . PRO E 2 29 ? 98.990 99.812 67.065 1.00 61.91 35 PRO E C 1
ATOM 11795 O O . PRO E 2 29 ? 99.092 98.696 66.551 1.00 61.91 35 PRO E O 1
ATOM 11799 N N . VAL E 2 30 ? 100.030 100.502 67.520 1.00 60.24 36 VAL E N 1
ATOM 11800 C CA . VAL E 2 30 ? 101.367 99.922 67.583 1.00 60.24 36 VAL E CA 1
ATOM 11801 C C . VAL E 2 30 ? 101.495 99.127 68.876 1.00 60.24 36 VAL E C 1
ATOM 11802 O O . VAL E 2 30 ? 101.069 99.580 69.947 1.00 60.24 36 VAL E O 1
ATOM 11806 N N . CYS E 2 31 ? 102.063 97.928 68.776 1.00 61.11 37 CYS E N 1
ATOM 11807 C CA . CYS E 2 31 ? 102.245 97.051 69.925 1.00 61.11 37 CYS E CA 1
ATOM 11808 C C . CYS E 2 31 ? 103.607 97.309 70.554 1.00 61.11 37 CYS E C 1
ATOM 11809 O O . CYS E 2 31 ? 104.625 97.330 69.854 1.00 61.11 37 CYS E O 1
ATOM 11812 N N . VAL E 2 32 ? 103.619 97.503 71.871 1.00 55.89 38 VAL E N 1
ATOM 11813 C CA . VAL E 2 32 ? 104.832 97.773 72.634 1.00 55.89 38 VAL E CA 1
ATOM 11814 C C . VAL E 2 32 ? 104.974 96.672 73.675 1.00 55.89 38 VAL E C 1
ATOM 11815 O O . VAL E 2 32 ? 104.172 96.585 74.614 1.00 55.89 38 VAL E O 1
ATOM 11819 N N . GLY E 2 33 ? 105.990 95.832 73.508 1.00 54.44 39 GLY E N 1
ATOM 11820 C CA . GLY E 2 33 ? 106.357 94.879 74.534 1.00 54.44 39 GLY E CA 1
ATOM 11821 C C . GLY E 2 33 ? 107.331 95.516 75.506 1.00 54.44 39 GLY E C 1
ATOM 11822 O O . GLY E 2 33 ? 108.110 96.383 75.135 1.00 54.44 39 GLY E O 1
ATOM 11823 N N . MET E 2 34 ? 107.264 95.095 76.766 1.00 53.95 40 MET E N 1
ATOM 11824 C CA . MET E 2 34 ? 108.121 95.659 77.801 1.00 53.95 40 MET E CA 1
ATOM 11825 C C . MET E 2 34 ? 108.731 94.568 78.662 1.00 53.95 40 MET E C 1
ATOM 11826 O O . MET E 2 34 ? 108.074 93.573 78.983 1.00 53.95 40 MET E O 1
ATOM 11831 N N . ASN E 2 35 ? 109.999 94.768 79.019 1.00 53.92 41 ASN E N 1
ATOM 11832 C CA A ASN E 2 35 ? 110.745 93.894 79.916 0.50 53.92 41 ASN E CA 1
ATOM 11833 C CA B ASN E 2 35 ? 110.655 93.901 79.981 0.50 53.92 41 ASN E CA 1
ATOM 11834 C C . ASN E 2 35 ? 111.476 94.755 80.935 1.00 53.92 41 ASN E C 1
ATOM 11835 O O . ASN E 2 35 ? 111.860 95.888 80.631 1.00 53.92 41 ASN E O 1
ATOM 11844 N N . ILE E 2 36 ? 111.683 94.211 82.130 1.00 52.60 42 ILE E N 1
ATOM 11845 C CA . ILE E 2 36 ? 112.371 94.908 83.208 1.00 52.60 42 ILE E CA 1
ATOM 11846 C C . ILE E 2 36 ? 113.387 93.961 83.825 1.00 52.60 42 ILE E C 1
ATOM 11847 O O . ILE E 2 36 ? 113.102 92.776 84.029 1.00 52.60 42 ILE E O 1
ATOM 11852 N N . ASP E 2 37 ? 114.578 94.483 84.105 1.00 53.79 43 ASP E N 1
ATOM 11853 C CA . ASP E 2 37 ? 115.586 93.789 84.902 1.00 53.79 43 ASP E CA 1
ATOM 11854 C C . ASP E 2 37 ? 115.805 94.609 86.165 1.00 53.79 43 ASP E C 1
ATOM 11855 O O . ASP E 2 37 ? 116.352 95.714 86.103 1.00 53.79 43 ASP E O 1
ATOM 11860 N N . ILE E 2 38 ? 115.376 94.074 87.304 1.00 53.91 44 ILE E N 1
ATOM 11861 C CA . ILE E 2 38 ? 115.400 94.810 88.564 1.00 53.91 44 ILE E CA 1
ATOM 11862 C C . ILE E 2 38 ? 116.828 94.778 89.099 1.00 53.91 44 ILE E C 1
ATOM 11863 O O . ILE E 2 38 ? 117.310 93.732 89.539 1.00 53.91 44 ILE E O 1
ATOM 11868 N N . ALA E 2 39 ? 117.511 95.924 89.061 1.00 53.09 45 ALA E N 1
ATOM 11869 C CA . ALA E 2 39 ? 118.873 95.978 89.577 1.00 53.09 45 ALA E CA 1
ATOM 11870 C C . ALA E 2 39 ? 118.887 95.951 91.100 1.00 53.09 45 ALA E C 1
ATOM 11871 O O . ALA E 2 39 ? 119.723 95.270 91.704 1.00 53.09 45 ALA E O 1
ATOM 11873 N N . SER E 2 40 ? 117.970 96.676 91.739 1.00 54.95 46 SER E N 1
ATOM 11874 C CA . SER E 2 40 ? 117.944 96.729 93.194 1.00 54.95 46 SER E CA 1
ATOM 11875 C C . SER E 2 40 ? 116.691 97.451 93.666 1.00 54.95 46 SER E C 1
ATOM 11876 O O . SER E 2 40 ? 116.126 98.280 92.946 1.00 54.95 46 SER E O 1
ATOM 11879 N N . ILE E 2 41 ? 116.267 97.115 94.883 1.00 57.28 47 ILE E N 1
ATOM 11880 C CA . ILE E 2 41 ? 115.305 97.892 95.656 1.00 57.28 47 ILE E CA 1
ATOM 11881 C C . ILE E 2 41 ? 116.025 98.337 96.920 1.00 57.28 47 ILE E C 1
ATOM 11882 O O . ILE E 2 41 ? 116.586 97.503 97.640 1.00 57.28 47 ILE E O 1
ATOM 11887 N N . ASP E 2 42 ? 116.009 99.643 97.192 1.00 64.31 48 ASP E N 1
ATOM 11888 C CA . ASP E 2 42 ? 116.965 100.245 98.114 1.00 64.31 48 ASP E CA 1
ATOM 11889 C C . ASP E 2 42 ? 116.342 100.692 99.431 1.00 64.31 48 ASP E C 1
ATOM 11890 O O . ASP E 2 42 ? 116.765 100.226 100.492 1.00 64.31 48 ASP E O 1
ATOM 11895 N N . MET E 2 43 ? 115.343 101.577 99.397 1.00 63.32 49 MET E N 1
ATOM 11896 C CA . MET E 2 43 ? 114.866 102.280 100.592 1.00 63.32 49 MET E CA 1
ATOM 11897 C C . MET E 2 43 ? 113.348 102.173 100.683 1.00 63.32 49 MET E C 1
ATOM 11898 O O . MET E 2 43 ? 112.633 103.079 100.250 1.00 63.32 49 MET E O 1
ATOM 11903 N N . VAL E 2 44 ? 112.862 101.089 101.280 1.00 60.49 50 VAL E N 1
ATOM 11904 C CA . VAL E 2 44 ? 111.438 100.936 101.559 1.00 60.49 50 VAL E CA 1
ATOM 11905 C C . VAL E 2 44 ? 111.147 101.704 102.845 1.00 60.49 50 VAL E C 1
ATOM 11906 O O . VAL E 2 44 ? 111.478 101.244 103.940 1.00 60.49 50 VAL E O 1
ATOM 11910 N N . SER E 2 45 ? 110.525 102.873 102.711 1.00 62.92 51 SER E N 1
ATOM 11911 C CA . SER E 2 45 ? 110.372 103.826 103.803 1.00 62.92 51 SER E CA 1
ATOM 11912 C C . SER E 2 45 ? 108.916 103.905 104.237 1.00 62.92 51 SER E C 1
ATOM 11913 O O . SER E 2 45 ? 108.030 104.154 103.413 1.00 62.92 51 SER E O 1
ATOM 11916 N N . GLU E 2 46 ? 108.676 103.690 105.532 1.00 64.20 52 GLU E N 1
ATOM 11917 C CA . GLU E 2 46 ? 107.353 103.923 106.098 1.00 64.20 52 GLU E CA 1
ATOM 11918 C C . GLU E 2 46 ? 107.086 105.406 106.313 1.00 64.20 52 GLU E C 1
ATOM 11919 O O . GLU E 2 46 ? 105.940 105.849 106.188 1.00 64.20 52 GLU E O 1
ATOM 11925 N N . VAL E 2 47 ? 108.125 106.179 106.640 1.00 64.92 53 VAL E N 1
ATOM 11926 C CA . VAL E 2 47 ? 107.947 107.607 106.889 1.00 64.92 53 VAL E CA 1
ATOM 11927 C C . VAL E 2 47 ? 107.491 108.312 105.618 1.00 64.92 53 VAL E C 1
ATOM 11928 O O . VAL E 2 47 ? 106.532 109.091 105.628 1.00 64.92 53 VAL E O 1
ATOM 11932 N N . ASN E 2 48 ? 108.173 108.046 104.505 1.00 63.32 54 ASN E N 1
ATOM 11933 C CA . ASN E 2 48 ? 107.828 108.640 103.221 1.00 63.32 54 ASN E CA 1
ATOM 11934 C C . ASN E 2 48 ? 106.798 107.833 102.441 1.00 63.32 54 ASN E C 1
ATOM 11935 O O . ASN E 2 48 ? 106.259 108.345 101.455 1.00 63.32 54 ASN E O 1
ATOM 11940 N N . MET E 2 49 ? 106.506 106.599 102.861 1.00 62.79 55 MET E N 1
ATOM 11941 C CA . MET E 2 49 ? 105.524 105.740 102.195 1.00 62.79 55 MET E CA 1
ATOM 11942 C C . MET E 2 49 ? 105.872 105.541 100.720 1.00 62.79 55 MET E C 1
ATOM 11943 O O . MET E 2 49 ? 105.025 105.665 99.833 1.00 62.79 55 MET E O 1
ATOM 11948 N N . ASP E 2 50 ? 107.140 105.233 100.460 1.00 60.29 56 ASP E N 1
ATOM 11949 C CA . ASP E 2 50 ? 107.602 104.980 99.104 1.00 60.29 56 ASP E CA 1
ATOM 11950 C C . ASP E 2 50 ? 108.796 104.039 99.152 1.00 60.29 56 ASP E C 1
ATOM 11951 O O . ASP E 2 50 ? 109.394 103.813 100.207 1.00 60.29 56 ASP E O 1
ATOM 11956 N N . TYR E 2 51 ? 109.132 103.488 97.988 1.00 57.20 57 TYR E N 1
ATOM 11957 C CA . TYR E 2 51 ? 110.297 102.635 97.822 1.00 57.20 57 TYR E CA 1
ATOM 11958 C C . TYR E 2 51 ? 111.060 103.074 96.582 1.00 57.20 57 TYR E C 1
ATOM 11959 O O . TYR E 2 51 ? 110.472 103.571 95.618 1.00 57.20 57 TYR E O 1
ATOM 11968 N N . THR E 2 52 ? 112.376 102.888 96.619 1.00 57.79 58 THR E N 1
ATOM 11969 C CA . THR E 2 52 ? 113.253 103.223 95.506 1.00 57.79 58 THR E CA 1
ATOM 11970 C C . THR E 2 52 ? 113.564 101.964 94.711 1.00 57.79 58 THR E C 1
ATOM 11971 O O . THR E 2 52 ? 113.819 100.902 95.284 1.00 57.79 58 THR E O 1
ATOM 11975 N N . LEU E 2 53 ? 113.542 102.094 93.386 1.00 54.55 59 LEU E N 1
ATOM 11976 C CA . LEU E 2 53 ? 113.678 100.959 92.481 1.00 54.55 59 LEU E CA 1
ATOM 11977 C C . LEU E 2 53 ? 114.581 101.359 91.327 1.00 54.55 59 LEU E C 1
ATOM 11978 O O . LEU E 2 53 ? 114.256 102.287 90.581 1.00 54.55 59 LEU E O 1
ATOM 11983 N N . THR E 2 54 ? 115.703 100.660 91.184 1.00 53.05 60 THR E N 1
ATOM 11984 C CA . THR E 2 54 ? 116.590 100.800 90.039 1.00 53.05 60 THR E CA 1
ATOM 11985 C C . THR E 2 54 ? 116.363 99.629 89.095 1.00 53.05 60 THR E C 1
ATOM 11986 O O . THR E 2 54 ? 116.245 98.481 89.533 1.00 53.05 60 THR E O 1
ATOM 11990 N N . MET E 2 55 ? 116.301 99.919 87.798 1.00 52.76 61 MET E N 1
ATOM 11991 C CA . MET E 2 55 ? 115.950 98.885 86.838 1.00 52.76 61 MET E CA 1
ATOM 11992 C C . MET E 2 55 ? 116.499 99.234 85.465 1.00 52.76 61 MET E C 1
ATOM 11993 O O . MET E 2 55 ? 116.792 100.394 85.160 1.00 52.76 61 MET E O 1
ATOM 11998 N N . TYR E 2 56 ? 116.646 98.193 84.648 1.00 50.74 62 TYR E N 1
ATOM 11999 C CA . TYR E 2 56 ? 116.824 98.322 83.207 1.00 50.74 62 TYR E CA 1
ATOM 12000 C C . TYR E 2 56 ? 115.453 98.107 82.581 1.00 50.74 62 TYR E C 1
ATOM 12001 O O . TYR E 2 56 ? 114.917 96.994 82.618 1.00 50.74 62 TYR E O 1
ATOM 12010 N N . PHE E 2 57 ? 114.888 99.175 82.027 1.00 51.53 63 PHE E N 1
ATOM 12011 C CA . PHE E 2 57 ? 113.560 99.173 81.427 1.00 51.53 63 PHE E CA 1
ATOM 12012 C C . PHE E 2 57 ? 113.731 99.132 79.913 1.00 51.53 63 PHE E C 1
ATOM 12013 O O . PHE E 2 57 ? 114.284 100.067 79.324 1.00 51.53 63 PHE E O 1
ATOM 12021 N N . GLN E 2 58 ? 113.269 98.049 79.288 1.00 52.83 64 GLN E N 1
ATOM 12022 C CA . GLN E 2 58 ? 113.427 97.821 77.858 1.00 52.83 64 GLN E CA 1
ATOM 12023 C C . GLN E 2 58 ? 112.060 97.807 77.191 1.00 52.83 64 GLN E C 1
ATOM 12024 O O . GLN E 2 58 ? 111.142 97.123 77.661 1.00 52.83 64 GLN E O 1
ATOM 12030 N N . GLN E 2 59 ? 111.941 98.552 76.093 1.00 53.09 65 GLN E N 1
ATOM 12031 C CA . GLN E 2 59 ? 110.734 98.631 75.286 1.00 53.09 65 GLN E CA 1
ATOM 12032 C C . GLN E 2 59 ? 111.038 98.109 73.889 1.00 53.09 65 GLN E C 1
ATOM 12033 O O . GLN E 2 59 ? 112.108 98.373 73.334 1.00 53.09 65 GLN E O 1
ATOM 12039 N N . TYR E 2 60 ? 110.089 97.360 73.339 1.00 55.50 66 TYR E N 1
ATOM 12040 C CA A TYR E 2 60 ? 110.229 96.700 72.049 0.50 55.50 66 TYR E CA 1
ATOM 12041 C CA B TYR E 2 60 ? 110.222 96.684 72.057 0.50 55.50 66 TYR E CA 1
ATOM 12042 C C . TYR E 2 60 ? 109.044 97.072 71.178 1.00 55.50 66 TYR E C 1
ATOM 12043 O O . TYR E 2 60 ? 107.892 96.907 71.590 1.00 55.50 66 TYR E O 1
ATOM 12060 N N . TRP E 2 61 ? 109.320 97.573 69.976 1.00 56.42 67 TRP E N 1
ATOM 12061 C CA . TRP E 2 61 ? 108.235 97.864 69.045 1.00 56.42 67 TRP E CA 1
ATOM 12062 C C . TRP E 2 61 ? 108.767 97.759 67.625 1.00 56.42 67 TRP E C 1
ATOM 12063 O O . TRP E 2 61 ? 109.941 97.461 67.407 1.00 56.42 67 TRP E O 1
ATOM 12074 N N . ARG E 2 62 ? 107.876 97.973 66.657 1.00 61.25 68 ARG E N 1
ATOM 12075 C CA A ARG E 2 62 ? 108.202 97.890 65.239 0.50 61.25 68 ARG E CA 1
ATOM 12076 C CA B ARG E 2 62 ? 108.198 97.888 65.238 0.50 61.25 68 ARG E CA 1
ATOM 12077 C C . ARG E 2 62 ? 107.851 99.204 64.560 1.00 61.25 68 ARG E C 1
ATOM 12078 O O . ARG E 2 62 ? 106.763 99.748 64.773 1.00 61.25 68 ARG E O 1
ATOM 12093 N N . ASP E 2 63 ? 108.780 99.707 63.749 1.00 63.43 69 ASP E N 1
ATOM 12094 C CA . ASP E 2 63 ? 108.597 100.927 62.970 1.00 63.43 69 ASP E CA 1
ATOM 12095 C C . ASP E 2 63 ? 109.009 100.616 61.539 1.00 63.43 69 ASP E C 1
ATOM 12096 O O . ASP E 2 63 ? 110.203 100.494 61.247 1.00 63.43 69 ASP E O 1
ATOM 12101 N N . LYS E 2 64 ? 108.023 100.480 60.650 1.00 64.70 70 LYS E N 1
ATOM 12102 C CA . LYS E 2 64 ? 108.315 100.144 59.261 1.00 64.70 70 LYS E CA 1
ATOM 12103 C C . LYS E 2 64 ? 109.125 101.229 58.562 1.00 64.70 70 LYS E C 1
ATOM 12104 O O . LYS E 2 64 ? 109.779 100.945 57.553 1.00 64.70 70 LYS E O 1
ATOM 12110 N N . ARG E 2 65 ? 109.095 102.462 59.072 1.00 65.22 71 ARG E N 1
ATOM 12111 C CA . ARG E 2 65 ? 109.924 103.518 58.505 1.00 65.22 71 ARG E CA 1
ATOM 12112 C C . ARG E 2 65 ? 111.408 103.219 58.674 1.00 65.22 71 ARG E C 1
ATOM 12113 O O . ARG E 2 65 ? 112.222 103.638 57.843 1.00 65.22 71 ARG E O 1
ATOM 12121 N N . LEU E 2 66 ? 111.778 102.497 59.732 1.00 63.65 72 LEU E N 1
ATOM 12122 C CA . LEU E 2 66 ? 113.171 102.223 60.057 1.00 63.65 72 LEU E CA 1
ATOM 12123 C C . LEU E 2 66 ? 113.665 100.889 59.506 1.00 63.65 72 LEU E C 1
ATOM 12124 O O . LEU E 2 66 ? 114.797 100.495 59.801 1.00 63.65 72 LEU E O 1
ATOM 12129 N N . ALA E 2 67 ? 112.852 100.183 58.724 1.00 64.93 73 ALA E N 1
ATOM 12130 C CA . ALA E 2 67 ? 113.295 98.925 58.141 1.00 64.93 73 ALA E CA 1
ATOM 12131 C C . ALA E 2 67 ? 114.375 99.176 57.096 1.00 64.93 73 ALA E C 1
ATOM 12132 O O . ALA E 2 67 ? 114.298 100.131 56.318 1.00 64.93 73 ALA E O 1
ATOM 12134 N N . TYR E 2 68 ? 115.385 98.306 57.080 1.00 67.63 74 TYR E N 1
ATOM 12135 C CA . TYR E 2 68 ? 116.496 98.415 56.146 1.00 67.63 74 TYR E CA 1
ATOM 12136 C C . TYR E 2 68 ? 116.893 97.024 55.675 1.00 67.63 74 TYR E C 1
ATOM 12137 O O . TYR E 2 68 ? 116.560 96.015 56.302 1.00 67.63 74 TYR E O 1
ATOM 12146 N N . SER E 2 69 ? 117.611 96.985 54.554 1.00 74.52 75 SER E N 1
ATOM 12147 C CA . SER E 2 69 ? 118.048 95.739 53.941 1.00 74.52 75 SER E CA 1
ATOM 12148 C C . SER E 2 69 ? 119.481 95.895 53.454 1.00 74.52 75 SER E C 1
ATOM 12149 O O . SER E 2 69 ? 119.981 97.008 53.273 1.00 74.52 75 SER E O 1
ATOM 12152 N N . GLY E 2 70 ? 120.138 94.754 53.243 1.00 77.01 76 GLY E N 1
ATOM 12153 C CA . GLY E 2 70 ? 121.518 94.719 52.812 1.00 77.01 76 GLY E CA 1
ATOM 12154 C C . GLY E 2 70 ? 122.540 94.688 53.929 1.00 77.01 76 GLY E C 1
ATOM 12155 O O . GLY E 2 70 ? 123.735 94.537 53.643 1.00 77.01 76 GLY E O 1
ATOM 12156 N N . ILE E 2 71 ? 122.113 94.826 55.182 1.00 74.10 77 ILE E N 1
ATOM 12157 C CA . ILE E 2 71 ? 123.000 94.808 56.344 1.00 74.10 77 ILE E CA 1
ATOM 12158 C C . ILE E 2 71 ? 122.504 93.717 57.289 1.00 74.10 77 ILE E C 1
ATOM 12159 O O . ILE E 2 71 ? 121.608 93.987 58.102 1.00 74.10 77 ILE E O 1
ATOM 12164 N N . PRO E 2 72 ? 123.016 92.480 57.215 1.00 73.80 78 PRO E N 1
ATOM 12165 C CA . PRO E 2 72 ? 122.458 91.418 58.074 1.00 73.80 78 PRO E CA 1
ATOM 12166 C C . PRO E 2 72 ? 122.600 91.685 59.563 1.00 73.80 78 PRO E C 1
ATOM 12167 O O . PRO E 2 72 ? 121.718 91.290 60.336 1.00 73.80 78 PRO E O 1
ATOM 12171 N N . LEU E 2 73 ? 123.673 92.342 59.991 1.00 71.85 79 LEU E N 1
ATOM 12172 C CA . LEU E 2 73 ? 123.889 92.568 61.413 1.00 71.85 79 LEU E CA 1
ATOM 12173 C C . LEU E 2 73 ? 122.903 93.597 61.955 1.00 71.85 79 LEU E C 1
ATOM 12174 O O . LEU E 2 73 ? 122.420 94.473 61.232 1.00 71.85 79 LEU E O 1
ATOM 12179 N N . ASN E 2 74 ? 122.619 93.473 63.249 1.00 70.76 80 ASN E N 1
ATOM 12180 C CA . ASN E 2 74 ? 121.749 94.461 63.925 1.00 70.76 80 ASN E CA 1
ATOM 12181 C C . ASN E 2 74 ? 122.582 95.709 64.192 1.00 70.76 80 ASN E C 1
ATOM 12182 O O . ASN E 2 74 ? 123.768 95.570 64.505 1.00 70.76 80 ASN E O 1
ATOM 12187 N N . LEU E 2 75 ? 121.987 96.875 64.100 1.00 66.68 81 LEU E N 1
ATOM 12188 C CA . LEU E 2 75 ? 122.667 98.158 64.240 1.00 66.68 81 LEU E CA 1
ATOM 12189 C C . LEU E 2 75 ? 122.431 98.703 65.643 1.00 66.68 81 LEU E C 1
ATOM 12190 O O . LEU E 2 75 ? 121.317 99.118 65.975 1.00 66.68 81 LEU E O 1
ATOM 12195 N N . THR E 2 76 ? 123.483 98.702 66.459 1.00 59.81 82 THR E N 1
ATOM 12196 C CA . THR E 2 76 ? 123.475 99.382 67.750 1.00 59.81 82 THR E CA 1
ATOM 12197 C C . THR E 2 76 ? 124.051 100.776 67.538 1.00 59.81 82 THR E C 1
ATOM 12198 O O . THR E 2 76 ? 125.253 100.929 67.298 1.00 59.81 82 THR E O 1
ATOM 12202 N N . LEU E 2 77 ? 123.196 101.787 67.627 1.00 62.94 83 LEU E N 1
ATOM 12203 C CA . LEU E 2 77 ? 123.566 103.166 67.356 1.00 62.94 83 LEU E CA 1
ATOM 12204 C C . LEU E 2 77 ? 123.803 103.918 68.659 1.00 62.94 83 LEU E C 1
ATOM 12205 O O . LEU E 2 77 ? 123.417 103.472 69.742 1.00 62.94 83 LEU E O 1
ATOM 12210 N N . ASP E 2 78 ? 124.458 105.070 68.539 1.00 64.82 84 ASP E N 1
ATOM 12211 C CA . ASP E 2 78 ? 124.682 105.923 69.697 1.00 64.82 84 ASP E CA 1
ATOM 12212 C C . ASP E 2 78 ? 123.347 106.377 70.272 1.00 64.82 84 ASP E C 1
ATOM 12213 O O . ASP E 2 78 ? 122.390 106.632 69.537 1.00 64.82 84 ASP E O 1
ATOM 12218 N N . ASN E 2 79 ? 123.289 106.481 71.601 1.00 59.21 85 ASN E N 1
ATOM 12219 C CA . ASN E 2 79 ? 122.027 106.741 72.286 1.00 59.21 85 ASN E CA 1
ATOM 12220 C C . ASN E 2 79 ? 121.426 108.102 71.954 1.00 59.21 85 ASN E C 1
ATOM 12221 O O . ASN E 2 79 ? 120.240 108.312 72.229 1.00 59.21 85 ASN E O 1
ATOM 12226 N N . ARG E 2 80 ? 122.197 109.026 71.377 1.00 64.36 86 ARG E N 1
ATOM 12227 C CA . ARG E 2 80 ? 121.645 110.326 71.013 1.00 64.36 86 ARG E CA 1
ATOM 12228 C C . ARG E 2 80 ? 120.647 110.237 69.865 1.00 64.36 86 ARG E C 1
ATOM 12229 O O . ARG E 2 80 ? 119.875 111.181 69.662 1.00 64.36 86 ARG E O 1
ATOM 12237 N N . VAL E 2 81 ? 120.639 109.135 69.111 1.00 62.58 87 VAL E N 1
ATOM 12238 C CA . VAL E 2 81 ? 119.667 108.962 68.038 1.00 62.58 87 VAL E CA 1
ATOM 12239 C C . VAL E 2 81 ? 118.255 108.735 68.559 1.00 62.58 87 VAL E C 1
ATOM 12240 O O . VAL E 2 81 ? 117.297 108.823 67.783 1.00 62.58 87 VAL E O 1
ATOM 12244 N N . ALA E 2 82 ? 118.101 108.429 69.851 1.00 60.40 88 ALA E N 1
ATOM 12245 C CA . ALA E 2 82 ? 116.766 108.322 70.428 1.00 60.40 88 ALA E CA 1
ATOM 12246 C C . ALA E 2 82 ? 116.016 109.643 70.336 1.00 60.40 88 ALA E C 1
ATOM 12247 O O . ALA E 2 82 ? 114.789 109.652 70.193 1.00 60.40 88 ALA E O 1
ATOM 12249 N N . ASP E 2 83 ? 116.733 110.766 70.420 1.00 66.64 89 ASP E N 1
ATOM 12250 C CA . ASP E 2 83 ? 116.090 112.066 70.265 1.00 66.64 89 ASP E CA 1
ATOM 12251 C C . ASP E 2 83 ? 115.542 112.251 68.857 1.00 66.64 89 ASP E C 1
ATOM 12252 O O . ASP E 2 83 ? 114.493 112.881 68.681 1.00 66.64 89 ASP E O 1
ATOM 12257 N N . GLN E 2 84 ? 116.235 111.722 67.848 1.00 64.88 90 GLN E N 1
ATOM 12258 C CA . GLN E 2 84 ? 115.743 111.801 66.478 1.00 64.88 90 GLN E CA 1
ATOM 12259 C C . GLN E 2 84 ? 114.625 110.802 66.214 1.00 64.88 90 GLN E C 1
ATOM 12260 O O . GLN E 2 84 ? 113.737 111.074 65.399 1.00 64.88 90 GLN E O 1
ATOM 12266 N N . LEU E 2 85 ? 114.653 109.653 66.883 1.00 62.51 91 LEU E N 1
ATOM 12267 C CA . LEU E 2 85 ? 113.661 108.608 66.673 1.00 62.51 91 LEU E CA 1
ATOM 12268 C C . LEU E 2 85 ? 112.445 108.818 67.566 1.00 62.51 91 LEU E C 1
ATOM 12269 O O . LEU E 2 85 ? 112.533 109.407 68.647 1.00 62.51 91 LEU E O 1
ATOM 12274 N N . TRP E 2 86 ? 111.302 108.327 67.096 1.00 59.68 92 TRP E N 1
ATOM 12275 C CA . TRP E 2 86 ? 110.109 108.272 67.927 1.00 59.68 92 TRP E CA 1
ATOM 12276 C C . TRP E 2 86 ? 110.245 107.165 68.963 1.00 59.68 92 TRP E C 1
ATOM 12277 O O . TRP E 2 86 ? 110.795 106.096 68.683 1.00 59.68 92 TRP E O 1
ATOM 12288 N N . VAL E 2 87 ? 109.748 107.430 70.167 1.00 56.30 93 VAL E N 1
ATOM 12289 C CA . VAL E 2 87 ? 109.649 106.418 71.218 1.00 56.30 93 VAL E CA 1
ATOM 12290 C C . VAL E 2 87 ? 108.333 106.610 71.957 1.00 56.30 93 VAL E C 1
ATOM 12291 O O . VAL E 2 87 ? 107.748 107.701 71.933 1.00 56.30 93 VAL E O 1
ATOM 12295 N N . PRO E 2 88 ? 107.832 105.560 72.619 1.00 55.51 94 PRO E N 1
ATOM 12296 C CA . PRO E 2 88 ? 106.565 105.708 73.345 1.00 55.51 94 PRO E CA 1
ATOM 12297 C C . PRO E 2 88 ? 106.693 106.688 74.501 1.00 55.51 94 PRO E C 1
ATOM 12298 O O . PRO E 2 88 ? 107.756 106.832 75.109 1.00 55.51 94 PRO E O 1
ATOM 12302 N N . ASP E 2 89 ? 105.587 107.360 74.803 1.00 58.29 95 ASP E N 1
ATOM 12303 C CA . ASP E 2 89 ? 105.525 108.307 75.920 1.00 58.29 95 ASP E CA 1
ATOM 12304 C C . ASP E 2 89 ? 105.179 107.598 77.227 1.00 58.29 95 ASP E C 1
ATOM 12305 O O . ASP E 2 89 ? 104.248 107.966 77.941 1.00 58.29 95 ASP E O 1
ATOM 12310 N N . THR E 2 90 ? 105.954 106.568 77.550 1.00 53.13 96 THR E N 1
ATOM 12311 C CA . THR E 2 90 ? 105.689 105.762 78.732 1.00 53.13 96 THR E CA 1
ATOM 12312 C C . THR E 2 90 ? 106.031 106.537 79.998 1.00 53.13 96 THR E C 1
ATOM 12313 O O . THR E 2 90 ? 106.997 107.303 80.035 1.00 53.13 96 THR E O 1
ATOM 12317 N N . TYR E 2 91 ? 105.229 106.332 81.042 1.00 52.62 97 TYR E N 1
ATOM 12318 C CA . TYR E 2 91 ? 105.451 107.000 82.315 1.00 52.62 97 TYR E CA 1
ATOM 12319 C C . TYR E 2 91 ? 104.936 106.119 83.442 1.00 52.62 97 TYR E C 1
ATOM 12320 O O . TYR E 2 91 ? 104.098 105.237 83.239 1.00 52.62 97 TYR E O 1
ATOM 12329 N N . PHE E 2 92 ? 105.449 106.377 84.642 1.00 53.45 98 PHE E N 1
ATOM 12330 C CA . PHE E 2 92 ? 105.077 105.636 85.840 1.00 53.45 98 PHE E CA 1
ATOM 12331 C C . PHE E 2 92 ? 104.136 106.499 86.673 1.00 53.45 98 PHE E C 1
ATOM 12332 O O . PHE E 2 92 ? 104.530 107.563 87.161 1.00 53.45 98 PHE E O 1
ATOM 12340 N N . LEU E 2 93 ? 102.894 106.034 86.830 1.00 53.88 99 LEU E N 1
ATOM 12341 C CA . LEU E 2 93 ? 101.843 106.871 87.400 1.00 53.88 99 LEU E CA 1
ATOM 12342 C C . LEU E 2 93 ? 102.118 107.203 88.862 1.00 53.88 99 LEU E C 1
ATOM 12343 O O . LEU E 2 93 ? 101.974 108.356 89.283 1.00 53.88 99 LEU E O 1
ATOM 12348 N N . ASN E 2 94 ? 102.521 106.208 89.652 1.00 53.93 100 ASN E N 1
ATOM 12349 C CA . ASN E 2 94 ? 102.776 106.400 91.074 1.00 53.93 100 ASN E CA 1
ATOM 12350 C C . ASN E 2 94 ? 104.195 106.888 91.357 1.00 53.93 100 ASN E C 1
ATOM 12351 O O . ASN E 2 94 ? 104.676 106.746 92.487 1.00 53.93 100 ASN E O 1
ATOM 12356 N N . ASP E 2 95 ? 104.868 107.459 90.362 1.00 56.69 101 ASP E N 1
ATOM 12357 C CA . ASP E 2 95 ? 106.198 108.011 90.558 1.00 56.69 101 ASP E CA 1
ATOM 12358 C C . ASP E 2 95 ? 106.139 109.249 91.444 1.00 56.69 101 ASP E C 1
ATOM 12359 O O . ASP E 2 95 ? 105.134 109.964 91.489 1.00 56.69 101 ASP E O 1
ATOM 12364 N N . LYS E 2 96 ? 107.236 109.492 92.152 1.00 56.37 102 LYS E N 1
ATOM 12365 C CA . LYS E 2 96 ? 107.457 110.717 92.908 1.00 56.37 102 LYS E CA 1
ATOM 12366 C C . LYS E 2 96 ? 108.720 111.444 92.484 1.00 56.37 102 LYS E C 1
ATOM 12367 O O . LYS E 2 96 ? 108.730 112.676 92.429 1.00 56.37 102 LYS E O 1
ATOM 12373 N N . LYS E 2 97 ? 109.786 110.710 92.177 1.00 57.27 103 LYS E N 1
ATOM 12374 C CA . LYS E 2 97 ? 111.049 111.313 91.765 1.00 57.27 103 LYS E CA 1
ATOM 12375 C C . LYS E 2 97 ? 111.871 110.238 91.076 1.00 57.27 103 LYS E C 1
ATOM 12376 O O . LYS E 2 97 ? 112.230 109.240 91.709 1.00 57.27 103 LYS E O 1
ATOM 12382 N N . SER E 2 98 ? 112.164 110.434 89.791 1.00 54.70 104 SER E N 1
ATOM 12383 C CA . SER E 2 98 ? 112.897 109.455 89.004 1.00 54.70 104 SER E CA 1
ATOM 12384 C C . SER E 2 98 ? 113.854 110.170 88.063 1.00 54.70 104 SER E C 1
ATOM 12385 O O . SER E 2 98 ? 113.678 111.346 87.737 1.00 54.70 104 SER E O 1
ATOM 12388 N N . PHE E 2 99 ? 114.878 109.438 87.629 1.00 52.57 105 PHE E N 1
ATOM 12389 C CA . PHE E 2 99 ? 115.885 109.988 86.735 1.00 52.57 105 PHE E CA 1
ATOM 12390 C C . PHE E 2 99 ? 116.535 108.854 85.959 1.00 52.57 105 PHE E C 1
ATOM 12391 O O . PHE E 2 99 ? 116.624 107.723 86.445 1.00 52.57 105 PHE E O 1
ATOM 12399 N N . VAL E 2 100 ? 116.984 109.172 84.750 1.00 51.57 106 VAL E N 1
ATOM 12400 C CA . VAL E 2 100 ? 117.813 108.271 83.960 1.00 51.57 106 VAL E CA 1
ATOM 12401 C C . VAL E 2 100 ? 119.267 108.530 84.325 1.00 51.57 106 VAL E C 1
ATOM 12402 O O . VAL E 2 100 ? 119.708 109.685 84.375 1.00 51.57 106 VAL E O 1
ATOM 12406 N N . HIS E 2 101 ? 120.008 107.459 84.594 1.00 50.01 107 HIS E N 1
ATOM 12407 C CA . HIS E 2 101 ? 121.406 107.595 84.978 1.00 50.01 107 HIS E CA 1
ATOM 12408 C C . HIS E 2 101 ? 122.206 108.217 83.839 1.00 50.01 107 HIS E C 1
ATOM 12409 O O . HIS E 2 101 ? 122.029 107.861 82.671 1.00 50.01 107 HIS E O 1
ATOM 12416 N N . GLY E 2 102 ? 123.097 109.146 84.192 1.00 49.51 108 GLY E N 1
ATOM 12417 C CA . GLY E 2 102 ? 123.776 109.981 83.216 1.00 49.51 108 GLY E CA 1
ATOM 12418 C C . GLY E 2 102 ? 125.288 109.989 83.307 1.00 49.51 108 GLY E C 1
ATOM 12419 O O . GLY E 2 102 ? 125.918 110.990 82.954 1.00 49.51 108 GLY E O 1
ATOM 12420 N N . VAL E 2 103 ? 125.877 108.889 83.779 1.00 50.81 109 VAL E N 1
ATOM 12421 C CA . VAL E 2 103 ? 127.325 108.735 83.893 1.00 50.81 109 VAL E CA 1
ATOM 12422 C C . VAL E 2 103 ? 127.691 107.369 83.310 1.00 50.81 109 VAL E C 1
ATOM 12423 O O . VAL E 2 103 ? 127.067 106.368 83.678 1.00 50.81 109 VAL E O 1
ATOM 12427 N N . THR E 2 104 ? 128.687 107.298 82.409 1.00 50.78 110 THR E N 1
ATOM 12428 C CA . THR E 2 104 ? 129.469 108.403 81.837 1.00 50.78 110 THR E CA 1
ATOM 12429 C C . THR E 2 104 ? 128.639 109.225 80.857 1.00 50.78 110 THR E C 1
ATOM 12430 O O . THR E 2 104 ? 128.879 110.418 80.674 1.00 50.78 110 THR E O 1
ATOM 12434 N N . VAL E 2 105 ? 127.669 108.570 80.225 1.00 53.41 111 VAL E N 1
ATOM 12435 C CA . VAL E 2 105 ? 126.690 109.205 79.361 1.00 53.41 111 VAL E CA 1
ATOM 12436 C C . VAL E 2 105 ? 125.305 108.780 79.834 1.00 53.41 111 VAL E C 1
ATOM 12437 O O . VAL E 2 105 ? 125.161 108.079 80.834 1.00 53.41 111 VAL E O 1
ATOM 12441 N N . LYS E 2 106 ? 124.282 109.223 79.111 1.00 54.16 112 LYS E N 1
ATOM 12442 C CA . LYS E 2 106 ? 122.925 108.789 79.409 1.00 54.16 112 LYS E CA 1
ATOM 12443 C C . LYS E 2 106 ? 122.824 107.281 79.232 1.00 54.16 112 LYS E C 1
ATOM 12444 O O . LYS E 2 106 ? 123.047 106.761 78.135 1.00 54.16 112 LYS E O 1
ATOM 12450 N N . ASN E 2 107 ? 122.489 106.573 80.313 1.00 50.87 113 ASN E N 1
ATOM 12451 C CA . ASN E 2 107 ? 122.416 105.112 80.280 1.00 50.87 113 ASN E CA 1
ATOM 12452 C C . ASN E 2 107 ? 121.172 104.727 79.487 1.00 50.87 113 ASN E C 1
ATOM 12453 O O . ASN E 2 107 ? 120.116 104.380 80.027 1.00 50.87 113 ASN E O 1
ATOM 12458 N N . ARG E 2 108 ? 121.328 104.788 78.167 1.00 54.96 114 ARG E N 1
ATOM 12459 C CA . ARG E 2 108 ? 120.255 104.614 77.205 1.00 54.96 114 ARG E CA 1
ATOM 12460 C C . ARG E 2 108 ? 120.792 103.797 76.040 1.00 54.96 114 ARG E C 1
ATOM 12461 O O . ARG E 2 108 ? 121.969 103.897 75.685 1.00 54.96 114 ARG E O 1
ATOM 12469 N N . MET E 2 109 ? 119.918 102.984 75.452 1.00 55.58 115 MET E N 1
ATOM 12470 C CA . MET E 2 109 ? 120.289 102.040 74.408 1.00 55.58 115 MET E CA 1
ATOM 12471 C C . MET E 2 109 ? 119.254 102.123 73.298 1.00 55.58 115 MET E C 1
ATOM 12472 O O . MET E 2 109 ? 118.052 102.057 73.567 1.00 55.58 115 MET E O 1
ATOM 12477 N N . ILE E 2 110 ? 119.728 102.254 72.062 1.00 57.43 116 ILE E N 1
ATOM 12478 C CA . ILE E 2 110 ? 118.906 102.138 70.863 1.00 57.43 116 ILE E CA 1
ATOM 12479 C C . ILE E 2 110 ? 119.501 101.028 70.013 1.00 57.43 116 ILE E C 1
ATOM 12480 O O . ILE E 2 110 ? 120.700 101.052 69.710 1.00 57.43 116 ILE E O 1
ATOM 12485 N N . ARG E 2 111 ? 118.671 100.058 69.633 1.00 57.33 117 ARG E N 1
ATOM 12486 C CA . ARG E 2 111 ? 119.097 98.961 68.772 1.00 57.33 117 ARG E CA 1
ATOM 12487 C C . ARG E 2 111 ? 118.047 98.740 67.696 1.00 57.33 117 ARG E C 1
ATOM 12488 O O . ARG E 2 111 ? 116.887 98.447 68.006 1.00 57.33 117 ARG E O 1
ATOM 12496 N N . LEU E 2 112 ? 118.456 98.881 66.440 1.00 62.26 118 LEU E N 1
ATOM 12497 C CA . LEU E 2 112 ? 117.600 98.642 65.290 1.00 62.26 118 LEU E CA 1
ATOM 12498 C C . LEU E 2 112 ? 117.852 97.245 64.739 1.00 62.26 118 LEU E C 1
ATOM 12499 O O . LEU E 2 112 ? 118.920 96.662 64.941 1.00 62.26 118 LEU E O 1
ATOM 12504 N N . HIS E 2 113 ? 116.855 96.717 64.044 1.00 63.39 119 HIS E N 1
ATOM 12505 C CA . HIS E 2 113 ? 116.905 95.420 63.392 1.00 63.39 119 HIS E CA 1
ATOM 12506 C C . HIS E 2 113 ? 116.461 95.582 61.947 1.00 63.39 119 HIS E C 1
ATOM 12507 O O . HIS E 2 113 ? 115.816 96.579 61.604 1.00 63.39 119 HIS E O 1
ATOM 12514 N N . PRO E 2 114 ? 116.811 94.633 61.066 1.00 65.50 120 PRO E N 1
ATOM 12515 C CA . PRO E 2 114 ? 116.538 94.838 59.630 1.00 65.50 120 PRO E CA 1
ATOM 12516 C C . PRO E 2 114 ? 115.072 95.048 59.291 1.00 65.50 120 PRO E C 1
ATOM 12517 O O . PRO E 2 114 ? 114.769 95.803 58.360 1.00 65.50 120 PRO E O 1
ATOM 12521 N N . ASP E 2 115 ? 114.153 94.413 60.015 1.00 65.14 121 ASP E N 1
ATOM 12522 C CA . ASP E 2 115 ? 112.729 94.530 59.725 1.00 65.14 121 ASP E CA 1
ATOM 12523 C C . ASP E 2 115 ? 112.083 95.753 60.371 1.00 65.14 121 ASP E C 1
ATOM 12524 O O . ASP E 2 115 ? 110.850 95.836 60.397 1.00 65.14 121 ASP E O 1
ATOM 12529 N N . GLY E 2 116 ? 112.871 96.693 60.887 1.00 63.32 122 GLY E N 1
ATOM 12530 C CA . GLY E 2 116 ? 112.328 97.891 61.494 1.00 63.32 122 GLY E CA 1
ATOM 12531 C C . GLY E 2 116 ? 111.981 97.766 62.957 1.00 63.32 122 GLY E C 1
ATOM 12532 O O . GLY E 2 116 ? 111.218 98.593 63.469 1.00 63.32 122 GLY E O 1
ATOM 12533 N N . THR E 2 117 ? 112.514 96.763 63.650 1.00 60.66 123 THR E N 1
ATOM 12534 C CA . THR E 2 117 ? 112.226 96.556 65.062 1.00 60.66 123 THR E CA 1
ATOM 12535 C C . THR E 2 117 ? 113.188 97.377 65.909 1.00 60.66 123 THR E C 1
ATOM 12536 O O . THR E 2 117 ? 114.407 97.302 65.726 1.00 60.66 123 THR E O 1
ATOM 12540 N N . VAL E 2 118 ? 112.632 98.152 66.835 1.00 57.35 124 VAL E N 1
ATOM 12541 C CA . VAL E 2 118 ? 113.388 99.033 67.715 1.00 57.35 124 VAL E CA 1
ATOM 12542 C C . VAL E 2 118 ? 113.350 98.459 69.123 1.00 57.35 124 VAL E C 1
ATOM 12543 O O . VAL E 2 118 ? 112.270 98.160 69.658 1.00 57.35 124 VAL E O 1
ATOM 12547 N N . LEU E 2 119 ? 114.537 98.294 69.705 1.00 55.01 125 LEU E N 1
ATOM 12548 C CA . LEU E 2 119 ? 114.729 98.025 71.121 1.00 55.01 125 LEU E CA 1
ATOM 12549 C C . LEU E 2 119 ? 115.272 99.287 71.774 1.00 55.01 125 LEU E C 1
ATOM 12550 O O . LEU E 2 119 ? 116.288 99.834 71.328 1.00 55.01 125 LEU E O 1
ATOM 12555 N N . TYR E 2 120 ? 114.596 99.737 72.828 1.00 52.17 126 TYR E N 1
ATOM 12556 C CA . TYR E 2 120 ? 114.879 101.007 73.488 1.00 52.17 126 TYR E CA 1
ATOM 12557 C C . TYR E 2 120 ? 115.025 100.740 74.978 1.00 52.17 126 TYR E C 1
ATOM 12558 O O . TYR E 2 120 ? 114.034 100.468 75.661 1.00 52.17 126 TYR E O 1
ATOM 12567 N N . GLY E 2 121 ? 116.255 100.817 75.477 1.00 51.21 127 GLY E N 1
ATOM 12568 C CA . GLY E 2 121 ? 116.559 100.517 76.864 1.00 51.21 127 GLY E CA 1
ATOM 12569 C C . GLY E 2 121 ? 116.947 101.770 77.622 1.00 51.21 127 GLY E C 1
ATOM 12570 O O . GLY E 2 121 ? 117.568 102.676 77.067 1.00 51.21 127 GLY E O 1
ATOM 12571 N N . LEU E 2 122 ? 116.574 101.815 78.898 1.00 50.21 128 LEU E N 1
ATOM 12572 C CA . LEU E 2 122 ? 116.965 102.892 79.795 1.00 50.21 128 LEU E CA 1
ATOM 12573 C C . LEU E 2 122 ? 117.337 102.292 81.140 1.00 50.21 128 LEU E C 1
ATOM 12574 O O . LEU E 2 122 ? 116.798 101.257 81.536 1.00 50.21 128 LEU E O 1
ATOM 12579 N N . ARG E 2 123 ? 118.276 102.933 81.835 1.00 49.92 129 ARG E N 1
ATOM 12580 C CA . ARG E 2 123 ? 118.582 102.593 83.223 1.00 49.92 129 ARG E CA 1
ATOM 12581 C C . ARG E 2 123 ? 117.947 103.663 84.102 1.00 49.92 129 ARG E C 1
ATOM 12582 O O . ARG E 2 123 ? 118.420 104.803 84.139 1.00 49.92 129 ARG E O 1
ATOM 12590 N N . ILE E 2 124 ? 116.881 103.291 84.810 1.00 51.42 130 ILE E N 1
ATOM 12591 C CA . ILE E 2 124 ? 116.020 104.236 85.512 1.00 51.42 130 ILE E CA 1
ATOM 12592 C C . ILE E 2 124 ? 116.007 103.888 86.992 1.00 51.42 130 ILE E C 1
ATOM 12593 O O . ILE E 2 124 ? 115.766 102.733 87.362 1.00 51.42 130 ILE E O 1
ATOM 12598 N N . THR E 2 125 ? 116.265 104.888 87.830 1.00 53.08 131 THR E N 1
ATOM 12599 C CA . THR E 2 125 ? 116.027 104.818 89.266 1.00 53.08 131 THR E CA 1
ATOM 12600 C C . THR E 2 125 ? 114.825 105.698 89.573 1.00 53.08 131 THR E C 1
ATOM 12601 O O . THR E 2 125 ? 114.839 106.894 89.266 1.00 53.08 131 THR E O 1
ATOM 12605 N N . THR E 2 126 ? 113.791 105.107 90.169 1.00 55.09 132 THR E N 1
ATOM 12606 C CA . THR E 2 126 ? 112.527 105.783 90.423 1.00 55.09 132 THR E CA 1
ATOM 12607 C C . THR E 2 126 ? 112.078 105.528 91.853 1.00 55.09 132 THR E C 1
ATOM 12608 O O . THR E 2 126 ? 112.139 104.397 92.340 1.00 55.09 132 THR E O 1
ATOM 12612 N N . THR E 2 127 ? 111.630 106.591 92.518 1.00 55.72 133 THR E N 1
ATOM 12613 C CA . THR E 2 127 ? 111.018 106.503 93.839 1.00 55.72 133 THR E CA 1
ATOM 12614 C C . THR E 2 127 ? 109.506 106.504 93.647 1.00 55.72 133 THR E C 1
ATOM 12615 O O . THR E 2 127 ? 108.923 107.528 93.279 1.00 55.72 133 THR E O 1
ATOM 12619 N N . ALA E 2 128 ? 108.879 105.359 93.899 1.00 55.50 134 ALA E N 1
ATOM 12620 C CA . ALA E 2 128 ? 107.458 105.157 93.659 1.00 55.50 134 ALA E CA 1
ATOM 12621 C C . ALA E 2 128 ? 106.710 105.092 94.983 1.00 55.50 134 ALA E C 1
ATOM 12622 O O . ALA E 2 128 ? 107.199 104.513 95.957 1.00 55.50 134 ALA E O 1
ATOM 12624 N N . ALA E 2 129 ? 105.524 105.694 95.011 1.00 56.08 135 ALA E N 1
ATOM 12625 C CA . ALA E 2 129 ? 104.717 105.704 96.221 1.00 56.08 135 ALA E CA 1
ATOM 12626 C C . ALA E 2 129 ? 104.203 104.306 96.538 1.00 56.08 135 ALA E C 1
ATOM 12627 O O . ALA E 2 129 ? 103.769 103.568 95.650 1.00 56.08 135 ALA E O 1
ATOM 12629 N N . CYS E 2 130 ? 104.258 103.945 97.820 1.00 62.94 136 CYS E N 1
ATOM 12630 C CA . CYS E 2 130 ? 103.719 102.676 98.312 1.00 62.94 136 CYS E CA 1
ATOM 12631 C C . CYS E 2 130 ? 103.027 102.970 99.638 1.00 62.94 136 CYS E C 1
ATOM 12632 O O . CYS E 2 130 ? 103.689 103.112 100.670 1.00 62.94 136 CYS E O 1
ATOM 12635 N N . MET E 2 131 ? 101.700 103.065 99.607 1.00 63.34 137 MET E N 1
ATOM 12636 C CA . MET E 2 131 ? 100.928 103.349 100.809 1.00 63.34 137 MET E CA 1
ATOM 12637 C C . MET E 2 131 ? 100.796 102.072 101.628 1.00 63.34 137 MET E C 1
ATOM 12638 O O . MET E 2 131 ? 100.236 101.078 101.154 1.00 63.34 137 MET E O 1
ATOM 12643 N N . MET E 2 132 ? 101.303 102.105 102.857 1.00 63.12 138 MET E N 1
ATOM 12644 C CA . MET E 2 132 ? 101.452 100.922 103.694 1.00 63.12 138 MET E CA 1
ATOM 12645 C C . MET E 2 132 ? 100.439 100.955 104.828 1.00 63.12 138 MET E C 1
ATOM 12646 O O . MET E 2 132 ? 100.300 101.973 105.513 1.00 63.12 138 MET E O 1
ATOM 12651 N N . ASP E 2 133 ? 99.737 99.840 105.020 1.00 62.51 139 ASP E N 1
ATOM 12652 C CA . ASP E 2 133 ? 98.846 99.659 106.161 1.00 62.51 139 ASP E CA 1
ATOM 12653 C C . ASP E 2 133 ? 99.663 99.071 107.305 1.00 62.51 139 ASP E C 1
ATOM 12654 O O . ASP E 2 133 ? 100.019 97.889 107.278 1.00 62.51 139 ASP E O 1
ATOM 12659 N N . LEU E 2 134 ? 99.956 99.895 108.311 1.00 62.00 140 LEU E N 1
ATOM 12660 C CA . LEU E 2 134 ? 100.840 99.523 109.407 1.00 62.00 140 LEU E CA 1
ATOM 12661 C C . LEU E 2 134 ? 100.081 99.036 110.638 1.00 62.00 140 LEU E C 1
ATOM 12662 O O . LEU E 2 134 ? 100.617 99.093 111.748 1.00 62.00 140 LEU E O 1
ATOM 12667 N N A ARG E 2 135 ? 98.847 98.557 110.465 0.80 61.76 141 ARG E N 1
ATOM 12668 N N B ARG E 2 135 ? 98.846 98.557 110.462 0.20 61.76 141 ARG E N 1
ATOM 12669 C CA A ARG E 2 135 ? 98.071 98.093 111.612 0.80 61.76 141 ARG E CA 1
ATOM 12670 C CA B ARG E 2 135 ? 98.068 98.087 111.605 0.20 61.76 141 ARG E CA 1
ATOM 12671 C C A ARG E 2 135 ? 98.711 96.870 112.257 0.80 61.76 141 ARG E C 1
ATOM 12672 C C B ARG E 2 135 ? 98.721 96.876 112.256 0.20 61.76 141 ARG E C 1
ATOM 12673 O O A ARG E 2 135 ? 98.700 96.735 113.486 0.80 61.76 141 ARG E O 1
ATOM 12674 O O B ARG E 2 135 ? 98.729 96.754 113.487 0.20 61.76 141 ARG E O 1
ATOM 12689 N N . ARG E 2 136 ? 99.271 95.971 111.449 1.00 62.36 142 ARG E N 1
ATOM 12690 C CA . ARG E 2 136 ? 99.963 94.786 111.940 1.00 62.36 142 ARG E CA 1
ATOM 12691 C C . ARG E 2 136 ? 101.470 94.994 112.047 1.00 62.36 142 ARG E C 1
ATOM 12692 O O . ARG E 2 136 ? 102.206 94.020 112.224 1.00 62.36 142 ARG E O 1
ATOM 12700 N N . TYR E 2 137 ? 101.938 96.235 111.946 1.00 61.03 143 TYR E N 1
ATOM 12701 C CA . TYR E 2 137 ? 103.365 96.511 111.983 1.00 61.03 143 TYR E CA 1
ATOM 12702 C C . TYR E 2 137 ? 103.947 96.083 113.332 1.00 61.03 143 TYR E C 1
ATOM 12703 O O . TYR E 2 137 ? 103.328 96.325 114.374 1.00 61.03 143 TYR E O 1
ATOM 12712 N N . PRO E 2 138 ? 105.138 95.449 113.361 1.00 62.35 144 PRO E N 1
ATOM 12713 C CA . PRO E 2 138 ? 106.047 95.031 112.287 1.00 62.35 144 PRO E CA 1
ATOM 12714 C C . PRO E 2 138 ? 105.748 93.640 111.722 1.00 62.35 144 PRO E C 1
ATOM 12715 O O . PRO E 2 138 ? 106.526 93.149 110.909 1.00 62.35 144 PRO E O 1
ATOM 12719 N N . LEU E 2 139 ? 104.656 93.013 112.151 1.00 63.70 145 LEU E N 1
ATOM 12720 C CA . LEU E 2 139 ? 104.235 91.721 111.608 1.00 63.70 145 LEU E CA 1
ATOM 12721 C C . LEU E 2 139 ? 103.265 91.910 110.446 1.00 63.70 145 LEU E C 1
ATOM 12722 O O . LEU E 2 139 ? 102.177 91.338 110.417 1.00 63.70 145 LEU E O 1
ATOM 12727 N N . ASP E 2 140 ? 103.677 92.718 109.471 1.00 62.37 146 ASP E N 1
ATOM 12728 C CA . ASP E 2 140 ? 102.816 93.189 108.398 1.00 62.37 146 ASP E CA 1
ATOM 12729 C C . ASP E 2 140 ? 103.375 92.780 107.042 1.00 62.37 146 ASP E C 1
ATOM 12730 O O . ASP E 2 140 ? 104.574 92.533 106.886 1.00 62.37 146 ASP E O 1
ATOM 12735 N N . GLU E 2 141 ? 102.475 92.709 106.063 1.00 61.70 147 GLU E N 1
ATOM 12736 C CA . GLU E 2 141 ? 102.813 92.465 104.668 1.00 61.70 147 GLU E CA 1
ATOM 12737 C C . GLU E 2 141 ? 102.350 93.651 103.837 1.00 61.70 147 GLU E C 1
ATOM 12738 O O . GLU E 2 141 ? 101.253 94.176 104.053 1.00 61.70 147 GLU E O 1
ATOM 12744 N N . GLN E 2 142 ? 103.186 94.066 102.887 1.00 60.75 148 GLN E N 1
ATOM 12745 C CA . GLN E 2 142 ? 102.944 95.262 102.089 1.00 60.75 148 GLN E CA 1
ATOM 12746 C C . GLN E 2 142 ? 102.930 94.930 100.604 1.00 60.75 148 GLN E C 1
ATOM 12747 O O . GLN E 2 142 ? 103.787 94.190 100.112 1.00 60.75 148 GLN E O 1
ATOM 12753 N N . ASN E 2 143 ? 101.949 95.488 99.899 1.00 60.11 149 ASN E N 1
ATOM 12754 C CA . ASN E 2 143 ? 101.909 95.489 98.443 1.00 60.11 149 ASN E CA 1
ATOM 12755 C C . ASN E 2 143 ? 102.525 96.787 97.943 1.00 60.11 149 ASN E C 1
ATOM 12756 O O . ASN E 2 143 ? 102.065 97.873 98.311 1.00 60.11 149 ASN E O 1
ATOM 12761 N N . CYS E 2 144 ? 103.560 96.677 97.110 1.00 61.48 150 CYS E N 1
ATOM 12762 C CA . CYS E 2 144 ? 104.190 97.838 96.491 1.00 61.48 150 CYS E CA 1
ATOM 12763 C C . CYS E 2 144 ? 104.226 97.625 94.987 1.00 61.48 150 CYS E C 1
ATOM 12764 O O . CYS E 2 144 ? 104.756 96.616 94.517 1.00 61.48 150 CYS E O 1
ATOM 12767 N N . THR E 2 145 ? 103.682 98.584 94.238 1.00 57.84 151 THR E N 1
ATOM 12768 C CA . THR E 2 145 ? 103.437 98.421 92.813 1.00 57.84 151 THR E CA 1
ATOM 12769 C C . THR E 2 145 ? 104.082 99.548 92.021 1.00 57.84 151 THR E C 1
ATOM 12770 O O . THR E 2 145 ? 104.265 100.661 92.520 1.00 57.84 151 THR E O 1
ATOM 12774 N N . LEU E 2 146 ? 104.431 99.228 90.777 1.00 54.35 152 LEU E N 1
ATOM 12775 C CA . LEU E 2 146 ? 104.833 100.200 89.771 1.00 54.35 152 LEU E CA 1
ATOM 12776 C C . LEU E 2 146 ? 103.827 100.134 88.632 1.00 54.35 152 LEU E C 1
ATOM 12777 O O . LEU E 2 146 ? 103.559 99.050 88.099 1.00 54.35 152 LEU E O 1
ATOM 12782 N N . GLU E 2 147 ? 103.280 101.292 88.265 1.00 55.29 153 GLU E N 1
ATOM 12783 C CA . GLU E 2 147 ? 102.163 101.406 87.327 1.00 55.29 153 GLU E CA 1
ATOM 12784 C C . GLU E 2 147 ? 102.666 102.072 86.048 1.00 55.29 153 GLU E C 1
ATOM 12785 O O . GLU E 2 147 ? 102.679 103.297 85.933 1.00 55.29 153 GLU E O 1
ATOM 12791 N N . ILE E 2 148 ? 103.053 101.252 85.078 1.00 53.06 154 ILE E N 1
ATOM 12792 C CA . ILE E 2 148 ? 103.514 101.742 83.785 1.00 53.06 154 ILE E CA 1
ATOM 12793 C C . ILE E 2 148 ? 102.294 102.045 82.925 1.00 53.06 154 ILE E C 1
ATOM 12794 O O . ILE E 2 148 ? 101.341 101.258 82.883 1.00 53.06 154 ILE E O 1
ATOM 12799 N N . GLU E 2 149 ? 102.315 103.186 82.237 1.00 55.15 155 GLU E N 1
ATOM 12800 C CA . GLU E 2 149 ? 101.160 103.631 81.472 1.00 55.15 155 GLU E CA 1
ATOM 12801 C C . GLU E 2 149 ? 101.624 104.499 80.311 1.00 55.15 155 GLU E C 1
ATOM 12802 O O . GLU E 2 149 ? 102.735 105.037 80.315 1.00 55.15 155 GLU E O 1
ATOM 12808 N N . SER E 2 150 ? 100.760 104.611 79.304 1.00 55.35 156 SER E N 1
ATOM 12809 C CA . SER E 2 150 ? 100.952 105.544 78.202 1.00 55.35 156 SER E CA 1
ATOM 12810 C C . SER E 2 150 ? 100.179 106.821 78.498 1.00 55.35 156 SER E C 1
ATOM 12811 O O . SER E 2 150 ? 99.006 106.766 78.881 1.00 55.35 156 SER E O 1
ATOM 12814 N N . TYR E 2 151 ? 100.834 107.968 78.319 1.00 54.34 157 TYR E N 1
ATOM 12815 C CA . TYR E 2 151 ? 100.204 109.232 78.683 1.00 54.34 157 TYR E CA 1
ATOM 12816 C C . TYR E 2 151 ? 99.272 109.740 77.588 1.00 54.34 157 TYR E C 1
ATOM 12817 O O . TYR E 2 151 ? 98.063 109.874 77.803 1.00 54.34 157 TYR E O 1
ATOM 12826 N N . GLY E 2 152 ? 99.816 110.029 76.408 1.00 56.64 158 GLY E N 1
ATOM 12827 C CA . GLY E 2 152 ? 99.059 110.679 75.358 1.00 56.64 158 GLY E CA 1
ATOM 12828 C C . GLY E 2 152 ? 98.363 109.768 74.377 1.00 56.64 158 GLY E C 1
ATOM 12829 O O . GLY E 2 152 ? 97.538 110.248 73.595 1.00 56.64 158 GLY E O 1
ATOM 12830 N N . TYR E 2 153 ? 98.661 108.472 74.399 1.00 58.60 159 TYR E N 1
ATOM 12831 C CA . TYR E 2 153 ? 98.156 107.521 73.415 1.00 58.60 159 TYR E CA 1
ATOM 12832 C C . TYR E 2 153 ? 97.165 106.582 74.087 1.00 58.60 159 TYR E C 1
ATOM 12833 O O . TYR E 2 153 ? 97.505 105.912 75.068 1.00 58.60 159 TYR E O 1
ATOM 12842 N N . THR E 2 154 ? 95.950 106.529 73.550 1.00 58.65 160 THR E N 1
ATOM 12843 C CA . THR E 2 154 ? 94.914 105.644 74.055 1.00 58.65 160 THR E CA 1
ATOM 12844 C C . THR E 2 154 ? 95.108 104.240 73.485 1.00 58.65 160 THR E C 1
ATOM 12845 O O . THR E 2 154 ? 96.055 103.967 72.743 1.00 58.65 160 THR E O 1
ATOM 12849 N N . THR E 2 155 ? 94.195 103.330 73.834 1.00 58.29 161 THR E N 1
ATOM 12850 C CA . THR E 2 155 ? 94.288 101.959 73.343 1.00 58.29 161 THR E CA 1
ATOM 12851 C C . THR E 2 155 ? 94.106 101.866 71.833 1.00 58.29 161 THR E C 1
ATOM 12852 O O . THR E 2 155 ? 94.483 100.850 71.240 1.00 58.29 161 THR E O 1
ATOM 12856 N N . ASP E 2 156 ? 93.535 102.893 71.200 1.00 62.41 162 ASP E N 1
ATOM 12857 C CA . ASP E 2 156 ? 93.463 102.936 69.746 1.00 62.41 162 ASP E CA 1
ATOM 12858 C C . ASP E 2 156 ? 94.805 103.248 69.096 1.00 62.41 162 ASP E C 1
ATOM 12859 O O . ASP E 2 156 ? 94.932 103.077 67.879 1.00 62.41 162 ASP E O 1
ATOM 12864 N N . ASP E 2 157 ? 95.797 103.695 69.868 1.00 61.52 163 ASP E N 1
ATOM 12865 C CA . ASP E 2 157 ? 97.103 104.094 69.356 1.00 61.52 163 ASP E CA 1
ATOM 12866 C C . ASP E 2 157 ? 98.232 103.174 69.790 1.00 61.52 163 ASP E C 1
ATOM 12867 O O . ASP E 2 157 ? 99.066 102.807 68.962 1.00 61.52 163 ASP E O 1
ATOM 12872 N N . ILE E 2 158 ? 98.279 102.788 71.064 1.00 58.79 164 ILE E N 1
ATOM 12873 C CA . ILE E 2 158 ? 99.353 101.966 71.610 1.00 58.79 164 ILE E CA 1
ATOM 12874 C C . ILE E 2 158 ? 98.730 100.830 72.408 1.00 58.79 164 ILE E C 1
ATOM 12875 O O . ILE E 2 158 ? 97.721 101.021 73.094 1.00 58.79 164 ILE E O 1
ATOM 12880 N N . GLU E 2 159 ? 99.334 99.644 72.308 1.00 60.90 165 GLU E N 1
ATOM 12881 C CA . GLU E 2 159 ? 98.919 98.468 73.072 1.00 60.90 165 GLU E CA 1
ATOM 12882 C C . GLU E 2 159 ? 100.132 97.920 73.811 1.00 60.90 165 GLU E C 1
ATOM 12883 O O . GLU E 2 159 ? 101.060 97.404 73.183 1.00 60.90 165 GLU E O 1
ATOM 12889 N N . PHE E 2 160 ? 100.122 98.024 75.138 1.00 54.67 166 PHE E N 1
ATOM 12890 C CA . PHE E 2 160 ? 101.203 97.489 75.954 1.00 54.67 166 PHE E CA 1
ATOM 12891 C C . PHE E 2 160 ? 101.052 95.984 76.134 1.00 54.67 166 PHE E C 1
ATOM 12892 O O . PHE E 2 160 ? 99.946 95.438 76.089 1.00 54.67 166 PHE E O 1
ATOM 12900 N N . TYR E 2 161 ? 102.182 95.314 76.343 1.00 54.76 167 TYR E N 1
ATOM 12901 C CA . TYR E 2 161 ? 102.148 93.933 76.805 1.00 54.76 167 TYR E CA 1
ATOM 12902 C C . TYR E 2 161 ? 103.481 93.582 77.451 1.00 54.76 167 TYR E C 1
ATOM 12903 O O . TYR E 2 161 ? 104.497 94.249 77.234 1.00 54.76 167 TYR E O 1
ATOM 12912 N N . TRP E 2 162 ? 103.447 92.535 78.274 1.00 52.78 168 TRP E N 1
ATOM 12913 C CA . TRP E 2 162 ? 104.644 91.968 78.891 1.00 52.78 168 TRP E CA 1
ATOM 12914 C C . TRP E 2 162 ? 105.186 90.902 77.950 1.00 52.78 168 TRP E C 1
ATOM 12915 O O . TRP E 2 162 ? 104.678 89.779 77.911 1.00 52.78 168 TRP E O 1
ATOM 12926 N N . ARG E 2 163 ? 106.218 91.242 77.184 1.00 55.96 169 ARG E N 1
ATOM 12927 C CA . ARG E 2 163 ? 106.823 90.253 76.305 1.00 55.96 169 ARG E CA 1
ATOM 12928 C C . ARG E 2 163 ? 107.549 89.204 77.137 1.00 55.96 169 ARG E C 1
ATOM 12929 O O . ARG E 2 163 ? 108.255 89.526 78.097 1.00 55.96 169 ARG E O 1
ATOM 12937 N N . GLY E 2 164 ? 107.370 87.940 76.764 1.00 59.29 170 GLY E N 1
ATOM 12938 C CA . GLY E 2 164 ? 107.833 86.836 77.573 1.00 59.29 170 GLY E CA 1
ATOM 12939 C C . GLY E 2 164 ? 106.900 86.440 78.696 1.00 59.29 170 GLY E C 1
ATOM 12940 O O . GLY E 2 164 ? 107.213 85.495 79.431 1.00 59.29 170 GLY E O 1
ATOM 12941 N N . GLY E 2 165 ? 105.767 87.123 78.850 1.00 59.35 171 GLY E N 1
ATOM 12942 C CA . GLY E 2 165 ? 104.826 86.769 79.901 1.00 59.35 171 GLY E CA 1
ATOM 12943 C C . GLY E 2 165 ? 105.428 86.968 81.277 1.00 59.35 171 GLY E C 1
ATOM 12944 O O . GLY E 2 165 ? 106.022 88.009 81.580 1.00 59.35 171 GLY E O 1
ATOM 12945 N N . ASP E 2 166 ? 105.286 85.947 82.126 1.00 64.61 172 ASP E N 1
ATOM 12946 C CA . ASP E 2 166 ? 105.784 86.030 83.494 1.00 64.61 172 ASP E CA 1
ATOM 12947 C C . ASP E 2 166 ? 107.303 86.134 83.559 1.00 64.61 172 ASP E C 1
ATOM 12948 O O . ASP E 2 166 ? 107.837 86.532 84.599 1.00 64.61 172 ASP E O 1
ATOM 12953 N N . LYS E 2 167 ? 108.007 85.788 82.483 1.00 62.92 173 LYS E N 1
ATOM 12954 C CA . LYS E 2 167 ? 109.452 85.958 82.406 1.00 62.92 173 LYS E CA 1
ATOM 12955 C C . LYS E 2 167 ? 109.861 87.374 82.013 1.00 62.92 173 LYS E C 1
ATOM 12956 O O . LYS E 2 167 ? 111.056 87.621 81.822 1.00 62.92 173 LYS E O 1
ATOM 12962 N N . ALA E 2 168 ? 108.906 88.299 81.876 1.00 56.74 174 ALA E N 1
ATOM 12963 C CA . ALA E 2 168 ? 109.247 89.656 81.463 1.00 56.74 174 ALA E CA 1
ATOM 12964 C C . ALA E 2 168 ? 110.115 90.353 82.504 1.00 56.74 174 ALA E C 1
ATOM 12965 O O . ALA E 2 168 ? 111.073 91.051 82.153 1.00 56.74 174 ALA E O 1
ATOM 12967 N N . VAL E 2 169 ? 109.798 90.173 83.784 1.00 54.89 175 VAL E N 1
ATOM 12968 C CA . VAL E 2 169 ? 110.523 90.808 84.880 1.00 54.89 175 VAL E CA 1
ATOM 12969 C C . VAL E 2 169 ? 111.519 89.809 85.449 1.00 54.89 175 VAL E C 1
ATOM 12970 O O . VAL E 2 169 ? 111.156 88.668 85.762 1.00 54.89 175 VAL E O 1
ATOM 12974 N N . THR E 2 170 ? 112.773 90.239 85.581 1.00 55.45 176 THR E N 1
ATOM 12975 C CA . THR E 2 170 ? 113.856 89.404 86.079 1.00 55.45 176 THR E CA 1
ATOM 12976 C C . THR E 2 170 ? 114.633 90.161 87.146 1.00 55.45 176 THR E C 1
ATOM 12977 O O . THR E 2 170 ? 114.531 91.384 87.269 1.00 55.45 176 THR E O 1
ATOM 12981 N N . GLY E 2 171 ? 115.413 89.412 87.922 1.00 55.65 177 GLY E N 1
ATOM 12982 C CA . GLY E 2 171 ? 116.240 89.978 88.965 1.00 55.65 177 GLY E CA 1
ATOM 12983 C C . GLY E 2 171 ? 115.578 90.109 90.319 1.00 55.65 177 GLY E C 1
ATOM 12984 O O . GLY E 2 171 ? 116.236 90.557 91.267 1.00 55.65 177 GLY E O 1
ATOM 12985 N N . VAL E 2 172 ? 114.303 89.739 90.447 1.00 56.64 178 VAL E N 1
ATOM 12986 C CA . VAL E 2 172 ? 113.645 89.801 91.747 1.00 56.64 178 VAL E CA 1
ATOM 12987 C C . VAL E 2 172 ? 114.266 88.794 92.706 1.00 56.64 178 VAL E C 1
ATOM 12988 O O . VAL E 2 172 ? 114.377 89.050 93.911 1.00 56.64 178 VAL E O 1
ATOM 12992 N N . GLU E 2 173 ? 114.677 87.633 92.191 1.00 57.23 179 GLU E N 1
ATOM 12993 C CA . GLU E 2 173 ? 115.253 86.601 93.046 1.00 57.23 179 GLU E CA 1
ATOM 12994 C C . GLU E 2 173 ? 116.576 87.038 93.669 1.00 57.23 179 GLU E C 1
ATOM 12995 O O . GLU E 2 173 ? 116.941 86.544 94.742 1.00 57.23 179 GLU E O 1
ATOM 13001 N N . ARG E 2 174 ? 117.301 87.954 93.025 1.00 55.51 180 ARG E N 1
ATOM 13002 C CA A ARG E 2 174 ? 118.596 88.406 93.519 0.50 55.51 180 ARG E CA 1
ATOM 13003 C CA B ARG E 2 174 ? 118.595 88.409 93.516 0.50 55.51 180 ARG E CA 1
ATOM 13004 C C . ARG E 2 174 ? 118.491 89.549 94.521 1.00 55.51 180 ARG E C 1
ATOM 13005 O O . ARG E 2 174 ? 119.514 89.947 95.086 1.00 55.51 180 ARG E O 1
ATOM 13020 N N . ILE E 2 175 ? 117.298 90.083 94.756 1.00 57.03 181 ILE E N 1
ATOM 13021 C CA . ILE E 2 175 ? 117.135 91.189 95.692 1.00 57.03 181 ILE E CA 1
ATOM 13022 C C . ILE E 2 175 ? 117.199 90.645 97.111 1.00 57.03 181 ILE E C 1
ATOM 13023 O O . ILE E 2 175 ? 116.518 89.668 97.446 1.00 57.03 181 ILE E O 1
ATOM 13028 N N . GLU E 2 176 ? 118.025 91.275 97.946 1.00 60.81 182 GLU E N 1
ATOM 13029 C CA . GLU E 2 176 ? 118.222 90.882 99.343 1.00 60.81 182 GLU E CA 1
ATOM 13030 C C . GLU E 2 176 ? 118.052 92.135 100.196 1.00 60.81 182 GLU E C 1
ATOM 13031 O O . GLU E 2 176 ? 119.032 92.812 100.517 1.00 60.81 182 GLU E O 1
ATOM 13037 N N . LEU E 2 177 ? 116.810 92.438 100.559 1.00 58.74 183 LEU E N 1
ATOM 13038 C CA . LEU E 2 177 ? 116.561 93.556 101.451 1.00 58.74 183 LEU E CA 1
ATOM 13039 C C . LEU E 2 177 ? 116.903 93.162 102.889 1.00 58.74 183 LEU E C 1
ATOM 13040 O O . LEU E 2 177 ? 116.742 92.000 103.272 1.00 58.74 183 LEU E O 1
ATOM 13045 N N . PRO E 2 178 ? 117.373 94.110 103.718 1.00 59.12 184 PRO E N 1
ATOM 13046 C CA . PRO E 2 178 ? 117.754 93.738 105.087 1.00 59.12 184 PRO E CA 1
ATOM 13047 C C . PRO E 2 178 ? 116.553 93.573 106.004 1.00 59.12 184 PRO E C 1
ATOM 13048 O O . PRO E 2 178 ? 116.564 92.729 106.905 1.00 59.12 184 PRO E O 1
ATOM 13052 N N . GLN E 2 179 ? 115.510 94.373 105.772 1.00 60.29 185 GLN E N 1
ATOM 13053 C CA . GLN E 2 179 ? 114.328 94.393 106.624 1.00 60.29 185 GLN E CA 1
ATOM 13054 C C . GLN E 2 179 ? 113.141 93.638 106.039 1.00 60.29 185 GLN E C 1
ATOM 13055 O O . GLN E 2 179 ? 112.207 93.322 106.785 1.00 60.29 185 GLN E O 1
ATOM 13061 N N . PHE E 2 180 ? 113.157 93.331 104.742 1.00 59.11 186 PHE E N 1
ATOM 13062 C CA . PHE E 2 180 ? 112.032 92.711 104.058 1.00 59.11 186 PHE E CA 1
ATOM 13063 C C . PHE E 2 180 ? 112.492 91.476 103.299 1.00 59.11 186 PHE E C 1
ATOM 13064 O O . PHE E 2 180 ? 113.672 91.314 102.981 1.00 59.11 186 PHE E O 1
ATOM 13072 N N . SER E 2 181 ? 111.528 90.601 103.022 1.00 58.98 187 SER E N 1
ATOM 13073 C CA . SER E 2 181 ? 111.707 89.465 102.130 1.00 58.98 187 SER E CA 1
ATOM 13074 C C . SER E 2 181 ? 110.589 89.496 101.101 1.00 58.98 187 SER E C 1
ATOM 13075 O O . SER E 2 181 ? 109.420 89.676 101.456 1.00 58.98 187 SER E O 1
ATOM 13078 N N . ILE E 2 182 ? 110.947 89.330 99.831 1.00 58.02 188 ILE E N 1
ATOM 13079 C CA . ILE E 2 182 ? 109.976 89.409 98.744 1.00 58.02 188 ILE E CA 1
ATOM 13080 C C . ILE E 2 182 ? 109.284 88.054 98.637 1.00 58.02 188 ILE E C 1
ATOM 13081 O O . ILE E 2 182 ? 109.864 87.086 98.141 1.00 58.02 188 ILE E O 1
ATOM 13086 N N . VAL E 2 183 ? 108.038 87.985 99.107 1.00 60.43 189 VAL E N 1
ATOM 13087 C CA . VAL E 2 183 ? 107.292 86.732 99.057 1.00 60.43 189 VAL E CA 1
ATOM 13088 C C . VAL E 2 183 ? 107.003 86.347 97.612 1.00 60.43 189 VAL E C 1
ATOM 13089 O O . VAL E 2 183 ? 107.219 85.200 97.203 1.00 60.43 189 VAL E O 1
ATOM 13093 N N . GLU E 2 184 ? 106.508 87.294 96.818 1.00 61.37 190 GLU E N 1
ATOM 13094 C CA . GLU E 2 184 ? 106.203 87.029 95.419 1.00 61.37 190 GLU E CA 1
ATOM 13095 C C . GLU E 2 184 ? 106.121 88.352 94.670 1.00 61.37 190 GLU E C 1
ATOM 13096 O O . GLU E 2 184 ? 106.066 89.432 95.267 1.00 61.37 190 GLU E O 1
ATOM 13102 N N . HIS E 2 185 ? 106.117 88.243 93.342 1.00 57.84 191 HIS E N 1
ATOM 13103 C CA . HIS E 2 185 ? 105.882 89.374 92.460 1.00 57.84 191 HIS E CA 1
ATOM 13104 C C . HIS E 2 185 ? 104.906 88.946 91.376 1.00 57.84 191 HIS E C 1
ATOM 13105 O O . HIS E 2 185 ? 104.787 87.762 91.051 1.00 57.84 191 HIS E O 1
ATOM 13112 N N . ARG E 2 186 ? 104.203 89.931 90.821 1.00 60.10 192 ARG E N 1
ATOM 13113 C CA . ARG E 2 186 ? 103.121 89.681 89.881 1.00 60.10 192 ARG E CA 1
ATOM 13114 C C . ARG E 2 186 ? 103.114 90.741 88.789 1.00 60.10 192 ARG E C 1
ATOM 13115 O O . ARG E 2 186 ? 103.454 91.904 89.033 1.00 60.10 192 ARG E O 1
ATOM 13123 N N . LEU E 2 187 ? 102.717 90.320 87.588 1.00 55.42 193 LEU E N 1
ATOM 13124 C CA . LEU E 2 187 ? 102.570 91.186 86.425 1.00 55.42 193 LEU E CA 1
ATOM 13125 C C . LEU E 2 187 ? 101.112 91.184 85.993 1.00 55.42 193 LEU E C 1
ATOM 13126 O O . LEU E 2 187 ? 100.500 90.118 85.879 1.00 55.42 193 LEU E O 1
ATOM 13131 N N . VAL E 2 188 ? 100.562 92.374 85.756 1.00 58.46 194 VAL E N 1
ATOM 13132 C CA . VAL E 2 188 ? 99.175 92.538 85.333 1.00 58.46 194 VAL E CA 1
ATOM 13133 C C . VAL E 2 188 ? 99.141 93.488 84.145 1.00 58.46 194 VAL E C 1
ATOM 13134 O O . VAL E 2 188 ? 99.923 94.440 84.083 1.00 58.46 194 VAL E O 1
ATOM 13138 N N . SER E 2 189 ? 98.246 93.216 83.195 1.00 58.70 195 SER E N 1
ATOM 13139 C CA . SER E 2 189 ? 98.005 94.086 82.050 1.00 58.70 195 SER E CA 1
ATOM 13140 C C . SER E 2 189 ? 96.512 94.355 81.950 1.00 58.70 195 SER E C 1
ATOM 13141 O O . SER E 2 189 ? 95.713 93.415 81.951 1.00 58.70 195 SER E O 1
ATOM 13144 N N . ARG E 2 190 ? 96.138 95.628 81.853 1.00 59.19 196 ARG E N 1
ATOM 13145 C CA . ARG E 2 190 ? 94.730 96.008 81.840 1.00 59.19 196 ARG E CA 1
ATOM 13146 C C . ARG E 2 190 ? 94.585 97.349 81.128 1.00 59.19 196 ARG E C 1
ATOM 13147 O O . ARG E 2 190 ? 95.540 97.870 80.544 1.00 59.19 196 ARG E O 1
ATOM 13155 N N . ASN E 2 191 ? 93.374 97.900 81.173 1.00 58.36 197 ASN E N 1
ATOM 13156 C CA . ASN E 2 191 ? 93.059 99.205 80.610 1.00 58.36 197 ASN E CA 1
ATOM 13157 C C . ASN E 2 191 ? 92.448 100.082 81.692 1.00 58.36 197 ASN E C 1
ATOM 13158 O O . ASN E 2 191 ? 91.638 99.614 82.498 1.00 58.36 197 ASN E O 1
ATOM 13163 N N . VAL E 2 192 ? 92.842 101.353 81.703 1.00 56.82 198 VAL E N 1
ATOM 13164 C CA . VAL E 2 192 ? 92.367 102.336 82.670 1.00 56.82 198 VAL E CA 1
ATOM 13165 C C . VAL E 2 192 ? 91.699 103.465 81.900 1.00 56.82 198 VAL E C 1
ATOM 13166 O O . VAL E 2 192 ? 92.249 103.956 80.908 1.00 56.82 198 VAL E O 1
ATOM 13170 N N . VAL E 2 193 ? 90.518 103.872 82.360 1.00 55.56 199 VAL E N 1
ATOM 13171 C CA . VAL E 2 193 ? 89.692 104.863 81.680 1.00 55.56 199 VAL E CA 1
ATOM 13172 C C . VAL E 2 193 ? 89.747 106.158 82.476 1.00 55.56 199 VAL E C 1
ATOM 13173 O O . VAL E 2 193 ? 89.469 106.168 83.681 1.00 55.56 199 VAL E O 1
ATOM 13177 N N . PHE E 2 194 ? 90.113 107.242 81.801 1.00 56.34 200 PHE E N 1
ATOM 13178 C CA . PHE E 2 194 ? 90.016 108.598 82.318 1.00 56.34 200 PHE E CA 1
ATOM 13179 C C . PHE E 2 194 ? 89.010 109.375 81.473 1.00 56.34 200 PHE E C 1
ATOM 13180 O O . PHE E 2 194 ? 88.378 108.833 80.562 1.00 56.34 200 PHE E O 1
ATOM 13188 N N . ALA E 2 195 ? 88.858 110.662 81.789 1.00 57.39 201 ALA E N 1
ATOM 13189 C CA . ALA E 2 195 ? 87.943 111.497 81.020 1.00 57.39 201 ALA E CA 1
ATOM 13190 C C . ALA E 2 195 ? 88.403 111.652 79.577 1.00 57.39 201 ALA E C 1
ATOM 13191 O O . ALA E 2 195 ? 87.572 111.809 78.676 1.00 57.39 201 ALA E O 1
ATOM 13193 N N . THR E 2 196 ? 89.714 111.606 79.335 1.00 56.73 202 THR E N 1
ATOM 13194 C CA . THR E 2 196 ? 90.255 111.811 77.998 1.00 56.73 202 THR E CA 1
ATOM 13195 C C . THR E 2 196 ? 90.295 110.542 77.156 1.00 56.73 202 THR E C 1
ATOM 13196 O O . THR E 2 196 ? 90.500 110.636 75.941 1.00 56.73 202 THR E O 1
ATOM 13200 N N . GLY E 2 197 ? 90.107 109.373 77.755 1.00 57.42 203 GLY E N 1
ATOM 13201 C CA . GLY E 2 197 ? 90.069 108.140 76.998 1.00 57.42 203 GLY E CA 1
ATOM 13202 C C . GLY E 2 197 ? 90.523 106.966 77.843 1.00 57.42 203 GLY E C 1
ATOM 13203 O O . GLY E 2 197 ? 90.748 107.089 79.047 1.00 57.42 203 GLY E O 1
ATOM 13204 N N . ALA E 2 198 ? 90.652 105.823 77.172 1.00 55.91 204 ALA E N 1
ATOM 13205 C CA . ALA E 2 198 ? 91.129 104.587 77.779 1.00 55.91 204 ALA E CA 1
ATOM 13206 C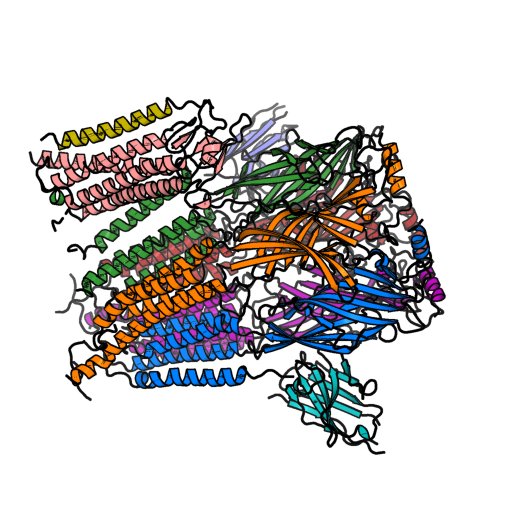 C . ALA E 2 198 ? 92.578 104.364 77.374 1.00 55.91 204 ALA E C 1
ATOM 13207 O O . ALA E 2 198 ? 92.925 104.520 76.199 1.00 55.91 204 ALA E O 1
ATOM 13209 N N . TYR E 2 199 ? 93.413 103.994 78.342 1.00 55.96 205 TYR E N 1
ATOM 13210 C CA . TYR E 2 199 ? 94.850 103.876 78.154 1.00 55.96 205 TYR E CA 1
ATOM 13211 C C . TYR E 2 199 ? 95.325 102.500 78.600 1.00 55.96 205 TYR E C 1
ATOM 13212 O O . TYR E 2 199 ? 94.730 101.907 79.505 1.00 55.96 205 TYR E O 1
ATOM 13221 N N . PRO E 2 200 ? 96.390 101.964 77.995 1.00 55.64 206 PRO E N 1
ATOM 13222 C CA . PRO E 2 200 ? 96.917 100.680 78.471 1.00 55.64 206 PRO E CA 1
ATOM 13223 C C . PRO E 2 200 ? 97.718 100.862 79.748 1.00 55.64 206 PRO E C 1
ATOM 13224 O O . PRO E 2 200 ? 98.428 101.856 79.917 1.00 55.64 206 PRO E O 1
ATOM 13228 N N . ARG E 2 201 ? 97.608 99.885 80.646 1.00 55.48 207 ARG E N 1
ATOM 13229 C CA . ARG E 2 201 ? 98.283 99.913 81.934 1.00 55.48 207 ARG E CA 1
ATOM 13230 C C . ARG E 2 201 ? 98.954 98.569 82.161 1.00 55.48 207 ARG E C 1
ATOM 13231 O O . ARG E 2 201 ? 98.342 97.519 81.937 1.00 55.48 207 ARG E O 1
ATOM 13239 N N . LEU E 2 202 ? 100.210 98.610 82.588 1.00 53.55 208 LEU E N 1
ATOM 13240 C CA . LEU E 2 202 ? 100.913 97.454 83.118 1.00 53.55 208 LEU E CA 1
ATOM 13241 C C . LEU E 2 202 ? 101.220 97.721 84.583 1.00 53.55 208 LEU E C 1
ATOM 13242 O O . LEU E 2 202 ? 101.500 98.858 84.967 1.00 53.55 208 LEU E O 1
ATOM 13247 N N . SER E 2 203 ? 101.133 96.679 85.403 1.00 56.13 209 SER E N 1
ATOM 13248 C CA . SER E 2 203 ? 101.393 96.782 86.832 1.00 56.13 209 SER E CA 1
ATOM 13249 C C . SER E 2 203 ? 102.373 95.696 87.234 1.00 56.13 209 SER E C 1
ATOM 13250 O O . SER E 2 203 ? 102.136 94.513 86.968 1.00 56.13 209 SER E O 1
ATOM 13253 N N . LEU E 2 204 ? 103.470 96.104 87.870 1.00 55.26 210 LEU E N 1
ATOM 13254 C CA . LEU E 2 204 ? 104.452 95.191 88.446 1.00 55.26 210 LEU E CA 1
ATOM 13255 C C . LEU E 2 204 ? 104.367 95.350 89.957 1.00 55.26 210 LEU E C 1
ATOM 13256 O O . LEU E 2 204 ? 104.778 96.382 90.495 1.00 55.26 210 LEU E O 1
ATOM 13261 N N . SER E 2 205 ? 103.832 94.338 90.634 1.00 58.31 211 SER E N 1
ATOM 13262 C CA . SER E 2 205 ? 103.572 94.398 92.066 1.00 58.31 211 SER E CA 1
ATOM 13263 C C . SER E 2 205 ? 104.471 93.417 92.805 1.00 58.31 211 SER E C 1
ATOM 13264 O O . SER E 2 205 ? 104.780 92.341 92.291 1.00 58.31 211 SER E O 1
ATOM 13267 N N . PHE E 2 206 ? 104.898 93.810 94.003 1.00 58.16 212 PHE E N 1
ATOM 13268 C CA . PHE E 2 206 ? 105.682 92.978 94.902 1.00 58.16 212 PHE E CA 1
ATOM 13269 C C . PHE E 2 206 ? 104.959 92.875 96.236 1.00 58.16 212 PHE E C 1
ATOM 13270 O O . PHE E 2 206 ? 104.377 93.858 96.713 1.00 58.16 212 PHE E O 1
ATOM 13278 N N . ARG E 2 207 ? 105.008 91.685 96.835 1.00 60.77 213 ARG E N 1
ATOM 13279 C CA . ARG E 2 207 ? 104.558 91.472 98.205 1.00 60.77 213 ARG E CA 1
ATOM 13280 C C . ARG E 2 207 ? 105.791 91.348 99.089 1.00 60.77 213 ARG E C 1
ATOM 13281 O O . ARG E 2 207 ? 106.652 90.498 98.839 1.00 60.77 213 ARG E O 1
ATOM 13289 N N . LEU E 2 208 ? 105.880 92.201 100.107 1.00 58.79 214 LEU E N 1
ATOM 13290 C CA . LEU E 2 208 ? 107.023 92.255 101.008 1.00 58.79 214 LEU E CA 1
ATOM 13291 C C . LEU E 2 208 ? 106.579 91.862 102.407 1.00 58.79 214 LEU E C 1
ATOM 13292 O O . LEU E 2 208 ? 105.625 92.438 102.942 1.00 58.79 214 LEU E O 1
ATOM 13297 N N . LYS E 2 209 ? 107.272 90.885 102.990 1.00 59.93 215 LYS E N 1
ATOM 13298 C CA . LYS E 2 209 ? 107.055 90.450 104.363 1.00 59.93 215 LYS E CA 1
ATOM 13299 C C . LYS E 2 209 ? 108.178 91.008 105.226 1.00 59.93 215 LYS E C 1
ATOM 13300 O O . LYS E 2 209 ? 109.357 90.796 104.928 1.00 59.93 215 LYS E O 1
ATOM 13306 N N . ARG E 2 210 ? 107.812 91.719 106.287 1.00 60.02 216 ARG E N 1
ATOM 13307 C CA . ARG E 2 210 ? 108.797 92.367 107.140 1.00 60.02 216 ARG E CA 1
ATOM 13308 C C . ARG E 2 210 ? 109.473 91.354 108.056 1.00 60.02 216 ARG E C 1
ATOM 13309 O O . ARG E 2 210 ? 108.827 90.452 108.596 1.00 60.02 216 ARG E O 1
ATOM 13317 N N . ASN E 2 211 ? 110.783 91.513 108.228 1.00 64.72 217 ASN E N 1
ATOM 13318 C CA . ASN E 2 211 ? 111.545 90.664 109.132 1.00 64.72 217 ASN E CA 1
ATOM 13319 C C . ASN E 2 211 ? 111.357 91.126 110.572 1.00 64.72 217 ASN E C 1
ATOM 13320 O O . ASN E 2 211 ? 111.307 92.327 110.853 1.00 64.72 217 ASN E O 1
ATOM 13325 N N . ILE E 2 212 ? 111.267 90.158 111.485 1.00 67.69 218 ILE E N 1
ATOM 13326 C CA . ILE E 2 212 ? 110.927 90.432 112.877 1.00 67.69 218 ILE E CA 1
ATOM 13327 C C . ILE E 2 212 ? 112.146 90.458 113.800 1.00 67.69 218 ILE E C 1
ATOM 13328 O O . ILE E 2 212 ? 112.033 90.947 114.934 1.00 67.69 218 ILE E O 1
ATOM 13333 N N . GLY E 2 213 ? 113.302 89.963 113.351 1.00 67.83 219 GLY E N 1
ATOM 13334 C CA . GLY E 2 213 ? 114.446 89.845 114.246 1.00 67.83 219 GLY E CA 1
ATOM 13335 C C . GLY E 2 213 ? 114.941 91.181 114.767 1.00 67.83 219 GLY E C 1
ATOM 13336 O O . GLY E 2 213 ? 115.292 91.309 115.946 1.00 67.83 219 GLY E O 1
ATOM 13337 N N . TYR E 2 214 ? 114.983 92.194 113.897 1.00 64.26 220 TYR E N 1
ATOM 13338 C CA . TYR E 2 214 ? 115.422 93.515 114.330 1.00 64.26 220 TYR E CA 1
ATOM 13339 C C . TYR E 2 214 ? 114.505 94.069 115.410 1.00 64.26 220 TYR E C 1
ATOM 13340 O O . TYR E 2 214 ? 114.973 94.620 116.411 1.00 64.26 220 TYR E O 1
ATOM 13349 N N . PHE E 2 215 ? 113.192 93.918 115.234 1.00 63.56 221 PHE E N 1
ATOM 13350 C CA . PHE E 2 215 ? 112.259 94.427 116.230 1.00 63.56 221 PHE E CA 1
ATOM 13351 C C . PHE E 2 215 ? 112.320 93.619 117.518 1.00 63.56 221 PHE E C 1
ATOM 13352 O O . PHE E 2 215 ? 112.144 94.180 118.603 1.00 63.56 221 PHE E O 1
ATOM 13360 N N . ILE E 2 216 ? 112.582 92.314 117.421 1.00 66.99 222 ILE E N 1
ATOM 13361 C CA . ILE E 2 216 ? 112.780 91.508 118.623 1.00 66.99 222 ILE E CA 1
ATOM 13362 C C . ILE E 2 216 ? 113.977 92.025 119.407 1.00 66.99 222 ILE E C 1
ATOM 13363 O O . ILE E 2 216 ? 113.926 92.155 120.636 1.00 66.99 222 ILE E O 1
ATOM 13368 N N . LEU E 2 217 ? 115.072 92.333 118.710 1.00 68.18 223 LEU E N 1
ATOM 13369 C CA . LEU E 2 217 ? 116.240 92.880 119.393 1.00 68.18 223 LEU E CA 1
ATOM 13370 C C . LEU E 2 217 ? 115.986 94.287 119.922 1.00 68.18 223 LEU E C 1
ATOM 13371 O O . LEU E 2 217 ? 116.565 94.676 120.942 1.00 68.18 223 LEU E O 1
ATOM 13376 N N . GLN E 2 218 ? 115.132 95.061 119.251 1.00 68.10 224 GLN E N 1
ATOM 13377 C CA . GLN E 2 218 ? 114.996 96.486 119.537 1.00 68.10 224 GLN E CA 1
ATOM 13378 C C . GLN E 2 218 ? 113.972 96.774 120.634 1.00 68.10 224 GLN E C 1
ATOM 13379 O O . GLN E 2 218 ? 114.298 97.427 121.629 1.00 68.10 224 GLN E O 1
ATOM 13385 N N . THR E 2 219 ? 112.736 96.298 120.466 1.00 65.86 225 THR E N 1
ATOM 13386 C CA . THR E 2 219 ? 111.608 96.726 121.288 1.00 65.86 225 THR E CA 1
ATOM 13387 C C . THR E 2 219 ? 111.012 95.608 122.126 1.00 65.86 225 THR E C 1
ATOM 13388 O O . THR E 2 219 ? 110.787 95.802 123.327 1.00 65.86 225 THR E O 1
ATOM 13392 N N . TYR E 2 220 ? 110.732 94.445 121.530 1.00 64.38 226 TYR E N 1
ATOM 13393 C CA . TYR E 2 220 ? 109.974 93.418 122.241 1.00 64.38 226 TYR E CA 1
ATOM 13394 C C . TYR E 2 220 ? 110.733 92.892 123.453 1.00 64.38 226 TYR E C 1
ATOM 13395 O O . TYR E 2 220 ? 110.152 92.728 124.532 1.00 64.38 226 TYR E O 1
ATOM 13404 N N . MET E 2 221 ? 112.026 92.626 123.301 1.00 66.84 227 MET E N 1
ATOM 13405 C CA . MET E 2 221 ? 112.755 91.924 124.349 1.00 66.84 227 MET E CA 1
ATOM 13406 C C . MET E 2 221 ? 113.068 92.861 125.517 1.00 66.84 227 MET E C 1
ATOM 13407 O O . MET E 2 221 ? 112.944 92.438 126.675 1.00 66.84 227 MET E O 1
ATOM 13412 N N . PRO E 2 222 ? 113.478 94.121 125.287 1.00 64.81 228 PRO E N 1
ATOM 13413 C CA . PRO E 2 222 ? 113.582 95.044 126.433 1.00 64.81 228 PRO E CA 1
ATOM 13414 C C . PRO E 2 222 ? 112.276 95.240 127.183 1.00 64.81 228 PRO E C 1
ATOM 13415 O O . PRO E 2 222 ? 112.286 95.329 128.416 1.00 64.81 228 PRO E O 1
ATOM 13419 N N . SER E 2 223 ? 111.147 95.314 126.475 1.00 64.63 229 SER E N 1
ATOM 13420 C CA . SER E 2 223 ? 109.864 95.469 127.155 1.00 64.63 229 SER E CA 1
ATOM 13421 C C . SER E 2 223 ? 109.553 94.258 128.024 1.00 64.63 229 SER E C 1
ATOM 13422 O O . SER E 2 223 ? 109.098 94.403 129.165 1.00 64.63 229 SER E O 1
ATOM 13425 N N . ILE E 2 224 ? 109.802 93.056 127.500 1.00 64.32 230 ILE E N 1
ATOM 13426 C CA . ILE E 2 224 ? 109.567 91.841 128.271 1.00 64.32 230 ILE E CA 1
ATOM 13427 C C . ILE E 2 224 ? 110.462 91.822 129.497 1.00 64.32 230 ILE E C 1
ATOM 13428 O O . ILE E 2 224 ? 110.032 91.453 130.597 1.00 64.32 230 ILE E O 1
ATOM 13433 N N . LEU E 2 225 ? 111.721 92.217 129.325 1.00 64.56 231 LEU E N 1
ATOM 13434 C CA . LEU E 2 225 ? 112.664 92.180 130.432 1.00 64.56 231 LEU E CA 1
ATOM 13435 C C . LEU E 2 225 ? 112.289 93.186 131.512 1.00 64.56 231 LEU E C 1
ATOM 13436 O O . LEU E 2 225 ? 112.396 92.888 132.705 1.00 64.56 231 LEU E O 1
ATOM 13441 N N . ILE E 2 226 ? 111.843 94.378 131.114 1.00 63.12 232 ILE E N 1
ATOM 13442 C CA . ILE E 2 226 ? 111.431 95.375 132.090 1.00 63.12 232 ILE E CA 1
ATOM 13443 C C . ILE E 2 226 ? 110.170 94.923 132.815 1.00 63.12 232 ILE E C 1
ATOM 13444 O O . ILE E 2 226 ? 110.034 95.117 134.033 1.00 63.12 232 ILE E O 1
ATOM 13449 N N . THR E 2 227 ? 109.225 94.323 132.089 1.00 62.85 233 THR E N 1
ATOM 13450 C CA . THR E 2 227 ? 108.033 93.799 132.743 1.00 62.85 233 THR E CA 1
ATOM 13451 C C . THR E 2 227 ? 108.394 92.700 133.732 1.00 62.85 233 THR E C 1
ATOM 13452 O O . THR E 2 227 ? 107.796 92.603 134.810 1.00 62.85 233 THR E O 1
ATOM 13456 N N . ILE E 2 228 ? 109.372 91.861 133.384 1.00 63.58 234 ILE E N 1
ATOM 13457 C CA . ILE E 2 228 ? 109.825 90.827 134.311 1.00 63.58 234 ILE E CA 1
ATOM 13458 C C . ILE E 2 228 ? 110.455 91.462 135.544 1.00 63.58 234 ILE E C 1
ATOM 13459 O O . ILE E 2 228 ? 110.213 91.029 136.677 1.00 63.58 234 ILE E O 1
ATOM 13464 N N . LEU E 2 229 ? 111.283 92.490 135.343 1.00 63.33 235 LEU E N 1
ATOM 13465 C CA . LEU E 2 229 ? 111.921 93.160 136.470 1.00 63.33 235 LEU E CA 1
ATOM 13466 C C . LEU E 2 229 ? 110.899 93.820 137.383 1.00 63.33 235 LEU E C 1
ATOM 13467 O O . LEU E 2 229 ? 111.125 93.925 138.593 1.00 63.33 235 LEU E O 1
ATOM 13472 N N . SER E 2 230 ? 109.777 94.277 136.824 1.00 62.67 236 SER E N 1
ATOM 13473 C CA . SER E 2 230 ? 108.749 94.911 137.642 1.00 62.67 236 SER E CA 1
ATOM 13474 C C . SER E 2 230 ? 108.170 93.967 138.691 1.00 62.67 236 SER E C 1
ATOM 13475 O O . SER E 2 230 ? 107.636 94.438 139.700 1.00 62.67 236 SER E O 1
ATOM 13478 N N . TRP E 2 231 ? 108.264 92.651 138.484 1.00 63.12 237 TRP E N 1
ATOM 13479 C CA . TRP E 2 231 ? 107.738 91.691 139.447 1.00 63.12 237 TRP E CA 1
ATOM 13480 C C . TRP E 2 231 ? 108.673 91.451 140.625 1.00 63.12 237 TRP E C 1
ATOM 13481 O O . TRP E 2 231 ? 108.274 90.773 141.578 1.00 63.12 237 TRP E O 1
ATOM 13492 N N . VAL E 2 232 ? 109.900 91.977 140.584 1.00 64.43 238 VAL E N 1
ATOM 13493 C CA . VAL E 2 232 ? 110.829 91.795 141.697 1.00 64.43 238 VAL E CA 1
ATOM 13494 C C . VAL E 2 232 ? 110.302 92.465 142.959 1.00 64.43 238 VAL E C 1
ATOM 13495 O O . VAL E 2 232 ? 110.643 92.057 144.076 1.00 64.43 238 VAL E O 1
ATOM 13499 N N . SER E 2 233 ? 109.464 93.497 142.811 1.00 64.28 239 SER E N 1
ATOM 13500 C CA . SER E 2 233 ? 108.923 94.188 143.976 1.00 64.28 239 SER E CA 1
ATOM 13501 C C . SER E 2 233 ? 108.065 93.269 144.836 1.00 64.28 239 SER E C 1
ATOM 13502 O O . SER E 2 233 ? 107.964 93.476 146.050 1.00 64.28 239 SER E O 1
ATOM 13505 N N . PHE E 2 234 ? 107.441 92.253 144.236 1.00 64.67 240 PHE E N 1
ATOM 13506 C CA . PHE E 2 234 ? 106.584 91.356 145.003 1.00 64.67 240 PHE E CA 1
ATOM 13507 C C . PHE E 2 234 ? 107.365 90.525 146.014 1.00 64.67 240 PHE E C 1
ATOM 13508 O O . PHE E 2 234 ? 106.774 90.053 146.990 1.00 64.67 240 PHE E O 1
ATOM 13516 N N . TRP E 2 235 ? 108.667 90.338 145.807 1.00 66.78 241 TRP E N 1
ATOM 13517 C CA . TRP E 2 235 ? 109.510 89.593 146.734 1.00 66.78 241 TRP E CA 1
ATOM 13518 C C . TRP E 2 235 ? 110.141 90.473 147.808 1.00 66.78 241 TRP E C 1
ATOM 13519 O O . TRP E 2 235 ? 110.918 89.965 148.624 1.00 66.78 241 TRP E O 1
ATOM 13530 N N . ILE E 2 236 ? 109.817 91.766 147.838 1.00 64.08 242 ILE E N 1
ATOM 13531 C CA . ILE E 2 236 ? 110.350 92.706 148.815 1.00 64.08 242 ILE E CA 1
ATOM 13532 C C . ILE E 2 236 ? 109.255 93.011 149.829 1.00 64.08 242 ILE E C 1
ATOM 13533 O O . ILE E 2 236 ? 108.064 93.034 149.497 1.00 64.08 242 ILE E O 1
ATOM 13538 N N . ASN E 2 237 ? 109.665 93.233 151.077 1.00 68.65 243 ASN E N 1
ATOM 13539 C CA . ASN E 2 237 ? 108.718 93.444 152.162 1.00 68.65 243 ASN E CA 1
ATOM 13540 C C . ASN E 2 237 ? 107.887 94.703 151.927 1.00 68.65 243 ASN E C 1
ATOM 13541 O O . ASN E 2 237 ? 108.295 95.636 151.231 1.00 68.65 243 ASN E O 1
ATOM 13546 N N . TYR E 2 238 ? 106.696 94.713 152.528 1.00 70.96 244 TYR E N 1
ATOM 13547 C CA . TYR E 2 238 ? 105.781 95.838 152.371 1.00 70.96 244 TYR E CA 1
ATOM 13548 C C . TYR E 2 238 ? 106.332 97.130 152.965 1.00 70.96 244 TYR E C 1
ATOM 13549 O O . TYR E 2 238 ? 105.930 98.216 152.532 1.00 70.96 244 TYR E O 1
ATOM 13558 N N . ASP E 2 239 ? 107.235 97.041 153.942 1.00 69.33 245 ASP E N 1
ATOM 13559 C CA . ASP E 2 239 ? 107.753 98.230 154.609 1.00 69.33 245 ASP E CA 1
ATOM 13560 C C . ASP E 2 239 ? 108.897 98.896 153.852 1.00 69.33 245 ASP E C 1
ATOM 13561 O O . ASP E 2 239 ? 109.295 100.004 154.227 1.00 69.33 245 ASP E O 1
ATOM 13566 N N . ALA E 2 240 ? 109.432 98.262 152.808 1.00 65.65 246 ALA E N 1
ATOM 13567 C CA . ALA E 2 240 ? 110.473 98.869 151.976 1.00 65.65 246 ALA E CA 1
ATOM 13568 C C . ALA E 2 240 ? 109.834 99.722 150.878 1.00 65.65 246 ALA E C 1
ATOM 13569 O O . ALA E 2 240 ? 109.962 99.469 149.673 1.00 65.65 246 ALA E O 1
ATOM 13571 N N . SER E 2 241 ? 109.130 100.759 151.338 1.00 64.07 247 SER E N 1
ATOM 13572 C CA . SER E 2 241 ? 108.353 101.597 150.434 1.00 64.07 247 SER E CA 1
ATOM 13573 C C . SER E 2 241 ? 109.244 102.306 149.430 1.00 64.07 247 SER E C 1
ATOM 13574 O O . SER E 2 241 ? 108.916 102.368 148.240 1.00 64.07 247 SER E O 1
ATOM 13577 N N . ALA E 2 242 ? 110.376 102.844 149.887 1.00 62.28 248 ALA E N 1
ATOM 13578 C CA . ALA E 2 242 ? 111.268 103.564 148.986 1.00 62.28 248 ALA E CA 1
ATOM 13579 C C . ALA E 2 242 ? 111.765 102.655 147.871 1.00 62.28 248 ALA E C 1
ATOM 13580 O O . ALA E 2 242 ? 111.702 103.013 146.690 1.00 62.28 248 ALA E O 1
ATOM 13582 N N . ALA E 2 243 ? 112.217 101.451 148.225 1.00 61.97 249 ALA E N 1
ATOM 13583 C CA . ALA E 2 243 ? 112.749 100.533 147.224 1.00 61.97 249 ALA E CA 1
ATOM 13584 C C . ALA E 2 243 ? 111.669 100.090 146.245 1.00 61.97 249 ALA E C 1
ATOM 13585 O O . ALA E 2 243 ? 111.878 100.109 145.025 1.00 61.97 249 ALA E O 1
ATOM 13587 N N . ARG E 2 244 ? 110.504 99.683 146.757 1.00 63.47 250 ARG E N 1
ATOM 13588 C CA . ARG E 2 244 ? 109.464 99.172 145.868 1.00 63.47 250 ARG E CA 1
ATOM 13589 C C . ARG E 2 244 ? 108.924 100.268 144.954 1.00 63.47 250 ARG E C 1
ATOM 13590 O O . ARG E 2 244 ? 108.718 100.040 143.753 1.00 63.47 250 ARG E O 1
ATOM 13598 N N . VAL E 2 245 ? 108.706 101.470 145.495 1.00 61.90 251 VAL E N 1
ATOM 13599 C CA . VAL E 2 245 ? 108.222 102.574 144.679 1.00 61.90 251 VAL E CA 1
ATOM 13600 C C . VAL E 2 245 ? 109.269 102.973 143.648 1.00 61.90 251 VAL E C 1
ATOM 13601 O O . VAL E 2 245 ? 108.933 103.276 142.497 1.00 61.90 251 VAL E O 1
ATOM 13605 N N . ALA E 2 246 ? 110.548 102.988 144.035 1.00 61.47 252 ALA E N 1
ATOM 13606 C CA . ALA E 2 246 ? 111.599 103.314 143.080 1.00 61.47 252 ALA E CA 1
ATOM 13607 C C . ALA E 2 246 ? 111.635 102.305 141.944 1.00 61.47 252 ALA E C 1
ATOM 13608 O O . ALA E 2 246 ? 111.764 102.683 140.775 1.00 61.47 252 ALA E O 1
ATOM 13610 N N . LEU E 2 247 ? 111.505 101.018 142.265 1.00 61.72 253 LEU E N 1
ATOM 13611 C CA . LEU E 2 247 ? 111.538 99.994 141.226 1.00 61.72 253 LEU E CA 1
ATOM 13612 C C . LEU E 2 247 ? 110.352 100.138 140.277 1.00 61.72 253 LEU E C 1
ATOM 13613 O O . LEU E 2 247 ? 110.517 100.093 139.049 1.00 61.72 253 LEU E O 1
ATOM 13618 N N . GLY E 2 248 ? 109.150 100.332 140.826 1.00 61.06 254 GLY E N 1
ATOM 13619 C CA . GLY E 2 248 ? 107.983 100.498 139.971 1.00 61.06 254 GLY E CA 1
ATOM 13620 C C . GLY E 2 248 ? 108.075 101.730 139.089 1.00 61.06 254 GLY E C 1
ATOM 13621 O O . GLY E 2 248 ? 107.784 101.675 137.887 1.00 61.06 254 GLY E O 1
ATOM 13622 N N . ILE E 2 249 ? 108.498 102.855 139.669 1.00 61.44 255 ILE E N 1
ATOM 13623 C CA . ILE E 2 249 ? 108.605 104.092 138.908 1.00 61.44 255 ILE E CA 1
ATOM 13624 C C . ILE E 2 249 ? 109.666 103.958 137.825 1.00 61.44 255 ILE E C 1
ATOM 13625 O O . ILE E 2 249 ? 109.490 104.448 136.705 1.00 61.44 255 ILE E O 1
ATOM 13630 N N . THR E 2 250 ? 110.785 103.297 138.136 1.00 61.87 256 THR E N 1
ATOM 13631 C CA . THR E 2 250 ? 111.830 103.111 137.138 1.00 61.87 256 THR E CA 1
ATOM 13632 C C . THR E 2 250 ? 111.345 102.239 135.988 1.00 61.87 256 THR E C 1
ATOM 13633 O O . THR E 2 250 ? 111.662 102.507 134.824 1.00 61.87 256 THR E O 1
ATOM 13637 N N . THR E 2 251 ? 110.582 101.184 136.291 1.00 62.11 257 THR E N 1
ATOM 13638 C CA . THR E 2 251 ? 110.040 100.354 135.219 1.00 62.11 257 THR E CA 1
ATOM 13639 C C . THR E 2 251 ? 109.089 101.152 134.333 1.00 62.11 257 THR E C 1
ATOM 13640 O O . THR E 2 251 ? 109.134 101.042 133.098 1.00 62.11 257 THR E O 1
ATOM 13644 N N . VAL E 2 252 ? 108.231 101.973 134.945 1.00 62.61 258 VAL E N 1
ATOM 13645 C CA . VAL E 2 252 ? 107.312 102.797 134.162 1.00 62.61 258 VAL E CA 1
ATOM 13646 C C . VAL E 2 252 ? 108.090 103.774 133.284 1.00 62.61 258 VAL E C 1
ATOM 13647 O O . VAL E 2 252 ? 107.773 103.963 132.100 1.00 62.61 258 VAL E O 1
ATOM 13651 N N . LEU E 2 253 ? 109.124 104.403 133.848 1.00 64.01 259 LEU E N 1
ATOM 13652 C CA . LEU E 2 253 ? 109.928 105.348 133.081 1.00 64.01 259 LEU E CA 1
ATOM 13653 C C . LEU E 2 253 ? 110.629 104.660 131.917 1.00 64.01 259 LEU E C 1
ATOM 13654 O O . LEU E 2 253 ? 110.708 105.214 130.816 1.00 64.01 259 LEU E O 1
ATOM 13659 N N . THR E 2 254 ? 111.154 103.454 132.143 1.00 64.05 260 THR E N 1
ATOM 13660 C CA . THR E 2 254 ? 111.831 102.737 131.068 1.00 64.05 260 THR E CA 1
ATOM 13661 C C . THR E 2 254 ? 110.858 102.376 129.953 1.00 64.05 260 THR E C 1
ATOM 13662 O O . THR E 2 254 ? 111.204 102.462 128.766 1.00 64.05 260 THR E O 1
ATOM 13666 N N . MET E 2 255 ? 109.637 101.969 130.313 1.00 64.58 261 MET E N 1
ATOM 13667 C CA . MET E 2 255 ? 108.628 101.706 129.291 1.00 64.58 261 MET E CA 1
ATOM 13668 C C . MET E 2 255 ? 108.327 102.966 128.487 1.00 64.58 261 MET E C 1
ATOM 13669 O O . MET E 2 255 ? 108.200 102.914 127.254 1.00 64.58 261 MET E O 1
ATOM 13674 N N . THR E 2 256 ? 108.219 104.111 129.168 1.00 66.46 262 THR E N 1
ATOM 13675 C CA . THR E 2 256 ? 107.960 105.362 128.460 1.00 66.46 262 THR E CA 1
ATOM 13676 C C . THR E 2 256 ? 109.103 105.710 127.513 1.00 66.46 262 THR E C 1
ATOM 13677 O O . THR E 2 256 ? 108.866 106.177 126.395 1.00 66.46 262 THR E O 1
ATOM 13681 N N . THR E 2 257 ? 110.349 105.504 127.945 1.00 67.38 263 THR E N 1
ATOM 13682 C CA . THR E 2 257 ? 111.485 105.793 127.069 1.00 67.38 263 THR E CA 1
ATOM 13683 C C . THR E 2 257 ? 111.502 104.871 125.856 1.00 67.38 263 THR E C 1
ATOM 13684 O O . THR E 2 257 ? 111.836 105.305 124.745 1.00 67.38 263 THR E O 1
ATOM 13688 N N . ILE E 2 258 ? 111.164 103.594 126.047 1.00 66.28 264 ILE E N 1
ATOM 13689 C CA . ILE E 2 258 ? 111.102 102.670 124.915 1.00 66.28 264 ILE E CA 1
ATOM 13690 C C . ILE E 2 258 ? 110.051 103.139 123.915 1.00 66.28 264 ILE E C 1
ATOM 13691 O O . ILE E 2 258 ? 110.293 103.184 122.699 1.00 66.28 264 ILE E O 1
ATOM 13696 N N . ASN E 2 259 ? 108.872 103.516 124.418 1.00 68.48 265 ASN E N 1
ATOM 13697 C CA . ASN E 2 259 ? 107.818 104.005 123.533 1.00 68.48 265 ASN E CA 1
ATOM 13698 C C . ASN E 2 259 ? 108.245 105.285 122.823 1.00 68.48 265 ASN E C 1
ATOM 13699 O O . ASN E 2 259 ? 107.945 105.478 121.637 1.00 68.48 265 ASN E O 1
ATOM 13704 N N . THR E 2 260 ? 108.943 106.173 123.537 1.00 71.34 266 THR E N 1
ATOM 13705 C CA . THR E 2 260 ? 109.422 107.415 122.939 1.00 71.34 266 THR E CA 1
ATOM 13706 C C . THR E 2 260 ? 110.368 107.130 121.779 1.00 71.34 266 THR E C 1
ATOM 13707 O O . THR E 2 260 ? 110.201 107.662 120.671 1.00 71.34 266 THR E O 1
ATOM 13711 N N . HIS E 2 261 ? 111.376 106.290 122.023 1.00 72.13 267 HIS E N 1
ATOM 13712 C CA . HIS E 2 261 ? 112.356 106.001 120.985 1.00 72.13 267 HIS E CA 1
ATOM 13713 C C . HIS E 2 261 ? 111.722 105.276 119.808 1.00 72.13 267 HIS E C 1
ATOM 13714 O O . HIS E 2 261 ? 112.188 105.423 118.672 1.00 72.13 267 HIS E O 1
ATOM 13721 N N . LEU E 2 262 ? 110.671 104.490 120.050 1.00 68.91 268 LEU E N 1
ATOM 13722 C CA . LEU E 2 262 ? 109.943 103.910 118.927 1.00 68.91 268 LEU E CA 1
ATOM 13723 C C . LEU E 2 262 ? 109.234 104.985 118.114 1.00 68.91 268 LEU E C 1
ATOM 13724 O O . LEU E 2 262 ? 109.371 105.034 116.886 1.00 68.91 268 LEU E O 1
ATOM 13729 N N . ARG E 2 263 ? 108.464 105.854 118.776 1.00 72.24 269 ARG E N 1
ATOM 13730 C CA . ARG E 2 263 ? 107.637 106.797 118.026 1.00 72.24 269 ARG E CA 1
ATOM 13731 C C . ARG E 2 263 ? 108.477 107.809 117.259 1.00 72.24 269 ARG E C 1
ATOM 13732 O O . ARG E 2 263 ? 108.026 108.326 116.231 1.00 72.24 269 ARG E O 1
ATOM 13740 N N . GLU E 2 264 ? 109.692 108.108 117.731 1.00 75.18 270 GLU E N 1
ATOM 13741 C CA . GLU E 2 264 ? 110.516 109.075 117.006 1.00 75.18 270 GLU E CA 1
ATOM 13742 C C . GLU E 2 264 ? 110.948 108.603 115.619 1.00 75.18 270 GLU E C 1
ATOM 13743 O O . GLU E 2 264 ? 111.427 109.434 114.839 1.00 75.18 270 GLU E O 1
ATOM 13749 N N . THR E 2 265 ? 110.793 107.319 115.285 1.00 72.70 271 THR E N 1
ATOM 13750 C CA . THR E 2 265 ? 111.263 106.755 114.021 1.00 72.70 271 THR E CA 1
ATOM 13751 C C . THR E 2 265 ? 110.122 106.151 113.207 1.00 72.70 271 THR E C 1
ATOM 13752 O O . THR E 2 265 ? 110.266 105.078 112.617 1.00 72.70 271 THR E O 1
ATOM 13756 N N . LEU E 2 266 ? 108.983 106.835 113.142 1.00 66.94 272 LEU E N 1
ATOM 13757 C CA . LEU E 2 266 ? 107.837 106.358 112.378 1.00 66.94 272 LEU E CA 1
ATOM 13758 C C . LEU E 2 266 ? 106.964 107.554 112.020 1.00 66.94 272 LEU E C 1
ATOM 13759 O O . LEU E 2 266 ? 107.100 108.625 112.622 1.00 66.94 272 LEU E O 1
ATOM 13764 N N . PRO E 2 267 ? 106.063 107.408 111.048 1.00 65.32 273 PRO E N 1
ATOM 13765 C CA . PRO E 2 267 ? 105.150 108.505 110.714 1.00 65.32 273 PRO E CA 1
ATOM 13766 C C . PRO E 2 267 ? 104.010 108.606 111.721 1.00 65.32 273 PRO E C 1
ATOM 13767 O O . PRO E 2 267 ? 103.850 107.772 112.613 1.00 65.32 273 PRO E O 1
ATOM 13771 N N . LYS E 2 268 ? 103.209 109.657 111.554 1.00 65.03 274 LYS E N 1
ATOM 13772 C CA . LYS E 2 268 ? 102.134 109.979 112.494 1.00 65.03 274 LYS E CA 1
ATOM 13773 C C . LYS E 2 268 ? 100.808 109.366 112.037 1.00 65.03 274 LYS E C 1
ATOM 13774 O O . LYS E 2 268 ? 99.819 110.052 111.781 1.00 65.03 274 LYS E O 1
ATOM 13780 N N . ILE E 2 269 ? 100.806 108.041 111.939 1.00 63.31 275 ILE E N 1
ATOM 13781 C CA . ILE E 2 269 ? 99.600 107.287 111.596 1.00 63.31 275 ILE E CA 1
ATOM 13782 C C . ILE E 2 269 ? 98.590 107.412 112.736 1.00 63.31 275 ILE E C 1
ATOM 13783 O O . ILE E 2 269 ? 98.998 107.438 113.905 1.00 63.31 275 ILE E O 1
ATOM 13788 N N . PRO E 2 270 ? 97.285 107.462 112.469 1.00 63.36 276 PRO E N 1
ATOM 13789 C CA . PRO E 2 270 ? 96.311 107.725 113.539 1.00 63.36 276 PRO E CA 1
ATOM 13790 C C . PRO E 2 270 ? 95.779 106.497 114.267 1.00 63.36 276 PRO E C 1
ATOM 13791 O O . PRO E 2 270 ? 94.907 106.660 115.126 1.00 63.36 276 PRO E O 1
ATOM 13795 N N . TYR E 2 271 ? 96.265 105.294 113.963 1.00 62.04 277 TYR E N 1
ATOM 13796 C CA . TYR E 2 271 ? 95.749 104.060 114.541 1.00 62.04 277 TYR E CA 1
ATOM 13797 C C . TYR E 2 271 ? 96.857 103.322 115.282 1.00 62.04 277 TYR E C 1
ATOM 13798 O O . TYR E 2 271 ? 98.046 103.604 115.113 1.00 62.04 277 TYR E O 1
ATOM 13807 N N . VAL E 2 272 ? 96.443 102.370 116.113 1.00 64.21 278 VAL E N 1
ATOM 13808 C CA . VAL E 2 272 ? 97.373 101.616 116.947 1.00 64.21 278 VAL E CA 1
ATOM 13809 C C . VAL E 2 272 ? 97.957 100.466 116.138 1.00 64.21 278 VAL E C 1
ATOM 13810 O O . VAL E 2 272 ? 97.239 99.773 115.407 1.00 64.21 278 VAL E O 1
ATOM 13814 N N . LYS E 2 273 ? 99.267 100.272 116.257 1.00 63.51 279 LYS E N 1
ATOM 13815 C CA . LYS E 2 273 ? 99.966 99.166 115.623 1.00 63.51 279 LYS E CA 1
ATOM 13816 C C . LYS E 2 273 ? 100.032 97.969 116.567 1.00 63.51 279 LYS E C 1
ATOM 13817 O O . LYS E 2 273 ? 99.621 98.031 117.727 1.00 63.51 279 LYS E O 1
ATOM 13823 N N . ALA E 2 274 ? 100.561 96.857 116.052 1.00 62.75 280 ALA E N 1
ATOM 13824 C CA . ALA E 2 274 ? 100.761 95.681 116.892 1.00 62.75 280 ALA E CA 1
ATOM 13825 C C . ALA E 2 274 ? 101.804 95.949 117.971 1.00 62.75 280 ALA E C 1
ATOM 13826 O O . ALA E 2 274 ? 101.641 95.532 119.125 1.00 62.75 280 ALA E O 1
ATOM 13828 N N . ILE E 2 275 ? 102.891 96.636 117.612 1.00 63.49 281 ILE E N 1
ATOM 13829 C CA . ILE E 2 275 ? 103.898 96.976 118.610 1.00 63.49 281 ILE E CA 1
ATOM 13830 C C . ILE E 2 275 ? 103.329 97.965 119.615 1.00 63.49 281 ILE E C 1
ATOM 13831 O O . ILE E 2 275 ? 103.682 97.927 120.800 1.00 63.49 281 ILE E O 1
ATOM 13836 N N . ASP E 2 276 ? 102.447 98.864 119.171 1.00 63.84 282 ASP E N 1
ATOM 13837 C CA . ASP E 2 276 ? 101.744 99.720 120.119 1.00 63.84 282 ASP E CA 1
ATOM 13838 C C . ASP E 2 276 ? 100.906 98.888 121.078 1.00 63.84 282 ASP E C 1
ATOM 13839 O O . ASP E 2 276 ? 100.910 99.136 122.285 1.00 63.84 282 ASP E O 1
ATOM 13844 N N . MET E 2 277 ? 100.191 97.888 120.558 1.00 66.28 283 MET E N 1
ATOM 13845 C CA . MET E 2 277 ? 99.412 96.998 121.413 1.00 66.28 283 MET E CA 1
ATOM 13846 C C . MET E 2 277 ? 100.300 96.345 122.465 1.00 66.28 283 MET E C 1
ATOM 13847 O O . MET E 2 277 ? 99.966 96.320 123.658 1.00 66.28 283 MET E O 1
ATOM 13852 N N . TYR E 2 278 ? 101.457 95.842 122.038 1.00 63.92 284 TYR E N 1
ATOM 13853 C CA . TYR E 2 278 ? 102.344 95.140 122.958 1.00 63.92 284 TYR E CA 1
ATOM 13854 C C . TYR E 2 278 ? 102.911 96.081 124.018 1.00 63.92 284 TYR E C 1
ATOM 13855 O O . TYR E 2 278 ? 102.961 95.731 125.204 1.00 63.92 284 TYR E O 1
ATOM 13864 N N . LEU E 2 279 ? 103.354 97.274 123.612 1.00 64.95 285 LEU E N 1
ATOM 13865 C CA . LEU E 2 279 ? 103.944 98.202 124.573 1.00 64.95 285 LEU E CA 1
ATOM 13866 C C . LEU E 2 279 ? 102.900 98.726 125.548 1.00 64.95 285 LEU E C 1
ATOM 13867 O O . LEU E 2 279 ? 103.191 98.920 126.732 1.00 64.95 285 LEU E O 1
ATOM 13872 N N . MET E 2 280 ? 101.680 98.964 125.068 1.00 66.85 286 MET E N 1
ATOM 13873 C C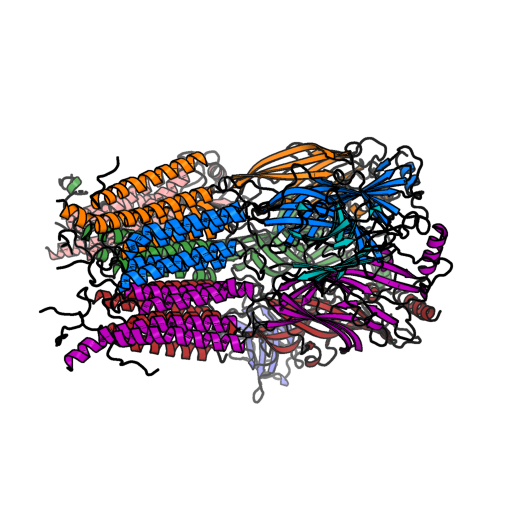A . MET E 2 280 ? 100.590 99.369 125.946 1.00 66.85 286 MET E CA 1
ATOM 13874 C C . MET E 2 280 ? 100.253 98.267 126.943 1.00 66.85 286 MET E C 1
ATOM 13875 O O . MET E 2 280 ? 99.992 98.548 128.119 1.00 66.85 286 MET E O 1
ATOM 13880 N N . GLY E 2 281 ? 100.276 97.006 126.503 1.00 65.07 287 GLY E N 1
ATOM 13881 C CA . GLY E 2 281 ? 100.075 95.909 127.439 1.00 65.07 287 GLY E CA 1
ATOM 13882 C C . GLY E 2 281 ? 101.165 95.827 128.491 1.00 65.07 287 GLY E C 1
ATOM 13883 O O . GLY E 2 281 ? 100.887 95.619 129.676 1.00 65.07 287 GLY E O 1
ATOM 13884 N N . CYS E 2 282 ? 102.423 95.991 128.074 1.00 63.60 288 CYS E N 1
ATOM 13885 C CA . CYS E 2 282 ? 103.524 95.978 129.035 1.00 63.60 288 CYS E CA 1
ATOM 13886 C C . CYS E 2 282 ? 103.405 97.134 130.022 1.00 63.60 288 CYS E C 1
ATOM 13887 O O . CYS E 2 282 ? 103.682 96.975 131.221 1.00 63.60 288 CYS E O 1
ATOM 13890 N N . PHE E 2 283 ? 103.007 98.312 129.532 1.00 65.16 289 PHE E N 1
ATOM 13891 C CA . PHE E 2 283 ? 102.787 99.444 130.423 1.00 65.16 289 PHE E CA 1
ATOM 13892 C C . PHE E 2 283 ? 101.685 99.137 131.424 1.00 65.16 289 PHE E C 1
ATOM 13893 O O . PHE E 2 283 ? 101.801 99.479 132.605 1.00 65.16 289 PHE E O 1
ATOM 13901 N N . VAL E 2 284 ? 100.597 98.516 130.965 1.00 64.21 290 VAL E N 1
ATOM 13902 C CA . VAL E 2 284 ? 99.512 98.161 131.874 1.00 64.21 290 VAL E CA 1
ATOM 13903 C C . VAL E 2 284 ? 100.015 97.198 132.939 1.00 64.21 290 VAL E C 1
ATOM 13904 O O . VAL E 2 284 ? 99.665 97.316 134.118 1.00 64.21 290 VAL E O 1
ATOM 13908 N N . PHE E 2 285 ? 100.857 96.242 132.545 1.00 63.08 291 PHE E N 1
ATOM 13909 C CA . PHE E 2 285 ? 101.355 95.265 133.510 1.00 63.08 291 PHE E CA 1
ATOM 13910 C C . PHE E 2 285 ? 102.240 95.920 134.566 1.00 63.08 291 PHE E C 1
ATOM 13911 O O . PHE E 2 285 ? 102.075 95.669 135.765 1.00 63.08 291 PHE E O 1
ATOM 13919 N N . VAL E 2 286 ? 103.181 96.771 134.150 1.00 62.94 292 VAL E N 1
ATOM 13920 C CA . VAL E 2 286 ? 104.058 97.403 135.138 1.00 62.94 292 VAL E CA 1
ATOM 13921 C C . VAL E 2 286 ? 103.274 98.391 136.002 1.00 62.94 292 VAL E C 1
ATOM 13922 O O . VAL E 2 286 ? 103.534 98.529 137.207 1.00 62.94 292 VAL E O 1
ATOM 13926 N N . PHE E 2 287 ? 102.305 99.093 135.408 1.00 63.32 293 PHE E N 1
ATOM 13927 C CA . PHE E 2 287 ? 101.478 100.011 136.180 1.00 63.32 293 PHE E CA 1
ATOM 13928 C C . PHE E 2 287 ? 100.662 99.264 137.225 1.00 63.32 293 PHE E C 1
ATOM 13929 O O . PHE E 2 287 ? 100.527 99.724 138.363 1.00 63.32 293 PHE E O 1
ATOM 13937 N N . LEU E 2 288 ? 100.113 98.103 136.859 1.00 63.35 294 LEU E N 1
ATOM 13938 C CA . LEU E 2 288 ? 99.404 97.286 137.834 1.00 63.35 294 LEU E CA 1
ATOM 13939 C C . LEU E 2 288 ? 100.350 96.737 138.891 1.00 63.35 294 LEU E C 1
ATOM 13940 O O . LEU E 2 288 ? 99.953 96.578 140.047 1.00 63.35 294 LEU E O 1
ATOM 13945 N N . ALA E 2 289 ? 101.599 96.446 138.521 1.00 62.64 295 ALA E N 1
ATOM 13946 C CA . ALA E 2 289 ? 102.571 96.004 139.515 1.00 62.64 295 ALA E CA 1
ATOM 13947 C C . ALA E 2 289 ? 102.827 97.090 140.553 1.00 62.64 295 ALA E C 1
ATOM 13948 O O . ALA E 2 289 ? 102.926 96.804 141.752 1.00 62.64 295 ALA E O 1
ATOM 13950 N N . LEU E 2 290 ? 102.945 98.343 140.110 1.00 61.95 296 LEU E N 1
ATOM 13951 C CA . LEU E 2 290 ? 103.126 99.440 141.060 1.00 61.95 296 LEU E CA 1
ATOM 13952 C C . LEU E 2 290 ? 101.863 99.672 141.888 1.00 61.95 296 LEU E C 1
ATOM 13953 O O . LEU E 2 290 ? 101.936 99.905 143.105 1.00 61.95 296 LEU E O 1
ATOM 13958 N N . LEU E 2 291 ? 100.694 99.607 141.246 1.00 65.75 297 LEU E N 1
ATOM 13959 C CA . LEU E 2 291 ? 99.440 99.753 141.975 1.00 65.75 297 LEU E CA 1
ATOM 13960 C C . LEU E 2 291 ? 99.249 98.632 142.985 1.00 65.75 297 LEU E C 1
ATOM 13961 O O . LEU E 2 291 ? 98.545 98.814 143.980 1.00 65.75 297 LEU E O 1
ATOM 13966 N N . GLU E 2 292 ? 99.854 97.467 142.748 1.00 67.37 298 GLU E N 1
ATOM 13967 C CA . GLU E 2 292 ? 99.771 96.382 143.717 1.00 67.37 298 GLU E CA 1
ATOM 13968 C C . GLU E 2 292 ? 100.434 96.776 145.030 1.00 67.37 298 GLU E C 1
ATOM 13969 O O . GLU E 2 292 ? 99.866 96.575 146.110 1.00 67.37 298 GLU E O 1
ATOM 13975 N N . TYR E 2 293 ? 101.637 97.356 144.963 1.00 65.30 299 TYR E N 1
ATOM 13976 C CA . TYR E 2 293 ? 102.265 97.807 146.198 1.00 65.30 299 TYR E CA 1
ATOM 13977 C C . TYR E 2 293 ? 101.511 98.986 146.793 1.00 65.30 299 TYR E C 1
ATOM 13978 O O . TYR E 2 293 ? 101.438 99.122 148.018 1.00 65.30 299 TYR E O 1
ATOM 13987 N N . ALA E 2 294 ? 100.970 99.866 145.946 1.00 66.30 300 ALA E N 1
ATOM 13988 C CA . ALA E 2 294 ? 100.162 100.963 146.473 1.00 66.30 300 ALA E CA 1
ATOM 13989 C C . ALA E 2 294 ? 98.981 100.428 147.276 1.00 66.30 300 ALA E C 1
ATOM 13990 O O . ALA E 2 294 ? 98.701 100.901 148.384 1.00 66.30 300 ALA E O 1
ATOM 13992 N N . PHE E 2 295 ? 98.306 99.408 146.744 1.00 70.86 301 PHE E N 1
ATOM 13993 C CA . PHE E 2 295 ? 97.195 98.780 147.446 1.00 70.86 301 PHE E CA 1
ATOM 13994 C C . PHE E 2 295 ? 97.657 98.105 148.730 1.00 70.86 301 PHE E C 1
ATOM 13995 O O . PHE E 2 295 ? 96.975 98.184 149.755 1.00 70.86 301 PHE E O 1
ATOM 14003 N N . VAL E 2 296 ? 98.803 97.423 148.691 1.00 70.26 302 VAL E N 1
ATOM 14004 C CA . VAL E 2 296 ? 99.303 96.734 149.881 1.00 70.26 302 VAL E CA 1
ATOM 14005 C C . VAL E 2 296 ? 99.610 97.741 150.985 1.00 70.26 302 VAL E C 1
ATOM 14006 O O . VAL E 2 296 ? 99.234 97.553 152.151 1.00 70.26 302 VAL E O 1
ATOM 14010 N N . ASN E 2 297 ? 100.312 98.820 150.631 1.00 67.69 303 ASN E N 1
ATOM 14011 C CA . ASN E 2 297 ? 100.657 99.843 151.610 1.00 67.69 303 ASN E CA 1
ATOM 14012 C C . ASN E 2 297 ? 99.408 100.505 152.168 1.00 67.69 303 ASN E C 1
ATOM 14013 O O . ASN E 2 297 ? 99.313 100.744 153.379 1.00 67.69 303 ASN E O 1
ATOM 14018 N N . TYR E 2 298 ? 98.438 100.812 151.300 1.00 71.77 304 TYR E N 1
ATOM 14019 C CA . TYR E 2 298 ? 97.187 101.385 151.780 1.00 71.77 304 TYR E CA 1
ATOM 14020 C C . TYR E 2 298 ? 96.491 100.437 152.741 1.00 71.77 304 TYR E C 1
ATOM 14021 O O . TYR E 2 298 ? 96.073 100.845 153.828 1.00 71.77 304 TYR E O 1
ATOM 14030 N N . ILE E 2 299 ? 96.385 99.159 152.366 1.00 74.03 305 ILE E N 1
ATOM 14031 C CA . ILE E 2 299 ? 95.680 98.185 153.194 1.00 74.03 305 ILE E CA 1
ATOM 14032 C C . ILE E 2 299 ? 96.318 98.114 154.570 1.00 74.03 305 ILE E C 1
ATOM 14033 O O . ILE E 2 299 ? 95.650 98.321 155.588 1.00 74.03 305 ILE E O 1
ATOM 14038 N N . PHE E 2 300 ? 97.637 97.925 154.615 1.00 73.98 306 PHE E N 1
ATOM 14039 C CA . PHE E 2 300 ? 98.329 97.835 155.894 1.00 73.98 306 PHE E CA 1
ATOM 14040 C C . PHE E 2 300 ? 98.156 99.121 156.693 1.00 73.98 306 PHE E C 1
ATOM 14041 O O . PHE E 2 300 ? 97.417 99.140 157.684 1.00 73.98 306 PHE E O 1
ATOM 14049 N N . PHE E 2 301 ? 98.733 100.224 156.211 1.00 71.11 307 PHE E N 1
ATOM 14050 C CA . PHE E 2 301 ? 98.842 101.419 157.036 1.00 71.11 307 PHE E CA 1
ATOM 14051 C C . PHE E 2 301 ? 97.532 102.183 157.180 1.00 71.11 307 PHE E C 1
ATOM 14052 O O . PHE E 2 301 ? 97.513 103.182 157.907 1.00 71.11 307 PHE E O 1
ATOM 14060 N N . GLY E 2 302 ? 96.449 101.755 156.523 1.00 78.38 308 GLY E N 1
ATOM 14061 C CA . GLY E 2 302 ? 95.153 102.378 156.696 1.00 78.38 308 GLY E CA 1
ATOM 14062 C C . GLY E 2 302 ? 94.169 101.523 157.464 1.00 78.38 308 GLY E C 1
ATOM 14063 O O . GLY E 2 302 ? 93.422 102.051 158.293 1.00 78.38 308 GLY E O 1
ATOM 14064 N N . ARG E 2 303 ? 94.154 100.208 157.217 1.00 83.10 309 ARG E N 1
ATOM 14065 C CA . ARG E 2 303 ? 93.160 99.328 157.806 1.00 83.10 309 ARG E CA 1
ATOM 14066 C C . ARG E 2 303 ? 93.668 98.590 159.035 1.00 83.10 309 ARG E C 1
ATOM 14067 O O . ARG E 2 303 ? 92.847 98.192 159.867 1.00 83.10 309 ARG E O 1
ATOM 14075 N N . GLY E 2 304 ? 94.982 98.394 159.178 1.00 87.09 310 GLY E N 1
ATOM 14076 C CA . GLY E 2 304 ? 95.528 97.739 160.340 1.00 87.09 310 GLY E CA 1
ATOM 14077 C C . GLY E 2 304 ? 95.155 98.400 161.654 1.00 87.09 310 GLY E C 1
ATOM 14078 O O . GLY E 2 304 ? 94.685 97.727 162.578 1.00 87.09 310 GLY E O 1
ATOM 14079 N N . PRO E 2 305 ? 95.357 99.720 161.784 1.00 87.66 311 PRO E N 1
ATOM 14080 C CA . PRO E 2 305 ? 94.899 100.377 163.021 1.00 87.66 311 PRO E CA 1
ATOM 14081 C C . PRO E 2 305 ? 93.400 100.272 163.232 1.00 87.66 311 PRO E C 1
ATOM 14082 O O . PRO E 2 305 ? 92.960 99.961 164.345 1.00 87.66 311 PRO E O 1
ATOM 14086 N N . GLN E 2 306 ? 92.600 100.499 162.188 1.00 91.61 312 GLN E N 1
ATOM 14087 C CA . GLN E 2 306 ? 91.153 100.366 162.327 1.00 91.61 312 GLN E CA 1
ATOM 14088 C C . GLN E 2 306 ? 90.755 98.926 162.629 1.00 91.61 312 GLN E C 1
ATOM 14089 O O . GLN E 2 306 ? 89.876 98.682 163.463 1.00 91.61 312 GLN E O 1
ATOM 14095 N N . ARG E 2 307 ? 91.391 97.959 161.963 1.00 91.19 313 ARG E N 1
ATOM 14096 C CA . ARG E 2 307 ? 91.047 96.559 162.189 1.00 91.19 313 ARG E CA 1
ATOM 14097 C C . ARG E 2 307 ? 91.374 96.133 163.615 1.00 91.19 313 ARG E C 1
ATOM 14098 O O . ARG E 2 307 ? 90.583 95.436 164.259 1.00 91.19 313 ARG E O 1
ATOM 14106 N N . GLN E 2 308 ? 92.535 96.548 164.130 1.00 93.18 314 GLN E N 1
ATOM 14107 C CA . GLN E 2 308 ? 92.909 96.162 165.486 1.00 93.18 314 GLN E CA 1
ATOM 14108 C C . GLN E 2 308 ? 92.118 96.939 166.531 1.00 93.18 314 GLN E C 1
ATOM 14109 O O . GLN E 2 308 ? 91.905 96.436 167.640 1.00 93.18 314 GLN E O 1
ATOM 14115 N N . LYS E 2 309 ? 91.679 98.158 166.207 1.00 95.50 315 LYS E N 1
ATOM 14116 C CA . LYS E 2 309 ? 90.757 98.863 167.089 1.00 95.50 315 LYS E CA 1
ATOM 14117 C C . LYS E 2 309 ? 89.416 98.145 167.157 1.00 95.50 315 LYS E C 1
ATOM 14118 O O . LYS E 2 309 ? 88.829 98.011 168.237 1.00 95.50 315 LYS E O 1
ATOM 14124 N N . LYS E 2 310 ? 88.917 97.679 166.010 1.00 96.30 316 LYS E N 1
ATOM 14125 C CA . LYS E 2 310 ? 87.671 96.920 165.994 1.00 96.30 316 LYS E CA 1
ATOM 14126 C C . LYS E 2 310 ? 87.817 95.613 166.763 1.00 96.30 316 LYS E C 1
ATOM 14127 O O . LYS E 2 310 ? 86.911 95.215 167.504 1.00 96.30 316 LYS E O 1
ATOM 14133 N N . LEU E 2 311 ? 88.947 94.934 166.598 1.00 95.65 317 LEU E N 1
ATOM 14134 C CA . LEU E 2 311 ? 89.203 93.685 167.309 1.00 95.65 317 LEU E CA 1
ATOM 14135 C C . LEU E 2 311 ? 89.528 93.961 168.772 1.00 95.65 317 LEU E C 1
ATOM 14136 O O . LEU E 2 311 ? 89.630 95.115 169.189 1.00 95.65 317 LEU E O 1
ATOM 14141 N N . ILE E 2 406 ? 92.588 80.495 139.654 1.00 89.86 412 ILE E N 1
ATOM 14142 C CA . ILE E 2 406 ? 92.975 80.633 141.052 1.00 89.86 412 ILE E CA 1
ATOM 14143 C C . ILE E 2 406 ? 92.093 81.685 141.719 1.00 89.86 412 ILE E C 1
ATOM 14144 O O . ILE E 2 406 ? 91.799 82.727 141.133 1.00 89.86 412 ILE E O 1
ATOM 14149 N N . LYS E 2 407 ? 91.667 81.400 142.946 1.00 93.61 413 LYS E N 1
ATOM 14150 C CA . LYS E 2 407 ? 90.820 82.326 143.679 1.00 93.61 413 LYS E CA 1
ATOM 14151 C C . LYS E 2 407 ? 91.633 83.518 144.179 1.00 93.61 413 LYS E C 1
ATOM 14152 O O . LYS E 2 407 ? 92.854 83.451 144.343 1.00 93.61 413 LYS E O 1
ATOM 14158 N N . ILE E 2 408 ? 90.933 84.622 144.419 1.00 88.83 414 ILE E N 1
ATOM 14159 C CA . ILE E 2 408 ? 91.566 85.842 144.919 1.00 88.83 414 ILE E CA 1
ATOM 14160 C C . ILE E 2 408 ? 92.061 85.585 146.339 1.00 88.83 414 ILE E C 1
ATOM 14161 O O . ILE E 2 408 ? 91.521 84.705 147.025 1.00 88.83 414 ILE E O 1
ATOM 14166 N N . PRO E 2 409 ? 93.067 86.308 146.824 1.00 84.41 415 PRO E N 1
ATOM 14167 C CA . PRO E 2 409 ? 93.553 86.082 148.186 1.00 84.41 415 PRO E CA 1
ATOM 14168 C C . PRO E 2 409 ? 92.715 86.849 149.200 1.00 84.41 415 PRO E C 1
ATOM 14169 O O . PRO E 2 409 ? 91.896 87.703 148.858 1.00 84.41 415 PRO E O 1
ATOM 14173 N N . ASP E 2 410 ? 92.933 86.525 150.471 1.00 86.56 416 ASP E N 1
ATOM 14174 C CA . ASP E 2 410 ? 92.302 87.284 151.540 1.00 86.56 416 ASP E CA 1
ATOM 14175 C C . ASP E 2 410 ? 92.860 88.701 151.549 1.00 86.56 416 ASP E C 1
ATOM 14176 O O . ASP E 2 410 ? 94.078 88.900 151.522 1.00 86.56 416 ASP E O 1
ATOM 14181 N N . LEU E 2 411 ? 91.967 89.689 151.586 1.00 82.27 417 LEU E N 1
ATOM 14182 C CA . LEU E 2 411 ? 92.384 91.083 151.518 1.00 82.27 417 LEU E CA 1
ATOM 14183 C C . LEU E 2 411 ? 92.980 91.592 152.824 1.00 82.27 417 LEU E C 1
ATOM 14184 O O . LEU E 2 411 ? 93.546 92.690 152.837 1.00 82.27 417 LEU E O 1
ATOM 14189 N N . THR E 2 412 ? 92.868 90.832 153.916 1.00 85.27 418 THR E N 1
ATOM 14190 C CA . THR E 2 412 ? 93.435 91.266 155.186 1.00 85.27 418 THR E CA 1
ATOM 14191 C C . THR E 2 412 ? 94.947 91.079 155.239 1.00 85.27 418 THR E C 1
ATOM 14192 O O . THR E 2 412 ? 95.638 91.873 155.886 1.00 85.27 418 THR E O 1
ATOM 14196 N N . ASP E 2 413 ? 95.477 90.053 154.569 1.00 81.56 419 ASP E N 1
ATOM 14197 C CA . ASP E 2 413 ? 96.875 89.654 154.709 1.00 81.56 419 ASP E CA 1
ATOM 14198 C C . ASP E 2 413 ? 97.682 90.184 153.527 1.00 81.56 419 ASP E C 1
ATOM 14199 O O . ASP E 2 413 ? 97.538 89.707 152.393 1.00 81.56 419 ASP E O 1
ATOM 14204 N N . VAL E 2 414 ? 98.549 91.160 153.806 1.00 76.13 420 VAL E N 1
ATOM 14205 C CA . VAL E 2 414 ? 99.412 91.723 152.772 1.00 76.13 420 VAL E CA 1
ATOM 14206 C C . VAL E 2 414 ? 100.389 90.679 152.252 1.00 76.13 420 VAL E C 1
ATOM 14207 O O . VAL E 2 414 ? 100.739 90.684 151.067 1.00 76.13 420 VAL E O 1
ATOM 14211 N N . ASN E 2 415 ? 100.860 89.782 153.120 1.00 78.13 421 ASN E N 1
ATOM 14212 C CA . ASN E 2 415 ? 101.731 88.706 152.659 1.00 78.13 421 ASN E CA 1
ATOM 14213 C C . ASN E 2 415 ? 100.999 87.793 151.684 1.00 78.13 421 ASN E C 1
ATOM 14214 O O . ASN E 2 415 ? 101.569 87.362 150.674 1.00 78.13 421 ASN E O 1
ATOM 14219 N N . ALA E 2 416 ? 99.731 87.487 151.971 1.00 78.29 422 ALA E N 1
ATOM 14220 C CA . ALA E 2 416 ? 98.938 86.690 151.042 1.00 78.29 422 ALA E CA 1
ATOM 14221 C C . ALA E 2 416 ? 98.751 87.419 149.720 1.00 78.29 422 ALA E C 1
ATOM 14222 O O . ALA E 2 416 ? 98.821 86.803 148.650 1.00 78.29 422 ALA E O 1
ATOM 14224 N N . ILE E 2 417 ? 98.507 88.732 149.772 1.00 75.62 423 ILE E N 1
ATOM 14225 C CA . ILE E 2 417 ? 98.366 89.506 148.540 1.00 75.62 423 ILE E CA 1
ATOM 14226 C C . ILE E 2 417 ? 99.657 89.454 147.730 1.00 75.62 423 ILE E C 1
ATOM 14227 O O . ILE E 2 417 ? 99.633 89.286 146.505 1.00 75.62 423 ILE E O 1
ATOM 14232 N N . ASP E 2 418 ? 100.801 89.599 148.401 1.00 73.33 424 ASP E N 1
ATOM 14233 C CA . ASP E 2 418 ? 102.082 89.568 147.700 1.00 73.33 424 ASP E CA 1
ATOM 14234 C C . ASP E 2 418 ? 102.336 88.204 147.071 1.00 73.33 424 ASP E C 1
ATOM 14235 O O . ASP E 2 418 ? 102.800 88.118 145.929 1.00 73.33 424 ASP E O 1
ATOM 14240 N N . ARG E 2 419 ? 102.043 87.124 147.800 1.00 75.47 425 ARG E N 1
ATOM 14241 C CA . ARG E 2 419 ? 102.242 85.786 147.246 1.00 75.47 425 ARG E CA 1
ATOM 14242 C C . ARG E 2 419 ? 101.319 85.539 146.057 1.00 75.47 425 ARG E C 1
ATOM 14243 O O . ARG E 2 419 ? 101.732 84.959 145.042 1.00 75.47 425 ARG E O 1
ATOM 14251 N N . TRP E 2 420 ? 100.064 85.978 146.164 1.00 75.82 426 TRP E N 1
ATOM 14252 C CA . TRP E 2 420 ? 99.134 85.846 145.050 1.00 75.82 426 TRP E CA 1
ATOM 14253 C C . TRP E 2 420 ? 99.628 86.618 143.836 1.00 75.82 426 TRP E C 1
ATOM 14254 O O . TRP E 2 420 ? 99.531 86.134 142.703 1.00 75.82 426 TRP E O 1
ATOM 14265 N N . SER E 2 421 ? 100.166 87.820 144.053 1.00 70.79 427 SER E N 1
ATOM 14266 C CA . SER E 2 421 ? 100.733 88.587 142.949 1.00 70.79 427 SER E CA 1
ATOM 14267 C C . SER E 2 421 ? 101.919 87.860 142.328 1.00 70.79 427 SER E C 1
ATOM 14268 O O . SER E 2 421 ? 102.049 87.812 141.098 1.00 70.79 427 SER E O 1
ATOM 14271 N N . ARG E 2 422 ? 102.782 87.276 143.167 1.00 68.66 428 ARG E N 1
ATOM 14272 C CA . ARG E 2 422 ? 103.926 86.514 142.670 1.00 68.66 428 ARG E CA 1
ATOM 14273 C C . ARG E 2 422 ? 103.472 85.396 141.745 1.00 68.66 428 ARG E C 1
ATOM 14274 O O . ARG E 2 422 ? 104.054 85.178 140.677 1.00 68.66 428 ARG E O 1
ATOM 14282 N N . ILE E 2 423 ? 102.433 84.666 142.151 1.00 70.57 429 ILE E N 1
ATOM 14283 C CA . ILE E 2 423 ? 101.955 83.559 141.327 1.00 70.57 429 ILE E CA 1
ATOM 14284 C C . ILE E 2 423 ? 101.278 84.073 140.059 1.00 70.57 429 ILE E C 1
ATOM 14285 O O . ILE E 2 423 ? 101.459 83.506 138.975 1.00 70.57 429 ILE E O 1
ATOM 14290 N N . VAL E 2 424 ? 100.497 85.146 140.164 1.00 69.97 430 VAL E N 1
ATOM 14291 C CA . VAL E 2 424 ? 99.550 85.492 139.106 1.00 69.97 430 VAL E CA 1
ATOM 14292 C C . VAL E 2 424 ? 100.174 86.376 138.031 1.00 69.97 430 VAL E C 1
ATOM 14293 O O . VAL E 2 424 ? 99.862 86.215 136.849 1.00 69.97 430 VAL E O 1
ATOM 14297 N N . PHE E 2 425 ? 101.026 87.338 138.398 1.00 64.83 431 PHE E N 1
ATOM 14298 C CA . PHE E 2 425 ? 101.535 88.281 137.401 1.00 64.83 431 PHE E CA 1
ATOM 14299 C C . PHE E 2 425 ? 102.325 87.600 136.290 1.00 64.83 431 PHE E C 1
ATOM 14300 O O . PHE E 2 425 ? 102.057 87.889 135.109 1.00 64.83 431 PHE E O 1
ATOM 14308 N N . PRO E 2 426 ? 103.293 86.718 136.569 1.00 66.09 432 PRO E N 1
ATOM 14309 C CA . PRO E 2 426 ? 103.936 85.989 135.462 1.00 66.09 432 PRO E CA 1
ATOM 14310 C C . PRO E 2 426 ? 102.966 85.157 134.645 1.00 66.09 432 PRO E C 1
ATOM 14311 O O . PRO E 2 426 ? 103.090 85.100 133.416 1.00 66.09 432 PRO E O 1
ATOM 14315 N N . PHE E 2 427 ? 101.990 84.519 135.294 1.00 67.36 433 PHE E N 1
ATOM 14316 C CA . PHE E 2 427 ? 101.025 83.702 134.566 1.00 67.36 433 PHE E CA 1
ATOM 14317 C C . PHE E 2 427 ? 100.180 84.558 133.630 1.00 67.36 433 PHE E C 1
ATOM 14318 O O . PHE E 2 427 ? 99.968 84.204 132.463 1.00 67.36 433 PHE E O 1
ATOM 14326 N N . THR E 2 428 ? 99.696 85.698 134.125 1.00 65.48 434 THR E N 1
ATOM 14327 C CA . THR E 2 428 ? 98.884 86.577 133.291 1.00 65.48 434 THR E CA 1
ATOM 14328 C C . THR E 2 428 ? 99.703 87.159 132.147 1.00 65.48 434 THR E C 1
ATOM 14329 O O . THR E 2 428 ? 99.206 87.285 131.022 1.00 65.48 434 THR E O 1
ATOM 14333 N N . PHE E 2 429 ? 100.961 87.523 132.412 1.00 64.68 435 PHE E N 1
ATOM 14334 C CA . PHE E 2 429 ? 101.804 88.052 131.345 1.00 64.68 435 PHE E CA 1
ATOM 14335 C C . PHE E 2 429 ? 102.083 86.992 130.286 1.00 64.68 435 PHE E C 1
ATOM 14336 O O . PHE E 2 429 ? 102.088 87.293 129.087 1.00 64.68 435 PHE E O 1
ATOM 14344 N N . SER E 2 430 ? 102.309 85.745 130.706 1.00 66.78 436 SER E N 1
ATOM 14345 C CA . SER E 2 430 ? 102.513 84.667 129.744 1.00 66.78 436 SER E CA 1
ATOM 14346 C C . SER E 2 430 ? 101.258 84.427 128.914 1.00 66.78 436 SER E C 1
ATOM 14347 O O . SER E 2 430 ? 101.342 84.194 127.703 1.00 66.78 436 SER E O 1
ATOM 14350 N N . LEU E 2 431 ? 100.085 84.472 129.550 1.00 65.99 437 LEU E N 1
ATOM 14351 C CA . LEU E 2 431 ? 98.837 84.311 128.808 1.00 65.99 437 LEU E CA 1
ATOM 14352 C C . LEU E 2 431 ? 98.653 85.433 127.792 1.00 65.99 437 LEU E C 1
ATOM 14353 O O . LEU E 2 431 ? 98.250 85.188 126.646 1.00 65.99 437 LEU E O 1
ATOM 14358 N N . PHE E 2 432 ? 98.943 86.671 128.199 1.00 64.67 438 PHE E N 1
ATOM 14359 C CA . PHE E 2 432 ? 98.841 87.801 127.282 1.00 64.67 438 PHE E CA 1
ATOM 14360 C C . PHE E 2 432 ? 99.799 87.644 126.109 1.00 64.67 438 PHE E C 1
ATOM 14361 O O . PHE E 2 432 ? 99.431 87.908 124.958 1.00 64.67 438 PHE E O 1
ATOM 14369 N N . ASN E 2 433 ? 101.033 87.214 126.383 1.00 65.63 439 ASN E N 1
ATOM 14370 C CA . ASN E 2 433 ? 101.997 86.997 125.309 1.00 65.63 439 ASN E CA 1
ATOM 14371 C C . ASN E 2 433 ? 101.521 85.911 124.355 1.00 65.63 439 ASN E C 1
ATOM 14372 O O . ASN E 2 433 ? 101.645 86.051 123.133 1.00 65.63 439 ASN E O 1
ATOM 14377 N N . LEU E 2 434 ? 100.982 84.817 124.897 1.00 66.83 440 LEU E N 1
ATOM 14378 C CA . LEU E 2 434 ? 100.490 83.737 124.050 1.00 66.83 440 LEU E CA 1
ATOM 14379 C C . LEU E 2 434 ? 99.376 84.231 123.138 1.00 66.83 440 LEU E C 1
ATOM 14380 O O . LEU E 2 434 ? 99.394 83.981 121.927 1.00 66.83 440 LEU E O 1
ATOM 14385 N N . VAL E 2 435 ? 98.409 84.960 123.703 1.00 65.57 441 VAL E N 1
ATOM 14386 C CA . VAL E 2 435 ? 97.291 85.455 122.902 1.00 65.57 441 VAL E CA 1
ATOM 14387 C C . VAL E 2 435 ? 97.793 86.412 121.827 1.00 65.57 441 VAL E C 1
ATOM 14388 O O . VAL E 2 435 ? 97.405 86.316 120.656 1.00 65.57 441 VAL E O 1
ATOM 14392 N N . TYR E 2 436 ? 98.681 87.335 122.207 1.00 64.11 442 TYR E N 1
ATOM 14393 C CA . TYR E 2 436 ? 99.196 88.321 121.261 1.00 64.11 442 TYR E CA 1
ATOM 14394 C C . TYR E 2 436 ? 99.931 87.653 120.106 1.00 64.11 442 TYR E C 1
ATOM 14395 O O . TYR E 2 436 ? 99.670 87.949 118.933 1.00 64.11 442 TYR E O 1
ATOM 14404 N N . TRP E 2 437 ? 100.861 86.748 120.418 1.00 65.73 443 TRP E N 1
ATOM 14405 C CA . TRP E 2 437 ? 101.676 86.155 119.366 1.00 65.73 443 TRP E CA 1
ATOM 14406 C C . TRP E 2 437 ? 100.857 85.209 118.499 1.00 65.73 443 TRP E C 1
ATOM 14407 O O . TRP E 2 437 ? 101.069 85.142 117.283 1.00 65.73 443 TRP E O 1
ATOM 14418 N N . LEU E 2 438 ? 99.910 84.475 119.091 1.00 66.85 444 LEU E N 1
ATOM 14419 C CA . LEU E 2 438 ? 99.045 83.627 118.280 1.00 66.85 444 LEU E CA 1
ATOM 14420 C C . LEU E 2 438 ? 98.170 84.461 117.354 1.00 66.85 444 LEU E C 1
ATOM 14421 O O . LEU E 2 438 ? 97.940 84.080 116.201 1.00 66.85 444 LEU E O 1
ATOM 14426 N N . TYR E 2 439 ? 97.669 85.602 117.836 1.00 65.49 445 TYR E N 1
ATOM 14427 C CA . TYR E 2 439 ? 96.847 86.453 116.984 1.00 65.49 445 TYR E CA 1
ATOM 14428 C C . TYR E 2 439 ? 97.661 87.051 115.842 1.00 65.49 445 TYR E C 1
ATOM 14429 O O . TYR E 2 439 ? 97.202 87.070 114.694 1.00 65.49 445 TYR E O 1
ATOM 14438 N N . TYR E 2 440 ? 98.868 87.536 116.132 1.00 64.78 446 TYR E N 1
ATOM 14439 C CA . TYR E 2 440 ? 99.657 88.272 115.151 1.00 64.78 446 TYR E CA 1
ATOM 14440 C C . TYR E 2 440 ? 100.627 87.398 114.360 1.00 64.78 446 TYR E C 1
ATOM 14441 O O . TYR E 2 440 ? 101.377 87.933 113.537 1.00 64.78 446 TYR E O 1
ATOM 14450 N N . VAL E 2 441 ? 100.633 86.085 114.580 1.00 66.18 447 VAL E N 1
ATOM 14451 C CA . VAL E 2 441 ? 101.445 85.170 113.780 1.00 66.18 447 VAL E CA 1
ATOM 14452 C C . VAL E 2 441 ? 100.604 83.960 113.396 1.00 66.18 447 VAL E C 1
ATOM 14453 O O . VAL E 2 441 ? 100.638 83.502 112.255 1.00 66.18 447 VAL E O 1
ATOM 14458 N N . ASP F 4 1 ? 118.505 166.860 115.572 1.00 105.34 668 ASP H N 1
ATOM 14459 C CA . ASP F 4 1 ? 118.348 167.023 117.012 1.00 105.34 668 ASP H CA 1
ATOM 14460 C C . ASP F 4 1 ? 119.409 167.963 117.571 1.00 105.34 668 ASP H C 1
ATOM 14461 O O . ASP F 4 1 ? 120.591 167.841 117.249 1.00 105.34 668 ASP H O 1
ATOM 14466 N N . SER F 4 2 ? 118.981 168.903 118.410 1.00 99.20 669 SER H N 1
ATOM 14467 C CA . SER F 4 2 ? 119.916 169.821 119.046 1.00 99.20 669 SER H CA 1
ATOM 14468 C C . SER F 4 2 ? 120.832 169.056 119.991 1.00 99.20 669 SER H C 1
ATOM 14469 O O . SER F 4 2 ? 120.363 168.395 120.923 1.00 99.20 669 SER H O 1
ATOM 14472 N N . ARG F 4 3 ? 122.139 169.151 119.753 1.00 92.58 670 ARG H N 1
ATOM 14473 C CA . ARG F 4 3 ? 123.131 168.417 120.540 1.00 92.58 670 ARG H CA 1
ATOM 14474 C C . ARG F 4 3 ? 123.632 169.269 121.708 1.00 92.58 670 ARG H C 1
ATOM 14475 O O . ARG F 4 3 ? 124.828 169.502 121.886 1.00 92.58 670 ARG H O 1
ATOM 14483 N N . ASP F 4 4 ? 122.676 169.740 122.507 1.00 90.33 671 ASP H N 1
ATOM 14484 C CA . ASP F 4 4 ? 122.952 170.472 123.738 1.00 90.33 671 ASP H CA 1
ATOM 14485 C C . ASP F 4 4 ? 122.273 169.741 124.883 1.00 90.33 671 ASP H C 1
ATOM 14486 O O . ASP F 4 4 ? 121.060 169.512 124.841 1.00 90.33 671 ASP H O 1
ATOM 14491 N N . TYR F 4 5 ? 123.052 169.380 125.898 1.00 83.55 672 TYR H N 1
ATOM 14492 C CA . TYR F 4 5 ? 122.563 168.673 127.080 1.00 83.55 672 TYR H CA 1
ATOM 14493 C C . TYR F 4 5 ? 122.741 169.604 128.276 1.00 83.55 672 TYR H C 1
ATOM 14494 O O . TYR F 4 5 ? 123.754 169.557 128.977 1.00 83.55 672 TYR H O 1
ATOM 14503 N N . SER F 4 6 ? 121.746 170.463 128.491 1.00 82.96 673 SER H N 1
ATOM 14504 C CA . SER F 4 6 ? 121.692 171.363 129.636 1.00 82.96 673 SER H CA 1
ATOM 14505 C C . SER F 4 6 ? 120.495 171.078 130.527 1.00 82.96 673 SER H C 1
ATOM 14506 O O . SER F 4 6 ? 120.664 170.860 131.732 1.00 82.96 673 SER H O 1
ATOM 14509 N N . THR F 4 7 ? 119.285 171.053 129.962 1.00 82.33 674 THR H N 1
ATOM 14510 C CA . THR F 4 7 ? 118.104 170.733 130.758 1.00 82.33 674 THR H CA 1
ATOM 14511 C C . THR F 4 7 ? 118.154 169.302 131.273 1.00 82.33 674 THR H C 1
ATOM 14512 O O . THR F 4 7 ? 117.674 169.025 132.378 1.00 82.33 674 THR H O 1
ATOM 14516 N N . GLU F 4 8 ? 118.718 168.385 130.485 1.00 79.78 675 GLU H N 1
ATOM 14517 C CA . GLU F 4 8 ? 118.854 166.997 130.914 1.00 79.78 675 GLU H CA 1
ATOM 14518 C C . GLU F 4 8 ? 119.722 166.895 132.165 1.00 79.78 675 GLU H C 1
ATOM 14519 O O . GLU F 4 8 ? 119.328 166.283 133.169 1.00 79.78 675 GLU H O 1
ATOM 14525 N N . LEU F 4 9 ? 120.910 167.500 132.126 1.00 77.94 676 LEU H N 1
ATOM 14526 C CA . LEU F 4 9 ? 121.770 167.502 133.302 1.00 77.94 676 LEU H CA 1
ATOM 14527 C C . LEU F 4 9 ? 121.129 168.260 134.454 1.00 77.94 676 LEU H C 1
ATOM 14528 O O . LEU F 4 9 ? 121.309 167.885 135.617 1.00 77.94 676 LEU H O 1
ATOM 14533 N N . SER F 4 10 ? 120.364 169.313 134.155 1.00 78.21 677 SER H N 1
ATOM 14534 C CA . SER F 4 10 ? 119.707 170.073 135.212 1.00 78.21 677 SER H CA 1
ATOM 14535 C C . SER F 4 10 ? 118.690 169.217 135.956 1.00 78.21 677 SER H C 1
ATOM 14536 O O . SER F 4 10 ? 118.670 169.194 137.191 1.00 78.21 677 SER H O 1
ATOM 14539 N N . VAL F 4 11 ? 117.839 168.498 135.220 1.00 77.35 678 VAL H N 1
ATOM 14540 C CA . VAL F 4 11 ? 116.833 167.669 135.879 1.00 77.35 678 VAL H CA 1
ATOM 14541 C C . VAL F 4 11 ? 117.497 166.507 136.608 1.00 77.35 678 VAL H C 1
ATOM 14542 O O . VAL F 4 11 ? 117.060 166.111 137.698 1.00 77.35 678 VAL H O 1
ATOM 14546 N N . THR F 4 12 ? 118.566 165.946 136.031 1.00 74.70 679 THR H N 1
ATOM 14547 C CA . THR F 4 12 ? 119.284 164.872 136.711 1.00 74.70 679 THR H CA 1
ATOM 14548 C C . THR F 4 12 ? 119.857 165.355 138.040 1.00 74.70 679 THR H C 1
ATOM 14549 O O . THR F 4 12 ? 119.703 164.694 139.077 1.00 74.70 679 THR H O 1
ATOM 14553 N N . VAL F 4 13 ? 120.502 166.523 138.030 1.00 74.74 680 VAL H N 1
ATOM 14554 C CA . VAL F 4 13 ? 121.089 167.062 139.250 1.00 74.74 680 VAL H CA 1
ATOM 14555 C C . VAL F 4 13 ? 120.000 167.423 140.251 1.00 74.74 680 VAL H C 1
ATOM 14556 O O . VAL F 4 13 ? 120.183 167.267 141.461 1.00 74.74 680 VAL H O 1
ATOM 14560 N N . ALA F 4 14 ? 118.854 167.912 139.772 1.00 75.04 681 ALA H N 1
ATOM 14561 C CA . ALA F 4 14 ? 117.764 168.258 140.679 1.00 75.04 681 ALA H CA 1
ATOM 14562 C C . ALA F 4 14 ? 117.222 167.020 141.386 1.00 75.04 681 ALA H C 1
ATOM 14563 O O . ALA F 4 14 ? 117.005 167.030 142.605 1.00 75.04 681 ALA H O 1
ATOM 14565 N N . VAL F 4 15 ? 117.000 165.939 140.634 1.00 75.84 682 VAL H N 1
ATOM 14566 C CA . VAL F 4 15 ? 116.498 164.707 141.241 1.00 75.84 682 VAL H CA 1
ATOM 14567 C C . VAL F 4 15 ? 117.520 164.145 142.221 1.00 75.84 682 VAL H C 1
ATOM 14568 O O . VAL F 4 15 ? 117.171 163.693 143.324 1.00 75.84 682 VAL H O 1
ATOM 14572 N N . GLY F 4 16 ? 118.798 164.159 141.835 1.00 75.02 683 GLY H N 1
ATOM 14573 C CA . GLY F 4 16 ? 119.833 163.695 142.741 1.00 75.02 683 GLY H CA 1
ATOM 14574 C C . GLY F 4 16 ? 119.902 164.516 144.013 1.00 75.02 683 GLY H C 1
ATOM 14575 O O . GLY F 4 16 ? 120.049 163.970 145.109 1.00 75.02 683 GLY H O 1
ATOM 14576 N N . ALA F 4 17 ? 119.793 165.840 143.885 1.00 76.24 684 ALA H N 1
ATOM 14577 C CA . ALA F 4 17 ? 119.806 166.705 145.056 1.00 76.24 684 ALA H CA 1
ATOM 14578 C C . ALA F 4 17 ? 118.613 166.424 145.955 1.00 76.24 684 ALA H C 1
ATOM 14579 O O . ALA F 4 17 ? 118.738 166.445 147.181 1.00 76.24 684 ALA H O 1
ATOM 14581 N N . SER F 4 18 ? 117.445 166.162 145.364 1.00 78.26 685 SER H N 1
ATOM 14582 C CA . SER F 4 18 ? 116.271 165.831 146.168 1.00 78.26 685 SER H CA 1
ATOM 14583 C C . SER F 4 18 ? 116.499 164.553 146.970 1.00 78.26 685 SER H C 1
ATOM 14584 O O . SER F 4 18 ? 116.233 164.507 148.180 1.00 78.26 685 SER H O 1
ATOM 14587 N N . LEU F 4 19 ? 117.004 163.507 146.312 1.00 76.36 686 LEU H N 1
ATOM 14588 C CA . LEU F 4 19 ? 117.245 162.244 147.011 1.00 76.36 686 LEU H CA 1
ATOM 14589 C C . LEU F 4 19 ? 118.282 162.419 148.118 1.00 76.36 686 LEU H C 1
ATOM 14590 O O . LEU F 4 19 ? 118.101 161.940 149.249 1.00 76.36 686 LEU H O 1
ATOM 14595 N N . LEU F 4 20 ? 119.375 163.119 147.809 1.00 77.66 687 LEU H N 1
ATOM 14596 C CA . LEU F 4 20 ? 120.417 163.330 148.805 1.00 77.66 687 LEU H CA 1
ATOM 14597 C C . LEU F 4 20 ? 119.902 164.161 149.971 1.00 77.66 687 LEU H C 1
ATOM 14598 O O . LEU F 4 20 ? 120.246 163.894 151.125 1.00 77.66 687 LEU H O 1
ATOM 14603 N N . PHE F 4 21 ? 119.076 165.171 149.695 1.00 81.69 688 PHE H N 1
ATOM 14604 C CA . PHE F 4 21 ? 118.514 165.977 150.771 1.00 81.69 688 PHE H CA 1
ATOM 14605 C C . PHE F 4 21 ? 117.612 165.140 151.664 1.00 81.69 688 PHE H C 1
ATOM 14606 O O . PHE F 4 21 ? 117.618 165.304 152.888 1.00 81.69 688 PHE H O 1
ATOM 14614 N N . LEU F 4 22 ? 116.834 164.232 151.072 1.00 80.07 689 LEU H N 1
ATOM 14615 C CA . LEU F 4 22 ? 116.018 163.333 151.885 1.00 80.07 689 LEU H CA 1
ATOM 14616 C C . LEU F 4 22 ? 116.891 162.472 152.794 1.00 80.07 689 LEU H C 1
ATOM 14617 O O . LEU F 4 22 ? 116.576 162.271 153.975 1.00 80.07 689 LEU H O 1
ATOM 14622 N N . ASN F 4 23 ? 118.009 161.970 152.270 1.00 81.48 690 ASN H N 1
ATOM 14623 C CA . ASN F 4 23 ? 118.849 161.105 153.097 1.00 81.48 690 ASN H CA 1
ATOM 14624 C C . ASN F 4 23 ? 119.582 161.898 154.185 1.00 81.48 690 ASN H C 1
ATOM 14625 O O . ASN F 4 23 ? 119.785 161.398 155.303 1.00 81.48 690 ASN H O 1
ATOM 14630 N N . ILE F 4 24 ? 119.987 163.135 153.889 1.00 83.49 691 ILE H N 1
ATOM 14631 C CA . ILE F 4 24 ? 120.542 163.982 154.944 1.00 83.49 691 ILE H CA 1
ATOM 14632 C C . ILE F 4 24 ? 119.483 164.318 155.984 1.00 83.49 691 ILE H C 1
ATOM 14633 O O . ILE F 4 24 ? 119.799 164.459 157.168 1.00 83.49 691 ILE H O 1
ATOM 14638 N N . LEU F 4 25 ? 118.220 164.467 155.579 1.00 84.61 692 LEU H N 1
ATOM 14639 C CA . LEU F 4 25 ? 117.160 164.604 156.573 1.00 84.61 692 LEU H CA 1
ATOM 14640 C C . LEU F 4 25 ? 117.042 163.348 157.426 1.00 84.61 692 LEU H C 1
ATOM 14641 O O . LEU F 4 25 ? 116.699 163.430 158.610 1.00 84.61 692 LEU H O 1
ATOM 14646 N N . ALA F 4 26 ? 117.308 162.178 156.842 1.00 85.91 693 ALA H N 1
ATOM 14647 C CA . ALA F 4 26 ? 117.330 160.951 157.637 1.00 85.91 693 ALA H CA 1
ATOM 14648 C C . ALA F 4 26 ? 118.432 161.003 158.695 1.00 85.91 693 ALA H C 1
ATOM 14649 O O . ALA F 4 26 ? 118.200 160.682 159.870 1.00 85.91 693 ALA H O 1
ATOM 14651 N N . PHE F 4 27 ? 119.642 161.413 158.294 1.00 87.46 694 PHE H N 1
ATOM 14652 C CA . PHE F 4 27 ? 120.694 161.668 159.286 1.00 87.46 694 PHE H CA 1
ATOM 14653 C C . PHE F 4 27 ? 120.274 162.700 160.324 1.00 87.46 694 PHE H C 1
ATOM 14654 O O . PHE F 4 27 ? 120.639 162.582 161.499 1.00 87.46 694 PHE H O 1
ATOM 14662 N N . ALA F 4 28 ? 119.552 163.738 159.914 1.00 92.13 695 ALA H N 1
ATOM 14663 C CA . ALA F 4 28 ? 119.122 164.745 160.877 1.00 92.13 695 ALA H CA 1
ATOM 14664 C C . ALA F 4 28 ? 118.191 164.128 161.914 1.00 92.13 695 ALA H C 1
ATOM 14665 O O . ALA F 4 28 ? 118.378 164.309 163.124 1.00 92.13 695 ALA H O 1
ATOM 14667 N N . ALA F 4 29 ? 117.210 163.350 161.451 1.00 90.03 696 ALA H N 1
ATOM 14668 C CA . ALA F 4 29 ? 116.260 162.720 162.361 1.00 90.03 696 ALA H CA 1
ATOM 14669 C C . ALA F 4 29 ? 116.960 161.751 163.305 1.00 90.03 696 ALA H C 1
ATOM 14670 O O . ALA F 4 29 ? 116.570 161.621 164.471 1.00 90.03 696 ALA H O 1
ATOM 14672 N N . LEU F 4 30 ? 117.990 161.055 162.821 1.00 91.37 697 LEU H N 1
ATOM 14673 C CA . LEU F 4 30 ? 118.753 160.177 163.705 1.00 91.37 697 LEU H CA 1
ATOM 14674 C C . LEU F 4 30 ? 119.542 160.973 164.739 1.00 91.37 697 LEU H C 1
ATOM 14675 O O . LEU F 4 30 ? 119.344 160.811 165.948 1.00 91.37 697 LEU H O 1
ATOM 14680 N N . TYR F 4 31 ? 120.447 161.840 164.281 1.00 98.12 698 TYR H N 1
ATOM 14681 C CA . TYR F 4 31 ? 121.393 162.485 165.186 1.00 98.12 698 TYR H CA 1
ATOM 14682 C C . TYR F 4 31 ? 120.760 163.542 166.082 1.00 98.12 698 TYR H C 1
ATOM 14683 O O . TYR F 4 31 ? 121.402 163.951 167.055 1.00 98.12 698 TYR H O 1
ATOM 14692 N N . TYR F 4 32 ? 119.540 163.997 165.800 1.00 102.05 699 TYR H N 1
ATOM 14693 C CA . TYR F 4 32 ? 118.869 164.925 166.709 1.00 102.05 699 TYR H CA 1
ATOM 14694 C C . TYR F 4 32 ? 118.390 164.134 167.919 1.00 102.05 699 TYR H C 1
ATOM 14695 O O . TYR F 4 32 ? 117.339 163.489 167.883 1.00 102.05 699 TYR H O 1
ATOM 14704 N N . LYS F 4 33 ? 119.167 164.181 168.998 1.00 105.54 700 LYS H N 1
ATOM 14705 C CA . LYS F 4 33 ? 118.850 163.435 170.212 1.00 105.54 700 LYS H CA 1
ATOM 14706 C C . LYS F 4 33 ? 117.646 164.049 170.919 1.00 105.54 700 LYS H C 1
ATOM 14707 O O . LYS F 4 33 ? 117.119 165.079 170.499 1.00 105.54 700 LYS H O 1
ATOM 14714 N N . TYR G 5 1 ? 108.631 158.416 176.258 1.00 119.11 11 TYR L N 1
ATOM 14715 C CA . TYR G 5 1 ? 109.769 158.633 175.373 1.00 119.11 11 TYR L CA 1
ATOM 14716 C C . TYR G 5 1 ? 110.068 157.391 174.539 1.00 119.11 11 TYR L C 1
ATOM 14717 O O . TYR G 5 1 ? 110.473 157.493 173.381 1.00 119.11 11 TYR L O 1
ATOM 14726 N N . HIS G 5 2 ? 109.869 156.215 175.139 1.00 117.80 12 HIS L N 1
ATOM 14727 C CA . HIS G 5 2 ? 110.248 154.972 174.474 1.00 117.80 12 HIS L CA 1
ATOM 14728 C C . HIS G 5 2 ? 109.386 154.710 173.244 1.00 117.80 12 HIS L C 1
ATOM 14729 O O . HIS G 5 2 ? 109.880 154.196 172.233 1.00 117.80 12 HIS L O 1
ATOM 14736 N N . GLU G 5 3 ? 108.094 155.043 173.308 1.00 116.64 13 GLU L N 1
ATOM 14737 C CA . GLU G 5 3 ? 107.240 154.811 172.149 1.00 116.64 13 GLU L CA 1
ATOM 14738 C C . GLU G 5 3 ? 107.590 155.760 171.008 1.00 116.64 13 GLU L C 1
ATOM 14739 O O . GLU G 5 3 ? 107.571 155.352 169.842 1.00 116.64 13 GLU L O 1
ATOM 14745 N N . HIS G 5 4 ? 107.936 157.014 171.320 1.00 115.92 14 HIS L N 1
ATOM 14746 C CA . HIS G 5 4 ? 108.447 157.915 170.290 1.00 115.92 14 HIS L CA 1
ATOM 14747 C C . HIS G 5 4 ? 109.747 157.383 169.703 1.00 115.92 14 HIS L C 1
ATOM 14748 O O . HIS G 5 4 ? 109.976 157.474 168.491 1.00 115.92 14 HIS L O 1
ATOM 14755 N N . TYR G 5 5 ? 110.616 156.842 170.559 1.00 110.95 15 TYR L N 1
ATOM 14756 C CA . TYR G 5 5 ? 111.872 156.249 170.108 1.00 110.95 15 TYR L CA 1
ATOM 14757 C C . TYR G 5 5 ? 111.616 155.136 169.098 1.00 110.95 15 TYR L C 1
ATOM 14758 O O . TYR G 5 5 ? 112.194 155.121 168.002 1.00 110.95 15 TYR L O 1
ATOM 14767 N N . MET G 5 6 ? 110.729 154.204 169.453 1.00 108.95 16 MET L N 1
ATOM 14768 C CA . MET G 5 6 ? 110.411 153.089 168.566 1.00 108.95 16 MET L CA 1
ATOM 14769 C C . MET G 5 6 ? 109.761 153.580 167.278 1.00 108.95 16 MET L C 1
ATOM 14770 O O . MET G 5 6 ? 110.066 153.076 166.191 1.00 108.95 16 MET L O 1
ATOM 14775 N N . ARG G 5 7 ? 108.854 154.555 167.382 1.00 105.01 17 ARG L N 1
ATOM 14776 C CA . ARG G 5 7 ? 108.164 155.062 166.201 1.00 105.01 17 ARG L CA 1
ATOM 14777 C C . ARG G 5 7 ? 109.151 155.706 165.235 1.00 105.01 17 ARG L C 1
ATOM 14778 O O . ARG G 5 7 ? 109.103 155.457 164.023 1.00 105.01 17 ARG L O 1
ATOM 14786 N N . ASN G 5 8 ? 110.068 156.524 165.761 1.00 101.71 18 ASN L N 1
ATOM 14787 C CA . ASN G 5 8 ? 111.072 157.162 164.917 1.00 101.71 18 ASN L CA 1
ATOM 14788 C C . ASN G 5 8 ? 112.000 156.133 164.288 1.00 101.71 18 ASN L C 1
ATOM 14789 O O . ASN G 5 8 ? 112.343 156.243 163.105 1.00 101.71 18 ASN L O 1
ATOM 14794 N N . SER G 5 9 ? 112.425 155.128 165.062 1.00 97.98 19 SER L N 1
ATOM 14795 C CA . SER G 5 9 ? 113.303 154.102 164.508 1.00 97.98 19 SER L CA 1
ATOM 14796 C C . SER G 5 9 ? 112.612 153.337 163.386 1.00 97.98 19 SER L C 1
ATOM 14797 O O . SER G 5 9 ? 113.210 153.091 162.332 1.00 97.98 19 SER L O 1
ATOM 14800 N N . ARG G 5 10 ? 111.344 152.970 163.589 1.00 95.07 20 ARG L N 1
ATOM 14801 C CA . ARG G 5 10 ? 110.603 152.249 162.560 1.00 95.07 20 ARG L CA 1
ATOM 14802 C C . ARG G 5 10 ? 110.429 153.101 161.308 1.00 95.07 20 ARG L C 1
ATOM 14803 O O . ARG G 5 10 ? 110.615 152.615 160.182 1.00 95.07 20 ARG L O 1
ATOM 14811 N N . ALA G 5 11 ? 110.077 154.378 161.484 1.00 92.27 21 ALA L N 1
ATOM 14812 C CA . ALA G 5 11 ? 109.887 155.257 160.335 1.00 92.27 21 ALA L CA 1
ATOM 14813 C C . ALA G 5 11 ? 111.181 155.430 159.554 1.00 92.27 21 ALA L C 1
ATOM 14814 O O . ALA G 5 11 ? 111.183 155.372 158.318 1.00 92.27 21 ALA L O 1
ATOM 14816 N N . ILE G 5 12 ? 112.294 155.644 160.257 1.00 89.33 22 ILE L N 1
ATOM 14817 C CA . ILE G 5 12 ? 113.560 155.850 159.567 1.00 89.33 22 ILE L CA 1
ATOM 14818 C C . ILE G 5 12 ? 114.014 154.562 158.893 1.00 89.33 22 ILE L C 1
ATOM 14819 O O . ILE G 5 12 ? 114.622 154.605 157.820 1.00 89.33 22 ILE L O 1
ATOM 14824 N N . GLY G 5 13 ? 113.725 153.402 159.487 1.00 86.77 23 GLY L N 1
ATOM 14825 C CA . GLY G 5 13 ? 114.028 152.149 158.811 1.00 86.77 23 GLY L CA 1
ATOM 14826 C C . GLY G 5 13 ? 113.239 151.974 157.527 1.00 86.77 23 GLY L C 1
ATOM 14827 O O . GLY G 5 13 ? 113.782 151.542 156.504 1.00 86.77 23 GLY L O 1
ATOM 14828 N N . VAL G 5 14 ? 111.947 152.309 157.561 1.00 85.05 24 VAL L N 1
ATOM 14829 C CA . VAL G 5 14 ? 111.128 152.216 156.353 1.00 85.05 24 VAL L CA 1
ATOM 14830 C C . VAL G 5 14 ? 111.649 153.171 155.284 1.00 85.05 24 VAL L C 1
ATOM 14831 O O . VAL G 5 14 ? 111.740 152.816 154.100 1.00 85.05 24 VAL L O 1
ATOM 14835 N N . LEU G 5 15 ? 111.998 154.396 155.683 1.00 81.98 25 LEU L N 1
ATOM 14836 C CA . LEU G 5 15 ? 112.540 155.356 154.726 1.00 81.98 25 LEU L CA 1
ATOM 14837 C C . LEU G 5 15 ? 113.867 154.870 154.153 1.00 81.98 25 LEU L C 1
ATOM 14838 O O . LEU G 5 15 ? 114.138 155.047 152.960 1.00 81.98 25 LEU L O 1
ATOM 14843 N N . TRP G 5 16 ? 114.707 154.258 154.990 1.00 79.37 26 TRP L N 1
ATOM 14844 C CA . TRP G 5 16 ? 115.969 153.706 154.512 1.00 79.37 26 TRP L CA 1
ATOM 14845 C C . TRP G 5 16 ? 115.733 152.608 153.487 1.00 79.37 26 TRP L C 1
ATOM 14846 O O . TRP G 5 16 ? 116.438 152.534 152.475 1.00 79.37 26 TRP L O 1
ATOM 14857 N N . ALA G 5 17 ? 114.747 151.744 153.730 1.00 80.03 27 ALA L N 1
ATOM 14858 C CA . ALA G 5 17 ? 114.421 150.712 152.751 1.00 80.03 27 ALA L CA 1
ATOM 14859 C C . ALA G 5 17 ? 113.942 151.325 151.440 1.00 80.03 27 ALA L C 1
ATOM 14860 O O . ALA G 5 17 ? 114.319 150.866 150.352 1.00 80.03 27 ALA L O 1
ATOM 14862 N N . ILE G 5 18 ? 113.105 152.362 151.524 1.00 80.31 28 ILE L N 1
ATOM 14863 C CA . ILE G 5 18 ? 112.589 153.004 150.316 1.00 80.31 28 ILE L CA 1
ATOM 14864 C C . ILE G 5 18 ? 113.733 153.614 149.511 1.00 80.31 28 ILE L C 1
ATOM 14865 O O . ILE G 5 18 ? 113.808 153.465 148.284 1.00 80.31 28 ILE L O 1
ATOM 14870 N N . PHE G 5 19 ? 114.647 154.307 150.193 1.00 78.79 29 PHE L N 1
ATOM 14871 C CA . PHE G 5 19 ? 115.773 154.915 149.493 1.00 78.79 29 PHE L CA 1
ATOM 14872 C C . PHE G 5 19 ? 116.735 153.861 148.959 1.00 78.79 29 PHE L C 1
ATOM 14873 O O . PHE G 5 19 ? 117.368 154.076 147.921 1.00 78.79 29 PHE L O 1
ATOM 14881 N N . THR G 5 20 ? 116.859 152.722 149.644 1.00 76.21 30 THR L N 1
ATOM 14882 C CA . THR G 5 20 ? 117.658 151.625 149.108 1.00 76.21 30 THR L CA 1
ATOM 14883 C C . THR G 5 20 ? 117.060 151.105 147.808 1.00 76.21 30 THR L C 1
ATOM 14884 O O . THR G 5 20 ? 117.787 150.830 146.846 1.00 76.21 30 THR L O 1
ATOM 14888 N N . ILE G 5 21 ? 115.735 150.964 147.762 1.00 77.47 31 ILE L N 1
ATOM 14889 C CA . ILE G 5 21 ? 115.081 150.530 146.530 1.00 77.47 31 ILE L CA 1
ATOM 14890 C C . ILE G 5 21 ? 115.299 151.560 145.426 1.00 77.47 31 ILE L C 1
ATOM 14891 O O . ILE G 5 21 ? 115.543 151.209 144.262 1.00 77.47 31 ILE L O 1
ATOM 14896 N N . CYS G 5 22 ? 115.209 152.846 145.773 1.00 75.34 32 CYS L N 1
ATOM 14897 C CA . CYS G 5 22 ? 115.437 153.896 144.783 1.00 75.34 32 CYS L CA 1
ATOM 14898 C C . CYS G 5 22 ? 116.862 153.846 144.241 1.00 75.34 32 CYS L C 1
ATOM 14899 O O . CYS G 5 22 ? 117.082 153.984 143.030 1.00 75.34 32 CYS L O 1
ATOM 14902 N N . PHE G 5 23 ? 117.846 153.644 145.119 1.00 71.91 33 PHE L N 1
ATOM 14903 C CA . PHE G 5 23 ? 119.224 153.541 144.657 1.00 71.91 33 PHE L CA 1
ATOM 14904 C C . PHE G 5 23 ? 119.441 152.294 143.811 1.00 71.91 33 PHE L C 1
ATOM 14905 O O . PHE G 5 23 ? 120.242 152.321 142.874 1.00 71.91 33 PHE L O 1
ATOM 14913 N N . ALA G 5 24 ? 118.759 151.192 144.129 1.00 70.89 34 ALA L N 1
ATOM 14914 C CA . ALA G 5 24 ? 118.853 150.010 143.277 1.00 70.89 34 ALA L CA 1
ATOM 14915 C C . ALA G 5 24 ? 118.298 150.295 141.888 1.00 70.89 34 ALA L C 1
ATOM 14916 O O . ALA G 5 24 ? 118.869 149.861 140.877 1.00 70.89 34 ALA L O 1
ATOM 14918 N N . ILE G 5 25 ? 117.184 151.028 141.820 1.00 70.02 35 ILE L N 1
ATOM 14919 C CA . ILE G 5 25 ? 116.638 151.432 140.525 1.00 70.02 35 ILE L CA 1
ATOM 14920 C C . ILE G 5 25 ? 117.654 152.281 139.772 1.00 70.02 35 ILE L C 1
ATOM 14921 O O . ILE G 5 25 ? 117.863 152.104 138.564 1.00 70.02 35 ILE L O 1
ATOM 14926 N N . ILE G 5 26 ? 118.299 153.213 140.475 1.00 68.58 36 ILE L N 1
ATOM 14927 C CA . ILE G 5 26 ? 119.299 154.072 139.845 1.00 68.58 36 ILE L CA 1
ATOM 14928 C C . ILE G 5 26 ? 120.464 153.239 139.324 1.00 68.58 36 ILE L C 1
ATOM 14929 O O . ILE G 5 26 ? 120.978 153.483 138.227 1.00 68.58 36 ILE L O 1
ATOM 14934 N N . ASN G 5 27 ? 120.915 152.264 140.115 1.00 68.82 37 ASN L N 1
ATOM 14935 C CA . ASN G 5 27 ? 122.034 151.422 139.702 1.00 68.82 37 ASN L CA 1
ATOM 14936 C C . ASN G 5 27 ? 121.689 150.632 138.448 1.00 68.82 37 ASN L C 1
ATOM 14937 O O . ASN G 5 27 ? 122.495 150.550 137.513 1.00 68.82 37 ASN L O 1
ATOM 14942 N N . VAL G 5 28 ? 120.484 150.059 138.402 1.00 67.29 38 VAL L N 1
ATOM 14943 C CA . VAL G 5 28 ? 120.063 149.323 137.212 1.00 67.29 38 VAL L CA 1
ATOM 14944 C C . VAL G 5 28 ? 120.008 150.256 136.007 1.00 67.29 38 VAL L C 1
ATOM 14945 O O . VAL G 5 28 ? 120.476 149.911 134.913 1.00 67.29 38 VAL L O 1
ATOM 14949 N N . VAL G 5 29 ? 119.449 151.455 136.190 1.00 67.27 39 VAL L N 1
ATOM 14950 C CA . VAL G 5 29 ? 119.284 152.378 135.070 1.00 67.27 39 VAL L CA 1
ATOM 14951 C C . VAL G 5 29 ? 120.640 152.811 134.525 1.00 67.27 39 VAL L C 1
ATOM 14952 O O . VAL G 5 29 ? 120.849 152.847 133.306 1.00 67.27 39 VAL L O 1
ATOM 14956 N N . VAL G 5 30 ? 121.581 153.154 135.408 1.00 67.33 40 VAL L N 1
ATOM 14957 C CA . VAL G 5 30 ? 122.886 153.602 134.927 1.00 67.33 40 VAL L CA 1
ATOM 14958 C C . VAL G 5 30 ? 123.666 152.443 134.322 1.00 67.33 40 VAL L C 1
ATOM 14959 O O . VAL G 5 30 ? 124.462 152.646 133.397 1.00 67.33 40 VAL L O 1
ATOM 14963 N N . PHE G 5 31 ? 123.475 151.218 134.821 1.00 67.87 41 PHE L N 1
ATOM 14964 C CA . PHE G 5 31 ? 124.127 150.079 134.185 1.00 67.87 41 PHE L CA 1
ATOM 14965 C C . PHE G 5 31 ? 123.607 149.865 132.771 1.00 67.87 41 PHE L C 1
ATOM 14966 O O . PHE G 5 31 ? 124.388 149.604 131.848 1.00 67.87 41 PHE L O 1
ATOM 14974 N N . ILE G 5 32 ? 122.292 149.976 132.576 1.00 68.97 42 ILE L N 1
ATOM 14975 C CA . ILE G 5 32 ? 121.709 149.611 131.288 1.00 68.97 42 ILE L CA 1
ATOM 14976 C C . ILE G 5 32 ? 121.868 150.737 130.273 1.00 68.97 42 ILE L C 1
ATOM 14977 O O . ILE G 5 32 ? 122.388 150.525 129.171 1.00 68.97 42 ILE L O 1
ATOM 14982 N N . GLN G 5 33 ? 121.417 151.937 130.616 1.00 68.64 43 GLN L N 1
ATOM 14983 C CA . GLN G 5 33 ? 121.223 152.976 129.608 1.00 68.64 43 GLN L CA 1
ATOM 14984 C C . GLN G 5 33 ? 122.566 153.457 129.057 1.00 68.64 43 GLN L C 1
ATOM 14985 O O . GLN G 5 33 ? 123.479 153.741 129.840 1.00 68.64 43 GLN L O 1
ATOM 14991 N N . PRO G 5 34 ? 122.733 153.566 127.712 1.00 71.67 44 PRO L N 1
ATOM 14992 C CA . PRO G 5 34 ? 124.025 154.025 127.159 1.00 71.67 44 PRO L CA 1
ATOM 14993 C C . PRO G 5 34 ? 124.083 155.538 126.966 1.00 71.67 44 PRO L C 1
ATOM 14994 O O . PRO G 5 34 ? 124.127 156.053 125.842 1.00 71.67 44 PRO L O 1
ATOM 14998 N N . TYR G 5 35 ? 124.076 156.279 128.073 1.00 71.55 45 TYR L N 1
ATOM 14999 C CA . TYR G 5 35 ? 124.111 157.741 128.042 1.00 71.55 45 TYR L CA 1
ATOM 15000 C C . TYR G 5 35 ? 125.091 158.268 129.075 1.00 71.55 45 TYR L C 1
ATOM 15001 O O . TYR G 5 35 ? 124.799 159.218 129.808 1.00 71.55 45 TYR L O 1
ATOM 15010 N N . TRP G 5 36 ? 126.270 157.650 129.152 1.00 69.70 46 TRP L N 1
ATOM 15011 C CA . TRP G 5 36 ? 127.311 158.132 130.051 1.00 69.70 46 TRP L CA 1
ATOM 15012 C C . TRP G 5 36 ? 128.055 159.306 129.427 1.00 69.70 46 TRP L C 1
ATOM 15013 O O . TRP G 5 36 ? 128.246 160.345 130.068 1.00 69.70 46 TRP L O 1
ATOM 15024 N N . VAL G 5 37 ? 128.441 159.168 128.161 1.00 76.58 47 VAL L N 1
ATOM 15025 C CA . VAL G 5 37 ? 129.115 160.213 127.403 1.00 76.58 47 VAL L CA 1
ATOM 15026 C C . VAL G 5 37 ? 128.403 160.351 126.066 1.00 76.58 47 VAL L C 1
ATOM 15027 O O . VAL G 5 37 ? 127.813 159.393 125.557 1.00 76.58 47 VAL L O 1
ATOM 15031 N N . GLY G 5 38 ? 128.458 161.557 125.496 1.00 81.08 48 GLY L N 1
ATOM 15032 C CA . GLY G 5 38 ? 127.753 161.841 124.263 1.00 81.08 48 GLY L CA 1
ATOM 15033 C C . GLY G 5 38 ? 128.461 162.889 123.434 1.00 81.08 48 GLY L C 1
ATOM 15034 O O . GLY G 5 38 ? 129.426 163.523 123.868 1.00 81.08 48 GLY L O 1
ATOM 15035 N N . ASP G 5 39 ? 127.948 163.062 122.219 1.00 88.65 49 ASP L N 1
ATOM 15036 C CA . ASP G 5 39 ? 128.538 163.968 121.244 1.00 88.65 49 ASP L CA 1
ATOM 15037 C C . ASP G 5 39 ? 128.389 165.421 121.699 1.00 88.65 49 ASP L C 1
ATOM 15038 O O . ASP G 5 39 ? 127.809 165.724 122.746 1.00 88.65 49 ASP L O 1
ATOM 15043 N N . SER G 5 40 ? 128.930 166.331 120.890 1.00 91.79 50 SER L N 1
ATOM 15044 C CA . SER G 5 40 ? 128.812 167.765 121.110 1.00 91.79 50 SER L CA 1
ATOM 15045 C C . SER G 5 40 ? 128.676 168.446 119.754 1.00 91.79 50 SER L C 1
ATOM 15046 O O . SER G 5 40 ? 128.604 167.790 118.710 1.00 91.79 50 SER L O 1
ATOM 15049 N N . VAL G 5 41 ? 128.638 169.779 119.771 1.00 92.86 51 VAL L N 1
ATOM 15050 C CA . VAL G 5 41 ? 128.478 170.529 118.528 1.00 92.86 51 VAL L CA 1
ATOM 15051 C C . VAL G 5 41 ? 129.712 170.380 117.645 1.00 92.86 51 VAL L C 1
ATOM 15052 O O . VAL G 5 41 ? 129.604 170.308 116.415 1.00 92.86 51 VAL L O 1
ATOM 15056 N N . SER G 5 42 ? 130.897 170.328 118.250 1.00 93.08 52 SER L N 1
ATOM 15057 C CA . SER G 5 42 ? 132.154 170.263 117.515 1.00 93.08 52 SER L CA 1
ATOM 15058 C C . SER G 5 42 ? 132.618 168.839 117.236 1.00 93.08 52 SER L C 1
ATOM 15059 O O . SER G 5 42 ? 133.703 168.660 116.672 1.00 93.08 52 SER L O 1
ATOM 15062 N N . THR G 5 43 ? 131.842 167.828 117.612 1.00 92.77 53 THR L N 1
ATOM 15063 C CA . THR G 5 43 ? 132.283 166.456 117.421 1.00 92.77 53 THR L CA 1
ATOM 15064 C C . THR G 5 43 ? 132.247 166.098 115.933 1.00 92.77 53 THR L C 1
ATOM 15065 O O . THR G 5 43 ? 131.350 166.550 115.214 1.00 92.77 53 THR L O 1
ATOM 15069 N N . PRO G 5 44 ? 133.209 165.305 115.430 1.00 91.57 54 PRO L N 1
ATOM 15070 C CA . PRO G 5 44 ? 133.137 164.916 114.009 1.00 91.57 54 PRO L CA 1
ATOM 15071 C C . PRO G 5 44 ? 131.886 164.133 113.652 1.00 91.57 54 PRO L C 1
ATOM 15072 O O . PRO G 5 44 ? 131.345 164.312 112.553 1.00 91.57 54 PRO L O 1
ATOM 15076 N N . LYS G 5 45 ? 131.416 163.270 114.548 1.00 92.75 55 LYS L N 1
ATOM 15077 C CA . LYS G 5 45 ? 130.267 162.407 114.319 1.00 92.75 55 LYS L CA 1
ATOM 15078 C C . LYS G 5 45 ? 129.371 162.445 115.548 1.00 92.75 55 LYS L C 1
ATOM 15079 O O . LYS G 5 45 ? 129.851 162.731 116.652 1.00 92.75 55 LYS L O 1
ATOM 15085 N N . PRO G 5 46 ? 128.078 162.158 115.400 1.00 93.18 56 PRO L N 1
ATOM 15086 C CA . PRO G 5 46 ? 127.190 162.118 116.562 1.00 93.18 56 PRO L CA 1
ATOM 15087 C C . PRO G 5 46 ? 127.116 160.717 117.161 1.00 93.18 56 PRO L C 1
ATOM 15088 O O . PRO G 5 46 ? 127.505 159.725 116.542 1.00 93.18 56 PRO L O 1
ATOM 15092 N N . GLY G 5 47 ? 126.598 160.657 118.382 1.00 87.81 57 GLY L N 1
ATOM 15093 C CA . GLY G 5 47 ? 126.331 159.401 119.043 1.00 87.81 57 GLY L CA 1
ATOM 15094 C C . GLY G 5 47 ? 126.623 159.494 120.522 1.00 87.81 57 GLY L C 1
ATOM 15095 O O . GLY G 5 47 ? 126.726 160.581 121.088 1.00 87.81 57 GLY L O 1
ATOM 15096 N N . TYR G 5 48 ? 126.751 158.322 121.137 1.00 78.74 58 TYR L N 1
ATOM 15097 C CA . TYR G 5 48 ? 126.987 158.214 122.569 1.00 78.74 58 TYR L CA 1
ATOM 15098 C C . TYR G 5 48 ? 127.513 156.819 122.867 1.00 78.74 58 TYR L C 1
ATOM 15099 O O . TYR G 5 48 ? 127.400 155.906 122.044 1.00 78.74 58 TYR L O 1
ATOM 15108 N N . PHE G 5 49 ? 128.110 156.669 124.049 1.00 76.23 59 PHE L N 1
ATOM 15109 C CA . PHE G 5 49 ? 128.585 155.367 124.494 1.00 76.23 59 PHE L CA 1
ATOM 15110 C C . PHE G 5 49 ? 128.447 155.262 126.004 1.00 76.23 59 PHE L C 1
ATOM 15111 O O . PHE G 5 49 ? 128.716 156.224 126.729 1.00 76.23 59 PHE L O 1
ATOM 15119 N N . GLY G 5 50 ? 128.024 154.085 126.461 1.00 72.49 60 GLY L N 1
ATOM 15120 C CA . GLY G 5 50 ? 127.887 153.794 127.874 1.00 72.49 60 GLY L CA 1
ATOM 15121 C C . GLY G 5 50 ? 128.999 152.899 128.377 1.00 72.49 60 GLY L C 1
ATOM 15122 O O . GLY G 5 50 ? 130.156 153.052 127.975 1.00 72.49 60 GLY L O 1
ATOM 15123 N N . LEU G 5 51 ? 128.663 151.956 129.259 1.00 70.49 61 LEU L N 1
ATOM 15124 C CA . LEU G 5 51 ? 129.684 151.065 129.799 1.00 70.49 61 LEU L CA 1
ATOM 15125 C C . LEU G 5 51 ? 130.126 150.034 128.768 1.00 70.49 61 LEU L C 1
ATOM 15126 O O . LEU G 5 51 ? 131.325 149.766 128.630 1.00 70.49 61 LEU L O 1
ATOM 15131 N N . PHE G 5 52 ? 129.176 149.443 128.043 1.00 71.60 62 PHE L N 1
ATOM 15132 C CA . PHE G 5 52 ? 129.455 148.428 127.028 1.00 71.60 62 PHE L CA 1
ATOM 15133 C C . PHE G 5 52 ? 128.795 148.725 125.690 1.00 71.60 62 PHE L C 1
ATOM 15134 O O . PHE G 5 52 ? 129.395 148.455 124.646 1.00 71.60 62 PHE L O 1
ATOM 15142 N N . HIS G 5 53 ? 127.586 149.276 125.694 1.00 74.78 63 HIS L N 1
ATOM 15143 C CA . HIS G 5 53 ? 126.859 149.578 124.471 1.00 74.78 63 HIS L CA 1
ATOM 15144 C C . HIS G 5 53 ? 127.203 150.977 123.978 1.00 74.78 63 HIS L C 1
ATOM 15145 O O . HIS G 5 53 ? 127.530 151.870 124.764 1.00 74.78 63 HIS L O 1
ATOM 15152 N N . TYR G 5 54 ? 127.129 151.164 122.661 1.00 78.42 64 TYR L N 1
ATOM 15153 C CA . TYR G 5 54 ? 127.395 152.481 122.102 1.00 78.42 64 TYR L CA 1
ATOM 15154 C C . TYR G 5 54 ? 126.790 152.592 120.712 1.00 78.42 64 TYR L C 1
ATOM 15155 O O . TYR G 5 54 ? 126.800 151.627 119.941 1.00 78.42 64 TYR L O 1
ATOM 15164 N N . CYS G 5 55 ? 126.285 153.785 120.403 1.00 84.85 65 CYS L N 1
ATOM 15165 C CA . CYS G 5 55 ? 125.704 154.109 119.109 1.00 84.85 65 CYS L CA 1
ATOM 15166 C C . CYS G 5 55 ? 126.493 155.247 118.479 1.00 84.85 65 CYS L C 1
ATOM 15167 O O . CYS G 5 55 ? 126.894 156.192 119.168 1.00 84.85 65 CYS L O 1
ATOM 15170 N N . VAL G 5 56 ? 126.724 155.143 117.172 1.00 89.48 66 VAL L N 1
ATOM 15171 C CA . VAL G 5 56 ? 127.500 156.124 116.420 1.00 89.48 66 VAL L CA 1
ATOM 15172 C C . VAL G 5 56 ? 126.786 156.393 115.103 1.00 89.48 66 VAL L C 1
ATOM 15173 O O . VAL G 5 56 ? 126.206 155.482 114.504 1.00 89.48 66 VAL L O 1
ATOM 15177 N N . GLY G 5 57 ? 126.820 157.652 114.654 1.00 97.30 67 GLY L N 1
ATOM 15178 C CA . GLY G 5 57 ? 126.185 158.017 113.408 1.00 97.30 67 GLY L CA 1
ATOM 15179 C C . GLY G 5 57 ? 127.072 157.777 112.200 1.00 97.30 67 GLY L C 1
ATOM 15180 O O . GLY G 5 57 ? 128.297 157.763 112.291 1.00 97.30 67 GLY L O 1
ATOM 15181 N N . SER G 5 58 ? 126.424 157.586 111.048 1.00 104.78 68 SER L N 1
ATOM 15182 C CA . SER G 5 58 ? 127.160 157.371 109.808 1.00 104.78 68 SER L CA 1
ATOM 15183 C C . SER G 5 58 ? 127.781 158.658 109.280 1.00 104.78 68 SER L C 1
ATOM 15184 O O . SER G 5 58 ? 128.871 158.618 108.697 1.00 104.78 68 SER L O 1
ATOM 15187 N N . GLY G 5 59 ? 127.111 159.795 109.467 1.00 107.54 69 GLY L N 1
ATOM 15188 C CA . GLY G 5 59 ? 127.651 161.077 109.056 1.00 107.54 69 GLY L CA 1
ATOM 15189 C C . GLY G 5 59 ? 127.205 161.520 107.677 1.00 107.54 69 GLY L C 1
ATOM 15190 O O . GLY G 5 59 ? 128.040 161.849 106.829 1.00 107.54 69 GLY L O 1
ATOM 15191 N N . LEU G 5 60 ? 125.894 161.526 107.439 1.00 111.92 70 LEU L N 1
ATOM 15192 C CA . LEU G 5 60 ? 125.303 161.987 106.185 1.00 111.92 70 LEU L CA 1
ATOM 15193 C C . LEU G 5 60 ? 124.127 162.919 106.453 1.00 111.92 70 LEU L C 1
ATOM 15194 O O . LEU G 5 60 ? 123.130 162.922 105.724 1.00 111.92 70 LEU L O 1
ATOM 15199 N N . ALA G 5 61 ? 124.243 163.745 107.497 1.00 114.79 71 ALA L N 1
ATOM 15200 C CA . ALA G 5 61 ? 123.211 164.720 107.861 1.00 114.79 71 ALA L CA 1
ATOM 15201 C C . ALA G 5 61 ? 121.895 164.020 108.208 1.00 114.79 71 ALA L C 1
ATOM 15202 O O . ALA G 5 61 ? 120.845 164.299 107.628 1.00 114.79 71 ALA L O 1
ATOM 15204 N N . GLY G 5 62 ? 121.966 163.101 109.166 1.00 114.02 72 GLY L N 1
ATOM 15205 C CA . GLY G 5 62 ? 120.798 162.388 109.643 1.00 114.02 72 GLY L CA 1
ATOM 15206 C C . GLY G 5 62 ? 121.110 161.652 110.928 1.00 114.02 72 GLY L C 1
ATOM 15207 O O . GLY G 5 62 ? 122.175 161.863 111.515 1.00 114.02 72 GLY L O 1
ATOM 15208 N N . ARG G 5 63 ? 120.202 160.784 111.378 1.00 109.77 73 ARG L N 1
ATOM 15209 C CA . ARG G 5 63 ? 120.474 160.001 112.584 1.00 109.77 73 ARG L CA 1
ATOM 15210 C C . ARG G 5 63 ? 121.320 158.774 112.249 1.00 109.77 73 ARG L C 1
ATOM 15211 O O . ARG G 5 63 ? 122.510 158.728 112.577 1.00 109.77 73 ARG L O 1
ATOM 15219 N N . GLU G 5 64 ? 120.729 157.813 111.522 1.00 107.97 74 GLU L N 1
ATOM 15220 C CA . GLU G 5 64 ? 121.345 156.547 111.110 1.00 107.97 74 GLU L CA 1
ATOM 15221 C C . GLU G 5 64 ? 122.298 155.961 112.151 1.00 107.97 74 GLU L C 1
ATOM 15222 O O . GLU G 5 64 ? 123.426 155.579 111.824 1.00 107.97 74 GLU L O 1
ATOM 15228 N N . LEU G 5 65 ? 121.860 155.893 113.405 1.00 95.55 75 LEU L N 1
ATOM 15229 C CA . LEU G 5 65 ? 122.733 155.449 114.487 1.00 95.55 75 LEU L CA 1
ATOM 15230 C C . LEU G 5 65 ? 122.941 153.943 114.393 1.00 95.55 75 LEU L C 1
ATOM 15231 O O . LEU G 5 65 ? 122.024 153.166 114.678 1.00 95.55 75 LEU L O 1
ATOM 15236 N N . THR G 5 66 ? 124.142 153.526 113.996 1.00 90.49 76 THR L N 1
ATOM 15237 C CA . THR G 5 66 ? 124.524 152.126 114.116 1.00 90.49 76 THR L CA 1
ATOM 15238 C C . THR G 5 66 ? 124.964 151.865 115.551 1.00 90.49 76 THR L C 1
ATOM 15239 O O . THR G 5 66 ? 125.796 152.596 116.099 1.00 90.49 76 THR L O 1
ATOM 15243 N N . CYS G 5 67 ? 124.374 150.844 116.167 1.00 81.35 77 CYS L N 1
ATOM 15244 C CA . CYS G 5 67 ? 124.526 150.567 117.588 1.00 81.35 77 CYS L CA 1
ATOM 15245 C C . CYS G 5 67 ? 125.141 149.189 117.767 1.00 81.35 77 CYS L C 1
ATOM 15246 O O . CYS G 5 67 ? 124.697 148.224 117.135 1.00 81.35 77 CYS L O 1
ATOM 15249 N N . ARG G 5 68 ? 126.160 149.096 118.620 1.00 78.36 78 ARG L N 1
ATOM 15250 C CA . ARG G 5 68 ? 126.803 147.815 118.867 1.00 78.36 78 ARG L CA 1
ATOM 15251 C C . ARG G 5 68 ? 127.377 147.827 120.278 1.00 78.36 78 ARG L C 1
ATOM 15252 O O . ARG G 5 68 ? 127.637 148.885 120.860 1.00 78.36 78 ARG L O 1
ATOM 15260 N N . GLY G 5 69 ? 127.533 146.624 120.830 1.00 74.67 79 GLY L N 1
ATOM 15261 C CA . GLY G 5 69 ? 128.029 146.429 122.177 1.00 74.67 79 GLY L CA 1
ATOM 15262 C C . GLY G 5 69 ? 127.036 145.669 123.031 1.00 74.67 79 GLY L C 1
ATOM 15263 O O . GLY G 5 69 ? 125.826 145.889 122.935 1.00 74.67 79 GLY L O 1
ATOM 15264 N N . SER G 5 70 ? 127.537 144.764 123.866 1.00 72.04 80 SER L N 1
ATOM 15265 C CA . SER G 5 70 ? 126.675 143.954 124.715 1.00 72.04 80 SER L CA 1
ATOM 15266 C C . SER G 5 70 ? 127.534 143.309 125.789 1.00 72.04 80 SER L C 1
ATOM 15267 O O . SER G 5 70 ? 128.569 142.713 125.478 1.00 72.04 80 SER L O 1
ATOM 15270 N N . PHE G 5 71 ? 127.104 143.429 127.047 1.00 71.83 81 PHE L N 1
ATOM 15271 C CA . PHE G 5 71 ? 127.888 142.872 128.143 1.00 71.83 81 PHE L CA 1
ATOM 15272 C C . PHE G 5 71 ? 127.924 141.350 128.093 1.00 71.83 81 PHE L C 1
ATOM 15273 O O . PHE G 5 71 ? 128.867 140.739 128.608 1.00 71.83 81 PHE L O 1
ATOM 15281 N N . THR G 5 72 ? 126.919 140.722 127.478 1.00 69.67 82 THR L N 1
ATOM 15282 C CA . THR G 5 72 ? 126.909 139.270 127.346 1.00 69.67 82 THR L CA 1
ATOM 15283 C C . THR G 5 72 ? 127.897 138.763 126.303 1.00 69.67 82 THR L C 1
ATOM 15284 O O . THR G 5 72 ? 128.045 137.544 126.164 1.00 69.67 82 THR L O 1
ATOM 15288 N N . ASP G 5 73 ? 128.551 139.654 125.555 1.00 71.63 83 ASP L N 1
ATOM 15289 C CA . ASP G 5 73 ? 129.631 139.286 124.640 1.00 71.63 83 ASP L CA 1
ATOM 15290 C C . ASP G 5 73 ? 130.738 140.321 124.820 1.00 71.63 83 ASP L C 1
ATOM 15291 O O . ASP G 5 73 ? 130.642 141.436 124.300 1.00 71.63 83 ASP L O 1
ATOM 15296 N N . PHE G 5 74 ? 131.787 139.945 125.554 1.00 71.85 84 PHE L N 1
ATOM 15297 C CA . PHE G 5 74 ? 132.879 140.871 125.829 1.00 71.85 84 PHE L CA 1
ATOM 15298 C C . PHE G 5 74 ? 133.674 141.232 124.581 1.00 71.85 84 PHE L C 1
ATOM 15299 O O . PHE G 5 74 ? 134.430 142.208 124.609 1.00 71.85 84 PHE L O 1
ATOM 15307 N N . SER G 5 75 ? 133.530 140.474 123.492 1.00 72.54 85 SER L N 1
ATOM 15308 C CA . SER G 5 75 ? 134.255 140.801 122.270 1.00 72.54 85 SER L CA 1
ATOM 15309 C C . SER G 5 75 ? 133.837 142.156 121.715 1.00 72.54 85 SER L C 1
ATOM 15310 O O . SER G 5 75 ? 134.655 142.857 121.108 1.00 72.54 85 SER L O 1
ATOM 15313 N N . THR G 5 76 ? 132.576 142.543 121.911 1.00 73.78 86 THR L N 1
ATOM 15314 C CA . THR G 5 76 ? 132.066 143.794 121.368 1.00 73.78 86 THR L CA 1
ATOM 15315 C C . THR G 5 76 ? 132.401 145.009 122.226 1.00 73.78 86 THR L C 1
ATOM 15316 O O . THR G 5 76 ? 132.271 146.137 121.741 1.00 73.78 86 THR L O 1
ATOM 15320 N N . ILE G 5 77 ? 132.822 144.818 123.471 1.00 73.19 87 ILE L N 1
ATOM 15321 C CA . ILE G 5 77 ? 133.130 145.969 124.330 1.00 73.19 87 ILE L CA 1
ATOM 15322 C C . ILE G 5 77 ? 134.405 146.637 123.823 1.00 73.19 87 ILE L C 1
ATOM 15323 O O . ILE G 5 77 ? 135.373 145.925 123.497 1.00 73.19 87 ILE L O 1
ATOM 15328 N N . PRO G 5 78 ? 134.469 147.976 123.713 1.00 75.19 88 PRO L N 1
ATOM 15329 C CA . PRO G 5 78 ? 135.655 148.583 123.075 1.00 75.19 88 PRO L CA 1
ATOM 15330 C C . PRO G 5 78 ? 136.979 148.319 123.777 1.00 75.19 88 PRO L C 1
ATOM 15331 O O . PRO G 5 78 ? 137.998 148.172 123.090 1.00 75.19 88 PRO L O 1
ATOM 15335 N N . SER G 5 79 ? 137.009 148.255 125.109 1.00 75.23 89 SER L N 1
ATOM 15336 C CA . SER G 5 79 ? 138.281 148.272 125.822 1.00 75.23 89 SER L CA 1
ATOM 15337 C C . SER G 5 79 ? 138.186 147.509 127.136 1.00 75.23 89 SER L C 1
ATOM 15338 O O . SER G 5 79 ? 137.104 147.307 127.697 1.00 75.23 89 SER L O 1
ATOM 15341 N N . SER G 5 80 ? 139.362 147.102 127.625 1.00 74.90 90 SER L N 1
ATOM 15342 C CA . SER G 5 80 ? 139.442 146.382 128.891 1.00 74.90 90 SER L CA 1
ATOM 15343 C C . SER G 5 80 ? 138.988 147.255 130.052 1.00 74.90 90 SER L C 1
ATOM 15344 O O . SER G 5 80 ? 138.397 146.759 131.017 1.00 74.90 90 SER L O 1
ATOM 15347 N N . ALA G 5 81 ? 139.269 148.557 129.986 1.00 74.16 91 ALA L N 1
ATOM 15348 C CA . ALA G 5 81 ? 138.772 149.464 131.015 1.00 74.16 91 ALA L CA 1
ATOM 15349 C C . ALA G 5 81 ? 137.250 149.498 131.020 1.00 74.16 91 ALA L C 1
ATOM 15350 O O . ALA G 5 81 ? 136.624 149.515 132.087 1.00 74.16 91 ALA L O 1
ATOM 15352 N N . PHE G 5 82 ? 136.636 149.509 129.834 1.00 72.90 92 PHE L N 1
ATOM 15353 C CA . PHE G 5 82 ? 135.180 149.452 129.755 1.00 72.90 92 PHE L CA 1
ATOM 15354 C C . PHE G 5 82 ? 134.657 148.144 130.332 1.00 72.90 92 PHE L C 1
ATOM 15355 O O . PHE G 5 82 ? 133.644 148.132 131.043 1.00 72.90 92 PHE L O 1
ATOM 15363 N N . LYS G 5 83 ? 135.335 147.031 130.034 1.00 72.32 93 LYS L N 1
ATOM 15364 C CA . LYS G 5 83 ? 134.926 145.746 130.596 1.00 72.32 93 LYS L CA 1
ATOM 15365 C C . LYS G 5 83 ? 134.984 145.772 132.118 1.00 72.32 93 LYS L C 1
ATOM 15366 O O . LYS G 5 83 ? 134.051 145.319 132.793 1.00 72.32 93 LYS L O 1
ATOM 15372 N N . ALA G 5 84 ? 136.071 146.309 132.673 1.00 71.75 94 ALA L N 1
ATOM 15373 C CA . ALA G 5 84 ? 136.220 146.363 134.123 1.00 71.75 94 ALA L CA 1
ATOM 15374 C C . ALA G 5 84 ? 135.160 147.256 134.755 1.00 71.75 94 ALA L C 1
ATOM 15375 O O . ALA G 5 84 ? 134.582 146.906 135.791 1.00 71.75 94 ALA L O 1
ATOM 15377 N N . ALA G 5 85 ? 134.894 148.416 134.150 1.00 71.37 95 ALA L N 1
ATOM 15378 C CA . ALA G 5 85 ? 133.882 149.315 134.695 1.00 71.37 95 ALA L CA 1
ATOM 15379 C C . ALA G 5 85 ? 132.502 148.671 134.667 1.00 71.37 95 ALA L C 1
ATOM 15380 O O . ALA G 5 85 ? 131.745 148.760 135.643 1.00 71.37 95 ALA L O 1
ATOM 15382 N N . ALA G 5 86 ? 132.159 148.010 133.557 1.00 70.28 96 ALA L N 1
ATOM 15383 C CA . ALA G 5 86 ? 130.871 147.331 133.475 1.00 70.28 96 ALA L CA 1
ATOM 15384 C C . ALA G 5 86 ? 130.769 146.226 134.516 1.00 70.28 96 ALA L C 1
ATOM 15385 O O . ALA G 5 86 ? 129.728 146.069 135.165 1.00 70.28 96 ALA L O 1
ATOM 15387 N N . PHE G 5 87 ? 131.846 145.458 134.699 1.00 71.03 97 PHE L N 1
ATOM 15388 C CA . PHE G 5 87 ? 131.831 144.395 135.698 1.00 71.03 97 PHE L CA 1
ATOM 15389 C C . PHE G 5 87 ? 131.648 144.957 137.102 1.00 71.03 97 PHE L C 1
ATOM 15390 O O . PHE G 5 87 ? 130.906 144.391 137.912 1.00 71.03 97 PHE L O 1
ATOM 15398 N N . PHE G 5 88 ? 132.318 146.069 137.413 1.00 72.24 98 PHE L N 1
ATOM 15399 C CA . PHE G 5 88 ? 132.204 146.636 138.753 1.00 72.24 98 PHE L CA 1
ATOM 15400 C C . PHE G 5 88 ? 130.807 147.197 139.003 1.00 72.24 98 PHE L C 1
ATOM 15401 O O . PHE G 5 88 ? 130.255 147.038 140.100 1.00 72.24 98 PHE L O 1
ATOM 15409 N N . VAL G 5 89 ? 130.213 147.849 138.000 1.00 69.26 99 VAL L N 1
ATOM 15410 C CA . VAL G 5 89 ? 128.850 148.346 138.170 1.00 69.26 99 VAL L CA 1
ATOM 15411 C C . VAL G 5 89 ? 127.876 147.182 138.321 1.00 69.26 99 VAL L C 1
ATOM 15412 O O . VAL G 5 89 ? 126.917 147.250 139.103 1.00 69.26 99 VAL L O 1
ATOM 15416 N N . LEU G 5 90 ? 128.108 146.091 137.586 1.00 69.70 100 LEU L N 1
ATOM 15417 C CA . LEU G 5 90 ? 127.278 144.902 137.748 1.00 69.70 100 LEU L CA 1
ATOM 15418 C C . LEU G 5 90 ? 127.410 144.330 139.153 1.00 69.70 100 LEU L C 1
ATOM 15419 O O . LEU G 5 90 ? 126.419 143.902 139.754 1.00 69.70 100 LEU L O 1
ATOM 15424 N N . LEU G 5 91 ? 128.631 144.302 139.685 1.00 75.00 101 LEU L N 1
ATOM 15425 C CA . LEU G 5 91 ? 128.839 143.799 141.038 1.00 75.00 101 LEU L CA 1
ATOM 15426 C C . LEU G 5 91 ? 128.120 144.673 142.059 1.00 75.00 101 LEU L C 1
ATOM 15427 O O . LEU G 5 91 ? 127.539 144.166 143.026 1.00 75.00 101 LEU L O 1
ATOM 15432 N N . SER G 5 92 ? 128.144 145.992 141.855 1.00 71.96 102 SER L N 1
ATOM 15433 C CA . SER G 5 92 ? 127.407 146.893 142.739 1.00 71.96 102 SER L CA 1
ATOM 15434 C C . SER G 5 92 ? 125.906 146.623 142.679 1.00 71.96 102 SER L C 1
ATOM 15435 O O . SER G 5 92 ? 125.222 146.618 143.715 1.00 71.96 102 SER L O 1
ATOM 15438 N N . MET G 5 93 ? 125.372 146.408 141.471 1.00 70.58 103 MET L N 1
ATOM 15439 C CA . MET G 5 93 ? 123.951 146.092 141.339 1.00 70.58 103 MET L CA 1
ATOM 15440 C C . MET G 5 93 ? 123.624 144.786 142.054 1.00 70.58 103 MET L C 1
ATOM 15441 O O . MET G 5 93 ? 122.589 144.673 142.724 1.00 70.58 103 MET L O 1
ATOM 15446 N N . VAL G 5 94 ? 124.497 143.788 141.919 1.00 72.52 104 VAL L N 1
ATOM 15447 C CA . VAL G 5 94 ? 124.271 142.510 142.585 1.00 72.52 104 VAL L CA 1
ATOM 15448 C C . VAL G 5 94 ? 124.270 142.698 144.096 1.00 72.52 104 VAL L C 1
ATOM 15449 O O . VAL G 5 94 ? 123.448 142.112 144.805 1.00 72.52 104 VAL L O 1
ATOM 15453 N N . LEU G 5 95 ? 125.183 143.524 144.611 1.00 76.43 105 LEU L N 1
ATOM 15454 C CA . LEU G 5 95 ? 125.250 143.739 146.055 1.00 76.43 105 LEU L CA 1
ATOM 15455 C C . LEU G 5 95 ? 123.997 144.436 146.583 1.00 76.43 105 LEU L C 1
ATOM 15456 O O . LEU G 5 95 ? 123.448 144.042 147.625 1.00 76.43 105 LEU L O 1
ATOM 15461 N N . ILE G 5 96 ? 123.528 145.478 145.891 1.00 72.27 106 ILE L N 1
ATOM 15462 C CA . ILE G 5 96 ? 122.352 146.185 146.395 1.00 72.27 106 ILE L CA 1
ATOM 15463 C C . ILE G 5 96 ? 121.110 145.303 146.281 1.00 72.27 106 ILE L C 1
ATOM 15464 O O . ILE G 5 96 ? 120.240 145.315 147.164 1.00 72.27 106 ILE L O 1
ATOM 15469 N N . LEU G 5 97 ? 121.005 144.513 145.208 1.00 70.61 107 LEU L N 1
ATOM 15470 C CA . LEU G 5 97 ? 119.905 143.558 145.134 1.00 70.61 107 LEU L CA 1
ATOM 15471 C C . LEU G 5 97 ? 120.028 142.489 146.214 1.00 70.61 107 LEU L C 1
ATOM 15472 O O . LEU G 5 97 ? 119.012 141.980 146.701 1.00 70.61 107 LEU L O 1
ATOM 15477 N N . GLY G 5 98 ? 121.254 142.153 146.616 1.00 76.81 108 GLY L N 1
ATOM 15478 C CA . GLY G 5 98 ? 121.431 141.235 147.727 1.00 76.81 108 GLY L CA 1
ATOM 15479 C C . GLY G 5 98 ? 120.900 141.798 149.030 1.00 76.81 108 GLY L C 1
ATOM 15480 O O . GLY G 5 98 ? 120.278 141.083 149.815 1.00 76.81 108 GLY L O 1
ATOM 15481 N N . CYS G 5 99 ? 121.142 143.086 149.282 1.00 78.49 109 CYS L N 1
ATOM 15482 C CA . CYS G 5 99 ? 120.507 143.725 150.439 1.00 78.49 109 CYS L CA 1
ATOM 15483 C C . CYS G 5 99 ? 118.987 143.738 150.330 1.00 78.49 109 CYS L C 1
ATOM 15484 O O . CYS G 5 99 ? 118.284 143.544 151.332 1.00 78.49 109 CYS L O 1
ATOM 15487 N N . ILE G 5 100 ? 118.455 144.030 149.143 1.00 74.17 110 ILE L N 1
ATOM 15488 C CA . ILE G 5 100 ? 117.000 144.065 149.016 1.00 74.17 110 ILE L CA 1
ATOM 15489 C C . ILE G 5 100 ? 116.421 142.679 149.270 1.00 74.17 110 ILE L C 1
ATOM 15490 O O . ILE G 5 100 ? 115.309 142.547 149.797 1.00 74.17 110 ILE L O 1
ATOM 15495 N N . THR G 5 101 ? 117.158 141.628 148.905 1.00 73.60 111 THR L N 1
ATOM 15496 C CA . THR G 5 101 ? 116.777 140.277 149.309 1.00 73.60 111 THR L CA 1
ATOM 15497 C C . THR G 5 101 ? 116.886 140.102 150.821 1.00 73.60 111 THR L C 1
ATOM 15498 O O . THR G 5 101 ? 115.996 139.519 151.451 1.00 73.60 111 THR L O 1
ATOM 15502 N N . CYS G 5 102 ? 117.971 140.601 151.419 1.00 79.46 112 CYS L N 1
ATOM 15503 C CA . CYS G 5 102 ? 118.216 140.442 152.849 1.00 79.46 112 CYS L CA 1
ATOM 15504 C C . CYS G 5 102 ? 117.236 141.225 153.709 1.00 79.46 112 CYS L C 1
ATOM 15505 O O . CYS G 5 102 ? 117.234 141.046 154.930 1.00 79.46 112 CYS L O 1
ATOM 15508 N N . PHE G 5 103 ? 116.432 142.107 153.110 1.00 78.75 113 PHE L N 1
ATOM 15509 C CA . PHE G 5 103 ? 115.308 142.693 153.840 1.00 78.75 113 PHE L CA 1
ATOM 15510 C C . PHE G 5 103 ? 114.407 141.619 154.439 1.00 78.75 113 PHE L C 1
ATOM 15511 O O . PHE G 5 103 ? 113.794 141.837 155.490 1.00 78.75 113 PHE L O 1
ATOM 15519 N N . SER G 5 104 ? 114.308 140.458 153.785 1.00 78.87 114 SER L N 1
ATOM 15520 C CA . SER G 5 104 ? 113.512 139.355 154.310 1.00 78.87 114 SER L CA 1
ATOM 15521 C C . SER G 5 104 ? 114.002 138.865 155.668 1.00 78.87 114 SER L C 1
ATOM 15522 O O . SER G 5 104 ? 113.207 138.307 156.432 1.00 78.87 114 SER L O 1
ATOM 15525 N N . LEU G 5 105 ? 115.283 139.059 155.992 1.00 81.25 115 LEU L N 1
ATOM 15526 C CA . LEU G 5 105 ? 115.815 138.566 157.258 1.00 81.25 115 LEU L CA 1
ATOM 15527 C C . LEU G 5 105 ? 115.260 139.308 158.469 1.00 81.25 115 LEU L C 1
ATOM 15528 O O . LEU G 5 105 ? 115.462 138.845 159.596 1.00 81.25 115 LEU L O 1
ATOM 15533 N N . PHE G 5 106 ? 114.576 140.439 158.273 1.00 83.13 116 PHE L N 1
ATOM 15534 C CA . PHE G 5 106 ? 114.026 141.175 159.404 1.00 83.13 116 PHE L CA 1
ATOM 15535 C C . PHE G 5 106 ? 112.952 140.388 160.143 1.00 83.13 116 PHE L C 1
ATOM 15536 O O . PHE G 5 106 ? 112.713 140.653 161.326 1.00 83.13 116 PHE L O 1
ATOM 15544 N N . PHE G 5 107 ? 112.294 139.437 159.477 1.00 80.82 117 PHE L N 1
ATOM 15545 C CA . PHE G 5 107 ? 111.293 138.619 160.154 1.00 80.82 117 PHE L CA 1
ATOM 15546 C C . PHE G 5 107 ? 111.920 137.802 161.275 1.00 80.82 117 PHE L C 1
ATOM 15547 O O . PHE G 5 107 ? 111.386 137.740 162.389 1.00 80.82 117 PHE L O 1
ATOM 15555 N N . PHE G 5 108 ? 113.063 137.178 161.000 1.00 81.39 118 PHE L N 1
ATOM 15556 C CA . PHE G 5 108 ? 113.667 136.187 161.880 1.00 81.39 118 PHE L CA 1
ATOM 15557 C C . PHE G 5 108 ? 114.893 136.708 162.613 1.00 81.39 118 PHE L C 1
ATOM 15558 O O . PHE G 5 108 ? 114.950 136.652 163.845 1.00 81.39 118 PHE L O 1
ATOM 15566 N N . CYS G 5 109 ? 115.879 137.218 161.882 1.00 85.27 119 CYS L N 1
ATOM 15567 C CA . CYS G 5 109 ? 117.156 137.569 162.478 1.00 85.27 119 CYS L CA 1
ATOM 15568 C C . CYS G 5 109 ? 117.031 138.845 163.307 1.00 85.27 119 CYS L C 1
ATOM 15569 O O . CYS G 5 109 ? 116.007 139.535 163.297 1.00 85.27 119 CYS L O 1
ATOM 15572 N N . ASN G 5 110 ? 118.098 139.152 164.039 1.00 88.02 120 ASN L N 1
ATOM 15573 C CA . ASN G 5 110 ? 118.124 140.360 164.849 1.00 88.02 120 ASN L CA 1
ATOM 15574 C C . ASN G 5 110 ? 118.208 141.592 163.956 1.00 88.02 120 ASN L C 1
ATOM 15575 O O . ASN G 5 110 ? 118.955 141.619 162.970 1.00 88.02 120 ASN L O 1
ATOM 15580 N N . THR G 5 111 ? 117.432 142.619 164.313 1.00 88.06 121 THR L N 1
ATOM 15581 C CA . THR G 5 111 ? 117.325 143.802 163.465 1.00 88.06 121 THR L CA 1
ATOM 15582 C C . THR G 5 111 ? 118.667 144.506 163.326 1.00 88.06 121 THR L C 1
ATOM 15583 O O . THR G 5 111 ? 119.019 144.973 162.237 1.00 88.06 121 THR L O 1
ATOM 15587 N N . ALA G 5 112 ? 119.432 144.593 164.416 1.00 89.23 122 ALA L N 1
ATOM 15588 C CA . ALA G 5 112 ? 120.749 145.216 164.341 1.00 89.23 122 ALA L CA 1
ATOM 15589 C C . ALA G 5 112 ? 121.669 144.439 163.408 1.00 89.23 122 ALA L C 1
ATOM 15590 O O . ALA G 5 112 ? 122.423 145.034 162.629 1.00 89.23 122 ALA L O 1
ATOM 15592 N N . THR G 5 113 ? 121.619 143.107 163.473 1.00 87.28 123 THR L N 1
ATOM 15593 C CA . THR G 5 113 ? 122.450 142.293 162.593 1.00 87.28 123 THR L CA 1
ATOM 15594 C C . THR G 5 113 ? 122.073 142.498 161.130 1.00 87.28 123 THR L C 1
ATOM 15595 O O . THR G 5 113 ? 122.951 142.635 160.271 1.00 87.28 123 THR L O 1
ATOM 15599 N N . VAL G 5 114 ? 120.773 142.529 160.824 1.00 85.33 124 VAL L N 1
ATOM 15600 C CA . VAL G 5 114 ? 120.354 142.736 159.438 1.00 85.33 124 VAL L CA 1
ATOM 15601 C C . VAL G 5 114 ? 120.753 144.130 158.962 1.00 85.33 124 VAL L C 1
ATOM 15602 O O . VAL G 5 114 ? 121.181 144.315 157.810 1.00 85.33 124 VAL L O 1
ATOM 15606 N N . TYR G 5 115 ? 120.606 145.133 159.832 1.00 85.48 125 TYR L N 1
ATOM 15607 C CA . TYR G 5 115 ? 120.993 146.490 159.468 1.00 85.48 125 TYR L CA 1
ATOM 15608 C C . TYR G 5 115 ? 122.484 146.569 159.182 1.00 85.48 125 TYR L C 1
ATOM 15609 O O . TYR G 5 115 ? 122.900 147.223 158.224 1.00 85.48 125 TYR L O 1
ATOM 15618 N N . LYS G 5 116 ? 123.305 145.899 159.992 1.00 86.95 126 LYS L N 1
ATOM 15619 C CA . LYS G 5 116 ? 124.741 145.889 159.727 1.00 86.95 126 LYS L CA 1
ATOM 15620 C C . LYS G 5 116 ? 125.064 145.133 158.443 1.00 86.95 126 LYS L C 1
ATOM 15621 O O . LYS G 5 116 ? 125.992 145.506 157.713 1.00 86.95 126 LYS L O 1
ATOM 15627 N N . ILE G 5 117 ? 124.313 144.068 158.149 1.00 85.77 127 ILE L N 1
ATOM 15628 C CA . ILE G 5 117 ? 124.564 143.297 156.933 1.00 85.77 127 ILE L CA 1
ATOM 15629 C C . ILE G 5 117 ? 124.332 144.165 155.701 1.00 85.77 127 ILE L C 1
ATOM 15630 O O . ILE G 5 117 ? 125.190 144.252 154.813 1.00 85.77 127 ILE L O 1
ATOM 15635 N N . CYS G 5 118 ? 123.178 144.835 155.631 1.00 83.73 128 CYS L N 1
ATOM 15636 C CA . CYS G 5 118 ? 122.988 145.786 154.534 1.00 83.73 128 CYS L CA 1
ATOM 15637 C C . CYS G 5 118 ? 123.892 147.003 154.608 1.00 83.73 128 CYS L C 1
ATOM 15638 O O . CYS G 5 118 ? 124.193 147.584 153.565 1.00 83.73 128 CYS L O 1
ATOM 15641 N N . ALA G 5 119 ? 124.339 147.415 155.789 1.00 82.47 129 ALA L N 1
ATOM 15642 C CA . ALA G 5 119 ? 125.290 148.516 155.835 1.00 82.47 129 ALA L CA 1
ATOM 15643 C C . ALA G 5 119 ? 126.574 148.133 155.115 1.00 82.47 129 ALA L C 1
ATOM 15644 O O . ALA G 5 119 ? 127.072 148.875 154.258 1.00 82.47 129 ALA L O 1
ATOM 15646 N N . TRP G 5 120 ? 127.087 146.937 155.405 1.00 83.27 130 TRP L N 1
ATOM 15647 C CA . TRP G 5 120 ? 128.295 146.471 154.736 1.00 83.27 130 TRP L CA 1
ATOM 15648 C C . TRP G 5 120 ? 128.048 146.223 153.252 1.00 83.27 130 TRP L C 1
ATOM 15649 O O . TRP G 5 120 ? 128.901 146.543 152.417 1.00 83.27 130 TRP L O 1
ATOM 15660 N N . MET G 5 121 ? 126.889 145.658 152.900 1.00 81.00 131 MET L N 1
ATOM 15661 C CA . MET G 5 121 ? 126.608 145.387 151.492 1.00 81.00 131 MET L CA 1
ATOM 15662 C C . MET G 5 121 ? 126.491 146.677 150.690 1.00 81.00 131 MET L C 1
ATOM 15663 O O . MET G 5 121 ? 127.030 146.779 149.582 1.00 81.00 131 MET L O 1
ATOM 15668 N N . GLN G 5 122 ? 125.794 147.677 151.233 1.00 76.82 132 GLN L N 1
ATOM 15669 C CA . GLN G 5 122 ? 125.674 148.960 150.555 1.00 76.82 132 GLN L CA 1
ATOM 15670 C C . GLN G 5 122 ? 127.023 149.654 150.456 1.00 76.82 132 GLN L C 1
ATOM 15671 O O . GLN G 5 122 ? 127.322 150.294 149.442 1.00 76.82 132 GLN L O 1
ATOM 15677 N N . LEU G 5 123 ? 127.849 149.555 151.501 1.00 77.97 133 LEU L N 1
ATOM 15678 C CA . LEU G 5 123 ? 129.181 150.144 151.431 1.00 77.97 133 LEU L CA 1
ATOM 15679 C C . LEU G 5 123 ? 130.018 149.481 150.345 1.00 77.97 133 LEU L C 1
ATOM 15680 O O . LEU G 5 123 ? 130.716 150.162 149.583 1.00 77.97 133 LEU L O 1
ATOM 15685 N N . LEU G 5 124 ? 129.962 148.151 150.256 1.00 79.68 134 LEU L N 1
ATOM 15686 C CA . LEU G 5 124 ? 130.705 147.453 149.211 1.00 79.68 134 LEU L CA 1
ATOM 15687 C C . LEU G 5 124 ? 130.183 147.823 147.830 1.00 79.68 134 LEU L C 1
ATOM 15688 O O . LEU G 5 124 ? 130.964 147.957 146.883 1.00 79.68 134 LEU L O 1
ATOM 15693 N N . ALA G 5 125 ? 128.867 147.999 147.697 1.00 74.80 135 ALA L N 1
ATOM 15694 C CA . ALA G 5 125 ? 128.311 148.485 146.440 1.00 74.80 135 ALA L CA 1
ATOM 15695 C C . ALA G 5 125 ? 128.839 149.875 146.110 1.00 74.80 135 ALA L C 1
ATOM 15696 O O . ALA G 5 125 ? 129.121 150.182 144.946 1.00 74.80 135 ALA L O 1
ATOM 15698 N N . ALA G 5 126 ? 128.967 150.733 147.123 1.00 73.62 136 ALA L N 1
ATOM 15699 C CA . ALA G 5 126 ? 129.495 152.074 146.898 1.00 73.62 136 ALA L CA 1
ATOM 15700 C C . ALA G 5 126 ? 130.942 152.028 146.422 1.00 73.62 136 ALA L C 1
ATOM 15701 O O . ALA G 5 126 ? 131.316 152.746 145.489 1.00 73.62 136 ALA L O 1
ATOM 15703 N N . LEU G 5 127 ? 131.771 151.188 147.049 1.00 75.37 137 LEU L N 1
ATOM 15704 C CA . LEU G 5 127 ? 133.147 151.030 146.574 1.00 75.37 137 LEU L CA 1
ATOM 15705 C C . LEU G 5 127 ? 133.194 150.461 145.161 1.00 75.37 137 LEU L C 1
ATOM 15706 O O . LEU G 5 127 ? 134.026 150.881 144.348 1.00 75.37 137 LEU L O 1
ATOM 15711 N N . CYS G 5 128 ? 132.332 149.491 144.851 1.00 74.44 138 CYS L N 1
ATOM 15712 C CA . CYS G 5 128 ? 132.317 148.933 143.501 1.00 74.44 138 CYS L CA 1
ATOM 15713 C C . CYS G 5 128 ? 131.940 149.993 142.473 1.00 74.44 138 CYS L C 1
ATOM 15714 O O . CYS G 5 128 ? 132.557 150.084 141.405 1.00 74.44 138 CYS L O 1
ATOM 15717 N N . LEU G 5 129 ? 130.939 150.816 142.786 1.00 70.20 139 LEU L N 1
ATOM 15718 C CA . LEU G 5 129 ? 130.544 151.887 141.877 1.00 70.20 139 LEU L CA 1
ATOM 15719 C C . LEU G 5 129 ? 131.650 152.930 141.740 1.00 70.20 139 LEU L C 1
ATOM 15720 O O . LEU G 5 129 ? 131.876 153.463 140.647 1.00 70.20 139 LEU L O 1
ATOM 15725 N N . VAL G 5 130 ? 132.352 153.227 142.836 1.00 72.35 140 VAL L N 1
ATOM 15726 C CA . VAL G 5 130 ? 133.466 154.174 142.791 1.00 72.35 140 VAL L CA 1
ATOM 15727 C C . VAL G 5 130 ? 134.566 153.647 141.878 1.00 72.35 140 VAL L C 1
ATOM 15728 O O . VAL G 5 130 ? 135.116 154.379 141.046 1.00 72.35 140 VAL L O 1
ATOM 15732 N N . LEU G 5 131 ? 134.904 152.365 142.029 1.00 73.67 141 LEU L N 1
ATOM 15733 C CA . LEU G 5 131 ? 135.929 151.765 141.184 1.00 73.67 141 LEU L CA 1
ATOM 15734 C C . LEU G 5 131 ? 135.504 151.778 139.723 1.00 73.67 141 LEU L C 1
ATOM 15735 O O . LEU G 5 131 ? 136.310 152.083 138.836 1.00 73.67 141 LEU L O 1
ATOM 15740 N N . GLY G 5 132 ? 134.236 151.460 139.455 1.00 72.59 142 GLY L N 1
ATOM 15741 C CA . GLY G 5 132 ? 133.751 151.494 138.086 1.00 72.59 142 GLY L CA 1
ATOM 15742 C C . GLY G 5 132 ? 133.826 152.879 137.474 1.00 72.59 142 GLY L C 1
ATOM 15743 O O . GLY G 5 132 ? 134.235 153.035 136.321 1.00 72.59 142 GLY L O 1
ATOM 15744 N N . CYS G 5 133 ? 133.446 153.905 138.239 1.00 73.34 143 CYS L N 1
ATOM 15745 C CA . CYS G 5 133 ? 133.449 155.259 137.696 1.00 73.34 143 CYS L CA 1
ATOM 15746 C C . CYS G 5 133 ? 134.861 155.813 137.548 1.00 73.34 143 CYS L C 1
ATOM 15747 O O . CYS G 5 133 ? 135.092 156.671 136.689 1.00 73.34 143 CYS L O 1
ATOM 15750 N N . MET G 5 134 ? 135.814 155.358 138.366 1.00 75.74 144 MET L N 1
ATOM 15751 C CA . MET G 5 134 ? 137.200 155.754 138.130 1.00 75.74 144 MET L CA 1
ATOM 15752 C C . MET G 5 134 ? 137.810 155.013 136.948 1.00 75.74 144 MET L C 1
ATOM 15753 O O . MET G 5 134 ? 138.645 155.580 136.235 1.00 75.74 144 MET L O 1
ATOM 15758 N N . ILE G 5 135 ? 137.418 153.757 136.730 1.00 73.04 145 ILE L N 1
ATOM 15759 C CA . ILE G 5 135 ? 138.039 152.964 135.675 1.00 73.04 145 ILE L CA 1
ATOM 15760 C C . ILE G 5 135 ? 137.435 153.281 134.310 1.00 73.04 145 ILE L C 1
ATOM 15761 O O . ILE G 5 135 ? 138.112 153.138 133.285 1.00 73.04 145 ILE L O 1
ATOM 15766 N N . PHE G 5 136 ? 136.171 153.706 134.263 1.00 73.24 146 PHE L N 1
ATOM 15767 C CA . PHE G 5 136 ? 135.515 153.931 132.977 1.00 73.24 146 PHE L CA 1
ATOM 15768 C C . PHE G 5 136 ? 136.199 154.991 132.117 1.00 73.24 146 PHE L C 1
ATOM 15769 O O . PHE G 5 136 ? 136.352 154.750 130.907 1.00 73.24 146 PHE L O 1
ATOM 15777 N N . PRO G 5 137 ? 136.625 156.149 132.634 1.00 77.11 147 PRO L N 1
ATOM 15778 C CA . PRO G 5 137 ? 137.356 157.095 131.774 1.00 77.11 147 PRO L CA 1
ATOM 15779 C C . PRO G 5 137 ? 138.694 156.574 131.274 1.00 77.11 147 PRO L C 1
ATOM 15780 O O . PRO G 5 137 ? 139.240 157.142 130.321 1.00 77.11 147 PRO L O 1
ATOM 15784 N N . ASP G 5 138 ? 139.245 155.523 131.887 1.00 78.32 148 ASP L N 1
ATOM 15785 C CA . ASP G 5 138 ? 140.525 154.983 131.436 1.00 78.32 148 ASP L CA 1
ATOM 15786 C C . ASP G 5 138 ? 140.447 154.463 130.004 1.00 78.32 148 ASP L C 1
ATOM 15787 O O . ASP G 5 138 ? 141.444 154.506 129.275 1.00 78.32 148 ASP L O 1
ATOM 15792 N N . GLY G 5 139 ? 139.277 153.988 129.579 1.00 78.46 149 GLY L N 1
ATOM 15793 C CA . GLY G 5 139 ? 139.099 153.386 128.274 1.00 78.46 149 GLY L CA 1
ATOM 15794 C C . GLY G 5 139 ? 138.805 154.332 127.134 1.00 78.46 149 GLY L C 1
ATOM 15795 O O . GLY G 5 139 ? 138.529 153.870 126.025 1.00 78.46 149 GLY L O 1
ATOM 15796 N N . TRP G 5 140 ? 138.859 155.645 127.359 1.00 80.28 150 TRP L N 1
ATOM 15797 C CA . TRP G 5 140 ? 138.580 156.601 126.294 1.00 80.28 150 TRP L CA 1
ATOM 15798 C C . TRP G 5 140 ? 139.682 156.661 125.242 1.00 80.28 150 TRP L C 1
ATOM 15799 O O . TRP G 5 140 ? 139.488 157.315 124.212 1.00 80.28 150 TRP L O 1
ATOM 15810 N N . ASP G 5 141 ? 140.822 156.002 125.461 1.00 83.35 151 ASP L N 1
ATOM 15811 C CA . ASP G 5 141 ? 141.859 155.946 124.435 1.00 83.35 151 ASP L CA 1
ATOM 15812 C C . ASP G 5 141 ? 141.533 154.971 123.311 1.00 83.35 151 ASP L C 1
ATOM 15813 O O . ASP G 5 141 ? 142.287 154.913 122.334 1.00 83.35 151 ASP L O 1
ATOM 15818 N N . ALA G 5 142 ? 140.446 154.209 123.421 1.00 83.62 152 ALA L N 1
ATOM 15819 C CA . ALA G 5 142 ? 140.148 153.182 122.435 1.00 83.62 152 ALA L CA 1
ATOM 15820 C C . ALA G 5 142 ? 139.876 153.804 121.072 1.00 83.62 152 ALA L C 1
ATOM 15821 O O . ALA G 5 142 ? 139.451 154.957 120.962 1.00 83.62 152 ALA L O 1
ATOM 15823 N N . GLU G 5 143 ? 140.134 153.018 120.024 1.00 87.33 153 GLU L N 1
ATOM 15824 C CA . GLU G 5 143 ? 140.031 153.531 118.662 1.00 87.33 153 GLU L CA 1
ATOM 15825 C C . GLU G 5 143 ? 138.606 153.965 118.344 1.00 87.33 153 GLU L C 1
ATOM 15826 O O . GLU G 5 143 ? 138.395 154.997 117.698 1.00 87.33 153 GLU L O 1
ATOM 15832 N N . THR G 5 144 ? 137.614 153.191 118.789 1.00 83.13 154 THR L N 1
ATOM 15833 C CA . THR G 5 144 ? 136.224 153.548 118.522 1.00 83.13 154 THR L CA 1
ATOM 15834 C C . THR G 5 144 ? 135.845 154.856 119.207 1.00 83.13 154 THR L C 1
ATOM 15835 O O . THR G 5 144 ? 135.176 155.708 118.610 1.00 83.13 154 THR L O 1
ATOM 15839 N N . ILE G 5 145 ? 136.274 155.041 120.457 1.00 82.35 155 ILE L N 1
ATOM 15840 C CA . ILE G 5 145 ? 135.943 156.269 121.174 1.00 82.35 155 ILE L CA 1
ATOM 15841 C C . ILE G 5 145 ? 136.657 157.459 120.547 1.00 82.35 155 ILE L C 1
ATOM 15842 O O . ILE G 5 145 ? 136.095 158.556 120.452 1.00 82.35 155 ILE L O 1
ATOM 15847 N N . ARG G 5 146 ? 137.910 157.270 120.124 1.00 87.13 156 ARG L N 1
ATOM 15848 C CA . ARG G 5 146 ? 138.626 158.346 119.447 1.00 87.13 156 ARG L CA 1
ATOM 15849 C C . ARG G 5 146 ? 137.943 158.715 118.137 1.00 87.13 156 ARG L C 1
ATOM 15850 O O . ARG G 5 146 ? 137.823 159.898 117.804 1.00 87.13 156 ARG L O 1
ATOM 15858 N N . ASP G 5 147 ? 137.476 157.715 117.387 1.00 89.49 157 ASP L N 1
ATOM 15859 C CA . ASP G 5 147 ? 136.748 157.992 116.154 1.00 89.49 157 ASP L CA 1
ATOM 15860 C C . ASP G 5 147 ? 135.460 158.752 116.446 1.00 89.49 157 ASP L C 1
ATOM 15861 O O . ASP G 5 147 ? 135.094 159.676 115.710 1.00 89.49 157 ASP L O 1
ATOM 15866 N N . MET G 5 148 ? 134.758 158.376 117.516 1.00 87.77 158 MET L N 1
ATOM 15867 C CA . MET G 5 148 ? 133.483 159.016 117.821 1.00 87.77 158 MET L CA 1
ATOM 15868 C C . MET G 5 148 ? 133.685 160.463 118.261 1.00 87.77 158 MET L C 1
ATOM 15869 O O . MET G 5 148 ? 132.961 161.360 117.816 1.00 87.77 158 MET L O 1
ATOM 15874 N N . CYS G 5 149 ? 134.671 160.712 119.128 1.00 89.95 159 CYS L N 1
ATOM 15875 C CA . CYS G 5 149 ? 134.811 162.015 119.773 1.00 89.95 159 CYS L CA 1
ATOM 15876 C C . CYS G 5 149 ? 135.781 162.940 119.042 1.00 89.95 159 CYS L C 1
ATOM 15877 O O . CYS G 5 149 ? 135.438 164.089 118.751 1.00 89.95 159 CYS L O 1
ATOM 15880 N N . GLY G 5 150 ? 136.987 162.475 118.768 1.00 89.22 160 GLY L N 1
ATOM 15881 C CA . GLY G 5 150 ? 137.983 163.289 118.099 1.00 89.22 160 GLY L CA 1
ATOM 15882 C C . GLY G 5 150 ? 139.377 162.880 118.528 1.00 89.22 160 GLY L C 1
ATOM 15883 O O . GLY G 5 150 ? 139.570 161.949 119.305 1.00 89.22 160 GLY L O 1
ATOM 15884 N N . ALA G 5 151 ? 140.357 163.611 117.995 1.00 89.25 161 ALA L N 1
ATOM 15885 C CA . ALA G 5 151 ? 141.749 163.360 118.348 1.00 89.25 161 ALA L CA 1
ATOM 15886 C C . ALA G 5 151 ? 142.092 163.901 119.729 1.00 89.25 161 ALA L C 1
ATOM 15887 O O . ALA G 5 151 ? 142.930 163.319 120.427 1.00 89.25 161 ALA L O 1
ATOM 15889 N N . LYS G 5 152 ? 141.460 165.003 120.138 1.00 90.57 162 LYS L N 1
ATOM 15890 C CA . LYS G 5 152 ? 141.754 165.603 121.434 1.00 90.57 162 LYS L CA 1
ATOM 15891 C C . LYS G 5 152 ? 141.320 164.717 122.596 1.00 90.57 162 LYS L C 1
ATOM 15892 O O . LYS G 5 152 ? 141.846 164.871 123.703 1.00 90.57 162 LYS L O 1
ATOM 15898 N N . THR G 5 153 ? 140.383 163.799 122.373 1.00 87.06 163 THR L N 1
ATOM 15899 C CA . THR G 5 153 ? 139.969 162.878 123.423 1.00 87.06 163 THR L CA 1
ATOM 15900 C C . THR G 5 153 ? 141.094 161.902 123.745 1.00 87.06 163 THR L C 1
ATOM 15901 O O . THR G 5 153 ? 141.820 161.448 122.856 1.00 87.06 163 THR L O 1
ATOM 15905 N N . GLY G 5 154 ? 141.235 161.580 125.025 1.00 84.60 164 GLY L N 1
ATOM 15906 C CA . GLY G 5 154 ? 142.270 160.675 125.465 1.00 84.60 164 GLY L CA 1
ATOM 15907 C C . GLY G 5 154 ? 141.962 160.139 126.845 1.00 84.60 164 GLY L C 1
ATOM 15908 O O . GLY G 5 154 ? 140.845 160.274 127.349 1.00 84.60 164 GLY L O 1
ATOM 15909 N N . LYS G 5 155 ? 142.973 159.518 127.449 1.00 81.85 165 LYS L N 1
ATOM 15910 C CA . LYS G 5 155 ? 142.819 158.965 128.788 1.00 81.85 165 LYS L CA 1
ATOM 15911 C C . LYS G 5 155 ? 142.513 160.070 129.787 1.00 81.85 165 LYS L C 1
ATOM 15912 O O . LYS G 5 155 ? 143.244 161.061 129.878 1.00 81.85 165 LYS L O 1
ATOM 15918 N N . TYR G 5 156 ? 141.436 159.881 130.551 1.00 80.94 166 TYR L N 1
ATOM 15919 C CA . TYR G 5 156 ? 141.028 160.814 131.602 1.00 80.94 166 TYR L CA 1
ATOM 15920 C C . TYR G 5 156 ? 140.851 162.225 131.041 1.00 80.94 166 TYR L C 1
ATOM 15921 O O . TYR G 5 156 ? 141.194 163.220 131.682 1.00 80.94 166 TYR L O 1
ATOM 15930 N N . SER G 5 157 ? 140.311 162.312 129.827 1.00 83.55 167 SER L N 1
ATOM 15931 C CA . SER G 5 157 ? 140.098 163.596 129.166 1.00 83.55 167 SER L CA 1
ATOM 15932 C C . SER G 5 157 ? 138.903 163.466 128.236 1.00 83.55 167 SER L C 1
ATOM 15933 O O . SER G 5 157 ? 138.897 162.604 127.353 1.00 83.55 167 SER L O 1
ATOM 15936 N N . LEU G 5 158 ? 137.897 164.320 128.439 1.00 84.45 168 LEU L N 1
ATOM 15937 C CA . LEU G 5 158 ? 136.684 164.237 127.633 1.00 84.45 168 LEU L CA 1
ATOM 15938 C C . LEU G 5 158 ? 136.964 164.544 126.168 1.00 84.45 168 LEU L C 1
ATOM 15939 O O . LEU G 5 158 ? 136.450 163.862 125.274 1.00 84.45 168 LEU L O 1
ATOM 15944 N N . GLY G 5 159 ? 137.771 165.566 125.903 1.00 88.06 169 GLY L N 1
ATOM 15945 C CA . GLY G 5 159 ? 137.976 166.026 124.545 1.00 88.06 169 GLY L CA 1
ATOM 15946 C C . GLY G 5 159 ? 136.804 166.850 124.054 1.00 88.06 169 GLY L C 1
ATOM 15947 O O . GLY G 5 159 ? 136.409 167.823 124.703 1.00 88.06 169 GLY L O 1
ATOM 15948 N N . ASP G 5 160 ? 136.236 166.470 122.910 1.00 92.98 170 ASP L N 1
ATOM 15949 C CA . ASP G 5 160 ? 135.071 167.158 122.366 1.00 92.98 170 ASP L CA 1
ATOM 15950 C C . ASP G 5 160 ? 133.760 166.638 122.939 1.00 92.98 170 ASP L C 1
ATOM 15951 O O . ASP G 5 160 ? 132.773 167.382 122.980 1.00 92.98 170 ASP L O 1
ATOM 15956 N N . CYS G 5 161 ? 133.724 165.383 123.378 1.00 87.68 171 CYS L N 1
ATOM 15957 C CA . CYS G 5 161 ? 132.500 164.805 123.908 1.00 87.68 171 CYS L CA 1
ATOM 15958 C C . CYS G 5 161 ? 132.203 165.356 125.300 1.00 87.68 171 CYS L C 1
ATOM 15959 O O . CYS G 5 161 ? 133.057 165.964 125.952 1.00 87.68 171 CYS L O 1
ATOM 15962 N N . SER G 5 162 ? 130.967 165.134 125.752 1.00 82.70 172 SER L N 1
ATOM 15963 C CA . SER G 5 162 ? 130.467 165.692 127.002 1.00 82.70 172 SER L CA 1
ATOM 15964 C C . SER G 5 162 ? 129.785 164.613 127.830 1.00 82.70 172 SER L C 1
ATOM 15965 O O . SER G 5 162 ? 129.167 163.690 127.295 1.00 82.70 172 SER L O 1
ATOM 15968 N N . VAL G 5 163 ? 129.892 164.749 129.153 1.00 76.85 173 VAL L N 1
ATOM 15969 C CA . VAL G 5 163 ? 129.214 163.829 130.058 1.00 76.85 173 VAL L CA 1
ATOM 15970 C C . VAL G 5 163 ? 127.710 164.040 129.963 1.00 76.85 173 VAL L C 1
ATOM 15971 O O . VAL G 5 163 ? 127.229 165.177 129.869 1.00 76.85 173 VAL L O 1
ATOM 15975 N N . ARG G 5 164 ? 126.961 162.940 129.983 1.00 75.27 174 ARG L N 1
ATOM 15976 C CA . ARG G 5 164 ? 125.508 162.943 129.906 1.00 75.27 174 ARG L CA 1
ATOM 15977 C C . ARG G 5 164 ? 124.936 162.434 131.229 1.00 75.27 174 ARG L C 1
ATOM 15978 O O . ARG G 5 164 ? 125.668 162.187 132.192 1.00 75.27 174 ARG L O 1
ATOM 15986 N N . TRP G 5 165 ? 123.608 162.287 131.272 1.00 70.92 175 TRP L N 1
ATOM 15987 C CA . TRP G 5 165 ? 122.911 162.120 132.545 1.00 70.92 175 TRP L CA 1
ATOM 15988 C C . TRP G 5 165 ? 123.316 160.845 133.276 1.00 70.92 175 TRP L C 1
ATOM 15989 O O . TRP G 5 165 ? 123.273 160.804 134.510 1.00 70.92 175 TRP L O 1
ATOM 16000 N N . ALA G 5 166 ? 123.713 159.799 132.548 1.00 70.15 176 ALA L N 1
ATOM 16001 C CA . ALA G 5 166 ? 123.994 158.524 133.202 1.00 70.15 176 ALA L CA 1
ATOM 16002 C C . ALA G 5 166 ? 125.246 158.601 134.070 1.00 70.15 176 ALA L C 1
ATOM 16003 O O . ALA G 5 166 ? 125.302 157.981 135.136 1.00 70.15 176 ALA L O 1
ATOM 16005 N N . TYR G 5 167 ? 126.263 159.344 133.631 1.00 72.30 177 TYR L N 1
ATOM 16006 C CA . TYR G 5 167 ? 127.503 159.431 134.400 1.00 72.30 177 TYR L CA 1
ATOM 16007 C C . TYR G 5 167 ? 127.293 160.203 135.701 1.00 72.30 177 TYR L C 1
ATOM 16008 O O . TYR G 5 167 ? 127.688 159.747 136.784 1.00 72.30 177 TYR L O 1
ATOM 16017 N N . ILE G 5 168 ? 126.665 161.376 135.614 1.00 72.03 178 ILE L N 1
ATOM 16018 C CA . ILE G 5 168 ? 126.385 162.145 136.822 1.00 72.03 178 ILE L CA 1
ATOM 16019 C C . ILE G 5 168 ? 125.376 161.414 137.699 1.00 72.03 178 ILE L C 1
ATOM 16020 O O . ILE G 5 168 ? 125.434 161.505 138.931 1.00 72.03 178 ILE L O 1
ATOM 16025 N N . LEU G 5 169 ? 124.447 160.671 137.094 1.00 69.02 179 LEU L N 1
ATOM 16026 C CA . LEU G 5 169 ? 123.540 159.858 137.893 1.00 69.02 179 LEU L CA 1
ATOM 16027 C C . LEU G 5 169 ? 124.287 158.741 138.609 1.00 69.02 179 LEU L C 1
ATOM 16028 O O . LEU G 5 169 ? 123.924 158.378 139.729 1.00 69.02 179 LEU L O 1
ATOM 16033 N N . ALA G 5 170 ? 125.337 158.194 137.993 1.00 68.78 180 ALA L N 1
ATOM 16034 C CA . ALA G 5 170 ? 126.161 157.204 138.679 1.00 68.78 180 ALA L CA 1
ATOM 16035 C C . ALA G 5 170 ? 126.916 157.829 139.845 1.00 68.78 180 ALA L C 1
ATOM 16036 O O . ALA G 5 170 ? 127.074 157.203 140.899 1.00 68.78 180 ALA L O 1
ATOM 16038 N N . ILE G 5 171 ? 127.404 159.059 139.670 1.00 70.18 181 ILE L N 1
ATOM 16039 C CA . ILE G 5 171 ? 128.051 159.758 140.782 1.00 70.18 181 ILE L CA 1
ATOM 16040 C C . ILE G 5 171 ? 127.056 159.972 141.920 1.00 70.18 181 ILE L C 1
ATOM 16041 O O . ILE G 5 171 ? 127.375 159.776 143.105 1.00 70.18 181 ILE L O 1
ATOM 16046 N N . ILE G 5 172 ? 125.833 160.376 141.575 1.00 71.88 182 ILE L N 1
ATOM 16047 C CA . ILE G 5 172 ? 124.780 160.525 142.574 1.00 71.88 182 ILE L CA 1
ATOM 16048 C C . ILE G 5 172 ? 124.501 159.187 143.245 1.00 71.88 182 ILE L C 1
ATOM 16049 O O . ILE G 5 172 ? 124.201 159.127 144.442 1.00 71.88 182 ILE L O 1
ATOM 16054 N N . GLY G 5 173 ? 124.570 158.098 142.479 1.00 71.57 183 GLY L N 1
ATOM 16055 C CA . GLY G 5 173 ? 124.385 156.780 143.059 1.00 71.57 183 GLY L CA 1
ATOM 16056 C C . GLY G 5 173 ? 125.471 156.428 144.056 1.00 71.57 183 GLY L C 1
ATOM 16057 O O . GLY G 5 173 ? 125.200 155.813 145.085 1.00 71.57 183 GLY L O 1
ATOM 16058 N N . ILE G 5 174 ? 126.717 156.803 143.755 1.00 71.66 184 ILE L N 1
ATOM 16059 C CA . ILE G 5 174 ? 127.805 156.638 144.722 1.00 71.66 184 ILE L CA 1
ATOM 16060 C C . ILE G 5 174 ? 127.483 157.374 146.014 1.00 71.66 184 ILE L C 1
ATOM 16061 O O . ILE G 5 174 ? 127.601 156.818 147.118 1.00 71.66 184 ILE L O 1
ATOM 16066 N N . LEU G 5 175 ? 127.093 158.645 145.896 1.00 73.06 185 LEU L N 1
ATOM 16067 C CA . LEU G 5 175 ? 126.797 159.432 147.091 1.00 73.06 185 LEU L CA 1
ATOM 16068 C C . LEU G 5 175 ? 125.649 158.811 147.882 1.00 73.06 185 LEU L C 1
ATOM 16069 O O . LEU G 5 175 ? 125.729 158.662 149.108 1.00 73.06 185 LEU L O 1
ATOM 16074 N N . ASN G 5 176 ? 124.582 158.416 147.186 1.00 75.48 186 ASN L N 1
ATOM 16075 C CA . ASN G 5 176 ? 123.426 157.828 147.852 1.00 75.48 186 ASN L CA 1
ATOM 16076 C C . ASN G 5 176 ? 123.785 156.506 148.517 1.00 75.48 186 ASN L C 1
ATOM 16077 O O . ASN G 5 176 ? 123.314 156.213 149.620 1.00 75.48 186 ASN L O 1
ATOM 16082 N N . ALA G 5 177 ? 124.614 155.692 147.861 1.00 74.29 187 ALA L N 1
ATOM 16083 C CA . ALA G 5 177 ? 125.005 154.409 148.430 1.00 74.29 187 ALA L CA 1
ATOM 16084 C C . ALA G 5 177 ? 125.814 154.595 149.702 1.00 74.29 187 ALA L C 1
ATOM 16085 O O . ALA G 5 177 ? 125.579 153.908 150.701 1.00 74.29 187 ALA L O 1
ATOM 16087 N N . LEU G 5 178 ? 126.779 155.518 149.685 1.00 77.33 188 LEU L N 1
ATOM 16088 C CA . LEU G 5 178 ? 127.575 155.763 150.885 1.00 77.33 188 LEU L CA 1
ATOM 16089 C C . LEU G 5 178 ? 126.703 156.299 152.018 1.00 77.33 188 LEU L C 1
ATOM 16090 O O . LEU G 5 178 ? 126.819 155.859 153.176 1.00 77.33 188 LEU L O 1
ATOM 16095 N N . ILE G 5 179 ? 125.807 157.235 151.692 1.00 78.83 189 ILE L N 1
ATOM 16096 C CA . ILE G 5 179 ? 124.904 157.799 152.690 1.00 78.83 189 ILE L CA 1
ATOM 16097 C C . ILE G 5 179 ? 124.023 156.709 153.290 1.00 78.83 189 ILE L C 1
ATOM 16098 O O . ILE G 5 179 ? 123.838 156.643 154.511 1.00 78.83 189 ILE L O 1
ATOM 16103 N N . LEU G 5 180 ? 123.466 155.840 152.445 1.00 77.88 190 LEU L N 1
ATOM 16104 C CA . LEU G 5 180 ? 122.616 154.766 152.940 1.00 77.88 190 LEU L CA 1
ATOM 16105 C C . LEU G 5 180 ? 123.408 153.758 153.758 1.00 77.88 190 LEU L C 1
ATOM 16106 O O . LEU G 5 180 ? 122.872 153.180 154.706 1.00 77.88 190 LEU L O 1
ATOM 16111 N N . SER G 5 181 ? 124.675 153.533 153.409 1.00 79.90 191 SER L N 1
ATOM 16112 C CA . SER G 5 181 ? 125.516 152.641 154.199 1.00 79.90 191 SER L CA 1
ATOM 16113 C C . SER G 5 181 ? 125.675 153.164 155.618 1.00 79.90 191 SER L C 1
ATOM 16114 O O . SER G 5 181 ? 125.488 152.425 156.595 1.00 79.90 191 SER L O 1
ATOM 16117 N N . PHE G 5 182 ? 126.018 154.447 155.753 1.00 82.09 192 PHE L N 1
ATOM 16118 C CA A PHE G 5 182 ? 126.160 155.022 157.087 0.50 82.09 192 PHE L CA 1
ATOM 16119 C CA B PHE G 5 182 ? 126.159 155.004 157.095 0.50 82.09 192 PHE L CA 1
ATOM 16120 C C . PHE G 5 182 ? 124.819 155.060 157.815 1.00 82.09 192 PHE L C 1
ATOM 16121 O O . PHE G 5 182 ? 124.763 154.861 159.036 1.00 82.09 192 PHE L O 1
ATOM 16136 N N . LEU G 5 183 ? 123.732 155.318 157.083 1.00 83.37 193 LEU L N 1
ATOM 16137 C CA . LEU G 5 183 ? 122.405 155.301 157.690 1.00 83.37 193 LEU L CA 1
ATOM 16138 C C . LEU G 5 183 ? 122.088 153.922 158.257 1.00 83.37 193 LEU L C 1
ATOM 16139 O O . LEU G 5 183 ? 121.562 153.804 159.369 1.00 83.37 193 LEU L O 1
ATOM 16144 N N . ALA G 5 184 ? 122.415 152.868 157.508 1.00 83.51 194 ALA L N 1
ATOM 16145 C CA . ALA G 5 184 ? 122.189 151.509 157.985 1.00 83.51 194 ALA L CA 1
ATOM 16146 C C . ALA G 5 184 ? 123.052 151.197 159.200 1.00 83.51 194 ALA L C 1
ATOM 16147 O O . ALA G 5 184 ? 122.590 150.536 160.135 1.00 83.51 194 ALA L O 1
ATOM 16149 N N . PHE G 5 185 ? 124.312 151.643 159.198 1.00 84.35 195 PHE L N 1
ATOM 16150 C CA . PHE G 5 185 ? 125.167 151.424 160.365 1.00 84.35 195 PHE L CA 1
ATOM 16151 C C . PHE G 5 185 ? 124.573 152.081 161.606 1.00 84.35 195 PHE L C 1
ATOM 16152 O O . PHE G 5 185 ? 124.496 151.465 162.680 1.00 84.35 195 PHE L O 1
ATOM 16160 N N . VAL G 5 186 ? 124.139 153.335 161.471 1.00 87.45 196 VAL L N 1
ATOM 16161 C CA . VAL G 5 186 ? 123.598 154.050 162.621 1.00 87.45 196 VAL L CA 1
ATOM 16162 C C . VAL G 5 186 ? 122.289 153.417 163.074 1.00 87.45 196 VAL L C 1
ATOM 16163 O O . VAL G 5 186 ? 122.020 153.324 164.273 1.00 87.45 196 VAL L O 1
ATOM 16167 N N . LEU G 5 187 ? 121.460 152.959 162.133 1.00 87.85 197 LEU L N 1
ATOM 16168 C CA . LEU G 5 187 ? 120.222 152.285 162.516 1.00 87.85 197 LEU L CA 1
ATOM 16169 C C . LEU G 5 187 ? 120.503 150.976 163.244 1.00 87.85 197 LEU L C 1
ATOM 16170 O O . LEU G 5 187 ? 119.824 150.643 164.224 1.00 87.85 197 LEU L O 1
ATOM 16175 N N . GLY G 5 188 ? 121.487 150.211 162.768 1.00 90.53 198 GLY L N 1
ATOM 16176 C CA . GLY G 5 188 ? 121.823 148.961 163.426 1.00 90.53 198 GLY L CA 1
ATOM 16177 C C . GLY G 5 188 ? 122.335 149.171 164.836 1.00 90.53 198 GLY L C 1
ATOM 16178 O O . GLY G 5 188 ? 121.981 148.425 165.752 1.00 90.53 198 GLY L O 1
ATOM 16179 N N . ASN G 5 189 ? 123.172 150.190 165.031 1.00 92.37 199 ASN L N 1
ATOM 16180 C CA . ASN G 5 189 ? 123.644 150.510 166.373 1.00 92.37 199 ASN L CA 1
ATOM 16181 C C . ASN G 5 189 ? 122.601 151.241 167.213 1.00 92.37 199 ASN L C 1
ATOM 16182 O O . ASN G 5 189 ? 122.764 151.325 168.435 1.00 92.37 199 ASN L O 1
ATOM 16187 N N . ARG G 5 190 ? 121.543 151.764 166.594 1.00 98.63 200 ARG L N 1
ATOM 16188 C CA . ARG G 5 190 ? 120.466 152.440 167.305 1.00 98.63 200 ARG L CA 1
ATOM 16189 C C . ARG G 5 190 ? 119.406 151.469 167.799 1.00 98.63 200 ARG L C 1
ATOM 16190 O O . ARG G 5 190 ? 118.787 151.717 168.841 1.00 98.63 200 ARG L O 1
ATOM 16198 N N . GLN G 5 191 ? 119.176 150.378 167.063 1.00 97.34 201 GLN L N 1
ATOM 16199 C CA . GLN G 5 191 ? 118.152 149.415 167.462 1.00 97.34 201 GLN L CA 1
ATOM 16200 C C . GLN G 5 191 ? 118.463 148.807 168.824 1.00 97.34 201 GLN L C 1
ATOM 16201 O O . GLN G 5 191 ? 117.566 148.653 169.662 1.00 97.34 201 GLN L O 1
ATOM 16207 N N . THR G 5 192 ? 119.727 148.451 169.063 1.00 102.27 202 THR L N 1
ATOM 16208 C CA . THR G 5 192 ? 120.108 147.931 170.372 1.00 102.27 202 THR L CA 1
ATOM 16209 C C . THR G 5 192 ? 119.923 148.987 171.455 1.00 102.27 202 THR L C 1
ATOM 16210 O O . THR G 5 192 ? 119.543 148.665 172.587 1.00 102.27 202 THR L O 1
ATOM 16214 N N . ASP G 5 193 ? 120.205 150.246 171.129 1.00 106.76 203 ASP L N 1
ATOM 16215 C CA . ASP G 5 193 ? 120.020 151.368 172.050 1.00 106.76 203 ASP L CA 1
ATOM 16216 C C . ASP G 5 193 ? 120.931 151.247 173.272 1.00 106.76 203 ASP L C 1
ATOM 16217 O O . ASP G 5 193 ? 121.695 150.292 173.415 1.00 106.76 203 ASP L O 1
ATOM 16223 N N . GLN H 6 1 ? 123.710 74.849 110.926 1.00 73.95 1 GLN G N 1
ATOM 16224 C CA . GLN H 6 1 ? 125.087 74.637 110.396 1.00 73.95 1 GLN G CA 1
ATOM 16225 C C . GLN H 6 1 ? 125.039 74.623 108.870 1.00 73.95 1 GLN G C 1
ATOM 16226 O O . GLN H 6 1 ? 124.143 74.026 108.274 1.00 73.95 1 GLN G O 1
ATOM 16232 N N . VAL H 6 2 ? 126.009 75.283 108.243 1.00 68.37 2 VAL G N 1
ATOM 16233 C CA . VAL H 6 2 ? 126.009 75.490 106.799 1.00 68.37 2 VAL G CA 1
ATOM 16234 C C . VAL H 6 2 ? 126.642 74.286 106.118 1.00 68.37 2 VAL G C 1
ATOM 16235 O O . VAL H 6 2 ? 127.681 73.781 106.562 1.00 68.37 2 VAL G O 1
ATOM 16239 N N . GLN H 6 3 ? 126.012 73.825 105.038 1.00 69.29 3 GLN G N 1
ATOM 16240 C CA . GLN H 6 3 ? 126.520 72.737 104.217 1.00 69.29 3 GLN G CA 1
ATOM 16241 C C . GLN H 6 3 ? 126.422 73.127 102.750 1.00 69.29 3 GLN G C 1
ATOM 16242 O O . GLN H 6 3 ? 125.535 73.888 102.353 1.00 69.29 3 GLN G O 1
ATOM 16248 N N . LEU H 6 4 ? 127.346 72.597 101.948 1.00 65.41 4 LEU G N 1
ATOM 16249 C CA . LEU H 6 4 ? 127.383 72.819 100.500 1.00 65.41 4 LEU G CA 1
ATOM 16250 C C . LEU H 6 4 ? 127.482 71.453 99.830 1.00 65.41 4 LEU G C 1
ATOM 16251 O O . LEU H 6 4 ? 128.581 70.953 99.580 1.00 65.41 4 LEU G O 1
ATOM 16256 N N . GLN H 6 5 ? 126.333 70.851 99.539 1.00 71.60 5 GLN G N 1
ATOM 16257 C CA . GLN H 6 5 ? 126.331 69.578 98.837 1.00 71.60 5 GLN G CA 1
ATOM 16258 C C . GLN H 6 5 ? 126.763 69.783 97.392 1.00 71.60 5 GLN G C 1
ATOM 16259 O O . GLN H 6 5 ? 126.496 70.823 96.791 1.00 71.60 5 GLN G O 1
ATOM 16265 N N . GLU H 6 6 ? 127.440 68.777 96.840 1.00 70.58 6 GLU G N 1
ATOM 16266 C CA . GLU H 6 6 ? 127.818 68.749 95.434 1.00 70.58 6 GLU G CA 1
ATOM 16267 C C . GLU H 6 6 ? 127.298 67.474 94.789 1.00 70.58 6 GLU G C 1
ATOM 16268 O O . GLU H 6 6 ? 127.102 66.454 95.457 1.00 70.58 6 GLU G O 1
ATOM 16274 N N . SER H 6 7 ? 127.073 67.545 93.480 1.00 71.64 7 SER G N 1
ATOM 16275 C CA . SER H 6 7 ? 126.623 66.400 92.704 1.00 71.64 7 SER G CA 1
ATOM 16276 C C . SER H 6 7 ? 127.205 66.488 91.302 1.00 71.64 7 SER G C 1
ATOM 16277 O O . SER H 6 7 ? 127.434 67.579 90.775 1.00 71.64 7 SER G O 1
ATOM 16280 N N . GLY H 6 8 ? 127.441 65.329 90.708 1.00 72.98 8 GLY G N 1
ATOM 16281 C CA . GLY H 6 8 ? 128.019 65.261 89.382 1.00 72.98 8 GLY G CA 1
ATOM 16282 C C . GLY H 6 8 ? 128.660 63.915 89.144 1.00 72.98 8 GLY G C 1
ATOM 16283 O O . GLY H 6 8 ? 128.844 63.111 90.058 1.00 72.98 8 GLY G O 1
ATOM 16284 N N . GLY H 6 9 ? 129.001 63.680 87.882 1.00 79.35 9 GLY G N 1
ATOM 16285 C CA . GLY H 6 9 ? 129.613 62.426 87.502 1.00 79.35 9 GLY G CA 1
ATOM 16286 C C . GLY H 6 9 ? 131.038 62.307 88.006 1.00 79.35 9 GLY G C 1
ATOM 16287 O O . GLY H 6 9 ? 131.661 63.268 88.459 1.00 79.35 9 GLY G O 1
ATOM 16288 N N . GLY H 6 10 ? 131.558 61.083 87.913 1.00 82.61 10 GLY G N 1
ATOM 16289 C CA . GLY H 6 10 ? 132.879 60.758 88.415 1.00 82.61 10 GLY G CA 1
ATOM 16290 C C . GLY H 6 10 ? 133.871 60.392 87.332 1.00 82.61 10 GLY G C 1
ATOM 16291 O O . GLY H 6 10 ? 135.065 60.665 87.472 1.00 82.61 10 GLY G O 1
ATOM 16292 N N . LEU H 6 11 ? 133.391 59.790 86.243 1.00 84.31 11 LEU G N 1
ATOM 16293 C CA . LEU H 6 11 ? 134.251 59.283 85.180 1.00 84.31 11 LEU G CA 1
ATOM 16294 C C . LEU H 6 11 ? 133.661 59.662 83.832 1.00 84.31 11 LEU G C 1
ATOM 16295 O O . LEU H 6 11 ? 132.459 59.492 83.610 1.00 84.31 11 LEU G O 1
ATOM 16300 N N . VAL H 6 12 ? 134.509 60.177 82.940 1.00 84.52 12 VAL G N 1
ATOM 16301 C CA . VAL H 6 12 ? 134.126 60.450 81.560 1.00 84.52 12 VAL G CA 1
ATOM 16302 C C . VAL H 6 12 ? 135.253 59.985 80.648 1.00 84.52 12 VAL G C 1
ATOM 16303 O O . VAL H 6 12 ? 136.405 59.848 81.072 1.00 84.52 12 VAL G O 1
ATOM 16307 N N . GLN H 6 13 ? 134.909 59.737 79.389 1.00 88.49 13 GLN G N 1
ATOM 16308 C CA . GLN H 6 13 ? 135.879 59.271 78.404 1.00 88.49 13 GLN G CA 1
ATOM 16309 C C . GLN H 6 13 ? 136.593 60.449 77.750 1.00 88.49 13 GLN G C 1
ATOM 16310 O O . GLN H 6 13 ? 136.109 61.580 77.787 1.00 88.49 13 GLN G O 1
ATOM 16316 N N . GLY H 6 422 ? 133.773 64.637 75.650 1.00 79.95 422 GLY G N 1
ATOM 16317 C CA . GLY H 6 422 ? 133.156 64.442 76.949 1.00 79.95 422 GLY G CA 1
ATOM 16318 C C . GLY H 6 422 ? 132.618 65.730 77.542 1.00 79.95 422 GLY G C 1
ATOM 16319 O O . GLY H 6 422 ? 133.289 66.761 77.515 1.00 79.95 422 GLY G O 1
ATOM 16320 N N . SER H 6 423 ? 131.398 65.662 78.074 1.00 76.82 423 SER G N 1
ATOM 16321 C CA . SER H 6 423 ? 130.733 66.797 78.698 1.00 76.82 423 SER G CA 1
ATOM 16322 C C . SER H 6 423 ? 130.239 66.390 80.078 1.00 76.82 423 SER G C 1
ATOM 16323 O O . SER H 6 423 ? 130.018 65.209 80.358 1.00 76.82 423 SER G O 1
ATOM 16326 N N . LEU H 6 424 ? 130.068 67.386 80.943 1.00 74.23 424 LEU G N 1
ATOM 16327 C CA . LEU H 6 424 ? 129.646 67.126 82.312 1.00 74.23 424 LEU G CA 1
ATOM 16328 C C . LEU H 6 424 ? 128.987 68.378 82.870 1.00 74.23 424 LEU G C 1
ATOM 16329 O O . LEU H 6 424 ? 129.124 69.472 82.319 1.00 74.23 424 LEU G O 1
ATOM 16334 N N . ARG H 6 425 ? 128.262 68.199 83.970 1.00 68.66 425 ARG G N 1
ATOM 16335 C CA . ARG H 6 425 ? 127.649 69.310 84.691 1.00 68.66 425 ARG G CA 1
ATOM 16336 C C . ARG H 6 425 ? 127.698 68.983 86.174 1.00 68.66 425 ARG G C 1
ATOM 16337 O O . ARG H 6 425 ? 127.025 68.049 86.623 1.00 68.66 425 ARG G O 1
ATOM 16345 N N . VAL H 6 426 ? 128.484 69.746 86.931 1.00 66.27 426 VAL G N 1
ATOM 16346 C CA . VAL H 6 426 ? 128.609 69.561 88.374 1.00 66.27 426 VAL G CA 1
ATOM 16347 C C . VAL H 6 426 ? 127.818 70.671 89.052 1.00 66.27 426 VAL G C 1
ATOM 16348 O O . VAL H 6 426 ? 128.059 71.860 88.808 1.00 66.27 426 VAL G O 1
ATOM 16352 N N . SER H 6 427 ? 126.863 70.279 89.887 1.00 65.13 427 SER G N 1
ATOM 16353 C CA . SER H 6 427 ? 125.984 71.201 90.588 1.00 65.13 427 SER G CA 1
ATOM 16354 C C . SER H 6 427 ? 126.354 71.250 92.063 1.00 65.13 427 SER G C 1
ATOM 16355 O O . SER H 6 427 ? 126.940 70.314 92.612 1.00 65.13 427 SER G O 1
ATOM 16358 N N . CYS H 6 428 ? 125.993 72.361 92.702 1.00 64.53 428 CYS G N 1
ATOM 16359 C CA . CYS H 6 428 ? 126.255 72.579 94.115 1.00 64.53 428 CYS G CA 1
ATOM 16360 C C . CYS H 6 428 ? 125.060 73.287 94.728 1.00 64.53 428 CYS G C 1
ATOM 16361 O O . CYS H 6 428 ? 124.618 74.312 94.208 1.00 64.53 428 CYS G O 1
ATOM 16364 N N . ALA H 6 429 ? 124.551 72.741 95.828 1.00 65.12 429 ALA G N 1
ATOM 16365 C CA . ALA H 6 429 ? 123.375 73.264 96.513 1.00 65.12 429 ALA G CA 1
ATOM 16366 C C . ALA H 6 429 ? 123.750 73.643 97.936 1.00 65.12 429 ALA G C 1
ATOM 16367 O O . ALA H 6 429 ? 124.378 72.849 98.648 1.00 65.12 429 ALA G O 1
ATOM 16369 N N . ALA H 6 430 ? 123.354 74.846 98.354 1.00 63.69 430 ALA G N 1
ATOM 16370 C CA . ALA H 6 430 ? 123.675 75.361 99.676 1.00 63.69 430 ALA G CA 1
ATOM 16371 C C . ALA H 6 430 ? 122.487 75.197 100.613 1.00 63.69 430 ALA G C 1
ATOM 16372 O O . ALA H 6 430 ? 121.331 75.279 100.187 1.00 63.69 430 ALA G O 1
ATOM 16374 N N . SER H 6 431 ? 122.782 74.963 101.890 1.00 67.29 431 SER G N 1
ATOM 16375 C CA . SER H 6 431 ? 121.765 74.826 102.922 1.00 67.29 431 SER G CA 1
ATOM 16376 C C . SER H 6 431 ? 122.239 75.526 104.186 1.00 67.29 431 SER G C 1
ATOM 16377 O O . SER H 6 431 ? 123.441 75.641 104.437 1.00 67.29 431 SER G O 1
ATOM 16380 N N . GLY H 6 432 ? 121.278 75.995 104.981 1.00 66.85 432 GLY G N 1
ATOM 16381 C CA . GLY H 6 432 ? 121.567 76.641 106.242 1.00 66.85 432 GLY G CA 1
ATOM 16382 C C . GLY H 6 432 ? 121.897 78.115 106.155 1.00 66.85 432 GLY G C 1
ATOM 16383 O O . GLY H 6 432 ? 122.105 78.747 107.198 1.00 66.85 432 GLY G O 1
ATOM 16384 N N . ARG H 6 433 ? 121.951 78.686 104.954 1.00 64.56 433 ARG G N 1
ATOM 16385 C CA . ARG H 6 433 ? 122.262 80.099 104.796 1.00 64.56 433 ARG G CA 1
ATOM 16386 C C . ARG H 6 433 ? 121.973 80.494 103.356 1.00 64.56 433 ARG G C 1
ATOM 16387 O O . ARG H 6 433 ? 122.330 79.764 102.429 1.00 64.56 433 ARG G O 1
ATOM 16395 N N . THR H 6 434 ? 121.331 81.645 103.181 1.00 62.25 434 THR G N 1
ATOM 16396 C CA . THR H 6 434 ? 121.039 82.163 101.850 1.00 62.25 434 THR G CA 1
ATOM 16397 C C . THR H 6 434 ? 122.256 82.916 101.328 1.00 62.25 434 THR G C 1
ATOM 16398 O O . THR H 6 434 ? 122.673 83.919 101.919 1.00 62.25 434 THR G O 1
ATOM 16402 N N . PHE H 6 435 ? 122.822 82.434 100.221 1.00 59.72 435 PHE G N 1
ATOM 16403 C CA . PHE H 6 435 ? 124.014 83.014 99.615 1.00 59.72 435 PHE G CA 1
ATOM 16404 C C . PHE H 6 435 ? 123.672 83.940 98.451 1.00 59.72 435 PHE G C 1
ATOM 16405 O O . PHE H 6 435 ? 124.429 84.030 97.478 1.00 59.72 435 PHE G O 1
ATOM 16413 N N . THR H 6 436 ? 122.534 84.633 98.533 1.00 57.29 436 THR G N 1
ATOM 16414 C CA . THR H 6 436 ? 122.141 85.542 97.462 1.00 57.29 436 THR G CA 1
ATOM 16415 C C . THR H 6 436 ? 123.135 86.689 97.322 1.00 57.29 436 THR G C 1
ATOM 16416 O O . THR H 6 436 ? 123.418 87.140 96.206 1.00 57.29 436 THR G O 1
ATOM 16420 N N . THR H 6 437 ? 123.683 87.163 98.441 1.00 58.46 437 THR G N 1
ATOM 16421 C CA . THR H 6 437 ? 124.593 88.303 98.460 1.00 58.46 437 THR G CA 1
ATOM 16422 C C . THR H 6 437 ? 126.061 87.894 98.544 1.00 58.46 437 THR G C 1
ATOM 16423 O O . THR H 6 437 ? 126.912 88.749 98.807 1.00 58.46 437 THR G O 1
ATOM 16427 N N . TYR H 6 438 ? 126.374 86.619 98.326 1.00 58.02 438 TYR G N 1
ATOM 16428 C CA . TYR H 6 438 ? 127.734 86.104 98.352 1.00 58.02 438 TYR G CA 1
ATOM 16429 C C . TYR H 6 438 ? 128.177 85.735 96.943 1.00 58.02 438 TYR G C 1
ATOM 16430 O O . TYR H 6 438 ? 127.359 85.553 96.037 1.00 58.02 438 TYR G O 1
ATOM 16439 N N . ILE H 6 439 ? 129.491 85.628 96.767 1.00 55.33 439 ILE G N 1
ATOM 16440 C CA . ILE H 6 439 ? 130.075 85.109 95.537 1.00 55.33 439 ILE G CA 1
ATOM 16441 C C . ILE H 6 439 ? 130.210 83.602 95.685 1.00 55.33 439 ILE G C 1
ATOM 16442 O O . ILE H 6 439 ? 130.739 83.116 96.694 1.00 55.33 439 ILE G O 1
ATOM 16447 N N . MET H 6 440 ? 129.730 82.862 94.685 1.00 57.54 440 MET G N 1
ATOM 16448 C CA . MET H 6 440 ? 129.830 81.405 94.665 1.00 57.54 440 MET G CA 1
ATOM 16449 C C . MET H 6 440 ? 130.820 80.986 93.591 1.00 57.54 440 MET G C 1
ATOM 16450 O O . MET H 6 440 ? 130.729 81.443 92.448 1.00 57.54 440 MET G O 1
ATOM 16455 N N . ALA H 6 441 ? 131.750 80.107 93.961 1.00 56.80 441 ALA G N 1
ATOM 16456 C CA . ALA H 6 441 ? 132.905 79.806 93.134 1.00 56.80 441 ALA G CA 1
ATOM 16457 C C . ALA H 6 441 ? 133.151 78.307 93.075 1.00 56.80 441 ALA G C 1
ATOM 16458 O O . ALA H 6 441 ? 132.719 77.539 93.938 1.00 56.80 441 ALA G O 1
ATOM 16460 N N . TRP H 6 442 ? 133.855 77.917 92.018 1.00 60.31 442 TRP G N 1
ATOM 16461 C CA . TRP H 6 442 ? 134.324 76.560 91.799 1.00 60.31 442 TRP G CA 1
ATOM 16462 C C . TRP H 6 442 ? 135.844 76.576 91.743 1.00 60.31 442 TRP G C 1
ATOM 16463 O O . TRP H 6 442 ? 136.441 77.408 91.041 1.00 60.31 442 TRP G O 1
ATOM 16474 N N . PHE H 6 443 ? 136.453 75.663 92.496 1.00 59.50 443 PHE G N 1
ATOM 16475 C CA . PHE H 6 443 ? 137.890 75.456 92.562 1.00 59.50 443 PHE G CA 1
ATOM 16476 C C . PHE H 6 443 ? 138.203 74.017 92.173 1.00 59.50 443 PHE G C 1
ATOM 16477 O O . PHE H 6 443 ? 137.324 73.154 92.147 1.00 59.50 443 PHE G O 1
ATOM 16485 N N . ARG H 6 444 ? 139.478 73.763 91.890 1.00 66.63 444 ARG G N 1
ATOM 16486 C CA . ARG H 6 444 ? 139.938 72.458 91.436 1.00 66.63 444 ARG G CA 1
ATOM 16487 C C . ARG H 6 444 ? 141.265 72.131 92.100 1.00 66.63 444 ARG G C 1
ATOM 16488 O O . ARG H 6 444 ? 142.125 73.003 92.244 1.00 66.63 444 ARG G O 1
ATOM 16496 N N . GLN H 6 445 ? 141.426 70.872 92.505 1.00 70.05 445 GLN G N 1
ATOM 16497 C CA . GLN H 6 445 ? 142.663 70.393 93.115 1.00 70.05 445 GLN G CA 1
ATOM 16498 C C . GLN H 6 445 ? 143.022 69.054 92.488 1.00 70.05 445 GLN G C 1
ATOM 16499 O O . GLN H 6 445 ? 142.292 68.072 92.656 1.00 70.05 445 GLN G O 1
ATOM 16505 N N . ALA H 6 446 ? 144.125 69.023 91.751 1.00 77.35 446 ALA G N 1
ATOM 16506 C CA . ALA H 6 446 ? 144.666 67.790 91.207 1.00 77.35 446 ALA G CA 1
ATOM 16507 C C . ALA H 6 446 ? 145.587 67.133 92.226 1.00 77.35 446 ALA G C 1
ATOM 16508 O O . ALA H 6 446 ? 145.986 67.766 93.209 1.00 77.35 446 ALA G O 1
ATOM 16510 N N . PRO H 6 447 ? 145.934 65.857 92.043 1.00 82.30 447 PRO G N 1
ATOM 16511 C CA . PRO H 6 447 ? 146.871 65.217 92.982 1.00 82.30 447 PRO G CA 1
ATOM 16512 C C . PRO H 6 447 ? 148.230 65.899 92.962 1.00 82.30 447 PRO G C 1
ATOM 16513 O O . PRO H 6 447 ? 148.880 66.002 91.919 1.00 82.30 447 PRO G O 1
ATOM 16517 N N . GLY H 6 448 ? 148.657 66.370 94.134 1.00 84.85 448 GLY G N 1
ATOM 16518 C CA . GLY H 6 448 ? 149.927 67.039 94.299 1.00 84.85 448 GLY G CA 1
ATOM 16519 C C . GLY H 6 448 ? 149.891 68.534 94.054 1.00 84.85 448 GLY G C 1
ATOM 16520 O O . GLY H 6 448 ? 150.583 69.283 94.751 1.00 84.85 448 GLY G O 1
ATOM 16521 N N . LYS H 6 449 ? 149.104 68.988 93.083 1.00 81.55 449 LYS G N 1
ATOM 16522 C CA . LYS H 6 449 ? 149.017 70.407 92.784 1.00 81.55 449 LYS G CA 1
ATOM 16523 C C . LYS H 6 449 ? 148.165 71.121 93.829 1.00 81.55 449 LYS G C 1
ATOM 16524 O O . LYS H 6 449 ? 147.338 70.516 94.518 1.00 81.55 449 LYS G O 1
ATOM 16530 N N . GLU H 6 450 ? 148.378 72.428 93.940 1.00 77.69 450 GLU G N 1
ATOM 16531 C CA . GLU H 6 450 ? 147.627 73.239 94.883 1.00 77.69 450 GLU G CA 1
ATOM 16532 C C . GLU H 6 450 ? 146.244 73.564 94.326 1.00 77.69 450 GLU G C 1
ATOM 16533 O O . GLU H 6 450 ? 145.978 73.440 93.127 1.00 77.69 450 GLU G O 1
ATOM 16539 N N . ARG H 6 451 ? 145.355 73.982 95.223 1.00 67.99 451 ARG G N 1
ATOM 16540 C CA . ARG H 6 451 ? 144.004 74.353 94.827 1.00 67.99 451 ARG G CA 1
ATOM 16541 C C . ARG H 6 451 ? 144.045 75.595 93.945 1.00 67.99 451 ARG G C 1
ATOM 16542 O O . ARG H 6 451 ? 144.753 76.560 94.249 1.00 67.99 451 ARG G O 1
ATOM 16550 N N . GLU H 6 452 ? 143.280 75.567 92.855 1.00 65.59 452 GLU G N 1
ATOM 16551 C CA . GLU H 6 452 ? 143.263 76.631 91.863 1.00 65.59 452 GLU G CA 1
ATOM 16552 C C . GLU H 6 452 ? 141.829 77.053 91.573 1.00 65.59 452 GLU G C 1
ATOM 16553 O O . GLU H 6 452 ? 140.885 76.278 91.745 1.00 65.59 452 GLU G O 1
ATOM 16559 N N . PHE H 6 453 ? 141.688 78.295 91.128 1.00 57.09 453 PHE G N 1
ATOM 16560 C CA . PHE H 6 453 ? 140.386 78.899 90.887 1.00 57.09 453 PHE G CA 1
ATOM 16561 C C . PHE H 6 453 ? 139.910 78.589 89.473 1.00 57.09 453 PHE G C 1
ATOM 16562 O O . PHE H 6 453 ? 140.595 78.920 88.500 1.00 57.09 453 PHE G O 1
ATOM 16570 N N . LEU H 6 454 ? 138.738 77.958 89.352 1.00 61.91 454 LEU G N 1
ATOM 16571 C CA . LEU H 6 454 ? 138.110 77.726 88.057 1.00 61.91 454 LEU G CA 1
ATOM 16572 C C . LEU H 6 454 ? 137.153 78.854 87.693 1.00 61.91 454 LEU G C 1
ATOM 16573 O O . LEU H 6 454 ? 137.305 79.476 86.638 1.00 61.91 454 LEU G O 1
ATOM 16578 N N . ALA H 6 455 ? 136.163 79.124 88.544 1.00 57.25 455 ALA G N 1
ATOM 16579 C CA . ALA H 6 455 ? 135.141 80.095 88.168 1.00 57.25 455 ALA G CA 1
ATOM 16580 C C . ALA H 6 455 ? 134.516 80.705 89.411 1.00 57.25 455 ALA G C 1
ATOM 16581 O O . ALA H 6 455 ? 134.651 80.183 90.516 1.00 57.25 455 ALA G O 1
ATOM 16583 N N . ALA H 6 456 ? 133.847 81.836 89.209 1.00 55.05 456 ALA G N 1
ATOM 16584 C CA . ALA H 6 456 ? 133.094 82.492 90.267 1.00 55.05 456 ALA G CA 1
ATOM 16585 C C . ALA H 6 456 ? 131.978 83.304 89.639 1.00 55.05 456 ALA G C 1
ATOM 16586 O O . ALA H 6 456 ? 132.095 83.768 88.504 1.00 55.05 456 ALA G O 1
ATOM 16588 N N . MET H 6 457 ? 130.891 83.456 90.389 1.00 56.35 457 MET G N 1
ATOM 16589 C CA . MET H 6 457 ? 129.759 84.257 89.958 1.00 56.35 457 MET G CA 1
ATOM 16590 C C . MET H 6 457 ? 129.265 85.080 91.138 1.00 56.35 457 MET G C 1
ATOM 16591 O O . MET H 6 457 ? 129.179 84.585 92.272 1.00 56.35 457 MET G O 1
ATOM 16596 N N . ASP H 6 458 ? 128.956 86.342 90.850 1.00 56.24 458 ASP G N 1
ATOM 16597 C CA . ASP H 6 458 ? 128.646 87.349 91.854 1.00 56.24 458 ASP G CA 1
ATOM 16598 C C . ASP H 6 458 ? 127.133 87.582 91.896 1.00 56.24 458 ASP G C 1
ATOM 16599 O O . ASP H 6 458 ? 126.387 87.121 91.030 1.00 56.24 458 ASP G O 1
ATOM 16604 N N . GLN H 6 459 ? 126.681 88.299 92.933 1.00 56.24 459 GLN G N 1
ATOM 16605 C CA . GLN H 6 459 ? 125.268 88.658 93.044 1.00 56.24 459 GLN G CA 1
ATOM 16606 C C . GLN H 6 459 ? 124.782 89.447 91.834 1.00 56.24 459 GLN G C 1
ATOM 16607 O O . GLN H 6 459 ? 123.592 89.397 91.503 1.00 56.24 459 GLN G O 1
ATOM 16613 N N . GLY H 6 460 ? 125.673 90.175 91.165 1.00 54.24 460 GLY G N 1
ATOM 16614 C CA . GLY H 6 460 ? 125.305 90.925 89.980 1.00 54.24 460 GLY G CA 1
ATOM 16615 C C . GLY H 6 460 ? 125.330 90.106 88.704 1.00 54.24 460 GLY G C 1
ATOM 16616 O O . GLY H 6 460 ? 125.352 90.672 87.608 1.00 54.24 460 GLY G O 1
ATOM 16617 N N . ARG H 6 461 ? 125.330 88.773 88.826 1.00 54.28 461 ARG G N 1
ATOM 16618 C CA A ARG H 6 461 ? 125.353 87.851 87.691 0.50 54.28 461 ARG G CA 1
ATOM 16619 C CA B ARG H 6 461 ? 125.359 87.851 87.690 0.50 54.28 461 ARG G CA 1
ATOM 16620 C C . ARG H 6 461 ? 126.627 87.993 86.856 1.00 54.28 461 ARG G C 1
ATOM 16621 O O . ARG H 6 461 ? 126.675 87.541 85.707 1.00 54.28 461 ARG G O 1
ATOM 16636 N N . ILE H 6 462 ? 127.673 88.592 87.416 1.00 52.15 462 ILE G N 1
ATOM 16637 C CA . ILE H 6 462 ? 128.939 88.758 86.714 1.00 52.15 462 ILE G CA 1
ATOM 16638 C C . ILE H 6 462 ? 129.794 87.525 86.963 1.00 52.15 462 ILE G C 1
ATOM 16639 O O . ILE H 6 462 ? 129.873 87.026 88.096 1.00 52.15 462 ILE G O 1
ATOM 16644 N N . GLN H 6 463 ? 130.425 87.037 85.897 1.00 52.79 463 GLN G N 1
ATOM 16645 C CA . GLN H 6 463 ? 131.148 85.773 85.881 1.00 52.79 463 GLN G CA 1
ATOM 16646 C C . GLN H 6 463 ? 132.637 86.042 85.717 1.00 52.79 463 GLN G C 1
ATOM 16647 O O . GLN H 6 463 ? 133.043 86.761 84.799 1.00 52.79 463 GLN G O 1
ATOM 16653 N N . TYR H 6 464 ? 133.441 85.457 86.600 1.00 53.46 464 TYR G N 1
ATOM 16654 C CA . TYR H 6 464 ? 134.893 85.482 86.509 1.00 53.46 464 TYR G CA 1
ATOM 16655 C C . TYR H 6 464 ? 135.389 84.068 86.244 1.00 53.46 464 TYR G C 1
ATOM 16656 O O . TYR H 6 464 ? 134.882 83.109 86.831 1.00 53.46 464 TYR G O 1
ATOM 16665 N N . TYR H 6 465 ? 136.375 83.946 85.357 1.00 57.28 465 TYR G N 1
ATOM 16666 C CA . TYR H 6 465 ? 136.912 82.657 84.944 1.00 57.28 465 TYR G CA 1
ATOM 16667 C C . TYR H 6 465 ? 138.430 82.675 85.023 1.00 57.28 465 TYR G C 1
ATOM 16668 O O . TYR H 6 465 ? 139.068 83.710 84.815 1.00 57.28 465 TYR G O 1
ATOM 16677 N N . GLY H 6 466 ? 139.000 81.514 85.331 1.00 62.72 466 GLY G N 1
ATOM 16678 C CA . GLY H 6 466 ? 140.433 81.356 85.246 1.00 62.72 466 GLY G CA 1
ATOM 16679 C C . GLY H 6 466 ? 140.906 81.282 83.808 1.00 62.72 466 GLY G C 1
ATOM 16680 O O . GLY H 6 466 ? 140.158 80.947 82.889 1.00 62.72 466 GLY G O 1
ATOM 16681 N N . ASP H 6 467 ? 142.185 81.608 83.612 1.00 71.21 467 ASP G N 1
ATOM 16682 C CA . ASP H 6 467 ? 142.744 81.617 82.264 1.00 71.21 467 ASP G CA 1
ATOM 16683 C C . ASP H 6 467 ? 142.757 80.218 81.662 1.00 71.21 467 ASP G C 1
ATOM 16684 O O . ASP H 6 467 ? 142.524 80.050 80.459 1.00 71.21 467 ASP G O 1
ATOM 16689 N N . SER H 6 468 ? 143.030 79.202 82.482 1.00 70.38 468 SER G N 1
ATOM 16690 C CA . SER H 6 468 ? 143.135 77.841 81.967 1.00 70.38 468 SER G CA 1
ATOM 16691 C C . SER H 6 468 ? 141.805 77.323 81.435 1.00 70.38 468 SER G C 1
ATOM 16692 O O . SER H 6 468 ? 141.793 76.472 80.539 1.00 70.38 468 SER G O 1
ATOM 16695 N N . VAL H 6 469 ? 140.684 77.820 81.964 1.00 67.40 469 VAL G N 1
ATOM 16696 C CA . VAL H 6 469 ? 139.364 77.268 81.669 1.00 67.40 469 VAL G CA 1
ATOM 16697 C C . VAL H 6 469 ? 138.421 78.356 81.170 1.00 67.40 469 VAL G C 1
ATOM 16698 O O . VAL H 6 469 ? 137.206 78.280 81.385 1.00 67.40 469 VAL G O 1
ATOM 16702 N N . ARG H 6 470 ? 138.964 79.373 80.505 1.00 68.11 470 ARG G N 1
ATOM 16703 C CA . ARG H 6 470 ? 138.135 80.412 79.909 1.00 68.11 470 ARG G CA 1
ATOM 16704 C C . ARG H 6 470 ? 137.596 79.938 78.566 1.00 68.11 470 ARG G C 1
ATOM 16705 O O . ARG H 6 470 ? 138.352 79.452 77.719 1.00 68.11 470 ARG G O 1
ATOM 16713 N N . GLY H 6 471 ? 136.285 80.077 78.376 1.00 70.30 471 GLY G N 1
ATOM 16714 C CA . GLY H 6 471 ? 135.631 79.659 77.156 1.00 70.30 471 GLY G CA 1
ATOM 16715 C C . GLY H 6 471 ? 135.188 78.212 77.132 1.00 70.30 471 GLY G C 1
ATOM 16716 O O . GLY H 6 471 ? 134.382 77.845 76.268 1.00 70.30 471 GLY G O 1
ATOM 16717 N N . ARG H 6 472 ? 135.684 77.382 78.052 1.00 72.91 472 ARG G N 1
ATOM 16718 C CA . ARG H 6 472 ? 135.302 75.976 78.143 1.00 72.91 472 ARG G CA 1
ATOM 16719 C C . ARG H 6 472 ? 134.268 75.748 79.239 1.00 72.91 472 ARG G C 1
ATOM 16720 O O . ARG H 6 472 ? 133.175 75.239 78.973 1.00 72.91 472 ARG G O 1
ATOM 16728 N N . PHE H 6 473 ? 134.598 76.121 80.472 1.00 67.97 473 PHE G N 1
ATOM 16729 C CA . PHE H 6 473 ? 133.701 75.939 81.603 1.00 67.97 473 PHE G CA 1
ATOM 16730 C C . PHE H 6 473 ? 132.787 77.150 81.728 1.00 67.97 473 PHE G C 1
ATOM 16731 O O . PHE H 6 473 ? 133.221 78.290 81.541 1.00 67.97 473 PHE G O 1
ATOM 16739 N N . THR H 6 474 ? 131.518 76.890 82.041 1.00 63.44 474 THR G N 1
ATOM 16740 C CA . THR H 6 474 ? 130.504 77.933 82.171 1.00 63.44 474 THR G CA 1
ATOM 16741 C C . THR H 6 474 ? 129.859 77.824 83.542 1.00 63.44 474 THR G C 1
ATOM 16742 O O . THR H 6 474 ? 129.306 76.776 83.886 1.00 63.44 474 THR G O 1
ATOM 16746 N N . ILE H 6 475 ? 129.914 78.906 84.313 1.00 58.15 475 ILE G N 1
ATOM 16747 C CA . ILE H 6 475 ? 129.326 78.960 85.647 1.00 58.15 475 ILE G CA 1
ATOM 16748 C C . ILE H 6 475 ? 127.964 79.630 85.561 1.00 58.15 475 ILE G C 1
ATOM 16749 O O . ILE H 6 475 ? 127.757 80.547 84.758 1.00 58.15 475 ILE G O 1
ATOM 16754 N N . SER H 6 476 ? 127.030 79.164 86.387 1.00 58.72 476 SER G N 1
ATOM 16755 C CA . SER H 6 476 ? 125.709 79.764 86.491 1.00 58.72 476 SER G CA 1
ATOM 16756 C C . SER H 6 476 ? 125.221 79.606 87.922 1.00 58.72 476 SER G C 1
ATOM 16757 O O . SER H 6 476 ? 125.738 78.789 88.683 1.00 58.72 476 SER G O 1
ATOM 16760 N N . ARG H 6 477 ? 124.222 80.407 88.284 1.00 55.93 477 ARG G N 1
ATOM 16761 C CA . ARG H 6 477 ? 123.632 80.377 89.615 1.00 55.93 477 ARG G CA 1
ATOM 16762 C C . ARG H 6 477 ? 122.117 80.373 89.514 1.00 55.93 477 ARG G C 1
ATOM 16763 O O . ARG H 6 477 ? 121.538 81.092 88.694 1.00 55.93 477 ARG G O 1
ATOM 16771 N N . ASP H 6 478 ? 121.485 79.553 90.349 1.00 61.09 478 ASP G N 1
ATOM 16772 C CA . ASP H 6 478 ? 120.047 79.598 90.583 1.00 61.09 478 ASP G CA 1
ATOM 16773 C C . ASP H 6 478 ? 119.854 80.180 91.977 1.00 61.09 478 ASP G C 1
ATOM 16774 O O . ASP H 6 478 ? 120.125 79.511 92.983 1.00 61.09 478 ASP G O 1
ATOM 16779 N N . TYR H 6 479 ? 119.411 81.437 92.025 1.00 55.48 479 TYR G N 1
ATOM 16780 C CA . TYR H 6 479 ? 119.268 82.146 93.289 1.00 55.48 479 TYR G CA 1
ATOM 16781 C C . TYR H 6 479 ? 118.030 81.700 94.050 1.00 55.48 479 TYR G C 1
ATOM 16782 O O . TYR H 6 479 ? 118.021 81.734 95.286 1.00 55.48 479 TYR G O 1
ATOM 16791 N N . ALA H 6 480 ? 116.980 81.288 93.337 1.00 60.27 480 ALA G N 1
ATOM 16792 C CA . ALA H 6 480 ? 115.787 80.781 94.004 1.00 60.27 480 ALA G CA 1
ATOM 16793 C C . ALA H 6 480 ? 116.091 79.502 94.773 1.00 60.27 480 ALA G C 1
ATOM 16794 O O . ALA H 6 480 ? 115.637 79.330 95.910 1.00 60.27 480 ALA G O 1
ATOM 16796 N N . LYS H 6 481 ? 116.859 78.595 94.170 1.00 61.89 481 LYS G N 1
ATOM 16797 C CA . LYS H 6 481 ? 117.228 77.338 94.809 1.00 61.89 481 LYS G CA 1
ATOM 16798 C C . LYS H 6 481 ? 118.503 77.436 95.637 1.00 61.89 481 LYS G C 1
ATOM 16799 O O . LYS H 6 481 ? 118.833 76.475 96.340 1.00 61.89 481 LYS G O 1
ATOM 16805 N N . ASN H 6 482 ? 119.223 78.557 95.575 1.00 60.21 482 ASN G N 1
ATOM 16806 C CA . ASN H 6 482 ? 120.464 78.739 96.325 1.00 60.21 482 ASN G CA 1
ATOM 16807 C C . ASN H 6 482 ? 121.501 77.694 95.903 1.00 60.21 482 ASN G C 1
ATOM 16808 O O . ASN H 6 482 ? 121.998 76.899 96.711 1.00 60.21 482 ASN G O 1
ATOM 16813 N N . SER H 6 483 ? 121.806 77.703 94.604 1.00 61.00 483 SER G N 1
ATOM 16814 C CA . SER H 6 483 ? 122.709 76.725 94.016 1.00 61.00 483 SER G CA 1
ATOM 16815 C C . SER H 6 483 ? 123.575 77.380 92.951 1.00 61.00 483 SER G C 1
ATOM 16816 O O . SER H 6 483 ? 123.206 78.400 92.365 1.00 61.00 483 SER G O 1
ATOM 16819 N N . VAL H 6 484 ? 124.732 76.767 92.709 1.00 59.72 484 VAL G N 1
ATOM 16820 C CA . VAL H 6 484 ? 125.670 77.184 91.673 1.00 59.72 484 VAL G CA 1
ATOM 16821 C C . VAL H 6 484 ? 126.056 75.954 90.861 1.00 59.72 484 VAL G C 1
ATOM 16822 O O . VAL H 6 484 ? 126.417 74.917 91.428 1.00 59.72 484 VAL G O 1
ATOM 16826 N N . ASP H 6 485 ? 125.963 76.066 89.538 1.00 63.74 485 ASP G N 1
ATOM 16827 C CA . ASP H 6 485 ? 126.249 74.980 88.613 1.00 63.74 485 ASP G CA 1
ATOM 16828 C C . ASP H 6 485 ? 127.435 75.349 87.735 1.00 63.74 485 ASP G C 1
ATOM 16829 O O . ASP H 6 485 ? 127.676 76.527 87.451 1.00 63.74 485 ASP G O 1
ATOM 16834 N N . LEU H 6 486 ? 128.171 74.324 87.304 1.00 63.44 486 LEU G N 1
ATOM 16835 C CA . LEU H 6 486 ? 129.314 74.478 86.412 1.00 63.44 486 LEU G CA 1
ATOM 16836 C C . LEU H 6 486 ? 129.184 73.447 85.301 1.00 63.44 486 LEU G C 1
ATOM 16837 O O . LEU H 6 486 ? 129.222 72.238 85.560 1.00 63.44 486 LEU G O 1
ATOM 16842 N N . GLN H 6 487 ? 129.008 73.931 84.073 1.00 69.14 487 GLN G N 1
ATOM 16843 C CA . GLN H 6 487 ? 128.996 73.094 82.884 1.00 69.14 487 GLN G CA 1
ATOM 16844 C C . GLN H 6 487 ? 130.421 72.974 82.362 1.00 69.14 487 GLN G C 1
ATOM 16845 O O . GLN H 6 487 ? 131.087 73.989 82.131 1.00 69.14 487 GLN G O 1
ATOM 16851 N N . LEU H 6 488 ? 130.876 71.737 82.178 1.00 70.96 488 LEU G N 1
ATOM 16852 C CA . LEU H 6 488 ? 132.223 71.426 81.723 1.00 70.96 488 LEU G CA 1
ATOM 16853 C C . LEU H 6 488 ? 132.148 70.819 80.331 1.00 70.96 488 LEU G C 1
ATOM 16854 O O . LEU H 6 488 ? 131.432 69.833 80.118 1.00 70.96 488 LEU G O 1
ATOM 16859 N N . ASP H 6 489 ? 132.889 71.405 79.394 1.00 76.93 489 ASP G N 1
ATOM 16860 C CA . ASP H 6 489 ? 132.955 70.931 78.021 1.00 76.93 489 ASP G CA 1
ATOM 16861 C C . ASP H 6 489 ? 134.407 70.921 77.568 1.00 76.93 489 ASP G C 1
ATOM 16862 O O . ASP H 6 489 ? 135.246 71.664 78.084 1.00 76.93 489 ASP G O 1
ATOM 16867 N N . GLY H 6 490 ? 134.696 70.067 76.593 1.00 78.95 490 GLY G N 1
ATOM 16868 C CA . GLY H 6 490 ? 136.065 69.921 76.125 1.00 78.95 490 GLY G CA 1
ATOM 16869 C C . GLY H 6 490 ? 137.000 69.378 77.182 1.00 78.95 490 GLY G C 1
ATOM 16870 O O . GLY H 6 490 ? 138.107 69.902 77.359 1.00 78.95 490 GLY G O 1
ATOM 16871 N N . LEU H 6 491 ? 136.576 68.339 77.897 1.00 78.51 491 LEU G N 1
ATOM 16872 C CA . LEU H 6 491 ? 137.403 67.754 78.941 1.00 78.51 491 LEU G CA 1
ATOM 16873 C C . LEU H 6 491 ? 138.662 67.134 78.345 1.00 78.51 491 LEU G C 1
ATOM 16874 O O . LEU H 6 491 ? 138.672 66.668 77.202 1.00 78.51 491 LEU G O 1
ATOM 16879 N N . ARG H 6 492 ? 139.727 67.136 79.134 1.00 79.78 492 ARG G N 1
ATOM 16880 C CA . ARG H 6 492 ? 141.026 66.591 78.766 1.00 79.78 492 ARG G CA 1
ATOM 16881 C C . ARG H 6 492 ? 141.564 65.769 79.923 1.00 79.78 492 ARG G C 1
ATOM 16882 O O . ARG H 6 492 ? 141.034 65.829 81.037 1.00 79.78 492 ARG G O 1
ATOM 16890 N N . PRO H 6 493 ? 142.605 64.957 79.690 1.00 82.07 493 PRO G N 1
ATOM 16891 C CA . PRO H 6 493 ? 143.141 64.134 80.790 1.00 82.07 493 PRO G CA 1
ATOM 16892 C C . PRO H 6 493 ? 143.618 64.932 81.992 1.00 82.07 493 PRO G C 1
ATOM 16893 O O . PRO H 6 493 ? 143.494 64.450 83.125 1.00 82.07 493 PRO G O 1
ATOM 16897 N N . GLU H 6 494 ? 144.154 66.135 81.789 1.00 82.23 494 GLU G N 1
ATOM 16898 C CA . GLU H 6 494 ? 144.647 66.932 82.909 1.00 82.23 494 GLU G CA 1
ATOM 16899 C C . GLU H 6 494 ? 143.531 67.620 83.686 1.00 82.23 494 GLU G C 1
ATOM 16900 O O . GLU H 6 494 ? 143.816 68.256 84.706 1.00 82.23 494 GLU G O 1
ATOM 16906 N N . ASP H 6 495 ? 142.279 67.515 83.241 1.00 78.27 495 ASP G N 1
ATOM 16907 C CA . ASP H 6 495 ? 141.151 68.018 84.014 1.00 78.27 495 ASP G CA 1
ATOM 16908 C C . ASP H 6 495 ? 140.761 67.091 85.159 1.00 78.27 495 ASP G C 1
ATOM 16909 O O . ASP H 6 495 ? 139.887 67.454 85.954 1.00 78.27 495 ASP G O 1
ATOM 16914 N N . THR H 6 496 ? 141.372 65.911 85.261 1.00 77.68 496 THR G N 1
ATOM 16915 C CA . THR H 6 496 ? 141.092 64.998 86.361 1.00 77.68 496 THR G CA 1
ATOM 16916 C C . THR H 6 496 ? 141.513 65.639 87.678 1.00 77.68 496 THR G C 1
ATOM 16917 O O . THR H 6 496 ? 142.682 66.001 87.850 1.00 77.68 496 THR G O 1
ATOM 16921 N N . ALA H 6 497 ? 140.571 65.768 88.609 1.00 71.96 497 ALA G N 1
ATOM 16922 C CA . ALA H 6 497 ? 140.840 66.448 89.872 1.00 71.96 497 ALA G CA 1
ATOM 16923 C C . ALA H 6 497 ? 139.596 66.381 90.751 1.00 71.96 497 ALA G C 1
ATOM 16924 O O . ALA H 6 497 ? 138.530 65.927 90.323 1.00 71.96 497 ALA G O 1
ATOM 16926 N N . VAL H 6 498 ? 139.750 66.836 91.992 1.00 69.99 498 VAL G N 1
ATOM 16927 C CA . VAL H 6 498 ? 138.630 67.023 92.906 1.00 69.99 498 VAL G CA 1
ATOM 16928 C C . VAL H 6 498 ? 138.153 68.462 92.758 1.00 69.99 498 VAL G C 1
ATOM 16929 O O . VAL H 6 498 ? 138.944 69.404 92.882 1.00 69.99 498 VAL G O 1
ATOM 16933 N N . TYR H 6 499 ? 136.862 68.630 92.491 1.00 67.78 499 TYR G N 1
ATOM 16934 C CA . TYR H 6 499 ? 136.261 69.931 92.233 1.00 67.78 499 TYR G CA 1
ATOM 16935 C C . TYR H 6 499 ? 135.468 70.349 93.463 1.00 67.78 499 TYR G C 1
ATOM 16936 O O . TYR H 6 499 ? 134.658 69.568 93.976 1.00 67.78 499 TYR G O 1
ATOM 16945 N N . TYR H 6 500 ? 135.710 71.571 93.934 1.00 65.11 500 TYR G N 1
ATOM 16946 C CA . TYR H 6 500 ? 135.158 72.079 95.182 1.00 65.11 500 TYR G CA 1
ATOM 16947 C C . TYR H 6 500 ? 134.242 73.265 94.920 1.00 65.11 500 TYR G C 1
ATOM 16948 O O . TYR H 6 500 ? 134.596 74.185 94.177 1.00 65.11 500 TYR G O 1
ATOM 16957 N N . CYS H 6 501 ? 133.068 73.231 95.541 1.00 65.05 501 CYS G N 1
ATOM 16958 C CA . CYS H 6 501 ? 132.163 74.371 95.588 1.00 65.05 501 CYS G CA 1
ATOM 16959 C C . CYS H 6 501 ? 132.497 75.224 96.804 1.00 65.05 501 CYS G C 1
ATOM 16960 O O . CYS H 6 501 ? 132.851 74.697 97.863 1.00 65.05 501 CYS G O 1
ATOM 16963 N N . ALA H 6 502 ? 132.391 76.544 96.650 1.00 58.14 502 ALA G N 1
ATOM 16964 C CA . ALA H 6 502 ? 132.731 77.467 97.722 1.00 58.14 502 ALA G CA 1
ATOM 16965 C C . ALA H 6 502 ? 131.828 78.688 97.659 1.00 58.14 502 ALA G C 1
ATOM 16966 O O . ALA H 6 502 ? 131.309 79.042 96.599 1.00 58.14 502 ALA G O 1
ATOM 16968 N N . ALA H 6 503 ? 131.654 79.330 98.813 1.00 57.44 503 ALA G N 1
ATOM 16969 C CA . ALA H 6 503 ? 130.886 80.560 98.933 1.00 57.44 503 ALA G CA 1
ATOM 16970 C C . ALA H 6 503 ? 131.653 81.520 99.827 1.00 57.44 503 ALA G C 1
ATOM 16971 O O . ALA H 6 503 ? 132.260 81.101 100.816 1.00 57.44 503 ALA G O 1
ATOM 16973 N N . GLY H 6 504 ? 131.629 82.804 99.480 1.00 56.95 504 GLY G N 1
ATOM 16974 C CA . GLY H 6 504 ? 132.386 83.764 100.259 1.00 56.95 504 GLY G CA 1
ATOM 16975 C C . GLY H 6 504 ? 131.960 85.189 99.985 1.00 56.95 504 GLY G C 1
ATOM 16976 O O . GLY H 6 504 ? 131.059 85.456 99.188 1.00 56.95 504 GLY G O 1
ATOM 16977 N N . ALA H 6 505 ? 132.615 86.109 100.696 1.00 54.88 505 ALA G N 1
ATOM 16978 C CA . ALA H 6 505 ? 132.422 87.539 100.508 1.00 54.88 505 ALA G CA 1
ATOM 16979 C C . ALA H 6 505 ? 133.457 88.167 99.584 1.00 54.88 505 ALA G C 1
ATOM 16980 O O . ALA H 6 505 ? 133.340 89.356 99.270 1.00 54.88 505 ALA G O 1
ATOM 16982 N N . GLY H 6 506 ? 134.455 87.409 99.141 1.00 56.22 506 GLY G N 1
ATOM 16983 C CA . GLY H 6 506 ? 135.453 87.933 98.226 1.00 56.22 506 GLY G CA 1
ATOM 16984 C C . GLY H 6 506 ? 136.350 88.999 98.816 1.00 56.22 506 GLY G C 1
ATOM 16985 O O . GLY H 6 506 ? 136.709 89.954 98.115 1.00 56.22 506 GLY G O 1
ATOM 16986 N N . PHE H 6 507 ? 136.727 88.862 100.085 1.00 57.93 507 PHE G N 1
ATOM 16987 C CA . PHE H 6 507 ? 137.650 89.800 100.710 1.00 57.93 507 PHE G CA 1
ATOM 16988 C C . PHE H 6 507 ? 139.076 89.430 100.322 1.00 57.93 507 PHE G C 1
ATOM 16989 O O . PHE H 6 507 ? 139.501 88.287 100.518 1.00 57.93 507 PHE G O 1
ATOM 16997 N N . TRP H 6 508 ? 139.806 90.393 99.759 1.00 59.77 508 TRP G N 1
ATOM 16998 C CA . TRP H 6 508 ? 141.144 90.224 99.194 1.00 59.77 508 TRP G CA 1
ATOM 16999 C C . TRP H 6 508 ? 141.178 89.236 98.027 1.00 59.77 508 TRP G C 1
ATOM 17000 O O . TRP H 6 508 ? 142.268 88.890 97.552 1.00 59.77 508 TRP G O 1
ATOM 17011 N N . GLY H 6 509 ? 140.018 88.814 97.517 1.00 58.50 509 GLY G N 1
ATOM 17012 C CA . GLY H 6 509 ? 139.937 87.636 96.672 1.00 58.50 509 GLY G CA 1
ATOM 17013 C C . GLY H 6 509 ? 139.104 87.749 95.413 1.00 58.50 509 GLY G C 1
ATOM 17014 O O . GLY H 6 509 ? 139.305 88.649 94.594 1.00 58.50 509 GLY G O 1
ATOM 17015 N N . LEU H 6 510 ? 138.153 86.823 95.277 1.00 58.43 510 LEU G N 1
ATOM 17016 C CA . LEU H 6 510 ? 137.508 86.326 94.065 1.00 58.43 510 LEU G CA 1
ATOM 17017 C C . LEU H 6 510 ? 138.413 85.357 93.305 1.00 58.43 510 LEU G C 1
ATOM 17018 O O . LEU H 6 510 ? 137.949 84.738 92.349 1.00 58.43 510 LEU G O 1
ATOM 17023 N N . ARG H 6 511 ? 139.678 85.193 93.702 1.00 57.83 511 ARG G N 1
ATOM 17024 C CA . ARG H 6 511 ? 140.592 84.222 93.114 1.00 57.83 511 ARG G CA 1
ATOM 17025 C C . ARG H 6 511 ? 141.368 83.425 94.149 1.00 57.83 511 ARG G C 1
ATOM 17026 O O . ARG H 6 511 ? 141.835 82.327 93.825 1.00 57.83 511 ARG G O 1
ATOM 17034 N N . THR H 6 512 ? 141.522 83.932 95.370 1.00 61.23 512 THR G N 1
ATOM 17035 C CA . THR H 6 512 ? 142.226 83.242 96.439 1.00 61.23 512 THR G CA 1
ATOM 17036 C C . THR H 6 512 ? 141.248 82.397 97.243 1.00 61.23 512 THR G C 1
ATOM 17037 O O . THR H 6 512 ? 140.146 82.846 97.571 1.00 61.23 512 THR G O 1
ATOM 17041 N N . ALA H 6 513 ? 141.659 81.167 97.555 1.00 60.19 513 ALA G N 1
ATOM 17042 C CA . ALA H 6 513 ? 140.811 80.281 98.344 1.00 60.19 513 ALA G CA 1
ATOM 17043 C C . ALA H 6 513 ? 140.589 80.816 99.753 1.00 60.19 513 ALA G C 1
ATOM 17044 O O . ALA H 6 513 ? 139.567 80.510 100.377 1.00 60.19 513 ALA G O 1
ATOM 17046 N N . SER H 6 514 ? 141.527 81.612 100.272 1.00 62.99 514 SER G N 1
ATOM 17047 C CA . SER H 6 514 ? 141.418 82.104 101.641 1.00 62.99 514 SER G CA 1
ATOM 17048 C C . SER H 6 514 ? 140.235 83.043 101.838 1.00 62.99 514 SER G C 1
ATOM 17049 O O . SER H 6 514 ? 139.790 83.226 102.976 1.00 62.99 514 SER G O 1
ATOM 17052 N N . SER H 6 515 ? 139.714 83.642 100.766 1.00 60.20 515 SER G N 1
ATOM 17053 C CA . SER H 6 515 ? 138.595 84.567 100.886 1.00 60.20 515 SER G CA 1
ATOM 17054 C C . SER H 6 515 ? 137.254 83.867 101.069 1.00 60.20 515 SER G C 1
ATOM 17055 O O . SER H 6 515 ? 136.285 84.526 101.461 1.00 60.20 515 SER G O 1
ATOM 17058 N N . TYR H 6 516 ? 137.173 82.564 100.805 1.00 57.70 516 TYR G N 1
ATOM 17059 C CA . TYR H 6 516 ? 135.930 81.809 100.901 1.00 57.70 516 TYR G CA 1
ATOM 17060 C C . TYR H 6 516 ? 135.896 81.074 102.234 1.00 57.70 516 TYR G C 1
ATOM 17061 O O . TYR H 6 516 ? 136.794 80.278 102.531 1.00 57.70 516 TYR G O 1
ATOM 17070 N N . HIS H 6 517 ? 134.859 81.337 103.030 1.00 63.48 517 HIS G N 1
ATOM 17071 C CA . HIS H 6 517 ? 134.725 80.719 104.344 1.00 63.48 517 HIS G CA 1
ATOM 17072 C C . HIS H 6 517 ? 133.985 79.391 104.300 1.00 63.48 517 HIS G C 1
ATOM 17073 O O . HIS H 6 517 ? 134.283 78.502 105.107 1.00 63.48 517 HIS G O 1
ATOM 17080 N N . TYR H 6 518 ? 133.037 79.234 103.380 1.00 60.89 518 TYR G N 1
ATOM 17081 C CA . TYR H 6 518 ? 132.227 78.028 103.267 1.00 60.89 518 TYR G CA 1
ATOM 17082 C C . TYR H 6 518 ? 132.721 77.196 102.092 1.00 60.89 518 TYR G C 1
ATOM 17083 O O . TYR H 6 518 ? 132.923 77.725 100.995 1.00 60.89 518 TYR G O 1
ATOM 17092 N N . TRP H 6 519 ? 132.916 75.899 102.329 1.00 60.63 519 TRP G N 1
ATOM 17093 C CA . TRP H 6 519 ? 133.486 74.992 101.344 1.00 60.63 519 TRP G CA 1
ATOM 17094 C C . TRP H 6 519 ? 132.692 73.697 101.309 1.00 60.63 519 TRP G C 1
ATOM 17095 O O . TRP H 6 519 ? 132.242 73.207 102.348 1.00 60.63 519 TRP G O 1
ATOM 17106 N N . GLY H 6 520 ? 132.525 73.150 100.106 1.00 64.63 520 GLY G N 1
ATOM 17107 C CA . GLY H 6 520 ? 131.926 71.844 99.955 1.00 64.63 520 GLY G CA 1
ATOM 17108 C C . GLY H 6 520 ? 132.930 70.730 100.181 1.00 64.63 520 GLY G C 1
ATOM 17109 O O . GLY H 6 520 ? 134.131 70.951 100.332 1.00 64.63 520 GLY G O 1
ATOM 17110 N N . GLN H 6 521 ? 132.415 69.499 100.199 1.00 71.29 521 GLN G N 1
ATOM 17111 C CA . GLN H 6 521 ? 133.264 68.353 100.505 1.00 71.29 521 GLN G CA 1
ATOM 17112 C C . GLN H 6 521 ? 134.172 67.985 99.338 1.00 71.29 521 GLN G C 1
ATOM 17113 O O . GLN H 6 521 ? 135.238 67.397 99.552 1.00 71.29 521 GLN G O 1
ATOM 17119 N N . GLY H 6 522 ? 133.777 68.312 98.120 1.00 69.96 522 GLY G N 1
ATOM 17120 C CA . GLY H 6 522 ? 134.541 68.004 96.930 1.00 69.96 522 GLY G CA 1
ATOM 17121 C C . GLY H 6 522 ? 133.960 66.812 96.187 1.00 69.96 522 GLY G C 1
ATOM 17122 O O . GLY H 6 522 ? 133.403 65.881 96.785 1.00 69.96 522 GLY G O 1
ATOM 17123 N N . THR H 6 523 ? 134.087 66.846 94.861 1.00 71.73 523 THR G N 1
ATOM 17124 C CA . THR H 6 523 ? 133.605 65.782 93.987 1.00 71.73 523 THR G CA 1
ATOM 17125 C C . THR H 6 523 ? 134.722 65.371 93.041 1.00 71.73 523 THR G C 1
ATOM 17126 O O . THR H 6 523 ? 135.314 66.221 92.371 1.00 71.73 523 THR G O 1
ATOM 17130 N N . GLN H 6 524 ? 135.011 64.075 92.993 1.00 73.93 524 GLN G N 1
ATOM 17131 C CA . GLN H 6 524 ? 136.036 63.576 92.087 1.00 73.93 524 GLN G CA 1
ATOM 17132 C C . GLN H 6 524 ? 135.539 63.628 90.648 1.00 73.93 524 GLN G C 1
ATOM 17133 O O . GLN H 6 524 ? 134.369 63.353 90.367 1.00 73.93 524 GLN G O 1
ATOM 17139 N N . VAL H 6 525 ? 136.436 63.994 89.736 1.00 74.97 525 VAL G N 1
ATOM 17140 C CA . VAL H 6 525 ? 136.181 63.938 88.302 1.00 74.97 525 VAL G CA 1
ATOM 17141 C C . VAL H 6 525 ? 137.425 63.363 87.644 1.00 74.97 525 VAL G C 1
ATOM 17142 O O . VAL H 6 525 ? 138.548 63.758 87.976 1.00 74.97 525 VAL G O 1
ATOM 17146 N N . THR H 6 526 ? 137.222 62.420 86.726 1.00 79.65 526 THR G N 1
ATOM 17147 C CA . THR H 6 526 ? 138.305 61.745 86.025 1.00 79.65 526 THR G CA 1
ATOM 17148 C C . THR H 6 526 ? 137.984 61.673 84.541 1.00 79.65 526 THR G C 1
ATOM 17149 O O . THR H 6 526 ? 136.828 61.472 84.154 1.00 79.65 526 THR G O 1
ATOM 17153 N N . VAL H 6 527 ? 139.019 61.838 83.720 1.00 83.07 527 VAL G N 1
ATOM 17154 C CA . VAL H 6 527 ? 138.923 61.761 82.267 1.00 83.07 527 VAL G CA 1
ATOM 17155 C C . VAL H 6 527 ? 139.855 60.653 81.799 1.00 83.07 527 VAL G C 1
ATOM 17156 O O . VAL H 6 527 ? 141.043 60.653 82.142 1.00 83.07 527 VAL G O 1
ATOM 17160 N N . SER H 6 528 ? 139.316 59.715 81.022 1.00 91.03 528 SER G N 1
ATOM 17161 C CA . SER H 6 528 ? 140.069 58.580 80.501 1.00 91.03 528 SER G CA 1
ATOM 17162 C C . SER H 6 528 ? 140.083 58.641 78.981 1.00 91.03 528 SER G C 1
ATOM 17163 O O . SER H 6 528 ? 139.031 58.797 78.353 1.00 91.03 528 SER G O 1
ATOM 17166 N N . SER H 6 529 ? 141.270 58.513 78.398 1.00 92.82 529 SER G N 1
ATOM 17167 C CA . SER H 6 529 ? 141.422 58.547 76.948 1.00 92.82 529 SER G CA 1
ATOM 17168 C C . SER H 6 529 ? 141.148 57.176 76.341 1.00 92.82 529 SER G C 1
ATOM 17169 O O . SER H 6 529 ? 140.964 56.191 77.056 1.00 92.82 529 SER G O 1
ATOM 17172 N N . GLN I 6 1 ? 87.021 140.949 123.854 1.00 123.24 1 GLN P N 1
ATOM 17173 C CA . GLN I 6 1 ? 85.950 140.563 122.891 1.00 123.24 1 GLN P CA 1
ATOM 17174 C C . GLN I 6 1 ? 86.259 141.106 121.497 1.00 123.24 1 GLN P C 1
ATOM 17175 O O . GLN I 6 1 ? 86.883 142.158 121.355 1.00 123.24 1 GLN P O 1
ATOM 17181 N N . VAL I 6 2 ? 85.812 140.377 120.475 1.00 119.25 2 VAL P N 1
ATOM 17182 C CA . VAL I 6 2 ? 86.097 140.688 119.078 1.00 119.25 2 VAL P CA 1
ATOM 17183 C C . VAL I 6 2 ? 84.862 141.322 118.454 1.00 119.25 2 VAL P C 1
ATOM 17184 O O . VAL I 6 2 ? 83.737 140.846 118.658 1.00 119.25 2 VAL P O 1
ATOM 17188 N N . GLN I 6 3 ? 85.070 142.398 117.694 1.00 120.39 3 GLN P N 1
ATOM 17189 C CA . GLN I 6 3 ? 83.982 143.156 117.092 1.00 120.39 3 GLN P CA 1
ATOM 17190 C C . GLN I 6 3 ? 84.338 143.526 115.659 1.00 120.39 3 GLN P C 1
ATOM 17191 O O . GLN I 6 3 ? 85.502 143.488 115.254 1.00 120.39 3 GLN P O 1
ATOM 17197 N N . LEU I 6 4 ? 83.305 143.886 114.896 1.00 116.52 4 LEU P N 1
ATOM 17198 C CA . LEU I 6 4 ? 83.446 144.412 113.537 1.00 116.52 4 LEU P CA 1
ATOM 17199 C C . LEU I 6 4 ? 82.565 145.653 113.440 1.00 116.52 4 LEU P C 1
ATOM 17200 O O . LEU I 6 4 ? 81.335 145.541 113.448 1.00 116.52 4 LEU P O 1
ATOM 17205 N N . GLN I 6 5 ? 83.187 146.830 113.340 1.00 119.89 5 GLN P N 1
ATOM 17206 C CA . GLN I 6 5 ? 82.440 148.080 113.289 1.00 119.89 5 GLN P CA 1
ATOM 17207 C C . GLN I 6 5 ? 82.218 148.480 111.837 1.00 119.89 5 GLN P C 1
ATOM 17208 O O . GLN I 6 5 ? 83.176 148.637 111.073 1.00 119.89 5 GLN P O 1
ATOM 17214 N N . GLU I 6 6 ? 80.949 148.648 111.466 1.00 121.65 6 GLU P N 1
ATOM 17215 C CA . GLU I 6 6 ? 80.543 148.970 110.106 1.00 121.65 6 GLU P CA 1
ATOM 17216 C C . GLU I 6 6 ? 80.077 150.418 110.034 1.00 121.65 6 GLU P C 1
ATOM 17217 O O . GLU I 6 6 ? 79.455 150.927 110.972 1.00 121.65 6 GLU P O 1
ATOM 17223 N N . SER I 6 7 ? 80.387 151.075 108.919 1.00 123.11 7 SER P N 1
ATOM 17224 C CA . SER I 6 7 ? 79.969 152.448 108.676 1.00 123.11 7 SER P CA 1
ATOM 17225 C C . SER I 6 7 ? 79.612 152.603 107.206 1.00 123.11 7 SER P C 1
ATOM 17226 O O . SER I 6 7 ? 80.093 151.859 106.350 1.00 123.11 7 SER P O 1
ATOM 17229 N N . GLY I 6 8 ? 78.766 153.576 106.922 1.00 126.97 8 GLY P N 1
ATOM 17230 C CA . GLY I 6 8 ? 78.347 153.854 105.562 1.00 126.97 8 GLY P CA 1
ATOM 17231 C C . GLY I 6 8 ? 77.034 154.606 105.535 1.00 126.97 8 GLY P C 1
ATOM 17232 O O . GLY I 6 8 ? 76.320 154.720 106.529 1.00 126.97 8 GLY P O 1
ATOM 17233 N N . GLY I 6 9 ? 76.709 155.133 104.357 1.00 131.86 9 GLY P N 1
ATOM 17234 C CA . GLY I 6 9 ? 75.471 155.864 104.194 1.00 131.86 9 GLY P CA 1
ATOM 17235 C C . GLY I 6 9 ? 74.253 154.970 104.318 1.00 131.86 9 GLY P C 1
ATOM 17236 O O . GLY I 6 9 ? 74.307 153.757 104.107 1.00 131.86 9 GLY P O 1
ATOM 17237 N N . GLY I 6 10 ? 73.130 155.600 104.664 1.00 135.20 10 GLY P N 1
ATOM 17238 C CA . GLY I 6 10 ? 71.886 154.894 104.909 1.00 135.20 10 GLY P CA 1
ATOM 17239 C C . GLY I 6 10 ? 70.814 155.159 103.872 1.00 135.20 10 GLY P C 1
ATOM 17240 O O . GLY I 6 10 ? 69.995 154.279 103.589 1.00 135.20 10 GLY P O 1
ATOM 17241 N N . LEU I 6 11 ? 70.816 156.359 103.291 1.00 138.17 11 LEU P N 1
ATOM 17242 C CA . LEU I 6 11 ? 69.797 156.792 102.344 1.00 138.17 11 LEU P CA 1
ATOM 17243 C C . LEU I 6 11 ? 70.470 157.306 101.081 1.00 138.17 11 LEU P C 1
ATOM 17244 O O . LEU I 6 11 ? 71.526 157.941 101.148 1.00 138.17 11 LEU P O 1
ATOM 17249 N N . VAL I 6 12 ? 69.859 157.028 99.926 1.00 139.48 12 VAL P N 1
ATOM 17250 C CA . VAL I 6 12 ? 70.331 157.574 98.658 1.00 139.48 12 VAL P CA 1
ATOM 17251 C C . VAL I 6 12 ? 69.146 157.704 97.711 1.00 139.48 12 VAL P C 1
ATOM 17252 O O . VAL I 6 12 ? 68.126 157.027 97.858 1.00 139.48 12 VAL P O 1
ATOM 17256 N N . GLN I 6 13 ? 69.277 158.606 96.742 1.00 142.09 13 GLN P N 1
ATOM 17257 C CA . GLN I 6 13 ? 68.253 158.783 95.719 1.00 142.09 13 GLN P CA 1
ATOM 17258 C C . GLN I 6 13 ? 68.316 157.649 94.702 1.00 142.09 13 GLN P C 1
ATOM 17259 O O . GLN I 6 13 ? 68.196 157.875 93.498 1.00 142.09 13 GLN P O 1
ATOM 17265 N N . GLY I 6 422 ? 72.901 155.712 92.070 1.00 135.14 422 GLY P N 1
ATOM 17266 C CA . GLY I 6 422 ? 73.666 156.351 93.125 1.00 135.14 422 GLY P CA 1
ATOM 17267 C C . GLY I 6 422 ? 74.848 155.518 93.579 1.00 135.14 422 GLY P C 1
ATOM 17268 O O . GLY I 6 422 ? 74.820 154.291 93.490 1.00 135.14 422 GLY P O 1
ATOM 17269 N N . SER I 6 423 ? 75.886 156.194 94.067 1.00 133.91 423 SER P N 1
ATOM 17270 C CA . SER I 6 423 ? 77.099 155.559 94.559 1.00 133.91 423 SER P CA 1
ATOM 17271 C C . SER I 6 423 ? 77.147 155.638 96.079 1.00 133.91 423 SER P C 1
ATOM 17272 O O . SER I 6 423 ? 76.600 156.563 96.686 1.00 133.91 423 SER P O 1
ATOM 17275 N N . LEU I 6 424 ? 77.804 154.655 96.690 1.00 129.32 424 LEU P N 1
ATOM 17276 C CA . LEU I 6 424 ? 77.903 154.609 98.143 1.00 129.32 424 LEU P CA 1
ATOM 17277 C C . LEU I 6 424 ? 79.108 153.753 98.509 1.00 129.32 424 LEU P C 1
ATOM 17278 O O . LEU I 6 424 ? 79.576 152.945 97.706 1.00 129.32 424 LEU P O 1
ATOM 17283 N N . ARG I 6 425 ? 79.634 153.973 99.714 1.00 122.54 425 ARG P N 1
ATOM 17284 C CA . ARG I 6 425 ? 80.765 153.203 100.221 1.00 122.54 425 ARG P CA 1
ATOM 17285 C C . ARG I 6 425 ? 80.465 152.742 101.638 1.00 122.54 425 ARG P C 1
ATOM 17286 O O . ARG I 6 425 ? 80.073 153.553 102.482 1.00 122.54 425 ARG P O 1
ATOM 17294 N N . VAL I 6 426 ? 80.652 151.447 101.892 1.00 121.31 426 VAL P N 1
ATOM 17295 C CA . VAL I 6 426 ? 80.464 150.856 103.214 1.00 121.31 426 VAL P CA 1
ATOM 17296 C C . VAL I 6 426 ? 81.808 150.305 103.667 1.00 121.31 426 VAL P C 1
ATOM 17297 O O . VAL I 6 426 ? 82.392 149.448 102.992 1.00 121.31 426 VAL P O 1
ATOM 17301 N N . SER I 6 427 ? 82.284 150.778 104.813 1.00 118.24 427 SER P N 1
ATOM 17302 C CA . SER I 6 427 ? 83.537 150.328 105.399 1.00 118.24 427 SER P CA 1
ATOM 17303 C C . SER I 6 427 ? 83.253 149.432 106.596 1.00 118.24 427 SER P C 1
ATOM 17304 O O . SER I 6 427 ? 82.216 149.556 107.253 1.00 118.24 427 SER P O 1
ATOM 17307 N N . CYS I 6 428 ? 84.189 148.524 106.871 1.00 116.52 428 CYS P N 1
ATOM 17308 C CA . CYS I 6 428 ? 84.096 147.615 108.009 1.00 116.52 428 CYS P CA 1
ATOM 17309 C C . CYS I 6 428 ? 85.490 147.445 108.589 1.00 116.52 428 CYS P C 1
ATOM 17310 O O . CYS I 6 428 ? 86.341 146.794 107.977 1.00 116.52 428 CYS P O 1
ATOM 17313 N N . ALA I 6 429 ? 85.714 148.020 109.767 1.00 116.54 429 ALA P N 1
ATOM 17314 C CA . ALA I 6 429 ? 86.997 147.945 110.453 1.00 116.54 429 ALA P CA 1
ATOM 17315 C C . ALA I 6 429 ? 86.902 146.903 111.558 1.00 116.54 429 ALA P C 1
ATOM 17316 O O . ALA I 6 429 ? 85.871 146.802 112.231 1.00 116.54 429 ALA P O 1
ATOM 17318 N N . ALA I 6 430 ? 87.959 146.110 111.722 1.00 115.07 430 ALA P N 1
ATOM 17319 C CA . ALA I 6 430 ? 87.984 145.045 112.715 1.00 115.07 430 ALA P CA 1
ATOM 17320 C C . ALA I 6 430 ? 88.945 145.387 113.846 1.00 115.07 430 ALA P C 1
ATOM 17321 O O . ALA I 6 430 ? 90.044 145.898 113.609 1.00 115.07 430 ALA P O 1
ATOM 17323 N N . SER I 6 431 ? 88.519 145.098 115.076 1.00 118.75 431 SER P N 1
ATOM 17324 C CA . SER I 6 431 ? 89.317 145.346 116.268 1.00 118.75 431 SER P CA 1
ATOM 17325 C C . SER I 6 431 ? 89.203 144.157 117.210 1.00 118.75 431 SER P C 1
ATOM 17326 O O . SER I 6 431 ? 88.224 143.407 117.174 1.00 118.75 431 SER P O 1
ATOM 17329 N N . GLY I 6 432 ? 90.221 143.992 118.056 1.00 118.53 432 GLY P N 1
ATOM 17330 C CA . GLY I 6 432 ? 90.267 142.911 119.016 1.00 118.53 432 GLY P CA 1
ATOM 17331 C C . GLY I 6 432 ? 90.874 141.625 118.499 1.00 118.53 432 GLY P C 1
ATOM 17332 O O . GLY I 6 432 ? 91.216 140.752 119.306 1.00 118.53 432 GLY P O 1
ATOM 17333 N N . ARG I 6 433 ? 91.022 141.483 117.184 1.00 117.33 433 ARG P N 1
ATOM 17334 C CA . ARG I 6 433 ? 91.615 140.295 116.592 1.00 117.33 433 ARG P CA 1
ATOM 17335 C C . ARG I 6 433 ? 92.118 140.666 115.206 1.00 117.33 433 ARG P C 1
ATOM 17336 O O . ARG I 6 433 ? 91.540 141.522 114.532 1.00 117.33 433 ARG P O 1
ATOM 17344 N N . THR I 6 434 ? 93.199 140.013 114.792 1.00 112.16 434 THR P N 1
ATOM 17345 C CA . THR I 6 434 ? 93.821 140.280 113.497 1.00 112.16 434 THR P CA 1
ATOM 17346 C C . THR I 6 434 ? 93.092 139.458 112.442 1.00 112.16 434 THR P C 1
ATOM 17347 O O . THR I 6 434 ? 93.324 138.258 112.298 1.00 112.16 434 THR P O 1
ATOM 17351 N N . PHE I 6 435 ? 92.204 140.119 111.701 1.00 112.59 435 PHE P N 1
ATOM 17352 C CA . PHE I 6 435 ? 91.428 139.506 110.633 1.00 112.59 435 PHE P CA 1
ATOM 17353 C C . PHE I 6 435 ? 92.130 139.564 109.281 1.00 112.59 435 PHE P C 1
ATOM 17354 O O . PHE I 6 435 ? 91.515 139.220 108.263 1.00 112.59 435 PHE P O 1
ATOM 17362 N N . THR I 6 436 ? 93.395 139.993 109.245 1.00 102.11 436 THR P N 1
ATOM 17363 C CA . THR I 6 436 ? 94.151 139.957 107.998 1.00 102.11 436 THR P CA 1
ATOM 17364 C C . THR I 6 436 ? 94.197 138.540 107.433 1.00 102.11 436 THR P C 1
ATOM 17365 O O . THR I 6 436 ? 93.886 138.318 106.258 1.00 102.11 436 THR P O 1
ATOM 17369 N N . THR I 6 437 ? 94.528 137.563 108.276 1.00 96.07 437 THR P N 1
ATOM 17370 C CA . THR I 6 437 ? 94.699 136.185 107.837 1.00 96.07 437 THR P CA 1
ATOM 17371 C C . THR I 6 437 ? 93.386 135.423 107.690 1.00 96.07 437 THR P C 1
ATOM 17372 O O . THR I 6 437 ? 93.427 134.216 107.413 1.00 96.07 437 THR P O 1
ATOM 17376 N N . TYR I 6 438 ? 92.239 136.078 107.852 1.00 102.58 438 TYR P N 1
ATOM 17377 C CA . TYR I 6 438 ? 90.934 135.466 107.634 1.00 102.58 438 TYR P CA 1
ATOM 17378 C C . TYR I 6 438 ? 90.324 136.035 106.360 1.00 102.58 438 TYR P C 1
ATOM 17379 O O . TYR I 6 438 ? 90.548 137.202 106.017 1.00 102.58 438 TYR P O 1
ATOM 17388 N N . ILE I 6 439 ? 89.575 135.200 105.642 1.00 95.83 439 ILE P N 1
ATOM 17389 C CA . ILE I 6 439 ? 88.819 135.669 104.489 1.00 95.83 439 ILE P CA 1
ATOM 17390 C C . ILE I 6 439 ? 87.697 136.569 104.987 1.00 95.83 439 ILE P C 1
ATOM 17391 O O . ILE I 6 439 ? 86.972 136.213 105.928 1.00 95.83 439 ILE P O 1
ATOM 17396 N N . MET I 6 440 ? 87.553 137.740 104.362 1.00 104.34 440 MET P N 1
ATOM 17397 C CA . MET I 6 440 ? 86.586 138.749 104.792 1.00 104.34 440 MET P CA 1
ATOM 17398 C C . MET I 6 440 ? 85.535 138.955 103.711 1.00 104.34 440 MET P C 1
ATOM 17399 O O . MET I 6 440 ? 85.875 139.139 102.540 1.00 104.34 440 MET P O 1
ATOM 17404 N N . ALA I 6 441 ? 84.263 138.959 104.116 1.00 106.67 441 ALA P N 1
ATOM 17405 C CA . ALA I 6 441 ? 83.137 138.896 103.197 1.00 106.67 441 ALA P CA 1
ATOM 17406 C C . ALA I 6 441 ? 82.071 139.923 103.556 1.00 106.67 441 ALA P C 1
ATOM 17407 O O . ALA I 6 441 ? 81.993 140.420 104.683 1.00 106.67 441 ALA P O 1
ATOM 17409 N N . TRP I 6 442 ? 81.250 140.228 102.553 1.00 112.75 442 TRP P N 1
ATOM 17410 C CA . TRP I 6 442 ? 80.089 141.096 102.672 1.00 112.75 442 TRP P CA 1
ATOM 17411 C C . TRP I 6 442 ? 78.849 140.321 102.247 1.00 112.75 442 TRP P C 1
ATOM 17412 O O . TRP I 6 442 ? 78.856 139.645 101.205 1.00 112.75 442 TRP P O 1
ATOM 17423 N N . PHE I 6 443 ? 77.791 140.441 103.055 1.00 111.47 443 PHE P N 1
ATOM 17424 C CA . PHE I 6 443 ? 76.536 139.728 102.875 1.00 111.47 443 PHE P CA 1
ATOM 17425 C C . PHE I 6 443 ? 75.381 140.721 102.911 1.00 111.47 443 PHE P C 1
ATOM 17426 O O . PHE I 6 443 ? 75.512 141.834 103.426 1.00 111.47 443 PHE P O 1
ATOM 17434 N N . ARG I 6 444 ? 74.236 140.292 102.378 1.00 119.16 444 ARG P N 1
ATOM 17435 C CA . ARG I 6 444 ? 73.019 141.096 102.347 1.00 119.16 444 ARG P CA 1
ATOM 17436 C C . ARG I 6 444 ? 71.852 140.285 102.895 1.00 119.16 444 ARG P C 1
ATOM 17437 O O . ARG I 6 444 ? 71.761 139.070 102.703 1.00 119.16 444 ARG P O 1
ATOM 17445 N N . GLN I 6 445 ? 70.950 140.979 103.589 1.00 122.86 445 GLN P N 1
ATOM 17446 C CA . GLN I 6 445 ? 69.734 140.360 104.104 1.00 122.86 445 GLN P CA 1
ATOM 17447 C C . GLN I 6 445 ? 68.597 141.370 104.184 1.00 122.86 445 GLN P C 1
ATOM 17448 O O . GLN I 6 445 ? 68.493 142.123 105.158 1.00 122.86 445 GLN P O 1
ATOM 17454 N N . ALA I 6 446 ? 67.741 141.395 103.169 1.00 127.72 446 ALA P N 1
ATOM 17455 C CA . ALA I 6 446 ? 66.514 142.175 103.235 1.00 127.72 446 ALA P CA 1
ATOM 17456 C C . ALA I 6 446 ? 65.551 141.465 104.179 1.00 127.72 446 ALA P C 1
ATOM 17457 O O . ALA I 6 446 ? 65.751 140.281 104.476 1.00 127.72 446 ALA P O 1
ATOM 17459 N N . PRO I 6 447 ? 64.525 142.140 104.699 1.00 128.65 447 PRO P N 1
ATOM 17460 C CA . PRO I 6 447 ? 63.545 141.444 105.524 1.00 128.65 447 PRO P CA 1
ATOM 17461 C C . PRO I 6 447 ? 62.846 140.336 104.747 1.00 128.65 447 PRO P C 1
ATOM 17462 O O . PRO I 6 447 ? 62.526 140.484 103.566 1.00 128.65 447 PRO P O 1
ATOM 17466 N N . GLY I 6 448 ? 62.611 139.215 105.425 1.00 130.27 448 GLY P N 1
ATOM 17467 C CA . GLY I 6 448 ? 62.029 138.053 104.784 1.00 130.27 448 GLY P CA 1
ATOM 17468 C C . GLY I 6 448 ? 62.932 137.454 103.725 1.00 130.27 448 GLY P C 1
ATOM 17469 O O . GLY I 6 448 ? 62.457 137.009 102.675 1.00 130.27 448 GLY P O 1
ATOM 17470 N N . LYS I 6 449 ? 64.236 137.437 103.991 1.00 128.75 449 LYS P N 1
ATOM 17471 C CA . LYS I 6 449 ? 65.223 136.862 103.085 1.00 128.75 449 LYS P CA 1
ATOM 17472 C C . LYS I 6 449 ? 66.329 136.230 103.916 1.00 128.75 449 LYS P C 1
ATOM 17473 O O . LYS I 6 449 ? 66.576 136.640 105.054 1.00 128.75 449 LYS P O 1
ATOM 17479 N N . GLU I 6 450 ? 66.990 135.234 103.332 1.00 125.13 450 GLU P N 1
ATOM 17480 C CA . GLU I 6 450 ? 68.116 134.558 103.968 1.00 125.13 450 GLU P CA 1
ATOM 17481 C C . GLU I 6 450 ? 69.382 135.341 103.638 1.00 125.13 450 GLU P C 1
ATOM 17482 O O . GLU I 6 450 ? 69.465 135.978 102.582 1.00 125.13 450 GLU P O 1
ATOM 17488 N N . ARG I 6 451 ? 70.360 135.307 104.544 1.00 118.16 451 ARG P N 1
ATOM 17489 C CA . ARG I 6 451 ? 71.622 136.007 104.331 1.00 118.16 451 ARG P CA 1
ATOM 17490 C C . ARG I 6 451 ? 72.320 135.480 103.085 1.00 118.16 451 ARG P C 1
ATOM 17491 O O . ARG I 6 451 ? 72.687 134.301 103.026 1.00 118.16 451 ARG P O 1
ATOM 17499 N N . GLU I 6 452 ? 72.510 136.347 102.093 1.00 114.60 452 GLU P N 1
ATOM 17500 C CA . GLU I 6 452 ? 73.109 135.987 100.818 1.00 114.60 452 GLU P CA 1
ATOM 17501 C C . GLU I 6 452 ? 74.493 136.610 100.689 1.00 114.60 452 GLU P C 1
ATOM 17502 O O . GLU I 6 452 ? 74.765 137.687 101.224 1.00 114.60 452 GLU P O 1
ATOM 17508 N N . PHE I 6 453 ? 75.359 135.918 99.957 1.00 104.49 453 PHE P N 1
ATOM 17509 C CA . PHE I 6 453 ? 76.740 136.333 99.756 1.00 104.49 453 PHE P CA 1
ATOM 17510 C C . PHE I 6 453 ? 76.808 137.376 98.649 1.00 104.49 453 PHE P C 1
ATOM 17511 O O . PHE I 6 453 ? 76.340 137.128 97.533 1.00 104.49 453 PHE P O 1
ATOM 17519 N N . LEU I 6 454 ? 77.391 138.540 98.954 1.00 112.89 454 LEU P N 1
ATOM 17520 C CA . LEU I 6 454 ? 77.671 139.560 97.955 1.00 112.89 454 LEU P CA 1
ATOM 17521 C C . LEU I 6 454 ? 79.115 139.513 97.481 1.00 112.89 454 LEU P C 1
ATOM 17522 O O . LEU I 6 454 ? 79.362 139.434 96.274 1.00 112.89 454 LEU P O 1
ATOM 17527 N N . ALA I 6 455 ? 80.077 139.565 98.404 1.00 104.83 455 ALA P N 1
ATOM 17528 C CA . ALA I 6 455 ? 81.472 139.652 97.987 1.00 104.83 455 ALA P CA 1
ATOM 17529 C C . ALA I 6 455 ? 82.376 139.056 99.051 1.00 104.83 455 ALA P C 1
ATOM 17530 O O . ALA I 6 455 ? 81.968 138.840 100.191 1.00 104.83 455 ALA P O 1
ATOM 17532 N N . ALA I 6 456 ? 83.613 138.771 98.653 1.00 98.71 456 ALA P N 1
ATOM 17533 C CA . ALA I 6 456 ? 84.626 138.325 99.598 1.00 98.71 456 ALA P CA 1
ATOM 17534 C C . ALA I 6 456 ? 86.006 138.593 99.027 1.00 98.71 456 ALA P C 1
ATOM 17535 O O . ALA I 6 456 ? 86.186 138.733 97.816 1.00 98.71 456 ALA P O 1
ATOM 17537 N N . MET I 6 457 ? 86.976 138.664 99.932 1.00 92.84 457 MET P N 1
ATOM 17538 C CA . MET I 6 457 ? 88.372 138.842 99.578 1.00 92.84 457 MET P CA 1
ATOM 17539 C C . MET I 6 457 ? 89.225 137.975 100.492 1.00 92.84 457 MET P C 1
ATOM 17540 O O . MET I 6 457 ? 89.001 137.916 101.710 1.00 92.84 457 MET P O 1
ATOM 17545 N N . ASP I 6 458 ? 90.202 137.306 99.879 1.00 88.60 458 ASP P N 1
ATOM 17546 C CA . ASP I 6 458 ? 91.046 136.330 100.549 1.00 88.60 458 ASP P CA 1
ATOM 17547 C C . ASP I 6 458 ? 92.334 136.994 101.039 1.00 88.60 458 ASP P C 1
ATOM 17548 O O . ASP I 6 458 ? 92.566 138.189 100.840 1.00 88.60 458 ASP P O 1
ATOM 17553 N N . GLN I 6 459 ? 93.186 136.202 101.697 1.00 89.51 459 GLN P N 1
ATOM 17554 C CA . GLN I 6 459 ? 94.484 136.704 102.137 1.00 89.51 459 GLN P CA 1
ATOM 17555 C C . GLN I 6 459 ? 95.363 137.097 100.956 1.00 89.51 459 GLN P C 1
ATOM 17556 O O . GLN I 6 459 ? 96.198 138.000 101.080 1.00 89.51 459 GLN P O 1
ATOM 17562 N N . GLY I 6 460 ? 95.191 136.439 99.810 1.00 79.84 460 GLY P N 1
ATOM 17563 C CA . GLY I 6 460 ? 96.024 136.683 98.647 1.00 79.84 460 GLY P CA 1
ATOM 17564 C C . GLY I 6 460 ? 95.490 137.750 97.712 1.00 79.84 460 GLY P C 1
ATOM 17565 O O . GLY I 6 460 ? 95.815 137.753 96.521 1.00 79.84 460 GLY P O 1
ATOM 17566 N N . ARG I 6 461 ? 94.664 138.658 98.235 1.00 78.19 461 ARG P N 1
ATOM 17567 C CA . ARG I 6 461 ? 94.114 139.773 97.463 1.00 78.19 461 ARG P CA 1
ATOM 17568 C C . ARG I 6 461 ? 93.218 139.299 96.321 1.00 78.19 461 ARG P C 1
ATOM 17569 O O . ARG I 6 461 ? 93.033 140.017 95.335 1.00 78.19 461 ARG P O 1
ATOM 17577 N N . ILE I 6 462 ? 92.650 138.101 96.438 1.00 73.52 462 ILE P N 1
ATOM 17578 C CA . ILE I 6 462 ? 91.778 137.536 95.412 1.00 73.52 462 ILE P CA 1
ATOM 17579 C C . ILE I 6 462 ? 90.337 137.811 95.809 1.00 73.52 462 ILE P C 1
ATOM 17580 O O . ILE I 6 462 ? 89.936 137.549 96.952 1.00 73.52 462 ILE P O 1
ATOM 17585 N N . GLN I 6 463 ? 89.563 138.334 94.860 1.00 82.64 463 GLN P N 1
ATOM 17586 C CA . GLN I 6 463 ? 88.218 138.843 95.095 1.00 82.64 463 GLN P CA 1
ATOM 17587 C C . GLN I 6 463 ? 87.198 137.926 94.434 1.00 82.64 463 GLN P C 1
ATOM 17588 O O . GLN I 6 463 ? 87.358 137.551 93.268 1.00 82.64 463 GLN P O 1
ATOM 17594 N N . TYR I 6 464 ? 86.156 137.574 95.183 1.00 85.47 464 TYR P N 1
ATOM 17595 C CA . TYR I 6 464 ? 85.018 136.814 94.684 1.00 85.47 464 TYR P CA 1
ATOM 17596 C C . TYR I 6 464 ? 83.770 137.674 94.800 1.00 85.47 464 TYR P C 1
ATOM 17597 O O . TYR I 6 464 ? 83.604 138.404 95.782 1.00 85.47 464 TYR P O 1
ATOM 17606 N N . TYR I 6 465 ? 82.899 137.585 93.797 1.00 99.02 465 TYR P N 1
ATOM 17607 C CA . TYR I 6 465 ? 81.651 138.335 93.764 1.00 99.02 465 TYR P CA 1
ATOM 17608 C C . TYR I 6 465 ? 80.505 137.407 93.395 1.00 99.02 465 TYR P C 1
ATOM 17609 O O . TYR I 6 465 ? 80.683 136.435 92.655 1.00 99.02 465 TYR P O 1
ATOM 17618 N N . GLY I 6 466 ? 79.324 137.716 93.922 1.00 110.49 466 GLY P N 1
ATOM 17619 C CA . GLY I 6 466 ? 78.133 137.003 93.518 1.00 110.49 466 GLY P CA 1
ATOM 17620 C C . GLY I 6 466 ? 77.695 137.383 92.118 1.00 110.49 466 GLY P C 1
ATOM 17621 O O . GLY I 6 466 ? 78.033 138.444 91.591 1.00 110.49 466 GLY P O 1
ATOM 17622 N N . ASP I 6 467 ? 76.926 136.485 91.499 1.00 117.45 467 ASP P N 1
ATOM 17623 C CA . ASP I 6 467 ? 76.466 136.732 90.136 1.00 117.45 467 ASP P CA 1
ATOM 17624 C C . ASP I 6 467 ? 75.525 137.928 90.070 1.00 117.45 467 ASP P C 1
ATOM 17625 O O . ASP I 6 467 ? 75.494 138.635 89.056 1.00 117.45 467 ASP P O 1
ATOM 17630 N N . SER I 6 468 ? 74.755 138.169 91.133 1.00 117.62 468 SER P N 1
ATOM 17631 C CA . SER I 6 468 ? 73.843 139.307 91.141 1.00 117.62 468 SER P CA 1
ATOM 17632 C C . SER I 6 468 ? 74.592 140.634 91.129 1.00 117.62 468 SER P C 1
ATOM 17633 O O . SER I 6 468 ? 74.085 141.622 90.586 1.00 117.62 468 SER P O 1
ATOM 17636 N N . VAL I 6 469 ? 75.791 140.675 91.712 1.00 116.91 469 VAL P N 1
ATOM 17637 C CA . VAL I 6 469 ? 76.533 141.910 91.934 1.00 116.91 469 VAL P CA 1
ATOM 17638 C C . VAL I 6 469 ? 77.872 141.917 91.196 1.00 116.91 469 VAL P C 1
ATOM 17639 O O . VAL I 6 469 ? 78.712 142.770 91.461 1.00 116.91 469 VAL P O 1
ATOM 17643 N N . ARG I 6 470 ? 78.093 140.983 90.274 1.00 116.00 470 ARG P N 1
ATOM 17644 C CA . ARG I 6 470 ? 79.356 140.953 89.547 1.00 116.00 470 ARG P CA 1
ATOM 17645 C C . ARG I 6 470 ? 79.430 142.152 88.609 1.00 116.00 470 ARG P C 1
ATOM 17646 O O . ARG I 6 470 ? 78.542 142.354 87.775 1.00 116.00 470 ARG P O 1
ATOM 17654 N N . GLY I 6 471 ? 80.490 142.948 88.751 1.00 118.37 471 GLY P N 1
ATOM 17655 C CA . GLY I 6 471 ? 80.707 144.112 87.925 1.00 118.37 471 GLY P CA 1
ATOM 17656 C C . GLY I 6 471 ? 80.120 145.399 88.464 1.00 118.37 471 GLY P C 1
ATOM 17657 O O . GLY I 6 471 ? 80.527 146.479 88.021 1.00 118.37 471 GLY P O 1
ATOM 17658 N N . ARG I 6 472 ? 79.183 145.320 89.411 1.00 123.33 472 ARG P N 1
ATOM 17659 C CA . ARG I 6 472 ? 78.582 146.510 90.008 1.00 123.33 472 ARG P CA 1
ATOM 17660 C C . ARG I 6 472 ? 79.315 146.921 91.282 1.00 123.33 472 ARG P C 1
ATOM 17661 O O . ARG I 6 472 ? 79.863 148.025 91.361 1.00 123.33 472 ARG P O 1
ATOM 17669 N N . PHE I 6 473 ? 79.335 146.040 92.279 1.00 121.66 473 PHE P N 1
ATOM 17670 C CA . PHE I 6 473 ? 79.996 146.318 93.545 1.00 121.66 473 PHE P CA 1
ATOM 17671 C C . PHE I 6 473 ? 81.447 145.864 93.466 1.00 121.66 473 PHE P C 1
ATOM 17672 O O . PHE I 6 473 ? 81.787 144.947 92.713 1.00 121.66 473 PHE P O 1
ATOM 17680 N N . THR I 6 474 ? 82.305 146.520 94.248 1.00 113.87 474 THR P N 1
ATOM 17681 C CA . THR I 6 474 ? 83.722 146.176 94.304 1.00 113.87 474 THR P CA 1
ATOM 17682 C C . THR I 6 474 ? 84.188 146.121 95.751 1.00 113.87 474 THR P C 1
ATOM 17683 O O . THR I 6 474 ? 83.890 147.017 96.544 1.00 113.87 474 THR P O 1
ATOM 17687 N N . ILE I 6 475 ? 84.938 145.069 96.079 1.00 103.26 475 ILE P N 1
ATOM 17688 C CA . ILE I 6 475 ? 85.440 144.828 97.427 1.00 103.26 475 ILE P CA 1
ATOM 17689 C C . ILE I 6 475 ? 86.944 145.060 97.438 1.00 103.26 475 ILE P C 1
ATOM 17690 O O . ILE I 6 475 ? 87.654 144.659 96.508 1.00 103.26 475 ILE P O 1
ATOM 17695 N N . SER I 6 476 ? 87.422 145.726 98.487 1.00 104.50 476 SER P N 1
ATOM 17696 C CA . SER I 6 476 ? 88.843 145.970 98.688 1.00 104.50 476 SER P CA 1
ATOM 17697 C C . SER I 6 476 ? 89.160 145.764 100.161 1.00 104.50 476 SER P C 1
ATOM 17698 O O . SER I 6 476 ? 88.264 145.744 101.006 1.00 104.50 476 SER P O 1
ATOM 17701 N N . ARG I 6 477 ? 90.447 145.603 100.463 1.00 100.63 477 ARG P N 1
ATOM 17702 C CA . ARG I 6 477 ? 90.896 145.363 101.828 1.00 100.63 477 ARG P CA 1
ATOM 17703 C C . ARG I 6 477 ? 92.157 146.157 102.117 1.00 100.63 477 ARG P C 1
ATOM 17704 O O . ARG I 6 477 ? 93.036 146.281 101.260 1.00 100.63 477 ARG P O 1
ATOM 17712 N N . ASP I 6 478 ? 92.229 146.694 103.333 1.00 105.80 478 ASP P N 1
ATOM 17713 C CA . ASP I 6 478 ? 93.439 147.294 103.881 1.00 105.80 478 ASP P CA 1
ATOM 17714 C C . ASP I 6 478 ? 93.901 146.390 105.016 1.00 105.80 478 ASP P C 1
ATOM 17715 O O . ASP I 6 478 ? 93.270 146.346 106.080 1.00 105.80 478 ASP P O 1
ATOM 17720 N N . TYR I 6 479 ? 94.985 145.651 104.772 1.00 97.50 479 TYR P N 1
ATOM 17721 C CA . TYR I 6 479 ? 95.484 144.701 105.757 1.00 97.50 479 TYR P CA 1
ATOM 17722 C C . TYR I 6 479 ? 96.222 145.394 106.893 1.00 97.50 479 TYR P C 1
ATOM 17723 O O . TYR I 6 479 ? 96.162 144.932 108.038 1.00 97.50 479 TYR P O 1
ATOM 17732 N N . ALA I 6 480 ? 96.925 146.491 106.599 1.00 105.51 480 ALA P N 1
ATOM 17733 C CA . ALA I 6 480 ? 97.602 147.236 107.654 1.00 105.51 480 ALA P CA 1
ATOM 17734 C C . ALA I 6 480 ? 96.601 147.809 108.649 1.00 105.51 480 ALA P C 1
ATOM 17735 O O . ALA I 6 480 ? 96.821 147.753 109.865 1.00 105.51 480 ALA P O 1
ATOM 17737 N N . LYS I 6 481 ? 95.494 148.360 108.152 1.00 108.39 481 LYS P N 1
ATOM 17738 C CA . LYS I 6 481 ? 94.447 148.908 109.003 1.00 108.39 481 LYS P CA 1
ATOM 17739 C C . LYS I 6 481 ? 93.434 147.866 109.460 1.00 108.39 481 LYS P C 1
ATOM 17740 O O . LYS I 6 481 ? 92.612 148.172 110.330 1.00 108.39 481 LYS P O 1
ATOM 17746 N N . ASN I 6 482 ? 93.473 146.652 108.906 1.00 109.99 482 ASN P N 1
ATOM 17747 C CA . ASN I 6 482 ? 92.534 145.588 109.258 1.00 109.99 482 ASN P CA 1
ATOM 17748 C C . ASN I 6 482 ? 91.096 146.038 108.985 1.00 109.99 482 ASN P C 1
ATOM 17749 O O . ASN I 6 482 ? 90.276 146.210 109.896 1.00 109.99 482 ASN P O 1
ATOM 17754 N N . SER I 6 483 ? 90.812 146.261 107.702 1.00 109.96 483 SER P N 1
ATOM 17755 C CA . SER I 6 483 ? 89.495 146.721 107.290 1.00 109.96 483 SER P CA 1
ATOM 17756 C C . SER I 6 483 ? 89.172 146.200 105.899 1.00 109.96 483 SER P C 1
ATOM 17757 O O . SER I 6 483 ? 90.068 145.910 105.101 1.00 109.96 483 SER P O 1
ATOM 17760 N N . VAL I 6 484 ? 87.874 146.093 105.623 1.00 108.89 484 VAL P N 1
ATOM 17761 C CA . VAL I 6 484 ? 87.354 145.701 104.317 1.00 108.89 484 VAL P CA 1
ATOM 17762 C C . VAL I 6 484 ? 86.323 146.739 103.891 1.00 108.89 484 VAL P C 1
ATOM 17763 O O . VAL I 6 484 ? 85.434 147.097 104.672 1.00 108.89 484 VAL P O 1
ATOM 17767 N N . ASP I 6 485 ? 86.453 147.226 102.660 1.00 113.75 485 ASP P N 1
ATOM 17768 C CA . ASP I 6 485 ? 85.589 148.256 102.107 1.00 113.75 485 ASP P CA 1
ATOM 17769 C C . ASP I 6 485 ? 84.830 147.696 100.913 1.00 113.75 485 ASP P C 1
ATOM 17770 O O . ASP I 6 485 ? 85.331 146.829 100.188 1.00 113.75 485 ASP P O 1
ATOM 17775 N N . LEU I 6 486 ? 83.616 148.206 100.714 1.00 116.25 486 LEU P N 1
ATOM 17776 C CA . LEU I 6 486 ? 82.739 147.788 99.626 1.00 116.25 486 LEU P CA 1
ATOM 17777 C C . LEU I 6 486 ? 82.168 149.041 98.976 1.00 116.25 486 LEU P C 1
ATOM 17778 O O . LEU I 6 486 ? 81.399 149.777 99.605 1.00 116.25 486 LEU P O 1
ATOM 17783 N N . GLN I 6 487 ? 82.561 149.287 97.729 1.00 122.39 487 GLN P N 1
ATOM 17784 C CA . GLN I 6 487 ? 82.020 150.380 96.935 1.00 122.39 487 GLN P CA 1
ATOM 17785 C C . GLN I 6 487 ? 80.833 149.853 96.140 1.00 122.39 487 GLN P C 1
ATOM 17786 O O . GLN I 6 487 ? 80.984 148.929 95.329 1.00 122.39 487 GLN P O 1
ATOM 17792 N N . LEU I 6 488 ? 79.659 150.430 96.388 1.00 126.11 488 LEU P N 1
ATOM 17793 C CA . LEU I 6 488 ? 78.425 150.078 95.705 1.00 126.11 488 LEU P CA 1
ATOM 17794 C C . LEU I 6 488 ? 78.141 151.115 94.628 1.00 126.11 488 LEU P C 1
ATOM 17795 O O . LEU I 6 488 ? 78.075 152.317 94.917 1.00 126.11 488 LEU P O 1
ATOM 17800 N N . ASP I 6 489 ? 77.972 150.642 93.393 1.00 130.85 489 ASP P N 1
ATOM 17801 C CA . ASP I 6 489 ? 77.682 151.481 92.240 1.00 130.85 489 ASP P CA 1
ATOM 17802 C C . ASP I 6 489 ? 76.449 150.937 91.533 1.00 130.85 489 ASP P C 1
ATOM 17803 O O . ASP I 6 489 ? 76.158 149.739 91.595 1.00 130.85 489 ASP P O 1
ATOM 17808 N N . GLY I 6 490 ? 75.728 151.826 90.861 1.00 132.83 490 GLY P N 1
ATOM 17809 C CA . GLY I 6 490 ? 74.497 151.432 90.199 1.00 132.83 490 GLY P CA 1
ATOM 17810 C C . GLY I 6 490 ? 73.413 151.000 91.162 1.00 132.83 490 GLY P C 1
ATOM 17811 O O . GLY I 6 490 ? 72.752 149.980 90.929 1.00 132.83 490 GLY P O 1
ATOM 17812 N N . LEU I 6 491 ? 73.223 151.745 92.248 1.00 134.54 491 LEU P N 1
ATOM 17813 C CA . LEU I 6 491 ? 72.209 151.392 93.232 1.00 134.54 491 LEU P CA 1
ATOM 17814 C C . LEU I 6 491 ? 70.811 151.546 92.644 1.00 134.54 491 LEU P C 1
ATOM 17815 O O . LEU I 6 491 ? 70.524 152.499 91.914 1.00 134.54 491 LEU P O 1
ATOM 17820 N N . ARG I 6 492 ? 69.943 150.599 92.973 1.00 136.83 492 ARG P N 1
ATOM 17821 C CA . ARG I 6 492 ? 68.599 150.481 92.431 1.00 136.83 492 ARG P CA 1
ATOM 17822 C C . ARG I 6 492 ? 67.652 150.177 93.582 1.00 136.83 492 ARG P C 1
ATOM 17823 O O . ARG I 6 492 ? 68.083 149.668 94.622 1.00 136.83 492 ARG P O 1
ATOM 17831 N N . PRO I 6 493 ? 66.355 150.477 93.434 1.00 138.48 493 PRO P N 1
ATOM 17832 C CA . PRO I 6 493 ? 65.450 150.308 94.580 1.00 138.48 493 PRO P CA 1
ATOM 17833 C C . PRO I 6 493 ? 65.161 148.860 94.938 1.00 138.48 493 PRO P C 1
ATOM 17834 O O . PRO I 6 493 ? 64.554 148.611 95.987 1.00 138.48 493 PRO P O 1
ATOM 17838 N N . GLU I 6 494 ? 65.572 147.899 94.109 1.00 136.67 494 GLU P N 1
ATOM 17839 C CA . GLU I 6 494 ? 65.571 146.501 94.528 1.00 136.67 494 GLU P CA 1
ATOM 17840 C C . GLU I 6 494 ? 66.758 146.163 95.423 1.00 136.67 494 GLU P C 1
ATOM 17841 O O . GLU I 6 494 ? 66.793 145.060 95.979 1.00 136.67 494 GLU P O 1
ATOM 17847 N N . ASP I 6 495 ? 67.720 147.076 95.576 1.00 133.33 495 ASP P N 1
ATOM 17848 C CA . ASP I 6 495 ? 68.941 146.806 96.324 1.00 133.33 495 ASP P CA 1
ATOM 17849 C C . ASP I 6 495 ? 68.828 147.150 97.807 1.00 133.33 495 ASP P C 1
ATOM 17850 O O . ASP I 6 495 ? 69.715 146.774 98.582 1.00 133.33 495 ASP P O 1
ATOM 17855 N N . THR I 6 496 ? 67.762 147.842 98.220 1.00 135.12 496 THR P N 1
ATOM 17856 C CA . THR I 6 496 ? 67.615 148.243 99.616 1.00 135.12 496 THR P CA 1
ATOM 17857 C C . THR I 6 496 ? 67.584 147.026 100.533 1.00 135.12 496 THR P C 1
ATOM 17858 O O . THR I 6 496 ? 66.814 146.083 100.326 1.00 135.12 496 THR P O 1
ATOM 17862 N N . ALA I 6 497 ? 68.430 147.062 101.565 1.00 127.97 497 ALA P N 1
ATOM 17863 C CA . ALA I 6 497 ? 68.574 145.927 102.474 1.00 127.97 497 ALA P CA 1
ATOM 17864 C C . ALA I 6 497 ? 69.522 146.241 103.628 1.00 127.97 497 ALA P C 1
ATOM 17865 O O . ALA I 6 497 ? 70.092 147.335 103.696 1.00 127.97 497 ALA P O 1
ATOM 17867 N N . VAL I 6 498 ? 69.695 145.281 104.536 1.00 125.16 498 VAL P N 1
ATOM 17868 C CA . VAL I 6 498 ? 70.694 145.355 105.597 1.00 125.16 498 VAL P CA 1
ATOM 17869 C C . VAL I 6 498 ? 71.953 144.653 105.107 1.00 125.16 498 VAL P C 1
ATOM 17870 O O . VAL I 6 498 ? 71.891 143.526 104.601 1.00 125.16 498 VAL P O 1
ATOM 17874 N N . TYR I 6 499 ? 73.092 145.319 105.260 1.00 124.38 499 TYR P N 1
ATOM 17875 C CA . TYR I 6 499 ? 74.379 144.835 104.784 1.00 124.38 499 TYR P CA 1
ATOM 17876 C C . TYR I 6 499 ? 75.222 144.437 105.986 1.00 124.38 499 TYR P C 1
ATOM 17877 O O . TYR I 6 499 ? 75.392 145.236 106.914 1.00 124.38 499 TYR P O 1
ATOM 17886 N N . TYR I 6 500 ? 75.736 143.207 105.967 1.00 119.47 500 TYR P N 1
ATOM 17887 C CA . TYR I 6 500 ? 76.531 142.652 107.054 1.00 119.47 500 TYR P CA 1
ATOM 17888 C C . TYR I 6 500 ? 77.971 142.430 106.615 1.00 119.47 500 TYR P C 1
ATOM 17889 O O . TYR I 6 500 ? 78.234 142.009 105.482 1.00 119.47 500 TYR P O 1
ATOM 17898 N N . CYS I 6 501 ? 78.892 142.713 107.531 1.00 117.07 501 CYS P N 1
ATOM 17899 C CA . CYS I 6 501 ? 80.308 142.416 107.374 1.00 117.07 501 CYS P CA 1
ATOM 17900 C C . CYS I 6 501 ? 80.625 141.143 108.147 1.00 117.07 501 CYS P C 1
ATOM 17901 O O . CYS I 6 501 ? 80.237 141.013 109.313 1.00 117.07 501 CYS P O 1
ATOM 17904 N N . ALA I 6 502 ? 81.322 140.210 107.501 1.00 110.42 502 ALA P N 1
ATOM 17905 C CA . ALA I 6 502 ? 81.644 138.917 108.083 1.00 110.42 502 ALA P CA 1
ATOM 17906 C C . ALA I 6 502 ? 83.117 138.619 107.849 1.00 110.42 502 ALA P C 1
ATOM 17907 O O . ALA I 6 502 ? 83.734 139.140 106.920 1.00 110.42 502 ALA P O 1
ATOM 17909 N N . ALA I 6 503 ? 83.684 137.779 108.710 1.00 106.89 503 ALA P N 1
ATOM 17910 C CA . ALA I 6 503 ? 85.066 137.358 108.540 1.00 106.89 503 ALA P CA 1
ATOM 17911 C C . ALA I 6 503 ? 85.253 135.989 109.171 1.00 106.89 503 ALA P C 1
ATOM 17912 O O . ALA I 6 503 ? 84.594 135.647 110.156 1.00 106.89 503 ALA P O 1
ATOM 17914 N N . GLY I 6 504 ? 86.153 135.208 108.589 1.00 101.15 504 GLY P N 1
ATOM 17915 C CA . GLY I 6 504 ? 86.447 133.899 109.136 1.00 101.15 504 GLY P CA 1
ATOM 17916 C C . GLY I 6 504 ? 87.345 133.121 108.207 1.00 101.15 504 GLY P C 1
ATOM 17917 O O . GLY I 6 504 ? 87.729 133.588 107.134 1.00 101.15 504 GLY P O 1
ATOM 17918 N N . ALA I 6 505 ? 87.700 131.922 108.656 1.00 94.45 505 ALA P N 1
ATOM 17919 C CA . ALA I 6 505 ? 88.371 130.962 107.794 1.00 94.45 505 ALA P CA 1
ATOM 17920 C C . ALA I 6 505 ? 87.320 130.224 106.978 1.00 94.45 505 ALA P C 1
ATOM 17921 O O . ALA I 6 505 ? 86.331 129.733 107.530 1.00 94.45 505 ALA P O 1
ATOM 17923 N N . GLY I 6 506 ? 87.531 130.145 105.667 1.00 84.80 506 GLY P N 1
ATOM 17924 C CA . GLY I 6 506 ? 86.521 129.564 104.806 1.00 84.80 506 GLY P CA 1
ATOM 17925 C C . GLY I 6 506 ? 86.647 128.059 104.738 1.00 84.80 506 GLY P C 1
ATOM 17926 O O . GLY I 6 506 ? 87.430 127.523 103.950 1.00 84.80 506 GLY P O 1
ATOM 17927 N N . PHE I 6 507 ? 85.852 127.375 105.558 1.00 74.05 507 PHE P N 1
ATOM 17928 C CA . PHE I 6 507 ? 85.856 125.921 105.667 1.00 74.05 507 PHE P CA 1
ATOM 17929 C C . PHE I 6 507 ? 84.474 125.423 105.277 1.00 74.05 507 PHE P C 1
ATOM 17930 O O . PHE I 6 507 ? 83.477 125.801 105.902 1.00 74.05 507 PHE P O 1
ATOM 17938 N N . TRP I 6 508 ? 84.415 124.588 104.240 1.00 72.86 508 TRP P N 1
ATOM 17939 C CA . TRP I 6 508 ? 83.181 124.138 103.599 1.00 72.86 508 TRP P CA 1
ATOM 17940 C C . TRP I 6 508 ? 82.363 125.294 103.018 1.00 72.86 508 TRP P C 1
ATOM 17941 O O . TRP I 6 508 ? 81.202 125.096 102.637 1.00 72.86 508 TRP P O 1
ATOM 17952 N N . GLY I 6 509 ? 82.953 126.486 102.901 1.00 84.82 509 GLY P N 1
ATOM 17953 C CA . GLY I 6 509 ? 82.223 127.695 102.574 1.00 84.82 509 GLY P CA 1
ATOM 17954 C C . GLY I 6 509 ? 82.902 128.574 101.545 1.00 84.82 509 GLY P C 1
ATOM 17955 O O . GLY I 6 509 ? 83.200 128.127 100.435 1.00 84.82 509 GLY P O 1
ATOM 17956 N N . LEU I 6 510 ? 83.137 129.834 101.921 1.00 88.43 510 LEU P N 1
ATOM 17957 C CA . LEU I 6 510 ? 83.555 130.971 101.106 1.00 88.43 510 LEU P CA 1
ATOM 17958 C C . LEU I 6 510 ? 82.385 131.541 100.298 1.00 88.43 510 LEU P C 1
ATOM 17959 O O . LEU I 6 510 ? 82.534 132.610 99.705 1.00 88.43 510 LEU P O 1
ATOM 17964 N N . ARG I 6 511 ? 81.210 130.899 100.303 1.00 92.57 511 ARG P N 1
ATOM 17965 C CA . ARG I 6 511 ? 79.986 131.463 99.755 1.00 92.57 511 ARG P CA 1
ATOM 17966 C C . ARG I 6 511 ? 78.786 131.281 100.676 1.00 92.57 511 ARG P C 1
ATOM 17967 O O . ARG I 6 511 ? 77.699 131.766 100.343 1.00 92.57 511 ARG P O 1
ATOM 17975 N N . THR I 6 512 ? 78.947 130.603 101.814 1.00 99.83 512 THR P N 1
ATOM 17976 C CA . THR I 6 512 ? 77.872 130.336 102.759 1.00 99.83 512 THR P CA 1
ATOM 17977 C C . THR I 6 512 ? 78.150 131.061 104.066 1.00 99.83 512 THR P C 1
ATOM 17978 O O . THR I 6 512 ? 79.300 131.148 104.508 1.00 99.83 512 THR P O 1
ATOM 17982 N N . ALA I 6 513 ? 77.087 131.582 104.681 1.00 107.10 513 ALA P N 1
ATOM 17983 C CA . ALA I 6 513 ? 77.223 132.320 105.931 1.00 107.10 513 ALA P CA 1
ATOM 17984 C C . ALA I 6 513 ? 77.709 131.447 107.081 1.00 107.10 513 ALA P C 1
ATOM 17985 O O . ALA I 6 513 ? 78.289 131.974 108.037 1.00 107.10 513 ALA P O 1
ATOM 17987 N N . SER I 6 514 ? 77.489 130.132 107.015 1.00 104.42 514 SER P N 1
ATOM 17988 C CA . SER I 6 514 ? 77.824 129.268 108.143 1.00 104.42 514 SER P CA 1
ATOM 17989 C C . SER I 6 514 ? 79.327 129.186 108.382 1.00 104.42 514 SER P C 1
ATOM 17990 O O . SER I 6 514 ? 79.757 128.934 109.513 1.00 104.42 514 SER P O 1
ATOM 17993 N N . SER I 6 515 ? 80.140 129.393 107.345 1.00 98.11 515 SER P N 1
ATOM 17994 C CA . SER I 6 515 ? 81.584 129.244 107.476 1.00 98.11 515 SER P CA 1
ATOM 17995 C C . SER I 6 515 ? 82.258 130.435 108.148 1.00 98.11 515 SER P C 1
ATOM 17996 O O . SER I 6 515 ? 83.424 130.317 108.541 1.00 98.11 515 SER P O 1
ATOM 17999 N N . TYR I 6 516 ? 81.567 131.564 108.292 1.00 103.53 516 TYR P N 1
ATOM 18000 C CA . TYR I 6 516 ? 82.123 132.758 108.917 1.00 103.53 516 TYR P CA 1
ATOM 18001 C C . TYR I 6 516 ? 81.708 132.786 110.383 1.00 103.53 516 TYR P C 1
ATOM 18002 O O . TYR I 6 516 ? 80.512 132.760 110.694 1.00 103.53 516 TYR P O 1
ATOM 18011 N N . HIS I 6 517 ? 82.695 132.840 111.277 1.00 109.59 517 HIS P N 1
ATOM 18012 C CA . HIS I 6 517 ? 82.463 132.795 112.714 1.00 109.59 517 HIS P CA 1
ATOM 18013 C C . HIS I 6 517 ? 82.352 134.172 113.358 1.00 109.59 517 HIS P C 1
ATOM 18014 O O . HIS I 6 517 ? 82.105 134.250 114.566 1.00 109.59 517 HIS P O 1
ATOM 18021 N N . TYR I 6 518 ? 82.529 135.253 112.595 1.00 112.33 518 TYR P N 1
ATOM 18022 C CA . TYR I 6 518 ? 82.477 136.612 113.118 1.00 112.33 518 TYR P CA 1
ATOM 18023 C C . TYR I 6 518 ? 81.599 137.467 112.218 1.00 112.33 518 TYR P C 1
ATOM 18024 O O . TYR I 6 518 ? 81.669 137.363 110.990 1.00 112.33 518 TYR P O 1
ATOM 18033 N N . TRP I 6 519 ? 80.772 138.307 112.839 1.00 112.80 519 TRP P N 1
ATOM 18034 C CA . TRP I 6 519 ? 79.805 139.132 112.129 1.00 112.80 519 TRP P CA 1
ATOM 18035 C C . TRP I 6 519 ? 79.738 140.508 112.774 1.00 112.80 519 TRP P C 1
ATOM 18036 O O . TRP I 6 519 ? 80.077 140.686 113.947 1.00 112.80 519 TRP P O 1
ATOM 18047 N N . GLY I 6 520 ? 79.293 141.486 111.981 1.00 118.02 520 GLY P N 1
ATOM 18048 C CA . GLY I 6 520 ? 79.096 142.839 112.449 1.00 118.02 520 GLY P CA 1
ATOM 18049 C C . GLY I 6 520 ? 77.642 143.116 112.808 1.00 118.02 520 GLY P C 1
ATOM 18050 O O . GLY I 6 520 ? 76.759 142.271 112.683 1.00 118.02 520 GLY P O 1
ATOM 18051 N N . GLN I 6 521 ? 77.409 144.348 113.268 1.00 121.61 521 GLN P N 1
ATOM 18052 C CA . GLN I 6 521 ? 76.059 144.743 113.659 1.00 121.61 521 GLN P CA 1
ATOM 18053 C C . GLN I 6 521 ? 75.129 144.804 112.454 1.00 121.61 521 GLN P C 1
ATOM 18054 O O . GLN I 6 521 ? 73.972 144.377 112.535 1.00 121.61 521 GLN P O 1
ATOM 18060 N N . GLY I 6 522 ? 75.614 145.326 111.341 1.00 123.47 522 GLY P N 1
ATOM 18061 C CA . GLY I 6 522 ? 74.840 145.501 110.131 1.00 123.47 522 GLY P CA 1
ATOM 18062 C C . GLY I 6 522 ? 74.441 146.954 109.931 1.00 123.47 522 GLY P C 1
ATOM 18063 O O . GLY I 6 522 ? 74.244 147.712 110.890 1.00 123.47 522 GLY P O 1
ATOM 18064 N N . THR I 6 523 ? 74.322 147.348 108.661 1.00 126.47 523 THR P N 1
ATOM 18065 C CA . THR I 6 523 ? 73.980 148.716 108.287 1.00 126.47 523 THR P CA 1
ATOM 18066 C C . THR I 6 523 ? 72.858 148.708 107.258 1.00 126.47 523 THR P C 1
ATOM 18067 O O . THR I 6 523 ? 72.904 147.969 106.275 1.00 126.47 523 THR P O 1
ATOM 18071 N N . GLN I 6 524 ? 71.851 149.545 107.487 1.00 129.86 524 GLN P N 1
ATOM 18072 C CA . GLN I 6 524 ? 70.710 149.655 106.588 1.00 129.86 524 GLN P CA 1
ATOM 18073 C C . GLN I 6 524 ? 71.082 150.523 105.393 1.00 129.86 524 GLN P C 1
ATOM 18074 O O . GLN I 6 524 ? 71.818 151.505 105.534 1.00 129.86 524 GLN P O 1
ATOM 18080 N N . VAL I 6 525 ? 70.577 150.153 104.217 1.00 132.56 525 VAL P N 1
ATOM 18081 C CA . VAL I 6 525 ? 70.766 150.919 102.990 1.00 132.56 525 VAL P CA 1
ATOM 18082 C C . VAL I 6 525 ? 69.432 150.975 102.262 1.00 132.56 525 VAL P C 1
ATOM 18083 O O . VAL I 6 525 ? 68.778 149.939 102.083 1.00 132.56 525 VAL P O 1
ATOM 18087 N N . THR I 6 526 ? 69.032 152.180 101.845 1.00 137.22 526 THR P N 1
ATOM 18088 C CA . THR I 6 526 ? 67.780 152.403 101.133 1.00 137.22 526 THR P CA 1
ATOM 18089 C C . THR I 6 526 ? 68.008 153.321 99.941 1.00 137.22 526 THR P C 1
ATOM 18090 O O . THR I 6 526 ? 68.790 154.277 100.013 1.00 137.22 526 THR P O 1
ATOM 18094 N N . VAL I 6 527 ? 67.304 153.019 98.851 1.00 139.59 527 VAL P N 1
ATOM 18095 C CA . VAL I 6 527 ? 67.339 153.793 97.616 1.00 139.59 527 VAL P CA 1
ATOM 18096 C C . VAL I 6 527 ? 65.919 154.248 97.313 1.00 139.59 527 VAL P C 1
ATOM 18097 O O . VAL I 6 527 ? 64.988 153.435 97.331 1.00 139.59 527 VAL P O 1
ATOM 18101 N N . SER I 6 528 ? 65.757 155.542 97.040 1.00 141.90 528 SER P N 1
ATOM 18102 C CA . SER I 6 528 ? 64.460 156.136 96.737 1.00 141.90 528 SER P CA 1
ATOM 18103 C C . SER I 6 528 ? 64.516 156.807 95.373 1.00 141.90 528 SER P C 1
ATOM 18104 O O . SER I 6 528 ? 65.362 157.676 95.139 1.00 141.90 528 SER P O 1
ATOM 18107 N N . SER I 6 529 ? 63.607 156.411 94.485 1.00 142.57 529 SER P N 1
ATOM 18108 C CA . SER I 6 529 ? 63.525 156.983 93.144 1.00 142.57 529 SER P CA 1
ATOM 18109 C C . SER I 6 529 ? 62.464 158.077 93.089 1.00 142.57 529 SER P C 1
ATOM 18110 O O . SER I 6 529 ? 61.658 158.225 94.008 1.00 142.57 529 SER P O 1
#

Radius of gyration: 42.17 Å; Cα contacts (8 Å, |Δi|>4): 4466; chains: 9; bounding box: 92×113×124 Å

Secondary structure (DSSP, 8-state):
-HHHHHHHHHHHHHTT--TTS-TTTTTSPEEEEEEEEEEEEEEEETTTTEEEEEEEEEEEEE-GGG----SSSEEEE-THHHHTS----EEETTBSS-EE--SSS--EEEEEETTSEEEEEEEEEEEEE-----SSTTS-EEEEEEEEEESS--TTTEEEEESS-TTTTEEE-SS-B--SSEEEEEEEEEEEEEEETTEEEEEEEEEEEEEE--HHHIIIIIHHHHHHHHHHHHGGGS-TT-HHHHHHHHHHHHHHHHHHHHHHTTTS---SS--HHHHHHHHHHHHHHHHHHHHHHHHHT---SS---SSPPPPP----PPPPHHHHHHHHHHHHHHHHHHHHHHHHHHS-S---/--HHHHHHHHHHHTT--TTS-TTSSSSPEEEEEEEEEEEE---BTTTTEEEEEEEEEEEEE-GGG---S--S-EEE-TTHHHHS----EEETTEEEEEE--SBS--EEEEE-TTSEEEEEEEEEEEEE-----TTTTS-EEEEEEEEEESS--TTTEEEEETTGGGSEE-GGG---SSEEEEEEEEEEEEEEETTEEEEEEEEEEEEEE-SHHHIIIIIHHHHHHHHHHHGGGGS-TT-HHHHHHHHHHHHHHHHHHHHHHTTSS---SS--HHHHHHHHHHHHHHHHHHHHHHHHHHHHHHHHHHHHH-----TT-HHHHHHHHHHHHHHHHHHHHHHHHHHH-/-HHHHHHHHHHTT--TTSPTTSSSSPEEEEEEEEEEEEEEEETTTTEEEEEEEEEEEEE-GGG---SS--EEEE-GGGTTTS----EEETTEEEEEE--SBS--EEEEEETTSEEEEEEEEEEEEE-----TTTTS-EEEEEEEEEESS--TTTEEEEEEEEEEEES-GGGSS-SSEEEEEEEEEEEEEE-SS-EEEEEEEEEEEEE-SHHHIIIIIHHHHHHHHHHHHGGGS-TT-HHHHHHHHHHHHHHHHHHHHHHTTTS---SS--HHHHHHHHHHHHHHHHHHHHHHHHIIIII----S-S-HHHH------TTTTHHHHHHHHHHHHHHHHHHHHHHIIIII-/-HHHHHHHHHHHHHTT--TTS-TTTTTSPEEEEEEEEEEEEEEEETTTTEEEEEEEEEEEEE-GGG---SS-SEEEE-THHHHHS----EEETTB-S-EE--SSS-SEEEEEETTSEEEEEEEEEEEEE----GGGTTS-EEEE--EEEESS--TTTEEEEESS-TTTSEEE-SS-B--SSEEEEEEEEEEEEEE-SS-EEEEEEEEEEEEE--HHHIIIIIHHHHHHHHHHHHGGGS-TT-HHHHHHHHHHHHHHHHHHHHHHTTSS---SS--HHHHHHHHHHHHHHHHHHHHHHHHHH---S----SSS----------PPPPHHHHHHHHHHHHHHHHHHHHHHHHHS--/--HHHHHHHHHHHHTT--TTS-TT-SSSPEEEEEEEEEEEE---BTTTTEEEEEEEEEEEEE-GGG---S--S-EEE-TTHHHHS----EEETTEEEEEE--SBS--EEEEE-TTSEEEEEEEEEEEEE-----TTTTS-EEEEEEEEEESS--TTTEEEEETTGGGSEE-STT---SSEEEEEEEEEEEEEEETTEEEEEEEEEEEEEEPSHHHIIIIIHHHHHHHHHHGGGGGS-TT-HHHHHHHHHHHHHHHHHHHHHHHTTS---SS--HHHHHHHHHHHHHHHHHHHHHHHHHIIIIIHHHHHHH--PPPPTT-HHHHHHHHHHHHHHHHHHHHHHHHHHH-/--EEEEE--SEE--EEEEEEEEESS--TTSEEEEEEE-SSSPPEEEEEE-TTSEEEE-STTTTT-EEEEETTTTEEEEEEES--GGG-EEEEEEEE--TT-SS-GGGEEEE---EEEEE--/-----SHHHHHHHHHHHHHHHHHHHHHHHHH--/-HHHHHHHHHHHHHHHHHHHHHHHHHHHHHHH---SEE--TT-SS-EEE-SS-EEE--SSSS---EEE-BTTBGGGSS-HHHHHHHHHHHHHHHHHHHHHHHGGGGTTS-HHHHHHHHHHHHHHHHHHHHHHHHHGGGGGGSHHHHHHH-SS-BTTB-TT-EE-HHHHHHHHHHHHHHHHHHHHHHHHHHHH-/--EEEEEE--EE---EEEEEEEESS--TTSEEEEEEE-TTS--EEEEEE-TTSEEEE-TTTTTT-EEEEETTTTEEEEEE-S--TT--EEEEEEEE--SS-SSSGGG--EE---EEEEE--